Protein AF-0000000073347108 (afdb_homodimer)

Foldseek 3Di:
DPDPPPPPPPPPPPPVPLDQDQPDVGFRFFWDFFAFAIAHSNHADFAEEAEDELLQDFPVCLLLLLVLVVLLQGQEYEYEQQQCQQPVDVPHGDCDGSNVPVSSQVSSVVVNGAYEYEYAVQQLLLWFQSSDHLCLLVPPPDFAQWLGPSNVVVSLVSSLVVLVVCVVSLQERNSPHRYQEYEYHEQLVVFLVVRPVRSVVSQQVRLVSVVVSPSRHAYEYENDQCRDDRHWYAYADAQCLPVPPGTNDSTHYHEAAEHEQWDFDFWQADDIGDDLLSSLLRVVSCLLSSHRYHYYVHQEFAAQFDQTGAFRTHRFTSQHHCQGNQSDGAPPNSVQSSLSSLLVVLQTCQSRPFDWDKADFDPFWIKIKRHDPPDQFIKIKIFGRAQPAWDWTDFPHDIDTAGHGKIFIGSRSPDGLDMSNFRQGWGWDKDWAFFPQFPQWWKWKDFFDFDFAAPFDALADDWQCVQQSVVFFKKKKKFKDADAPQFADPDPVFAKKKKWKKQDAKKWKDKQRHTFDIDGATPVRRIDMDMGGDDDDHGMMMIMMMGGGNGQHSDHTRSSPRTITTQWIWMARTPVGIGTSRRRTMHMDHDTPLVVLLCLAPNSVVVDDIGTDDFWDAFFMKMKTWGFDGDDDFWKKKFQPFAAWWWKHKNSTTQGIDGFNSHYPVGGTNDGITTDGCVSHDRGTIMMMITGRHTTDRRPMGMIGMDGQKMKDKGFQSDFFRSQQWDADPNDIDGPDDDGARKRKDAGPPFFAFQDWPDKFKADWDDDRVDIGDDPFGQPCGRVLCCVFGHGGRIGIGGDDCVSRADVHNRHPPGGIMIMTITGTDNDHNPPPVD/DPDPPPPPPPPPPPPPPLDQPQDPVGFRFFWDFFAFAIAHSNHADFAEEAEDELLQDFPVCLLLLLVLVVLLLGQEYEYEQQQCQQPVDVPHGDCDGSNVPVSSQVSSVVVNGAYEYEYAVQQLLLWFQSSDHLCLLVPPPDFAQWLGPSNVVVSLVSSLVVLVVCVVSLQESNSVHRYQEYEYHEQLVVFLVVRPPRSVVSQQVRLVSVVVSPSRHAYEYENDQCRDDRHWYAYADQQCLVVPPGTNDSTHYHEAAEHEQWDFDFWQADDIGDDLLSSLLRVLSCLLSSHRYHYYVHQEFAAQFDQTGAFRTHRFTSQHHCQGNQSDGAPPNSVQSSLSSLLVNLQTCQSRPFDWDKADFDPFWIKIKRHDPPDQFIKIKIFGQAQPAWDWTDFPHDIDTAGHGKIFIGSRSPDGLDMSNFRQGWGFDKDWAFFPQFPQWWKWKDFFDFDFAAPFDALADDWQCVQQSVVFFKKKKKFKDADAPQFADPDPVFAKKKKWKKQDAKKWKDKQRHTFDIDGATPVRRIDMDMGGDDDDHGMMMIMMMGGGNGQHSDHTRSSPRTITTQWIWMARTPVGIGTSRRRTMHMDHDTPLVVLLCQAPNSVVVDDIGTDDFWDAFFMKMKTWGFDGDDDFWKKKFQPFAAWWWKHKNSTTQGIDGFNSHYPVGGTNDGITTDGCVSHDRGTIMMMITGRHTTDRRPMGMIGMDGQKMKWKGFQSDFFRSQQWDDDPNDIDGPDDDGARKRKTAGPPFFAFQDWPDKFKADWDDDRVDIDDDPFGQPCGRVLCCVFGHGGRIGIGGDDCVSRADVHDRHPPGGIMIMTITGTDNDHNVPPVD

Radius of gyration: 40.81 Å; Cα contacts (8 Å, |Δi|>4): 4301; chains: 2; bounding box: 75×127×116 Å

Secondary structure (DSSP, 8-state):
--------------------EE-TTS-EESEEE-SS-EEETTEE--EEEEEE-GGGS-GGGHHHHHHHHHHTT--EEEEE--HHHH-SBTTB---SGGG-HHHHHHHHHHTT-EEEEEEES---TTBGGGG--GGGGGSTT--TTSS-HHHHHHHHHHHHHHHHHHHHTT-BGGGTSSEEEEEEEESTHHHHHHHTHHHHHHHHHHHHHHHHT--SS-EEEET-TT--TTPEEEEESS-HHHH----SSTTS-EEEEEEESS---BTTPPP----HHHHHHHHHHHHHTTEEEEEEEEEE--B--TT-B-TTB-SB--TTSSB-TTS-B-TTHHHHHHHHHHHHHHTHHHHHHSEEEEEE-SSSEEEEEEE-TTSS-EEEEEEE--SS--EEEEETTEEEEE-TT-EEEETTSS---EESSS--S-EEEEEEEE-SS--S---EEEEPPPPS-PPEEESSPPPHHHHHTTS-SEEEEEEEEEE-GGGS---TT---EEEEEESSSEEEEEETTEEEEEEE--SS---EEEEEE----SEEEEEEEEEE------SSS-GGG---SEEEEEEEEETTEEEE-TTS-EEEEES-HHHHTTTTSHHHHTTS--EE--SPBPSSEEEEEEEPPPSSSS-EEEE-TT--EEEEEETTEEEEEEESS-B-TTSSBS--EEEE-GGG--SS-EEEEEEESSSB-GGG-EEEEEEEEEEEEEEETTPPPPGGGEEEETTEEEESSSS---EEEEE-GGG-EEEEEEEEEEES-EEETTEEE--S-B-TTHHHHHHHHHTT-SEEEEE--HHHH--SS-SSTTS--EEEEEEEEESS-TTTTT-/--------------------EE-TTS-EESEEE-SS-EEETTEE--EEEEEE-GGGS-GGGHHHHHHHHHHTT--EEEEE--HHHH-SBTTB---SGGG-HHHHHHHHHHTT-EEEEEEES---TTBGGGG--GGGGGSTT--TTSS-HHHHHHHHHHHHHHHHHHHHTT-BGGGTSSEEEEEEEESTHHHHHHHTHHHHHHHHHHHHHHHHT--SS-EEEET-TT--TTPEEEEESS-HHHH----SSTTS-EEEEEEESS---BTTPPP----HHHHHHHHHHHHHTTEEEEEEEEEE--B--TT-B-TTB-SB--TTSSB-TTS-B-TTHHHHHHHHHHHHHHTHHHHHHSEEEEEE-SSSEEEEEEE-TTSS-EEEEEEE--SS--EEEEETTEEEEE-TT-EEEETTSS---EESSS--S-EEEEEEEE-SS--S---EEEEPPPPS-PPEEESSPPPHHHHHTTS-SEEEEEEEEEE-GGGS---TT---EEEEEESSSEEEEEETTEEEEEEE--SS---EEEEEE----SEEEEEEEEEE------SSS-GGG---SEEEEEEEEETTEEEE-TTS-EEEEES-HHHHTTTTSHHHHTTS--EE--SPBPSSEEEEEEEPPPSSSS-EEEE-TT--EEEEEETTEEEEEEESS-B-TTSSBS--EEEE-GGG--SS-EEEEEEESSSB-GGG-EEEEEEEEEEEEEEETTPPPPGGGEEEETTEEEESSTT---EEEEE-GGG-EEEEEEEEEEES-EEETTEEE--S-B-TTHHHHHHHHHTT-SEEEEE--HHHH--SS-SSTTS--EEEEEEEEESS-TTSTT-

InterPro domains:
  IPR000008 C2 domain [PF00168] (180-281)
  IPR000008 C2 domain [PF00168] (337-440)
  IPR000008 C2 domain [PR00360] (197-209)
  IPR000008 C2 domain [PR00360] (224-237)
  IPR000008 C2 domain [PR00360] (246-254)
  IPR000008 C2 domain [PS50004] (160-282)
  IPR000008 C2 domain [PS50004] (320-438)
  IPR000008 C2 domain [SM00239] (181-281)
  IPR000008 C2 domain [SM00239] (338-437)
  IPR031468 Synaptotagmin-like mitochondrial-lipid-binding domain [PS51847] (1-169)
  IPR035892 C2 domain superfamily [G3DSA:2.60.40.150] (175-332)
  IPR035892 C2 domain superfamily [G3DSA:2.60.40.150] (338-457)
  IPR035892 C2 domain superfamily [SSF49562] (176-312)
  IPR035892 C2 domain superfamily [SSF49562] (337-456)
  IPR039010 Synaptotagmin, SMP domain [PF17047] (1-168)
  IPR045050 Synaptotagmin, plant [PTHR10774] (1-454)

pLDDT: mean 92.5, std 13.21, range [17.56, 98.88]

Sequence (1670 aa):
MAGKNHVFLIATLLSLLVSSVVAHGGKQVGVTYDERSLIINGKRELLFSGSIHYPRSTPDMWPELILKAKRGGLNVIQTYVFWNIHEPEQGKFNFEGPYDLVKFIKTIGENGMFATLRLGPFIQAEWNHGGLPYWLREIPDIIFRSDNAPFKHHMEKFVTKIIDMMKEEKLFASQGGPIILSQIENEYNTVQLAYKNLGVSYIQWAGNMALGLNTGVPWVMCKQKDAPGPVINTCNGRHCGDTFTGPNKPNKPSLWTENWTAQFRVFGDPPSQRSAEDTAFSVARWFSKNGSLVNYYMYHGGTNFDRTAASFVTTRYYDEAPLDEYGLQREPKWGHLKDLHRALNLCKKALLWGNPNVQKLSADVEARLYEQPGTKVCAAFLASNNSKEAETVKFRGQEYYLPARSISILPDCKTVVYNTMTVVSQHNSRNFVKSRKTNKLEWNMYSETIPAQLQVDSSLPKELYNLTKDKTDYVWFTTTINVDRRDMNERKRINPVLRVASLGHAMVAFVNGEFIGSAHGSQIEKSFVLQHSVDLKPGINFVTLLGTLVGLPDSGAYMEHRYAGPRGVSILGLNTGTLDLTSNGWGHQVGLSGETAKLFTKEGGGKVTWTKVQKAGPPVTWYKTHFDAPEGKSPVAVRMTGMNKGMIWINGKSIGRYWMTYVSPLGEPTQSEYHIPRSYLKPTDNLMVIFEEEEANPEKIEILTVNRDTICSYVTEYHPPSVKSWERKNNKFTPVVDNAKPAAHLKCPNQKKIIAVQFASFGDPLGTCGDYAVGTCHSLVSKQVVEEHCLGKTSCDIPIDKGLFAGKKDDCPGISKTLAVQVKCSTKDPKRSANMAGKNHVFLIATLLSLLVSSVVAHGGKQVGVTYDERSLIINGKRELLFSGSIHYPRSTPDMWPELILKAKRGGLNVIQTYVFWNIHEPEQGKFNFEGPYDLVKFIKTIGENGMFATLRLGPFIQAEWNHGGLPYWLREIPDIIFRSDNAPFKHHMEKFVTKIIDMMKEEKLFASQGGPIILSQIENEYNTVQLAYKNLGVSYIQWAGNMALGLNTGVPWVMCKQKDAPGPVINTCNGRHCGDTFTGPNKPNKPSLWTENWTAQFRVFGDPPSQRSAEDTAFSVARWFSKNGSLVNYYMYHGGTNFDRTAASFVTTRYYDEAPLDEYGLQREPKWGHLKDLHRALNLCKKALLWGNPNVQKLSADVEARLYEQPGTKVCAAFLASNNSKEAETVKFRGQEYYLPARSISILPDCKTVVYNTMTVVSQHNSRNFVKSRKTNKLEWNMYSETIPAQLQVDSSLPKELYNLTKDKTDYVWFTTTINVDRRDMNERKRINPVLRVASLGHAMVAFVNGEFIGSAHGSQIEKSFVLQHSVDLKPGINFVTLLGTLVGLPDSGAYMEHRYAGPRGVSILGLNTGTLDLTSNGWGHQVGLSGETAKLFTKEGGGKVTWTKVQKAGPPVTWYKTHFDAPEGKSPVAVRMTGMNKGMIWINGKSIGRYWMTYVSPLGEPTQSEYHIPRSYLKPTDNLMVIFEEEEANPEKIEILTVNRDTICSYVTEYHPPSVKSWERKNNKFTPVVDNAKPAAHLKCPNQKKIIAVQFASFGDPLGTCGDYAVGTCHSLVSKQVVEEHCLGKTSCDIPIDKGLFAGKKDDCPGISKTLAVQVKCSTKDPKRSAN

Solvent-accessible surface area (backbone atoms only — not comparable to full-atom values): 85707 Å² total; per-residue (Å²): 128,81,80,76,78,75,78,79,76,78,77,77,76,74,71,80,70,76,77,64,53,66,51,91,93,65,60,47,44,22,39,51,68,32,46,59,32,55,26,53,47,79,38,76,61,81,42,36,28,30,25,47,49,60,71,25,47,50,67,87,47,47,65,58,49,51,48,53,42,42,74,35,52,34,48,29,41,29,31,70,46,54,44,23,72,30,32,61,43,90,91,45,72,45,60,56,75,52,47,24,57,67,58,53,53,48,54,39,35,75,68,73,24,32,28,35,45,32,47,20,55,48,56,29,83,61,21,29,37,8,19,45,34,61,68,60,69,72,41,83,89,51,40,66,92,33,63,28,71,63,36,49,52,55,50,52,51,52,52,49,51,52,51,50,53,39,55,77,68,37,33,30,25,49,60,73,25,31,30,52,35,36,28,49,47,50,52,47,58,82,39,29,71,84,48,48,70,37,21,56,53,25,53,45,47,52,41,51,54,55,61,70,64,64,66,51,40,49,42,32,23,43,40,23,77,80,42,38,84,84,33,38,28,25,34,63,43,70,47,44,52,78,64,52,90,65,42,77,47,83,58,42,32,40,38,31,68,31,29,50,32,40,49,74,47,34,67,34,32,62,69,55,34,31,40,47,38,54,54,37,34,26,51,53,42,20,48,67,67,56,34,30,35,44,18,32,35,34,30,33,31,16,35,30,40,45,80,42,21,7,42,38,35,36,28,60,26,32,57,52,14,34,18,20,50,80,62,45,79,33,37,37,36,31,44,41,45,22,48,45,42,51,50,50,58,59,19,41,66,16,70,74,69,25,49,75,48,77,42,79,70,52,98,47,30,35,34,34,34,16,34,32,89,97,55,85,46,25,19,28,36,42,35,31,71,33,69,83,52,60,50,72,46,68,56,96,91,39,80,44,80,40,58,39,48,18,36,36,38,13,42,67,61,71,54,69,42,44,44,31,66,54,57,56,41,31,30,34,33,82,43,81,39,76,30,83,62,42,66,89,73,62,49,29,32,40,67,59,81,75,69,53,74,52,69,65,79,35,49,43,65,66,52,40,59,77,65,32,58,82,73,43,48,38,32,38,39,16,32,68,45,77,35,42,69,77,38,51,55,82,51,86,88,43,62,32,26,42,37,37,36,26,45,18,40,31,38,41,36,26,46,69,81,36,81,59,52,69,42,56,40,43,70,90,51,31,48,37,70,39,65,34,58,52,85,81,54,69,40,79,36,27,42,26,35,39,40,31,56,45,43,40,66,37,71,74,67,54,58,77,74,63,72,30,22,59,76,38,35,33,37,36,29,23,24,78,23,72,44,74,47,37,72,55,35,22,8,71,41,77,45,50,70,54,64,75,49,35,44,46,29,77,73,25,42,67,75,56,79,70,39,75,62,87,60,61,42,59,52,40,22,35,36,39,36,58,40,40,46,54,72,82,82,57,46,34,29,38,34,50,46,57,44,43,36,36,40,39,21,39,66,52,43,51,52,11,55,49,45,42,68,42,48,11,67,83,72,40,42,51,50,60,68,43,66,42,61,68,87,61,55,42,77,56,72,31,41,38,24,35,43,30,60,45,68,29,34,69,83,60,45,45,57,26,33,42,46,59,48,40,39,16,30,61,39,42,80,81,37,60,32,61,49,79,40,44,49,66,55,95,89,38,80,44,68,73,45,93,80,74,55,26,45,40,41,46,70,37,71,93,74,14,24,27,57,40,77,76,42,46,29,40,20,45,51,41,78,49,69,92,51,67,43,82,43,94,30,56,27,90,44,24,47,59,50,49,42,75,59,29,57,70,28,41,53,34,68,46,68,75,43,68,74,75,44,34,65,98,56,72,68,50,77,94,55,82,47,26,41,36,40,31,34,37,42,36,84,65,66,62,82,59,73,78,108,129,81,76,78,76,76,78,78,77,78,77,77,77,75,73,81,72,76,77,66,54,66,51,92,91,67,60,47,43,23,40,50,67,32,45,59,33,54,27,53,46,78,37,77,63,82,42,35,27,29,25,46,49,61,72,25,47,51,67,87,47,45,65,58,50,53,47,53,40,43,72,35,52,33,47,29,41,28,33,70,47,53,44,22,71,31,31,61,46,92,91,45,72,44,59,55,74,53,47,24,57,67,60,54,54,48,53,39,37,74,68,74,24,33,28,35,44,31,46,20,56,48,56,27,83,61,21,28,37,8,18,44,33,58,68,59,68,72,42,83,88,52,42,66,90,33,64,26,71,63,38,48,52,55,48,50,52,53,53,49,52,54,51,50,53,38,54,75,68,35,33,30,24,50,61,72,25,30,29,52,35,37,28,50,47,50,52,47,58,82,38,29,70,82,47,47,70,38,22,57,53,25,52,46,47,51,40,52,53,55,61,71,64,66,66,53,42,51,43,31,24,42,40,21,80,79,42,38,84,85,33,38,29,26,32,63,44,67,45,45,52,79,66,52,88,64,42,77,46,82,58,42,32,39,38,31,67,30,30,50,33,40,50,74,46,36,66,33,32,62,69,53,34,32,39,47,39,54,53,35,32,27,51,53,43,20,48,65,66,55,34,32,35,44,19,31,37,36,27,33,33,16,35,28,40,46,79,40,22,7,42,38,35,36,28,60,27,32,57,53,14,32,19,21,50,80,62,45,79,32,36,37,36,32,43,41,45,22,49,46,44,50,50,50,57,60,20,40,67,15,70,76,69,25,49,77,48,78,45,80,69,51,98,46,30,33,34,34,33,17,35,33,88,96,53,85,45,24,20,27,36,42,34,30,70,34,70,84,52,59,50,73,45,70,57,98,88,39,80,44,80,40,58,39,48,19,36,35,38,12,43,65,61,70,52,69,40,44,44,30,65,55,54,57,41,32,30,34,33,82,43,80,39,75,30,83,62,42,66,88,71,60,49,29,33,41,68,62,82,72,70,52,74,51,71,65,79,36,48,43,66,66,54,39,58,75,65,32,60,82,75,43,48,38,32,38,38,18,31,67,44,76,36,44,68,78,36,52,54,83,52,87,87,42,62,34,26,43,37,37,36,26,45,18,41,30,38,40,37,28,47,70,79,37,83,60,51,68,41,59,39,43,69,88,50,30,48,39,70,38,66,35,58,50,86,82,55,69,38,79,37,26,40,27,35,39,40,31,57,46,42,39,65,37,71,74,66,55,57,78,75,63,72,28,23,58,76,38,35,34,38,36,29,24,25,78,23,70,43,73,47,38,74,54,36,21,7,72,41,79,44,51,72,54,64,76,48,35,44,46,29,77,74,25,43,66,76,56,80,69,39,74,61,87,61,61,41,60,52,41,22,36,36,37,35,57,41,40,47,56,73,83,83,59,46,35,29,38,34,51,44,58,43,43,37,36,39,38,22,40,65,51,41,49,53,10,54,48,44,42,67,42,48,10,67,83,74,40,42,51,50,60,69,43,66,41,62,65,89,62,54,43,75,57,72,30,41,39,24,36,43,29,59,44,69,29,34,71,82,60,46,44,55,26,34,42,46,60,47,39,39,17,29,62,39,42,79,81,36,59,33,61,51,79,38,43,47,67,55,95,89,38,80,44,68,75,44,92,82,74,55,27,45,40,41,46,70,39,72,93,74,14,24,27,56,40,75,77,41,45,30,40,19,45,50,40,74,48,68,91,52,66,43,84,43,96,30,56,28,90,45,26,47,60,51,50,42,73,57,29,58,72,28,41,53,34,68,46,68,74,44,68,74,76,43,34,67,99,55,72,66,50,75,94,53,81,47,26,40,36,39,30,33,36,40,36,83,66,67,61,86,59,72,78,110

Structure (mmCIF, N/CA/C/O backbone):
data_AF-0000000073347108-model_v1
#
loop_
_entity.id
_entity.type
_entity.pdbx_description
1 polymer Beta-galactosidase
#
loop_
_atom_site.group_PDB
_atom_site.id
_atom_site.type_symbol
_atom_site.label_atom_id
_atom_site.label_alt_id
_atom_site.label_comp_id
_atom_site.label_asym_id
_atom_site.label_entity_id
_atom_site.label_seq_id
_atom_site.pdbx_PDB_ins_code
_atom_site.Cartn_x
_atom_site.Cartn_y
_atom_site.Cartn_z
_atom_site.occupancy
_atom_site.B_iso_or_equiv
_atom_site.auth_seq_id
_atom_site.auth_comp_id
_atom_site.auth_asym_id
_atom_site.auth_atom_id
_atom_site.pdbx_PDB_model_num
ATOM 1 N N . MET A 1 1 ? 32.844 -49.062 41.156 1 17.64 1 MET A N 1
ATOM 2 C CA . MET A 1 1 ? 32.562 -50.438 40.75 1 17.64 1 MET A CA 1
ATOM 3 C C . MET A 1 1 ? 31.078 -50.719 40.656 1 17.64 1 MET A C 1
ATOM 5 O O . MET A 1 1 ? 30.641 -51.875 40.625 1 17.64 1 MET A O 1
ATOM 9 N N . ALA A 1 2 ? 30.406 -49.625 41.188 1 25.02 2 ALA A N 1
ATOM 10 C CA . ALA A 1 2 ? 28.969 -49.75 41.469 1 25.02 2 ALA A CA 1
ATOM 11 C C . ALA A 1 2 ? 28.234 -50.344 40.281 1 25.02 2 ALA A C 1
ATOM 13 O O . ALA A 1 2 ? 28.484 -49.938 39.125 1 25.02 2 ALA A O 1
ATOM 14 N N . GLY A 1 3 ? 27.625 -51.531 40.438 1 20.39 3 GLY A N 1
ATOM 15 C CA . GLY A 1 3 ? 27.156 -52.562 39.531 1 20.39 3 GLY A CA 1
ATOM 16 C C . GLY A 1 3 ? 26.094 -52.062 38.562 1 20.39 3 GLY A C 1
ATOM 17 O O . GLY A 1 3 ? 25.125 -51.406 38.969 1 20.39 3 GLY A O 1
ATOM 18 N N . LYS A 1 4 ? 26.562 -51.781 37.344 1 23.02 4 LYS A N 1
ATOM 19 C CA . LYS A 1 4 ? 26.078 -51.188 36.094 1 23.02 4 LYS A CA 1
ATOM 20 C C . LYS A 1 4 ? 24.906 -51.969 35.531 1 23.02 4 LYS A C 1
ATOM 22 O O . LYS A 1 4 ? 25.109 -53 34.844 1 23.02 4 LYS A O 1
ATOM 27 N N . ASN A 1 5 ? 23.844 -52.25 36.5 1 23.44 5 ASN A N 1
ATOM 28 C CA . ASN A 1 5 ? 22.797 -53.219 36.094 1 23.44 5 ASN A CA 1
ATOM 29 C C . ASN A 1 5 ? 22.156 -52.781 34.781 1 23.44 5 ASN A C 1
ATOM 31 O O . ASN A 1 5 ? 21.672 -51.656 34.656 1 23.44 5 ASN A O 1
ATOM 35 N N . HIS A 1 6 ? 22.578 -53.312 33.656 1 26.55 6 HIS A N 1
ATOM 36 C CA . HIS A 1 6 ? 22.25 -53.125 32.25 1 26.55 6 HIS A CA 1
ATOM 37 C C . HIS A 1 6 ? 20.812 -53.531 31.953 1 26.55 6 HIS A C 1
ATOM 39 O O . HIS A 1 6 ? 20.438 -54.688 32.094 1 26.55 6 HIS A O 1
ATOM 45 N N . VAL A 1 7 ? 19.766 -52.781 32.469 1 29.39 7 VAL A N 1
ATOM 46 C CA . VAL A 1 7 ? 18.375 -53.094 32.188 1 29.39 7 VAL A CA 1
ATOM 47 C C . VAL A 1 7 ? 18.141 -53.188 30.688 1 29.39 7 VAL A C 1
ATOM 49 O O . VAL A 1 7 ? 18.484 -52.25 29.938 1 29.39 7 VAL A O 1
ATOM 52 N N . PHE A 1 8 ? 18.156 -54.406 30.125 1 26.48 8 PHE A N 1
ATOM 53 C CA . PHE A 1 8 ? 17.891 -54.844 28.766 1 26.48 8 PHE A CA 1
ATOM 54 C C . PHE A 1 8 ? 16.5 -54.438 28.312 1 26.48 8 PHE A C 1
ATOM 56 O O . PHE A 1 8 ? 15.5 -54.906 28.844 1 26.48 8 PHE A O 1
ATOM 63 N N . LEU A 1 9 ? 16.297 -53.156 28.078 1 26.41 9 LEU A N 1
ATOM 64 C CA . LEU A 1 9 ? 15.016 -52.656 27.562 1 26.41 9 LEU A CA 1
ATOM 65 C C . LEU A 1 9 ? 14.648 -53.344 26.25 1 26.41 9 LEU A C 1
ATOM 67 O O . LEU A 1 9 ? 15.367 -53.219 25.266 1 26.41 9 LEU A O 1
ATOM 71 N N . ILE A 1 10 ? 13.953 -54.531 26.297 1 26.42 10 ILE A N 1
ATOM 72 C CA . ILE A 1 10 ? 13.398 -55.281 25.172 1 26.42 10 ILE A CA 1
ATOM 73 C C . ILE A 1 10 ? 12.445 -54.375 24.375 1 26.42 10 ILE A C 1
ATOM 75 O O . ILE A 1 10 ? 11.43 -53.906 24.906 1 26.42 10 ILE A O 1
ATOM 79 N N . ALA A 1 11 ? 12.891 -53.531 23.453 1 26.88 11 ALA A N 1
ATOM 80 C CA . ALA A 1 11 ? 12.164 -52.719 22.484 1 26.88 11 ALA A CA 1
ATOM 81 C C . ALA A 1 11 ? 11.242 -53.594 21.641 1 26.88 11 ALA A C 1
ATOM 83 O O . ALA A 1 11 ? 11.711 -54.406 20.828 1 26.88 11 ALA A O 1
ATOM 84 N N . THR A 1 12 ? 10.117 -54.125 22.234 1 25.66 12 THR A N 1
ATOM 85 C CA . THR A 1 12 ? 9.086 -54.781 21.469 1 25.66 12 THR A CA 1
ATOM 86 C C . THR A 1 12 ? 8.711 -53.969 20.234 1 25.66 12 THR A C 1
ATOM 88 O O . THR A 1 12 ? 8.312 -52.812 20.359 1 25.66 12 THR A O 1
ATOM 91 N N . LEU A 1 13 ? 9.328 -54.188 19.109 1 28.56 13 LEU A N 1
ATOM 92 C CA . LEU A 1 13 ? 9.039 -53.719 17.781 1 28.56 13 LEU A CA 1
ATOM 93 C C . LEU A 1 13 ? 7.578 -53.969 17.406 1 28.56 13 LEU A C 1
ATOM 95 O O . LEU A 1 13 ? 7.18 -55.125 17.219 1 28.56 13 LEU A O 1
ATOM 99 N N . LEU A 1 14 ? 6.648 -53.344 18.094 1 27.56 14 LEU A N 1
ATOM 100 C CA . LEU A 1 14 ? 5.262 -53.438 17.656 1 27.56 14 LEU A CA 1
ATOM 101 C C . LEU A 1 14 ? 5.121 -53.031 16.203 1 27.56 14 LEU A C 1
ATOM 103 O O . LEU A 1 14 ? 5.273 -51.844 15.883 1 27.56 14 LEU A O 1
ATOM 107 N N . SER A 1 15 ? 5.59 -53.781 15.234 1 29.36 15 SER A N 1
ATOM 108 C CA . SER A 1 15 ? 5.184 -53.625 13.844 1 29.36 15 SER A CA 1
ATOM 109 C C . SER A 1 15 ? 3.67 -53.5 13.719 1 29.36 15 SER A C 1
ATOM 111 O O . SER A 1 15 ? 2.928 -54.375 14.172 1 29.36 15 SER A O 1
ATOM 113 N N . LEU A 1 16 ? 3.16 -52.344 13.914 1 32.72 16 LEU A N 1
ATOM 114 C CA . LEU A 1 16 ? 1.756 -52.094 13.617 1 32.72 16 LEU A CA 1
ATOM 115 C C . LEU A 1 16 ? 1.359 -52.719 12.281 1 32.72 16 LEU A C 1
ATOM 117 O O . LEU A 1 16 ? 1.812 -52.281 11.227 1 32.72 16 LEU A O 1
ATOM 121 N N . LEU A 1 17 ? 1.052 -54.031 12.266 1 32.81 17 LEU A N 1
ATOM 122 C CA . LEU A 1 17 ? 0.407 -54.812 11.203 1 32.81 17 LEU A CA 1
ATOM 123 C C . LEU A 1 17 ? -0.901 -54.156 10.773 1 32.81 17 LEU A C 1
ATOM 125 O O . LEU A 1 17 ? -1.858 -54.094 11.547 1 32.81 17 LEU A O 1
ATOM 129 N N . VAL A 1 18 ? -0.839 -53.062 10.031 1 39.25 18 VAL A N 1
ATOM 130 C CA . VAL A 1 18 ? -2.035 -52.719 9.281 1 39.25 18 VAL A CA 1
ATOM 131 C C . VAL A 1 18 ? -2.646 -53.969 8.648 1 39.25 18 VAL A C 1
ATOM 133 O O . VAL A 1 18 ? -1.957 -54.719 7.969 1 39.25 18 VAL A O 1
ATOM 136 N N . SER A 1 19 ? -3.703 -54.5 9.266 1 36.09 19 SER A N 1
ATOM 137 C CA . SER A 1 19 ? -4.449 -55.719 9.008 1 36.09 19 SER A CA 1
ATOM 138 C C . SER A 1 19 ? -4.875 -55.812 7.543 1 36.09 19 SER A C 1
ATOM 140 O O . SER A 1 19 ? -5.562 -54.906 7.035 1 36.09 19 SER A O 1
ATOM 142 N N . SER A 1 20 ? -4.062 -56.281 6.684 1 39.22 20 SER A N 1
ATOM 143 C CA . SER A 1 20 ? -4.566 -56.812 5.41 1 39.22 20 SER A CA 1
ATOM 144 C C . SER A 1 20 ? -5.703 -57.781 5.621 1 39.22 20 SER A C 1
ATOM 146 O O . SER A 1 20 ? -5.582 -58.719 6.422 1 39.22 20 SER A O 1
ATOM 148 N N . VAL A 1 21 ? -6.926 -57.375 5.562 1 40.53 21 VAL A N 1
ATOM 149 C CA . VAL A 1 21 ? -8 -58.344 5.574 1 40.53 21 VAL A CA 1
ATOM 150 C C . VAL A 1 21 ? -7.93 -59.219 4.305 1 40.53 21 VAL A C 1
ATOM 152 O O . VAL A 1 21 ? -7.844 -58.688 3.197 1 40.53 21 VAL A O 1
ATOM 155 N N . VAL A 1 22 ? -7.496 -60.438 4.348 1 42.28 22 VAL A N 1
ATOM 156 C CA . VAL A 1 22 ? -7.609 -61.406 3.281 1 42.28 22 VAL A CA 1
ATOM 157 C C . VAL A 1 22 ? -9.078 -61.75 3.049 1 42.28 2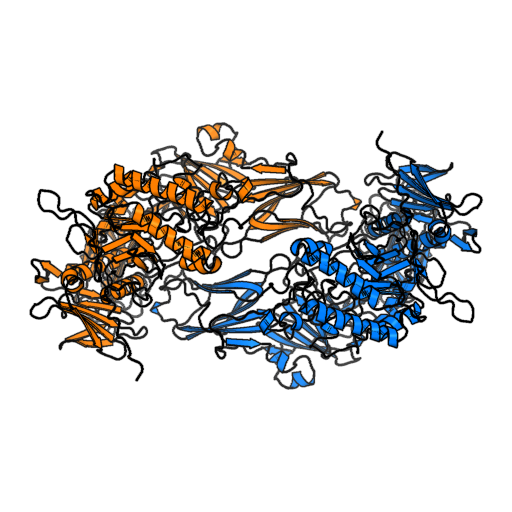2 VAL A C 1
ATOM 159 O O . VAL A 1 22 ? -9.742 -62.312 3.938 1 42.28 22 VAL A O 1
ATOM 162 N N . ALA A 1 23 ? -9.875 -61.156 2.158 1 43 23 ALA A N 1
ATOM 163 C CA . ALA A 1 23 ? -11.203 -61.656 1.793 1 43 23 ALA A CA 1
ATOM 164 C C . ALA A 1 23 ? -11.133 -63.094 1.335 1 43 23 ALA A C 1
ATOM 166 O O . ALA A 1 23 ? -10.07 -63.594 0.947 1 43 23 ALA A O 1
ATOM 167 N N . HIS A 1 24 ? -12.312 -63.906 1.367 1 38.38 24 HIS A N 1
ATOM 168 C CA . HIS A 1 24 ? -12.406 -65.312 1.088 1 38.38 24 HIS A CA 1
ATOM 169 C C . HIS A 1 24 ? -11.547 -65.688 -0.11 1 38.38 24 HIS A C 1
ATOM 171 O O . HIS A 1 24 ? -10.922 -66.75 -0.118 1 38.38 24 HIS A O 1
ATOM 177 N N . GLY A 1 25 ? -11.75 -65.25 -1.381 1 42.19 25 GLY A N 1
ATOM 178 C CA . GLY A 1 25 ? -11.133 -65.75 -2.586 1 42.19 25 GLY A CA 1
ATOM 179 C C . GLY A 1 25 ? -9.711 -65.25 -2.789 1 42.19 25 GLY A C 1
ATOM 180 O O . GLY A 1 25 ? -9.18 -65.375 -3.898 1 42.19 25 GLY A O 1
ATOM 181 N N . GLY A 1 26 ? -8.828 -65 -1.837 1 46.34 26 GLY A N 1
ATOM 182 C CA . GLY A 1 26 ? -7.395 -64.875 -1.636 1 46.34 26 GLY A CA 1
ATOM 183 C C . GLY A 1 26 ? -6.891 -63.469 -1.944 1 46.34 26 GLY A C 1
ATOM 184 O O . GLY A 1 26 ? -5.68 -63.25 -1.979 1 46.34 26 GLY A O 1
ATOM 185 N N . LYS A 1 27 ? -7.508 -62.656 -2.715 1 57.78 27 LYS A N 1
ATOM 186 C CA . LYS A 1 27 ? -6.848 -61.438 -3.189 1 57.78 27 LYS A CA 1
ATOM 187 C C . LYS A 1 27 ? -6.73 -60.406 -2.074 1 57.78 27 LYS A C 1
ATOM 189 O O . LYS A 1 27 ? -7.695 -60.156 -1.344 1 57.78 27 LYS A O 1
ATOM 194 N N . GLN A 1 28 ? -5.551 -60 -1.565 1 67.94 28 GLN A N 1
ATOM 195 C CA . GLN A 1 28 ? -5.242 -59 -0.556 1 67.94 28 GLN A CA 1
ATOM 196 C C . GLN A 1 28 ? -5.812 -57.625 -0.943 1 67.94 28 GLN A C 1
ATOM 198 O O . GLN A 1 28 ? -5.602 -57.156 -2.064 1 67.94 28 GLN A O 1
ATOM 203 N N . VAL A 1 29 ? -6.836 -57.156 -0.248 1 77.06 29 VAL A N 1
ATOM 204 C CA . VAL A 1 29 ? -7.469 -55.844 -0.49 1 77.06 29 VAL A CA 1
ATOM 205 C C . VAL A 1 29 ? -6.969 -54.844 0.529 1 77.06 29 VAL A C 1
ATOM 207 O O . VAL A 1 29 ? -6.828 -55.156 1.714 1 77.06 29 VAL A O 1
ATOM 210 N N . GLY A 1 30 ? -6.449 -53.656 0.03 1 88.69 30 GLY A N 1
ATOM 211 C CA . GLY A 1 30 ? -6.043 -52.594 0.92 1 88.69 30 GLY A CA 1
ATOM 212 C C . GLY A 1 30 ? -4.727 -51.969 0.521 1 88.69 30 GLY A C 1
ATOM 213 O O . GLY A 1 30 ? -4.176 -52.25 -0.541 1 88.69 30 GLY A O 1
ATOM 214 N N . VAL A 1 31 ? -4.332 -50.938 1.249 1 97.12 31 VAL A N 1
ATOM 215 C CA . VAL A 1 31 ? -3.092 -50.219 0.989 1 97.12 31 VAL A CA 1
ATOM 216 C C . VAL A 1 31 ? -2.205 -50.25 2.232 1 97.12 31 VAL A C 1
ATOM 218 O O . VAL A 1 31 ? -2.652 -49.906 3.328 1 97.12 31 VAL A O 1
ATOM 221 N N . THR A 1 32 ? -1.06 -50.75 2.104 1 96.25 32 THR A N 1
ATOM 222 C CA . THR A 1 32 ? -0.026 -50.688 3.131 1 96.25 32 THR A CA 1
ATOM 223 C C . THR A 1 32 ? 1.228 -50 2.594 1 96.25 32 THR A C 1
ATOM 225 O O . THR A 1 32 ? 1.224 -49.469 1.481 1 96.25 32 THR A O 1
ATOM 228 N N . TYR A 1 33 ? 2.246 -49.844 3.498 1 97.31 33 TYR A N 1
ATOM 229 C CA . TYR A 1 33 ? 3.48 -49.25 3.012 1 97.31 33 TYR A CA 1
ATOM 230 C C . TYR A 1 33 ? 4.684 -49.75 3.795 1 97.31 33 TYR A C 1
ATOM 232 O O . TYR A 1 33 ? 4.535 -50.312 4.887 1 97.31 33 TYR A O 1
ATOM 240 N N . ASP A 1 34 ? 5.773 -49.625 3.26 1 96.56 34 ASP A N 1
ATOM 241 C CA . ASP A 1 34 ? 7.066 -49.781 3.92 1 96.56 34 ASP A CA 1
ATOM 242 C C . ASP A 1 34 ? 8.039 -48.688 3.473 1 96.56 34 ASP A C 1
ATOM 244 O O . ASP A 1 34 ? 7.617 -47.656 2.945 1 96.56 34 ASP A O 1
ATOM 248 N N . GLU A 1 35 ? 9.273 -48.781 3.818 1 95.5 35 GLU A N 1
ATOM 249 C CA . GLU A 1 35 ? 10.25 -47.75 3.568 1 95.5 35 GLU A CA 1
ATOM 250 C C . GLU A 1 35 ? 10.422 -47.5 2.072 1 95.5 35 GLU A C 1
ATOM 252 O O . GLU A 1 35 ? 10.898 -46.438 1.666 1 95.5 35 GLU A O 1
ATOM 257 N N . ARG A 1 36 ? 9.938 -48.406 1.247 1 95.38 36 ARG A N 1
ATOM 258 C CA . ARG A 1 36 ? 10.211 -48.281 -0.184 1 95.38 36 ARG A CA 1
ATOM 259 C C . ARG A 1 36 ? 9.039 -47.656 -0.92 1 95.38 36 ARG A C 1
ATOM 261 O O . ARG A 1 36 ? 9.234 -46.875 -1.854 1 95.38 36 ARG A O 1
ATOM 268 N N . SER A 1 37 ? 7.836 -48.156 -0.626 1 97.12 37 SER A N 1
ATOM 269 C CA . SER A 1 37 ? 6.699 -47.688 -1.419 1 97.12 37 SER A CA 1
ATOM 270 C C . SER A 1 37 ? 5.379 -48.062 -0.747 1 97.12 37 SER A C 1
ATOM 272 O O . SER A 1 37 ? 5.363 -48.719 0.292 1 97.12 37 SER A O 1
ATOM 274 N N . LEU A 1 38 ? 4.32 -47.531 -1.294 1 97.5 38 LEU A N 1
ATOM 275 C CA . LEU A 1 38 ? 2.988 -48.062 -1.02 1 97.5 38 LEU A CA 1
ATOM 276 C C . LEU A 1 38 ? 2.818 -49.438 -1.644 1 97.5 38 LEU A C 1
ATOM 278 O O . LEU A 1 38 ? 3.443 -49.75 -2.66 1 97.5 38 LEU A O 1
ATOM 282 N N . ILE A 1 39 ? 2.053 -50.25 -1.01 1 97.19 39 ILE A N 1
ATOM 283 C CA . ILE A 1 39 ? 1.638 -51.531 -1.495 1 97.19 39 ILE A CA 1
ATOM 284 C C . ILE A 1 39 ? 0.117 -51.594 -1.628 1 97.19 39 ILE A C 1
ATOM 286 O O . ILE A 1 39 ? -0.601 -51.562 -0.625 1 97.19 39 ILE A O 1
ATOM 290 N N . ILE A 1 40 ? -0.378 -51.625 -2.885 1 96.69 40 ILE A N 1
ATOM 291 C CA . ILE A 1 40 ? -1.807 -51.531 -3.17 1 96.69 40 ILE A CA 1
ATOM 292 C C . ILE A 1 40 ? -2.318 -52.906 -3.596 1 96.69 40 ILE A C 1
ATOM 294 O O . ILE A 1 40 ? -1.9 -53.438 -4.629 1 96.69 40 ILE A O 1
ATOM 298 N N . ASN A 1 41 ? -3.199 -53.438 -2.799 1 92.62 41 ASN A N 1
ATOM 299 C CA . ASN A 1 41 ? -3.729 -54.781 -3.053 1 92.62 41 ASN A CA 1
ATOM 300 C C . ASN A 1 41 ? -2.611 -55.812 -3.225 1 92.62 41 ASN A C 1
ATOM 302 O O . ASN A 1 41 ? -2.648 -56.625 -4.148 1 92.62 41 ASN A O 1
ATOM 306 N N . GLY A 1 42 ? -1.573 -55.562 -2.568 1 92.25 42 GLY A N 1
ATOM 307 C CA . GLY A 1 42 ? -0.476 -56.531 -2.51 1 92.25 42 GLY A CA 1
ATOM 308 C C . GLY A 1 42 ? 0.585 -56.281 -3.566 1 92.25 42 GLY A C 1
ATOM 309 O O . GLY A 1 42 ? 1.568 -57 -3.65 1 92.25 42 GLY A O 1
ATOM 310 N N . LYS A 1 43 ? 0.434 -55.281 -4.273 1 94.38 43 LYS A N 1
ATOM 311 C CA . LYS A 1 43 ? 1.367 -55.031 -5.367 1 94.38 43 LYS A CA 1
ATOM 312 C C . LYS A 1 43 ? 2.016 -53.656 -5.219 1 94.38 43 LYS A C 1
ATOM 314 O O . LYS A 1 43 ? 1.352 -52.688 -4.84 1 94.38 43 LYS A O 1
ATOM 319 N N . ARG A 1 44 ? 3.311 -53.656 -5.555 1 94.88 44 ARG A N 1
ATOM 320 C CA . ARG A 1 44 ? 4.016 -52.375 -5.629 1 94.88 44 ARG A CA 1
ATOM 321 C C . ARG A 1 44 ? 3.863 -51.75 -7.012 1 94.88 44 ARG A C 1
ATOM 323 O O . ARG A 1 44 ? 3.809 -52.469 -8.016 1 94.88 44 ARG A O 1
ATOM 330 N N . GLU A 1 45 ? 3.719 -50.469 -6.969 1 92.62 45 GLU A N 1
ATOM 331 C CA . GLU A 1 45 ? 3.641 -49.719 -8.211 1 92.62 45 GLU A CA 1
ATOM 332 C C . GLU A 1 45 ? 4.371 -48.375 -8.094 1 92.62 45 GLU A C 1
ATOM 334 O O . GLU A 1 45 ? 4.492 -47.812 -6.996 1 92.62 45 GLU A O 1
ATOM 339 N N . LEU A 1 46 ? 4.98 -47.906 -9.188 1 97.06 46 LEU A N 1
ATOM 340 C CA . LEU A 1 46 ? 5.352 -46.5 -9.266 1 97.06 46 LEU A CA 1
ATOM 341 C C . LEU A 1 46 ? 4.125 -45.625 -9.484 1 97.06 46 LEU A C 1
ATOM 343 O O . LEU A 1 46 ? 3.311 -45.906 -10.367 1 97.06 46 LEU A O 1
ATOM 347 N N . LEU A 1 47 ? 3.998 -44.688 -8.672 1 98.62 47 LEU A N 1
ATOM 348 C CA . LEU A 1 47 ? 2.779 -43.875 -8.734 1 98.62 47 LEU A CA 1
ATOM 349 C C . LEU A 1 47 ? 3.061 -42.5 -9.344 1 98.62 47 LEU A C 1
ATOM 351 O O . LEU A 1 47 ? 3.885 -41.75 -8.828 1 98.62 47 LEU A O 1
ATOM 355 N N . PHE A 1 48 ? 2.463 -42.25 -10.461 1 98.81 48 PHE A N 1
ATOM 356 C CA . PHE A 1 48 ? 2.457 -40.969 -11.141 1 98.81 48 PHE A CA 1
ATOM 357 C C . PHE A 1 48 ? 1.104 -40.281 -10.992 1 98.81 48 PHE A C 1
ATOM 359 O O . PHE A 1 48 ? 0.114 -40.719 -11.594 1 98.81 48 PHE A O 1
ATOM 366 N N . SER A 1 49 ? 1.148 -39.188 -10.203 1 98.81 49 SER A N 1
ATOM 367 C CA . SER A 1 49 ? -0.089 -38.531 -9.789 1 98.81 49 SER A CA 1
ATOM 368 C C . SER A 1 49 ? -0.185 -37.125 -10.359 1 98.81 49 SER A C 1
ATOM 370 O O . SER A 1 49 ? 0.834 -36.469 -10.57 1 98.81 49 SER A O 1
ATOM 372 N N . GLY A 1 50 ? -1.379 -36.688 -10.719 1 98.81 50 GLY A N 1
ATOM 373 C CA . GLY A 1 50 ? -1.656 -35.344 -11.148 1 98.81 50 GLY A CA 1
ATOM 374 C C . GLY A 1 50 ? -2.863 -34.719 -10.461 1 98.81 50 GLY A C 1
ATOM 375 O O . GLY A 1 50 ? -3.9 -35.375 -10.328 1 98.81 50 GLY A O 1
ATOM 376 N N . SER A 1 51 ? -2.719 -33.469 -10.055 1 98.75 51 SER A N 1
ATOM 377 C CA . SER A 1 51 ? -3.811 -32.75 -9.391 1 98.75 51 SER A CA 1
ATOM 378 C C . SER A 1 51 ? -4.812 -32.219 -10.406 1 98.75 51 SER A C 1
ATOM 380 O O . SER A 1 51 ? -4.441 -31.484 -11.32 1 98.75 51 SER A O 1
ATOM 382 N N . ILE A 1 52 ? -5.996 -32.594 -10.297 1 98.69 52 ILE A N 1
ATOM 383 C CA . ILE A 1 52 ? -7.172 -32.062 -10.969 1 98.69 52 ILE A CA 1
ATOM 384 C C . ILE A 1 52 ? -8.25 -31.734 -9.938 1 98.69 52 ILE A C 1
ATOM 386 O O . ILE A 1 52 ? -8.75 -32.625 -9.25 1 98.69 52 ILE A O 1
ATOM 390 N N . HIS A 1 53 ? -8.602 -30.484 -9.812 1 98.31 53 HIS A N 1
ATOM 391 C CA . HIS A 1 53 ? -9.641 -30.062 -8.875 1 98.31 53 HIS A CA 1
ATOM 392 C C . HIS A 1 53 ? -11 -30 -9.555 1 98.31 53 HIS A C 1
ATOM 394 O O . HIS A 1 53 ? -11.211 -29.219 -10.484 1 98.31 53 HIS A O 1
ATOM 400 N N . TYR A 1 54 ? -11.914 -30.719 -9.07 1 98.25 54 TYR A N 1
ATOM 401 C CA . TYR A 1 54 ? -13.18 -30.938 -9.75 1 98.25 54 TYR A CA 1
ATOM 402 C C . TYR A 1 54 ? -13.992 -29.641 -9.82 1 98.25 54 TYR A C 1
ATOM 404 O O . TYR A 1 54 ? -14.688 -29.391 -10.812 1 98.25 54 TYR A O 1
ATOM 412 N N . PRO A 1 55 ? -13.867 -28.719 -8.828 1 97.88 55 PRO A N 1
ATOM 413 C CA . PRO A 1 55 ? -14.688 -27.516 -8.969 1 97.88 55 PRO A CA 1
ATOM 414 C C . PRO A 1 55 ? -14.125 -26.547 -10.008 1 97.88 55 PRO A C 1
ATOM 416 O O . PRO A 1 55 ? -14.797 -25.562 -10.367 1 97.88 55 PRO A O 1
ATOM 419 N N . ARG A 1 56 ? -12.922 -26.75 -10.562 1 98.19 56 ARG A N 1
ATOM 420 C CA . ARG A 1 56 ? -12.289 -25.812 -11.492 1 98.19 56 ARG A CA 1
ATOM 421 C C . ARG A 1 56 ? -12.547 -26.234 -12.938 1 98.19 56 ARG A C 1
ATOM 423 O O . ARG A 1 56 ? -11.977 -25.672 -13.867 1 98.19 56 ARG A O 1
ATOM 430 N N . SER A 1 57 ? -13.312 -27.219 -13.156 1 97.94 57 SER A N 1
ATOM 431 C CA . SER A 1 57 ? -13.836 -27.656 -14.445 1 97.94 57 SER A CA 1
ATOM 432 C C . SER A 1 57 ? -15.281 -28.125 -14.32 1 97.94 57 SER A C 1
ATOM 434 O O . SER A 1 57 ? -15.82 -28.203 -13.211 1 97.94 57 SER A O 1
ATOM 436 N N . THR A 1 58 ? -15.969 -28.391 -15.422 1 97.5 58 THR A N 1
ATOM 437 C CA . THR A 1 58 ? -17.344 -28.875 -15.383 1 97.5 58 THR A CA 1
ATOM 438 C C . THR A 1 58 ? -17.391 -30.391 -15.438 1 97.5 58 THR A C 1
ATOM 440 O O . THR A 1 58 ? -16.453 -31.031 -15.922 1 97.5 58 THR A O 1
ATOM 443 N N . PRO A 1 59 ? -18.453 -30.969 -14.883 1 97.88 59 PRO A N 1
ATOM 444 C CA . PRO A 1 59 ? -18.562 -32.438 -14.914 1 97.88 59 PRO A CA 1
ATOM 445 C C . PRO A 1 59 ? -18.422 -33 -16.328 1 97.88 59 PRO A C 1
ATOM 447 O O . PRO A 1 59 ? -17.875 -34.094 -16.5 1 97.88 59 PRO A O 1
ATOM 450 N N . ASP A 1 60 ? -18.828 -32.281 -17.328 1 97.06 60 ASP A N 1
ATOM 451 C CA . ASP A 1 60 ? -18.719 -32.75 -18.703 1 97.06 60 ASP A CA 1
ATOM 452 C C . ASP A 1 60 ? -17.266 -32.844 -19.156 1 97.06 60 ASP A C 1
ATOM 454 O O . ASP A 1 60 ? -16.938 -33.594 -20.094 1 97.06 60 ASP A O 1
ATOM 458 N N . MET A 1 61 ? -16.406 -32.156 -18.484 1 97.88 61 MET A N 1
ATOM 459 C CA . MET A 1 61 ? -14.992 -32.125 -18.859 1 97.88 61 MET A CA 1
ATOM 460 C C . MET A 1 61 ? -14.227 -33.25 -18.141 1 97.88 61 MET A C 1
ATOM 462 O O . MET A 1 61 ? -13.141 -33.625 -18.594 1 97.88 61 MET A O 1
ATOM 466 N N . TRP A 1 62 ? -14.742 -33.781 -17.031 1 98.5 62 TRP A N 1
ATOM 467 C CA . TRP A 1 62 ? -14 -34.656 -16.125 1 98.5 62 TRP A CA 1
ATOM 468 C C . TRP A 1 62 ? -13.508 -35.906 -16.875 1 98.5 62 TRP A C 1
ATOM 470 O O . TRP A 1 62 ? -12.328 -36.25 -16.797 1 98.5 62 TRP A O 1
ATOM 480 N N . PRO A 1 63 ? -14.398 -36.594 -17.625 1 98 63 PRO A N 1
ATOM 481 C CA . PRO A 1 63 ? -13.945 -37.844 -18.266 1 98 63 PRO A CA 1
ATOM 482 C C . PRO A 1 63 ? -12.766 -37.625 -19.219 1 98 63 PRO A C 1
ATOM 484 O O . PRO A 1 63 ? -11.789 -38.375 -19.172 1 98 63 PRO A O 1
ATOM 487 N N . GLU A 1 64 ? -12.859 -36.594 -19.969 1 97.38 64 GLU A N 1
ATOM 488 C CA . GLU A 1 64 ? -11.789 -36.344 -20.938 1 97.38 64 GLU A CA 1
ATOM 489 C C . GLU A 1 64 ? -10.5 -35.906 -20.234 1 97.38 64 GLU A C 1
ATOM 491 O O . GLU A 1 64 ? -9.406 -36.281 -20.656 1 97.38 64 GLU A O 1
ATOM 496 N N . LEU A 1 65 ? -10.602 -35.094 -19.219 1 98.62 65 LEU A N 1
ATOM 497 C CA . LEU A 1 65 ? -9.43 -34.656 -18.453 1 98.62 65 LEU A CA 1
ATOM 498 C C . LEU A 1 65 ? -8.719 -35.875 -17.859 1 98.62 65 LEU A C 1
ATOM 500 O O . LEU A 1 65 ? -7.492 -35.969 -17.938 1 98.62 65 LEU A O 1
ATOM 504 N N . ILE A 1 66 ? -9.469 -36.781 -17.266 1 98.75 66 ILE A N 1
ATOM 505 C CA . ILE A 1 66 ? -8.922 -37.969 -16.625 1 98.75 66 ILE A CA 1
ATOM 506 C C . ILE A 1 66 ? -8.305 -38.906 -17.672 1 98.75 66 ILE A C 1
ATOM 508 O O . ILE A 1 66 ? -7.227 -39.469 -17.453 1 98.75 66 ILE A O 1
ATOM 512 N N . LEU A 1 67 ? -8.945 -39.031 -18.797 1 98.25 67 LEU A N 1
ATOM 513 C CA . LEU A 1 67 ? -8.43 -39.875 -19.875 1 98.25 67 LEU A CA 1
ATOM 514 C C . LEU A 1 67 ? -7.105 -39.312 -20.406 1 98.25 67 LEU A C 1
ATOM 516 O O . LEU A 1 67 ? -6.168 -40.062 -20.641 1 98.25 67 LEU A O 1
ATOM 520 N N . LYS A 1 68 ? -7.102 -38 -20.609 1 98.12 68 LYS A N 1
ATOM 521 C CA . LYS A 1 68 ? -5.871 -37.406 -21.094 1 98.12 68 LYS A CA 1
ATOM 522 C C . LYS A 1 68 ? -4.746 -37.531 -20.062 1 98.12 68 LYS A C 1
ATOM 524 O O . LYS A 1 68 ? -3.58 -37.688 -20.438 1 98.12 68 LYS A O 1
ATOM 529 N N . ALA A 1 69 ? -5.102 -37.469 -18.797 1 98.81 69 ALA A N 1
ATOM 530 C CA . ALA A 1 69 ? -4.109 -37.719 -17.75 1 98.81 69 ALA A CA 1
ATOM 531 C C . ALA A 1 69 ? -3.588 -39.156 -17.812 1 98.81 69 ALA A C 1
ATOM 533 O O . ALA A 1 69 ? -2.377 -39.375 -17.734 1 98.81 69 ALA A O 1
ATOM 534 N N . LYS A 1 70 ? -4.5 -40.125 -17.969 1 98.69 70 LYS A N 1
ATOM 535 C CA . LYS A 1 70 ? -4.121 -41.5 -18.094 1 98.69 70 LYS A CA 1
ATOM 536 C C . LYS A 1 70 ? -3.225 -41.75 -19.312 1 98.69 70 LYS A C 1
ATOM 538 O O . LYS A 1 70 ? -2.197 -42.406 -19.219 1 98.69 70 LYS A O 1
ATOM 543 N N . ARG A 1 71 ? -3.621 -41.125 -20.375 1 97.75 71 ARG A N 1
ATOM 544 C CA . ARG A 1 71 ? -2.828 -41.25 -21.594 1 97.75 71 ARG A CA 1
ATOM 545 C C . ARG A 1 71 ? -1.455 -40.594 -21.422 1 97.75 71 ARG A C 1
ATOM 547 O O . ARG A 1 71 ? -0.495 -40.969 -22.094 1 97.75 71 ARG A O 1
ATOM 554 N N . GLY A 1 72 ? -1.398 -39.688 -20.547 1 98.25 72 GLY A N 1
ATOM 555 C CA . GLY A 1 72 ? -0.13 -39.031 -20.219 1 98.25 72 GLY A CA 1
ATOM 556 C C . GLY A 1 72 ? 0.754 -39.906 -19.328 1 98.25 72 GLY A C 1
ATOM 557 O O . GLY A 1 72 ? 1.878 -39.5 -19 1 98.25 72 GLY A O 1
ATOM 558 N N . GLY A 1 73 ? 0.274 -41 -18.906 1 98.25 73 GLY A N 1
ATOM 559 C CA . GLY A 1 73 ? 1.068 -41.938 -18.141 1 98.25 73 GLY A CA 1
ATOM 560 C C . GLY A 1 73 ? 0.737 -41.938 -16.656 1 98.25 73 GLY A C 1
ATOM 561 O O . GLY A 1 73 ? 1.327 -42.688 -15.883 1 98.25 73 GLY A O 1
ATOM 562 N N . LEU A 1 74 ? -0.205 -41.125 -16.266 1 98.88 74 LEU A N 1
ATOM 563 C CA . LEU A 1 74 ? -0.583 -41.094 -14.859 1 98.88 74 LEU A CA 1
ATOM 564 C C . LEU A 1 74 ? -1.413 -42.312 -14.484 1 98.88 74 LEU A C 1
ATOM 566 O O . LEU A 1 74 ? -2.051 -42.906 -15.352 1 98.88 74 LEU A O 1
ATOM 570 N N . ASN A 1 75 ? -1.326 -42.656 -13.203 1 98.69 75 ASN A N 1
ATOM 571 C CA . ASN A 1 75 ? -2.186 -43.719 -12.695 1 98.69 75 ASN A CA 1
ATOM 572 C C . ASN A 1 75 ? -2.885 -43.312 -11.406 1 98.69 75 ASN A C 1
ATOM 574 O O . ASN A 1 75 ? -3.654 -44.062 -10.828 1 98.69 75 ASN A O 1
ATOM 578 N N . VAL A 1 76 ? -2.666 -42.062 -10.938 1 98.81 76 VAL A N 1
ATOM 579 C CA . VAL A 1 76 ? -3.34 -41.531 -9.758 1 98.81 76 VAL A CA 1
ATOM 580 C C . VAL A 1 76 ? -3.83 -40.125 -10.062 1 98.81 76 VAL A C 1
ATOM 582 O O . VAL A 1 76 ? -3.133 -39.344 -10.711 1 98.81 76 VAL A O 1
ATOM 585 N N . ILE A 1 77 ? -5.047 -39.75 -9.711 1 98.88 77 ILE A N 1
ATOM 586 C CA . ILE A 1 77 ? -5.547 -38.375 -9.68 1 98.88 77 ILE A CA 1
ATOM 587 C C . ILE A 1 77 ? -5.648 -37.906 -8.234 1 98.88 77 ILE A C 1
ATOM 589 O O . ILE A 1 77 ? -6.168 -38.625 -7.375 1 98.88 77 ILE A O 1
ATOM 593 N N . GLN A 1 78 ? -5.078 -36.75 -7.965 1 98.75 78 GLN A N 1
ATOM 594 C CA . GLN A 1 78 ? -5.176 -36.125 -6.652 1 98.75 78 GLN A CA 1
ATOM 595 C C . GLN A 1 78 ? -6.145 -34.938 -6.68 1 98.75 78 GLN A C 1
ATOM 597 O O . GLN A 1 78 ? -6.148 -34.156 -7.629 1 98.75 78 GLN A O 1
ATOM 602 N N . THR A 1 79 ? -6.988 -34.781 -5.672 1 98.56 79 THR A N 1
ATOM 603 C CA . THR A 1 79 ? -7.883 -33.625 -5.586 1 98.56 79 THR A CA 1
ATOM 604 C C . THR A 1 79 ? -8.102 -33.219 -4.133 1 98.56 79 THR A C 1
ATOM 606 O O . THR A 1 79 ? -7.957 -34.062 -3.225 1 98.56 79 THR A O 1
ATOM 609 N N . TYR A 1 80 ? -8.406 -32 -3.924 1 98.44 80 TYR A N 1
ATOM 610 C CA . TYR A 1 80 ? -8.82 -31.484 -2.625 1 98.44 80 TYR A CA 1
ATOM 611 C C . TYR A 1 80 ? -10.328 -31.641 -2.434 1 98.44 80 TYR A C 1
ATOM 613 O O . TYR A 1 80 ? -11.062 -31.891 -3.393 1 98.44 80 TYR A O 1
ATOM 621 N N . VAL A 1 81 ? -10.703 -31.562 -1.209 1 98.62 81 VAL A N 1
ATOM 622 C CA . VAL A 1 81 ? -12.094 -31.344 -0.839 1 98.62 81 VAL A CA 1
ATOM 623 C C . VAL A 1 81 ? -12.289 -29.906 -0.371 1 98.62 81 VAL A C 1
ATOM 625 O O . VAL A 1 81 ? -11.586 -29.438 0.529 1 98.62 81 VAL A O 1
ATOM 628 N N . PHE A 1 82 ? -13.234 -29.203 -0.988 1 98.31 82 PHE A N 1
ATOM 629 C CA . PHE A 1 82 ? -13.406 -27.781 -0.773 1 98.31 82 PHE A CA 1
ATOM 630 C C . PHE A 1 82 ? -14.562 -27.5 0.179 1 98.31 82 PHE A C 1
ATOM 632 O O . PHE A 1 82 ? -15.719 -27.453 -0.24 1 98.31 82 PHE A O 1
ATOM 639 N N . TRP A 1 83 ? -14.273 -27.281 1.45 1 98.5 83 TRP A N 1
ATOM 640 C CA . TRP A 1 83 ? -15.273 -27.219 2.506 1 98.5 83 TRP A CA 1
ATOM 641 C C . TRP A 1 83 ? -16.297 -26.125 2.213 1 98.5 83 TRP A C 1
ATOM 643 O O . TRP A 1 83 ? -17.516 -26.344 2.342 1 98.5 83 TRP A O 1
ATOM 653 N N . ASN A 1 84 ? -15.914 -24.953 1.807 1 97.75 84 ASN A N 1
ATOM 654 C CA . ASN A 1 84 ? -16.812 -23.812 1.688 1 97.75 84 ASN A CA 1
ATOM 655 C C . ASN A 1 84 ? -17.875 -24.047 0.618 1 97.75 84 ASN A C 1
ATOM 657 O O . ASN A 1 84 ? -19 -23.547 0.733 1 97.75 84 ASN A O 1
ATOM 661 N N . ILE A 1 85 ? -17.578 -24.812 -0.436 1 97.25 85 ILE A N 1
ATOM 662 C CA . ILE A 1 85 ? -18.609 -25.047 -1.453 1 97.25 85 ILE A CA 1
ATOM 663 C C . ILE A 1 85 ? -19.5 -26.219 -1.039 1 97.25 85 ILE A C 1
ATOM 665 O O . ILE A 1 85 ? -20.609 -26.344 -1.53 1 97.25 85 ILE A O 1
ATOM 669 N N . HIS A 1 86 ? -19.031 -27.109 -0.194 1 98.12 86 HIS A N 1
ATOM 670 C CA . HIS A 1 86 ? -19.797 -28.266 0.229 1 98.12 86 HIS A CA 1
ATOM 671 C C . HIS A 1 86 ? -20.672 -27.938 1.435 1 98.12 86 HIS A C 1
ATOM 673 O O . HIS A 1 86 ? -21.641 -28.641 1.711 1 98.12 86 HIS A O 1
ATOM 679 N N . GLU A 1 87 ? -20.297 -26.922 2.189 1 98.12 87 GLU A N 1
ATOM 680 C CA . GLU A 1 87 ? -21.094 -26.438 3.303 1 98.12 87 GLU A CA 1
ATOM 681 C C . GLU A 1 87 ? -21.125 -24.906 3.326 1 98.12 87 GLU A C 1
ATOM 683 O O . GLU A 1 87 ? -20.688 -24.281 4.301 1 98.12 87 GLU A O 1
ATOM 688 N N . PRO A 1 88 ? -21.703 -24.297 2.289 1 95.75 88 PRO A N 1
ATOM 689 C CA . PRO A 1 88 ? -21.703 -22.828 2.189 1 95.75 88 PRO A CA 1
ATOM 690 C C . PRO A 1 88 ? -22.422 -22.172 3.357 1 95.75 88 PRO A C 1
ATOM 692 O O . PRO A 1 88 ? -22.109 -21.031 3.715 1 95.75 88 PRO A O 1
ATOM 695 N N . GLU A 1 89 ? -23.438 -22.859 3.904 1 96.19 89 GLU A N 1
ATOM 696 C CA . GLU A 1 89 ? -24.125 -22.5 5.145 1 96.19 89 GLU A CA 1
ATOM 697 C C . GLU A 1 89 ? -24 -23.609 6.184 1 96.19 89 GLU A C 1
ATOM 699 O O . GLU A 1 89 ? -24.016 -24.797 5.836 1 96.19 89 GLU A O 1
ATOM 704 N N . GLN A 1 90 ? -23.844 -23.203 7.387 1 96.56 90 GLN A N 1
ATOM 705 C CA . GLN A 1 90 ? -23.609 -24.203 8.438 1 96.56 90 GLN A CA 1
ATOM 706 C C . GLN A 1 90 ? -24.703 -25.266 8.438 1 96.56 90 GLN A C 1
ATOM 708 O O . GLN A 1 90 ? -25.891 -24.938 8.547 1 96.56 90 GLN A O 1
ATOM 713 N N . GLY A 1 91 ? -24.281 -26.438 8.234 1 96.38 91 GLY A N 1
ATOM 714 C CA . GLY A 1 91 ? -25.203 -27.562 8.32 1 96.38 91 GLY A CA 1
ATOM 715 C C . GLY A 1 91 ? -25.859 -27.891 6.996 1 96.38 91 GLY A C 1
ATOM 716 O O . GLY A 1 91 ? -26.531 -28.922 6.871 1 96.38 91 GLY A O 1
ATOM 717 N N . LYS A 1 92 ? -25.688 -27.125 6.035 1 97.12 92 LYS A N 1
ATOM 718 C CA . LYS A 1 92 ? -26.266 -27.375 4.719 1 97.12 92 LYS A CA 1
ATOM 719 C C . LYS A 1 92 ? -25.203 -27.812 3.721 1 97.12 92 LYS A C 1
ATOM 721 O O . LYS A 1 92 ? -24.422 -26.984 3.232 1 97.12 92 LYS A O 1
ATOM 726 N N . PHE A 1 93 ? -25.266 -29.062 3.346 1 97.38 93 PHE A N 1
ATOM 727 C CA . PHE A 1 93 ? -24.234 -29.641 2.486 1 97.38 93 PHE A CA 1
ATOM 728 C C . PHE A 1 93 ? -24.703 -29.688 1.038 1 97.38 93 PHE A C 1
ATOM 730 O O . PHE A 1 93 ? -25.906 -29.859 0.773 1 97.38 93 PHE A O 1
ATOM 737 N N . ASN A 1 94 ? -23.812 -29.484 0.156 1 96.62 94 ASN A N 1
ATOM 738 C CA . ASN A 1 94 ? -24.047 -29.562 -1.282 1 96.62 94 ASN A CA 1
ATOM 739 C C . ASN A 1 94 ? -23 -30.422 -1.979 1 96.62 94 ASN A C 1
ATOM 741 O O . ASN A 1 94 ? -21.812 -30.094 -1.977 1 96.62 94 ASN A O 1
ATOM 745 N N . PHE A 1 95 ? -23.422 -31.547 -2.592 1 97.62 95 PHE A N 1
ATOM 746 C CA . PHE A 1 95 ? -22.531 -32.438 -3.336 1 97.62 95 PHE A CA 1
ATOM 747 C C . PHE A 1 95 ? -23.109 -32.75 -4.715 1 97.62 95 PHE A C 1
ATOM 749 O O . PHE A 1 95 ? -22.953 -33.844 -5.227 1 97.62 95 PHE A O 1
ATOM 756 N N . GLU A 1 96 ? -23.75 -31.781 -5.328 1 95.94 96 GLU A N 1
ATOM 757 C CA . GLU A 1 96 ? -24.422 -31.969 -6.609 1 95.94 96 GLU A CA 1
ATOM 758 C C . GLU A 1 96 ? -23.766 -31.125 -7.707 1 95.94 96 GLU A C 1
ATOM 760 O O . GLU A 1 96 ? -23 -30.203 -7.414 1 95.94 96 GLU A O 1
ATOM 765 N N . GLY A 1 97 ? -24.047 -31.547 -8.93 1 93.94 97 GLY A N 1
ATOM 766 C CA . GLY A 1 97 ? -23.547 -30.75 -10.047 1 93.94 97 GLY A CA 1
ATOM 767 C C . GLY A 1 97 ? -22.031 -30.703 -10.117 1 93.94 97 GLY A C 1
ATOM 768 O O . GLY A 1 97 ? -21.359 -31.734 -10.062 1 93.94 97 GLY A O 1
ATOM 769 N N . PRO A 1 98 ? -21.547 -29.438 -10.258 1 94.81 98 PRO A N 1
ATOM 770 C CA . PRO A 1 98 ? -20.094 -29.281 -10.336 1 94.81 98 PRO A CA 1
ATOM 771 C C . PRO A 1 98 ? -19.391 -29.641 -9.023 1 94.81 98 PRO A C 1
ATOM 773 O O . PRO A 1 98 ? -18.172 -29.75 -8.984 1 94.81 98 PRO A O 1
ATOM 776 N N . TYR A 1 99 ? -20.172 -29.906 -7.992 1 97.12 99 TYR A N 1
ATOM 777 C CA . TYR A 1 99 ? -19.594 -30.203 -6.684 1 97.12 99 TYR A CA 1
ATOM 778 C C . TYR A 1 99 ? -19.828 -31.656 -6.305 1 97.12 99 TYR A C 1
ATOM 780 O O . TYR A 1 99 ? -19.656 -32.031 -5.145 1 97.12 99 TYR A O 1
ATOM 788 N N . ASP A 1 100 ? -20.188 -32.469 -7.277 1 98.12 100 ASP A N 1
ATOM 789 C CA . ASP A 1 100 ? -20.406 -33.875 -7.059 1 98.12 100 ASP A CA 1
ATOM 790 C C . ASP A 1 100 ? -19.094 -34.625 -6.883 1 98.12 100 ASP A C 1
ATOM 792 O O . ASP A 1 100 ? -18.609 -35.281 -7.82 1 98.12 100 ASP A O 1
ATOM 796 N N . LEU A 1 101 ? -18.609 -34.594 -5.703 1 98.56 101 LEU A N 1
ATOM 797 C CA . LEU A 1 101 ? -17.328 -35.219 -5.355 1 98.56 101 LEU A CA 1
ATOM 798 C C . LEU A 1 101 ? -17.359 -36.719 -5.613 1 98.56 101 LEU A C 1
ATOM 800 O O . LEU A 1 101 ? -16.406 -37.281 -6.156 1 98.56 101 LEU A O 1
ATOM 804 N N . VAL A 1 102 ? -18.422 -37.375 -5.227 1 98.62 102 VAL A N 1
ATOM 805 C CA . VAL A 1 102 ? -18.547 -38.844 -5.391 1 98.62 102 VAL A CA 1
ATOM 806 C C . VAL A 1 102 ? -18.469 -39.188 -6.871 1 98.62 102 VAL A C 1
ATOM 808 O O . VAL A 1 102 ? -17.734 -40.094 -7.258 1 98.62 102 VAL A O 1
ATOM 811 N N . LYS A 1 103 ? -19.188 -38.438 -7.672 1 98.62 103 LYS A N 1
ATOM 812 C CA . LYS A 1 103 ? -19.156 -38.688 -9.109 1 98.62 103 LYS A CA 1
ATOM 813 C C . LYS A 1 103 ? -17.75 -38.531 -9.664 1 98.62 103 LYS A C 1
ATOM 815 O O . LYS A 1 103 ? -17.312 -39.312 -10.516 1 98.62 103 LYS A O 1
ATOM 820 N N . PHE A 1 104 ? -17.109 -37.531 -9.305 1 98.44 104 PHE A N 1
ATOM 821 C CA . PHE A 1 104 ? -15.758 -37.281 -9.766 1 98.44 104 PHE A CA 1
ATOM 822 C C . PHE A 1 104 ? -14.836 -38.438 -9.422 1 98.44 104 PHE A C 1
ATOM 824 O O . PHE A 1 104 ? -14.086 -38.906 -10.266 1 98.44 104 PHE A O 1
ATOM 831 N N . ILE A 1 105 ? -14.852 -38.938 -8.133 1 98.81 105 ILE A N 1
ATOM 832 C CA . ILE A 1 105 ? -14.008 -40.031 -7.684 1 98.81 105 ILE A CA 1
ATOM 833 C C . ILE A 1 105 ? -14.375 -41.312 -8.445 1 98.81 105 ILE A C 1
ATOM 835 O O . ILE A 1 105 ? -13.5 -42.062 -8.844 1 98.81 105 ILE A O 1
ATOM 839 N N . LYS A 1 106 ? -15.633 -41.531 -8.617 1 98.69 106 LYS A N 1
ATOM 840 C CA . LYS A 1 106 ? -16.078 -42.688 -9.391 1 98.69 106 LYS A CA 1
ATOM 841 C C . LYS A 1 106 ? -15.547 -42.625 -10.82 1 98.69 106 LYS A C 1
ATOM 843 O O . LYS A 1 106 ? -15.156 -43.656 -11.383 1 98.69 106 LYS A O 1
ATOM 848 N N . THR A 1 107 ? -15.57 -41.406 -11.398 1 98.62 107 THR A N 1
ATOM 849 C CA . THR A 1 107 ? -15.047 -41.219 -12.742 1 98.62 107 THR A CA 1
ATOM 850 C C . THR A 1 107 ? -13.57 -41.625 -12.812 1 98.62 107 THR A C 1
ATOM 852 O O . THR A 1 107 ? -13.133 -42.219 -13.789 1 98.62 107 THR A O 1
ATOM 855 N N . ILE A 1 108 ? -12.82 -41.312 -11.789 1 98.81 108 ILE A N 1
ATOM 856 C CA . ILE A 1 108 ? -11.422 -41.719 -11.703 1 98.81 108 ILE A CA 1
ATOM 857 C C . ILE A 1 108 ? -11.32 -43.25 -11.719 1 98.81 108 ILE A C 1
ATOM 859 O O . ILE A 1 108 ? -10.586 -43.812 -12.523 1 98.81 108 ILE A O 1
ATOM 863 N N . GLY A 1 109 ? -12.102 -43.938 -10.883 1 98.19 109 GLY A N 1
ATOM 864 C CA . GLY A 1 109 ? -12.094 -45.375 -10.781 1 98.19 109 GLY A CA 1
ATOM 865 C C . GLY A 1 109 ? -12.531 -46.062 -12.062 1 98.19 109 GLY A C 1
ATOM 866 O O . GLY A 1 109 ? -11.977 -47.094 -12.445 1 98.19 109 GLY A O 1
ATOM 867 N N . GLU A 1 110 ? -13.477 -45.5 -12.727 1 97.56 110 GLU A N 1
ATOM 868 C CA . GLU A 1 110 ? -14.008 -46.062 -13.961 1 97.56 110 GLU A CA 1
ATOM 869 C C . GLU A 1 110 ? -12.961 -46.062 -15.07 1 97.56 110 GLU A C 1
ATOM 871 O O . GLU A 1 110 ? -13.031 -46.844 -16 1 97.56 110 GLU A O 1
ATOM 876 N N . ASN A 1 111 ? -12.039 -45.219 -14.898 1 97.56 111 ASN A N 1
ATOM 877 C CA . ASN A 1 111 ? -10.953 -45.156 -15.875 1 97.56 111 ASN A CA 1
ATOM 878 C C . ASN A 1 111 ? -9.742 -45.969 -15.406 1 97.56 111 ASN A C 1
ATOM 880 O O . ASN A 1 111 ? -8.664 -45.844 -15.984 1 97.56 111 ASN A O 1
ATOM 884 N N . GLY A 1 112 ? -9.914 -46.719 -14.352 1 96.56 112 GLY A N 1
ATOM 885 C CA . GLY A 1 112 ? -8.867 -47.594 -13.883 1 96.56 112 GLY A CA 1
ATOM 886 C C . GLY A 1 112 ? -7.734 -46.875 -13.18 1 96.56 112 GLY A C 1
ATOM 887 O O . GLY A 1 112 ? -6.602 -47.344 -13.141 1 96.56 112 GLY A O 1
ATOM 888 N N . MET A 1 113 ? -8 -45.719 -12.688 1 98.19 113 MET A N 1
ATOM 889 C CA . MET A 1 113 ? -6.977 -44.938 -12 1 98.19 113 MET A CA 1
ATOM 890 C C . MET A 1 113 ? -7.238 -44.875 -10.5 1 98.19 113 MET A C 1
ATOM 892 O O . MET A 1 113 ? -8.359 -45.156 -10.055 1 98.19 113 MET A O 1
ATOM 896 N N . PHE A 1 114 ? -6.23 -44.625 -9.688 1 98.5 114 PHE A N 1
ATOM 897 C CA . PHE A 1 114 ? -6.336 -44.438 -8.25 1 98.5 114 PHE A CA 1
ATOM 898 C C . PHE A 1 114 ? -6.59 -42.969 -7.926 1 98.5 114 PHE A C 1
ATOM 900 O O . PHE A 1 114 ? -6.434 -42.094 -8.789 1 98.5 114 PHE A O 1
ATOM 907 N N . ALA A 1 115 ? -7.016 -42.75 -6.707 1 98.75 115 ALA A N 1
ATOM 908 C CA . ALA A 1 115 ? -7.277 -41.375 -6.254 1 98.75 115 ALA A CA 1
ATOM 909 C C . ALA A 1 115 ? -6.59 -41.094 -4.918 1 98.75 115 ALA A C 1
ATOM 911 O O . ALA A 1 115 ? -6.52 -41.969 -4.055 1 98.75 115 ALA A O 1
ATOM 912 N N . THR A 1 116 ? -5.984 -39.969 -4.762 1 98.69 116 THR A N 1
ATOM 913 C CA . THR A 1 116 ? -5.625 -39.406 -3.471 1 98.69 116 THR A CA 1
ATOM 914 C C . THR A 1 116 ? -6.629 -38.312 -3.064 1 98.69 116 THR A C 1
ATOM 916 O O . THR A 1 116 ? -6.867 -37.375 -3.814 1 98.69 116 THR A O 1
ATOM 919 N N . LEU A 1 117 ? -7.18 -38.469 -1.938 1 98.69 117 LEU A N 1
ATOM 920 C CA . LEU A 1 117 ? -8.18 -37.531 -1.436 1 98.69 117 LEU A CA 1
ATOM 921 C C . LEU A 1 117 ? -7.582 -36.625 -0.372 1 98.69 117 LEU A C 1
ATOM 923 O O . LEU A 1 117 ? -7.285 -37.062 0.74 1 98.69 117 LEU A O 1
ATOM 927 N N . ARG A 1 118 ? -7.457 -35.375 -0.69 1 98.5 118 ARG A N 1
ATOM 928 C CA . ARG A 1 118 ? -6.918 -34.406 0.251 1 98.5 118 ARG A CA 1
ATOM 929 C C . ARG A 1 118 ? -8.039 -33.625 0.957 1 98.5 118 ARG A C 1
ATOM 931 O O . ARG A 1 118 ? -8.57 -32.656 0.419 1 98.5 118 ARG A O 1
ATOM 938 N N . LEU A 1 119 ? -8.281 -33.969 2.17 1 96.94 119 LEU A N 1
ATOM 939 C CA . LEU A 1 119 ? -9.453 -33.5 2.896 1 96.94 119 LEU A CA 1
ATOM 940 C C . LEU A 1 119 ? -9.203 -32.094 3.475 1 96.94 119 LEU A C 1
ATOM 942 O O . LEU A 1 119 ? -10.148 -31.328 3.678 1 96.94 119 LEU A O 1
ATOM 946 N N . GLY A 1 120 ? -8.023 -31.797 3.764 1 91.38 120 GLY A N 1
ATOM 947 C CA . GLY A 1 120 ? -7.762 -30.531 4.438 1 91.38 120 GLY A CA 1
ATOM 948 C C . GLY A 1 120 ? -8.039 -30.578 5.93 1 91.38 120 GLY A C 1
ATOM 949 O O . GLY A 1 120 ? -7.535 -31.453 6.629 1 91.38 120 GLY A O 1
ATOM 950 N N . PRO A 1 121 ? -8.805 -29.625 6.562 1 90.25 121 PRO A N 1
ATOM 951 C CA . PRO A 1 121 ? -9.883 -28.906 5.871 1 90.25 121 PRO A CA 1
ATOM 952 C C . PRO A 1 121 ? -9.398 -27.625 5.199 1 90.25 121 PRO A C 1
ATOM 954 O O . PRO A 1 121 ? -10.109 -27.047 4.371 1 90.25 121 PRO A O 1
ATOM 957 N N . PHE A 1 122 ? -8.258 -27.094 5.746 1 96 122 PHE A N 1
ATOM 958 C CA . PHE A 1 122 ? -7.613 -26.016 5.008 1 96 122 PHE A CA 1
ATOM 959 C C . PHE A 1 122 ? -6.832 -26.562 3.818 1 96 122 PHE A C 1
ATOM 961 O O . PHE A 1 122 ? -6.047 -27.5 3.963 1 96 122 PHE A O 1
ATOM 968 N N . ILE A 1 123 ? -7.043 -25.938 2.664 1 97.38 123 ILE A N 1
ATOM 969 C CA . ILE A 1 123 ? -6.422 -26.531 1.486 1 97.38 123 ILE A CA 1
ATOM 970 C C . ILE A 1 123 ? -5.57 -25.5 0.769 1 97.38 123 ILE A C 1
ATOM 972 O O . ILE A 1 123 ? -4.773 -25.828 -0.111 1 97.38 123 ILE A O 1
ATOM 976 N N . GLN A 1 124 ? -5.621 -24.203 1.096 1 96.19 124 GLN A N 1
ATOM 977 C CA . GLN A 1 124 ? -4.988 -23.094 0.396 1 96.19 124 GLN A CA 1
ATOM 978 C C . GLN A 1 124 ? -5.43 -23.031 -1.064 1 96.19 124 GLN A C 1
ATOM 980 O O . GLN A 1 124 ? -6.461 -22.438 -1.387 1 96.19 124 GLN A O 1
ATOM 985 N N . ALA A 1 125 ? -4.812 -23.859 -1.929 1 96.94 125 ALA A N 1
ATOM 986 C CA . ALA A 1 125 ? -5.148 -24.078 -3.332 1 96.94 125 ALA A CA 1
ATOM 987 C C . ALA A 1 125 ? -5.477 -22.75 -4.031 1 96.94 125 ALA A C 1
ATOM 989 O O . ALA A 1 125 ? -6.145 -22.75 -5.066 1 96.94 125 ALA A O 1
ATOM 990 N N . GLU A 1 126 ? -5.039 -21.547 -3.332 1 97.88 126 GLU A N 1
ATOM 991 C CA . GLU A 1 126 ? -5.402 -20.234 -3.852 1 97.88 126 GLU A CA 1
ATOM 992 C C . GLU A 1 126 ? -6.906 -20.141 -4.102 1 97.88 126 GLU A C 1
ATOM 994 O O . GLU A 1 126 ? -7.34 -19.5 -5.059 1 97.88 126 GLU A O 1
ATOM 999 N N . TRP A 1 127 ? -7.574 -20.844 -3.273 1 98.06 127 TRP A N 1
ATOM 1000 C CA . TRP A 1 127 ? -9.031 -20.891 -3.277 1 98.06 127 TRP A CA 1
ATOM 1001 C C . TRP A 1 127 ? -9.617 -19.969 -2.215 1 98.06 127 TRP A C 1
ATOM 1003 O O . TRP A 1 127 ? -9.039 -19.812 -1.139 1 98.06 127 TRP A O 1
ATOM 1013 N N . ASN A 1 128 ? -10.727 -19.375 -2.525 1 98 128 ASN A N 1
ATOM 1014 C CA . ASN A 1 128 ? -11.398 -18.438 -1.637 1 98 128 ASN A CA 1
ATOM 1015 C C . ASN A 1 128 ? -11.43 -18.953 -0.199 1 98 128 ASN A C 1
ATOM 1017 O O . ASN A 1 128 ? -11.961 -20.031 0.068 1 98 128 ASN A O 1
ATOM 1021 N N . HIS A 1 129 ? -10.75 -18.219 0.727 1 97.62 129 HIS A N 1
ATOM 1022 C CA . HIS A 1 129 ? -10.68 -18.484 2.162 1 97.62 129 HIS A CA 1
ATOM 1023 C C . HIS A 1 129 ? -9.938 -19.781 2.457 1 97.62 129 HIS A C 1
ATOM 1025 O O . HIS A 1 129 ? -10.125 -20.375 3.52 1 97.62 129 HIS A O 1
ATOM 1031 N N . GLY A 1 130 ? -9.211 -20.344 1.499 1 97.56 130 GLY A N 1
ATOM 1032 C CA . GLY A 1 130 ? -8.5 -21.594 1.671 1 97.56 130 GLY A CA 1
ATOM 1033 C C . GLY A 1 130 ? -9.422 -22.797 1.799 1 97.56 130 GLY A C 1
ATOM 1034 O O . GLY A 1 130 ? -9.086 -23.766 2.465 1 97.56 130 GLY A O 1
ATOM 1035 N N . GLY A 1 131 ? -10.648 -22.688 1.313 1 97.94 131 GLY A N 1
ATOM 1036 C CA . GLY A 1 131 ? -11.625 -23.75 1.357 1 97.94 131 GLY A CA 1
ATOM 1037 C C . GLY A 1 131 ? -12.508 -23.703 2.594 1 97.94 131 GLY A C 1
ATOM 1038 O O . GLY A 1 131 ? -13.508 -24.422 2.678 1 97.94 131 GLY A O 1
ATOM 1039 N N . LEU A 1 132 ? -12.188 -22.844 3.553 1 98.12 132 LEU A N 1
ATOM 1040 C CA . LEU A 1 132 ? -12.984 -22.719 4.773 1 98.12 132 LEU A CA 1
ATOM 1041 C C . LEU A 1 132 ? -14.242 -21.891 4.527 1 98.12 132 LEU A C 1
ATOM 1043 O O . LEU A 1 132 ? -14.18 -20.844 3.883 1 98.12 132 LEU A O 1
ATOM 1047 N N . PRO A 1 133 ? -15.375 -22.359 5.004 1 97.69 133 PRO A N 1
ATOM 1048 C CA . PRO A 1 133 ? -16.578 -21.531 4.863 1 97.69 133 PRO A CA 1
ATOM 1049 C C . PRO A 1 133 ? -16.5 -20.234 5.668 1 97.69 133 PRO A C 1
ATOM 1051 O O . PRO A 1 133 ? -15.961 -20.219 6.777 1 97.69 133 PRO A O 1
ATOM 1054 N N . TYR A 1 134 ? -17.094 -19.188 5.094 1 96.75 134 TYR A N 1
ATOM 1055 C CA . TYR A 1 134 ? -17.031 -17.891 5.762 1 96.75 134 TYR A CA 1
ATOM 1056 C C . TYR A 1 134 ? -17.672 -17.969 7.145 1 96.75 134 TYR A C 1
ATOM 1058 O O . TYR A 1 134 ? -17.219 -17.297 8.078 1 96.75 134 TYR A O 1
ATOM 1066 N N . TRP A 1 135 ? -18.812 -18.719 7.309 1 97.31 135 TRP A N 1
ATOM 1067 C CA . TRP A 1 135 ? -19.609 -18.719 8.539 1 97.31 135 TRP A CA 1
ATOM 1068 C C . TRP A 1 135 ? -18.766 -19.172 9.727 1 97.31 135 TRP A C 1
ATOM 1070 O O . TRP A 1 135 ? -19.109 -18.906 10.875 1 97.31 135 TRP A O 1
ATOM 1080 N N . LEU A 1 136 ? -17.594 -19.859 9.547 1 97.88 136 LEU A N 1
ATOM 1081 C CA . LEU A 1 136 ? -16.688 -20.219 10.625 1 97.88 136 LEU A CA 1
ATOM 1082 C C . LEU A 1 136 ? -16.188 -18.969 11.352 1 97.88 136 LEU A C 1
ATOM 1084 O O . LEU A 1 136 ? -15.977 -19 12.57 1 97.88 136 LEU A O 1
ATOM 1088 N N . ARG A 1 137 ? -16 -17.891 10.625 1 96.62 137 ARG A N 1
ATOM 1089 C CA . ARG A 1 137 ? -15.5 -16.641 11.195 1 96.62 137 ARG A CA 1
ATOM 1090 C C . ARG A 1 137 ? -16.453 -16.094 12.25 1 96.62 137 ARG A C 1
ATOM 1092 O O . ARG A 1 137 ? -16.062 -15.32 13.117 1 96.62 137 ARG A O 1
ATOM 1099 N N . GLU A 1 138 ? -17.703 -16.453 12.141 1 96.06 138 GLU A N 1
ATOM 1100 C CA . GLU A 1 138 ? -18.734 -15.898 13.008 1 96.06 138 GLU A CA 1
ATOM 1101 C C . GLU A 1 138 ? -18.891 -16.734 14.273 1 96.06 138 GLU A C 1
ATOM 1103 O O . GLU A 1 138 ? -19.656 -16.375 15.172 1 96.06 138 GLU A O 1
ATOM 1108 N N . ILE A 1 139 ? -18.172 -17.828 14.359 1 97.38 139 ILE A N 1
ATOM 1109 C CA . ILE A 1 139 ? -18.188 -18.656 15.562 1 97.38 139 ILE A CA 1
ATOM 1110 C C . ILE A 1 139 ? -17.406 -17.969 16.672 1 97.38 139 ILE A C 1
ATOM 1112 O O . ILE A 1 139 ? -16.234 -17.609 16.5 1 97.38 139 ILE A O 1
ATOM 1116 N N . PRO A 1 140 ? -18.031 -17.719 17.812 1 96 140 PRO A N 1
ATOM 1117 C CA . PRO A 1 140 ? -17.359 -17 18.891 1 96 140 PRO A CA 1
ATOM 1118 C C . PRO A 1 140 ? -16.047 -17.656 19.312 1 96 140 PRO A C 1
ATOM 1120 O O . PRO A 1 140 ? -15.977 -18.875 19.469 1 96 140 PRO A O 1
ATOM 1123 N N . ASP A 1 141 ? -14.984 -16.906 19.438 1 94.94 141 ASP A N 1
ATOM 1124 C CA . ASP A 1 141 ? -13.688 -17.266 20 1 94.94 141 ASP A CA 1
ATOM 1125 C C . ASP A 1 141 ? -12.945 -18.266 19.125 1 94.94 141 ASP A C 1
ATOM 1127 O O . ASP A 1 141 ? -12.031 -18.953 19.578 1 94.94 141 ASP A O 1
ATOM 1131 N N . ILE A 1 142 ? -13.336 -18.359 17.938 1 97.44 142 ILE A N 1
ATOM 1132 C CA . ILE A 1 142 ? -12.688 -19.328 17.062 1 97.44 142 ILE A CA 1
ATOM 1133 C C . ILE A 1 142 ? -11.273 -18.859 16.734 1 97.44 142 ILE A C 1
ATOM 1135 O O . ILE A 1 142 ? -11.031 -17.656 16.562 1 97.44 142 ILE A O 1
ATOM 1139 N N . ILE A 1 143 ? -10.289 -19.703 16.734 1 97.44 143 ILE A N 1
ATOM 1140 C CA . ILE A 1 143 ? -8.953 -19.547 16.188 1 97.44 143 ILE A CA 1
ATOM 1141 C C . ILE A 1 143 ? -8.695 -20.641 15.133 1 97.44 143 ILE A C 1
ATOM 1143 O O . ILE A 1 143 ? -8.664 -21.828 15.453 1 97.44 143 ILE A O 1
ATOM 1147 N N . PHE A 1 144 ? -8.555 -20.25 13.875 1 97.31 144 PHE A N 1
ATOM 1148 C CA . PHE A 1 144 ? -8.398 -21.203 12.781 1 97.31 144 PHE A CA 1
ATOM 1149 C C . PHE A 1 144 ? -7.102 -21.984 12.938 1 97.31 144 PHE A C 1
ATOM 1151 O O . PHE A 1 144 ? -6.066 -21.422 13.312 1 97.31 144 PHE A O 1
ATOM 1158 N N . ARG A 1 145 ? -7.191 -23.344 12.688 1 97.31 145 ARG A N 1
ATOM 1159 C CA . ARG A 1 145 ? -6.055 -24.234 12.523 1 97.31 145 ARG A CA 1
ATOM 1160 C C . ARG A 1 145 ? -5.148 -24.203 13.75 1 97.31 145 ARG A C 1
ATOM 1162 O O . ARG A 1 145 ? -3.932 -24.047 13.633 1 97.31 145 ARG A O 1
ATOM 1169 N N . SER A 1 146 ? -5.711 -24.234 14.805 1 97.44 146 SER A N 1
ATOM 1170 C CA . SER A 1 146 ? -5.039 -24.281 16.094 1 97.44 146 SER A CA 1
ATOM 1171 C C . SER A 1 146 ? -5.777 -25.203 17.078 1 97.44 146 SER A C 1
ATOM 1173 O O . SER A 1 146 ? -6.879 -25.672 16.781 1 97.44 146 SER A O 1
ATOM 1175 N N . ASP A 1 147 ? -5.039 -25.531 18.203 1 98.06 147 ASP A N 1
ATOM 1176 C CA . ASP A 1 147 ? -5.719 -26.266 19.266 1 98.06 147 ASP A CA 1
ATOM 1177 C C . ASP A 1 147 ? -6.809 -25.406 19.906 1 98.06 147 ASP A C 1
ATOM 1179 O O . ASP A 1 147 ? -6.652 -24.922 21.031 1 98.06 147 ASP A O 1
ATOM 1183 N N . ASN A 1 148 ? -7.883 -25.203 19.219 1 98.19 148 ASN A N 1
ATOM 1184 C CA . ASN A 1 148 ? -9.055 -24.406 19.547 1 98.19 148 ASN A CA 1
ATOM 1185 C C . ASN A 1 148 ? -10.336 -25.234 19.469 1 98.19 148 ASN A C 1
ATOM 1187 O O . ASN A 1 148 ? -10.648 -25.812 18.422 1 98.19 148 ASN A O 1
ATOM 1191 N N . ALA A 1 149 ? -11.07 -25.312 20.547 1 98.19 149 ALA A N 1
ATOM 1192 C CA . ALA A 1 149 ? -12.195 -26.234 20.703 1 98.19 149 ALA A CA 1
ATOM 1193 C C . ALA A 1 149 ? -13.234 -26.016 19.609 1 98.19 149 ALA A C 1
ATOM 1195 O O . ALA A 1 149 ? -13.672 -26.969 18.953 1 98.19 149 ALA A O 1
ATOM 1196 N N . PRO A 1 150 ? -13.609 -24.75 19.344 1 98.06 150 PRO A N 1
ATOM 1197 C CA . PRO A 1 150 ? -14.609 -24.547 18.297 1 98.06 150 PRO A CA 1
ATOM 1198 C C . PRO A 1 150 ? -14.109 -25 16.922 1 98.06 150 PRO A C 1
ATOM 1200 O O . PRO A 1 150 ? -14.852 -25.641 16.172 1 98.06 150 PRO A O 1
ATOM 1203 N N . PHE A 1 151 ? -12.922 -24.719 16.609 1 98.19 151 PHE A N 1
ATOM 1204 C CA . PHE A 1 151 ? -12.398 -25.109 15.312 1 98.19 151 PHE A CA 1
ATOM 1205 C C . PHE A 1 151 ? -12.32 -26.625 15.172 1 98.19 151 PHE A C 1
ATOM 1207 O O . PHE A 1 151 ? -12.742 -27.172 14.156 1 98.19 151 PHE A O 1
ATOM 1214 N N . LYS A 1 152 ? -11.766 -27.266 16.172 1 98.5 152 LYS A N 1
ATOM 1215 C CA . LYS A 1 152 ? -11.625 -28.719 16.172 1 98.5 152 LYS A CA 1
ATOM 1216 C C . LYS A 1 152 ? -12.984 -29.391 16.031 1 98.5 152 LYS A C 1
ATOM 1218 O O . LYS A 1 152 ? -13.109 -30.391 15.312 1 98.5 152 LYS A O 1
ATOM 1223 N N . HIS A 1 153 ? -13.945 -28.812 16.672 1 98.38 153 HIS A N 1
ATOM 1224 C CA . HIS A 1 153 ? -15.289 -29.375 16.609 1 98.38 153 HIS A CA 1
ATOM 1225 C C . HIS A 1 153 ? -15.82 -29.391 15.18 1 98.38 153 HIS A C 1
ATOM 1227 O O . HIS A 1 153 ? -16.266 -30.422 14.68 1 98.38 153 HIS A O 1
ATOM 1233 N N . HIS A 1 154 ? -15.758 -28.25 14.523 1 98.25 154 HIS A N 1
ATOM 1234 C CA . HIS A 1 154 ? -16.312 -28.125 13.18 1 98.25 154 HIS A CA 1
ATOM 1235 C C . HIS A 1 154 ? -15.453 -28.859 12.156 1 98.25 154 HIS A C 1
ATOM 1237 O O . HIS A 1 154 ? -15.977 -29.422 11.188 1 98.25 154 HIS A O 1
ATOM 1243 N N . MET A 1 155 ? -14.156 -28.891 12.367 1 98.31 155 MET A N 1
ATOM 1244 C CA . MET A 1 155 ? -13.258 -29.672 11.516 1 98.31 155 MET A CA 1
ATOM 1245 C C . MET A 1 155 ? -13.602 -31.156 11.57 1 98.31 155 MET A C 1
ATOM 1247 O O . MET A 1 155 ? -13.727 -31.812 10.531 1 98.31 155 MET A O 1
ATOM 1251 N N . GLU A 1 156 ? -13.711 -31.703 12.766 1 98.44 156 GLU A N 1
ATOM 1252 C CA . GLU A 1 156 ? -14.016 -33.125 12.938 1 98.44 156 GLU A CA 1
ATOM 1253 C C . GLU A 1 156 ? -15.352 -33.5 12.289 1 98.44 156 GLU A C 1
ATOM 1255 O O . GLU A 1 156 ? -15.469 -34.531 11.648 1 98.44 156 GLU A O 1
ATOM 1260 N N . LYS A 1 157 ? -16.281 -32.562 12.445 1 98.25 157 LYS A N 1
ATOM 1261 C CA . LYS A 1 157 ? -17.594 -32.812 11.859 1 98.25 157 LYS A CA 1
ATOM 1262 C C . LYS A 1 157 ? -17.516 -32.906 10.336 1 98.25 157 LYS A C 1
ATOM 1264 O O . LYS A 1 157 ? -18.094 -33.781 9.727 1 98.25 157 LYS A O 1
ATOM 1269 N N . PHE A 1 158 ? -16.922 -31.984 9.758 1 97.88 158 PHE A N 1
ATOM 1270 C CA . PHE A 1 158 ? -16.812 -31.922 8.305 1 97.88 158 PHE A CA 1
ATOM 1271 C C . PHE A 1 158 ? -16.031 -33.125 7.766 1 97.88 158 PHE A C 1
ATOM 1273 O O . PHE A 1 158 ? -16.469 -33.781 6.82 1 97.88 158 PHE A O 1
ATOM 1280 N N . VAL A 1 159 ? -14.852 -33.438 8.367 1 98.56 159 VAL A N 1
ATOM 1281 C CA . VAL A 1 159 ? -14 -34.531 7.91 1 98.56 159 VAL A CA 1
ATOM 1282 C C . VAL A 1 159 ? -14.742 -35.844 8.031 1 98.56 159 VAL A C 1
ATOM 1284 O O . VAL A 1 159 ? -14.711 -36.688 7.117 1 98.56 159 VAL A O 1
ATOM 1287 N N . THR A 1 160 ? -15.414 -36.031 9.141 1 98.31 160 THR A N 1
ATOM 1288 C CA . THR A 1 160 ? -16.188 -37.25 9.352 1 98.31 160 THR A CA 1
ATOM 1289 C C . THR A 1 160 ? -17.281 -37.375 8.289 1 98.31 160 THR A C 1
ATOM 1291 O O . THR A 1 160 ? -17.516 -38.469 7.758 1 98.31 160 THR A O 1
ATOM 1294 N N . LYS A 1 161 ? -17.922 -36.25 8.047 1 98.12 161 LYS A N 1
ATOM 1295 C CA . LYS A 1 161 ? -18.969 -36.219 7.031 1 98.12 161 LYS A CA 1
ATOM 1296 C C . LYS A 1 161 ? -18.438 -36.719 5.688 1 98.12 161 LYS A C 1
ATOM 1298 O O . LYS A 1 161 ? -19.062 -37.562 5.043 1 98.12 161 LYS A O 1
ATOM 1303 N N . ILE A 1 162 ? -17.359 -36.25 5.207 1 98.5 162 ILE A N 1
ATOM 1304 C CA . ILE A 1 162 ? -16.766 -36.625 3.922 1 98.5 162 ILE A CA 1
ATOM 1305 C C . ILE A 1 162 ? -16.359 -38.094 3.947 1 98.5 162 ILE A C 1
ATOM 1307 O O . ILE A 1 162 ? -16.625 -38.844 2.996 1 98.5 162 ILE A O 1
ATOM 1311 N N . ILE A 1 163 ? -15.703 -38.531 5.043 1 98.44 163 ILE A N 1
ATOM 1312 C CA . ILE A 1 163 ? -15.219 -39.906 5.16 1 98.44 163 ILE A CA 1
ATOM 1313 C C . ILE A 1 163 ? -16.406 -40.875 5.117 1 98.44 163 ILE A C 1
ATOM 1315 O O . ILE A 1 163 ? -16.359 -41.906 4.422 1 98.44 163 ILE A O 1
ATOM 1319 N N . ASP A 1 164 ? -17.422 -40.562 5.871 1 98.25 164 ASP A N 1
ATOM 1320 C CA . ASP A 1 164 ? -18.609 -41.406 5.879 1 98.25 164 ASP A CA 1
ATOM 1321 C C . ASP A 1 164 ? -19.219 -41.5 4.484 1 98.25 164 ASP A C 1
ATOM 1323 O O . ASP A 1 164 ? -19.656 -42.562 4.062 1 98.25 164 ASP A O 1
ATOM 1327 N N . MET A 1 165 ? -19.266 -40.406 3.807 1 98.38 165 MET A N 1
ATOM 1328 C CA . MET A 1 165 ? -19.797 -40.406 2.447 1 98.38 165 MET A CA 1
ATOM 1329 C C . MET A 1 165 ? -18.969 -41.312 1.535 1 98.38 165 MET A C 1
ATOM 1331 O O . MET A 1 165 ? -19.516 -42.062 0.73 1 98.38 165 MET A O 1
ATOM 1335 N N . MET A 1 166 ? -17.688 -41.25 1.603 1 98.56 166 MET A N 1
ATOM 1336 C CA . MET A 1 166 ? -16.812 -42.094 0.803 1 98.56 166 MET A CA 1
ATOM 1337 C C . MET A 1 166 ? -16.984 -43.562 1.173 1 98.56 166 MET A C 1
ATOM 1339 O O . MET A 1 166 ? -16.984 -44.438 0.3 1 98.56 166 MET A O 1
ATOM 1343 N N . LYS A 1 167 ? -17.125 -43.875 2.488 1 98.25 167 LYS A N 1
ATOM 1344 C CA . LYS A 1 167 ? -17.344 -45.25 2.949 1 98.25 167 LYS A CA 1
ATOM 1345 C C . LYS A 1 167 ? -18.656 -45.812 2.412 1 98.25 167 LYS A C 1
ATOM 1347 O O . LYS A 1 167 ? -18.703 -46.938 1.937 1 98.25 167 LYS A O 1
ATOM 1352 N N . GLU A 1 168 ? -19.594 -44.969 2.541 1 98.38 168 GLU A N 1
ATOM 1353 C CA . GLU A 1 168 ? -20.922 -45.406 2.092 1 98.38 168 GLU A CA 1
ATOM 1354 C C . GLU A 1 168 ? -20.906 -45.781 0.611 1 98.38 168 GLU A C 1
ATOM 1356 O O . GLU A 1 168 ? -21.594 -46.719 0.195 1 98.38 168 GLU A O 1
ATOM 1361 N N . GLU A 1 169 ? -20.141 -45.094 -0.142 1 98.25 169 GLU A N 1
ATOM 1362 C CA . GLU A 1 169 ? -20.062 -45.312 -1.581 1 98.25 169 GLU A CA 1
ATOM 1363 C C . GLU A 1 169 ? -18.953 -46.312 -1.924 1 98.25 169 GLU A C 1
ATOM 1365 O O . GLU A 1 169 ? -18.688 -46.562 -3.1 1 98.25 169 GLU A O 1
ATOM 1370 N N . LYS A 1 170 ? -18.266 -46.875 -0.92 1 97.94 170 LYS A N 1
ATOM 1371 C CA . LYS A 1 170 ? -17.219 -47.906 -1.048 1 97.94 170 LYS A CA 1
ATOM 1372 C C . LYS A 1 170 ? -16.094 -47.406 -1.948 1 97.94 170 LYS A C 1
ATOM 1374 O O . LYS A 1 170 ? -15.68 -48.094 -2.877 1 97.94 170 LYS A O 1
ATOM 1379 N N . LEU A 1 171 ? -15.617 -46.219 -1.68 1 98.44 171 LEU A N 1
ATOM 1380 C CA . LEU A 1 171 ? -14.664 -45.594 -2.582 1 98.44 171 LEU A CA 1
ATOM 1381 C C . LEU A 1 171 ? -13.242 -45.781 -2.082 1 98.44 171 LEU A C 1
ATOM 1383 O O . LEU A 1 171 ? -12.281 -45.531 -2.826 1 98.44 171 LEU A O 1
ATOM 1387 N N . PHE A 1 172 ? -13.055 -46.188 -0.852 1 98.12 172 PHE A N 1
ATOM 1388 C CA . PHE A 1 172 ? -11.703 -46.469 -0.361 1 98.12 172 PHE A CA 1
ATOM 1389 C C . PHE A 1 172 ? -11.172 -47.781 -0.919 1 98.12 172 PHE A C 1
ATOM 1391 O O . PHE A 1 172 ? -11.922 -48.719 -1.093 1 98.12 172 PHE A O 1
ATOM 1398 N N . ALA A 1 173 ? -9.906 -47.781 -1.136 1 97.31 173 ALA A N 1
ATOM 1399 C CA . ALA A 1 173 ? -9.273 -49 -1.655 1 97.31 173 ALA A CA 1
ATOM 1400 C C . ALA A 1 173 ? -9.539 -50.188 -0.749 1 97.31 173 ALA A C 1
ATOM 1402 O O . ALA A 1 173 ? -9.656 -51.312 -1.224 1 97.31 173 ALA A O 1
ATOM 1403 N N . SER A 1 174 ? -9.68 -50 0.539 1 94.31 174 SER A N 1
ATOM 1404 C CA . SER A 1 174 ? -9.992 -51.031 1.502 1 94.31 174 SER A CA 1
ATOM 1405 C C . SER A 1 174 ? -11.359 -51.656 1.218 1 94.31 174 SER A C 1
ATOM 1407 O O . SER A 1 174 ? -11.656 -52.75 1.672 1 94.31 174 SER A O 1
ATOM 1409 N N . GLN A 1 175 ? -12.117 -51 0.454 1 95.56 175 GLN A N 1
ATOM 1410 C CA . GLN A 1 175 ? -13.453 -51.469 0.08 1 95.56 175 GLN A CA 1
ATOM 1411 C C . GLN A 1 175 ? -13.508 -51.844 -1.399 1 95.56 175 GLN A C 1
ATOM 1413 O O . GLN A 1 175 ? -14.586 -52.094 -1.938 1 95.56 175 GLN A O 1
ATOM 1418 N N . GLY A 1 176 ? -12.406 -51.75 -2.031 1 95.06 176 GLY A N 1
ATOM 1419 C CA . GLY A 1 176 ? -12.352 -52.031 -3.455 1 95.06 176 GLY A CA 1
ATOM 1420 C C . GLY A 1 176 ? -12.43 -50.781 -4.32 1 95.06 176 GLY A C 1
ATOM 1421 O O . GLY A 1 176 ? -12.492 -50.875 -5.547 1 95.06 176 GLY A O 1
ATOM 1422 N N . GLY A 1 177 ? -12.445 -49.656 -3.75 1 97.25 177 GLY A N 1
ATOM 1423 C CA . GLY A 1 177 ? -12.562 -48.406 -4.484 1 97.25 177 GLY A CA 1
ATOM 1424 C C . GLY A 1 177 ? -11.219 -47.844 -4.906 1 97.25 177 GLY A C 1
ATOM 1425 O O . GLY A 1 177 ? -10.18 -48.438 -4.684 1 97.25 177 GLY A O 1
ATOM 1426 N N . PRO A 1 178 ? -11.234 -46.625 -5.496 1 98.19 178 PRO A N 1
ATOM 1427 C CA . PRO A 1 178 ? -10.023 -46.062 -6.098 1 98.19 178 PRO A CA 1
ATOM 1428 C C . PRO A 1 178 ? -9.18 -45.25 -5.105 1 98.19 178 PRO A C 1
ATOM 1430 O O . PRO A 1 178 ? -8.016 -44.969 -5.367 1 98.19 178 PRO A O 1
ATOM 1433 N N . ILE A 1 179 ? -9.664 -44.844 -3.936 1 98.75 179 ILE A N 1
ATOM 1434 C CA . ILE A 1 179 ? -8.922 -43.969 -3.025 1 98.75 179 ILE A CA 1
ATOM 1435 C C . ILE A 1 179 ? -7.832 -44.781 -2.316 1 98.75 179 ILE A C 1
ATOM 1437 O O . ILE A 1 179 ? -8.133 -45.656 -1.509 1 98.75 179 ILE A O 1
ATOM 1441 N N . ILE A 1 180 ? -6.605 -44.406 -2.551 1 98.38 180 ILE A N 1
ATOM 1442 C CA . ILE A 1 180 ? -5.512 -45.219 -2.01 1 98.38 180 ILE A CA 1
ATOM 1443 C C . ILE A 1 180 ? -4.777 -44.406 -0.93 1 98.38 180 ILE A C 1
ATOM 1445 O O . ILE A 1 180 ? -3.969 -44.969 -0.184 1 98.38 180 ILE A O 1
ATOM 1449 N N . LEU A 1 181 ? -5.004 -43.094 -0.875 1 98.19 181 LEU A N 1
ATOM 1450 C CA . LEU A 1 181 ? -4.363 -42.188 0.071 1 98.19 181 LEU A CA 1
ATOM 1451 C C . LEU A 1 181 ? -5.324 -41.094 0.506 1 98.19 181 LEU A C 1
ATOM 1453 O O . LEU A 1 181 ? -6.121 -40.625 -0.298 1 98.19 181 LEU A O 1
ATOM 1457 N N . SER A 1 182 ? -5.223 -40.719 1.78 1 98.25 182 SER A N 1
ATOM 1458 C CA . SER A 1 182 ? -5.973 -39.594 2.312 1 98.25 182 SER A CA 1
ATOM 1459 C C . SER A 1 182 ? -5.047 -38.562 2.979 1 98.25 182 SER A C 1
ATOM 1461 O O . SER A 1 182 ? -4.02 -38.938 3.549 1 98.25 182 SER A O 1
ATOM 1463 N N . GLN A 1 183 ? -5.395 -37.281 2.865 1 98.5 183 GLN A N 1
ATOM 1464 C CA . GLN A 1 183 ? -4.582 -36.25 3.494 1 98.5 183 GLN A CA 1
ATOM 1465 C C . GLN A 1 183 ? -5.398 -35.469 4.504 1 98.5 183 GLN A C 1
ATOM 1467 O O . GLN A 1 183 ? -6.527 -35.062 4.219 1 98.5 183 GLN A O 1
ATOM 1472 N N . ILE A 1 184 ? -4.805 -35.25 5.684 1 98.25 184 ILE A N 1
ATOM 1473 C CA . ILE A 1 184 ? -5.363 -34.375 6.691 1 98.25 184 ILE A CA 1
ATOM 1474 C C . ILE A 1 184 ? -4.465 -33.125 6.848 1 98.25 184 ILE A C 1
ATOM 1476 O O . ILE A 1 184 ? -3.244 -33.25 6.707 1 98.25 184 ILE A O 1
ATOM 1480 N N . GLU A 1 185 ? -5.051 -31.938 7.035 1 96.69 185 GLU A N 1
ATOM 1481 C CA . GLU A 1 185 ? -4.348 -30.656 7.094 1 96.69 185 GLU A CA 1
ATOM 1482 C C . GLU A 1 185 ? -3.463 -30.453 5.867 1 96.69 185 GLU A C 1
ATOM 1484 O O . GLU A 1 185 ? -3.369 -31.344 5.012 1 96.69 185 GLU A O 1
ATOM 1489 N N . ASN A 1 186 ? -2.936 -29.219 5.73 1 97.19 186 ASN A N 1
ATOM 1490 C CA . ASN A 1 186 ? -2.131 -28.875 4.562 1 97.19 186 ASN A CA 1
ATOM 1491 C C . ASN A 1 186 ? -1.139 -27.766 4.879 1 97.19 186 ASN A C 1
ATOM 1493 O O . ASN A 1 186 ? -1.53 -26.688 5.352 1 97.19 186 ASN A O 1
ATOM 1497 N N . GLU A 1 187 ? 0.076 -27.984 4.691 1 96.19 187 GLU A N 1
ATOM 1498 C CA . GLU A 1 187 ? 1.149 -27 4.773 1 96.19 187 GLU A CA 1
ATOM 1499 C C . GLU A 1 187 ? 1.125 -26.281 6.113 1 96.19 187 GLU A C 1
ATOM 1501 O O . GLU A 1 187 ? 1.315 -25.062 6.164 1 96.19 187 GLU A O 1
ATOM 1506 N N . TYR A 1 188 ? 0.891 -26.969 7.156 1 96.31 188 TYR A N 1
ATOM 1507 C CA . TYR A 1 188 ? 0.688 -26.328 8.453 1 96.31 188 TYR A CA 1
ATOM 1508 C C . TYR A 1 188 ? 2.014 -25.891 9.062 1 96.31 188 TYR A C 1
ATOM 1510 O O . TYR A 1 188 ? 2.066 -24.906 9.812 1 96.31 188 TYR A O 1
ATOM 1518 N N . ASN A 1 189 ? 3.125 -26.578 8.727 1 93.75 189 ASN A N 1
ATOM 1519 C CA . ASN A 1 189 ? 4.438 -26.219 9.258 1 93.75 189 ASN A CA 1
ATOM 1520 C C . ASN A 1 189 ? 4.75 -24.75 9.055 1 93.75 189 ASN A C 1
ATOM 1522 O O . ASN A 1 189 ? 5.465 -24.141 9.859 1 93.75 189 ASN A O 1
ATOM 1526 N N . THR A 1 190 ? 4.234 -24.203 8.062 1 88.5 190 THR A N 1
ATOM 1527 C CA . THR A 1 190 ? 4.543 -22.812 7.691 1 88.5 190 THR A CA 1
ATOM 1528 C C . THR A 1 190 ? 3.926 -21.844 8.688 1 88.5 190 THR A C 1
ATOM 1530 O O . THR A 1 190 ? 4.402 -20.719 8.836 1 88.5 190 THR A O 1
ATOM 1533 N N . VAL A 1 191 ? 2.859 -22.188 9.391 1 93 191 VAL A N 1
ATOM 1534 C CA . VAL A 1 191 ? 2.164 -21.281 10.281 1 93 191 VAL A CA 1
ATOM 1535 C C . VAL A 1 191 ? 2.262 -21.781 11.719 1 93 191 VAL A C 1
ATOM 1537 O O . VAL A 1 191 ? 1.912 -21.062 12.664 1 93 191 VAL A O 1
ATOM 1540 N N . GLN A 1 192 ? 2.748 -23.016 11.906 1 94.81 192 GLN A N 1
ATOM 1541 C CA . GLN A 1 192 ? 2.736 -23.688 13.195 1 94.81 192 GLN A CA 1
ATOM 1542 C C . GLN A 1 192 ? 3.43 -22.844 14.266 1 94.81 192 GLN A C 1
ATOM 1544 O O . GLN A 1 192 ? 2.941 -22.734 15.391 1 94.81 192 GLN A O 1
ATOM 1549 N N . LEU A 1 193 ? 4.52 -22.234 13.922 1 92.56 193 LEU A N 1
ATOM 1550 C CA . LEU A 1 193 ? 5.32 -21.469 14.883 1 92.56 193 LEU A CA 1
ATOM 1551 C C . LEU A 1 193 ? 4.527 -20.297 15.445 1 92.56 193 LEU A C 1
ATOM 1553 O O . LEU A 1 193 ? 4.707 -19.922 16.609 1 92.56 193 LEU A O 1
ATOM 1557 N N . ALA A 1 194 ? 3.689 -19.734 14.625 1 93.12 194 ALA A N 1
ATOM 1558 C CA . ALA A 1 194 ? 2.898 -18.594 15.055 1 93.12 194 ALA A CA 1
ATOM 1559 C C . ALA A 1 194 ? 1.976 -18.969 16.219 1 93.12 194 ALA A C 1
ATOM 1561 O O . ALA A 1 194 ? 1.603 -18.109 17.016 1 93.12 194 ALA A O 1
ATOM 1562 N N . TYR A 1 195 ? 1.63 -20.219 16.312 1 96.12 195 TYR A N 1
ATOM 1563 C CA . TYR A 1 195 ? 0.679 -20.672 17.328 1 96.12 195 TYR A CA 1
ATOM 1564 C C . TYR A 1 195 ? 1.4 -21.312 18.5 1 96.12 195 TYR A C 1
ATOM 1566 O O . TYR A 1 195 ? 0.765 -21.734 19.469 1 96.12 195 TYR A O 1
ATOM 1574 N N . LYS A 1 196 ? 2.719 -21.531 18.469 1 94.75 196 LYS A N 1
ATOM 1575 C CA . LYS A 1 196 ? 3.533 -22.094 19.547 1 94.75 196 LYS A CA 1
ATOM 1576 C C . LYS A 1 196 ? 3.002 -23.469 19.984 1 94.75 196 LYS A C 1
ATOM 1578 O O . LYS A 1 196 ? 2.777 -24.344 19.141 1 94.75 196 LYS A O 1
ATOM 1583 N N . ASN A 1 197 ? 2.697 -23.656 21.203 1 95.94 197 ASN A N 1
ATOM 1584 C CA . ASN A 1 197 ? 2.271 -24.953 21.734 1 95.94 197 ASN A CA 1
ATOM 1585 C C . ASN A 1 197 ? 0.885 -25.328 21.234 1 95.94 197 ASN A C 1
ATOM 1587 O O . ASN A 1 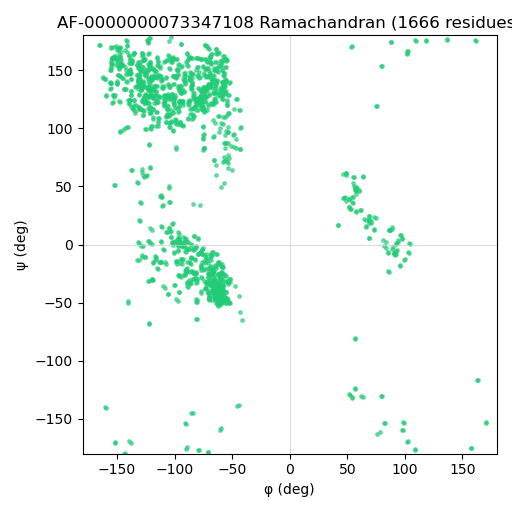197 ? 0.58 -26.516 21.078 1 95.94 197 ASN A O 1
ATOM 1591 N N . LEU A 1 198 ? 0.13 -24.359 20.906 1 96.88 198 LEU A N 1
ATOM 1592 C CA . LEU A 1 198 ? -1.206 -24.625 20.391 1 96.88 198 LEU A CA 1
ATOM 1593 C C . LEU A 1 198 ? -1.134 -25.234 18.984 1 96.88 198 LEU A C 1
ATOM 1595 O O . LEU A 1 198 ? -2.01 -26.016 18.594 1 96.88 198 LEU A O 1
ATOM 1599 N N . GLY A 1 199 ? -0.047 -24.875 18.266 1 97.31 199 GLY A N 1
ATOM 1600 C CA . GLY A 1 199 ? 0.164 -25.484 16.969 1 97.31 199 GLY A CA 1
ATOM 1601 C C . GLY A 1 199 ? 0.615 -26.938 17.047 1 97.31 199 GLY A C 1
ATOM 1602 O O . GLY A 1 199 ? 0.15 -27.781 16.281 1 97.31 199 GLY A O 1
ATOM 1603 N N . VAL A 1 200 ? 1.421 -27.25 17.984 1 96.56 200 VAL A N 1
ATOM 1604 C CA . VAL A 1 200 ? 1.957 -28.594 18.172 1 96.56 200 VAL A CA 1
ATOM 1605 C C . VAL A 1 200 ? 0.837 -29.547 18.578 1 96.56 200 VAL A C 1
ATOM 1607 O O . VAL A 1 200 ? 0.687 -30.625 18 1 96.56 200 VAL A O 1
ATOM 1610 N N . SER A 1 201 ? 0.074 -29.109 19.516 1 97.94 201 SER A N 1
ATOM 1611 C CA . SER A 1 201 ? -1.018 -29.953 19.984 1 97.94 201 SER A CA 1
ATOM 1612 C C . SER A 1 201 ? -2.082 -30.125 18.906 1 97.94 201 SER A C 1
ATOM 1614 O O . SER A 1 201 ? -2.701 -31.188 18.812 1 97.94 201 SER A O 1
ATOM 1616 N N . TYR A 1 202 ? -2.27 -29.141 18.125 1 97.94 202 TYR A N 1
ATOM 1617 C CA . TYR A 1 202 ? -3.258 -29.188 17.062 1 97.94 202 TYR A CA 1
ATOM 1618 C C . TYR A 1 202 ? -2.896 -30.25 16.031 1 97.94 202 TYR A C 1
ATOM 1620 O O . TYR A 1 202 ? -3.744 -31.047 15.633 1 97.94 202 TYR A O 1
ATOM 1628 N N . ILE A 1 203 ? -1.687 -30.25 15.648 1 97.5 203 ILE A N 1
ATOM 1629 C CA . ILE A 1 203 ? -1.283 -31.156 14.586 1 97.5 203 ILE A CA 1
ATOM 1630 C C . ILE A 1 203 ? -1.329 -32.594 15.094 1 97.5 203 ILE A C 1
ATOM 1632 O O . ILE A 1 203 ? -1.657 -33.531 14.344 1 97.5 203 ILE A O 1
ATOM 1636 N N . GLN A 1 204 ? -1.017 -32.875 16.344 1 97.69 204 GLN A N 1
ATOM 1637 C CA . GLN A 1 204 ? -1.149 -34.188 16.953 1 97.69 204 GLN A CA 1
ATOM 1638 C C . GLN A 1 204 ? -2.609 -34.656 17 1 97.69 204 GLN A C 1
ATOM 1640 O O . GLN A 1 204 ? -2.928 -35.781 16.641 1 97.69 204 GLN A O 1
ATOM 1645 N N . TRP A 1 205 ? -3.354 -33.719 17.406 1 98.38 205 TRP A N 1
ATOM 1646 C CA . TRP A 1 205 ? -4.781 -34.031 17.469 1 98.38 205 TRP A CA 1
ATOM 1647 C C . TRP A 1 205 ? -5.328 -34.375 16.094 1 98.38 205 TRP A C 1
ATOM 1649 O O . TRP A 1 205 ? -6.074 -35.344 15.93 1 98.38 205 TRP A O 1
ATOM 1659 N N . ALA A 1 206 ? -5.023 -33.594 15.078 1 98.31 206 ALA A N 1
ATOM 1660 C CA . ALA A 1 206 ? -5.523 -33.781 13.719 1 98.31 206 ALA A CA 1
ATOM 1661 C C . ALA A 1 206 ? -5.137 -35.156 13.172 1 98.31 206 ALA A C 1
ATOM 1663 O O . ALA A 1 206 ? -5.957 -35.844 12.555 1 98.31 206 ALA A O 1
ATOM 1664 N N . GLY A 1 207 ? -3.881 -35.531 13.406 1 98.12 207 GLY A N 1
ATOM 1665 C CA . GLY A 1 207 ? -3.43 -36.844 13 1 98.12 207 GLY A CA 1
ATOM 1666 C C . GLY A 1 207 ? -4.188 -37.969 13.688 1 98.12 207 GLY A C 1
ATOM 1667 O O . GLY A 1 207 ? -4.625 -38.938 13.031 1 98.12 207 GLY A O 1
ATOM 1668 N N . ASN A 1 208 ? -4.379 -37.844 14.969 1 97.88 208 ASN A N 1
ATOM 1669 C CA . ASN A 1 208 ? -5.086 -38.875 15.734 1 97.88 208 ASN A CA 1
ATOM 1670 C C . ASN A 1 208 ? -6.555 -38.969 15.328 1 97.88 208 ASN A C 1
ATOM 1672 O O . ASN A 1 208 ? -7.113 -40.062 15.25 1 97.88 208 ASN A O 1
ATOM 1676 N N . MET A 1 209 ? -7.082 -37.812 15.164 1 98.19 209 MET A N 1
ATOM 1677 C CA . MET A 1 209 ? -8.469 -37.75 14.711 1 98.19 209 MET A CA 1
ATOM 1678 C C . MET A 1 209 ? -8.625 -38.469 13.375 1 98.19 209 MET A C 1
ATOM 1680 O O . MET A 1 209 ? -9.539 -39.281 13.203 1 98.19 209 MET A O 1
ATOM 1684 N N . ALA A 1 210 ? -7.785 -38.25 12.461 1 98.31 210 ALA A N 1
ATOM 1685 C CA . ALA A 1 210 ? -7.816 -38.875 11.141 1 98.31 210 ALA A CA 1
ATOM 1686 C C . ALA A 1 210 ? -7.672 -40.375 11.25 1 98.31 210 ALA A C 1
ATOM 1688 O O . ALA A 1 210 ? -8.43 -41.125 10.625 1 98.31 210 ALA A O 1
ATOM 1689 N N . LEU A 1 211 ? -6.715 -40.875 12 1 97.69 211 LEU A N 1
ATOM 1690 C CA . LEU A 1 211 ? -6.469 -42.281 12.188 1 97.69 211 LEU A CA 1
ATOM 1691 C C . LEU A 1 211 ? -7.684 -42.969 12.805 1 97.69 211 LEU A C 1
ATOM 1693 O O . LEU A 1 211 ? -7.996 -44.125 12.461 1 97.69 211 LEU A O 1
ATOM 1697 N N . GLY A 1 212 ? -8.312 -42.25 13.656 1 97.62 212 GLY A N 1
ATOM 1698 C CA . GLY A 1 212 ? -9.469 -42.781 14.359 1 97.62 212 GLY A CA 1
ATOM 1699 C C . GLY A 1 212 ? -10.664 -43 13.453 1 97.62 212 GLY A C 1
ATOM 1700 O O . GLY A 1 212 ? -11.602 -43.719 13.82 1 97.62 212 GLY A O 1
ATOM 1701 N N . LEU A 1 213 ? -10.617 -42.469 12.281 1 97.56 213 LEU A N 1
ATOM 1702 C CA . LEU A 1 213 ? -11.758 -42.594 11.375 1 97.56 213 LEU A CA 1
ATOM 1703 C C . LEU A 1 213 ? -11.703 -43.906 10.586 1 97.56 213 LEU A C 1
ATOM 1705 O O . LEU A 1 213 ? -12.656 -44.25 9.883 1 97.56 213 LEU A O 1
ATOM 1709 N N . ASN A 1 214 ? -10.648 -44.625 10.609 1 95.56 214 ASN A N 1
ATOM 1710 C CA . ASN A 1 214 ? -10.492 -45.969 10.102 1 95.56 214 ASN A CA 1
ATOM 1711 C C . ASN A 1 214 ? -10.898 -46.094 8.633 1 95.56 214 ASN A C 1
ATOM 1713 O O . ASN A 1 214 ? -11.742 -46.906 8.266 1 95.56 214 ASN A O 1
ATOM 1717 N N . THR A 1 215 ? -10.234 -45.312 7.809 1 95.69 215 THR A N 1
ATOM 1718 C CA . THR A 1 215 ? -10.531 -45.312 6.379 1 95.69 215 THR A CA 1
ATOM 1719 C C . THR A 1 215 ? -9.938 -46.531 5.691 1 95.69 215 THR A C 1
ATOM 1721 O O . THR A 1 215 ? -10.336 -46.875 4.574 1 95.69 215 THR A O 1
ATOM 1724 N N . GLY A 1 216 ? -8.984 -47.156 6.277 1 94.94 216 GLY A N 1
ATOM 1725 C CA . GLY A 1 216 ? -8.336 -48.344 5.711 1 94.94 216 GLY A CA 1
ATOM 1726 C C . GLY A 1 216 ? -7.246 -48 4.711 1 94.94 216 GLY A C 1
ATOM 1727 O O . GLY A 1 216 ? -6.672 -48.875 4.078 1 94.94 216 GLY A O 1
ATOM 1728 N N . VAL A 1 217 ? -6.926 -46.812 4.445 1 97.5 217 VAL A N 1
ATOM 1729 C CA . VAL A 1 217 ? -5.812 -46.375 3.605 1 97.5 217 VAL A CA 1
ATOM 1730 C C . VAL A 1 217 ? -4.887 -45.469 4.406 1 97.5 217 VAL A C 1
ATOM 1732 O O . VAL A 1 217 ? -5.301 -44.875 5.398 1 97.5 217 VAL A O 1
ATOM 1735 N N . PRO A 1 218 ? -3.584 -45.344 4.047 1 97.94 218 PRO A N 1
ATOM 1736 C CA . PRO A 1 218 ? -2.658 -44.469 4.773 1 97.94 218 PRO A CA 1
ATOM 1737 C C . PRO A 1 218 ? -3.062 -43 4.715 1 97.94 218 PRO A C 1
ATOM 1739 O O . PRO A 1 218 ? -3.67 -42.562 3.732 1 97.94 218 PRO A O 1
ATOM 1742 N N . TRP A 1 219 ? -2.719 -42.25 5.82 1 98.19 219 TRP A N 1
ATOM 1743 C CA . TRP A 1 219 ? -2.887 -40.812 5.891 1 98.19 219 TRP A CA 1
ATOM 1744 C C . TRP A 1 219 ? -1.561 -40.094 5.656 1 98.19 219 TRP A C 1
ATOM 1746 O O . TRP A 1 219 ? -0.503 -40.594 6.059 1 98.19 219 TRP A O 1
ATOM 1756 N N . VAL A 1 220 ? -1.654 -38.938 4.996 1 98.5 220 VAL A N 1
ATOM 1757 C CA . VAL A 1 220 ? -0.46 -38.125 4.777 1 98.5 220 VAL A CA 1
ATOM 1758 C C . VAL A 1 220 ? -0.7 -36.719 5.277 1 98.5 220 VAL A C 1
ATOM 1760 O O . VAL A 1 220 ? -1.846 -36.312 5.488 1 98.5 220 VAL A O 1
ATOM 1763 N N . MET A 1 221 ? 0.369 -36 5.555 1 98.06 221 MET A N 1
ATOM 1764 C CA . MET A 1 221 ? 0.394 -34.531 5.746 1 98.06 221 MET A CA 1
ATOM 1765 C C . MET A 1 221 ? 1.425 -33.875 4.828 1 98.06 221 MET A C 1
ATOM 1767 O O . MET A 1 221 ? 2.611 -34.219 4.891 1 98.06 221 MET A O 1
ATOM 1771 N N . CYS A 1 222 ? 0.904 -32.969 4.012 1 97.25 222 CYS A N 1
ATOM 1772 C CA . CYS A 1 222 ? 1.765 -32.281 3.068 1 97.25 222 CYS A CA 1
ATOM 1773 C C . CYS A 1 222 ? 2.594 -31.219 3.777 1 97.25 222 CYS A C 1
ATOM 1775 O O . CYS A 1 222 ? 2.045 -30.344 4.461 1 97.25 222 CYS A O 1
ATOM 1777 N N . LYS A 1 223 ? 3.92 -31.25 3.625 1 95.19 223 LYS A N 1
ATOM 1778 C CA . LYS A 1 223 ? 4.852 -30.281 4.176 1 95.19 223 LYS A CA 1
ATOM 1779 C C . LYS A 1 223 ? 4.711 -30.172 5.691 1 95.19 223 LYS A C 1
ATOM 1781 O O . LYS A 1 223 ? 4.523 -29.078 6.23 1 95.19 223 LYS A O 1
ATOM 1786 N N . GLN A 1 224 ? 4.668 -31.328 6.34 1 96.69 224 GLN A N 1
ATOM 1787 C CA . GLN A 1 224 ? 4.629 -31.422 7.797 1 96.69 224 GLN A CA 1
ATOM 1788 C C . GLN A 1 224 ? 5.75 -32.312 8.32 1 96.69 224 GLN A C 1
ATOM 1790 O O . GLN A 1 224 ? 5.586 -33.531 8.406 1 96.69 224 GLN A O 1
ATOM 1795 N N . LYS A 1 225 ? 6.797 -31.781 8.773 1 94.25 225 LYS A N 1
ATOM 1796 C CA . LYS A 1 225 ? 8 -32.5 9.141 1 94.25 225 LYS A CA 1
ATOM 1797 C C . LYS A 1 225 ? 7.734 -33.469 10.305 1 94.25 225 LYS A C 1
ATOM 1799 O O . LYS A 1 225 ? 8.297 -34.562 10.359 1 94.25 225 LYS A O 1
ATOM 1804 N N . ASP A 1 226 ? 6.887 -33.094 11.188 1 93.69 226 ASP A N 1
ATOM 1805 C CA . ASP A 1 226 ? 6.637 -33.875 12.398 1 93.69 226 ASP A CA 1
ATOM 1806 C C . ASP A 1 226 ? 5.242 -34.5 12.375 1 93.69 226 ASP A C 1
ATOM 1808 O O . ASP A 1 226 ? 4.512 -34.438 13.367 1 93.69 226 ASP A O 1
ATOM 1812 N N . ALA A 1 227 ? 4.816 -35.031 11.164 1 96.38 227 ALA A N 1
ATOM 1813 C CA . ALA A 1 227 ? 3.529 -35.719 11.078 1 96.38 227 ALA A CA 1
ATOM 1814 C C . ALA A 1 227 ? 3.412 -36.812 12.141 1 96.38 227 ALA A C 1
ATOM 1816 O O . ALA A 1 227 ? 4.352 -37.562 12.352 1 96.38 227 ALA A O 1
ATOM 1817 N N . PRO A 1 228 ? 2.264 -36.969 12.781 1 95.69 228 PRO A N 1
ATOM 1818 C CA . PRO A 1 228 ? 2.146 -37.844 13.945 1 95.69 228 PRO A CA 1
ATOM 1819 C C . PRO A 1 228 ? 2.018 -39.344 13.562 1 95.69 228 PRO A C 1
ATOM 1821 O O . PRO A 1 228 ? 1.359 -39.656 12.57 1 95.69 228 PRO A O 1
ATOM 1824 N N . GLY A 1 229 ? 2.598 -40.156 14.422 1 95 229 GLY A N 1
ATOM 1825 C CA . GLY A 1 229 ? 2.375 -41.594 14.336 1 95 229 GLY A CA 1
ATOM 1826 C C . GLY A 1 229 ? 2.631 -42.156 12.953 1 95 229 GLY A C 1
ATOM 1827 O O . GLY A 1 229 ? 3.686 -41.906 12.359 1 95 229 GLY A O 1
ATOM 1828 N N . PRO A 1 230 ? 1.629 -42.906 12.461 1 96.44 230 PRO A N 1
ATOM 1829 C CA . PRO A 1 230 ? 1.802 -43.531 11.148 1 96.44 230 PRO A CA 1
ATOM 1830 C C . PRO A 1 230 ? 1.482 -42.594 9.992 1 96.44 230 PRO A C 1
ATOM 1832 O O . PRO A 1 230 ? 1.623 -42.969 8.82 1 96.44 230 PRO A O 1
ATOM 1835 N N . VAL A 1 231 ? 1.037 -41.375 10.297 1 98.12 231 VAL A N 1
ATOM 1836 C CA . VAL A 1 231 ? 0.779 -40.406 9.234 1 98.12 231 VAL A CA 1
ATOM 1837 C C . VAL A 1 231 ? 2.08 -40.094 8.5 1 98.12 231 VAL A C 1
ATOM 1839 O O . VAL A 1 231 ? 3.098 -39.781 9.133 1 98.12 231 VAL A O 1
ATOM 1842 N N . ILE A 1 232 ? 2.051 -40.156 7.207 1 98.38 232 ILE A N 1
ATOM 1843 C CA . ILE A 1 232 ? 3.264 -40.031 6.41 1 98.38 232 ILE A CA 1
ATOM 1844 C C . ILE A 1 232 ? 3.5 -38.531 6.102 1 98.38 232 ILE A C 1
ATOM 1846 O O . ILE A 1 232 ? 2.609 -37.844 5.598 1 98.38 232 ILE A O 1
ATOM 1850 N N . ASN A 1 233 ? 4.672 -37.969 6.48 1 98.06 233 ASN A N 1
ATOM 1851 C CA . ASN A 1 233 ? 5.062 -36.625 6.02 1 98.06 233 ASN A CA 1
ATOM 1852 C C . ASN A 1 233 ? 5.492 -36.656 4.555 1 98.06 233 ASN A C 1
ATOM 1854 O O . ASN A 1 233 ? 6.207 -37.562 4.129 1 98.06 233 ASN A O 1
ATOM 1858 N N . THR A 1 234 ? 5.047 -35.75 3.789 1 98.12 234 THR A N 1
ATOM 1859 C CA . THR A 1 234 ? 5.352 -35.75 2.361 1 98.12 234 THR A CA 1
ATOM 1860 C C . THR A 1 234 ? 6.043 -34.438 1.955 1 98.12 234 THR A C 1
ATOM 1862 O O . THR A 1 234 ? 6.055 -33.469 2.719 1 98.12 234 THR A O 1
ATOM 1865 N N . CYS A 1 235 ? 6.652 -34.438 0.778 1 97.38 235 CYS A N 1
ATOM 1866 C CA . CYS A 1 235 ? 7.395 -33.281 0.265 1 97.38 235 CYS A CA 1
ATOM 1867 C C . CYS A 1 235 ? 6.492 -32.375 -0.573 1 97.38 235 CYS A C 1
ATOM 1869 O O . CYS A 1 235 ? 5.523 -32.844 -1.172 1 97.38 235 CYS A O 1
ATOM 1871 N N . ASN A 1 236 ? 6.719 -31.125 -0.501 1 96.19 236 ASN A N 1
ATOM 1872 C CA . ASN A 1 236 ? 6.148 -30.047 -1.309 1 96.19 236 ASN A CA 1
ATOM 1873 C C . ASN A 1 236 ? 7.223 -29.078 -1.788 1 96.19 236 ASN A C 1
ATOM 1875 O O . ASN A 1 236 ? 7.93 -28.484 -0.976 1 96.19 236 ASN A O 1
ATOM 1879 N N . GLY A 1 237 ? 7.359 -28.938 -3.098 1 93.19 237 GLY A N 1
ATOM 1880 C CA . GLY A 1 237 ? 8.359 -28.047 -3.674 1 93.19 237 GLY A CA 1
ATOM 1881 C C . GLY A 1 237 ? 8.727 -28.422 -5.102 1 93.19 237 GLY A C 1
ATOM 1882 O O . GLY A 1 237 ? 8.242 -29.406 -5.637 1 93.19 237 GLY A O 1
ATOM 1883 N N . ARG A 1 238 ? 9.641 -27.797 -5.703 1 92.56 238 ARG A N 1
ATOM 1884 C CA . ARG A 1 238 ? 9.984 -27.953 -7.113 1 92.56 238 ARG A CA 1
ATOM 1885 C C . ARG A 1 238 ? 11.031 -29.047 -7.297 1 92.56 238 ARG A C 1
ATOM 1887 O O . ARG A 1 238 ? 11.031 -29.75 -8.305 1 92.56 238 ARG A O 1
ATOM 1894 N N . HIS A 1 239 ? 11.914 -29.172 -6.312 1 94.06 239 HIS A N 1
ATOM 1895 C CA . HIS A 1 239 ? 13.047 -30.062 -6.465 1 94.06 239 HIS A CA 1
ATOM 1896 C C . HIS A 1 239 ? 13.211 -30.969 -5.242 1 94.06 239 HIS A C 1
ATOM 1898 O O . HIS A 1 239 ? 14.305 -31.062 -4.676 1 94.06 239 HIS A O 1
ATOM 1904 N N . CYS A 1 240 ? 12.164 -31.594 -4.938 1 96.75 240 CYS A N 1
ATOM 1905 C CA . CYS A 1 240 ? 12.102 -32.406 -3.734 1 96.75 240 CYS A CA 1
ATOM 1906 C C . CYS A 1 240 ? 13.172 -33.5 -3.76 1 96.75 240 CYS A C 1
ATOM 1908 O O . CYS A 1 240 ? 13.625 -33.969 -2.709 1 96.75 240 CYS A O 1
ATOM 1910 N N . GLY A 1 241 ? 13.688 -33.938 -4.941 1 96.81 241 GLY A N 1
ATOM 1911 C CA . GLY A 1 241 ? 14.773 -34.906 -5.004 1 96.81 241 GLY A CA 1
ATOM 1912 C C . GLY A 1 241 ? 16.016 -34.438 -4.254 1 96.81 241 GLY A C 1
ATOM 1913 O O . GLY A 1 241 ? 16.781 -35.281 -3.742 1 96.81 241 GLY A O 1
ATOM 1914 N N . ASP A 1 242 ? 16.156 -33.188 -4.137 1 95.12 242 ASP A N 1
ATOM 1915 C CA . ASP A 1 242 ? 17.359 -32.656 -3.523 1 95.12 242 ASP A CA 1
ATOM 1916 C C . ASP A 1 242 ? 17.031 -31.906 -2.234 1 95.12 242 ASP A C 1
ATOM 1918 O O . ASP A 1 242 ? 17.938 -31.609 -1.444 1 95.12 242 ASP A O 1
ATOM 1922 N N . THR A 1 243 ? 15.734 -31.609 -1.967 1 93.94 243 THR A N 1
ATOM 1923 C CA . THR A 1 243 ? 15.43 -30.719 -0.857 1 93.94 243 THR A CA 1
ATOM 1924 C C . THR A 1 243 ? 14.664 -31.438 0.24 1 93.94 243 THR A C 1
ATOM 1926 O O . THR A 1 243 ? 14.602 -30.969 1.377 1 93.94 243 THR A O 1
ATOM 1929 N N . PHE A 1 244 ? 14.008 -32.594 -0.106 1 95.75 244 PHE A N 1
ATOM 1930 C CA . PHE A 1 244 ? 13.266 -33.344 0.896 1 95.75 244 PHE A CA 1
ATOM 1931 C C . PHE A 1 244 ? 14.211 -33.906 1.949 1 95.75 244 PHE A C 1
ATOM 1933 O O . PHE A 1 244 ? 15.219 -34.531 1.615 1 95.75 244 PHE A O 1
ATOM 1940 N N . THR A 1 245 ? 13.914 -33.719 3.223 1 93.19 245 THR A N 1
ATOM 1941 C CA . THR A 1 245 ? 14.773 -34.188 4.309 1 93.19 245 THR A CA 1
ATOM 1942 C C . THR A 1 245 ? 14.484 -35.656 4.637 1 93.19 245 THR A C 1
ATOM 1944 O O . THR A 1 245 ? 15.164 -36.25 5.473 1 93.19 245 THR A O 1
ATOM 1947 N N . GLY A 1 246 ? 13.484 -36.188 3.961 1 94.44 246 GLY A N 1
ATOM 1948 C CA . GLY A 1 246 ? 13.172 -37.625 4.133 1 94.44 246 GLY A CA 1
ATOM 1949 C C . GLY A 1 246 ? 11.969 -37.844 5.023 1 94.44 246 GLY A C 1
ATOM 1950 O O . GLY A 1 246 ? 11.438 -36.906 5.625 1 94.44 246 GLY A O 1
ATOM 1951 N N . PRO A 1 247 ? 11.469 -39.094 4.977 1 96.25 247 PRO A N 1
ATOM 1952 C CA . PRO A 1 247 ? 10.406 -39.469 5.91 1 96.25 247 PRO A CA 1
ATOM 1953 C C . PRO A 1 247 ? 10.82 -39.312 7.371 1 96.25 247 PRO A C 1
ATOM 1955 O O . PRO A 1 247 ? 12 -39.469 7.699 1 96.25 247 PRO A O 1
ATOM 1958 N N . ASN A 1 248 ? 9.867 -39.031 8.25 1 96.12 248 ASN A N 1
ATOM 1959 C CA . ASN A 1 248 ? 10.219 -38.781 9.641 1 96.12 248 ASN A CA 1
ATOM 1960 C C . ASN A 1 248 ? 10.312 -40.062 10.453 1 96.12 248 ASN A C 1
ATOM 1962 O O . ASN A 1 248 ? 10.555 -40.031 11.656 1 96.12 248 ASN A O 1
ATOM 1966 N N . LYS A 1 249 ? 10.07 -41.25 9.805 1 95.94 249 LYS A N 1
ATOM 1967 C CA . LYS A 1 249 ? 10.336 -42.594 10.328 1 95.94 249 LYS A CA 1
ATOM 1968 C C . LYS A 1 249 ? 10.906 -43.5 9.242 1 95.94 249 LYS A C 1
ATOM 1970 O O . LYS A 1 249 ? 10.547 -43.375 8.07 1 95.94 249 LYS A O 1
ATOM 1975 N N . PRO A 1 250 ? 11.727 -44.438 9.602 1 94.44 250 PRO A N 1
ATOM 1976 C CA . PRO A 1 250 ? 12.445 -45.219 8.609 1 94.44 250 PRO A CA 1
ATOM 1977 C C . PRO A 1 250 ? 11.531 -46.188 7.84 1 94.44 250 PRO A C 1
ATOM 1979 O O . PRO A 1 250 ? 11.891 -46.656 6.762 1 94.44 250 PRO A O 1
ATOM 1982 N N . ASN A 1 251 ? 10.406 -46.5 8.367 1 96 251 ASN A N 1
ATOM 1983 C CA . ASN A 1 251 ? 9.523 -47.469 7.719 1 96 251 ASN A CA 1
ATOM 1984 C C . ASN A 1 251 ? 8.539 -46.781 6.773 1 96 251 ASN A C 1
ATOM 1986 O O . ASN A 1 251 ? 7.645 -47.406 6.227 1 96 251 ASN A O 1
ATOM 1990 N N . LYS A 1 252 ? 8.633 -45.469 6.586 1 97.69 252 LYS A N 1
ATOM 1991 C CA . LYS A 1 252 ? 7.73 -44.719 5.727 1 97.69 252 LYS A CA 1
ATOM 1992 C C . LYS A 1 252 ? 8.352 -44.438 4.363 1 97.69 252 LYS A C 1
ATOM 1994 O O . LYS A 1 252 ? 9.562 -44.25 4.258 1 97.69 252 LYS A O 1
ATOM 1999 N N . PRO A 1 253 ? 7.551 -44.438 3.342 1 97.5 253 PRO A N 1
ATOM 2000 C CA . PRO A 1 253 ? 8.07 -44.188 1.998 1 97.5 253 PRO A CA 1
ATOM 2001 C C . PRO A 1 253 ? 8.258 -42.688 1.722 1 97.5 253 PRO A C 1
ATOM 2003 O O . PRO A 1 253 ? 7.723 -41.844 2.449 1 97.5 253 PRO A O 1
ATOM 2006 N N . SER A 1 254 ? 9.078 -42.312 0.724 1 97.5 254 SER A N 1
ATOM 2007 C CA . SER A 1 254 ? 9.211 -40.969 0.221 1 97.5 254 SER A CA 1
ATOM 2008 C C . SER A 1 254 ? 8.125 -40.625 -0.799 1 97.5 254 SER A C 1
ATOM 2010 O O . SER A 1 254 ? 8.102 -41.188 -1.893 1 97.5 254 SER A O 1
ATOM 2012 N N . LEU A 1 255 ? 7.23 -39.719 -0.367 1 98.44 255 LEU A N 1
ATOM 2013 C CA . LEU A 1 255 ? 6.125 -39.312 -1.22 1 98.44 255 LEU A CA 1
ATOM 2014 C C . LEU A 1 255 ? 6.199 -37.812 -1.515 1 98.44 255 LEU A C 1
ATOM 2016 O O . LEU A 1 255 ? 6.531 -37 -0.632 1 98.44 255 LEU A O 1
ATOM 2020 N N . TRP A 1 256 ? 6.043 -37.406 -2.76 1 98.5 256 TRP A N 1
ATOM 2021 C CA . TRP A 1 256 ? 6.008 -36.031 -3.242 1 98.5 256 TRP A CA 1
ATOM 2022 C C . TRP A 1 256 ? 4.594 -35.625 -3.652 1 98.5 256 TRP A C 1
ATOM 2024 O O . TRP A 1 256 ? 4.137 -35.969 -4.746 1 98.5 256 TRP A O 1
ATOM 2034 N N . THR A 1 257 ? 3.955 -34.781 -2.783 1 97.69 257 THR A N 1
ATOM 2035 C CA . THR A 1 257 ? 2.525 -34.594 -2.982 1 97.69 257 THR A CA 1
ATOM 2036 C C . THR A 1 257 ? 2.27 -33.281 -3.748 1 97.69 257 THR A C 1
ATOM 2038 O O . THR A 1 257 ? 1.168 -33.062 -4.25 1 97.69 257 THR A O 1
ATOM 2041 N N . GLU A 1 258 ? 3.225 -32.406 -3.85 1 97.62 258 GLU A N 1
ATOM 2042 C CA . GLU A 1 258 ? 3.047 -31.203 -4.668 1 97.62 258 GLU A CA 1
ATOM 2043 C C . GLU A 1 258 ? 4.328 -30.844 -5.41 1 97.62 258 GLU A C 1
ATOM 2045 O O . GLU A 1 258 ? 5.238 -30.234 -4.84 1 97.62 258 GLU A O 1
ATOM 2050 N N . ASN A 1 259 ? 4.418 -31.141 -6.602 1 97.62 259 ASN A N 1
ATOM 2051 C CA . ASN A 1 259 ? 5.402 -30.656 -7.562 1 97.62 259 ASN A CA 1
ATOM 2052 C C . ASN A 1 259 ? 4.836 -29.547 -8.438 1 97.62 259 ASN A C 1
ATOM 2054 O O . ASN A 1 259 ? 4.09 -29.812 -9.383 1 97.62 259 ASN A O 1
ATOM 2058 N N . TRP A 1 260 ? 5.23 -28.391 -8.203 1 95.88 260 TRP A N 1
ATOM 2059 C CA . TRP A 1 260 ? 4.656 -27.234 -8.891 1 95.88 260 TRP A CA 1
ATOM 2060 C C . TRP A 1 260 ? 5.082 -27.203 -10.359 1 95.88 260 TRP A C 1
ATOM 2062 O O . TRP A 1 260 ? 6.277 -27.125 -10.664 1 95.88 260 TRP A O 1
ATOM 2072 N N . THR A 1 261 ? 4.152 -27.266 -11.164 1 95.19 261 THR A N 1
ATOM 2073 C CA . THR A 1 261 ? 4.438 -27.328 -12.594 1 95.19 261 THR A CA 1
ATOM 2074 C C . THR A 1 261 ? 4.613 -25.938 -13.188 1 95.19 261 THR A C 1
ATOM 2076 O O . THR A 1 261 ? 5.047 -25.781 -14.328 1 95.19 261 THR A O 1
ATOM 2079 N N . ALA A 1 262 ? 4.195 -24.984 -12.523 1 91.12 262 ALA A N 1
ATOM 2080 C CA . ALA A 1 262 ? 4.387 -23.562 -12.758 1 91.12 262 ALA A CA 1
ATOM 2081 C C . ALA A 1 262 ? 4.148 -22.75 -11.484 1 91.12 262 ALA A C 1
ATOM 2083 O O . ALA A 1 262 ? 4.633 -23.125 -10.414 1 91.12 262 ALA A O 1
ATOM 2084 N N . GLN A 1 263 ? 3.529 -21.641 -11.641 1 89.62 263 GLN A N 1
ATOM 2085 C CA . GLN A 1 263 ? 3.072 -20.828 -10.516 1 89.62 263 GLN A CA 1
ATOM 2086 C C . GLN A 1 263 ? 1.713 -20.203 -10.812 1 89.62 263 GLN A C 1
ATOM 2088 O O . GLN A 1 263 ? 1.447 -19.781 -11.945 1 89.62 263 GLN A O 1
ATOM 2093 N N . PHE A 1 264 ? 0.896 -20.203 -9.758 1 93.75 264 PHE A N 1
ATOM 2094 C CA . PHE A 1 264 ? -0.361 -19.484 -9.938 1 93.75 264 PHE A CA 1
ATOM 2095 C C . PHE A 1 264 ? -0.11 -18 -10.148 1 93.75 264 PHE A C 1
ATOM 2097 O O . PHE A 1 264 ? 0.942 -17.484 -9.766 1 93.75 264 PHE A O 1
ATOM 2104 N N . ARG A 1 265 ? -1.039 -17.359 -10.758 1 95.31 265 ARG A N 1
ATOM 2105 C CA . ARG A 1 265 ? -0.886 -15.922 -10.992 1 95.31 265 ARG A CA 1
ATOM 2106 C C . ARG A 1 265 ? -1.981 -15.133 -10.281 1 95.31 265 ARG A C 1
ATOM 2108 O O . ARG A 1 265 ? -3.086 -15.641 -10.078 1 95.31 265 ARG A O 1
ATOM 2115 N N . VAL A 1 266 ? -1.634 -13.953 -9.922 1 96.88 266 VAL A N 1
ATOM 2116 C CA . VAL A 1 266 ? -2.586 -12.977 -9.414 1 96.88 266 VAL A CA 1
ATOM 2117 C C . VAL A 1 266 ? -2.693 -11.805 -10.391 1 96.88 266 VAL A C 1
ATOM 2119 O O . VAL A 1 266 ? -1.841 -11.641 -11.266 1 96.88 266 VAL A O 1
ATOM 2122 N N . PHE A 1 267 ? -3.779 -11.078 -10.336 1 97.69 267 PHE A N 1
ATOM 2123 C CA . PHE A 1 267 ? -3.887 -9.891 -11.172 1 97.69 267 PHE A CA 1
ATOM 2124 C C . PHE A 1 267 ? -2.689 -8.969 -10.961 1 97.69 267 PHE A C 1
ATOM 2126 O O . PHE A 1 267 ? -2.316 -8.68 -9.82 1 97.69 267 PHE A O 1
ATOM 2133 N N . GLY A 1 268 ? -2.059 -8.578 -12.031 1 95.81 268 GLY A N 1
ATOM 2134 C CA . GLY A 1 268 ? -0.861 -7.754 -11.992 1 95.81 268 GLY A CA 1
ATOM 2135 C C . GLY A 1 268 ? 0.413 -8.539 -12.234 1 95.81 268 GLY A C 1
ATOM 2136 O O . GLY A 1 268 ? 1.481 -7.953 -12.43 1 95.81 268 GLY A O 1
ATOM 2137 N N . ASP A 1 269 ? 0.335 -9.867 -12.32 1 95.62 269 ASP A N 1
ATOM 2138 C CA . ASP A 1 269 ? 1.514 -10.711 -12.516 1 95.62 269 ASP A CA 1
ATOM 2139 C C . ASP A 1 269 ? 1.875 -10.82 -13.992 1 95.62 269 ASP A C 1
ATOM 2141 O O . ASP A 1 269 ? 0.992 -10.852 -14.852 1 95.62 269 ASP A O 1
ATOM 2145 N N . PRO A 1 270 ? 3.182 -10.93 -14.25 1 92.94 270 PRO A N 1
ATOM 2146 C CA . PRO A 1 270 ? 3.604 -11.398 -15.57 1 92.94 270 PRO A CA 1
ATOM 2147 C C . PRO A 1 270 ? 3.373 -12.898 -15.766 1 92.94 270 PRO A C 1
ATOM 2149 O O . PRO A 1 270 ? 2.977 -13.594 -14.828 1 92.94 270 PRO A O 1
ATOM 2152 N N . PRO A 1 271 ? 3.568 -13.359 -16.969 1 89.75 271 PRO A N 1
ATOM 2153 C CA . PRO A 1 271 ? 3.42 -14.797 -17.203 1 89.75 271 PRO A CA 1
ATOM 2154 C C . PRO A 1 271 ? 4.367 -15.625 -16.344 1 89.75 271 PRO A C 1
ATOM 2156 O O . PRO A 1 271 ? 5.516 -15.234 -16.125 1 89.75 271 PRO A O 1
ATOM 2159 N N . SER A 1 272 ? 3.814 -16.719 -15.852 1 87.69 272 SER A N 1
ATOM 2160 C CA . SER A 1 272 ? 4.578 -17.672 -15.055 1 87.69 272 SER A CA 1
ATOM 2161 C C . SER A 1 272 ? 4.781 -18.984 -15.805 1 87.69 272 SER A C 1
ATOM 2163 O O . SER A 1 272 ? 3.887 -19.438 -16.516 1 87.69 272 SER A O 1
ATOM 2165 N N . GLN A 1 273 ? 6.031 -19.484 -15.758 1 86.5 273 GLN A N 1
ATOM 2166 C CA . GLN A 1 273 ? 6.273 -20.75 -16.422 1 86.5 273 GLN A CA 1
ATOM 2167 C C . GLN A 1 273 ? 7.332 -21.562 -15.695 1 86.5 273 GLN A C 1
ATOM 2169 O O . GLN A 1 273 ? 8.031 -21.047 -14.82 1 86.5 273 GLN A O 1
ATOM 2174 N N . ARG A 1 274 ? 7.301 -22.781 -15.953 1 91.25 274 ARG A N 1
ATOM 2175 C CA . ARG A 1 274 ? 8.344 -23.766 -15.672 1 91.25 274 ARG A CA 1
ATOM 2176 C C . ARG A 1 274 ? 8.523 -24.719 -16.844 1 91.25 274 ARG A C 1
ATOM 2178 O O . ARG A 1 274 ? 7.551 -25.266 -17.359 1 91.25 274 ARG A O 1
ATOM 2185 N N . SER A 1 275 ? 9.711 -24.891 -17.297 1 91.44 275 SER A N 1
ATOM 2186 C CA . SER A 1 275 ? 9.945 -25.656 -18.516 1 91.44 275 SER A CA 1
ATOM 2187 C C . SER A 1 275 ? 9.648 -27.141 -18.312 1 91.44 275 SER A C 1
ATOM 2189 O O . SER A 1 275 ? 9.648 -27.625 -17.172 1 91.44 275 SER A O 1
ATOM 2191 N N . ALA A 1 276 ? 9.375 -27.828 -19.391 1 95.19 276 ALA A N 1
ATOM 2192 C CA . ALA A 1 276 ? 9.219 -29.281 -19.375 1 95.19 276 ALA A CA 1
ATOM 2193 C C . ALA A 1 276 ? 10.492 -29.953 -18.891 1 95.19 276 ALA A C 1
ATOM 2195 O O . ALA A 1 276 ? 10.43 -30.922 -18.125 1 95.19 276 ALA A O 1
ATOM 2196 N N . GLU A 1 277 ? 11.633 -29.422 -19.281 1 94.69 277 GLU A N 1
ATOM 2197 C CA . GLU A 1 277 ? 12.93 -30 -18.969 1 94.69 277 GLU A CA 1
ATOM 2198 C C . GLU A 1 277 ? 13.203 -29.953 -17.469 1 94.69 277 GLU A C 1
ATOM 2200 O O . GLU A 1 277 ? 13.641 -30.938 -16.875 1 94.69 277 GLU A O 1
ATOM 2205 N N . ASP A 1 278 ? 12.906 -28.828 -16.875 1 94.06 278 ASP A N 1
ATOM 2206 C CA . ASP A 1 278 ? 13.125 -28.688 -15.438 1 94.06 278 ASP A CA 1
ATOM 2207 C C . ASP A 1 278 ? 12.219 -29.625 -14.648 1 94.06 278 ASP A C 1
ATOM 2209 O O . ASP A 1 278 ? 12.656 -30.234 -13.672 1 94.06 278 ASP A O 1
ATOM 2213 N N . THR A 1 279 ? 10.977 -29.656 -15.031 1 96.75 279 THR A N 1
ATOM 2214 C CA . THR A 1 279 ? 10.031 -30.547 -14.367 1 96.75 279 THR A CA 1
ATOM 2215 C C . THR A 1 279 ? 10.477 -32 -14.5 1 96.75 279 THR A C 1
ATOM 2217 O O . THR A 1 279 ? 10.445 -32.75 -13.523 1 96.75 279 THR A O 1
ATOM 2220 N N . ALA A 1 280 ? 10.891 -32.375 -15.688 1 98.12 280 ALA A N 1
ATOM 2221 C CA . ALA A 1 280 ? 11.344 -33.75 -15.938 1 98.12 280 ALA A CA 1
ATOM 2222 C C . ALA A 1 280 ? 12.578 -34.062 -15.109 1 98.12 280 ALA A C 1
ATOM 2224 O O . ALA A 1 280 ? 12.68 -35.156 -14.547 1 98.12 280 ALA A O 1
ATOM 2225 N N . PHE A 1 281 ? 13.516 -33.188 -15.109 1 97.19 281 PHE A N 1
ATOM 2226 C CA . PHE A 1 281 ? 14.727 -33.375 -14.312 1 97.19 281 PHE A CA 1
ATOM 2227 C C . PHE A 1 281 ? 14.375 -33.625 -12.852 1 97.19 281 PHE A C 1
ATOM 2229 O O . PHE A 1 281 ? 14.898 -34.562 -12.242 1 97.19 281 PHE A O 1
ATOM 2236 N N . SER A 1 282 ? 13.484 -32.812 -12.336 1 97.25 282 SER A N 1
ATOM 2237 C CA . SER A 1 282 ? 13.125 -32.938 -10.922 1 97.25 282 SER A CA 1
ATOM 2238 C C . SER A 1 282 ? 12.469 -34.281 -10.625 1 97.25 282 SER A C 1
ATOM 2240 O O . SER A 1 282 ? 12.727 -34.875 -9.578 1 97.25 282 SER A O 1
ATOM 2242 N N . VAL A 1 283 ? 11.648 -34.719 -11.484 1 98.69 283 VAL A N 1
ATOM 2243 C CA . VAL A 1 283 ? 10.938 -36 -11.281 1 98.69 283 VAL A CA 1
ATOM 2244 C C . VAL A 1 283 ? 11.906 -37.156 -11.398 1 98.69 283 VAL A C 1
ATOM 2246 O O . VAL A 1 283 ? 11.898 -38.062 -10.57 1 98.69 283 VAL A O 1
ATOM 2249 N N . ALA A 1 284 ? 12.75 -37.125 -12.438 1 98.75 284 ALA A N 1
ATOM 2250 C CA . ALA A 1 284 ? 13.75 -38.188 -12.594 1 98.75 284 ALA A CA 1
ATOM 2251 C C . ALA A 1 284 ? 14.68 -38.25 -11.383 1 98.75 284 ALA A C 1
ATOM 2253 O O . ALA A 1 284 ? 15.016 -39.344 -10.906 1 98.75 284 ALA A O 1
ATOM 2254 N N . ARG A 1 285 ? 15.055 -37.094 -10.953 1 98.44 285 ARG A N 1
ATOM 2255 C CA . ARG A 1 285 ? 15.898 -37 -9.766 1 98.44 285 ARG A CA 1
ATOM 2256 C C . ARG A 1 285 ? 15.211 -37.594 -8.547 1 98.44 285 ARG A C 1
ATOM 2258 O O . ARG A 1 285 ? 15.836 -38.344 -7.777 1 98.44 285 ARG A O 1
ATOM 2265 N N . TRP A 1 286 ? 13.953 -37.375 -8.344 1 98.5 286 TRP A N 1
ATOM 2266 C CA . TRP A 1 286 ? 13.164 -37.875 -7.223 1 98.5 286 TRP A CA 1
ATOM 2267 C C . TRP A 1 286 ? 13.125 -39.375 -7.211 1 98.5 286 TRP A C 1
ATOM 2269 O O . TRP A 1 286 ? 13.438 -40 -6.199 1 98.5 286 TRP A O 1
ATOM 2279 N N . PHE A 1 287 ? 12.852 -40.031 -8.328 1 98.44 287 PHE A N 1
ATOM 2280 C CA . PHE A 1 287 ? 12.75 -41.5 -8.391 1 98.44 287 PHE A CA 1
ATOM 2281 C C . PHE A 1 287 ? 14.125 -42.125 -8.312 1 98.44 287 PHE A C 1
ATOM 2283 O O . PHE A 1 287 ? 14.273 -43.219 -7.758 1 98.44 287 PHE A O 1
ATOM 2290 N N . SER A 1 288 ? 15.148 -41.438 -8.82 1 98.06 288 SER A N 1
ATOM 2291 C CA . SER A 1 288 ? 16.516 -41.969 -8.727 1 98.06 288 SER A CA 1
ATOM 2292 C C . SER A 1 288 ? 17 -41.938 -7.281 1 98.06 288 SER A C 1
ATOM 2294 O O . SER A 1 288 ? 17.969 -42.625 -6.949 1 98.06 288 SER A O 1
ATOM 2296 N N . LYS A 1 289 ? 16.375 -41.156 -6.469 1 96.81 289 LYS A N 1
ATOM 2297 C CA . LYS A 1 289 ? 16.766 -41.062 -5.066 1 96.81 289 LYS A CA 1
ATOM 2298 C C . LYS A 1 289 ? 15.727 -41.688 -4.148 1 96.81 289 LYS A C 1
ATOM 2300 O O . LYS A 1 289 ? 15.391 -41.125 -3.102 1 96.81 289 LYS A O 1
ATOM 2305 N N . ASN A 1 290 ? 15.086 -42.719 -4.602 1 93.81 290 ASN A N 1
ATOM 2306 C CA . ASN A 1 290 ? 14.25 -43.625 -3.812 1 93.81 290 ASN A CA 1
ATOM 2307 C C . ASN A 1 290 ? 12.82 -43.094 -3.691 1 93.81 290 ASN A C 1
ATOM 2309 O O . ASN A 1 290 ? 12.055 -43.562 -2.854 1 93.81 290 ASN A O 1
ATOM 2313 N N . GLY A 1 291 ? 12.422 -42.094 -4.461 1 97.38 291 GLY A N 1
ATOM 2314 C CA . GLY A 1 291 ? 11.023 -41.688 -4.516 1 97.38 291 GLY A CA 1
ATOM 2315 C C . GLY A 1 291 ? 10.125 -42.75 -5.117 1 97.38 291 GLY A C 1
ATOM 2316 O O . GLY A 1 291 ? 10.555 -43.531 -5.977 1 97.38 291 GLY A O 1
ATOM 2317 N N . SER A 1 292 ? 8.852 -42.75 -4.664 1 97.5 292 SER A N 1
ATOM 2318 C CA . SER A 1 292 ? 7.961 -43.781 -5.172 1 97.5 292 SER A CA 1
ATOM 2319 C C . SER A 1 292 ? 6.637 -43.188 -5.648 1 97.5 292 SER A C 1
ATOM 2321 O O . SER A 1 292 ? 5.855 -43.844 -6.324 1 97.5 292 SER A O 1
ATOM 2323 N N . LEU A 1 293 ? 6.348 -41.938 -5.312 1 98.5 293 LEU A N 1
ATOM 2324 C CA . LEU A 1 293 ? 5.16 -41.219 -5.77 1 98.5 293 LEU A CA 1
ATOM 2325 C C . LEU A 1 293 ? 5.484 -39.781 -6.051 1 98.5 293 LEU A C 1
ATOM 2327 O O . LEU A 1 293 ? 6.191 -39.125 -5.277 1 98.5 293 LEU A O 1
ATOM 2331 N N . VAL A 1 294 ? 5.035 -39.25 -7.164 1 98.69 294 VAL A N 1
ATOM 2332 C CA . VAL A 1 294 ? 5.09 -37.812 -7.469 1 98.69 294 VAL A CA 1
ATOM 2333 C C . VAL A 1 294 ? 3.709 -37.312 -7.887 1 98.69 294 VAL A C 1
ATOM 2335 O O . VAL A 1 294 ? 2.977 -38.031 -8.586 1 98.69 294 VAL A O 1
ATOM 2338 N N . ASN A 1 295 ? 3.348 -36.188 -7.34 1 98.81 295 ASN A N 1
ATOM 2339 C CA . ASN A 1 295 ? 2.119 -35.531 -7.777 1 98.81 295 ASN A CA 1
ATOM 2340 C C . ASN A 1 295 ? 2.4 -34.188 -8.422 1 98.81 295 ASN A C 1
ATOM 2342 O O . ASN A 1 295 ? 2.971 -33.281 -7.781 1 98.81 295 ASN A O 1
ATOM 2346 N N . TYR A 1 296 ? 1.963 -34.062 -9.688 1 98.62 296 TYR A N 1
ATOM 2347 C CA . TYR A 1 296 ? 2.053 -32.781 -10.375 1 98.62 296 TYR A CA 1
ATOM 2348 C C . TYR A 1 296 ? 0.968 -31.812 -9.883 1 98.62 296 TYR A C 1
ATOM 2350 O O . TYR A 1 296 ? -0.222 -32.125 -9.953 1 98.62 296 TYR A O 1
ATOM 2358 N N . TYR A 1 297 ? 1.413 -30.656 -9.32 1 97.75 297 TYR A N 1
ATOM 2359 C CA . TYR A 1 297 ? 0.504 -29.609 -8.898 1 97.75 297 TYR A CA 1
ATOM 2360 C C . TYR A 1 297 ? 0.736 -28.328 -9.703 1 97.75 297 TYR A C 1
ATOM 2362 O O . TYR A 1 297 ? 1.737 -27.641 -9.508 1 97.75 297 TYR A O 1
ATOM 2370 N N . MET A 1 298 ? -0.096 -28.078 -10.648 1 97.44 298 MET A N 1
ATOM 2371 C CA . MET A 1 298 ? -1.276 -28.812 -11.086 1 97.44 298 MET A CA 1
ATOM 2372 C C . MET A 1 298 ? -0.983 -29.609 -12.359 1 97.44 298 MET A C 1
ATOM 2374 O O . MET A 1 298 ? 0.002 -29.344 -13.047 1 97.44 298 MET A O 1
ATOM 2378 N N . TYR A 1 299 ? -1.808 -30.641 -12.539 1 98.62 299 TYR A N 1
ATOM 2379 C CA . TYR A 1 299 ? -1.815 -31.266 -13.852 1 98.62 299 TYR A CA 1
ATOM 2380 C C . TYR A 1 299 ? -2.824 -30.578 -14.773 1 98.62 299 TYR A C 1
ATOM 2382 O O . TYR A 1 299 ? -2.6 -30.484 -15.984 1 98.62 299 TYR A O 1
ATOM 2390 N N . HIS A 1 300 ? -3.865 -30.188 -14.242 1 98.38 300 HIS A N 1
ATOM 2391 C CA . HIS A 1 300 ? -4.867 -29.297 -14.828 1 98.38 300 HIS A CA 1
ATOM 2392 C C . HIS A 1 300 ? -5.316 -28.25 -13.828 1 98.38 300 HIS A C 1
ATOM 2394 O O . HIS A 1 300 ? -5.93 -28.562 -12.812 1 98.38 300 HIS A O 1
ATOM 2400 N N . GLY A 1 301 ? -5.035 -27 -14.164 1 95.62 301 GLY A N 1
ATOM 2401 C CA . GLY A 1 301 ? -5.398 -25.922 -13.25 1 95.62 301 GLY A CA 1
ATOM 2402 C C . GLY A 1 301 ? -6.859 -25.531 -13.352 1 95.62 301 GLY A C 1
ATOM 2403 O O . GLY A 1 301 ? -7.523 -25.312 -12.336 1 95.62 301 GLY A O 1
ATOM 2404 N N . GLY A 1 302 ? -7.297 -25.312 -14.547 1 97.69 302 GLY A N 1
ATOM 2405 C CA . GLY A 1 302 ? -8.695 -25.016 -14.805 1 97.69 302 GLY A CA 1
ATOM 2406 C C . GLY A 1 302 ? -9.047 -23.562 -14.562 1 97.69 302 GLY A C 1
ATOM 2407 O O . GLY A 1 302 ? -8.242 -22.672 -14.852 1 97.69 302 GLY A O 1
ATOM 2408 N N . THR A 1 303 ? -10.336 -23.344 -14.242 1 98.38 303 THR A N 1
ATOM 2409 C CA . THR A 1 303 ? -10.914 -22.016 -14.125 1 98.38 303 THR A CA 1
ATOM 2410 C C . THR A 1 303 ? -11.523 -21.812 -12.742 1 98.38 303 THR A C 1
ATOM 2412 O O . THR A 1 303 ? -12.25 -22.672 -12.242 1 98.38 303 THR A O 1
ATOM 2415 N N . ASN A 1 304 ? -11.172 -20.75 -12.062 1 98.38 304 ASN A N 1
ATOM 2416 C CA . ASN A 1 304 ? -11.914 -20.328 -10.875 1 98.38 304 ASN A CA 1
ATOM 2417 C C . ASN A 1 304 ? -13.242 -19.672 -11.258 1 98.38 304 ASN A C 1
ATOM 2419 O O . ASN A 1 304 ? -13.305 -18.453 -11.461 1 98.38 304 ASN A O 1
ATOM 2423 N N . PHE A 1 305 ? -14.266 -20.453 -11.32 1 98.06 305 PHE A N 1
ATOM 2424 C CA . PHE A 1 305 ? -15.586 -19.938 -11.68 1 98.06 305 PHE A CA 1
ATOM 2425 C C . PHE A 1 305 ? -16.156 -19.094 -10.539 1 98.06 305 PHE A C 1
ATOM 2427 O O . PHE A 1 305 ? -15.719 -19.219 -9.391 1 98.06 305 PHE A O 1
ATOM 2434 N N . ASP A 1 306 ? -17.078 -18.219 -10.875 1 97.19 306 ASP A N 1
ATOM 2435 C CA . ASP A 1 306 ? -17.766 -17.406 -9.883 1 97.19 306 ASP A CA 1
ATOM 2436 C C . ASP A 1 306 ? -16.766 -16.656 -9 1 97.19 306 ASP A C 1
ATOM 2438 O O . ASP A 1 306 ? -15.875 -15.984 -9.516 1 97.19 306 ASP A O 1
ATOM 2442 N N . ARG A 1 307 ? -16.906 -16.672 -7.73 1 97.38 307 ARG A N 1
ATOM 2443 C CA . ARG A 1 307 ? -16.047 -15.945 -6.793 1 97.38 307 ARG A CA 1
ATOM 2444 C C . ARG A 1 307 ? -15.203 -16.906 -5.965 1 97.38 307 ARG A C 1
ATOM 2446 O O . ARG A 1 307 ? -15.055 -16.719 -4.754 1 97.38 307 ARG A O 1
ATOM 2453 N N . THR A 1 308 ? -14.656 -17.922 -6.633 1 98 308 THR A N 1
ATOM 2454 C CA . THR A 1 308 ? -14.016 -19 -5.879 1 98 308 THR A CA 1
ATOM 2455 C C . THR A 1 308 ? -12.523 -18.734 -5.73 1 98 308 THR A C 1
ATOM 2457 O O . THR A 1 308 ? -11.844 -19.391 -4.938 1 98 308 THR A O 1
ATOM 2460 N N . ALA A 1 309 ? -11.969 -17.797 -6.465 1 98.06 309 ALA A N 1
ATOM 2461 C CA . ALA A 1 309 ? -10.547 -17.484 -6.371 1 98.06 309 ALA A CA 1
ATOM 2462 C C . ALA A 1 309 ? -10.227 -16.781 -5.055 1 98.06 309 ALA A C 1
ATOM 2464 O O . ALA A 1 309 ? -11.031 -15.984 -4.562 1 98.06 309 ALA A O 1
ATOM 2465 N N . ALA A 1 310 ? -9.062 -17.078 -4.531 1 98 310 ALA A N 1
ATOM 2466 C CA . ALA A 1 310 ? -8.586 -16.359 -3.359 1 98 310 ALA A CA 1
ATOM 2467 C C . ALA A 1 310 ? -8.195 -14.922 -3.725 1 98 310 ALA A C 1
ATOM 2469 O O . ALA A 1 310 ? -8.375 -14.5 -4.867 1 98 310 ALA A O 1
ATOM 2470 N N . SER A 1 311 ? -7.707 -14.203 -2.699 1 97.56 311 SER A N 1
ATOM 2471 C CA . SER A 1 311 ? -7.445 -12.773 -2.838 1 97.56 311 SER A CA 1
ATOM 2472 C C . SER A 1 311 ? -6.551 -12.492 -4.039 1 97.56 311 SER A C 1
ATOM 2474 O O . SER A 1 311 ? -5.387 -12.898 -4.066 1 97.56 311 SER A O 1
ATOM 2476 N N . PHE A 1 312 ? -7.117 -11.82 -5.062 1 97.81 312 PHE A N 1
ATOM 2477 C CA . PHE A 1 312 ? -6.48 -11.266 -6.25 1 97.81 312 PHE A CA 1
ATOM 2478 C C . PHE A 1 312 ? -5.992 -12.375 -7.172 1 97.81 312 PHE A C 1
ATOM 2480 O O . PHE A 1 312 ? -5.344 -12.117 -8.18 1 97.81 312 PHE A O 1
ATOM 2487 N N . VAL A 1 313 ? -6.273 -13.641 -6.891 1 98.19 313 VAL A N 1
ATOM 2488 C CA . VAL A 1 313 ? -5.91 -14.742 -7.77 1 98.19 313 VAL A CA 1
ATOM 2489 C C . VAL A 1 313 ? -6.723 -14.664 -9.062 1 98.19 313 VAL A C 1
ATOM 2491 O O . VAL A 1 313 ? -7.922 -14.383 -9.031 1 98.19 313 VAL A O 1
ATOM 2494 N N . THR A 1 314 ? -6.133 -14.906 -10.156 1 98.06 314 THR A N 1
ATOM 2495 C CA . THR A 1 314 ? -6.797 -14.789 -11.453 1 98.06 314 THR A CA 1
ATOM 2496 C C . THR A 1 314 ? -7.852 -15.883 -11.617 1 98.06 314 THR A C 1
ATOM 2498 O O . THR A 1 314 ? -7.824 -16.891 -10.914 1 98.06 314 THR A O 1
ATOM 2501 N N . THR A 1 315 ? -8.734 -15.648 -12.508 1 98.56 315 THR A N 1
ATOM 2502 C CA . THR A 1 315 ? -9.766 -16.609 -12.875 1 98.56 315 THR A CA 1
ATOM 2503 C C . THR A 1 315 ? -9.141 -17.828 -13.547 1 98.56 315 THR A C 1
ATOM 2505 O O . THR A 1 315 ? -9.547 -18.969 -13.281 1 98.56 315 THR A O 1
ATOM 2508 N N . ARG A 1 316 ? -8.188 -17.594 -14.32 1 97.56 316 ARG A N 1
ATOM 2509 C CA . ARG A 1 316 ? -7.375 -18.672 -14.852 1 97.56 316 ARG A CA 1
ATOM 2510 C C . ARG A 1 316 ? -6.41 -19.203 -13.797 1 97.56 316 ARG A C 1
ATOM 2512 O O . ARG A 1 316 ? -5.668 -18.438 -13.188 1 97.56 316 ARG A O 1
ATOM 2519 N N . TYR A 1 317 ? -6.469 -20.5 -13.602 1 97 317 TYR A N 1
ATOM 2520 C CA . TYR A 1 317 ? -5.625 -21.094 -12.57 1 97 317 TYR A CA 1
ATOM 2521 C C . TYR A 1 317 ? -4.609 -22.047 -13.18 1 97 317 TYR A C 1
ATOM 2523 O O . TYR A 1 317 ? -4.98 -22.969 -13.914 1 97 317 TYR A O 1
ATOM 2531 N N . TYR A 1 318 ? -3.225 -21.922 -12.969 1 91.94 318 TYR A N 1
ATOM 2532 C CA . TYR A 1 318 ? -2.133 -22.781 -13.414 1 91.94 318 TYR A CA 1
ATOM 2533 C C . TYR A 1 318 ? -2.256 -23.094 -14.898 1 91.94 318 TYR A C 1
ATOM 2535 O O . TYR A 1 318 ? -2.23 -24.266 -15.289 1 91.94 318 TYR A O 1
ATOM 2543 N N . ASP A 1 319 ? -2.203 -22.094 -15.688 1 88.31 319 ASP A N 1
ATOM 2544 C CA . ASP A 1 319 ? -2.418 -22.281 -17.125 1 88.31 319 ASP A CA 1
ATOM 2545 C C . ASP A 1 319 ? -1.218 -22.969 -17.766 1 88.31 319 ASP A C 1
ATOM 2547 O O . ASP A 1 319 ? -1.327 -23.5 -18.875 1 88.31 319 ASP A O 1
ATOM 2551 N N . GLU A 1 320 ? -0.116 -23.094 -17.125 1 91.31 320 GLU A N 1
ATOM 2552 C CA . GLU A 1 320 ? 1.092 -23.672 -17.703 1 91.31 320 GLU A CA 1
ATOM 2553 C C . GLU A 1 320 ? 1.286 -25.125 -17.234 1 91.31 320 GLU A C 1
ATOM 2555 O O . GLU A 1 320 ? 2.381 -25.672 -17.359 1 91.31 320 GLU A O 1
ATOM 2560 N N . ALA A 1 321 ? 0.25 -25.734 -16.75 1 96.5 321 ALA A N 1
ATOM 2561 C CA . ALA A 1 321 ? 0.261 -27.156 -16.406 1 96.5 321 ALA A CA 1
ATOM 2562 C C . ALA A 1 321 ? 0.268 -28.016 -17.656 1 96.5 321 ALA A C 1
ATOM 2564 O O . ALA A 1 321 ? 0.101 -27.516 -18.766 1 96.5 321 ALA A O 1
ATOM 2565 N N . PRO A 1 322 ? 0.468 -29.328 -17.547 1 98.06 322 PRO A N 1
ATOM 2566 C CA . PRO A 1 322 ? 0.475 -30.219 -18.703 1 98.06 322 PRO A CA 1
ATOM 2567 C C . PRO A 1 322 ? -0.825 -30.172 -19.5 1 98.06 322 PRO A C 1
ATOM 2569 O O . PRO A 1 322 ? -0.811 -30.328 -20.719 1 98.06 322 PRO A O 1
ATOM 2572 N N . LEU A 1 323 ? -1.874 -30 -18.781 1 98.38 323 LEU A N 1
ATOM 2573 C CA . LEU A 1 323 ? -3.131 -29.625 -19.406 1 98.38 323 LEU A CA 1
ATOM 2574 C C . LEU A 1 323 ? -3.463 -28.172 -19.125 1 98.38 323 LEU A C 1
ATOM 2576 O O . LEU A 1 323 ? -3.412 -27.734 -17.969 1 98.38 323 LEU A O 1
ATOM 2580 N N . ASP A 1 324 ? -3.738 -27.438 -20.203 1 96.81 324 ASP A N 1
ATOM 2581 C CA . ASP A 1 324 ? -3.988 -26.016 -19.984 1 96.81 324 ASP A CA 1
ATOM 2582 C C . ASP A 1 324 ? -5.406 -25.781 -19.469 1 96.81 324 ASP A C 1
ATOM 2584 O O . ASP A 1 324 ? -6.117 -26.719 -19.125 1 96.81 324 ASP A O 1
ATOM 2588 N N . GLU A 1 325 ? -5.809 -24.578 -19.281 1 97.62 325 GLU A N 1
ATOM 2589 C CA . GLU A 1 325 ? -7.09 -24.203 -18.688 1 97.62 325 GLU A CA 1
ATOM 2590 C C . GLU A 1 325 ? -8.25 -24.875 -19.406 1 97.62 325 GLU A C 1
ATOM 2592 O O . GLU A 1 325 ? -9.258 -25.234 -18.797 1 97.62 325 GLU A O 1
ATOM 2597 N N . TYR A 1 326 ? -8.109 -25.109 -20.734 1 97.94 326 TYR A N 1
ATOM 2598 C CA . TYR A 1 326 ? -9.195 -25.562 -21.594 1 97.94 326 TYR A CA 1
ATOM 2599 C C . TYR A 1 326 ? -9.203 -27.094 -21.688 1 97.94 326 TYR A C 1
ATOM 2601 O O . TYR A 1 326 ? -10.047 -27.672 -22.375 1 97.94 326 TYR A O 1
ATOM 2609 N N . GLY A 1 327 ? -8.242 -27.766 -21.031 1 97.44 327 GLY A N 1
ATOM 2610 C CA . GLY A 1 327 ? -8.133 -29.219 -21.062 1 97.44 327 GLY A CA 1
ATOM 2611 C C . GLY A 1 327 ? -7.32 -29.719 -22.25 1 97.44 327 GLY A C 1
ATOM 2612 O O . GLY A 1 327 ? -7.332 -30.922 -22.547 1 97.44 327 GLY A O 1
ATOM 2613 N N . LEU A 1 328 ? -6.648 -28.828 -22.906 1 97.38 328 LEU A N 1
ATOM 2614 C CA . LEU A 1 328 ? -5.836 -29.219 -24.047 1 97.38 328 LEU A CA 1
ATOM 2615 C C . LEU A 1 328 ? -4.434 -29.625 -23.609 1 97.38 328 LEU A C 1
ATOM 2617 O O . LEU A 1 328 ? -3.871 -29.016 -22.688 1 97.38 328 LEU A O 1
ATOM 2621 N N . GLN A 1 329 ? -3.881 -30.594 -24.281 1 97.31 329 GLN A N 1
ATOM 2622 C CA . GLN A 1 329 ? -2.52 -31.031 -24 1 97.31 329 GLN A CA 1
ATOM 2623 C C . GLN A 1 329 ? -1.506 -29.953 -24.359 1 97.31 329 GLN A C 1
ATOM 2625 O O . GLN A 1 329 ? -1.415 -29.531 -25.516 1 97.31 329 GLN A O 1
ATOM 2630 N N . ARG A 1 330 ? -0.797 -29.562 -23.422 1 96.25 330 ARG A N 1
ATOM 2631 C CA . ARG A 1 330 ? 0.234 -28.562 -23.656 1 96.25 330 ARG A CA 1
ATOM 2632 C C . ARG A 1 330 ? 1.591 -29.219 -23.891 1 96.25 330 ARG A C 1
ATOM 2634 O O . ARG A 1 330 ? 2.277 -29.609 -22.953 1 96.25 330 ARG A O 1
ATOM 2641 N N . GLU A 1 331 ? 1.991 -29.25 -25.094 1 96.06 331 GLU A N 1
ATOM 2642 C CA . GLU A 1 331 ? 3.303 -29.766 -25.484 1 96.06 331 GLU A CA 1
ATOM 2643 C C . GLU A 1 331 ? 4.367 -28.672 -25.391 1 96.06 331 GLU A C 1
ATOM 2645 O O . GLU A 1 331 ? 4.074 -27.484 -25.594 1 96.06 331 GLU A O 1
ATOM 2650 N N . PRO A 1 332 ? 5.617 -28.953 -25.094 1 95.56 332 PRO A N 1
ATOM 2651 C CA . PRO A 1 332 ? 6.086 -30.328 -24.953 1 95.56 332 PRO A CA 1
ATOM 2652 C C . PRO A 1 332 ? 5.934 -30.875 -23.531 1 95.56 332 PRO A C 1
ATOM 2654 O O . PRO A 1 332 ? 6.258 -32.031 -23.25 1 95.56 332 PRO A O 1
ATOM 2657 N N . LYS A 1 333 ? 5.383 -30.109 -22.609 1 96.81 333 LYS A N 1
ATOM 2658 C CA . LYS A 1 333 ? 5.379 -30.531 -21.203 1 96.81 333 LYS A CA 1
ATOM 2659 C C . LYS A 1 333 ? 4.613 -31.844 -21.031 1 96.81 333 LYS A C 1
ATOM 2661 O O . LYS A 1 333 ? 5.121 -32.781 -20.438 1 96.81 333 LYS A O 1
ATOM 2666 N N . TRP A 1 334 ? 3.434 -31.922 -21.562 1 98.19 334 TRP A N 1
ATOM 2667 C CA . TRP A 1 334 ? 2.615 -33.125 -21.453 1 98.19 334 TRP A CA 1
ATOM 2668 C C . TRP A 1 334 ? 3.344 -34.344 -22.031 1 98.19 334 TRP A C 1
ATOM 2670 O O . TRP A 1 334 ? 3.467 -35.375 -21.375 1 98.19 334 TRP A O 1
ATOM 2680 N N . GLY A 1 335 ? 3.863 -34.188 -23.234 1 98 335 GLY A N 1
ATOM 2681 C CA . GLY A 1 335 ? 4.492 -35.312 -23.938 1 98 335 GLY A CA 1
ATOM 2682 C C . GLY A 1 335 ? 5.824 -35.719 -23.328 1 98 335 GLY A C 1
ATOM 2683 O O . GLY A 1 335 ? 6.133 -36.906 -23.266 1 98 335 GLY A O 1
ATOM 2684 N N . HIS A 1 336 ? 6.582 -34.719 -22.969 1 98.25 336 HIS A N 1
ATOM 2685 C CA . HIS A 1 336 ? 7.891 -35 -22.391 1 98.25 336 HIS A CA 1
ATOM 2686 C C . HIS A 1 336 ? 7.754 -35.75 -21.078 1 98.25 336 HIS A C 1
ATOM 2688 O O . HIS A 1 336 ? 8.539 -36.656 -20.781 1 98.25 336 HIS A O 1
ATOM 2694 N N . LEU A 1 337 ? 6.781 -35.406 -20.266 1 98.81 337 LEU A N 1
ATOM 2695 C CA . LEU A 1 337 ? 6.539 -36.094 -19 1 98.81 337 LEU A CA 1
ATOM 2696 C C . LEU A 1 337 ? 5.938 -37.469 -19.25 1 98.81 337 LEU A C 1
ATOM 2698 O O . LEU A 1 337 ? 6.23 -38.438 -18.516 1 98.81 337 LEU A O 1
ATOM 2702 N N . LYS A 1 338 ? 5.066 -37.594 -20.234 1 98.56 338 LYS A N 1
ATOM 2703 C CA . LYS A 1 338 ? 4.562 -38.906 -20.641 1 98.56 338 LYS A CA 1
ATOM 2704 C C . LYS A 1 338 ? 5.711 -39.844 -20.969 1 98.56 338 LYS A C 1
ATOM 2706 O O . LYS A 1 338 ? 5.723 -41 -20.516 1 98.56 338 LYS A O 1
ATOM 2711 N N . ASP A 1 339 ? 6.688 -39.375 -21.75 1 98.31 339 ASP A N 1
ATOM 2712 C CA . ASP A 1 339 ? 7.859 -40.156 -22.109 1 98.31 339 ASP A CA 1
ATOM 2713 C C . ASP A 1 339 ? 8.664 -40.531 -20.859 1 98.31 339 ASP A C 1
ATOM 2715 O O . ASP A 1 339 ? 9.195 -41.656 -20.766 1 98.31 339 ASP A O 1
ATOM 2719 N N . LEU A 1 340 ? 8.766 -39.594 -19.984 1 98.81 340 LEU A N 1
ATOM 2720 C CA . LEU A 1 340 ? 9.461 -39.875 -18.734 1 98.81 340 LEU A CA 1
ATOM 2721 C C . LEU A 1 340 ? 8.789 -41 -17.953 1 98.81 340 LEU A C 1
ATOM 2723 O O . LEU A 1 340 ? 9.461 -41.906 -17.438 1 98.81 340 LEU A O 1
ATOM 2727 N N . HIS A 1 341 ? 7.469 -40.969 -17.812 1 98.69 341 HIS A N 1
ATOM 2728 C CA . HIS A 1 341 ? 6.727 -42 -17.109 1 98.69 341 HIS A CA 1
ATOM 2729 C C . HIS A 1 341 ? 6.973 -43.375 -17.734 1 98.69 341 HIS A C 1
ATOM 2731 O O . HIS A 1 341 ? 7.137 -44.375 -17.031 1 98.69 341 HIS A O 1
ATOM 2737 N N . ARG A 1 342 ? 7 -43.375 -19.031 1 97.94 342 ARG A N 1
ATOM 2738 C CA . ARG A 1 342 ? 7.277 -44.656 -19.734 1 97.94 342 ARG A CA 1
ATOM 2739 C C . ARG A 1 342 ? 8.68 -45.156 -19.406 1 97.94 342 ARG A C 1
ATOM 2741 O O . ARG A 1 342 ? 8.867 -46.344 -19.125 1 97.94 342 ARG A O 1
ATOM 2748 N N . ALA A 1 343 ? 9.648 -44.25 -19.453 1 98.44 343 ALA A N 1
ATOM 2749 C CA . ALA A 1 343 ? 11.031 -44.625 -19.156 1 98.44 343 ALA A CA 1
ATOM 2750 C C . ALA A 1 343 ? 11.141 -45.156 -17.734 1 98.44 343 ALA A C 1
ATOM 2752 O O . ALA A 1 343 ? 11.836 -46.156 -17.5 1 98.44 343 ALA A O 1
ATOM 2753 N N . LEU A 1 344 ? 10.516 -44.531 -16.797 1 98.56 344 LEU A N 1
ATOM 2754 C CA . LEU A 1 344 ? 10.539 -44.969 -15.406 1 98.56 344 LEU A CA 1
ATOM 2755 C C . LEU A 1 344 ? 9.859 -46.344 -15.258 1 98.56 344 LEU A C 1
ATOM 2757 O O . LEU A 1 344 ? 10.312 -47.188 -14.484 1 98.56 344 LEU A O 1
ATOM 2761 N N . ASN A 1 345 ? 8.773 -46.531 -15.977 1 97.12 345 ASN A N 1
ATOM 2762 C CA . ASN A 1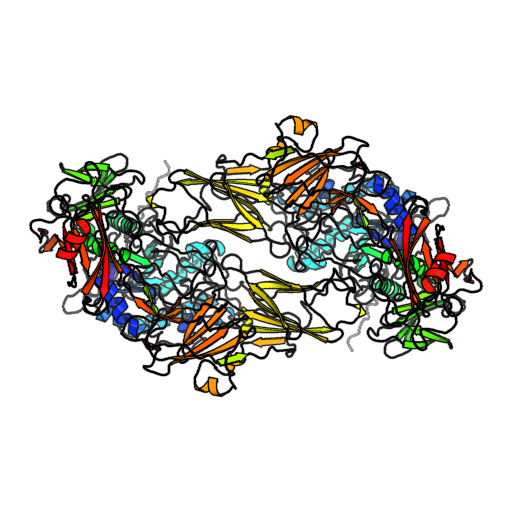 345 ? 8.086 -47.812 -15.93 1 97.12 345 ASN A CA 1
ATOM 2763 C C . ASN A 1 345 ? 8.977 -48.938 -16.453 1 97.12 345 ASN A C 1
ATOM 2765 O O . ASN A 1 345 ? 8.898 -50.094 -15.977 1 97.12 345 ASN A O 1
ATOM 2769 N N . LEU A 1 346 ? 9.805 -48.625 -17.438 1 96.88 346 LEU A N 1
ATOM 2770 C CA . LEU A 1 346 ? 10.758 -49.625 -17.938 1 96.88 346 LEU A CA 1
ATOM 2771 C C . LEU A 1 346 ? 11.758 -50 -16.844 1 96.88 346 LEU A C 1
ATOM 2773 O O . LEU A 1 346 ? 12.375 -51.062 -16.906 1 96.88 346 LEU A O 1
ATOM 2777 N N . CYS A 1 347 ? 11.891 -49.156 -15.875 1 97 347 CYS A N 1
ATOM 2778 C CA . CYS A 1 347 ? 12.836 -49.375 -14.789 1 97 347 CYS A CA 1
ATOM 2779 C C . CYS A 1 347 ? 12.125 -49.875 -13.547 1 97 347 CYS A C 1
ATOM 2781 O O . CYS A 1 347 ? 12.75 -50.062 -12.5 1 97 347 CYS A O 1
ATOM 2783 N N . LYS A 1 348 ? 10.852 -50.094 -13.555 1 95.94 348 LYS A N 1
ATOM 2784 C CA . LYS A 1 348 ? 9.984 -50.312 -12.406 1 95.94 348 LYS A CA 1
ATOM 2785 C C . LYS A 1 348 ? 10.516 -51.406 -11.5 1 95.94 348 LYS A C 1
ATOM 2787 O O . LYS A 1 348 ? 10.641 -51.219 -10.289 1 95.94 348 LYS A O 1
ATOM 2792 N N . LYS A 1 349 ? 10.875 -52.594 -12.023 1 94.69 349 LYS A N 1
ATOM 2793 C CA . LYS A 1 349 ? 11.336 -53.719 -11.219 1 94.69 349 LYS A CA 1
ATOM 2794 C C . LYS A 1 349 ? 12.617 -53.375 -10.461 1 94.69 349 LYS A C 1
ATOM 2796 O O . LYS A 1 349 ? 12.742 -53.656 -9.273 1 94.69 349 LYS A O 1
ATOM 2801 N N . ALA A 1 350 ? 13.531 -52.781 -11.172 1 96 350 ALA A N 1
ATOM 2802 C CA . ALA A 1 350 ? 14.789 -52.375 -10.539 1 96 350 ALA A CA 1
ATOM 2803 C C . ALA A 1 350 ? 14.547 -51.344 -9.445 1 96 350 ALA A C 1
ATOM 2805 O O . ALA A 1 350 ? 15.125 -51.438 -8.359 1 96 350 ALA A O 1
ATOM 2806 N N . LEU A 1 351 ? 13.672 -50.375 -9.727 1 96.94 351 LEU A N 1
ATOM 2807 C CA . LEU A 1 351 ? 13.406 -49.281 -8.797 1 96.94 351 LEU A CA 1
ATOM 2808 C C . LEU A 1 351 ? 12.719 -49.781 -7.535 1 96.94 351 LEU A C 1
ATOM 2810 O O . LEU A 1 351 ? 12.977 -49.281 -6.438 1 96.94 351 LEU A O 1
ATOM 2814 N N . LEU A 1 352 ? 11.844 -50.781 -7.68 1 95.69 352 LEU A N 1
ATOM 2815 C CA . LEU A 1 352 ? 11.023 -51.219 -6.555 1 95.69 352 LEU A CA 1
ATOM 2816 C C . LEU A 1 352 ? 11.719 -52.344 -5.781 1 95.69 352 LEU A C 1
ATOM 2818 O O . LEU A 1 352 ? 11.508 -52.5 -4.578 1 95.69 352 LEU A O 1
ATOM 2822 N N . TRP A 1 353 ? 12.641 -53.156 -6.402 1 94.38 353 TRP A N 1
ATOM 2823 C CA . TRP A 1 353 ? 13.172 -54.344 -5.734 1 94.38 353 TRP A CA 1
ATOM 2824 C C . TRP A 1 353 ? 14.695 -54.344 -5.777 1 94.38 353 TRP A C 1
ATOM 2826 O O . TRP A 1 353 ? 15.336 -55.156 -5.102 1 94.38 353 TRP A O 1
ATOM 2836 N N . GLY A 1 354 ? 15.273 -53.469 -6.543 1 95.31 354 GLY A N 1
ATOM 2837 C CA . GLY A 1 354 ? 16.719 -53.406 -6.648 1 95.31 354 GLY A CA 1
ATOM 2838 C C . GLY A 1 354 ? 17.375 -52.719 -5.473 1 95.31 354 GLY A C 1
ATOM 2839 O O . GLY A 1 354 ? 16.734 -51.938 -4.77 1 95.31 354 GLY A O 1
ATOM 2840 N N . ASN A 1 355 ? 18.703 -53 -5.281 1 95.5 355 ASN A N 1
ATOM 2841 C CA . ASN A 1 355 ? 19.516 -52.312 -4.289 1 95.5 355 ASN A CA 1
ATOM 2842 C C . ASN A 1 355 ? 20.125 -51.031 -4.852 1 95.5 355 ASN A C 1
ATOM 2844 O O . ASN A 1 355 ? 20.797 -51.062 -5.887 1 95.5 355 ASN A O 1
ATOM 2848 N N . PRO A 1 356 ? 19.844 -49.938 -4.176 1 95.62 356 PRO A N 1
ATOM 2849 C CA . PRO A 1 356 ? 20.391 -48.688 -4.676 1 95.62 356 PRO A CA 1
ATOM 2850 C C . PRO A 1 356 ? 21.891 -48.562 -4.438 1 95.62 356 PRO A C 1
ATOM 2852 O O . PRO A 1 356 ? 22.406 -49.031 -3.43 1 95.62 356 PRO A O 1
ATOM 2855 N N . ASN A 1 357 ? 22.578 -47.969 -5.305 1 95.62 357 ASN A N 1
ATOM 2856 C CA . ASN A 1 357 ? 23.984 -47.625 -5.215 1 95.62 357 ASN A CA 1
ATOM 2857 C C . ASN A 1 357 ? 24.312 -46.375 -6.016 1 95.62 357 ASN A C 1
ATOM 2859 O O . ASN A 1 357 ? 23.562 -46 -6.914 1 95.62 357 ASN A O 1
ATOM 2863 N N . VAL A 1 358 ? 25.328 -45.688 -5.648 1 97.25 358 VAL A N 1
ATOM 2864 C CA . VAL A 1 358 ? 25.75 -44.469 -6.344 1 97.25 358 VAL A CA 1
ATOM 2865 C C . VAL A 1 358 ? 27.219 -44.594 -6.758 1 97.25 358 VAL A C 1
ATOM 2867 O O . VAL A 1 358 ? 28.062 -45 -5.957 1 97.25 358 VAL A O 1
ATOM 2870 N N . GLN A 1 359 ? 27.484 -44.344 -7.969 1 97 359 GLN A N 1
ATOM 2871 C CA . GLN A 1 359 ? 28.844 -44.312 -8.508 1 97 359 GLN A CA 1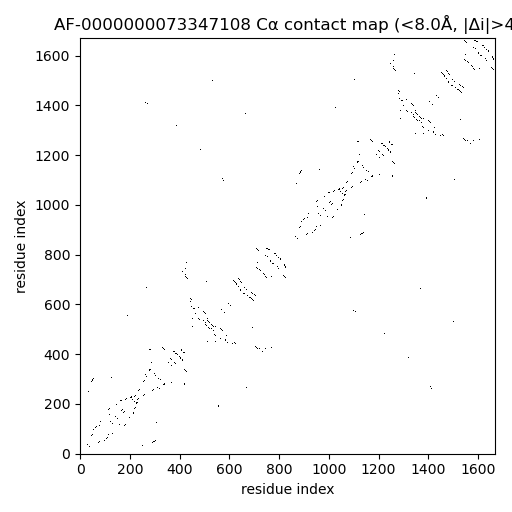
ATOM 2872 C C . GLN A 1 359 ? 29.203 -42.938 -9.055 1 97 359 GLN A C 1
ATOM 2874 O O . GLN A 1 359 ? 28.484 -42.406 -9.898 1 97 359 GLN A O 1
ATOM 2879 N N . LYS A 1 360 ? 30.297 -42.438 -8.602 1 97 360 LYS A N 1
ATOM 2880 C CA . LYS A 1 360 ? 30.797 -41.188 -9.156 1 97 360 LYS A CA 1
ATOM 2881 C C . LYS A 1 360 ? 31.547 -41.406 -10.461 1 97 360 LYS A C 1
ATOM 2883 O O . LYS A 1 360 ? 32.5 -42.188 -10.516 1 97 360 LYS A O 1
ATOM 2888 N N . LEU A 1 361 ? 31.109 -40.781 -11.477 1 97.19 361 LEU A N 1
ATOM 2889 C CA . LEU A 1 361 ? 31.734 -40.938 -12.781 1 97.19 361 LEU A CA 1
ATOM 2890 C C . LEU A 1 361 ? 32.688 -39.781 -13.094 1 97.19 361 LEU A C 1
ATOM 2892 O O . LEU A 1 361 ? 33.625 -39.969 -13.852 1 97.19 361 LEU A O 1
ATOM 2896 N N . SER A 1 362 ? 32.344 -38.562 -12.633 1 95.94 362 SER A N 1
ATOM 2897 C CA . SER A 1 362 ? 33.156 -37.375 -12.703 1 95.94 362 SER A CA 1
ATOM 2898 C C . SER A 1 362 ? 32.844 -36.406 -11.555 1 95.94 362 SER A C 1
ATOM 2900 O O . SER A 1 362 ? 32.156 -36.781 -10.609 1 95.94 362 SER A O 1
ATOM 2902 N N . ALA A 1 363 ? 33.406 -35.188 -11.664 1 94 363 ALA A N 1
ATOM 2903 C CA . ALA A 1 363 ? 33.219 -34.188 -10.609 1 94 363 ALA A CA 1
ATOM 2904 C C . ALA A 1 363 ? 31.734 -33.844 -10.484 1 94 363 ALA A C 1
ATOM 2906 O O . ALA A 1 363 ? 31.234 -33.594 -9.383 1 94 363 ALA A O 1
ATOM 2907 N N . ASP A 1 364 ? 30.984 -33.844 -11.656 1 94.75 364 ASP A N 1
ATOM 2908 C CA . ASP A 1 364 ? 29.609 -33.344 -11.625 1 94.75 364 ASP A CA 1
ATOM 2909 C C . ASP A 1 364 ? 28.625 -34.438 -12.117 1 94.75 364 ASP A C 1
ATOM 2911 O O . ASP A 1 364 ? 27.438 -34.156 -12.305 1 94.75 364 ASP A O 1
ATOM 2915 N N . VAL A 1 365 ? 29.094 -35.625 -12.43 1 96.69 365 VAL A N 1
ATOM 2916 C CA . VAL A 1 365 ? 28.219 -36.656 -12.969 1 96.69 365 VAL A CA 1
ATOM 2917 C C . VAL A 1 365 ? 28.234 -37.875 -12.062 1 96.69 365 VAL A C 1
ATOM 2919 O O . VAL A 1 365 ? 29.297 -38.312 -11.625 1 96.69 365 VAL A O 1
ATOM 2922 N N . GLU A 1 366 ? 27.141 -38.375 -11.781 1 97.81 366 GLU A N 1
ATOM 2923 C CA . GLU A 1 366 ? 26.984 -39.594 -11 1 97.81 366 GLU A CA 1
ATOM 2924 C C . GLU A 1 366 ? 26.031 -40.562 -11.68 1 97.81 366 GLU A C 1
ATOM 2926 O O . GLU A 1 366 ? 25.188 -40.156 -12.492 1 97.81 366 GLU A O 1
ATOM 2931 N N . ALA A 1 367 ? 26.219 -41.812 -11.398 1 98.25 367 ALA A N 1
ATOM 2932 C CA . ALA A 1 367 ? 25.266 -42.844 -11.766 1 98.25 367 ALA A CA 1
ATOM 2933 C C . ALA A 1 367 ? 24.547 -43.375 -10.531 1 98.25 367 ALA A C 1
ATOM 2935 O O . ALA A 1 367 ? 25.188 -43.875 -9.594 1 98.25 367 ALA A O 1
ATOM 2936 N N . ARG A 1 368 ? 23.344 -43.25 -10.516 1 98.19 368 ARG A N 1
ATOM 2937 C CA . ARG A 1 368 ? 22.516 -43.906 -9.5 1 98.19 368 ARG A CA 1
ATOM 2938 C C . ARG A 1 368 ? 21.969 -45.219 -10.016 1 98.19 368 ARG A C 1
ATOM 2940 O O . ARG A 1 368 ? 21.266 -45.281 -11.031 1 98.19 368 ARG A O 1
ATOM 2947 N N . LEU A 1 369 ? 22.266 -46.281 -9.281 1 97.38 369 LEU A N 1
ATOM 2948 C CA . LEU A 1 369 ? 22 -47.625 -9.75 1 97.38 369 LEU A CA 1
ATOM 2949 C C . LEU A 1 369 ? 20.984 -48.312 -8.844 1 97.38 369 LEU A C 1
ATOM 2951 O O . LEU A 1 369 ? 20.969 -48.094 -7.633 1 97.38 369 LEU A O 1
ATOM 2955 N N . TYR A 1 370 ? 20.172 -49.094 -9.461 1 97.69 370 TYR A N 1
ATOM 2956 C CA . TYR A 1 370 ? 19.31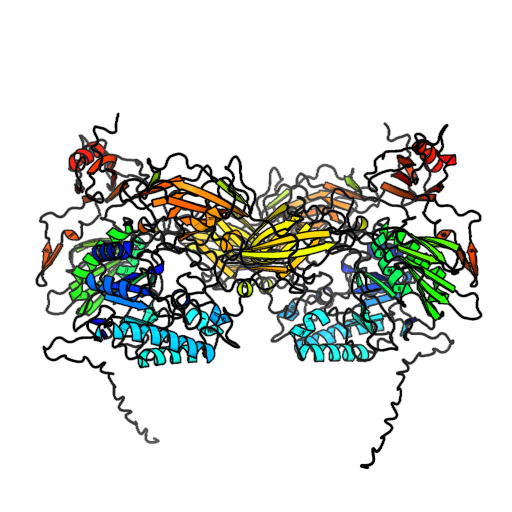2 -50.094 -8.812 1 97.69 370 TYR A CA 1
ATOM 2957 C C . TYR A 1 370 ? 19.516 -51.469 -9.43 1 97.69 370 TYR A C 1
ATOM 2959 O O . TYR A 1 370 ? 19.25 -51.656 -10.617 1 97.69 370 TYR A O 1
ATOM 2967 N N . GLU A 1 371 ? 20.031 -52.344 -8.609 1 95.75 371 GLU A N 1
ATOM 2968 C CA . GLU A 1 371 ? 20.359 -53.688 -9.141 1 95.75 371 GLU A CA 1
ATOM 2969 C C . GLU A 1 371 ? 19.969 -54.781 -8.156 1 95.75 371 GLU A C 1
ATOM 2971 O O . GLU A 1 371 ? 19.938 -54.562 -6.945 1 95.75 371 GLU A O 1
ATOM 2976 N N . GLN A 1 372 ? 19.578 -55.875 -8.758 1 93.06 372 GLN A N 1
ATOM 2977 C CA . GLN A 1 372 ? 19.391 -57.094 -7.977 1 93.06 372 GLN A CA 1
ATOM 2978 C C . GLN A 1 372 ? 20.531 -58.094 -8.234 1 93.06 372 GLN A C 1
ATOM 2980 O O . GLN A 1 372 ? 20.578 -58.719 -9.289 1 93.06 372 GLN A O 1
ATOM 2985 N N . PRO A 1 373 ? 21.312 -58.281 -7.199 1 89.31 373 PRO A N 1
ATOM 2986 C CA . PRO A 1 373 ? 22.453 -59.188 -7.406 1 89.31 373 PRO A CA 1
ATOM 2987 C C . PRO A 1 373 ? 22.016 -60.562 -7.906 1 89.31 373 PRO A C 1
ATOM 2989 O O . PRO A 1 373 ? 21.016 -61.125 -7.438 1 89.31 373 PRO A O 1
ATOM 2992 N N . GLY A 1 374 ? 22.719 -61.094 -8.766 1 89 374 GLY A N 1
ATOM 2993 C CA . GLY A 1 374 ? 22.469 -62.438 -9.266 1 89 374 GLY A CA 1
ATOM 2994 C C . GLY A 1 374 ? 21.422 -62.469 -10.359 1 89 374 GLY A C 1
ATOM 2995 O O . GLY A 1 374 ? 21.125 -63.562 -10.891 1 89 374 GLY A O 1
ATOM 2996 N N . THR A 1 375 ? 20.844 -61.281 -10.656 1 90.5 375 THR A N 1
ATOM 2997 C CA . THR A 1 375 ? 19.844 -61.219 -11.719 1 90.5 375 THR A CA 1
ATOM 2998 C C . THR A 1 375 ? 20.234 -60.219 -12.781 1 90.5 375 THR A C 1
ATOM 3000 O O . THR A 1 375 ? 21.297 -59.594 -12.68 1 90.5 375 THR A O 1
ATOM 3003 N N . LYS A 1 376 ? 19.453 -60.156 -13.82 1 88.75 376 LYS A N 1
ATOM 3004 C CA . LYS A 1 376 ? 19.688 -59.188 -14.891 1 88.75 376 LYS A CA 1
ATOM 3005 C C . LYS A 1 376 ? 18.938 -57.875 -14.641 1 88.75 376 LYS A C 1
ATOM 3007 O O . LYS A 1 376 ? 18.969 -56.969 -15.469 1 88.75 376 LYS A O 1
ATOM 3012 N N . VAL A 1 377 ? 18.344 -57.844 -13.469 1 93.25 377 VAL A N 1
ATOM 3013 C CA . VAL A 1 377 ? 17.562 -56.656 -13.125 1 93.25 377 VAL A CA 1
ATOM 3014 C C . VAL A 1 377 ? 18.516 -55.5 -12.773 1 93.25 377 VAL A C 1
ATOM 3016 O O . VAL A 1 377 ? 19.266 -55.594 -11.797 1 93.25 377 VAL A O 1
ATOM 3019 N N . CYS A 1 378 ? 18.422 -54.438 -13.648 1 95.38 378 CYS A N 1
ATOM 3020 C CA . CYS A 1 378 ? 19.281 -53.281 -13.453 1 95.38 378 CYS A CA 1
ATOM 3021 C C . CYS A 1 378 ? 18.688 -52.031 -14.078 1 95.38 378 CYS A C 1
ATOM 3023 O O . CYS A 1 378 ? 18.047 -52.125 -15.133 1 95.38 378 CYS A O 1
ATOM 3025 N N . ALA A 1 379 ? 18.781 -50.969 -13.43 1 97.62 379 ALA A N 1
ATOM 3026 C CA . ALA A 1 379 ? 18.5 -49.625 -13.977 1 97.62 379 ALA A CA 1
ATOM 3027 C C . ALA A 1 379 ? 19.531 -48.625 -13.516 1 97.62 379 ALA A C 1
ATOM 3029 O O . ALA A 1 379 ? 20.016 -48.688 -12.391 1 97.62 379 ALA A O 1
ATOM 3030 N N . ALA A 1 380 ? 19.891 -47.719 -14.375 1 98.5 380 ALA A N 1
ATOM 3031 C CA . ALA A 1 380 ? 20.844 -46.656 -14.039 1 98.5 380 ALA A CA 1
ATOM 3032 C C . ALA A 1 380 ? 20.312 -45.281 -14.445 1 98.5 380 ALA A C 1
ATOM 3034 O O . ALA A 1 380 ? 19.688 -45.125 -15.5 1 98.5 380 ALA A O 1
ATOM 3035 N N . PHE A 1 381 ? 20.531 -44.344 -13.648 1 98.81 381 PHE A N 1
ATOM 3036 C CA . PHE A 1 381 ? 20.297 -42.938 -13.914 1 98.81 381 PHE A CA 1
ATOM 3037 C C . PHE A 1 381 ? 21.594 -42.156 -13.945 1 98.81 381 PHE A C 1
ATOM 3039 O O . PHE A 1 381 ? 22.219 -41.938 -12.906 1 98.81 381 PHE A O 1
ATOM 3046 N N . LEU A 1 382 ? 22.047 -41.75 -15.125 1 98.56 382 LEU A N 1
ATOM 3047 C CA . LEU A 1 382 ? 23.219 -40.906 -15.25 1 98.56 382 LEU A CA 1
ATOM 3048 C C . LEU A 1 382 ? 22.859 -39.438 -15.125 1 98.56 382 LEU A C 1
ATOM 3050 O O . LEU A 1 382 ? 22.219 -38.875 -16.016 1 98.56 382 LEU A O 1
ATOM 3054 N N . ALA A 1 383 ? 23.297 -38.844 -14.07 1 97.94 383 ALA A N 1
ATOM 3055 C CA . ALA A 1 383 ? 22.859 -37.5 -13.742 1 97.94 383 ALA A CA 1
ATOM 3056 C C . ALA A 1 383 ? 24.031 -36.5 -13.797 1 97.94 383 ALA A C 1
ATOM 3058 O O . ALA A 1 383 ? 25.047 -36.688 -13.125 1 97.94 383 ALA A O 1
ATOM 3059 N N . SER A 1 384 ? 23.891 -35.5 -14.594 1 96.12 384 SER A N 1
ATOM 3060 C CA . SER A 1 384 ? 24.812 -34.375 -14.602 1 96.12 384 SER A CA 1
ATOM 3061 C C . SER A 1 384 ? 24.312 -33.25 -13.711 1 96.12 384 SER A C 1
ATOM 3063 O O . SER A 1 384 ? 23.219 -32.688 -13.938 1 96.12 384 SER A O 1
ATOM 3065 N N . ASN A 1 385 ? 25.094 -32.875 -12.812 1 91.56 385 ASN A N 1
ATOM 3066 C CA . ASN A 1 385 ? 24.75 -31.75 -11.922 1 91.56 385 ASN A CA 1
ATOM 3067 C C . ASN A 1 385 ? 25.406 -30.453 -12.359 1 91.56 385 ASN A C 1
ATOM 3069 O O . ASN A 1 385 ? 25.266 -29.422 -11.695 1 91.56 385 ASN A O 1
ATOM 3073 N N . ASN A 1 386 ? 26.125 -30.516 -13.5 1 88.5 386 ASN A N 1
ATOM 3074 C CA . ASN A 1 386 ? 26.719 -29.328 -14.094 1 88.5 386 ASN A CA 1
ATOM 3075 C C . ASN A 1 386 ? 25.688 -28.547 -14.906 1 88.5 386 ASN A C 1
ATOM 3077 O O . ASN A 1 386 ? 25.234 -29.016 -15.953 1 88.5 386 ASN A O 1
ATOM 3081 N N . SER A 1 387 ? 25.391 -27.391 -14.523 1 81.31 387 SER A N 1
ATOM 3082 C CA . SER A 1 387 ? 24.344 -26.625 -15.172 1 81.31 387 SER A CA 1
ATOM 3083 C C . SER A 1 387 ? 24.891 -25.828 -16.359 1 81.31 387 SER A C 1
ATOM 3085 O O . SER A 1 387 ? 24.125 -25.266 -17.141 1 81.31 387 SER A O 1
ATOM 3087 N N . LYS A 1 388 ? 26.188 -25.828 -16.641 1 78 388 LYS A N 1
ATOM 3088 C CA . LYS A 1 388 ? 26.797 -24.953 -17.609 1 78 388 LYS A CA 1
ATOM 3089 C C . LYS A 1 388 ? 27.156 -25.703 -18.891 1 78 388 LYS A C 1
ATOM 3091 O O . LYS A 1 388 ? 26.969 -25.188 -20 1 78 388 LYS A O 1
ATOM 3096 N N . GLU A 1 389 ? 27.703 -26.922 -18.625 1 85.75 389 GLU A N 1
ATOM 3097 C CA . GLU A 1 389 ? 28.297 -27.594 -19.781 1 85.75 389 GLU A CA 1
ATOM 3098 C C . GLU A 1 389 ? 27.844 -29.047 -19.859 1 85.75 389 GLU A C 1
ATOM 3100 O O . GLU A 1 389 ? 27.609 -29.688 -18.844 1 85.75 389 GLU A O 1
ATOM 3105 N N . ALA A 1 390 ? 27.703 -29.516 -21.094 1 89.44 390 ALA A N 1
ATOM 3106 C CA . ALA A 1 390 ? 27.516 -30.938 -21.344 1 89.44 390 ALA A CA 1
ATOM 3107 C C . ALA A 1 390 ? 28.812 -31.719 -21.109 1 89.44 390 ALA A C 1
ATOM 3109 O O . ALA A 1 390 ? 29.891 -31.141 -21.094 1 89.44 390 ALA A O 1
ATOM 3110 N N . GLU A 1 391 ? 28.672 -33.031 -20.891 1 92.94 391 GLU A N 1
ATOM 3111 C CA . GLU A 1 391 ? 29.828 -33.875 -20.672 1 92.94 391 GLU A CA 1
ATOM 3112 C C . GLU A 1 391 ? 29.594 -35.281 -21.219 1 92.94 391 GLU A C 1
ATOM 3114 O O . GLU A 1 391 ? 28.453 -35.75 -21.25 1 92.94 391 GLU A O 1
ATOM 3119 N N . THR A 1 392 ? 30.688 -35.844 -21.734 1 94.5 392 THR A N 1
ATOM 3120 C CA . THR A 1 392 ? 30.672 -37.25 -22.078 1 94.5 392 THR A CA 1
ATOM 3121 C C . THR A 1 392 ? 31.391 -38.094 -21.031 1 94.5 392 THR A C 1
ATOM 3123 O O . THR A 1 392 ? 32.531 -37.781 -20.672 1 94.5 392 THR A O 1
ATOM 3126 N N . VAL A 1 393 ? 30.766 -39.125 -20.578 1 96.5 393 VAL A N 1
ATOM 3127 C CA . VAL A 1 393 ? 31.344 -39.938 -19.516 1 96.5 393 VAL A CA 1
ATOM 3128 C C . VAL A 1 393 ? 31.359 -41.406 -19.922 1 96.5 393 VAL A C 1
ATOM 3130 O O . VAL A 1 393 ? 30.609 -41.812 -20.828 1 96.5 393 VAL A O 1
ATOM 3133 N N . LYS A 1 394 ? 32.25 -42.125 -19.25 1 96.31 394 LYS A N 1
ATOM 3134 C CA . LYS A 1 394 ? 32.312 -43.562 -19.438 1 96.31 394 LYS A CA 1
ATOM 3135 C C . LYS A 1 394 ? 31.594 -44.312 -18.312 1 96.31 394 LYS A C 1
ATOM 3137 O O . LYS A 1 394 ? 31.875 -44.062 -17.141 1 96.31 394 LYS A O 1
ATOM 3142 N N . PHE A 1 395 ? 30.719 -45.188 -18.609 1 97.12 395 PHE A N 1
ATOM 3143 C CA . PHE A 1 395 ? 29.969 -46.031 -17.672 1 97.12 395 PHE A CA 1
ATOM 3144 C C . PHE A 1 395 ? 29.891 -47.438 -18.188 1 97.12 395 PHE A C 1
ATOM 3146 O O . PHE A 1 395 ? 29.422 -47.688 -19.297 1 97.12 395 PHE A O 1
ATOM 3153 N N . ARG A 1 396 ? 30.469 -48.406 -17.406 1 95.81 396 ARG A N 1
ATOM 3154 C CA . ARG A 1 396 ? 30.5 -49.812 -17.703 1 95.81 396 ARG A CA 1
ATOM 3155 C C . ARG A 1 396 ? 31.031 -50.062 -19.125 1 95.81 396 ARG A C 1
ATOM 3157 O O . ARG A 1 396 ? 30.438 -50.844 -19.891 1 95.81 396 ARG A O 1
ATOM 3164 N N . GLY A 1 397 ? 32 -49.312 -19.484 1 94.38 397 GLY A N 1
ATOM 3165 C CA . GLY A 1 397 ? 32.781 -49.562 -20.703 1 94.38 397 GLY A CA 1
ATOM 3166 C C . GLY A 1 397 ? 32.219 -48.812 -21.906 1 94.38 397 GLY A C 1
ATOM 3167 O O . GLY A 1 397 ? 32.781 -48.875 -23 1 94.38 397 GLY A O 1
ATOM 3168 N N . GLN A 1 398 ? 31.156 -48.031 -21.781 1 95.69 398 GLN A N 1
ATOM 3169 C CA . GLN A 1 398 ? 30.547 -47.281 -22.875 1 95.69 398 GLN A CA 1
ATOM 3170 C C . GLN A 1 398 ? 30.547 -45.781 -22.578 1 95.69 398 GLN A C 1
ATOM 3172 O O . GLN A 1 398 ? 30.5 -45.375 -21.422 1 95.69 398 GLN A O 1
ATOM 3177 N N . GLU A 1 399 ? 30.578 -45.031 -23.656 1 95.56 399 GLU A N 1
ATOM 3178 C CA . GLU A 1 399 ? 30.547 -43.594 -23.516 1 95.56 399 GLU A CA 1
ATOM 3179 C C . GLU A 1 399 ? 29.125 -43.031 -23.672 1 95.56 399 GLU A C 1
ATOM 3181 O O . GLU A 1 399 ? 28.391 -43.469 -24.562 1 95.56 399 GLU A O 1
ATOM 3186 N N . TYR A 1 400 ? 28.766 -42.125 -22.766 1 95.69 400 TYR A N 1
ATOM 3187 C CA . TYR A 1 400 ? 27.453 -41.5 -22.781 1 95.69 400 TYR A CA 1
ATOM 3188 C C . TYR A 1 400 ? 27.578 -39.969 -22.781 1 95.69 400 TYR A C 1
ATOM 3190 O O . TYR A 1 400 ? 28.234 -39.406 -21.906 1 95.69 400 TYR A O 1
ATOM 3198 N N . TYR A 1 401 ? 26.938 -39.375 -23.734 1 92.94 401 TYR A N 1
ATOM 3199 C CA . TYR A 1 401 ? 26.828 -37.938 -23.75 1 92.94 401 TYR A CA 1
ATOM 3200 C C . TYR A 1 401 ? 25.688 -37.438 -22.859 1 92.94 401 TYR A C 1
ATOM 3202 O O . TYR A 1 401 ? 24.562 -37.906 -23 1 92.94 401 TYR A O 1
ATOM 3210 N N . LEU A 1 402 ? 25.953 -36.5 -21.953 1 94.94 402 LEU A N 1
ATOM 3211 C CA . LEU A 1 402 ? 24.953 -35.938 -21.062 1 94.94 402 LEU A CA 1
ATOM 3212 C C . LEU A 1 402 ? 24.875 -34.406 -21.234 1 94.94 402 LEU A C 1
ATOM 3214 O O . LEU A 1 402 ? 25.859 -33.719 -20.969 1 94.94 402 LEU A O 1
ATOM 3218 N N . PRO A 1 403 ? 23.703 -33.875 -21.703 1 91.81 403 PRO A N 1
ATOM 3219 C CA . PRO A 1 403 ? 23.531 -32.438 -21.656 1 91.81 403 PRO A CA 1
ATOM 3220 C C . PRO A 1 403 ? 23.688 -31.859 -20.25 1 91.81 403 PRO A C 1
ATOM 3222 O O . PRO A 1 403 ? 23.641 -32.594 -19.266 1 91.81 403 PRO A O 1
ATOM 3225 N N . ALA A 1 404 ? 23.906 -30.5 -20.234 1 89.94 404 ALA A N 1
ATOM 3226 C CA . ALA A 1 404 ? 24 -29.828 -18.938 1 89.94 404 ALA A CA 1
ATOM 3227 C C . ALA A 1 404 ? 22.719 -30.047 -18.125 1 89.94 404 ALA A C 1
ATOM 3229 O O . ALA A 1 404 ? 21.609 -29.984 -18.656 1 89.94 404 ALA A O 1
ATOM 3230 N N . ARG A 1 405 ? 22.922 -30.344 -16.797 1 91.62 405 ARG A N 1
ATOM 3231 C CA . ARG A 1 405 ? 21.844 -30.516 -15.828 1 91.62 405 ARG A CA 1
ATOM 3232 C C . ARG A 1 405 ? 20.766 -31.453 -16.375 1 91.62 405 ARG A C 1
ATOM 3234 O O . ARG A 1 405 ? 19.594 -31.062 -16.484 1 91.62 405 ARG A O 1
ATOM 3241 N N . SER A 1 406 ? 21.078 -32.562 -16.656 1 95.88 406 SER A N 1
ATOM 3242 C CA . SER A 1 406 ? 20.172 -33.562 -17.234 1 95.88 406 SER A CA 1
ATOM 3243 C C . SER A 1 406 ? 20.375 -34.938 -16.641 1 95.88 406 SER A C 1
ATOM 3245 O O . SER A 1 406 ? 21.375 -35.188 -15.961 1 95.88 406 SER A O 1
ATOM 3247 N N . ILE A 1 407 ? 19.406 -35.781 -16.828 1 98.38 407 ILE A N 1
ATOM 3248 C CA . ILE A 1 407 ? 19.469 -37.188 -16.406 1 98.38 407 ILE A CA 1
ATOM 3249 C C . ILE A 1 407 ? 19.109 -38.094 -17.578 1 98.38 407 ILE A C 1
ATOM 3251 O O . ILE A 1 407 ? 18.031 -37.938 -18.172 1 98.38 407 ILE A O 1
ATOM 3255 N N . SER A 1 408 ? 20.031 -39 -17.906 1 98.38 408 SER A N 1
ATOM 3256 C CA . SER A 1 408 ? 19.719 -40.094 -18.844 1 98.38 408 SER A CA 1
ATOM 3257 C C . SER A 1 408 ? 19.281 -41.344 -18.125 1 98.38 408 SER A C 1
ATOM 3259 O O . SER A 1 408 ? 19.922 -41.781 -17.156 1 98.38 408 SER A O 1
ATOM 3261 N N . ILE A 1 409 ? 18.234 -41.969 -18.547 1 98.69 409 ILE A N 1
ATOM 3262 C CA . ILE A 1 409 ? 17.688 -43.156 -17.906 1 98.69 409 ILE A CA 1
ATOM 3263 C C . ILE A 1 409 ? 18.047 -44.406 -18.719 1 98.69 409 ILE A C 1
ATOM 3265 O O . ILE A 1 409 ? 17.781 -44.469 -19.922 1 98.69 409 ILE A O 1
ATOM 3269 N N . LEU A 1 410 ? 18.625 -45.375 -18.062 1 98.06 410 LEU A N 1
ATOM 3270 C CA . LEU A 1 410 ? 19.047 -46.656 -18.641 1 98.06 410 LEU A CA 1
ATOM 3271 C C . LEU A 1 410 ? 18.375 -47.812 -17.938 1 98.06 410 LEU A C 1
ATOM 3273 O O . LEU A 1 410 ? 18.875 -48.344 -16.953 1 98.06 410 LEU A O 1
ATOM 3277 N N . PRO A 1 411 ? 17.281 -48.406 -18.516 1 97.19 411 PRO A N 1
ATOM 3278 C CA . PRO A 1 411 ? 16.5 -49.438 -17.828 1 97.19 411 PRO A CA 1
ATOM 3279 C C . PRO A 1 411 ? 17.25 -50.75 -17.719 1 97.19 411 PRO A C 1
ATOM 3281 O O . PRO A 1 411 ? 16.844 -51.625 -16.969 1 97.19 411 PRO A O 1
ATOM 3284 N N . ASP A 1 412 ? 18.375 -50.938 -18.547 1 95.44 412 ASP A N 1
ATOM 3285 C CA . ASP A 1 412 ? 19.188 -52.156 -18.516 1 95.44 412 ASP A CA 1
ATOM 3286 C C . ASP A 1 412 ? 20.641 -51.844 -18.141 1 95.44 412 ASP A C 1
ATOM 3288 O O . ASP A 1 412 ? 21.531 -52.656 -18.391 1 95.44 412 ASP A O 1
ATOM 3292 N N . CYS A 1 413 ? 20.906 -50.625 -17.656 1 96.25 413 CYS A N 1
ATOM 3293 C CA . CYS A 1 413 ? 22.219 -50.125 -17.266 1 96.25 413 CYS A CA 1
ATOM 3294 C C . CYS A 1 413 ? 23.156 -50.031 -18.469 1 96.25 413 CYS A C 1
ATOM 3296 O O . CYS A 1 413 ? 24.375 -50 -18.328 1 96.25 413 CYS A O 1
ATOM 3298 N N . LYS A 1 414 ? 22.531 -49.969 -19.594 1 95.06 414 LYS A N 1
ATOM 3299 C CA . LYS A 1 414 ? 23.359 -49.875 -20.797 1 95.06 414 LYS A CA 1
ATOM 3300 C C . LYS A 1 414 ? 22.75 -48.906 -21.812 1 95.06 414 LYS A C 1
ATOM 3302 O O . LYS A 1 414 ? 23.422 -48 -22.312 1 95.06 414 LYS A O 1
ATOM 3307 N N . THR A 1 415 ? 21.453 -49.062 -22.125 1 94.56 415 THR A N 1
ATOM 3308 C CA . THR A 1 415 ? 20.781 -48.344 -23.203 1 94.56 415 THR A CA 1
ATOM 3309 C C . THR A 1 415 ? 20.078 -47.094 -22.688 1 94.56 415 THR A C 1
ATOM 3311 O O . THR A 1 415 ? 19.234 -47.188 -21.797 1 94.56 415 THR A O 1
ATOM 3314 N N . VAL A 1 416 ? 20.438 -45.938 -23.266 1 96 416 VAL A N 1
ATOM 3315 C CA . VAL A 1 416 ? 19.703 -44.719 -22.938 1 96 416 VAL A CA 1
ATOM 3316 C C . VAL A 1 416 ? 18.359 -44.688 -23.656 1 96 416 VAL A C 1
ATOM 3318 O O . VAL A 1 416 ? 18.312 -44.719 -24.891 1 96 416 VAL A O 1
ATOM 3321 N N . VAL A 1 417 ? 17.266 -44.562 -22.891 1 96.5 417 VAL A N 1
ATOM 3322 C CA . VAL A 1 417 ? 15.953 -44.594 -23.531 1 96.5 417 VAL A CA 1
ATOM 3323 C C . VAL A 1 417 ? 15.312 -43.188 -23.422 1 96.5 417 VAL A C 1
ATOM 3325 O O . VAL A 1 417 ? 14.305 -42.906 -24.078 1 96.5 417 VAL A O 1
ATOM 3328 N N . TYR A 1 418 ? 15.875 -42.375 -22.547 1 97.31 418 TYR A N 1
ATOM 3329 C CA . TYR A 1 418 ? 15.305 -41.062 -22.25 1 97.31 418 TYR A CA 1
ATOM 3330 C C . TYR A 1 418 ? 16.344 -40.156 -21.625 1 97.31 418 TYR A C 1
ATOM 3332 O O . TYR A 1 418 ? 17.203 -40.594 -20.859 1 97.31 418 TYR A O 1
ATOM 3340 N N . ASN A 1 419 ? 16.281 -38.906 -21.984 1 97.75 419 ASN A N 1
ATOM 3341 C CA . ASN A 1 419 ? 17.031 -37.844 -21.312 1 97.75 419 ASN A CA 1
ATOM 3342 C C . ASN A 1 419 ? 16.141 -36.656 -20.969 1 97.75 419 ASN A C 1
ATOM 3344 O O . ASN A 1 419 ? 15.297 -36.25 -21.781 1 97.75 419 ASN A O 1
ATOM 3348 N N . THR A 1 420 ? 16.312 -36.031 -19.797 1 97.38 420 THR A N 1
ATOM 3349 C CA . THR A 1 420 ? 15.398 -35 -19.297 1 97.38 420 THR A CA 1
ATOM 3350 C C . THR A 1 420 ? 15.555 -33.688 -20.062 1 97.38 420 THR A C 1
ATOM 3352 O O . THR A 1 420 ? 14.656 -32.844 -20.047 1 97.38 420 THR A O 1
ATOM 3355 N N . MET A 1 421 ? 16.656 -33.469 -20.703 1 94.69 421 MET A N 1
ATOM 3356 C CA . MET A 1 421 ? 16.922 -32.188 -21.375 1 94.69 421 MET A CA 1
ATOM 3357 C C . MET A 1 421 ? 16.562 -32.281 -22.859 1 94.69 421 MET A C 1
ATOM 3359 O O . MET A 1 421 ? 16.344 -31.266 -23.516 1 94.69 421 MET A O 1
ATOM 3363 N N . THR A 1 422 ? 16.609 -33.438 -23.438 1 94.62 422 THR A N 1
ATOM 3364 C CA . THR A 1 422 ? 16.344 -33.625 -24.859 1 94.62 422 THR A CA 1
ATOM 3365 C C . THR A 1 422 ? 14.883 -34.031 -25.094 1 94.62 422 THR A C 1
ATOM 3367 O O . THR A 1 422 ? 14.516 -35.188 -24.938 1 94.62 422 THR A O 1
ATOM 3370 N N . VAL A 1 423 ? 14.094 -33.125 -25.578 1 95.81 423 VAL A N 1
ATOM 3371 C CA . VAL A 1 423 ? 12.656 -33.312 -25.734 1 95.81 423 VAL A CA 1
ATOM 3372 C C . VAL A 1 423 ? 12.367 -33.938 -27.094 1 95.81 423 VAL A C 1
ATOM 3374 O O . VAL A 1 423 ? 12.453 -33.281 -28.125 1 95.81 423 VAL A O 1
ATOM 3377 N N . VAL A 1 424 ? 11.984 -35.156 -27.047 1 95.25 424 VAL A N 1
ATOM 3378 C CA . VAL A 1 424 ? 11.68 -35.906 -28.266 1 95.25 424 VAL A CA 1
ATOM 3379 C C . VAL A 1 424 ? 10.219 -35.656 -28.656 1 95.25 424 VAL A C 1
ATOM 3381 O O . VAL A 1 424 ? 9.891 -35.656 -29.844 1 95.25 424 VAL A O 1
ATOM 3384 N N . SER A 1 425 ? 9.383 -35.5 -27.672 1 94.88 425 SER A N 1
ATOM 3385 C CA . SER A 1 425 ? 7.965 -35.219 -27.922 1 94.88 425 SER A CA 1
ATOM 3386 C C . SER A 1 425 ? 7.762 -33.938 -28.703 1 94.88 425 SER A C 1
ATOM 3388 O O . SER A 1 425 ? 8.625 -33.062 -28.703 1 94.88 425 SER A O 1
ATOM 3390 N N . GLN A 1 426 ? 6.648 -33.906 -29.375 1 95.44 426 GLN A N 1
ATOM 3391 C CA . GLN A 1 426 ? 6.359 -32.719 -30.188 1 95.44 426 GLN A CA 1
ATOM 3392 C C . GLN A 1 426 ? 6.098 -31.516 -29.312 1 95.44 426 GLN A C 1
ATOM 3394 O O . GLN A 1 426 ? 5.914 -31.641 -28.094 1 95.44 426 GLN A O 1
ATOM 3399 N N . HIS A 1 427 ? 6.156 -30.344 -29.906 1 95.12 427 HIS A N 1
ATOM 3400 C CA . HIS A 1 427 ? 5.738 -29.062 -29.344 1 95.12 427 HIS A CA 1
ATOM 3401 C C . HIS A 1 427 ? 4.438 -28.578 -29.969 1 95.12 427 HIS A C 1
ATOM 3403 O O . HIS A 1 427 ? 3.984 -29.125 -30.969 1 95.12 427 HIS A O 1
ATOM 3409 N N . ASN A 1 428 ? 3.801 -27.719 -29.234 1 95.31 428 ASN A N 1
ATOM 3410 C CA . ASN A 1 428 ? 2.654 -27.047 -29.844 1 95.31 428 ASN A CA 1
ATOM 3411 C C . ASN A 1 428 ? 2.461 -25.641 -29.297 1 95.31 428 ASN A C 1
ATOM 3413 O O . ASN A 1 428 ? 3.164 -25.234 -28.359 1 95.31 428 ASN A O 1
ATOM 3417 N N . SER A 1 429 ? 1.646 -24.875 -29.938 1 92.19 429 SER A N 1
ATOM 3418 C CA . SER A 1 429 ? 1.271 -23.547 -29.484 1 92.19 429 SER A CA 1
ATOM 3419 C C . SER A 1 429 ? -0.244 -23.359 -29.484 1 92.19 429 SER A C 1
ATOM 3421 O O . SER A 1 429 ? -0.943 -23.969 -30.297 1 92.19 429 SER A O 1
ATOM 3423 N N . ARG A 1 430 ? -0.682 -22.531 -28.547 1 93.56 430 ARG A N 1
ATOM 3424 C CA . ARG A 1 430 ? -2.109 -22.25 -28.438 1 93.56 430 ARG A CA 1
ATOM 3425 C C . ARG A 1 430 ? -2.52 -21.141 -29.391 1 93.56 430 ARG A C 1
ATOM 3427 O O . ARG A 1 430 ? -1.817 -20.125 -29.531 1 93.56 430 ARG A O 1
ATOM 3434 N N . ASN A 1 431 ? -3.66 -21.344 -30.047 1 94.31 431 ASN A N 1
ATOM 3435 C CA . ASN A 1 431 ? -4.254 -20.344 -30.922 1 94.31 431 ASN A CA 1
ATOM 3436 C C . ASN A 1 431 ? -5.66 -19.953 -30.469 1 94.31 431 ASN A C 1
ATOM 3438 O O . ASN A 1 431 ? -6.438 -20.812 -30.047 1 94.31 431 ASN A O 1
ATOM 3442 N N . PHE A 1 432 ? -5.863 -18.703 -30.438 1 96.06 432 PHE A N 1
ATOM 3443 C CA . PHE A 1 432 ? -7.215 -18.172 -30.312 1 96.06 432 PHE A CA 1
ATOM 3444 C C . PHE A 1 432 ? -7.742 -17.703 -31.656 1 96.06 432 PHE A C 1
ATOM 3446 O O . PHE A 1 432 ? -7.141 -16.844 -32.312 1 96.06 432 PHE A O 1
ATOM 3453 N N . VAL A 1 433 ? -8.859 -18.297 -32 1 95.44 433 VAL A N 1
ATOM 3454 C CA . VAL A 1 433 ? -9.391 -18.016 -33.344 1 95.44 433 VAL A CA 1
ATOM 3455 C C . VAL A 1 433 ? -10.797 -17.422 -33.219 1 95.44 433 VAL A C 1
ATOM 3457 O O . VAL A 1 433 ? -11.672 -18.016 -32.562 1 95.44 433 VAL A O 1
ATOM 3460 N N . LYS A 1 434 ? -11.039 -16.312 -33.844 1 95.5 434 LYS A N 1
ATOM 3461 C CA . LYS A 1 434 ? -12.367 -15.703 -33.844 1 95.5 434 LYS A CA 1
ATOM 3462 C C . LYS A 1 434 ? -13.414 -16.625 -34.438 1 95.5 434 LYS A C 1
ATOM 3464 O O . LYS A 1 434 ? -13.188 -17.219 -35.5 1 95.5 434 LYS A O 1
ATOM 3469 N N . SER A 1 435 ? -14.492 -16.766 -33.719 1 94.81 435 SER A N 1
ATOM 3470 C CA . SER A 1 435 ? -15.57 -17.594 -34.25 1 94.81 435 SER A CA 1
ATOM 3471 C C . SER A 1 435 ? -16.188 -16.969 -35.5 1 94.81 435 SER A C 1
ATOM 3473 O O . SER A 1 435 ? -16.422 -15.766 -35.562 1 94.81 435 SER A O 1
ATOM 3475 N N . ARG A 1 436 ? -16.531 -17.75 -36.469 1 89.06 436 ARG A N 1
ATOM 3476 C CA . ARG A 1 436 ? -17.172 -17.281 -37.688 1 89.06 436 ARG A CA 1
ATOM 3477 C C . ARG A 1 436 ? -18.672 -17.141 -37.5 1 89.06 436 ARG A C 1
ATOM 3479 O O . ARG A 1 436 ? -19.344 -16.422 -38.25 1 89.06 436 ARG A O 1
ATOM 3486 N N . LYS A 1 437 ? -19.109 -17.875 -36.594 1 87.88 437 LYS A N 1
ATOM 3487 C CA . LYS A 1 437 ? -20.547 -17.891 -36.344 1 87.88 437 LYS A CA 1
ATOM 3488 C C . LYS A 1 437 ? -20.969 -16.688 -35.469 1 87.88 437 LYS A C 1
ATOM 3490 O O . LYS A 1 437 ? -22.141 -16.328 -35.438 1 87.88 437 LYS A O 1
ATOM 3495 N N . THR A 1 438 ? -20 -16.266 -34.781 1 77.06 438 THR A N 1
ATOM 3496 C CA . THR A 1 438 ? -20.344 -15.195 -33.844 1 77.06 438 THR A CA 1
ATOM 3497 C C . THR A 1 438 ? -19.969 -13.836 -34.438 1 77.06 438 THR A C 1
ATOM 3499 O O . THR A 1 438 ? -18.781 -13.562 -34.688 1 77.06 438 THR A O 1
ATOM 3502 N N . ASN A 1 439 ? -20.797 -13.219 -35.312 1 67.69 439 ASN A N 1
ATOM 3503 C CA . ASN A 1 439 ? -20.625 -11.922 -35.969 1 67.69 439 ASN A CA 1
ATOM 3504 C C . ASN A 1 439 ? -20.516 -10.789 -34.938 1 67.69 439 ASN A C 1
ATOM 3506 O O . ASN A 1 439 ? -20.25 -11.039 -33.781 1 67.69 439 ASN A O 1
ATOM 3510 N N . LYS A 1 440 ? -20.812 -9.625 -35.406 1 78.94 440 LYS A N 1
ATOM 3511 C CA . LYS A 1 440 ? -20.844 -8.398 -34.625 1 78.94 440 LYS A CA 1
ATOM 3512 C C . LYS A 1 440 ? -21.891 -8.484 -33.531 1 78.94 440 LYS A C 1
ATOM 3514 O O . LYS A 1 440 ? -23.062 -8.695 -33.781 1 78.94 440 LYS A O 1
ATOM 3519 N N . LEU A 1 441 ? -21.375 -8.555 -32.25 1 93 441 LEU A N 1
ATOM 3520 C CA . LEU A 1 441 ? -22.25 -8.641 -31.062 1 93 441 LEU A CA 1
ATOM 3521 C C . LEU A 1 441 ? -23 -7.332 -30.859 1 93 441 LEU A C 1
ATOM 3523 O O . LEU A 1 441 ? -22.406 -6.262 -30.797 1 93 441 LEU A O 1
ATOM 3527 N N . GLU A 1 442 ? -24.281 -7.383 -30.859 1 95.19 442 GLU A N 1
ATOM 3528 C CA . GLU A 1 442 ? -25.109 -6.227 -30.516 1 95.19 442 GLU A CA 1
ATOM 3529 C C . GLU A 1 442 ? -25.266 -6.094 -29 1 95.19 442 GLU A C 1
ATOM 3531 O O . GLU A 1 442 ? -25.75 -7.016 -28.344 1 95.19 442 GLU A O 1
ATOM 3536 N N . TRP A 1 443 ? -24.922 -4.945 -28.547 1 97.88 443 TRP A N 1
ATOM 3537 C CA . TRP A 1 443 ? -24.875 -4.789 -27.094 1 97.88 443 TRP A CA 1
ATOM 3538 C C . TRP A 1 443 ? -25.984 -3.855 -26.609 1 97.88 443 TRP A C 1
ATOM 3540 O O . TRP A 1 443 ? -26.281 -2.854 -27.25 1 97.88 443 TRP A O 1
ATOM 3550 N N . ASN A 1 444 ? -26.547 -4.184 -25.453 1 98.31 444 ASN A N 1
ATOM 3551 C CA . ASN A 1 444 ? -27.422 -3.328 -24.656 1 98.31 444 ASN A CA 1
ATOM 3552 C C . ASN A 1 444 ? -26.859 -3.127 -23.25 1 98.31 444 ASN A C 1
ATOM 3554 O O . ASN A 1 444 ? -26.047 -3.926 -22.781 1 98.31 444 ASN A O 1
ATOM 3558 N N . MET A 1 445 ? -27.219 -2.057 -22.641 1 98.5 445 MET A N 1
ATOM 3559 C CA . MET A 1 445 ? -26.672 -1.798 -21.312 1 98.5 445 MET A CA 1
ATOM 3560 C C . MET A 1 445 ? -27.75 -1.291 -20.359 1 98.5 445 MET A C 1
ATOM 3562 O O . MET A 1 445 ? -28.781 -0.799 -20.797 1 98.5 445 MET A O 1
ATOM 3566 N N . TYR A 1 446 ? -27.5 -1.487 -19.109 1 98.12 446 TYR A N 1
ATOM 3567 C CA . TYR A 1 446 ? -28.25 -0.971 -17.969 1 98.12 446 TYR A CA 1
ATOM 3568 C C . TYR A 1 446 ? -27.312 -0.517 -16.859 1 98.12 446 TYR A C 1
ATOM 3570 O O . TYR A 1 446 ? -26.5 -1.303 -16.359 1 98.12 446 TYR A O 1
ATOM 3578 N N . SER A 1 447 ? -27.438 0.7 -16.438 1 96.62 447 SER A N 1
ATOM 3579 C CA . SER A 1 447 ? -26.562 1.241 -15.414 1 96.62 447 SER A CA 1
ATOM 3580 C C . SER A 1 447 ? -27.203 1.147 -14.031 1 96.62 447 SER A C 1
ATOM 3582 O O . SER A 1 447 ? -28.391 1.473 -13.867 1 96.62 447 SER A O 1
ATOM 3584 N N . GLU A 1 448 ? -26.438 0.64 -13.008 1 95.31 448 GLU A N 1
ATOM 3585 C CA . GLU A 1 448 ? -26.875 0.637 -11.617 1 95.31 448 GLU A CA 1
ATOM 3586 C C . GLU A 1 448 ? -27.203 2.047 -11.141 1 95.31 448 GLU A C 1
ATOM 3588 O O . GLU A 1 448 ? -26.578 3.016 -11.555 1 95.31 448 GLU A O 1
ATOM 3593 N N . THR A 1 449 ? -28.172 2.08 -10.312 1 93.44 449 THR A N 1
ATOM 3594 C CA . THR A 1 449 ? -28.422 3.352 -9.633 1 93.44 449 THR A CA 1
ATOM 3595 C C . THR A 1 449 ? -27.391 3.576 -8.523 1 93.44 449 THR A C 1
ATOM 3597 O O . THR A 1 449 ? -27.203 2.713 -7.664 1 93.44 449 THR A O 1
ATOM 3600 N N . ILE A 1 450 ? -26.703 4.648 -8.57 1 96.38 450 ILE A N 1
ATOM 3601 C CA . ILE A 1 450 ? -25.797 5.023 -7.492 1 96.38 450 ILE A CA 1
ATOM 3602 C C . ILE A 1 450 ? -26.609 5.586 -6.32 1 96.38 450 ILE A C 1
ATOM 3604 O O . ILE A 1 450 ? -27.25 6.625 -6.449 1 96.38 450 ILE A O 1
ATOM 3608 N N . PRO A 1 451 ? -26.531 4.914 -5.203 1 96.19 451 PRO A N 1
ATOM 3609 C CA . PRO A 1 451 ? -27.344 5.438 -4.098 1 96.19 451 PRO A CA 1
ATOM 3610 C C . PRO A 1 451 ? -26.812 6.766 -3.559 1 96.19 451 PRO A C 1
ATOM 3612 O O . PRO A 1 451 ? -25.594 6.934 -3.406 1 96.19 451 PRO A O 1
ATOM 3615 N N . ALA A 1 452 ? -27.672 7.676 -3.338 1 88.38 452 ALA A N 1
ATOM 3616 C CA . ALA A 1 452 ? -27.266 8.953 -2.762 1 88.38 452 ALA A CA 1
ATOM 3617 C C . ALA A 1 452 ? -27.094 8.844 -1.248 1 88.38 452 ALA A C 1
ATOM 3619 O O . ALA A 1 452 ? -26.016 9.109 -0.716 1 88.38 452 ALA A O 1
ATOM 3620 N N . GLN A 1 453 ? -28.141 8.578 -0.508 1 90.31 453 GLN A N 1
ATOM 3621 C CA . GLN A 1 453 ? -28.078 8.398 0.938 1 90.31 453 GLN A CA 1
ATOM 3622 C C . GLN A 1 453 ? -28.875 7.176 1.376 1 90.31 453 GLN A C 1
ATOM 3624 O O . GLN A 1 453 ? -30.094 7.137 1.205 1 90.31 453 GLN A O 1
ATOM 3629 N N . LEU A 1 454 ? -28.172 6.258 1.831 1 96.56 454 LEU A N 1
ATOM 3630 C CA . LEU A 1 454 ? -28.781 5.102 2.477 1 96.56 454 LEU A CA 1
ATOM 3631 C C . LEU A 1 454 ? -29.062 5.383 3.947 1 96.56 454 LEU A C 1
ATOM 3633 O O . LEU A 1 454 ? -28.531 6.336 4.516 1 96.56 454 LEU A O 1
ATOM 3637 N N . GLN A 1 455 ? -29.984 4.578 4.551 1 97.25 455 GLN A N 1
ATOM 3638 C CA . GLN A 1 455 ? -30.234 4.715 5.98 1 97.25 455 GLN A CA 1
ATOM 3639 C C . GLN A 1 455 ? -28.953 4.496 6.789 1 97.25 455 GLN A C 1
ATOM 3641 O O . GLN A 1 455 ? -28.266 3.486 6.609 1 97.25 455 GLN A O 1
ATOM 3646 N N . VAL A 1 456 ? -28.672 5.48 7.598 1 97.56 456 VAL A N 1
ATOM 3647 C CA . VAL A 1 456 ? -27.484 5.367 8.453 1 97.56 456 VAL A CA 1
ATOM 3648 C C . VAL A 1 456 ? -27.688 4.234 9.453 1 97.56 456 VAL A C 1
ATOM 3650 O O . VAL A 1 456 ? -28.656 4.223 10.211 1 97.56 456 VAL A O 1
ATOM 3653 N N . ASP A 1 457 ? -26.812 3.303 9.5 1 98.06 457 ASP A N 1
ATOM 3654 C CA . ASP A 1 457 ? -26.984 2.156 10.391 1 98.06 457 ASP A CA 1
ATOM 3655 C C . ASP A 1 457 ? -25.734 1.952 11.266 1 98.06 457 ASP A C 1
ATOM 3657 O O . ASP A 1 457 ? -25.688 1.028 12.078 1 98.06 457 ASP A O 1
ATOM 3661 N N . SER A 1 458 ? -24.703 2.814 11.07 1 97.62 458 SER A N 1
ATOM 3662 C CA . SER A 1 458 ? -23.484 2.766 11.867 1 97.62 458 SER A CA 1
ATOM 3663 C C . SER A 1 458 ? -22.781 4.117 11.883 1 97.62 458 SER A C 1
ATOM 3665 O O . SER A 1 458 ? -22.891 4.898 10.938 1 97.62 458 SER A O 1
ATOM 3667 N N . SER A 1 459 ? -22.094 4.414 12.945 1 97 459 SER A N 1
ATOM 3668 C CA . SER A 1 459 ? -21.328 5.652 13.016 1 97 459 SER A CA 1
ATOM 3669 C C . SER A 1 459 ? -20.094 5.598 12.102 1 97 459 SER A C 1
ATOM 3671 O O . SER A 1 459 ? -19.703 6.617 11.539 1 97 459 SER A O 1
ATOM 3673 N N . LEU A 1 460 ? -19.531 4.344 11.977 1 97.5 460 LEU A N 1
ATOM 3674 C CA . LEU A 1 460 ? -18.328 4.094 11.18 1 97.5 460 LEU A CA 1
ATOM 3675 C C . LEU A 1 460 ? -18.641 3.199 9.984 1 97.5 460 LEU A C 1
ATOM 3677 O O . LEU A 1 460 ? -19.641 2.467 10 1 97.5 460 LEU A O 1
ATOM 3681 N N . PRO A 1 461 ? -17.844 3.289 8.875 1 98 461 PRO A N 1
ATOM 3682 C CA . PRO A 1 461 ? -17.984 2.244 7.859 1 98 461 PRO A CA 1
ATOM 3683 C C . PRO A 1 461 ? -17.766 0.841 8.422 1 98 461 PRO A C 1
ATOM 3685 O O . PRO A 1 461 ? -16.781 0.597 9.133 1 98 461 PRO A O 1
ATOM 3688 N N . LYS A 1 462 ? -18.672 -0.015 8.141 1 97.94 462 LYS A N 1
ATOM 3689 C CA . LYS A 1 462 ? -18.578 -1.387 8.625 1 97.94 462 LYS A CA 1
ATOM 3690 C C . LYS A 1 462 ? -17.562 -2.195 7.82 1 97.94 462 LYS A C 1
ATOM 3692 O O . LYS A 1 462 ? -17.25 -1.845 6.68 1 97.94 462 LYS A O 1
ATOM 3697 N N . GLU A 1 463 ? -17.109 -3.291 8.461 1 96.94 463 GLU A N 1
ATOM 3698 C CA . GLU A 1 463 ? -16.078 -4.164 7.895 1 96.94 463 GLU A CA 1
ATOM 3699 C C . GLU A 1 463 ? -16.641 -4.992 6.742 1 96.94 463 GLU A C 1
ATOM 3701 O O . GLU A 1 463 ? -17.719 -5.574 6.855 1 96.94 463 GLU A O 1
ATOM 3706 N N . LEU A 1 464 ? -15.875 -5.051 5.641 1 96.88 464 LEU A N 1
ATOM 3707 C CA . LEU A 1 464 ? -16.375 -5.527 4.359 1 96.88 464 LEU A CA 1
ATOM 3708 C C . LEU A 1 464 ? -16.625 -7.035 4.395 1 96.88 464 LEU A C 1
ATOM 3710 O O . LEU A 1 464 ? -17.594 -7.527 3.83 1 96.88 464 LEU A O 1
ATOM 3714 N N . TYR A 1 465 ? -15.719 -7.867 4.93 1 97 465 TYR A N 1
ATOM 3715 C CA . TYR A 1 465 ? -15.922 -9.312 4.996 1 97 465 TYR A CA 1
ATOM 3716 C C . TYR A 1 465 ? -17.203 -9.648 5.75 1 97 465 TYR A C 1
ATOM 3718 O O . TYR A 1 465 ? -17.984 -10.492 5.309 1 97 465 TYR A O 1
ATOM 3726 N N . ASN A 1 466 ? -17.391 -8.961 6.859 1 95.69 466 ASN A N 1
ATOM 3727 C CA . ASN A 1 466 ? -18.562 -9.203 7.707 1 95.69 466 ASN A CA 1
ATOM 3728 C C . ASN A 1 466 ? -19.859 -8.797 7.012 1 95.69 466 ASN A C 1
ATOM 3730 O O . ASN A 1 466 ? -20.906 -9.398 7.242 1 95.69 466 ASN A O 1
ATOM 3734 N N . LEU A 1 467 ? -19.797 -7.762 6.258 1 97.38 467 LEU A N 1
ATOM 3735 C CA . LEU A 1 467 ? -20.969 -7.297 5.543 1 97.38 467 LEU A CA 1
ATOM 3736 C C . LEU A 1 467 ? -21.344 -8.266 4.426 1 97.38 467 LEU A C 1
ATOM 3738 O O . LEU A 1 467 ? -22.516 -8.633 4.285 1 97.38 467 LEU A O 1
ATOM 3742 N N . THR A 1 468 ? -20.344 -8.656 3.639 1 97.62 468 THR A N 1
ATOM 3743 C CA . THR A 1 468 ? -20.641 -9.453 2.453 1 97.62 468 THR A CA 1
ATOM 3744 C C . THR A 1 468 ? -20.922 -10.906 2.832 1 97.62 468 THR A C 1
ATOM 3746 O O . THR A 1 468 ? -21.75 -11.562 2.207 1 97.62 468 THR A O 1
ATOM 3749 N N . LYS A 1 469 ? -20.141 -11.477 3.807 1 96.5 469 LYS A N 1
ATOM 3750 C CA . LYS A 1 469 ? -20.266 -12.852 4.281 1 96.5 469 LYS A CA 1
ATOM 3751 C C . LYS A 1 469 ? -20.109 -13.844 3.137 1 96.5 469 LYS A C 1
ATOM 3753 O O . LYS A 1 469 ? -20.812 -14.852 3.08 1 96.5 469 LYS A O 1
ATOM 3758 N N . ASP A 1 470 ? -19.344 -13.406 2.145 1 95.94 470 ASP A N 1
ATOM 3759 C CA . ASP A 1 470 ? -19 -14.203 0.968 1 95.94 470 ASP A CA 1
ATOM 3760 C C . ASP A 1 470 ? -20.234 -14.43 0.087 1 95.94 470 ASP A C 1
ATOM 3762 O O . ASP A 1 470 ? -20.312 -15.422 -0.639 1 95.94 470 ASP A O 1
ATOM 3766 N N . LYS A 1 471 ? -21.219 -13.578 0.165 1 96 471 LYS A N 1
ATOM 3767 C CA . LYS A 1 471 ? -22.422 -13.711 -0.663 1 96 471 LYS A CA 1
ATOM 3768 C C . LYS A 1 471 ? -22.328 -12.836 -1.91 1 96 471 LYS A C 1
ATOM 3770 O O . LYS A 1 471 ? -23.016 -13.078 -2.904 1 96 471 LYS A O 1
ATOM 3775 N N . THR A 1 472 ? -21.594 -11.82 -1.841 1 97.62 472 THR A N 1
ATOM 3776 C CA . THR A 1 472 ? -21.312 -10.883 -2.92 1 97.62 472 THR A CA 1
ATOM 3777 C C . THR A 1 472 ? -19.938 -10.227 -2.709 1 97.62 472 THR A C 1
ATOM 3779 O O . THR A 1 472 ? -19.359 -10.336 -1.628 1 97.62 472 THR A O 1
ATOM 3782 N N . ASP A 1 473 ? -19.438 -9.664 -3.748 1 98.12 473 ASP A N 1
ATOM 3783 C CA . ASP A 1 473 ? -18.172 -8.938 -3.643 1 98.12 473 ASP A CA 1
ATOM 3784 C C . ASP A 1 473 ? -18.422 -7.449 -3.396 1 98.12 473 ASP A C 1
ATOM 3786 O O . ASP A 1 473 ? -17.469 -6.688 -3.172 1 98.12 473 ASP A O 1
ATOM 3790 N N . TYR A 1 474 ? -19.703 -6.992 -3.34 1 98.56 474 TYR A N 1
ATOM 3791 C CA . TYR A 1 474 ? -19.953 -5.562 -3.465 1 98.56 474 TYR A CA 1
ATOM 3792 C C . TYR A 1 474 ? -20.766 -5.043 -2.279 1 98.56 474 TYR A C 1
ATOM 3794 O O . TYR A 1 474 ? -21.719 -5.688 -1.838 1 98.56 474 TYR A O 1
ATOM 3802 N N . VAL A 1 475 ? -20.328 -3.904 -1.762 1 98.56 475 VAL A N 1
ATOM 3803 C CA . VAL A 1 475 ? -21.094 -3.18 -0.748 1 98.56 475 VAL A CA 1
ATOM 3804 C C . VAL A 1 475 ? -21.062 -1.683 -1.051 1 98.56 475 VAL A C 1
ATOM 3806 O O . VAL A 1 475 ? -19.984 -1.118 -1.312 1 98.56 475 VAL A O 1
ATOM 3809 N N . TRP A 1 476 ? -22.266 -1.078 -0.995 1 98.62 476 TRP A N 1
ATOM 3810 C CA . TRP A 1 476 ? -22.359 0.377 -1.064 1 98.62 476 TRP A CA 1
ATOM 3811 C C . TRP A 1 476 ? -22.172 1 0.316 1 98.62 476 TRP A C 1
ATOM 3813 O O . TRP A 1 476 ? -22.734 0.516 1.301 1 98.62 476 TRP A O 1
ATOM 3823 N N . PHE A 1 477 ? -21.359 2.035 0.458 1 98.69 477 PHE A N 1
ATOM 3824 C CA . PHE A 1 477 ? -21.203 2.912 1.612 1 98.69 477 PHE A CA 1
ATOM 3825 C C . PHE A 1 477 ? -21.656 4.332 1.275 1 98.69 477 PHE A C 1
ATOM 3827 O O . PHE A 1 477 ? -21.203 4.906 0.281 1 98.69 477 PHE A O 1
ATOM 3834 N N . THR A 1 478 ? -22.531 4.918 2.062 1 98.56 478 THR A N 1
ATOM 3835 C CA . THR A 1 478 ? -22.938 6.293 1.793 1 98.56 478 THR A CA 1
ATOM 3836 C C . THR A 1 478 ? -22.859 7.141 3.059 1 98.56 478 THR A C 1
ATOM 3838 O O . THR A 1 478 ? -23.062 6.633 4.164 1 98.56 478 THR A O 1
ATOM 3841 N N . THR A 1 479 ? -22.484 8.344 2.934 1 98.19 479 THR A N 1
ATOM 3842 C CA . THR A 1 479 ? -22.594 9.375 3.961 1 98.19 479 THR A CA 1
ATOM 3843 C C . THR A 1 479 ? -22.844 10.742 3.332 1 98.19 479 THR A C 1
ATOM 3845 O O . THR A 1 479 ? -22.844 10.883 2.105 1 98.19 479 THR A O 1
ATOM 3848 N N . THR A 1 480 ? -23.25 11.695 4.109 1 96.62 480 THR A N 1
ATOM 3849 C CA . THR A 1 480 ? -23.531 13.039 3.617 1 96.62 480 THR A CA 1
ATOM 3850 C C . THR A 1 480 ? -22.719 14.078 4.391 1 96.62 480 THR A C 1
ATOM 3852 O O . THR A 1 480 ? -22.328 13.836 5.535 1 96.62 480 THR A O 1
ATOM 3855 N N . ILE A 1 481 ? -22.406 15.086 3.711 1 93.62 481 ILE A N 1
ATOM 3856 C CA . ILE A 1 481 ? -21.766 16.234 4.371 1 93.62 481 ILE A CA 1
ATOM 3857 C C . ILE A 1 481 ? -22.516 17.516 3.996 1 93.62 481 ILE A C 1
ATOM 3859 O O . ILE A 1 481 ? -22.969 17.656 2.865 1 93.62 481 ILE A O 1
ATOM 3863 N N . ASN A 1 482 ? -22.672 18.266 4.891 1 91.19 482 ASN A N 1
ATOM 3864 C CA . ASN A 1 482 ? -23.219 19.609 4.66 1 91.19 482 ASN A CA 1
ATOM 3865 C C . ASN A 1 482 ? -22.109 20.656 4.582 1 91.19 482 ASN A C 1
ATOM 3867 O O . ASN A 1 482 ? -21.359 20.844 5.543 1 91.19 482 ASN A O 1
ATOM 3871 N N . VAL A 1 483 ? -22.016 21.266 3.438 1 88.19 483 VAL A N 1
ATOM 3872 C CA . VAL A 1 483 ? -20.969 22.25 3.199 1 88.19 483 VAL A CA 1
ATOM 3873 C C . VAL A 1 483 ? -21.578 23.625 2.953 1 88.19 483 VAL A C 1
ATOM 3875 O O . VAL A 1 483 ? -22.547 23.75 2.193 1 88.19 483 VAL A O 1
ATOM 3878 N N . ASP A 1 484 ? -21.078 24.562 3.619 1 84.56 484 ASP A N 1
ATOM 3879 C CA . ASP A 1 484 ? -21.5 25.953 3.385 1 84.56 484 ASP A CA 1
ATOM 3880 C C . ASP A 1 484 ? -20.516 26.672 2.473 1 84.56 484 ASP A C 1
ATOM 3882 O O . ASP A 1 484 ? -19.375 26.234 2.297 1 84.56 484 ASP A O 1
ATOM 3886 N N . ARG A 1 485 ? -20.984 27.719 1.886 1 77.06 485 ARG A N 1
ATOM 3887 C CA . ARG A 1 485 ? -20.125 28.516 1.008 1 77.06 485 ARG A CA 1
ATOM 3888 C C . ARG A 1 485 ? -18.859 28.953 1.728 1 77.06 485 ARG A C 1
ATOM 3890 O O . ARG A 1 485 ? -17.781 29.047 1.114 1 77.06 485 ARG A O 1
ATOM 3897 N N . ARG A 1 486 ? -18.984 29.156 2.967 1 76.12 486 ARG A N 1
ATOM 3898 C CA . ARG A 1 486 ? -17.844 29.609 3.756 1 76.12 486 ARG A CA 1
ATOM 3899 C C . ARG A 1 486 ? -16.781 28.516 3.879 1 76.12 486 ARG A C 1
ATOM 3901 O O . ARG A 1 486 ? -15.617 28.797 4.145 1 76.12 486 ARG A O 1
ATOM 3908 N N . ASP A 1 487 ? -17.266 27.281 3.75 1 83.75 487 ASP A N 1
ATOM 3909 C CA . ASP A 1 487 ? -16.359 26.156 3.877 1 83.75 487 ASP A CA 1
ATOM 3910 C C . ASP A 1 487 ? -15.516 25.969 2.615 1 83.75 487 ASP A C 1
ATOM 3912 O O . ASP A 1 487 ? -14.477 25.297 2.641 1 83.75 487 ASP A O 1
ATOM 3916 N N . MET A 1 488 ? -15.977 26.562 1.603 1 82.69 488 MET A N 1
ATOM 3917 C CA . MET A 1 488 ? -15.312 26.375 0.314 1 82.69 488 MET A CA 1
ATOM 3918 C C . MET A 1 488 ? -14.273 27.469 0.08 1 82.69 488 MET A C 1
ATOM 3920 O O . MET A 1 488 ? -14.461 28.609 0.504 1 82.69 488 MET A O 1
ATOM 3924 N N . ASN A 1 489 ? -13.195 27.031 -0.521 1 76.88 489 ASN A N 1
ATOM 3925 C CA . ASN A 1 489 ? -12.117 27.953 -0.82 1 76.88 489 ASN A CA 1
ATOM 3926 C C . ASN A 1 489 ? -12.266 28.562 -2.213 1 76.88 489 ASN A C 1
ATOM 3928 O O . ASN A 1 489 ? -12.688 27.875 -3.148 1 76.88 489 ASN A O 1
ATOM 3932 N N . GLU A 1 490 ? -11.93 29.859 -2.219 1 71.69 490 GLU A N 1
ATOM 3933 C CA . GLU A 1 490 ? -12.047 30.547 -3.496 1 71.69 490 GLU A CA 1
ATOM 3934 C C . GLU A 1 490 ? -10.703 30.609 -4.223 1 71.69 490 GLU A C 1
ATOM 3936 O O . GLU A 1 490 ? -10.633 31.047 -5.371 1 71.69 490 GLU A O 1
ATOM 3941 N N . ARG A 1 491 ? -9.711 30.141 -3.521 1 74.88 491 ARG A N 1
ATOM 3942 C CA . ARG A 1 491 ? -8.406 30.125 -4.176 1 74.88 491 ARG A CA 1
ATOM 3943 C C . ARG A 1 491 ? -8.352 29.078 -5.281 1 74.88 491 ARG A C 1
ATOM 3945 O O . ARG A 1 491 ? -8.648 27.906 -5.047 1 74.88 491 ARG A O 1
ATOM 3952 N N . LYS A 1 492 ? -7.957 29.438 -6.426 1 68.69 492 LYS A N 1
ATOM 3953 C CA . LYS A 1 492 ? -7.953 28.594 -7.617 1 68.69 492 LYS A CA 1
ATOM 3954 C C . LYS A 1 492 ? -7.074 27.359 -7.418 1 68.69 492 LYS A C 1
ATOM 3956 O O . LYS A 1 492 ? -7.352 26.297 -7.973 1 68.69 492 LYS A O 1
ATOM 3961 N N . ARG A 1 493 ? -6.109 27.406 -6.637 1 74.12 493 ARG A N 1
ATOM 3962 C CA . ARG A 1 493 ? -5.137 26.328 -6.543 1 74.12 493 ARG A CA 1
ATOM 3963 C C . ARG A 1 493 ? -5.531 25.328 -5.457 1 74.12 493 ARG A C 1
ATOM 3965 O O . ARG A 1 493 ? -4.855 24.312 -5.262 1 74.12 493 ARG A O 1
ATOM 3972 N N . ILE A 1 494 ? -6.594 25.594 -4.824 1 82.69 494 ILE A N 1
ATOM 3973 C CA . ILE A 1 494 ? -7.035 24.688 -3.768 1 82.69 494 ILE A CA 1
ATOM 3974 C C . ILE A 1 494 ? -8.43 24.156 -4.094 1 82.69 494 ILE A C 1
ATOM 3976 O O . ILE A 1 494 ? -9.383 24.922 -4.238 1 82.69 494 ILE A O 1
ATOM 3980 N N . ASN A 1 495 ? -8.461 22.891 -4.332 1 89.12 495 ASN A N 1
ATOM 3981 C CA . ASN A 1 495 ? -9.719 22.172 -4.469 1 89.12 495 ASN A CA 1
ATOM 3982 C C . ASN A 1 495 ? -9.844 21.062 -3.42 1 89.12 495 ASN A C 1
ATOM 3984 O O . ASN A 1 495 ? -8.852 20.453 -3.035 1 89.12 495 ASN A O 1
ATOM 3988 N N . PRO A 1 496 ? -11.094 20.906 -2.977 1 93.38 496 PRO A N 1
ATOM 3989 C CA . PRO A 1 496 ? -11.266 19.812 -2.023 1 93.38 496 PRO A CA 1
ATOM 3990 C C . PRO A 1 496 ? -10.82 18.469 -2.592 1 93.38 496 PRO A C 1
ATOM 3992 O O . PRO A 1 496 ? -10.93 18.234 -3.799 1 93.38 496 PRO A O 1
ATOM 3995 N N . VAL A 1 497 ? -10.312 17.609 -1.769 1 96.06 497 VAL A N 1
ATOM 3996 C CA . VAL A 1 497 ? -9.859 16.281 -2.133 1 96.06 497 VAL A CA 1
ATOM 3997 C C . VAL A 1 497 ? -10.508 15.242 -1.216 1 96.06 497 VAL A C 1
ATOM 3999 O O . VAL A 1 497 ? -10.477 15.383 0.009 1 96.06 497 VAL A O 1
ATOM 4002 N N . LEU A 1 498 ? -11.156 14.266 -1.762 1 97.62 498 LEU A N 1
ATOM 4003 C CA . LEU A 1 498 ? -11.609 13.102 -1.007 1 97.62 498 LEU A CA 1
ATOM 4004 C C . LEU A 1 498 ? -10.469 12.109 -0.801 1 97.62 498 LEU A C 1
ATOM 4006 O O . LEU A 1 498 ? -9.805 11.719 -1.76 1 97.62 498 LEU A O 1
ATOM 4010 N N . ARG A 1 499 ? -10.211 11.766 0.399 1 97.56 499 ARG A N 1
ATOM 4011 C CA . ARG A 1 499 ? -9.219 10.75 0.742 1 97.56 499 ARG A CA 1
ATOM 4012 C C . ARG A 1 499 ? -9.867 9.578 1.48 1 97.56 499 ARG A C 1
ATOM 4014 O O . ARG A 1 499 ? -10.508 9.773 2.516 1 97.56 499 ARG A O 1
ATOM 4021 N N . VAL A 1 500 ? -9.688 8.344 1.023 1 98.19 500 VAL A N 1
ATOM 4022 C CA . VAL A 1 500 ? -10.211 7.141 1.658 1 98.19 500 VAL A CA 1
ATOM 4023 C C . VAL A 1 500 ? -9.078 6.133 1.872 1 98.19 500 VAL A C 1
ATOM 4025 O O . VAL A 1 500 ? -8.5 5.633 0.908 1 98.19 500 VAL A O 1
ATOM 4028 N N . ALA A 1 501 ? -8.719 5.891 3.086 1 97.56 501 ALA A N 1
ATOM 4029 C CA . ALA A 1 501 ? -7.844 4.77 3.424 1 97.56 501 ALA A CA 1
ATOM 4030 C C . ALA A 1 501 ? -8.641 3.477 3.572 1 97.56 501 ALA A C 1
ATOM 4032 O O . ALA A 1 501 ? -9.648 3.441 4.277 1 97.56 501 ALA A O 1
ATOM 4033 N N . SER A 1 502 ? -8.195 2.414 2.914 1 97.75 502 SER A N 1
ATOM 4034 C CA . SER A 1 502 ? -8.914 1.146 2.939 1 97.75 502 SER A CA 1
ATOM 4035 C C . SER A 1 502 ? -7.977 -0.015 3.262 1 97.75 502 SER A C 1
ATOM 4037 O O . SER A 1 502 ? -6.812 -0.012 2.852 1 97.75 502 SER A O 1
ATOM 4039 N N . LEU A 1 503 ? -8.461 -1.021 3.963 1 97.06 503 LEU A N 1
ATOM 4040 C CA . LEU A 1 503 ? -7.727 -2.248 4.246 1 97.06 503 LEU A CA 1
ATOM 4041 C C . LEU A 1 503 ? -7.828 -3.225 3.082 1 97.06 503 LEU A C 1
ATOM 4043 O O . LEU A 1 503 ? -7.297 -4.336 3.15 1 97.06 503 LEU A O 1
ATOM 4047 N N . GLY A 1 504 ? -8.414 -2.719 2.027 1 95.38 504 GLY A N 1
ATOM 4048 C CA . GLY A 1 504 ? -8.609 -3.551 0.853 1 95.38 504 GLY A CA 1
ATOM 4049 C C . GLY A 1 504 ? -10.07 -3.744 0.495 1 95.38 504 GLY A C 1
ATOM 4050 O O . GLY A 1 504 ? -10.961 -3.285 1.217 1 95.38 504 GLY A O 1
ATOM 4051 N N . HIS A 1 505 ? -10.477 -4.414 -0.637 1 96.94 505 HIS A N 1
ATOM 4052 C CA . HIS A 1 505 ? -9.516 -4.809 -1.66 1 96.94 505 HIS A CA 1
ATOM 4053 C C . HIS A 1 505 ? -9.461 -3.783 -2.789 1 96.94 505 HIS A C 1
ATOM 4055 O O . HIS A 1 505 ? -8.391 -3.529 -3.352 1 96.94 505 HIS A O 1
ATOM 4061 N N . ALA A 1 506 ? -10.617 -3.244 -3.219 1 98.19 506 ALA A N 1
ATOM 4062 C CA . ALA A 1 506 ? -10.766 -2.236 -4.266 1 98.19 506 ALA A CA 1
ATOM 4063 C C . ALA A 1 506 ? -11.977 -1.343 -3.996 1 98.19 506 ALA A C 1
ATOM 4065 O O . ALA A 1 506 ? -12.781 -1.631 -3.109 1 98.19 506 ALA A O 1
ATOM 4066 N N . MET A 1 507 ? -12.055 -0.257 -4.766 1 97.94 507 MET A N 1
ATOM 4067 C CA . MET A 1 507 ? -13.133 0.69 -4.504 1 97.94 507 MET A CA 1
ATOM 4068 C C . MET A 1 507 ? -13.352 1.609 -5.699 1 97.94 507 MET A C 1
ATOM 4070 O O . MET A 1 507 ? -12.406 1.938 -6.418 1 97.94 507 MET A O 1
ATOM 4074 N N . VAL A 1 508 ? -14.625 1.938 -5.934 1 97.81 508 VAL A N 1
ATOM 4075 C CA . VAL A 1 508 ? -15.031 3.025 -6.816 1 97.81 508 VAL A CA 1
ATOM 4076 C C . VAL A 1 508 ? -15.75 4.105 -6.008 1 97.81 508 VAL A C 1
ATOM 4078 O O . VAL A 1 508 ? -16.547 3.799 -5.117 1 97.81 508 VAL A O 1
ATOM 4081 N N . ALA A 1 509 ? -15.43 5.293 -6.273 1 98.19 509 ALA A N 1
ATOM 4082 C CA . ALA A 1 509 ? -15.977 6.375 -5.461 1 98.19 509 ALA A CA 1
ATOM 4083 C C . ALA A 1 509 ? -16.781 7.348 -6.316 1 98.19 509 ALA A C 1
ATOM 4085 O O . ALA A 1 509 ? -16.422 7.629 -7.461 1 98.19 509 ALA A O 1
ATOM 4086 N N . PHE A 1 510 ? -17.844 7.867 -5.73 1 98.06 510 PHE A N 1
ATOM 4087 C CA . PHE A 1 510 ? -18.719 8.883 -6.316 1 98.06 510 PHE A CA 1
ATOM 4088 C C . PHE A 1 510 ? -18.969 10.023 -5.332 1 98.06 510 PHE A C 1
ATOM 4090 O O . PHE A 1 510 ? -19.062 9.789 -4.125 1 98.06 510 PHE A O 1
ATOM 4097 N N . VAL A 1 511 ? -19.031 11.18 -5.82 1 97.75 511 VAL A N 1
ATOM 4098 C CA . VAL A 1 511 ? -19.5 12.336 -5.066 1 97.75 511 VAL A CA 1
ATOM 4099 C C . VAL A 1 511 ? -20.625 13.023 -5.836 1 97.75 511 VAL A C 1
ATOM 4101 O O . VAL A 1 511 ? -20.469 13.383 -7.004 1 97.75 511 VAL A O 1
ATOM 4104 N N . ASN A 1 512 ? -21.766 13.148 -5.18 1 96.94 512 ASN A N 1
ATOM 4105 C CA . ASN A 1 512 ? -22.969 13.711 -5.797 1 96.94 512 ASN A CA 1
ATOM 4106 C C . ASN A 1 512 ? -23.328 12.992 -7.094 1 96.94 512 ASN A C 1
ATOM 4108 O O . ASN A 1 512 ? -23.641 13.625 -8.094 1 96.94 512 ASN A O 1
ATOM 4112 N N . GLY A 1 513 ? -23.094 11.711 -7.082 1 95.75 513 GLY A N 1
ATOM 4113 C CA . GLY A 1 513 ? -23.484 10.867 -8.203 1 95.75 513 GLY A CA 1
ATOM 4114 C C . GLY A 1 513 ? -22.453 10.828 -9.312 1 95.75 513 GLY A C 1
ATOM 4115 O O . GLY A 1 513 ? -22.547 10.023 -10.234 1 95.75 513 GLY A O 1
ATOM 4116 N N . GLU A 1 514 ? -21.453 11.641 -9.188 1 95.5 514 GLU A N 1
ATOM 4117 C CA . GLU A 1 514 ? -20.422 11.703 -10.219 1 95.5 514 GLU A CA 1
ATOM 4118 C C . GLU A 1 514 ? -19.234 10.82 -9.859 1 95.5 514 GLU A C 1
ATOM 4120 O O . GLU A 1 514 ? -18.75 10.852 -8.727 1 95.5 514 GLU A O 1
ATOM 4125 N N . PHE A 1 515 ? -18.812 10.117 -10.898 1 96.44 515 PHE A N 1
ATOM 4126 C CA . PHE A 1 515 ? -17.641 9.266 -10.727 1 96.44 515 PHE A CA 1
ATOM 4127 C C . PHE A 1 515 ? -16.391 10.102 -10.461 1 96.44 515 PHE A C 1
ATOM 4129 O O . PHE A 1 515 ? -16.078 11.016 -11.219 1 96.44 515 PHE A O 1
ATOM 4136 N N . ILE A 1 516 ? -15.625 9.719 -9.375 1 95.44 516 ILE A N 1
ATOM 4137 C CA . ILE A 1 516 ? -14.438 10.492 -9.039 1 95.44 516 ILE A CA 1
ATOM 4138 C C . ILE A 1 516 ? -13.188 9.68 -9.344 1 95.44 516 ILE A C 1
ATOM 4140 O O . ILE A 1 516 ? -12.148 10.234 -9.711 1 95.44 516 ILE A O 1
ATOM 4144 N N . GLY A 1 517 ? -13.25 8.375 -9.133 1 95.69 517 GLY A N 1
ATOM 4145 C CA . GLY A 1 517 ? -12.094 7.527 -9.383 1 95.69 517 GLY A CA 1
ATOM 4146 C C . GLY A 1 517 ? -12.18 6.18 -8.688 1 95.69 517 GLY A C 1
ATOM 4147 O O . GLY A 1 517 ? -13.188 5.867 -8.047 1 95.69 517 GLY A O 1
ATOM 4148 N N . SER A 1 518 ? -11.211 5.309 -8.945 1 97 518 SER A N 1
ATOM 4149 C CA . SER A 1 518 ? -11.102 3.986 -8.336 1 97 518 SER A CA 1
ATOM 4150 C C . SER A 1 518 ? -9.695 3.738 -7.797 1 97 518 SER A C 1
ATOM 4152 O O . SER A 1 518 ? -8.758 4.465 -8.133 1 97 518 SER A O 1
ATOM 4154 N N . ALA A 1 519 ? -9.539 2.881 -6.895 1 97 519 ALA A N 1
ATOM 4155 C CA . ALA A 1 519 ? -8.258 2.436 -6.344 1 97 519 ALA A CA 1
ATOM 4156 C C . ALA A 1 519 ? -8.344 0.986 -5.875 1 97 519 ALA A C 1
ATOM 4158 O O . ALA A 1 519 ? -9.438 0.453 -5.672 1 97 519 ALA A O 1
ATOM 4159 N N . HIS A 1 520 ? -7.227 0.351 -5.785 1 97.25 520 HIS A N 1
ATOM 4160 C CA . HIS A 1 520 ? -7.188 -1.029 -5.316 1 97.25 520 HIS A CA 1
ATOM 4161 C C . HIS A 1 520 ? -5.836 -1.364 -4.695 1 97.25 520 HIS A C 1
ATOM 4163 O O . HIS A 1 520 ? -4.844 -0.671 -4.941 1 97.25 520 HIS A O 1
ATOM 4169 N N . GLY A 1 521 ? -5.801 -2.412 -3.902 1 96.38 521 GLY A N 1
ATOM 4170 C CA . GLY A 1 521 ? -4.562 -2.996 -3.41 1 96.38 521 GLY A CA 1
ATOM 4171 C C . GLY A 1 521 ? -4.02 -4.09 -4.309 1 96.38 521 GLY A C 1
ATOM 4172 O O . GLY A 1 521 ? -4.16 -4.023 -5.531 1 96.38 521 GLY A O 1
ATOM 4173 N N . SER A 1 522 ? -3.262 -4.996 -3.703 1 95.12 522 SER A N 1
ATOM 4174 C CA . SER A 1 522 ? -2.678 -6.156 -4.367 1 95.12 522 SER A CA 1
ATOM 4175 C C . SER A 1 522 ? -2.705 -7.383 -3.459 1 95.12 522 SER A C 1
ATOM 4177 O O . SER A 1 522 ? -3.162 -7.305 -2.316 1 95.12 522 SER A O 1
ATOM 4179 N N . GLN A 1 523 ? -2.283 -8.398 -4.055 1 95.94 523 GLN A N 1
ATOM 4180 C CA . GLN A 1 523 ? -2.209 -9.625 -3.266 1 95.94 523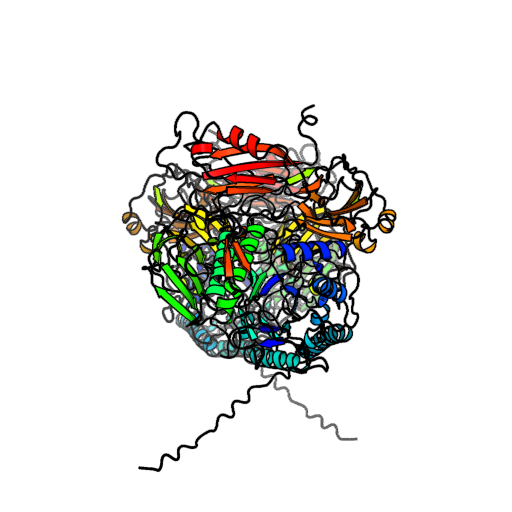 GLN A CA 1
ATOM 4181 C C . GLN A 1 523 ? -1.229 -9.469 -2.105 1 95.94 523 GLN A C 1
ATOM 4183 O O . GLN A 1 523 ? -1.481 -9.961 -1.003 1 95.94 523 GLN A O 1
ATOM 4188 N N . ILE A 1 524 ? -0.153 -8.82 -2.326 1 93.56 524 ILE A N 1
ATOM 4189 C CA . ILE A 1 524 ? 0.931 -8.688 -1.358 1 93.56 524 ILE A CA 1
ATOM 4190 C C . ILE A 1 524 ? 0.592 -7.586 -0.356 1 93.56 524 ILE A C 1
ATOM 4192 O O . ILE A 1 524 ? 0.726 -7.777 0.855 1 93.56 524 ILE A O 1
ATOM 4196 N N . GLU A 1 525 ? 0.138 -6.445 -0.839 1 93 525 GLU A N 1
ATOM 4197 C CA . GLU A 1 525 ? -0.296 -5.312 -0.026 1 93 525 GLU A CA 1
ATOM 4198 C C . GLU A 1 525 ? -1.752 -4.953 -0.312 1 93 525 GLU A C 1
ATOM 4200 O O . GLU A 1 525 ? -2.035 -4.152 -1.205 1 93 525 GLU A O 1
ATOM 4205 N N . LYS A 1 526 ? -2.664 -5.348 0.548 1 94.25 526 LYS A N 1
ATOM 4206 C CA . LYS A 1 526 ? -4.09 -5.219 0.266 1 94.25 526 LYS A CA 1
ATOM 4207 C C . LYS A 1 526 ? -4.578 -3.801 0.542 1 94.25 526 LYS A C 1
ATOM 4209 O O . LYS A 1 526 ? -5.512 -3.322 -0.109 1 94.25 526 LYS A O 1
ATOM 4214 N N . SER A 1 527 ? -3.939 -3.143 1.493 1 95.5 527 SER A N 1
ATOM 4215 C CA . SER A 1 527 ? -4.375 -1.798 1.857 1 95.5 527 SER A CA 1
ATOM 4216 C C . SER A 1 527 ? -4.008 -0.785 0.779 1 95.5 527 SER A C 1
ATOM 4218 O O . SER A 1 527 ? -3.033 -0.976 0.048 1 95.5 527 SER A O 1
ATOM 4220 N N . PHE A 1 528 ? -4.82 0.256 0.695 1 96.12 528 PHE A N 1
ATOM 4221 C CA . PHE A 1 528 ? -4.566 1.316 -0.272 1 96.12 528 PHE A CA 1
ATOM 4222 C C . PHE A 1 528 ? -5.203 2.627 0.179 1 96.12 528 PHE A C 1
ATOM 4224 O O . PHE A 1 528 ? -5.945 2.654 1.161 1 96.12 528 PHE A O 1
ATOM 4231 N N . VAL A 1 529 ? -4.859 3.705 -0.501 1 96.31 529 VAL A N 1
ATOM 4232 C CA . VAL A 1 529 ? -5.457 5.016 -0.277 1 96.31 529 VAL A CA 1
ATOM 4233 C C . VAL A 1 529 ? -6.012 5.562 -1.59 1 96.31 529 VAL A C 1
ATOM 4235 O O . VAL A 1 529 ? -5.301 5.625 -2.594 1 96.31 529 VAL A O 1
ATOM 4238 N N . LEU A 1 530 ? -7.281 5.879 -1.642 1 97.5 530 LEU A N 1
ATOM 4239 C CA . LEU A 1 530 ? -7.926 6.574 -2.75 1 97.5 530 LEU A CA 1
ATOM 4240 C C . LEU A 1 530 ? -7.957 8.078 -2.498 1 97.5 530 LEU A C 1
ATOM 4242 O O . LEU A 1 530 ? -8.469 8.531 -1.473 1 97.5 530 LEU A O 1
ATOM 4246 N N . GLN A 1 531 ? -7.391 8.867 -3.391 1 96.56 531 GLN A N 1
ATOM 4247 C CA . GLN A 1 531 ? -7.395 10.32 -3.287 1 96.56 531 GLN A CA 1
ATOM 4248 C C . GLN A 1 531 ? -7.734 10.969 -4.629 1 96.56 531 GLN A C 1
ATOM 4250 O O . GLN A 1 531 ? -7.055 10.727 -5.629 1 96.56 531 GLN A O 1
ATOM 4255 N N . HIS A 1 532 ? -8.758 11.789 -4.617 1 96.5 532 HIS A N 1
ATOM 4256 C CA . HIS A 1 532 ? -9.148 12.484 -5.832 1 96.5 532 HIS A CA 1
ATOM 4257 C C . HIS A 1 532 ? -9.773 13.844 -5.512 1 96.5 532 HIS A C 1
ATOM 4259 O O . HIS A 1 532 ? -10.438 14 -4.488 1 96.5 532 HIS A O 1
ATOM 4265 N N . SER A 1 533 ? -9.516 14.828 -6.426 1 95.25 533 SER A N 1
ATOM 4266 C CA . SER A 1 533 ? -10.219 16.109 -6.332 1 95.25 533 SER A CA 1
ATOM 4267 C C . SER A 1 533 ? -11.719 15.922 -6.527 1 95.25 533 SER A C 1
ATOM 4269 O O . SER A 1 533 ? -12.148 15.094 -7.332 1 95.25 533 SER A O 1
ATOM 4271 N N . VAL A 1 534 ? -12.484 16.656 -5.781 1 95.38 534 VAL A N 1
ATOM 4272 C CA . VAL A 1 534 ? -13.938 16.516 -5.883 1 95.38 534 VAL A CA 1
ATOM 4273 C C . VAL A 1 534 ? -14.57 17.906 -6 1 95.38 534 VAL A C 1
ATOM 4275 O O . VAL A 1 534 ? -14.016 18.891 -5.504 1 95.38 534 VAL A O 1
ATOM 4278 N N . ASP A 1 535 ? -15.688 17.953 -6.633 1 92 535 ASP A N 1
ATOM 4279 C CA . ASP A 1 535 ? -16.5 19.156 -6.715 1 92 535 ASP A CA 1
ATOM 4280 C C . ASP A 1 535 ? -17.641 19.125 -5.707 1 92 535 ASP A C 1
ATOM 4282 O O . ASP A 1 535 ? -18.609 18.375 -5.875 1 92 535 ASP A O 1
ATOM 4286 N N . LEU A 1 536 ? -17.5 19.906 -4.742 1 93.62 536 LEU A N 1
ATOM 4287 C CA . LEU A 1 536 ? -18.547 20.031 -3.744 1 93.62 536 LEU A CA 1
ATOM 4288 C C . LEU A 1 536 ? -19.438 21.234 -4.043 1 93.62 536 LEU A C 1
ATOM 4290 O O . LEU A 1 536 ? -19.047 22.125 -4.789 1 93.62 536 LEU A O 1
ATOM 4294 N N . LYS A 1 537 ? -20.656 21.188 -3.584 1 91.94 537 LYS A N 1
ATOM 4295 C CA . LYS A 1 537 ? -21.609 22.297 -3.686 1 91.94 537 LYS A CA 1
ATOM 4296 C C . LYS A 1 537 ? -22.109 22.719 -2.307 1 91.94 537 LYS A C 1
ATOM 4298 O O . LYS A 1 537 ? -22.094 21.922 -1.366 1 91.94 537 LYS A O 1
ATOM 4303 N N . PRO A 1 538 ? -22.453 23.984 -2.193 1 89.62 538 PRO A N 1
ATOM 4304 C CA . PRO A 1 538 ? -23.109 24.375 -0.938 1 89.62 538 PRO A CA 1
ATOM 4305 C C . PRO A 1 538 ? -24.344 23.531 -0.64 1 89.62 538 PRO A C 1
ATOM 4307 O O . PRO A 1 538 ? -25.125 23.219 -1.55 1 89.62 538 PRO A O 1
ATOM 4310 N N . GLY A 1 539 ? -24.531 23.219 0.566 1 91.69 539 GLY A N 1
ATOM 4311 C CA . GLY A 1 539 ? -25.609 22.328 0.962 1 91.69 539 GLY A CA 1
ATOM 4312 C C . GLY A 1 539 ? -25.156 20.906 1.17 1 91.69 539 GLY A C 1
ATOM 4313 O O . GLY A 1 539 ? -24.016 20.656 1.58 1 91.69 539 GLY A O 1
ATOM 4314 N N . ILE A 1 540 ? -26.094 20.062 0.963 1 94.44 540 ILE A N 1
ATOM 4315 C CA . ILE A 1 540 ? -25.844 18.656 1.233 1 94.44 540 ILE A CA 1
ATOM 4316 C C . ILE A 1 540 ? -25.109 18.016 0.051 1 94.44 540 ILE A C 1
ATOM 4318 O O . ILE A 1 540 ? -25.5 18.203 -1.102 1 94.44 540 ILE A O 1
ATOM 4322 N N . ASN A 1 541 ? -23.984 17.406 0.299 1 96.81 541 ASN A N 1
ATOM 4323 C CA . ASN A 1 541 ? -23.234 16.609 -0.651 1 96.81 541 ASN A CA 1
ATOM 4324 C C . ASN A 1 541 ? -23.234 15.125 -0.267 1 96.81 541 ASN A C 1
ATOM 4326 O O . ASN A 1 541 ? -23.219 14.789 0.917 1 96.81 541 ASN A O 1
ATOM 4330 N N . PHE A 1 542 ? -23.266 14.297 -1.267 1 97.75 542 PHE A N 1
ATOM 4331 C CA . PHE A 1 542 ? -23.344 12.859 -1.045 1 97.75 542 PHE A CA 1
ATOM 4332 C C . PHE A 1 542 ? -22.031 12.18 -1.406 1 97.75 542 PHE A C 1
ATOM 4334 O O . PHE A 1 542 ? -21.547 12.32 -2.527 1 97.75 542 PHE A O 1
ATOM 4341 N N . VAL A 1 543 ? -21.406 11.477 -0.467 1 98.19 543 VAL A N 1
ATOM 4342 C CA . VAL A 1 543 ? -20.25 10.625 -0.719 1 98.19 543 VAL A CA 1
ATOM 4343 C C . VAL A 1 543 ? -20.703 9.164 -0.805 1 98.19 543 VAL A C 1
ATOM 4345 O O . VAL A 1 543 ? -21.297 8.633 0.135 1 98.19 543 VAL A O 1
ATOM 4348 N N . THR A 1 544 ? -20.453 8.57 -1.906 1 98.5 544 THR A N 1
ATOM 4349 C CA . THR A 1 544 ? -20.859 7.191 -2.148 1 98.5 544 THR A CA 1
ATOM 4350 C C . THR A 1 544 ? -19.656 6.352 -2.582 1 98.5 544 THR A C 1
ATOM 4352 O O . THR A 1 544 ? -18.969 6.695 -3.545 1 98.5 544 THR A O 1
ATOM 4355 N N . LEU A 1 545 ? -19.391 5.266 -1.872 1 98.56 545 LEU A N 1
ATOM 4356 C CA . LEU A 1 545 ? -18.312 4.336 -2.176 1 98.56 545 LEU A CA 1
ATOM 4357 C C . LEU A 1 545 ? -18.859 2.949 -2.5 1 98.56 545 LEU A C 1
ATOM 4359 O O . LEU A 1 545 ? -19.797 2.482 -1.854 1 98.56 545 LEU A O 1
ATOM 4363 N N . LEU A 1 546 ? -18.359 2.354 -3.486 1 98.56 546 LEU A N 1
ATOM 4364 C CA . LEU A 1 546 ? -18.594 0.936 -3.742 1 98.56 546 LEU A CA 1
ATOM 4365 C C . LEU A 1 546 ? -17.359 0.107 -3.367 1 98.56 546 LEU A C 1
ATOM 4367 O O . LEU A 1 546 ? -16.375 0.086 -4.102 1 98.56 546 LEU A O 1
ATOM 4371 N N . GLY A 1 547 ? -17.422 -0.537 -2.168 1 98.25 547 GLY A N 1
ATOM 4372 C CA . GLY A 1 547 ? -16.375 -1.475 -1.781 1 98.25 547 GLY A CA 1
ATOM 4373 C C . GLY A 1 547 ? -16.469 -2.803 -2.508 1 98.25 547 GLY A C 1
ATOM 4374 O O . GLY A 1 547 ? -17.562 -3.355 -2.664 1 98.25 547 GLY A O 1
ATOM 4375 N N . THR A 1 548 ? -15.297 -3.26 -2.963 1 98.19 548 THR A N 1
ATOM 4376 C CA . THR A 1 548 ? -15.25 -4.496 -3.732 1 98.19 548 THR A CA 1
ATOM 4377 C C . THR A 1 548 ? -14.242 -5.473 -3.131 1 98.19 548 THR A C 1
ATOM 4379 O O . THR A 1 548 ? -13.078 -5.125 -2.936 1 98.19 548 THR A O 1
ATOM 4382 N N . LEU A 1 549 ? -14.719 -6.703 -2.873 1 97.75 549 LEU A N 1
ATOM 4383 C CA . LEU A 1 549 ? -13.812 -7.789 -2.516 1 97.75 549 LEU A CA 1
ATOM 4384 C C . LEU A 1 549 ? -13.266 -8.477 -3.764 1 97.75 549 LEU A C 1
ATOM 4386 O O . LEU A 1 549 ? -13.984 -8.625 -4.758 1 97.75 549 LEU A O 1
ATOM 4390 N N . VAL A 1 550 ? -12.055 -8.852 -3.688 1 97.75 550 VAL A N 1
ATOM 4391 C CA . VAL A 1 550 ? -11.43 -9.695 -4.703 1 97.75 550 VAL A CA 1
ATOM 4392 C C . VAL A 1 550 ? -10.922 -10.984 -4.066 1 97.75 550 VAL A C 1
ATOM 4394 O O . VAL A 1 550 ? -9.711 -11.219 -3.994 1 97.75 550 VAL A O 1
ATOM 4397 N N . GLY A 1 551 ? -11.82 -11.797 -3.594 1 97.31 551 GLY A N 1
ATOM 4398 C CA . GLY A 1 551 ? -11.508 -13.055 -2.934 1 97.31 551 GLY A CA 1
ATOM 4399 C C . GLY A 1 551 ? -11.094 -12.883 -1.485 1 97.31 551 GLY A C 1
ATOM 4400 O O . GLY A 1 551 ? -10.508 -11.859 -1.121 1 97.31 551 GLY A O 1
ATOM 4401 N N . LEU A 1 552 ? -11.297 -13.883 -0.678 1 97.25 552 LEU A N 1
ATOM 4402 C CA . LEU A 1 552 ? -10.875 -13.906 0.717 1 97.25 552 LEU A CA 1
ATOM 4403 C C . LEU A 1 552 ? -9.461 -14.469 0.847 1 97.25 552 LEU A C 1
ATOM 4405 O O . LEU A 1 552 ? -8.984 -15.164 -0.051 1 97.25 552 LEU A O 1
ATOM 4409 N N . PRO A 1 553 ? -8.781 -14.141 1.938 1 95.12 553 PRO A N 1
ATOM 4410 C CA . PRO A 1 553 ? -7.418 -14.648 2.115 1 95.12 553 PRO A CA 1
ATOM 4411 C C . PRO A 1 553 ? -7.363 -16.156 2.264 1 95.12 553 PRO A C 1
ATOM 4413 O O . PRO A 1 553 ? -8.258 -16.766 2.861 1 95.12 553 PRO A O 1
ATOM 4416 N N . ASP A 1 554 ? -6.215 -16.703 1.794 1 96.5 554 ASP A N 1
ATOM 4417 C CA . ASP A 1 554 ? -6.07 -18.156 1.82 1 96.5 554 ASP A CA 1
ATOM 4418 C C . ASP A 1 554 ? -4.742 -18.562 2.445 1 96.5 554 ASP A C 1
ATOM 4420 O O . ASP A 1 554 ? -4.227 -19.641 2.166 1 96.5 554 ASP A O 1
ATOM 4424 N N . SER A 1 555 ? -4.105 -17.719 3.219 1 93.5 555 SER A N 1
ATOM 4425 C CA . SER A 1 555 ? -2.82 -18.062 3.816 1 93.5 555 SER A CA 1
ATOM 4426 C C . SER A 1 555 ? -2.572 -17.281 5.098 1 93.5 555 SER A C 1
ATOM 4428 O O . SER A 1 555 ? -3.232 -16.266 5.344 1 93.5 555 SER A O 1
ATOM 4430 N N . GLY A 1 556 ? -1.754 -17.859 5.902 1 91.69 556 GLY A N 1
ATOM 4431 C CA . GLY A 1 556 ? -1.302 -17.172 7.094 1 91.69 556 GLY A CA 1
ATOM 4432 C C . GLY A 1 556 ? -2.004 -17.625 8.359 1 91.69 556 GLY A C 1
ATOM 4433 O O . GLY A 1 556 ? -3.037 -18.297 8.297 1 91.69 556 GLY A O 1
ATOM 4434 N N . ALA A 1 557 ? -1.405 -17.281 9.492 1 94.75 557 ALA A N 1
ATOM 4435 C CA . ALA A 1 557 ? -1.983 -17.562 10.797 1 94.75 557 ALA A CA 1
ATOM 4436 C C . ALA A 1 557 ? -3.061 -16.547 11.156 1 94.75 557 ALA A C 1
ATOM 4438 O O . ALA A 1 557 ? -3.098 -15.453 10.594 1 94.75 557 ALA A O 1
ATOM 4439 N N . TYR A 1 558 ? -3.979 -16.922 11.945 1 95.31 558 TYR A N 1
ATOM 4440 C CA . TYR A 1 558 ? -5.008 -16.047 12.492 1 95.31 558 TYR A CA 1
ATOM 4441 C C . TYR A 1 558 ? -5.789 -15.359 11.375 1 95.31 558 TYR A C 1
ATOM 4443 O O . TYR A 1 558 ? -5.949 -14.133 11.383 1 95.31 558 TYR A O 1
ATOM 4451 N N . MET A 1 559 ? -6.219 -16.062 10.398 1 94.5 559 MET A N 1
ATOM 4452 C CA . MET A 1 559 ? -6.953 -15.523 9.25 1 94.5 559 MET A CA 1
ATOM 4453 C C . MET A 1 559 ? -8.234 -14.836 9.703 1 94.5 559 MET A C 1
ATOM 4455 O O . MET A 1 559 ? -8.742 -13.953 9.016 1 94.5 559 MET A O 1
ATOM 4459 N N . GLU A 1 560 ? -8.75 -15.266 10.945 1 94.38 560 GLU A N 1
ATOM 4460 C CA . GLU A 1 560 ? -9.969 -14.664 11.492 1 94.38 560 GLU A CA 1
ATOM 4461 C C . GLU A 1 560 ? -9.727 -13.219 11.906 1 94.38 560 GLU A C 1
ATOM 4463 O O . GLU A 1 560 ? -10.672 -12.461 12.133 1 94.38 560 GLU A O 1
ATOM 4468 N N . HIS A 1 561 ? -8.469 -12.758 11.891 1 93.25 561 HIS A N 1
ATOM 4469 C CA . HIS A 1 561 ? -8.148 -11.383 12.258 1 93.25 561 HIS A CA 1
ATOM 4470 C C . HIS A 1 561 ? -7.828 -10.539 11.031 1 93.25 561 HIS A C 1
ATOM 4472 O O . HIS A 1 561 ? -7.277 -9.445 11.148 1 93.25 561 HIS A O 1
ATOM 4478 N N . ARG A 1 562 ? -8.133 -11.016 9.898 1 94.69 562 ARG A N 1
ATOM 4479 C CA . ARG A 1 562 ? -7.984 -10.234 8.672 1 94.69 562 ARG A CA 1
ATOM 4480 C C . ARG A 1 562 ? -9.266 -9.461 8.352 1 94.69 562 ARG A C 1
ATOM 4482 O O . ARG A 1 562 ? -10.367 -9.977 8.547 1 94.69 562 ARG A O 1
ATOM 4489 N N . TYR A 1 563 ? -9.102 -8.195 7.906 1 95.69 563 TYR A N 1
ATOM 4490 C CA . TYR A 1 563 ? -10.242 -7.32 7.668 1 95.69 563 TYR A CA 1
ATOM 4491 C C . TYR A 1 563 ? -10.094 -6.574 6.348 1 95.69 563 TYR A C 1
ATOM 4493 O O . TYR A 1 563 ? -9.023 -6.594 5.73 1 95.69 563 TYR A O 1
ATOM 4501 N N . ALA A 1 564 ? -11.227 -5.969 5.859 1 97.19 564 ALA A N 1
ATOM 4502 C CA . ALA A 1 564 ? -11.234 -5.195 4.617 1 97.19 564 ALA A CA 1
ATOM 4503 C C . ALA A 1 564 ? -12.234 -4.047 4.695 1 97.19 564 ALA A C 1
ATOM 4505 O O . ALA A 1 564 ? -13.109 -4.035 5.566 1 97.19 564 ALA A O 1
ATOM 4506 N N . GLY A 1 565 ? -12.008 -3.082 3.773 1 97.75 565 GLY A N 1
ATOM 4507 C CA . GLY A 1 565 ? -12.938 -1.968 3.67 1 97.75 565 GLY A CA 1
ATOM 4508 C C . GLY A 1 565 ? -12.352 -0.657 4.168 1 97.75 565 GLY A C 1
ATOM 4509 O O . GLY A 1 565 ? -11.219 -0.62 4.656 1 97.75 565 GLY A O 1
ATOM 4510 N N . PRO A 1 566 ? -13.141 0.391 3.998 1 97.56 566 PRO A N 1
ATOM 4511 C CA . PRO A 1 566 ? -12.656 1.713 4.406 1 97.56 566 PRO A CA 1
ATOM 4512 C C . PRO A 1 566 ? -12.43 1.817 5.914 1 97.56 566 PRO A C 1
ATOM 4514 O O . PRO A 1 566 ? -13.266 1.369 6.699 1 97.56 566 PRO A O 1
ATOM 4517 N N . ARG A 1 567 ? -11.297 2.381 6.285 1 95.56 567 ARG A N 1
ATOM 4518 C CA . ARG A 1 567 ? -10.977 2.553 7.699 1 95.56 567 ARG A CA 1
ATOM 4519 C C . ARG A 1 567 ? -10.82 4.027 8.055 1 95.56 567 ARG A C 1
ATOM 4521 O O . ARG A 1 567 ? -10.812 4.395 9.227 1 95.56 567 ARG A O 1
ATOM 4528 N N . GLY A 1 568 ? -10.664 4.891 7.051 1 96.25 568 GLY A N 1
ATOM 4529 C CA . GLY A 1 568 ? -10.578 6.332 7.23 1 96.25 568 GLY A CA 1
ATOM 4530 C C . GLY A 1 568 ? -11.031 7.117 6.016 1 96.25 568 GLY A C 1
ATOM 4531 O O . GLY A 1 568 ? -10.609 6.836 4.895 1 96.25 568 GLY A O 1
ATOM 4532 N N . VAL A 1 569 ? -11.938 8.086 6.199 1 97.56 569 VAL A N 1
ATOM 4533 C CA . VAL A 1 569 ? -12.461 8.914 5.117 1 97.56 569 VAL A CA 1
ATOM 4534 C C . VAL A 1 569 ? -12.383 10.383 5.52 1 97.56 569 VAL A C 1
ATOM 4536 O O . VAL A 1 569 ? -12.828 10.766 6.609 1 97.56 569 VAL A O 1
ATOM 4539 N N . SER A 1 570 ? -11.797 11.188 4.656 1 96.25 570 SER A N 1
ATOM 4540 C CA . SER A 1 570 ? -11.672 12.602 4.98 1 96.25 570 SER A CA 1
ATOM 4541 C C . SER A 1 570 ? -11.812 13.469 3.734 1 96.25 570 SER A C 1
ATOM 4543 O O . SER A 1 570 ? -11.625 12.992 2.615 1 96.25 570 SER A O 1
ATOM 4545 N N . ILE A 1 571 ? -12.219 14.695 3.9 1 95.5 571 ILE A N 1
ATOM 4546 C CA . ILE A 1 571 ? -12.172 15.734 2.883 1 95.5 571 ILE A CA 1
ATOM 4547 C C . ILE A 1 571 ? -11.094 16.75 3.238 1 95.5 571 ILE A C 1
ATOM 4549 O O . ILE A 1 571 ? -11.109 17.328 4.328 1 95.5 571 ILE A O 1
ATOM 4553 N N . LEU A 1 572 ? -10.211 16.953 2.363 1 92.69 572 LEU A N 1
ATOM 4554 C CA . LEU A 1 572 ? -9.133 17.938 2.525 1 92.69 572 LEU A CA 1
ATOM 4555 C C . LEU A 1 572 ? -9.43 19.203 1.749 1 92.69 572 LEU A C 1
ATOM 4557 O O . LEU A 1 572 ? -10.266 19.203 0.841 1 92.69 572 LEU A O 1
ATOM 4561 N N . GLY A 1 573 ? -8.781 20.328 2.117 1 89.19 573 GLY A N 1
ATOM 4562 C CA . GLY A 1 573 ? -8.766 21.531 1.309 1 89.19 573 GLY A CA 1
ATOM 4563 C C . GLY A 1 573 ? -9.922 22.469 1.607 1 89.19 573 GLY A C 1
ATOM 4564 O O . GLY A 1 573 ? -10.219 23.375 0.82 1 89.19 573 GLY A O 1
ATOM 4565 N N . LEU A 1 574 ? -10.633 22.297 2.711 1 89.75 574 LEU A N 1
ATOM 4566 C CA . LEU A 1 574 ? -11.703 23.203 3.105 1 89.75 574 LEU A CA 1
ATOM 4567 C C . LEU A 1 574 ? -11.156 24.359 3.926 1 89.75 574 LEU A C 1
ATOM 4569 O O . LEU A 1 574 ? -10.086 24.25 4.531 1 89.75 574 LEU A O 1
ATOM 4573 N N . ASN A 1 575 ? -11.961 25.438 3.99 1 87 575 ASN A N 1
ATOM 4574 C CA . ASN A 1 575 ? -11.57 26.609 4.766 1 87 575 ASN A CA 1
ATOM 4575 C C . ASN A 1 575 ? -11.547 26.297 6.262 1 87 575 ASN A C 1
ATOM 4577 O O . ASN A 1 575 ? -10.898 27.016 7.031 1 87 575 ASN A O 1
ATOM 4581 N N . THR A 1 576 ? -12.227 25.297 6.613 1 83.69 576 THR A N 1
ATOM 4582 C CA . THR A 1 576 ? -12.289 24.922 8.023 1 83.69 576 THR A CA 1
ATOM 4583 C C . THR A 1 576 ? -11.273 23.828 8.336 1 83.69 576 THR A C 1
ATOM 4585 O O . THR A 1 576 ? -11.25 23.297 9.453 1 83.69 576 THR A O 1
ATOM 4588 N N . GLY A 1 577 ? -10.477 23.469 7.254 1 86.12 577 GLY A N 1
ATOM 4589 C CA . GLY A 1 577 ? -9.5 22.406 7.434 1 86.12 577 GLY A CA 1
ATOM 4590 C C . GLY A 1 577 ? -9.984 21.047 6.953 1 86.12 577 GLY A C 1
ATOM 4591 O O . GLY A 1 577 ? -10.82 20.969 6.055 1 86.12 577 GLY A O 1
ATOM 4592 N N . THR A 1 578 ? -9.336 20.016 7.465 1 88.5 578 THR A N 1
ATOM 4593 C CA . THR A 1 578 ? -9.688 18.656 7.082 1 88.5 578 THR A CA 1
ATOM 4594 C C . THR A 1 578 ? -10.945 18.203 7.809 1 88.5 578 THR A C 1
ATOM 4596 O O . THR A 1 578 ? -11.055 18.359 9.031 1 88.5 578 THR A O 1
ATOM 4599 N N . LEU A 1 579 ? -11.828 17.766 7.062 1 91.88 579 LEU A N 1
ATOM 4600 C CA . LEU A 1 579 ? -13.039 17.172 7.633 1 91.88 579 LEU A CA 1
ATOM 4601 C C . LEU A 1 579 ? -12.922 15.664 7.715 1 91.88 579 LEU A C 1
ATOM 4603 O O . LEU A 1 579 ? -12.781 14.984 6.691 1 91.88 579 LEU A O 1
ATOM 4607 N N . ASP A 1 580 ? -12.906 15.109 8.867 1 92.81 580 ASP A N 1
ATOM 4608 C CA . ASP A 1 580 ? -12.883 13.664 9.078 1 92.81 580 ASP A CA 1
ATOM 4609 C C . ASP A 1 580 ? -14.297 13.086 9.023 1 92.81 580 ASP A C 1
ATOM 4611 O O . ASP A 1 580 ? -15.141 13.414 9.852 1 92.81 580 ASP A O 1
ATOM 4615 N N . LEU A 1 581 ? -14.531 12.242 8.102 1 96.69 581 LEU A N 1
ATOM 4616 C CA . LEU A 1 581 ? -15.844 11.656 7.887 1 96.69 581 LEU A CA 1
ATOM 4617 C C . LEU A 1 581 ? -15.898 10.227 8.422 1 96.69 581 LEU A C 1
ATOM 4619 O O . LEU A 1 581 ? -16.875 9.508 8.195 1 96.69 581 LEU A O 1
ATOM 4623 N N . THR A 1 582 ? -14.898 9.789 9.07 1 95.56 582 THR A N 1
ATOM 4624 C CA . THR A 1 582 ? -14.828 8.391 9.484 1 95.56 582 THR A CA 1
ATOM 4625 C C . THR A 1 582 ? -16 8.047 10.406 1 95.56 582 THR A C 1
ATOM 4627 O O . THR A 1 582 ? -16.641 7.004 10.234 1 95.56 582 THR A O 1
ATOM 4630 N N . SER A 1 583 ? -16.312 8.898 11.375 1 95.31 583 SER A N 1
ATOM 4631 C CA . SER A 1 583 ? -17.438 8.695 12.289 1 95.31 583 SER A CA 1
ATOM 4632 C C . SER A 1 583 ? -18.609 9.602 11.938 1 95.31 583 SER A C 1
ATOM 4634 O O . SER A 1 583 ? -19.188 10.25 12.812 1 95.31 583 SER A O 1
ATOM 4636 N N . ASN A 1 584 ? -19 9.664 10.727 1 95.56 584 ASN A N 1
ATOM 4637 C CA . ASN A 1 584 ? -19.984 10.617 10.227 1 95.56 584 ASN A CA 1
ATOM 4638 C C . ASN A 1 584 ? -21.344 9.961 10.016 1 95.56 584 ASN A C 1
ATOM 4640 O O . ASN A 1 584 ? -22.281 10.602 9.523 1 95.56 584 ASN A O 1
ATOM 4644 N N . GLY A 1 585 ? -21.594 8.789 10.469 1 96.94 585 GLY A N 1
ATOM 4645 C CA . GLY A 1 585 ? -22.797 8.062 10.125 1 96.94 585 GLY A CA 1
ATOM 4646 C C . GLY A 1 585 ? -22.781 7.496 8.719 1 96.94 585 GLY A C 1
ATOM 4647 O O . GLY A 1 585 ? -22.641 8.242 7.746 1 96.94 585 GLY A O 1
ATOM 4648 N N . TRP A 1 586 ? -22.875 6.273 8.609 1 98.19 586 TRP A N 1
ATOM 4649 C CA . TRP A 1 586 ? -22.734 5.59 7.324 1 98.19 586 TRP A CA 1
ATOM 4650 C C . TRP A 1 586 ? -23.906 4.637 7.09 1 98.19 586 TRP A C 1
ATOM 4652 O O . TRP A 1 586 ? -24.359 3.965 8.016 1 98.19 586 TRP A O 1
ATOM 4662 N N . GLY A 1 587 ? -24.469 4.707 5.91 1 98.56 587 GLY A N 1
ATOM 4663 C CA . GLY A 1 587 ? -25.422 3.707 5.43 1 98.56 587 GLY A CA 1
ATOM 4664 C C . GLY A 1 587 ? -24.766 2.652 4.551 1 98.56 587 GLY A C 1
ATOM 4665 O O . GLY A 1 587 ? -23.812 2.938 3.83 1 98.56 587 GLY A O 1
ATOM 4666 N N . HIS A 1 588 ? -25.281 1.449 4.625 1 98.62 588 HIS A N 1
ATOM 4667 C CA . HIS A 1 588 ? -24.703 0.345 3.867 1 98.62 588 HIS A CA 1
ATOM 4668 C C . HIS A 1 588 ? -25.766 -0.416 3.096 1 98.62 588 HIS A C 1
ATOM 4670 O O . HIS A 1 588 ? -26.891 -0.598 3.59 1 98.62 588 HIS A O 1
ATOM 4676 N N . GLN A 1 589 ? -25.469 -0.823 1.96 1 98.31 589 GLN A N 1
ATOM 4677 C CA . GLN A 1 589 ? -26.266 -1.761 1.182 1 98.31 589 GLN A CA 1
ATOM 4678 C C . GLN A 1 589 ? -25.406 -2.889 0.622 1 98.31 589 GLN A C 1
ATOM 4680 O O . GLN A 1 589 ? -24.484 -2.643 -0.149 1 98.31 589 GLN A O 1
ATOM 4685 N N . VAL A 1 590 ? -25.734 -4.094 1.038 1 98.12 590 VAL A N 1
ATOM 4686 C CA . VAL A 1 590 ? -25 -5.273 0.59 1 98.12 590 VAL A CA 1
ATOM 4687 C C . VAL A 1 590 ? -25.5 -5.703 -0.787 1 98.12 590 VAL A C 1
ATOM 4689 O O . VAL A 1 590 ? -26.688 -5.922 -0.976 1 98.12 590 VAL A O 1
ATOM 4692 N N . GLY A 1 591 ? -24.547 -5.793 -1.741 1 97.94 591 GLY A N 1
ATOM 4693 C CA . GLY A 1 591 ? -24.875 -6.25 -3.082 1 97.94 591 GLY A CA 1
ATOM 4694 C C . GLY A 1 591 ? -25.312 -5.129 -4 1 97.94 591 GLY A C 1
ATOM 4695 O O . GLY A 1 591 ? -25.391 -3.971 -3.586 1 97.94 591 GLY A O 1
ATOM 4696 N N . LEU A 1 592 ? -25.516 -5.422 -5.266 1 97.94 592 LEU A N 1
ATOM 4697 C CA . LEU A 1 592 ? -26 -4.535 -6.312 1 97.94 592 LEU A CA 1
ATOM 4698 C C . LEU A 1 592 ? -27.469 -4.832 -6.637 1 97.94 592 LEU A C 1
ATOM 4700 O O . LEU A 1 592 ? -27.938 -5.953 -6.43 1 97.94 592 LEU A O 1
ATOM 4704 N N . SER A 1 593 ? -28.188 -3.824 -7.078 1 96.69 593 SER A N 1
ATOM 4705 C CA . SER A 1 593 ? -29.562 -4.043 -7.512 1 96.69 593 SER A CA 1
ATOM 4706 C C . SER A 1 593 ? -29.625 -5.066 -8.641 1 96.69 593 SER A C 1
ATOM 4708 O O . SER A 1 593 ? -30.562 -5.871 -8.703 1 96.69 593 SER A O 1
ATOM 4710 N N . GLY A 1 594 ? -28.688 -4.965 -9.531 1 97.69 594 GLY A N 1
ATOM 4711 C CA . GLY A 1 594 ? -28.641 -5.922 -10.625 1 97.69 594 GLY A CA 1
ATOM 4712 C C . GLY A 1 594 ? -28.438 -7.352 -10.156 1 97.69 594 GLY A C 1
ATOM 4713 O O . GLY A 1 594 ? -28.938 -8.289 -10.781 1 97.69 594 GLY A O 1
ATOM 4714 N N . GLU A 1 595 ? -27.609 -7.574 -9.102 1 97.44 595 GLU A N 1
ATOM 4715 C CA . GLU A 1 595 ? -27.453 -8.906 -8.516 1 97.44 595 GLU A CA 1
ATOM 4716 C C . GLU A 1 595 ? -28.766 -9.406 -7.922 1 97.44 595 GLU A C 1
ATOM 4718 O O . GLU A 1 595 ? -29.156 -10.562 -8.117 1 97.44 595 GLU A O 1
ATOM 4723 N N . THR A 1 596 ? -29.422 -8.516 -7.207 1 96.56 596 THR A N 1
ATOM 4724 C CA . THR A 1 596 ? -30.688 -8.859 -6.578 1 96.56 596 THR A CA 1
ATOM 4725 C C . THR A 1 596 ? -31.734 -9.242 -7.629 1 96.56 596 THR A C 1
ATOM 4727 O O . THR A 1 596 ? -32.469 -10.203 -7.445 1 96.56 596 THR A O 1
ATOM 4730 N N . ALA A 1 597 ? -31.719 -8.484 -8.711 1 97.5 597 ALA A N 1
ATOM 4731 C CA . ALA A 1 597 ? -32.656 -8.734 -9.797 1 97.5 597 ALA A CA 1
ATOM 4732 C C . ALA A 1 597 ? -32.188 -9.898 -10.672 1 97.5 597 ALA A C 1
ATOM 4734 O O . ALA A 1 597 ? -32.938 -10.352 -11.555 1 97.5 597 ALA A O 1
ATOM 4735 N N . LYS A 1 598 ? -30.984 -10.414 -10.484 1 98 598 LYS A N 1
ATOM 4736 C CA . LYS A 1 598 ? -30.391 -11.492 -11.266 1 98 598 LYS A CA 1
ATOM 4737 C C . LYS A 1 598 ? -30.375 -11.156 -12.75 1 98 598 LYS A C 1
ATOM 4739 O O . LYS A 1 598 ? -30.828 -11.945 -13.578 1 98 598 LYS A O 1
ATOM 4744 N N . LEU A 1 599 ? -29.875 -9.992 -13.055 1 98.25 599 LEU A N 1
ATOM 4745 C CA . LEU A 1 599 ? -29.875 -9.492 -14.422 1 98.25 599 LEU A CA 1
ATOM 4746 C C . LEU A 1 599 ? -29.125 -10.438 -15.352 1 98.25 599 LEU A C 1
ATOM 4748 O O . LEU A 1 599 ? -29.281 -10.375 -16.578 1 98.25 599 LEU A O 1
ATOM 4752 N N . PHE A 1 600 ? -28.344 -11.297 -14.789 1 97.88 600 PHE A N 1
ATOM 4753 C CA . PHE A 1 600 ? -27.5 -12.203 -15.578 1 97.88 600 PHE A CA 1
ATOM 4754 C C . PHE A 1 600 ? -28.312 -13.398 -16.062 1 97.88 600 PHE A C 1
ATOM 4756 O O . PHE A 1 600 ? -27.797 -14.258 -16.781 1 97.88 600 PHE A O 1
ATOM 4763 N N . THR A 1 601 ? -29.578 -13.508 -15.711 1 97.94 601 THR A N 1
ATOM 4764 C CA . THR A 1 601 ? -30.5 -14.531 -16.203 1 97.94 601 THR A CA 1
ATOM 4765 C C . THR A 1 601 ? -31.469 -13.938 -17.219 1 97.94 601 THR A C 1
ATOM 4767 O O . THR A 1 601 ? -31.625 -12.719 -17.312 1 97.94 601 THR A O 1
ATOM 4770 N N . LYS A 1 602 ? -32.062 -14.852 -17.953 1 95.94 602 LYS A N 1
ATOM 4771 C CA . LYS A 1 602 ? -33.094 -14.406 -18.906 1 95.94 602 LYS A CA 1
ATOM 4772 C C . LYS A 1 602 ? -34.281 -13.75 -18.188 1 95.94 602 LYS A C 1
ATOM 4774 O O . LYS A 1 602 ? -34.75 -12.688 -18.594 1 95.94 602 LYS A O 1
ATOM 4779 N N . GLU A 1 603 ? -34.75 -14.352 -17.172 1 96.75 603 GLU A N 1
ATOM 4780 C CA . GLU A 1 603 ? -35.844 -13.844 -16.391 1 96.75 603 GLU A CA 1
ATOM 4781 C C . GLU A 1 603 ? -35.531 -12.5 -15.758 1 96.75 603 GLU A C 1
ATOM 4783 O O . GLU A 1 603 ? -36.312 -11.562 -15.805 1 96.75 603 GLU A O 1
ATOM 4788 N N . GLY A 1 604 ? -34.406 -12.438 -15.172 1 97.25 604 GLY A N 1
ATOM 4789 C CA . GLY A 1 604 ? -33.969 -11.211 -14.516 1 97.25 604 GLY A CA 1
ATOM 4790 C C . GLY A 1 604 ? -33.781 -10.055 -15.484 1 97.25 604 GLY A C 1
ATOM 4791 O O . GLY A 1 604 ? -34.125 -8.906 -15.164 1 97.25 604 GLY A O 1
ATOM 4792 N N . GLY A 1 605 ? -33.219 -10.336 -16.672 1 95.69 605 GLY A N 1
ATOM 4793 C CA . GLY A 1 605 ? -33 -9.32 -17.688 1 95.69 605 GLY A CA 1
ATOM 4794 C C . GLY A 1 605 ? -34.281 -8.633 -18.109 1 95.69 605 GLY A C 1
ATOM 4795 O O . GLY A 1 605 ? -34.25 -7.492 -18.578 1 95.69 605 GLY A O 1
ATOM 4796 N N . GLY A 1 606 ? -35.344 -9.297 -17.953 1 95.38 606 GLY A N 1
ATOM 4797 C CA . GLY A 1 606 ? -36.625 -8.75 -18.359 1 95.38 606 GLY A CA 1
ATOM 4798 C C . GLY A 1 606 ? -37.188 -7.758 -17.359 1 95.38 606 GLY A C 1
ATOM 4799 O O . GLY A 1 606 ? -38.156 -7.055 -17.656 1 95.38 606 GLY A O 1
ATOM 4800 N N . LYS A 1 607 ? -36.562 -7.637 -16.234 1 96.31 607 LYS A N 1
ATOM 4801 C CA . LYS A 1 607 ? -37.094 -6.812 -15.156 1 96.31 607 LYS A CA 1
ATOM 4802 C C . LYS A 1 607 ? -36.688 -5.352 -15.328 1 96.31 607 LYS A C 1
ATOM 4804 O O . LYS A 1 607 ? -37.219 -4.473 -14.633 1 96.31 607 LYS A O 1
ATOM 4809 N N . VAL A 1 608 ? -35.75 -5.133 -16.266 1 97.25 608 VAL A N 1
ATOM 4810 C CA . VAL A 1 608 ? -35.25 -3.77 -16.453 1 97.25 608 VAL A CA 1
ATOM 4811 C C . VAL A 1 608 ? -35.344 -3.395 -17.938 1 97.25 608 VAL A C 1
ATOM 4813 O O . VAL A 1 608 ? -35.594 -4.254 -18.781 1 97.25 608 VAL A O 1
ATOM 4816 N N . THR A 1 609 ? -35.219 -2.092 -18.188 1 96.81 609 THR A N 1
ATOM 4817 C CA . THR A 1 609 ? -35.156 -1.606 -19.562 1 96.81 609 THR A CA 1
ATOM 4818 C C . THR A 1 609 ? -33.719 -1.411 -20.016 1 96.81 609 THR A C 1
ATOM 4820 O O . THR A 1 609 ? -33 -0.616 -19.422 1 96.81 609 THR A O 1
ATOM 4823 N N . TRP A 1 610 ? -33.375 -2.115 -21 1 97.81 610 TRP A N 1
ATOM 4824 C CA . TRP A 1 610 ? -32.031 -2.02 -21.547 1 97.81 610 TRP A CA 1
ATOM 4825 C C . TRP A 1 610 ? -31.953 -0.979 -22.672 1 97.81 610 TRP A C 1
ATOM 4827 O O . TRP A 1 610 ? -32.938 -0.774 -23.391 1 97.81 610 TRP A O 1
ATOM 4837 N N . THR A 1 611 ? -30.844 -0.35 -22.781 1 97.56 611 THR A N 1
ATOM 4838 C CA . THR A 1 611 ? -30.609 0.604 -23.859 1 97.56 611 THR A CA 1
ATOM 4839 C C . THR A 1 611 ? -29.469 0.143 -24.75 1 97.56 611 THR A C 1
ATOM 4841 O O . THR A 1 611 ? -28.484 -0.409 -24.281 1 97.56 611 THR A O 1
ATOM 4844 N N . LYS A 1 612 ? -29.609 0.429 -26.031 1 97.19 612 LYS A N 1
ATOM 4845 C CA . LYS A 1 612 ? -28.562 0.065 -26.969 1 97.19 612 LYS A CA 1
ATOM 4846 C C . LYS A 1 612 ? -27.266 0.81 -26.672 1 97.19 612 LYS A C 1
ATOM 4848 O O . LYS A 1 612 ? -27.281 2.004 -26.359 1 97.19 612 LYS A O 1
ATOM 4853 N N . VAL A 1 613 ? -26.203 0.13 -26.781 1 96.75 613 VAL A N 1
ATOM 4854 C CA . VAL A 1 613 ? -24.906 0.734 -26.516 1 96.75 613 VAL A CA 1
ATOM 4855 C C . VAL A 1 613 ? -24.453 1.556 -27.719 1 96.75 613 VAL A C 1
ATOM 4857 O O . VAL A 1 613 ? -24.344 1.029 -28.828 1 96.75 613 VAL A O 1
ATOM 4860 N N . GLN A 1 614 ? -24.141 2.812 -27.5 1 93.44 614 GLN A N 1
ATOM 4861 C CA . GLN A 1 614 ? -23.609 3.693 -28.547 1 93.44 614 GLN A CA 1
ATOM 4862 C C . GLN A 1 614 ? -22.219 4.199 -28.188 1 93.44 614 GLN A C 1
ATOM 4864 O O . GLN A 1 614 ? -21.453 4.574 -29.062 1 93.44 614 GLN A O 1
ATOM 4869 N N . LYS A 1 615 ? -21.969 4.332 -27 1 93.5 615 LYS A N 1
ATOM 4870 C CA . LYS A 1 615 ? -20.688 4.746 -26.453 1 93.5 615 LYS A CA 1
ATOM 4871 C C . LYS A 1 615 ? -20.391 4.016 -25.141 1 93.5 615 LYS A C 1
ATOM 4873 O O . LYS A 1 615 ? -21.172 3.18 -24.703 1 93.5 615 LYS A O 1
ATOM 4878 N N . ALA A 1 616 ? -19.25 4.359 -24.609 1 95.88 616 ALA A N 1
ATOM 4879 C CA . ALA A 1 616 ? -18.875 3.74 -23.344 1 95.88 616 ALA A CA 1
ATOM 4880 C C . ALA A 1 616 ? -19.906 4.02 -22.266 1 95.88 616 ALA A C 1
ATOM 4882 O O . ALA A 1 616 ? -20.375 5.152 -22.125 1 95.88 616 ALA A O 1
ATOM 4883 N N . GLY A 1 617 ? -20.359 2.953 -21.609 1 96.44 617 GLY A N 1
ATOM 4884 C CA . GLY A 1 617 ? -21.25 3.127 -20.469 1 96.44 617 GLY A CA 1
ATOM 4885 C C . GLY A 1 617 ? -20.547 3.691 -19.25 1 96.44 617 GLY A C 1
ATOM 4886 O O . GLY A 1 617 ? -19.328 3.527 -19.094 1 96.44 617 GLY A O 1
ATOM 4887 N N . PRO A 1 618 ? -21.281 4.414 -18.375 1 96.5 618 PRO A N 1
ATOM 4888 C CA . PRO A 1 618 ? -20.688 4.883 -17.125 1 96.5 618 PRO A CA 1
ATOM 4889 C C . PRO A 1 618 ? -20.281 3.74 -16.188 1 96.5 618 PRO A C 1
ATOM 4891 O O . PRO A 1 618 ? -20.594 2.58 -16.469 1 96.5 618 PRO A O 1
ATOM 4894 N N . PRO A 1 619 ? -19.516 4.043 -15.141 1 97.25 619 PRO A N 1
ATOM 4895 C CA . PRO A 1 619 ? -19.172 2.986 -14.188 1 97.25 619 PRO A CA 1
ATOM 4896 C C . PRO A 1 619 ? -20.406 2.291 -13.609 1 97.25 619 PRO A C 1
ATOM 4898 O O . PRO A 1 619 ? -21.484 2.889 -13.539 1 97.25 619 PRO A O 1
ATOM 4901 N N . VAL A 1 620 ? -20.219 1.013 -13.211 1 98.12 620 VAL A N 1
ATOM 4902 C CA . VAL A 1 620 ? -21.234 0.177 -12.578 1 98.12 620 VAL A CA 1
ATOM 4903 C C . VAL A 1 620 ? -22.391 -0.058 -13.555 1 98.12 620 VAL A C 1
ATOM 4905 O O . VAL A 1 620 ? -23.531 0.251 -13.242 1 98.12 620 VAL A O 1
ATOM 4908 N N . THR A 1 621 ? -22.031 -0.593 -14.625 1 98.44 621 THR A N 1
ATOM 4909 C CA . THR A 1 621 ? -22.969 -0.815 -15.727 1 98.44 621 THR A CA 1
ATOM 4910 C C . THR A 1 621 ? -23.031 -2.297 -16.078 1 98.44 621 THR A C 1
ATOM 4912 O O . THR A 1 621 ? -22.016 -2.988 -16.094 1 98.44 621 THR A O 1
ATOM 4915 N N . TRP A 1 622 ? -24.266 -2.785 -16.344 1 98.62 622 TRP A N 1
ATOM 4916 C CA . TRP A 1 622 ? -24.516 -4.121 -16.875 1 98.62 622 TRP A CA 1
ATOM 4917 C C . TRP A 1 622 ? -24.641 -4.09 -18.391 1 98.62 622 TRP A C 1
ATOM 4919 O O . TRP A 1 622 ? -25.312 -3.223 -18.938 1 98.62 622 TRP A O 1
ATOM 4929 N N . TYR A 1 623 ? -23.953 -4.938 -19.031 1 98.75 623 TYR A N 1
ATOM 4930 C CA . TYR A 1 623 ? -24.062 -5.121 -20.469 1 98.75 623 TYR A CA 1
ATOM 4931 C C . TYR A 1 623 ? -24.625 -6.496 -20.812 1 98.75 623 TYR A C 1
ATOM 4933 O O . TYR A 1 623 ? -24.359 -7.473 -20.094 1 98.75 623 TYR A O 1
ATOM 4941 N N . LYS A 1 624 ? -25.406 -6.656 -21.875 1 98.31 624 LYS A N 1
ATOM 4942 C CA . LYS A 1 624 ? -25.875 -7.965 -22.328 1 98.31 624 LYS A CA 1
ATOM 4943 C C . LYS A 1 624 ? -25.828 -8.07 -23.844 1 98.31 624 LYS A C 1
ATOM 4945 O O . LYS A 1 624 ? -25.938 -7.062 -24.547 1 98.31 624 LYS A O 1
ATOM 4950 N N . THR A 1 625 ? -25.641 -9.172 -24.312 1 97.88 625 THR A N 1
ATOM 4951 C CA . THR A 1 625 ? -25.703 -9.523 -25.734 1 97.88 625 THR A CA 1
ATOM 4952 C C . THR A 1 625 ? -26.125 -10.977 -25.906 1 97.88 625 THR A C 1
ATOM 4954 O O . THR A 1 625 ? -26.297 -11.703 -24.938 1 97.88 625 THR A O 1
ATOM 4957 N N . HIS A 1 626 ? -26.391 -11.375 -27.078 1 96.75 626 HIS A N 1
ATOM 4958 C CA . HIS A 1 626 ? -26.703 -12.75 -27.469 1 96.75 626 HIS A CA 1
ATOM 4959 C C . HIS A 1 626 ? -25.797 -13.211 -28.609 1 96.75 626 HIS A C 1
ATOM 4961 O O . HIS A 1 626 ? -25.391 -12.414 -29.438 1 96.75 626 HIS A O 1
ATOM 4967 N N . PHE A 1 627 ? -25.484 -14.469 -28.609 1 97 627 PHE A N 1
ATOM 4968 C CA . PHE A 1 627 ? -24.672 -15.031 -29.672 1 97 627 PHE A CA 1
ATOM 4969 C C . PHE A 1 627 ? -24.969 -16.516 -29.859 1 97 627 PHE A C 1
ATOM 4971 O O . PHE A 1 627 ? -25.531 -17.156 -28.984 1 97 627 PHE A O 1
ATOM 4978 N N . ASP A 1 628 ? -24.641 -17.078 -30.969 1 96 628 ASP A N 1
ATOM 4979 C CA . ASP A 1 628 ? -24.75 -18.516 -31.219 1 96 628 ASP A CA 1
ATOM 4980 C C . ASP A 1 628 ? -23.469 -19.25 -30.812 1 96 628 ASP A C 1
ATOM 4982 O O . ASP A 1 628 ? -22.391 -18.656 -30.797 1 96 628 ASP A O 1
ATOM 4986 N N . ALA A 1 629 ? -23.656 -20.5 -30.5 1 96.56 629 ALA A N 1
ATOM 4987 C CA . ALA A 1 629 ? -22.484 -21.297 -30.125 1 96.56 629 ALA A CA 1
ATOM 4988 C C . ALA A 1 629 ? -21.469 -21.344 -31.266 1 96.56 629 ALA A C 1
ATOM 4990 O O . ALA A 1 629 ? -21.844 -21.531 -32.438 1 96.56 629 ALA A O 1
ATOM 4991 N N . PRO A 1 630 ? -20.234 -21.141 -30.969 1 96.5 630 PRO A N 1
ATOM 4992 C CA . PRO A 1 630 ? -19.203 -21.234 -32.031 1 96.5 630 PRO A CA 1
ATOM 4993 C C . PRO A 1 630 ? -19.188 -22.609 -32.688 1 96.5 630 PRO A C 1
ATOM 4995 O O . PRO A 1 630 ? -19.594 -23.609 -32.094 1 96.5 630 PRO A O 1
ATOM 4998 N N . GLU A 1 631 ? -18.672 -22.672 -33.844 1 93.19 631 GLU A N 1
ATOM 4999 C CA . GLU A 1 631 ? -18.609 -23.891 -34.656 1 93.19 631 GLU A CA 1
ATOM 5000 C C . GLU A 1 631 ? -17.656 -24.906 -34.031 1 93.19 631 GLU A C 1
ATOM 5002 O O . GLU A 1 631 ? -16.812 -24.562 -33.219 1 93.19 631 GLU A O 1
ATOM 5007 N N . GLY A 1 632 ? -17.891 -26.172 -34.375 1 91.62 632 GLY A N 1
ATOM 5008 C CA . GLY A 1 632 ? -16.969 -27.234 -34 1 91.62 632 GLY A CA 1
ATOM 5009 C C . GLY A 1 632 ? -17.062 -27.641 -32.562 1 91.62 632 GLY A C 1
ATOM 5010 O O . GLY A 1 632 ? -18.109 -27.438 -31.906 1 91.62 632 GLY A O 1
ATOM 5011 N N . LYS A 1 633 ? -16.016 -28.344 -32.062 1 93.06 633 LYS A N 1
ATOM 5012 C CA . LYS A 1 633 ? -16.031 -28.891 -30.719 1 93.06 633 LYS A CA 1
ATOM 5013 C C . LYS A 1 633 ? -14.898 -28.328 -29.891 1 93.06 633 LYS A C 1
ATOM 5015 O O . LYS A 1 633 ? -14.781 -28.625 -28.688 1 93.06 633 LYS A O 1
ATOM 5020 N N . SER A 1 634 ? -14.102 -27.453 -30.484 1 95.38 634 SER A N 1
ATOM 5021 C CA . SER A 1 634 ? -12.984 -26.859 -29.75 1 95.38 634 SER A CA 1
ATOM 5022 C C . SER A 1 634 ? -13.477 -26.031 -28.562 1 95.38 634 SER A C 1
ATOM 5024 O O . SER A 1 634 ? -14.594 -25.516 -28.578 1 95.38 634 SER A O 1
ATOM 5026 N N . PRO A 1 635 ? -12.656 -25.922 -27.5 1 97.56 635 PRO A N 1
ATOM 5027 C CA . PRO A 1 635 ? -13.031 -25.047 -26.391 1 97.56 635 PRO A CA 1
ATOM 5028 C C . PRO A 1 635 ? -13.305 -23.609 -26.844 1 97.56 635 PRO A C 1
ATOM 5030 O O . PRO A 1 635 ? -12.867 -23.203 -27.922 1 97.56 635 PRO A O 1
ATOM 5033 N N . VAL A 1 636 ? -14.047 -22.875 -26 1 98.38 636 VAL A N 1
ATOM 5034 C CA . VAL A 1 636 ? -14.484 -21.516 -26.328 1 98.38 636 VAL A CA 1
ATOM 5035 C C . VAL A 1 636 ? -13.992 -20.547 -25.266 1 98.38 636 VAL A C 1
ATOM 5037 O O . VAL A 1 636 ? -13.898 -20.891 -24.094 1 98.38 636 VAL A O 1
ATOM 5040 N N . ALA A 1 637 ? -13.625 -19.359 -25.688 1 98.44 637 ALA A N 1
ATOM 5041 C CA . ALA A 1 637 ? -13.211 -18.281 -24.797 1 98.44 637 ALA A CA 1
ATOM 5042 C C . ALA A 1 637 ? -13.789 -16.938 -25.25 1 98.44 637 ALA A C 1
ATOM 5044 O O . ALA A 1 637 ? -14.219 -16.797 -26.391 1 98.44 637 ALA A O 1
ATOM 5045 N N . VAL A 1 638 ? -13.836 -16.016 -24.312 1 98.5 638 VAL A N 1
ATOM 5046 C CA . VAL A 1 638 ? -14.195 -14.633 -24.641 1 98.5 638 VAL A CA 1
ATOM 5047 C C . VAL A 1 638 ? -13.031 -13.703 -24.312 1 98.5 638 VAL A C 1
ATOM 5049 O O . VAL A 1 638 ? -12.406 -13.828 -23.266 1 98.5 638 VAL A O 1
ATOM 5052 N N . ARG A 1 639 ? -12.625 -12.891 -25.219 1 98.19 639 ARG A N 1
ATOM 5053 C CA . ARG A 1 639 ? -11.609 -11.867 -25 1 98.19 639 ARG A CA 1
ATOM 5054 C C . ARG A 1 639 ? -12.25 -10.531 -24.641 1 98.19 639 ARG A C 1
ATOM 5056 O O . ARG A 1 639 ? -13.078 -10.008 -25.406 1 98.19 639 ARG A O 1
ATOM 5063 N N . MET A 1 640 ? -11.789 -9.859 -23.594 1 98.38 640 MET A N 1
ATOM 5064 C CA . MET A 1 640 ? -12.508 -8.734 -23 1 98.38 640 MET A CA 1
ATOM 5065 C C . MET A 1 640 ? -11.852 -7.414 -23.375 1 98.38 640 MET A C 1
ATOM 5067 O O . MET A 1 640 ? -11.805 -6.484 -22.562 1 98.38 640 MET A O 1
ATOM 5071 N N . THR A 1 641 ? -11.367 -7.297 -24.531 1 97.25 641 THR A N 1
ATOM 5072 C CA . THR A 1 641 ? -10.75 -6.059 -24.984 1 97.25 641 THR A CA 1
ATOM 5073 C C . THR A 1 641 ? -11.727 -4.891 -24.891 1 97.25 641 THR A C 1
ATOM 5075 O O . THR A 1 641 ? -12.875 -5.004 -25.312 1 97.25 641 THR A O 1
ATOM 5078 N N . GLY A 1 642 ? -11.273 -3.834 -24.375 1 97.19 642 GLY A N 1
ATOM 5079 C CA . GLY A 1 642 ? -12.102 -2.646 -24.219 1 97.19 642 GLY A CA 1
ATOM 5080 C C . GLY A 1 642 ? -12.727 -2.521 -22.844 1 97.19 642 GLY A C 1
ATOM 5081 O O . GLY A 1 642 ? -13.211 -1.45 -22.469 1 97.19 642 GLY A O 1
ATOM 5082 N N . MET A 1 643 ? -12.789 -3.582 -22.109 1 98.31 643 MET A N 1
ATOM 5083 C CA . MET A 1 643 ? -13.375 -3.586 -20.766 1 98.31 643 MET A CA 1
ATOM 5084 C C . MET A 1 643 ? -12.297 -3.381 -19.703 1 98.31 643 MET A C 1
ATOM 5086 O O . MET A 1 643 ? -11.102 -3.373 -20.016 1 98.31 643 MET A O 1
ATOM 5090 N N . ASN A 1 644 ? -12.68 -3.213 -18.453 1 97.88 644 ASN A N 1
ATOM 5091 C CA . ASN A 1 644 ? -11.719 -2.906 -17.391 1 97.88 644 ASN A CA 1
ATOM 5092 C C . ASN A 1 644 ? -11.758 -3.947 -16.281 1 97.88 644 ASN A C 1
ATOM 5094 O O . ASN A 1 644 ? -10.852 -4.777 -16.172 1 97.88 644 ASN A O 1
ATOM 5098 N N . LYS A 1 645 ? -12.773 -4.039 -15.531 1 97.62 645 LYS A N 1
ATOM 5099 C CA . LYS A 1 645 ? -12.883 -4.93 -14.383 1 97.62 645 LYS A CA 1
ATOM 5100 C C . LYS A 1 645 ? -14.336 -5.258 -14.07 1 97.62 645 LYS A C 1
ATOM 5102 O O . LYS A 1 645 ? -15.188 -4.359 -14.023 1 97.62 645 LYS A O 1
ATOM 5107 N N . GLY A 1 646 ? -14.586 -6.523 -13.836 1 98.25 646 GLY A N 1
ATOM 5108 C CA . GLY A 1 646 ? -15.953 -6.902 -13.523 1 98.25 646 GLY A CA 1
ATOM 5109 C C . GLY A 1 646 ? -16.172 -8.406 -13.508 1 98.25 646 GLY A C 1
ATOM 5110 O O . GLY A 1 646 ? -15.281 -9.156 -13.094 1 98.25 646 GLY A O 1
ATOM 5111 N N . MET A 1 647 ? -17.438 -8.828 -13.789 1 98.5 647 MET A N 1
ATOM 5112 C CA . MET A 1 647 ? -17.859 -10.227 -13.773 1 98.5 647 MET A CA 1
ATOM 5113 C C . MET A 1 647 ? -18.547 -10.602 -15.086 1 98.5 647 MET A C 1
ATOM 5115 O O . MET A 1 647 ? -19.156 -9.742 -15.734 1 98.5 647 MET A O 1
ATOM 5119 N N . ILE A 1 648 ? -18.484 -11.859 -15.445 1 98.81 648 ILE A N 1
ATOM 5120 C CA . ILE A 1 648 ? -19.094 -12.344 -16.688 1 98.81 648 ILE A CA 1
ATOM 5121 C C . ILE A 1 648 ? -20.016 -13.531 -16.391 1 98.81 648 ILE A C 1
ATOM 5123 O O . ILE A 1 648 ? -19.656 -14.414 -15.602 1 98.81 648 ILE A O 1
ATOM 5127 N N . TRP A 1 649 ? -21.188 -13.594 -17.016 1 98.81 649 TRP A N 1
ATOM 5128 C CA . TRP A 1 649 ? -22.109 -14.719 -16.953 1 98.81 649 TRP A CA 1
ATOM 5129 C C . TRP A 1 649 ? -22.5 -15.195 -18.344 1 98.81 649 TRP A C 1
ATOM 5131 O O . TRP A 1 649 ? -22.688 -14.383 -19.25 1 98.81 649 TRP A O 1
ATOM 5141 N N . ILE A 1 650 ? -22.594 -16.469 -18.531 1 98.75 650 ILE A N 1
ATOM 5142 C CA . ILE A 1 650 ? -23.109 -17.125 -19.734 1 98.75 650 ILE A CA 1
ATOM 5143 C C . ILE A 1 650 ? -24.344 -17.953 -19.375 1 98.75 650 ILE A C 1
ATOM 5145 O O . ILE A 1 650 ? -24.25 -18.922 -18.609 1 98.75 650 ILE A O 1
ATOM 5149 N N . ASN A 1 651 ? -25.5 -17.578 -19.938 1 98.25 651 ASN A N 1
ATOM 5150 C CA . ASN A 1 651 ? -26.766 -18.25 -19.656 1 98.25 651 ASN A CA 1
ATOM 5151 C C . ASN A 1 651 ? -26.984 -18.406 -18.156 1 98.25 651 ASN A C 1
ATOM 5153 O O . ASN A 1 651 ? -27.359 -19.484 -17.688 1 98.25 651 ASN A O 1
ATOM 5157 N N . GLY A 1 652 ? -26.594 -17.422 -17.453 1 97.94 652 GLY A N 1
ATOM 5158 C CA . GLY A 1 652 ? -26.859 -17.359 -16.016 1 97.94 652 GLY A CA 1
ATOM 5159 C C . GLY A 1 652 ? -25.75 -17.969 -15.18 1 97.94 652 GLY A C 1
ATOM 5160 O O . GLY A 1 652 ? -25.75 -17.844 -13.953 1 97.94 652 GLY A O 1
ATOM 5161 N N . LYS A 1 653 ? -24.781 -18.578 -15.758 1 97.75 653 LYS A N 1
ATOM 5162 C CA . LYS A 1 653 ? -23.672 -19.188 -15.039 1 97.75 653 LYS A CA 1
ATOM 5163 C C . LYS A 1 653 ? -22.422 -18.297 -15.094 1 97.75 653 LYS A C 1
ATOM 5165 O O . LYS A 1 653 ? -21.984 -17.906 -16.172 1 97.75 653 LYS A O 1
ATOM 5170 N N . SER A 1 654 ? -21.859 -18.016 -13.953 1 98.12 654 SER A N 1
ATOM 5171 C CA . SER A 1 654 ? -20.719 -17.125 -13.883 1 98.12 654 SER A CA 1
ATOM 5172 C C . SER A 1 654 ? -19.438 -17.812 -14.352 1 98.12 654 SER A C 1
ATOM 5174 O O . SER A 1 654 ? -19.156 -18.953 -13.953 1 98.12 654 SER A O 1
ATOM 5176 N N . ILE A 1 655 ? -18.688 -17.141 -15.188 1 98.56 655 ILE A N 1
ATOM 5177 C CA . ILE A 1 655 ? -17.406 -17.703 -15.602 1 98.56 655 ILE A CA 1
ATOM 5178 C C . ILE A 1 655 ? -16.266 -16.953 -14.938 1 98.56 655 ILE A C 1
ATOM 5180 O O . ILE A 1 655 ? -15.102 -17.109 -15.312 1 98.56 655 ILE A O 1
ATOM 5184 N N . GLY A 1 656 ? -16.609 -16.094 -13.953 1 98.12 656 GLY A N 1
ATOM 5185 C CA . GLY A 1 656 ? -15.594 -15.539 -13.078 1 98.12 656 GLY A CA 1
ATOM 5186 C C . GLY A 1 656 ? -15.336 -14.062 -13.328 1 98.12 656 GLY A C 1
ATOM 5187 O O . GLY A 1 656 ? -16.031 -13.43 -14.117 1 98.12 656 GLY A O 1
ATOM 5188 N N . ARG A 1 657 ? -14.344 -13.484 -12.617 1 98.5 657 ARG A N 1
ATOM 5189 C CA . ARG A 1 657 ? -13.938 -12.086 -12.648 1 98.5 657 ARG A CA 1
ATOM 5190 C C . ARG A 1 657 ? -12.945 -11.828 -13.789 1 98.5 657 ARG A C 1
ATOM 5192 O O . ARG A 1 657 ? -12.07 -12.648 -14.047 1 98.5 657 ARG A O 1
ATOM 5199 N N . TYR A 1 658 ? -13.117 -10.688 -14.445 1 98.44 658 TYR A N 1
ATOM 5200 C CA . TYR A 1 658 ? -12.086 -10.219 -15.367 1 98.44 658 TYR A CA 1
ATOM 5201 C C . TYR A 1 658 ? -11.492 -8.898 -14.906 1 98.44 658 TYR A C 1
ATOM 5203 O O . TYR A 1 658 ? -12.148 -8.125 -14.203 1 98.44 658 TYR A O 1
ATOM 5211 N N . TRP A 1 659 ? -10.289 -8.68 -15.195 1 98.5 659 TRP A N 1
ATOM 5212 C CA . TRP A 1 659 ? -9.586 -7.445 -14.852 1 98.5 659 TRP A CA 1
ATOM 5213 C C . TRP A 1 659 ? -8.539 -7.105 -15.906 1 98.5 659 TRP A C 1
ATOM 5215 O O . TRP A 1 659 ? -7.379 -7.5 -15.781 1 98.5 659 TRP A O 1
ATOM 5225 N N . MET A 1 660 ? -8.898 -6.219 -16.828 1 98.19 660 MET A N 1
ATOM 5226 C CA . MET A 1 660 ? -8.07 -5.906 -17.984 1 98.19 660 MET A CA 1
ATOM 5227 C C . MET A 1 660 ? -7.121 -4.75 -17.688 1 98.19 660 MET A C 1
ATOM 5229 O O . MET A 1 660 ? -6.055 -4.637 -18.297 1 98.19 660 MET A O 1
ATOM 5233 N N . THR A 1 661 ? -7.434 -3.955 -16.734 1 97.25 661 THR A N 1
ATOM 5234 C CA . THR A 1 661 ? -6.66 -2.746 -16.469 1 97.25 661 THR A CA 1
ATOM 5235 C C . THR A 1 661 ? -5.598 -2.994 -15.406 1 97.25 661 THR A C 1
ATOM 5237 O O . THR A 1 661 ? -4.77 -2.123 -15.133 1 97.25 661 THR A O 1
ATOM 5240 N N . TYR A 1 662 ? -5.625 -4.062 -14.703 1 96.94 662 TYR A N 1
ATOM 5241 C CA . TYR A 1 662 ? -4.496 -4.434 -13.859 1 96.94 662 TYR A CA 1
ATOM 5242 C C . TYR A 1 662 ? -3.348 -4.984 -14.695 1 96.94 662 TYR A C 1
ATOM 5244 O O . TYR A 1 662 ? -3.27 -6.188 -14.938 1 96.94 662 TYR A O 1
ATOM 5252 N N . VAL A 1 663 ? -2.406 -4.156 -15.062 1 95.94 663 VAL A N 1
ATOM 5253 C CA . VAL A 1 663 ? -1.363 -4.461 -16.031 1 95.94 663 VAL A CA 1
ATOM 5254 C C . VAL A 1 663 ? -0.108 -4.945 -15.312 1 95.94 663 VAL A C 1
ATOM 5256 O O . VAL A 1 663 ? 0.252 -4.418 -14.258 1 95.94 663 VAL A O 1
ATOM 5259 N N . SER A 1 664 ? 0.51 -5.996 -15.836 1 94.94 664 SER A N 1
ATOM 5260 C CA . SER A 1 664 ? 1.78 -6.496 -15.32 1 94.94 664 SER A CA 1
ATOM 5261 C C . SER A 1 664 ? 2.922 -5.539 -15.641 1 94.94 664 SER A C 1
ATOM 5263 O O . SER A 1 664 ? 2.76 -4.617 -16.438 1 94.94 664 SER A O 1
ATOM 5265 N N . PRO A 1 665 ? 4.133 -5.742 -15.039 1 93.81 665 PRO A N 1
ATOM 5266 C CA . PRO A 1 665 ? 5.289 -4.895 -15.344 1 93.81 665 PRO A CA 1
ATOM 5267 C C . PRO A 1 665 ? 5.734 -5.016 -16.797 1 93.81 665 PRO A C 1
ATOM 5269 O O . PRO A 1 665 ? 6.574 -4.234 -17.266 1 93.81 665 PRO A O 1
ATOM 5272 N N . LEU A 1 666 ? 5.168 -5.961 -17.578 1 94.38 666 LEU A N 1
ATOM 5273 C CA . LEU A 1 666 ? 5.527 -6.145 -18.984 1 94.38 666 LEU A CA 1
ATOM 5274 C C . LEU A 1 666 ? 4.543 -5.422 -19.891 1 94.38 666 LEU A C 1
ATOM 5276 O O . LEU A 1 666 ? 4.621 -5.543 -21.109 1 94.38 666 LEU A O 1
ATOM 5280 N N . GLY A 1 667 ? 3.572 -4.797 -19.328 1 94 667 GLY A N 1
ATOM 5281 C CA . GLY A 1 667 ? 2.707 -3.9 -20.078 1 94 667 GLY A CA 1
ATOM 5282 C C . GLY A 1 667 ? 1.425 -4.562 -20.547 1 94 667 GLY A C 1
ATOM 5283 O O . GLY A 1 667 ? 0.641 -3.957 -21.281 1 94 667 GLY A O 1
ATOM 5284 N N . GLU A 1 668 ? 1.146 -5.793 -20.094 1 94.81 668 GLU A N 1
ATOM 5285 C CA . GLU A 1 668 ? -0.053 -6.52 -20.5 1 94.81 668 GLU A CA 1
ATOM 5286 C C . GLU A 1 668 ? -0.866 -6.957 -19.281 1 94.81 668 GLU A C 1
ATOM 5288 O O . GLU A 1 668 ? -0.312 -7.16 -18.203 1 94.81 668 GLU A O 1
ATOM 5293 N N . PRO A 1 669 ? -2.25 -7.043 -19.531 1 96.38 669 PRO A N 1
ATOM 5294 C CA . PRO A 1 669 ? -3.01 -7.656 -18.438 1 96.38 669 PRO A CA 1
ATOM 5295 C C . PRO A 1 669 ? -2.559 -9.086 -18.141 1 96.38 669 PRO A C 1
ATOM 5297 O O . PRO A 1 669 ? -2.072 -9.781 -19.031 1 96.38 669 PRO A O 1
ATOM 5300 N N . THR A 1 670 ? -2.73 -9.547 -16.953 1 96.06 670 THR A N 1
ATOM 5301 C CA . THR A 1 670 ? -2.389 -10.914 -16.547 1 96.06 670 THR A CA 1
ATOM 5302 C C . THR A 1 670 ? -3.219 -11.922 -17.328 1 96.06 670 THR A C 1
ATOM 5304 O O . THR A 1 670 ? -2.744 -13.023 -17.641 1 96.06 670 THR A O 1
ATOM 5307 N N . GLN A 1 671 ? -4.445 -11.539 -17.547 1 96.88 671 GLN A N 1
ATOM 5308 C CA . GLN A 1 671 ? -5.379 -12.391 -18.281 1 96.88 671 GLN A CA 1
ATOM 5309 C C . GLN A 1 671 ? -6.32 -11.562 -19.156 1 96.88 671 GLN A C 1
ATOM 5311 O O . GLN A 1 671 ? -6.875 -10.555 -18.688 1 96.88 671 GLN A O 1
ATOM 5316 N N . SER A 1 672 ? -6.488 -12.023 -20.453 1 97.56 672 SER A N 1
ATOM 5317 C CA . SER A 1 672 ? -7.367 -11.305 -21.359 1 97.56 672 SER A CA 1
ATOM 5318 C C . SER A 1 672 ? -8.508 -12.188 -21.844 1 97.56 672 SER A C 1
ATOM 5320 O O . SER A 1 672 ? -9.578 -11.695 -22.203 1 97.56 672 SER A O 1
ATOM 5322 N N . GLU A 1 673 ? -8.266 -13.523 -21.938 1 98.19 673 GLU A N 1
ATOM 5323 C CA . GLU A 1 673 ? -9.258 -14.477 -22.406 1 98.19 673 GLU A CA 1
ATOM 5324 C C . GLU A 1 673 ? -9.859 -15.273 -21.25 1 98.19 673 GLU A C 1
ATOM 5326 O O . GLU A 1 673 ? -9.125 -15.773 -20.391 1 98.19 673 GLU A O 1
ATOM 5331 N N . TYR A 1 674 ? -11.117 -15.406 -21.297 1 98.75 674 TYR A N 1
ATOM 5332 C CA . TYR A 1 674 ? -11.812 -16.125 -20.234 1 98.75 674 TYR A CA 1
ATOM 5333 C C . TYR A 1 674 ? -12.594 -17.297 -20.797 1 98.75 674 TYR A C 1
ATOM 5335 O O . TYR A 1 674 ? -13.305 -17.172 -21.797 1 98.75 674 TYR A O 1
ATOM 5343 N N . HIS A 1 675 ? -12.477 -18.438 -20.172 1 98.75 675 HIS A N 1
ATOM 5344 C CA . HIS A 1 675 ? -12.984 -19.719 -20.641 1 98.75 675 HIS A CA 1
ATOM 5345 C C . HIS A 1 675 ? -14.508 -19.781 -20.531 1 98.75 675 HIS A C 1
ATOM 5347 O O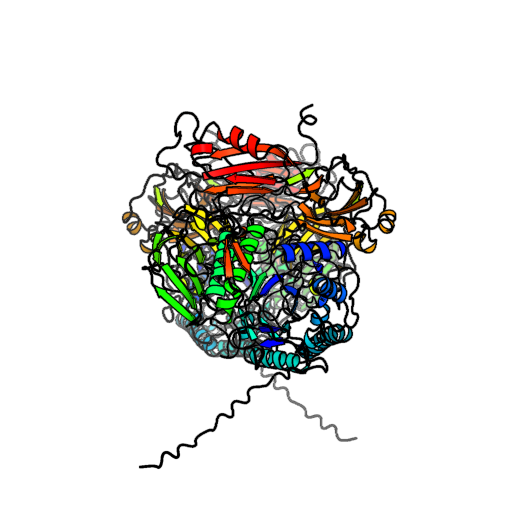 . HIS A 1 675 ? -15.07 -19.516 -19.469 1 98.75 675 HIS A O 1
ATOM 5353 N N . ILE A 1 676 ? -15.156 -20.109 -21.625 1 98.69 676 ILE A N 1
ATOM 5354 C CA . ILE A 1 676 ? -16.562 -20.469 -21.656 1 98.69 676 ILE A CA 1
ATOM 5355 C C . ILE A 1 676 ? -16.703 -21.984 -21.828 1 98.69 676 ILE A C 1
ATOM 5357 O O . ILE A 1 676 ? -16.594 -22.5 -22.938 1 98.69 676 ILE A O 1
ATOM 5361 N N . PRO A 1 677 ? -17.047 -22.688 -20.75 1 98.06 677 PRO A N 1
ATOM 5362 C CA . PRO A 1 677 ? -17.281 -24.109 -20.953 1 98.06 677 PRO A CA 1
ATOM 5363 C C . PRO A 1 677 ? -18.391 -24.391 -21.953 1 98.06 677 PRO A C 1
ATOM 5365 O O . PRO A 1 677 ? -19.453 -23.781 -21.891 1 98.06 677 PRO A O 1
ATOM 5368 N N . ARG A 1 678 ? -18.188 -25.297 -22.906 1 97.19 678 ARG A N 1
ATOM 5369 C CA . ARG A 1 678 ? -19.188 -25.594 -23.922 1 97.19 678 ARG A CA 1
ATOM 5370 C C . ARG A 1 678 ? -20.484 -26.094 -23.266 1 97.19 678 ARG A C 1
ATOM 5372 O O . ARG A 1 678 ? -21.578 -25.875 -23.797 1 97.19 678 ARG A O 1
ATOM 5379 N N . SER A 1 679 ? -20.406 -26.766 -22.094 1 97.31 679 SER A N 1
ATOM 5380 C CA . SER A 1 679 ? -21.578 -27.25 -21.391 1 97.31 679 SER A CA 1
ATOM 5381 C C . SER A 1 679 ? -22.469 -26.109 -20.922 1 97.31 679 SER A C 1
ATOM 5383 O O . SER A 1 679 ? -23.625 -26.312 -20.578 1 97.31 679 SER A O 1
ATOM 5385 N N . TYR A 1 680 ? -21.922 -24.875 -20.859 1 97.94 680 TYR A N 1
ATOM 5386 C CA . TYR A 1 680 ? -22.703 -23.703 -20.484 1 97.94 680 TYR A CA 1
ATOM 5387 C C . TYR A 1 680 ? -23.484 -23.156 -21.672 1 97.94 680 TYR A C 1
ATOM 5389 O O . TYR A 1 680 ? -24.391 -22.344 -21.516 1 97.94 680 TYR A O 1
ATOM 5397 N N . LEU A 1 681 ? -23.172 -23.625 -22.875 1 97.88 681 LEU A N 1
ATOM 5398 C CA . LEU A 1 681 ? -23.719 -23.047 -24.094 1 97.88 681 LEU A CA 1
ATOM 5399 C C . LEU A 1 681 ? -24.906 -23.859 -24.594 1 97.88 681 LEU A C 1
ATOM 5401 O O . LEU A 1 681 ? -24.953 -25.078 -24.391 1 97.88 681 LEU A O 1
ATOM 5405 N N . LYS A 1 682 ? -25.781 -23.156 -25.234 1 97.06 682 LYS A N 1
ATOM 5406 C CA . LYS A 1 682 ? -26.812 -23.688 -26.109 1 97.06 682 LYS A CA 1
ATOM 5407 C C . LYS A 1 682 ? -26.422 -23.516 -27.578 1 97.06 682 LYS A C 1
ATOM 5409 O O . LYS A 1 682 ? -25.531 -22.734 -27.906 1 97.06 682 LYS A O 1
ATOM 5414 N N . PRO A 1 683 ? -27.062 -24.281 -28.406 1 95.75 683 PRO A N 1
ATOM 5415 C CA . PRO A 1 683 ? -26.688 -24.141 -29.812 1 95.75 683 PRO A CA 1
ATOM 5416 C C . PRO A 1 683 ? -26.875 -22.734 -30.344 1 95.75 683 PRO A C 1
ATOM 5418 O O . PRO A 1 683 ? -26.078 -22.25 -31.141 1 95.75 683 PRO A O 1
ATOM 5421 N N . THR A 1 684 ? -28.016 -22.109 -29.875 1 95.19 684 THR A N 1
ATOM 5422 C CA . THR A 1 684 ? -28.297 -20.75 -30.359 1 95.19 684 THR A CA 1
ATOM 5423 C C . THR A 1 684 ? -28.766 -19.859 -29.219 1 95.19 684 THR A C 1
ATOM 5425 O O . THR A 1 684 ? -29.188 -20.344 -28.172 1 95.19 684 THR A O 1
ATOM 5428 N N . ASP A 1 685 ? -28.609 -18.594 -29.469 1 95.69 685 ASP A N 1
ATOM 5429 C CA . ASP A 1 685 ? -29.188 -17.547 -28.625 1 95.69 685 ASP A CA 1
ATOM 5430 C C . ASP A 1 685 ? -28.672 -17.625 -27.203 1 95.69 685 ASP A C 1
ATOM 5432 O O . ASP A 1 685 ? -29.453 -17.672 -26.25 1 95.69 685 ASP A O 1
ATOM 5436 N N . ASN A 1 686 ? -27.391 -17.781 -27.047 1 97.75 686 ASN A N 1
ATOM 5437 C CA . ASN A 1 686 ? -26.781 -17.766 -25.719 1 97.75 686 ASN A CA 1
ATOM 5438 C C . ASN A 1 686 ? -26.719 -16.344 -25.156 1 97.75 686 ASN A C 1
ATOM 5440 O O . ASN A 1 686 ? -26.281 -15.414 -25.828 1 97.75 686 ASN A O 1
ATOM 5444 N N . LEU A 1 687 ? -27.125 -16.188 -23.969 1 98.31 687 LEU A N 1
ATOM 5445 C CA . LEU A 1 687 ? -27.094 -14.906 -23.281 1 98.31 687 LEU A CA 1
ATOM 5446 C C . LEU A 1 687 ? -25.766 -14.695 -22.578 1 98.31 687 LEU A C 1
ATOM 5448 O O . LEU A 1 687 ? -25.344 -15.523 -21.766 1 98.31 687 LEU A O 1
ATOM 5452 N N . MET A 1 688 ? -25.062 -13.656 -22.922 1 98.44 688 MET A N 1
ATOM 5453 C CA . MET A 1 688 ? -23.906 -13.195 -22.156 1 98.44 688 MET A CA 1
ATOM 5454 C C . MET A 1 688 ? -24.219 -11.891 -21.438 1 98.44 688 MET A C 1
ATOM 5456 O O . MET A 1 688 ? -24.703 -10.938 -22.047 1 98.44 688 MET A O 1
ATOM 5460 N N . VAL A 1 689 ? -23.984 -11.828 -20.156 1 98.81 689 VAL A N 1
ATOM 5461 C CA . VAL A 1 689 ? -24.156 -10.609 -19.359 1 98.81 689 VAL A CA 1
ATOM 5462 C C . VAL A 1 689 ? -22.844 -10.273 -18.656 1 98.81 689 VAL A C 1
ATOM 5464 O O . VAL A 1 689 ? -22.141 -11.164 -18.156 1 98.81 689 VAL A O 1
ATOM 5467 N N . ILE A 1 690 ? -22.453 -8.984 -18.719 1 98.75 690 ILE A N 1
ATOM 5468 C CA . ILE A 1 690 ? -21.25 -8.477 -18.094 1 98.75 690 ILE A CA 1
ATOM 5469 C C . ILE A 1 690 ? -21.594 -7.379 -17.094 1 98.75 690 ILE A C 1
ATOM 5471 O O . ILE A 1 690 ? -22.375 -6.477 -17.406 1 98.75 690 ILE A O 1
ATOM 5475 N N . PHE A 1 691 ? -21.125 -7.473 -15.898 1 98.5 691 PHE A N 1
ATOM 5476 C CA . PHE A 1 691 ? -21.109 -6.324 -15 1 98.5 691 PHE A CA 1
ATOM 5477 C C . PHE A 1 691 ? -19.75 -5.625 -15.039 1 98.5 691 PHE A C 1
ATOM 5479 O O . PHE A 1 691 ? -18.719 -6.258 -14.82 1 98.5 691 PHE A O 1
ATOM 5486 N N . GLU A 1 692 ? -19.734 -4.379 -15.344 1 98.75 692 GLU A N 1
ATOM 5487 C CA . GLU A 1 692 ? -18.531 -3.555 -15.453 1 98.75 692 GLU A CA 1
ATOM 5488 C C . GLU A 1 692 ? -18.484 -2.494 -14.359 1 98.75 692 GLU A C 1
ATOM 5490 O O . GLU A 1 692 ? -19.453 -1.739 -14.18 1 98.75 692 GLU A O 1
ATOM 5495 N N . GLU A 1 693 ? -17.359 -2.438 -13.617 1 98.12 693 GLU A N 1
ATOM 5496 C CA . GLU A 1 693 ? -17.234 -1.542 -12.477 1 98.12 693 GLU A CA 1
ATOM 5497 C C . GLU A 1 693 ? -16.812 -0.141 -12.914 1 98.12 693 GLU A C 1
ATOM 5499 O O . GLU A 1 693 ? -17.031 0.832 -12.188 1 98.12 693 GLU A O 1
ATOM 5504 N N . GLU A 1 694 ? -16.188 -0.036 -14.047 1 96.94 694 GLU A N 1
ATOM 5505 C CA . GLU A 1 694 ? -15.648 1.236 -14.523 1 96.94 694 GLU A CA 1
ATOM 5506 C C . GLU A 1 694 ? -16.219 1.601 -15.891 1 96.94 694 GLU A C 1
ATOM 5508 O O . GLU A 1 694 ? -17.031 0.853 -16.453 1 96.94 694 GLU A O 1
ATOM 5513 N N . GLU A 1 695 ? -15.906 2.801 -16.359 1 96.88 695 GLU A N 1
ATOM 5514 C CA . GLU A 1 695 ? -16.359 3.219 -17.672 1 96.88 695 GLU A CA 1
ATOM 5515 C C . GLU A 1 695 ? -15.727 2.365 -18.781 1 96.88 695 GLU A C 1
ATOM 5517 O O . GLU A 1 695 ? -14.508 2.217 -18.828 1 96.88 695 GLU A O 1
ATOM 5522 N N . ALA A 1 696 ? -16.609 1.731 -19.578 1 97.56 696 ALA A N 1
ATOM 5523 C CA . ALA A 1 696 ? -16.047 0.853 -20.594 1 97.56 696 ALA A CA 1
ATOM 5524 C C . ALA A 1 696 ? -17 0.698 -21.781 1 97.56 696 ALA A C 1
ATOM 5526 O O . ALA A 1 696 ? -18.188 1.018 -21.672 1 97.56 696 ALA A O 1
ATOM 5527 N N . ASN A 1 697 ? -16.469 0.277 -22.906 1 97.62 697 ASN A N 1
ATOM 5528 C CA . ASN A 1 697 ? -17.188 -0.037 -24.125 1 97.62 697 ASN A CA 1
ATOM 5529 C C . ASN A 1 697 ? -16.969 -1.485 -24.562 1 97.62 697 ASN A C 1
ATOM 5531 O O . ASN A 1 697 ? -15.836 -1.876 -24.875 1 97.62 697 ASN A O 1
ATOM 5535 N N . PRO A 1 698 ? -18.016 -2.289 -24.625 1 97.75 698 PRO A N 1
ATOM 5536 C CA . PRO A 1 698 ? -17.859 -3.717 -24.922 1 97.75 698 PRO A CA 1
ATOM 5537 C C . PRO A 1 698 ? -17.672 -3.998 -26.406 1 97.75 698 PRO A C 1
ATOM 5539 O O . PRO A 1 698 ? -17.547 -5.156 -26.812 1 97.75 698 PRO A O 1
ATOM 5542 N N . GLU A 1 699 ? -17.547 -3.053 -27.281 1 95.88 699 GLU A N 1
ATOM 5543 C CA . GLU A 1 699 ? -17.578 -3.188 -28.734 1 95.88 699 GLU A CA 1
ATOM 5544 C C . GLU A 1 699 ? -16.453 -4.098 -29.219 1 95.88 699 GLU A C 1
ATOM 5546 O O . GLU A 1 699 ? -16.594 -4.773 -30.234 1 95.88 699 GLU A O 1
ATOM 5551 N N . LYS A 1 700 ? -15.383 -4.156 -28.531 1 96.19 700 LYS A N 1
ATOM 5552 C CA . LYS A 1 700 ? -14.211 -4.871 -29.031 1 96.19 700 LYS A CA 1
ATOM 5553 C C . LYS A 1 700 ? -14.148 -6.285 -28.453 1 96.19 700 LYS A C 1
ATOM 5555 O O . LYS A 1 700 ? -13.172 -7.008 -28.672 1 96.19 700 LYS A O 1
ATOM 5560 N N . ILE A 1 701 ? -15.133 -6.707 -27.734 1 97.62 701 ILE A N 1
ATOM 5561 C CA . ILE A 1 701 ? -15.18 -8.055 -27.172 1 97.62 701 ILE A CA 1
ATOM 5562 C C . ILE A 1 701 ? -15.328 -9.078 -28.297 1 97.62 701 ILE A C 1
ATOM 5564 O O . ILE A 1 701 ? -16.078 -8.859 -29.234 1 97.62 701 ILE A O 1
ATOM 5568 N N . GLU A 1 702 ? -14.648 -10.227 -28.203 1 96.88 702 GLU A N 1
ATOM 5569 C CA . GLU A 1 702 ? -14.68 -11.281 -29.203 1 96.88 702 GLU A CA 1
ATOM 5570 C C . GLU A 1 702 ? -14.914 -12.648 -28.562 1 96.88 702 GLU A C 1
ATOM 5572 O O . GLU A 1 702 ? -14.383 -12.93 -27.484 1 96.88 702 GLU A O 1
ATOM 5577 N N . ILE A 1 703 ? -15.719 -13.445 -29.219 1 97.94 703 ILE A N 1
ATOM 5578 C CA . ILE A 1 703 ? -15.852 -14.859 -28.891 1 97.94 703 ILE A CA 1
ATOM 5579 C C . ILE A 1 703 ? -14.867 -15.672 -29.719 1 97.94 703 ILE A C 1
ATOM 5581 O O . ILE A 1 703 ? -14.812 -15.523 -30.953 1 97.94 703 ILE A O 1
ATOM 5585 N N . LEU A 1 704 ? -14.125 -16.562 -29.062 1 97.88 704 LEU A N 1
ATOM 5586 C CA . LEU A 1 704 ? -13.016 -17.266 -29.703 1 97.88 704 LEU A CA 1
ATOM 5587 C C . LEU A 1 704 ? -13.141 -18.766 -29.516 1 97.88 704 LEU A C 1
ATOM 5589 O O . LEU A 1 704 ? -13.719 -19.234 -28.531 1 97.88 704 LEU A O 1
ATOM 5593 N N . THR A 1 705 ? -12.656 -19.516 -30.453 1 97.06 705 THR A N 1
ATOM 5594 C CA . THR A 1 705 ? -12.336 -20.922 -30.234 1 97.06 705 THR A CA 1
ATOM 5595 C C . THR A 1 705 ? -10.852 -21.109 -29.953 1 97.06 705 THR A C 1
ATOM 5597 O O . THR A 1 705 ? -10.031 -20.297 -30.391 1 97.06 705 THR A O 1
ATOM 5600 N N . VAL A 1 706 ? -10.562 -22.109 -29.203 1 97.69 706 VAL A N 1
ATOM 5601 C CA . VAL A 1 706 ? -9.18 -22.312 -28.781 1 97.69 706 VAL A CA 1
ATOM 5602 C C . VAL A 1 706 ? -8.672 -23.656 -29.297 1 97.69 706 VAL A C 1
ATOM 5604 O O . VAL A 1 706 ? -9.406 -24.641 -29.281 1 97.69 706 VAL A O 1
ATOM 5607 N N . ASN A 1 707 ? -7.508 -23.672 -29.844 1 95.5 707 ASN A N 1
ATOM 5608 C CA . ASN A 1 707 ? -6.887 -24.922 -30.25 1 95.5 707 ASN A CA 1
ATOM 5609 C C . ASN A 1 707 ? -5.371 -24.875 -30.109 1 95.5 707 ASN A C 1
ATOM 5611 O O . ASN A 1 707 ? -4.812 -23.844 -29.75 1 95.5 707 ASN A O 1
ATOM 5615 N N . ARG A 1 708 ? -4.793 -26 -30.234 1 94.62 708 ARG A N 1
ATOM 5616 C CA . ARG A 1 708 ? -3.34 -26.109 -30.297 1 94.62 708 ARG A CA 1
ATOM 5617 C C . ARG A 1 708 ? -2.898 -26.828 -31.562 1 94.62 708 ARG A C 1
ATOM 5619 O O . ARG A 1 708 ? -2.143 -27.812 -31.5 1 94.62 708 ARG A O 1
ATOM 5626 N N . ASP A 1 709 ? -3.283 -26.234 -32.688 1 94 709 ASP A N 1
ATOM 5627 C CA . ASP A 1 709 ? -3.117 -26.875 -34 1 94 709 ASP A CA 1
ATOM 5628 C C . ASP A 1 709 ? -1.772 -26.516 -34.625 1 94 709 ASP A C 1
ATOM 5630 O O . ASP A 1 709 ? -1.444 -26.984 -35.719 1 94 709 ASP A O 1
ATOM 5634 N N . THR A 1 710 ? -1.089 -25.672 -34.031 1 94.56 710 THR A N 1
ATOM 5635 C CA . THR A 1 710 ? 0.29 -25.422 -34.438 1 94.56 710 THR A CA 1
ATOM 5636 C C . THR A 1 710 ? 1.232 -26.438 -33.781 1 94.56 710 THR A C 1
ATOM 5638 O O . THR A 1 710 ? 1.462 -26.391 -32.562 1 94.56 710 THR A O 1
ATOM 5641 N N . ILE A 1 711 ? 1.73 -27.328 -34.594 1 96.69 711 ILE A N 1
ATOM 5642 C CA . ILE A 1 711 ? 2.537 -28.438 -34.094 1 96.69 711 ILE A CA 1
ATOM 5643 C C . ILE A 1 711 ? 3.99 -28.266 -34.531 1 96.69 711 ILE A C 1
ATOM 5645 O O . ILE A 1 711 ? 4.262 -27.859 -35.656 1 96.69 711 ILE A O 1
ATOM 5649 N N . CYS A 1 712 ? 4.871 -28.5 -33.625 1 96.75 712 CYS A N 1
ATOM 5650 C CA . CYS A 1 712 ? 6.285 -28.281 -33.906 1 96.75 712 CYS A CA 1
ATOM 5651 C C . CYS A 1 712 ? 7.129 -29.438 -33.375 1 96.75 712 CYS A C 1
ATOM 5653 O O . CYS A 1 712 ? 6.621 -30.312 -32.688 1 96.75 712 CYS A O 1
ATOM 5655 N N . SER A 1 713 ? 8.289 -29.5 -33.844 1 95.94 713 SER A N 1
ATOM 5656 C CA . SER A 1 713 ? 9.328 -30.359 -33.312 1 95.94 713 SER A CA 1
ATOM 5657 C C . SER A 1 713 ? 10.695 -29.672 -33.344 1 95.94 713 SER A C 1
ATOM 5659 O O . SER A 1 713 ? 10.922 -28.781 -34.156 1 95.94 713 SER A O 1
ATOM 5661 N N . TYR A 1 714 ? 11.5 -30 -32.469 1 93.88 714 TYR A N 1
ATOM 5662 C CA . TYR A 1 714 ? 12.867 -29.5 -32.344 1 93.88 714 TYR A CA 1
ATOM 5663 C C . TYR A 1 714 ? 13.812 -30.609 -31.875 1 93.88 714 TYR A C 1
ATOM 5665 O O . TYR A 1 714 ? 13.906 -30.875 -30.688 1 93.88 714 TYR A O 1
ATOM 5673 N N . VAL A 1 715 ? 14.555 -31.219 -32.781 1 93.56 715 VAL A N 1
ATOM 5674 C CA . VAL A 1 715 ? 15.344 -32.406 -32.469 1 93.56 715 VAL A CA 1
ATOM 5675 C C . VAL A 1 715 ? 16.766 -32.25 -33 1 93.56 715 VAL A C 1
ATOM 5677 O O . VAL A 1 715 ? 16.953 -31.828 -34.156 1 93.56 715 VAL A O 1
ATOM 5680 N N . THR A 1 716 ? 17.734 -32.562 -32.219 1 89.62 716 THR A N 1
ATOM 5681 C CA . THR A 1 716 ? 19.125 -32.531 -32.656 1 89.62 716 THR A CA 1
ATOM 5682 C C . THR A 1 716 ? 19.656 -33.938 -32.938 1 89.62 716 THR A C 1
ATOM 5684 O O . THR A 1 716 ? 18.969 -34.938 -32.656 1 89.62 716 THR A O 1
ATOM 5687 N N . GLU A 1 717 ? 20.906 -34 -33.375 1 84.44 717 GLU A N 1
ATOM 5688 C CA . GLU A 1 717 ? 21.547 -35.25 -33.688 1 84.44 717 GLU A CA 1
ATOM 5689 C C . GLU A 1 717 ? 21.922 -36.031 -32.406 1 84.44 717 GLU A C 1
ATOM 5691 O O . GLU A 1 717 ? 22.172 -37.219 -32.438 1 84.44 717 GLU A O 1
ATOM 5696 N N . TYR A 1 718 ? 21.781 -35.375 -31.25 1 83.5 718 TYR A N 1
ATOM 5697 C CA . TYR A 1 718 ? 22.172 -35.969 -29.984 1 83.5 718 TYR A CA 1
ATOM 5698 C C . TYR A 1 718 ? 20.969 -36.469 -29.219 1 83.5 718 TYR A C 1
ATOM 5700 O O . TYR A 1 718 ? 21.094 -37.062 -28.156 1 83.5 718 TYR A O 1
ATOM 5708 N N . HIS A 1 719 ? 19.812 -36.312 -29.828 1 91.38 719 HIS A N 1
ATOM 5709 C CA . HIS A 1 719 ? 18.609 -36.844 -29.203 1 91.38 719 HIS A CA 1
ATOM 5710 C C . HIS A 1 719 ? 18.594 -38.375 -29.234 1 91.38 719 HIS A C 1
ATOM 5712 O O . HIS A 1 719 ? 19.031 -38.969 -30.219 1 91.38 719 HIS A O 1
ATOM 5718 N N . PRO A 1 720 ? 18.172 -38.938 -28.062 1 90.94 720 PRO A N 1
ATOM 5719 C CA . PRO A 1 720 ? 17.891 -40.344 -28.188 1 90.94 720 PRO A CA 1
ATOM 5720 C C . PRO A 1 720 ? 16.656 -40.625 -29.047 1 90.94 720 PRO A C 1
ATOM 5722 O O . PRO A 1 720 ? 15.859 -39.719 -29.312 1 90.94 720 PRO A O 1
ATOM 5725 N N . PRO A 1 721 ? 16.562 -41.938 -29.516 1 90.94 721 PRO A N 1
ATOM 5726 C CA . PRO A 1 721 ? 15.289 -42.312 -30.125 1 90.94 721 PRO A CA 1
ATOM 5727 C C . PRO A 1 721 ? 14.125 -42.219 -29.141 1 90.94 721 PRO A C 1
ATOM 5729 O O . PRO A 1 721 ? 14.336 -42.094 -27.922 1 90.94 721 PRO A O 1
ATOM 5732 N N . SER A 1 722 ? 12.922 -42.25 -29.75 1 92.31 722 SER A N 1
ATOM 5733 C CA . SER A 1 722 ? 11.727 -42.219 -28.906 1 92.31 722 SER A CA 1
ATOM 5734 C C . SER A 1 722 ? 11.742 -43.406 -27.922 1 92.31 722 SER A C 1
ATOM 5736 O O . SER A 1 722 ? 12.141 -44.5 -28.266 1 92.31 722 SER A O 1
ATOM 5738 N N . VAL A 1 723 ? 11.344 -43.188 -26.703 1 94.62 723 VAL A N 1
ATOM 5739 C CA . VAL A 1 723 ? 11.281 -44.219 -25.672 1 94.62 723 VAL A CA 1
ATOM 5740 C C . VAL A 1 723 ? 10.352 -45.344 -26.109 1 94.62 723 VAL A C 1
ATOM 5742 O O . VAL A 1 723 ? 10.469 -46.469 -25.625 1 94.62 723 VAL A O 1
ATOM 5745 N N . LYS A 1 724 ? 9.492 -45.062 -27.062 1 91.25 724 LYS A N 1
ATOM 5746 C CA . LYS A 1 724 ? 8.562 -46.062 -27.594 1 91.25 724 LYS A CA 1
ATOM 5747 C C . LYS A 1 724 ? 9.305 -47.156 -28.391 1 91.25 724 LYS A C 1
ATOM 5749 O O . LYS A 1 724 ? 8.742 -48.188 -28.688 1 91.25 724 LYS A O 1
ATOM 5754 N N . SER A 1 725 ? 10.547 -46.875 -28.609 1 91 725 SER A N 1
ATOM 5755 C CA . SER A 1 725 ? 11.359 -47.812 -29.375 1 91 725 SER A CA 1
ATOM 5756 C C . SER A 1 725 ? 11.734 -49.031 -28.547 1 91 725 SER A C 1
ATOM 5758 O O . SER A 1 725 ? 12.328 -50 -29.062 1 91 725 SER A O 1
ATOM 5760 N N . TRP A 1 726 ? 11.352 -49.062 -27.281 1 91.75 726 TRP A N 1
ATOM 5761 C CA . TRP A 1 726 ? 11.703 -50.156 -26.391 1 91.75 726 TRP A CA 1
ATOM 5762 C C . TRP A 1 726 ? 10.484 -50.656 -25.609 1 91.75 726 TRP A C 1
ATOM 5764 O O . TRP A 1 726 ? 9.508 -49.906 -25.453 1 91.75 726 TRP A O 1
ATOM 5774 N N . GLU A 1 727 ? 10.5 -51.875 -25.188 1 91.5 727 GLU A N 1
ATOM 5775 C CA . GLU A 1 727 ? 9.469 -52.438 -24.328 1 91.5 727 GLU A CA 1
ATOM 5776 C C . GLU A 1 727 ? 10.062 -53.469 -23.375 1 91.5 727 GLU A C 1
ATOM 5778 O O . GLU A 1 727 ? 11.195 -53.906 -23.562 1 91.5 727 GLU A O 1
ATOM 5783 N N . ARG A 1 728 ? 9.453 -53.688 -22.312 1 88.25 728 ARG A N 1
ATOM 5784 C CA . ARG A 1 728 ? 9.781 -54.75 -21.406 1 88.25 728 ARG A CA 1
ATOM 5785 C C . ARG A 1 728 ? 8.641 -55.781 -21.312 1 88.25 728 ARG A C 1
ATOM 5787 O O . ARG A 1 728 ? 7.512 -55.406 -20.969 1 88.25 728 ARG A O 1
ATOM 5794 N N . LYS A 1 729 ? 8.922 -56.875 -21.75 1 82.62 729 LYS A N 1
ATOM 5795 C CA . LYS A 1 729 ? 7.992 -58 -21.672 1 82.62 729 LYS A CA 1
ATOM 5796 C C . LYS A 1 729 ? 8.617 -59.156 -20.938 1 82.62 729 LYS A C 1
ATOM 5798 O O . LYS A 1 729 ? 9.742 -59.562 -21.234 1 82.62 729 LYS A O 1
ATOM 5803 N N . ASN A 1 730 ? 7.973 -59.812 -20.047 1 76.44 730 ASN A N 1
ATOM 5804 C CA . ASN A 1 730 ? 8.453 -60.938 -19.266 1 76.44 730 ASN A CA 1
ATOM 5805 C C . ASN A 1 730 ? 9.844 -60.688 -18.703 1 76.44 730 ASN A C 1
ATOM 5807 O O . ASN A 1 730 ? 10.75 -61.5 -18.859 1 76.44 730 ASN A O 1
ATOM 5811 N N . ASN A 1 731 ? 10.055 -59.469 -18.266 1 76.88 731 ASN A N 1
ATOM 5812 C CA . ASN A 1 731 ? 11.258 -59.031 -17.578 1 76.88 731 ASN A CA 1
ATOM 5813 C C . ASN A 1 731 ? 12.438 -58.906 -18.547 1 76.88 731 ASN A C 1
ATOM 5815 O O . ASN A 1 731 ? 13.586 -58.812 -18.109 1 76.88 731 ASN A O 1
ATOM 5819 N N . LYS A 1 732 ? 12.07 -58.938 -19.766 1 83.56 732 LYS A N 1
ATOM 5820 C CA . LYS A 1 732 ? 13.125 -58.75 -20.766 1 83.56 732 LYS A CA 1
ATOM 5821 C C . LYS A 1 732 ? 12.984 -57.406 -21.453 1 83.56 732 LYS A C 1
ATOM 5823 O O . LYS A 1 732 ? 11.922 -57.062 -21.969 1 83.56 732 LYS A O 1
ATOM 5828 N N . PHE A 1 733 ? 14.016 -56.656 -21.359 1 88.88 733 PHE A N 1
ATOM 5829 C CA . PHE A 1 733 ? 14.109 -55.344 -22.031 1 88.88 733 PHE A CA 1
ATOM 5830 C C . PHE A 1 733 ? 14.594 -55.531 -23.469 1 88.88 733 PHE A C 1
ATOM 5832 O O . PHE A 1 733 ? 15.695 -56.031 -23.688 1 88.88 733 PHE A O 1
ATOM 5839 N N . THR A 1 734 ? 13.703 -55.156 -24.5 1 88.25 734 THR A N 1
ATOM 5840 C CA . THR A 1 734 ? 14.055 -55.406 -25.891 1 88.25 734 THR A CA 1
ATOM 5841 C C . THR A 1 734 ? 13.664 -54.188 -26.766 1 88.25 734 THR A C 1
ATOM 5843 O O . THR A 1 734 ? 12.695 -53.5 -26.453 1 88.25 734 THR A O 1
ATOM 5846 N N . PRO A 1 735 ? 14.43 -53.938 -27.797 1 88.81 735 PRO A N 1
ATOM 5847 C CA . PRO A 1 735 ? 13.984 -52.938 -28.797 1 88.81 735 PRO A CA 1
ATOM 5848 C C . PRO A 1 735 ? 12.797 -53.438 -29.625 1 88.81 735 PRO A C 1
ATOM 5850 O O . PRO A 1 735 ? 12.719 -54.625 -29.953 1 88.81 735 PRO A O 1
ATOM 5853 N N . VAL A 1 736 ? 11.914 -52.656 -29.828 1 88 736 VAL A N 1
ATOM 5854 C CA . VAL A 1 736 ? 10.75 -53 -30.625 1 88 736 VAL A CA 1
ATOM 5855 C C . VAL A 1 736 ? 10.961 -52.594 -32.062 1 88 736 VAL A C 1
ATOM 5857 O O . VAL A 1 736 ? 10.273 -53.062 -32.969 1 88 736 VAL A O 1
ATOM 5860 N N . VAL A 1 737 ? 11.945 -51.719 -32.25 1 84.75 737 VAL A N 1
ATOM 5861 C CA . VAL A 1 737 ? 12.297 -51.281 -33.594 1 84.75 737 VAL A CA 1
ATOM 5862 C C . VAL A 1 737 ? 13.758 -51.625 -33.875 1 84.75 737 VAL A C 1
ATOM 5864 O O . VAL A 1 737 ? 14.609 -51.531 -33 1 84.75 737 VAL A O 1
ATOM 5867 N N . ASP A 1 738 ? 14.062 -52.156 -35 1 70.94 738 ASP A N 1
ATOM 5868 C CA . ASP A 1 738 ? 15.391 -52.625 -35.344 1 70.94 738 ASP A CA 1
ATOM 5869 C C . ASP A 1 738 ? 16.406 -51.5 -35.344 1 70.94 738 ASP A C 1
ATOM 5871 O O . ASP A 1 738 ? 17.5 -51.625 -34.812 1 70.94 738 ASP A O 1
ATOM 5875 N N . ASN A 1 739 ? 16.156 -50.406 -36.062 1 75.81 739 ASN A N 1
ATOM 5876 C CA . ASN A 1 739 ? 17.094 -49.281 -36.156 1 75.81 739 ASN A CA 1
ATOM 5877 C C . ASN A 1 739 ? 16.469 -47.969 -35.688 1 75.81 739 ASN A C 1
ATOM 5879 O O . ASN A 1 739 ? 16.094 -47.125 -36.5 1 75.81 739 ASN A O 1
ATOM 5883 N N . ALA A 1 740 ? 16.672 -47.938 -34.25 1 81.25 740 ALA A N 1
ATOM 5884 C CA . ALA A 1 740 ? 16.062 -46.719 -33.688 1 81.25 740 ALA A CA 1
ATOM 5885 C C . ALA A 1 740 ? 16.969 -45.5 -33.844 1 81.25 740 ALA A C 1
ATOM 5887 O O . ALA A 1 740 ? 18.125 -45.531 -33.406 1 81.25 740 ALA A O 1
ATOM 5888 N N . LYS A 1 741 ? 16.516 -44.469 -34.562 1 83.69 741 LYS A N 1
ATOM 5889 C CA . LYS A 1 741 ? 17.234 -43.219 -34.75 1 83.69 741 LYS A CA 1
ATOM 5890 C C . LYS A 1 741 ? 16.406 -42.031 -34.25 1 83.69 741 LYS A C 1
ATOM 5892 O O . LYS A 1 741 ? 15.188 -42.125 -34.188 1 83.69 741 LYS A O 1
ATOM 5897 N N . PRO A 1 742 ? 17.203 -41.031 -33.875 1 89.62 742 PRO A N 1
ATOM 5898 C CA . PRO A 1 742 ? 16.469 -39.812 -33.562 1 89.62 742 PRO A CA 1
ATOM 5899 C C . PRO A 1 742 ? 15.609 -39.312 -34.719 1 89.62 742 PRO A C 1
ATOM 5901 O O . PRO A 1 742 ? 16.031 -39.375 -35.875 1 89.62 742 PRO A O 1
ATOM 5904 N N . ALA A 1 743 ? 14.398 -38.906 -34.438 1 92.88 743 ALA A N 1
ATOM 5905 C CA . ALA A 1 743 ? 13.477 -38.406 -35.469 1 92.88 743 ALA A CA 1
ATOM 5906 C C . ALA A 1 743 ? 12.539 -37.344 -34.906 1 92.88 743 ALA A C 1
ATOM 5908 O O . ALA A 1 743 ? 12.297 -37.281 -33.688 1 92.88 743 ALA A O 1
ATOM 5909 N N . ALA A 1 744 ? 12.117 -36.469 -35.781 1 94.81 744 ALA A N 1
ATOM 5910 C CA . ALA A 1 744 ? 11.016 -35.594 -35.469 1 94.81 744 ALA A CA 1
ATOM 5911 C C . ALA A 1 744 ? 9.672 -36.312 -35.594 1 94.81 744 ALA A C 1
ATOM 5913 O O . ALA A 1 744 ? 9.367 -36.844 -36.656 1 94.81 744 ALA A O 1
ATOM 5914 N N . HIS A 1 745 ? 8.969 -36.344 -34.531 1 94.19 745 HIS A N 1
ATOM 5915 C CA . HIS A 1 745 ? 7.648 -36.969 -34.531 1 94.19 745 HIS A CA 1
ATOM 5916 C C . HIS A 1 745 ? 6.539 -35.906 -34.469 1 94.19 745 HIS A C 1
ATOM 5918 O O . HIS A 1 745 ? 6.465 -35.156 -33.5 1 94.19 745 HIS A O 1
ATOM 5924 N N . LEU A 1 746 ? 5.691 -35.875 -35.438 1 96.31 746 LEU A N 1
ATOM 5925 C CA . LEU A 1 746 ? 4.578 -34.938 -35.469 1 96.31 746 LEU A CA 1
ATOM 5926 C C . LEU A 1 746 ? 3.246 -35.656 -35.594 1 96.31 746 LEU A C 1
ATOM 5928 O O . LEU A 1 746 ? 3.131 -36.625 -36.344 1 96.31 746 LEU A O 1
ATOM 5932 N N . LYS A 1 747 ? 2.348 -35.281 -34.812 1 95.62 747 LYS A N 1
ATOM 5933 C CA . LYS A 1 747 ? 0.991 -35.812 -34.844 1 95.62 747 LYS A CA 1
ATOM 5934 C C . LYS A 1 747 ? -0.047 -34.719 -34.656 1 95.62 747 LYS A C 1
ATOM 5936 O O . LYS A 1 747 ? -0.009 -34 -33.625 1 95.62 747 LYS A O 1
ATOM 5941 N N . CYS A 1 748 ? -0.949 -34.594 -35.562 1 95.06 748 CYS A N 1
ATOM 5942 C CA . CYS A 1 748 ? -2.029 -33.594 -35.438 1 95.06 748 CYS A CA 1
ATOM 5943 C C . CYS A 1 748 ? -3.113 -34.094 -34.5 1 95.06 748 CYS A C 1
ATOM 5945 O O . CYS A 1 748 ? -3.412 -35.281 -34.438 1 95.06 748 CYS A O 1
ATOM 5947 N N . PRO A 1 749 ? -3.65 -33.156 -33.75 1 91.19 749 PRO A N 1
ATOM 5948 C CA . PRO A 1 749 ? -4.734 -33.562 -32.875 1 91.19 749 PRO A CA 1
ATOM 5949 C C . PRO A 1 749 ? -6.016 -33.938 -33.594 1 91.19 749 PRO A C 1
ATOM 5951 O O . PRO A 1 749 ? -6.309 -33.344 -34.656 1 91.19 749 PRO A O 1
ATOM 5954 N N . ASN A 1 750 ? -6.785 -34.938 -33.062 1 89 750 ASN A N 1
ATOM 5955 C CA . ASN A 1 750 ? -8.133 -35.281 -33.5 1 89 750 ASN A CA 1
ATOM 5956 C C . ASN A 1 750 ? -8.148 -35.719 -34.969 1 89 750 ASN A C 1
ATOM 5958 O O . ASN A 1 750 ? -9.039 -35.312 -35.719 1 89 750 ASN A O 1
ATOM 5962 N N . GLN A 1 751 ? -7.117 -36.281 -35.438 1 88.69 751 GLN A N 1
ATOM 5963 C CA . GLN A 1 751 ? -7 -36.875 -36.75 1 88.69 751 GLN A CA 1
ATOM 5964 C C . GLN A 1 751 ? -7.023 -35.812 -37.844 1 88.69 751 GLN A C 1
ATOM 5966 O O . GLN A 1 751 ? -7.367 -36.094 -39 1 88.69 751 GLN A O 1
ATOM 5971 N N . LYS A 1 752 ? -6.723 -34.656 -37.406 1 93.25 752 LYS A N 1
ATOM 5972 C CA . LYS A 1 752 ? -6.492 -33.625 -38.406 1 93.25 752 LYS A CA 1
ATOM 5973 C C . LYS A 1 752 ? -5.281 -33.969 -39.281 1 93.25 752 LYS A C 1
ATOM 5975 O O . LYS A 1 752 ? -4.48 -34.844 -38.938 1 93.25 752 LYS A O 1
ATOM 5980 N N . LYS A 1 753 ? -5.219 -33.25 -40.406 1 95.25 753 LYS A N 1
ATOM 5981 C CA . LYS A 1 753 ? -4.105 -33.5 -41.312 1 95.25 753 LYS A CA 1
ATOM 5982 C C . LYS A 1 753 ? -3.16 -32.281 -41.375 1 95.25 753 LYS A C 1
ATOM 5984 O O . LYS A 1 753 ? -3.572 -31.156 -41.125 1 95.25 753 LYS A O 1
ATOM 5989 N N . ILE A 1 754 ? -1.905 -32.594 -41.688 1 96.81 754 ILE A N 1
ATOM 5990 C CA . ILE A 1 754 ? -0.918 -31.531 -41.906 1 96.81 754 ILE A CA 1
ATOM 5991 C C . ILE A 1 754 ? -1.178 -30.875 -43.25 1 96.81 754 ILE A C 1
ATOM 5993 O O . ILE A 1 754 ? -0.979 -31.484 -44.312 1 96.81 754 ILE A O 1
ATOM 5997 N N . ILE A 1 755 ? -1.511 -29.625 -43.219 1 95.06 755 ILE A N 1
ATOM 5998 C CA . ILE A 1 755 ? -1.943 -28.984 -44.438 1 95.06 755 ILE A CA 1
ATOM 5999 C C . ILE A 1 755 ? -0.859 -28.031 -44.938 1 95.06 755 ILE A C 1
ATOM 6001 O O . ILE A 1 755 ? -0.895 -27.578 -46.094 1 95.06 755 ILE A O 1
ATOM 6005 N N . ALA A 1 756 ? 0.031 -27.719 -44.094 1 95.44 756 ALA A N 1
ATOM 6006 C CA . ALA A 1 756 ? 1.105 -26.812 -44.5 1 95.44 756 ALA A CA 1
ATOM 6007 C C . ALA A 1 756 ? 2.352 -27.016 -43.656 1 95.44 756 ALA A C 1
ATOM 6009 O O . ALA A 1 756 ? 2.25 -27.25 -42.438 1 95.44 756 ALA A O 1
ATOM 6010 N N . VAL A 1 757 ? 3.471 -26.984 -44.25 1 97.06 757 VAL A N 1
ATOM 6011 C CA . VAL A 1 757 ? 4.75 -26.859 -43.562 1 97.06 757 VAL A CA 1
ATOM 6012 C C . VAL A 1 757 ? 5.152 -25.391 -43.469 1 97.06 757 VAL A C 1
ATOM 6014 O O . VAL A 1 757 ? 5.637 -24.812 -44.469 1 97.06 757 VAL A O 1
ATOM 6017 N N . GLN A 1 758 ? 4.961 -24.859 -42.344 1 96.12 758 GLN A N 1
ATOM 6018 C CA . GLN A 1 758 ? 5.145 -23.422 -42.156 1 96.12 758 GLN A CA 1
ATOM 6019 C C . GLN A 1 758 ? 6.617 -23.078 -41.969 1 96.12 758 GLN A C 1
ATOM 6021 O O . GLN A 1 758 ? 7.043 -21.953 -42.281 1 96.12 758 GLN A O 1
ATOM 6026 N N . PHE A 1 759 ? 7.336 -23.969 -41.375 1 96.5 759 PHE A N 1
ATOM 6027 C CA . PHE A 1 759 ? 8.766 -23.766 -41.156 1 96.5 759 PHE A CA 1
ATOM 6028 C C . PHE A 1 759 ? 9.5 -25.109 -41.156 1 96.5 759 PHE A C 1
ATOM 6030 O O . PHE A 1 759 ? 8.992 -26.094 -40.594 1 96.5 759 PHE A O 1
ATOM 6037 N N . ALA A 1 760 ? 10.625 -25.172 -41.719 1 96.88 760 ALA A N 1
ATOM 6038 C CA . ALA A 1 760 ? 11.547 -26.297 -41.656 1 96.88 760 ALA A CA 1
ATOM 6039 C C . ALA A 1 760 ? 12.992 -25.859 -41.844 1 96.88 760 ALA A C 1
ATOM 6041 O O . ALA A 1 760 ? 13.297 -25.125 -42.812 1 96.88 760 ALA A O 1
ATOM 6042 N N . SER A 1 761 ? 13.758 -26.234 -40.969 1 95.62 761 SER A N 1
ATOM 6043 C CA . SER A 1 761 ? 15.172 -25.922 -41.094 1 95.62 761 SER A CA 1
ATOM 6044 C C . SER A 1 761 ? 16.047 -27 -40.5 1 95.62 761 SER A C 1
ATOM 6046 O O . SER A 1 761 ? 15.844 -27.391 -39.344 1 95.62 761 SER A O 1
ATOM 6048 N N . PHE A 1 762 ? 16.938 -27.594 -41.188 1 94.5 762 PHE A N 1
ATOM 6049 C CA . PHE A 1 762 ? 17.984 -28.484 -40.719 1 94.5 762 PHE A CA 1
ATOM 6050 C C . PHE A 1 762 ? 19.328 -27.766 -40.688 1 94.5 762 PHE A C 1
ATOM 6052 O O . PHE A 1 762 ? 19.844 -27.359 -41.75 1 94.5 762 PHE A O 1
ATOM 6059 N N . GLY A 1 763 ? 19.781 -27.438 -39.656 1 92.31 763 GLY A N 1
ATOM 6060 C CA . GLY A 1 763 ? 20.953 -26.625 -39.375 1 92.31 763 GLY A CA 1
ATOM 6061 C C . GLY A 1 763 ? 21 -26.078 -37.969 1 92.31 763 GLY A C 1
ATOM 6062 O O . GLY A 1 763 ? 21.078 -26.844 -37 1 92.31 763 GLY A O 1
ATOM 6063 N N . ASP A 1 764 ? 20.953 -24.75 -37.812 1 90.69 764 ASP A N 1
ATOM 6064 C CA . ASP A 1 764 ? 20.969 -24.125 -36.5 1 90.69 764 ASP A CA 1
ATOM 6065 C C . ASP A 1 764 ? 19.797 -23.156 -36.312 1 90.69 764 ASP A C 1
ATOM 6067 O O . ASP A 1 764 ? 20 -22 -35.969 1 90.69 764 ASP A O 1
ATOM 6071 N N . PRO A 1 765 ? 18.594 -23.734 -36.469 1 92.19 765 PRO A N 1
ATOM 6072 C CA . PRO A 1 765 ? 17.406 -22.906 -36.344 1 92.19 765 PRO A CA 1
ATOM 6073 C C . PRO A 1 765 ? 17.312 -22.219 -34.969 1 92.19 765 PRO A C 1
ATOM 6075 O O . PRO A 1 765 ? 17.922 -22.672 -34 1 92.19 765 PRO A O 1
ATOM 6078 N N . LEU A 1 766 ? 16.547 -21.094 -34.938 1 86.38 766 LEU A N 1
ATOM 6079 C CA . LEU A 1 766 ? 16.328 -20.297 -33.75 1 86.38 766 LEU A CA 1
ATOM 6080 C C . LEU A 1 766 ? 14.852 -20.203 -33.406 1 86.38 766 LEU A C 1
ATOM 6082 O O . LEU A 1 766 ? 14 -20.469 -34.25 1 86.38 766 LEU A O 1
ATOM 6086 N N . GLY A 1 767 ? 14.609 -19.906 -32.031 1 83.56 767 GLY A N 1
ATOM 6087 C CA . GLY A 1 767 ? 13.25 -19.562 -31.641 1 83.56 767 GLY A CA 1
ATOM 6088 C C . GLY A 1 767 ? 12.516 -20.703 -30.969 1 83.56 767 GLY A C 1
ATOM 6089 O O . GLY A 1 767 ? 13.141 -21.656 -30.469 1 83.56 767 GLY A O 1
ATOM 6090 N N . THR A 1 768 ? 11.117 -20.484 -30.781 1 86 768 THR A N 1
ATOM 6091 C CA . THR A 1 768 ? 10.234 -21.453 -30.141 1 86 768 THR A CA 1
ATOM 6092 C C . THR A 1 768 ? 9.031 -21.75 -31.031 1 86 768 THR A C 1
ATOM 6094 O O . THR A 1 768 ? 8.797 -21.062 -32.031 1 86 768 THR A O 1
ATOM 6097 N N . CYS A 1 769 ? 8.398 -22.844 -30.703 1 91.25 769 CYS A N 1
ATOM 6098 C CA . CYS A 1 769 ? 7.227 -23.25 -31.469 1 91.25 769 CYS A CA 1
ATOM 6099 C C . CYS A 1 769 ? 6.293 -22.062 -31.688 1 91.25 769 CYS A C 1
ATOM 6101 O O . CYS A 1 769 ? 5.91 -21.375 -30.719 1 91.25 769 CYS A O 1
ATOM 6103 N N . GLY A 1 770 ? 5.98 -21.781 -32.812 1 87 770 GLY A N 1
ATOM 6104 C CA . GLY A 1 770 ? 5.156 -20.656 -33.188 1 87 770 GLY A CA 1
ATOM 6105 C C . GLY A 1 770 ? 5.965 -19.469 -33.688 1 87 770 GLY A C 1
ATOM 6106 O O . GLY A 1 770 ? 5.414 -18.547 -34.281 1 87 770 GLY A O 1
ATOM 6107 N N . ASP A 1 771 ? 7.305 -19.531 -33.469 1 87.5 771 ASP A N 1
ATOM 6108 C CA . ASP A 1 771 ? 8.156 -18.406 -33.844 1 87.5 771 ASP A CA 1
ATOM 6109 C C . ASP A 1 771 ? 9.57 -18.875 -34.156 1 87.5 771 ASP A C 1
ATOM 6111 O O . ASP A 1 771 ? 10.539 -18.344 -33.625 1 87.5 771 ASP A O 1
ATOM 6115 N N . TYR A 1 772 ? 9.703 -19.844 -35 1 91.38 772 TYR A N 1
ATOM 6116 C CA . TYR A 1 772 ? 11.016 -20.312 -35.406 1 91.38 772 TYR A CA 1
ATOM 6117 C C . TYR A 1 772 ? 11.617 -19.406 -36.5 1 91.38 772 TYR A C 1
ATOM 6119 O O . TYR A 1 772 ? 10.883 -18.766 -37.25 1 91.38 772 TYR A O 1
ATOM 6127 N N . ALA A 1 773 ? 12.93 -19.312 -36.531 1 91.56 773 ALA A N 1
ATOM 6128 C CA . ALA A 1 773 ? 13.656 -18.578 -37.562 1 91.56 773 ALA A CA 1
ATOM 6129 C C . ALA A 1 773 ? 14.914 -19.328 -38 1 91.56 773 ALA A C 1
ATOM 6131 O O . ALA A 1 773 ? 15.422 -20.172 -37.281 1 91.56 773 ALA A O 1
ATOM 6132 N N . VAL A 1 774 ? 15.312 -18.984 -39.219 1 92.75 774 VAL A N 1
ATOM 6133 C CA . VAL A 1 774 ? 16.531 -19.578 -39.75 1 92.75 774 VAL A CA 1
ATOM 6134 C C . VAL A 1 774 ? 17.75 -19 -39.062 1 92.75 774 VAL A C 1
ATOM 6136 O O . VAL A 1 774 ? 17.812 -17.797 -38.812 1 92.75 774 VAL A O 1
ATOM 6139 N N . GLY A 1 775 ? 18.594 -19.906 -38.688 1 90.81 775 GLY A N 1
ATOM 6140 C CA . GLY A 1 775 ? 19.828 -19.453 -38.062 1 90.81 775 GLY A CA 1
ATOM 6141 C C . GLY A 1 775 ? 20.906 -19.109 -39.062 1 90.81 775 GLY A C 1
ATOM 6142 O O . GLY A 1 775 ? 20.609 -18.578 -40.156 1 90.81 775 GLY A O 1
ATOM 6143 N N . THR A 1 776 ? 22.203 -19.375 -38.75 1 88.38 776 THR A N 1
ATOM 6144 C CA . THR A 1 776 ? 23.359 -19.031 -39.594 1 88.38 776 THR A CA 1
ATOM 6145 C C . THR A 1 776 ? 23.547 -20.078 -40.688 1 88.38 776 THR A C 1
ATOM 6147 O O . THR A 1 776 ? 24.172 -19.781 -41.719 1 88.38 776 THR A O 1
ATOM 6150 N N . CYS A 1 777 ? 23.094 -21.266 -40.469 1 90 777 CYS A N 1
ATOM 6151 C CA . CYS A 1 777 ? 23.219 -22.344 -41.438 1 90 777 CYS A CA 1
ATOM 6152 C C . CYS A 1 777 ? 21.875 -23.047 -41.656 1 90 777 CYS A C 1
ATOM 6154 O O . CYS A 1 777 ? 21.141 -23.266 -40.688 1 90 777 CYS A O 1
ATOM 6156 N N . HIS A 1 778 ? 21.578 -23.406 -42.875 1 91.75 778 HIS A N 1
ATOM 6157 C CA . HIS A 1 778 ? 20.281 -23.984 -43.25 1 91.75 778 HIS A CA 1
ATOM 6158 C C . HIS A 1 778 ? 20.375 -24.75 -44.562 1 91.75 778 HIS A C 1
ATOM 6160 O O . HIS A 1 778 ? 20.906 -24.234 -45.531 1 91.75 778 HIS A O 1
ATOM 6166 N N . SER A 1 779 ? 19.891 -25.953 -44.438 1 91.81 779 SER A N 1
ATOM 6167 C CA . SER A 1 779 ? 19.781 -26.719 -45.656 1 91.81 779 SER A CA 1
ATOM 6168 C C . SER A 1 779 ? 18.609 -26.234 -46.5 1 91.81 779 SER A C 1
ATOM 6170 O O . SER A 1 779 ? 17.469 -26.234 -46.062 1 91.81 779 SER A O 1
ATOM 6172 N N . LEU A 1 780 ? 18.797 -25.984 -47.75 1 89.56 780 LEU A N 1
ATOM 6173 C CA . LEU A 1 780 ? 17.797 -25.406 -48.625 1 89.56 780 LEU A CA 1
ATOM 6174 C C . LEU A 1 780 ? 16.703 -26.406 -48.969 1 89.56 780 LEU A C 1
ATOM 6176 O O . LEU A 1 780 ? 15.609 -26.031 -49.406 1 89.56 780 LEU A O 1
ATOM 6180 N N . VAL A 1 781 ? 16.969 -27.703 -48.719 1 92.12 781 VAL A N 1
ATOM 6181 C CA . VAL A 1 781 ? 15.992 -28.719 -49.094 1 92.12 781 VAL A CA 1
ATOM 6182 C C . VAL A 1 781 ? 15.133 -29.078 -47.906 1 92.12 781 VAL A C 1
ATOM 6184 O O . VAL A 1 781 ? 14.258 -29.953 -48 1 92.12 781 VAL A O 1
ATOM 6187 N N . SER A 1 782 ? 15.367 -28.484 -46.812 1 94.75 782 SER A N 1
ATOM 6188 C CA . SER A 1 782 ? 14.703 -28.859 -45.562 1 94.75 782 SER A CA 1
ATOM 6189 C C . SER A 1 782 ? 13.188 -28.875 -45.719 1 94.75 782 SER A C 1
ATOM 6191 O O . SER A 1 782 ? 12.531 -29.844 -45.344 1 94.75 782 SER A O 1
ATOM 6193 N N . LYS A 1 783 ? 12.602 -27.844 -46.25 1 95.25 783 LYS A N 1
ATOM 6194 C CA . LYS A 1 783 ? 11.156 -27.75 -46.406 1 95.25 783 LYS A CA 1
ATOM 6195 C C . LYS A 1 783 ? 10.633 -28.844 -47.312 1 95.25 783 LYS A C 1
ATOM 6197 O O . LYS A 1 783 ? 9.594 -29.469 -47.031 1 95.25 783 LYS A O 1
ATOM 6202 N N . GLN A 1 784 ? 11.367 -29.047 -48.406 1 94.5 784 GLN A N 1
ATOM 6203 C CA . GLN A 1 784 ? 10.961 -30.078 -49.375 1 94.5 784 GLN A CA 1
ATOM 6204 C C . GLN A 1 784 ? 10.945 -31.453 -48.719 1 94.5 784 GLN A C 1
ATOM 6206 O O . GLN A 1 784 ? 10.008 -32.219 -48.906 1 94.5 784 GLN A O 1
ATOM 6211 N N . VAL A 1 785 ? 11.938 -31.734 -47.969 1 95.44 785 VAL A N 1
ATOM 6212 C CA . VAL A 1 785 ? 12.055 -33.031 -47.281 1 95.44 785 VAL A CA 1
ATOM 6213 C C . VAL A 1 785 ? 10.883 -33.219 -46.312 1 95.44 785 VAL A C 1
ATOM 6215 O O . VAL A 1 785 ? 10.25 -34.25 -46.281 1 95.44 785 VAL A O 1
ATOM 6218 N N . VAL A 1 786 ? 10.586 -32.188 -45.531 1 96.81 786 VAL A N 1
ATOM 6219 C CA . VAL A 1 786 ? 9.523 -32.281 -44.531 1 96.81 786 VAL A CA 1
ATOM 6220 C C . VAL A 1 786 ? 8.172 -32.438 -45.219 1 96.81 786 VAL A C 1
ATOM 6222 O O . VAL A 1 786 ? 7.309 -33.188 -44.781 1 96.81 786 VAL A O 1
ATOM 6225 N N . GLU A 1 787 ? 7.98 -31.734 -46.312 1 96.56 787 GLU A N 1
ATOM 6226 C CA . GLU A 1 787 ? 6.738 -31.828 -47.062 1 96.56 787 GLU A CA 1
ATOM 6227 C C . GLU A 1 787 ? 6.539 -33.25 -47.625 1 96.56 787 GLU A C 1
ATOM 6229 O O . GLU A 1 787 ? 5.426 -33.781 -47.594 1 96.56 787 GLU A O 1
ATOM 6234 N N . GLU A 1 788 ? 7.574 -33.812 -48.094 1 95.75 788 GLU A N 1
ATOM 6235 C CA . GLU A 1 788 ? 7.496 -35.188 -48.656 1 95.75 788 GLU A CA 1
ATOM 6236 C C . GLU A 1 788 ? 7.129 -36.188 -47.562 1 95.75 788 GLU A C 1
ATOM 6238 O O . GLU A 1 788 ? 6.406 -37.156 -47.812 1 95.75 788 GLU A O 1
ATOM 6243 N N . HIS A 1 789 ? 7.574 -35.906 -46.406 1 96.19 789 HIS A N 1
ATOM 6244 C CA . HIS A 1 789 ? 7.355 -36.844 -45.312 1 96.19 789 HIS A CA 1
ATOM 6245 C C . HIS A 1 789 ? 6.016 -36.625 -44.625 1 96.19 789 HIS A C 1
ATOM 6247 O O . HIS A 1 789 ? 5.414 -37.531 -44.094 1 96.19 789 HIS A O 1
ATOM 6253 N N . CYS A 1 790 ? 5.527 -35.406 -44.562 1 96.56 790 CYS A N 1
ATOM 6254 C CA . CYS A 1 790 ? 4.512 -35.094 -43.562 1 96.56 790 CYS A CA 1
ATOM 6255 C C . CYS A 1 790 ? 3.244 -34.562 -44.219 1 96.56 790 CYS A C 1
ATOM 6257 O O . CYS A 1 790 ? 2.146 -34.719 -43.688 1 96.56 790 CYS A O 1
ATOM 6259 N N . LEU A 1 791 ? 3.357 -33.844 -45.375 1 95.31 791 LEU A N 1
ATOM 6260 C CA . LEU A 1 791 ? 2.221 -33.125 -45.938 1 95.31 791 LEU A CA 1
ATOM 6261 C C . LEU A 1 791 ? 1.08 -34.094 -46.281 1 95.31 791 LEU A C 1
ATOM 6263 O O . LEU A 1 791 ? 1.295 -35.125 -46.906 1 95.31 791 LEU A O 1
ATOM 6267 N N . GLY A 1 792 ? -0.092 -33.781 -45.781 1 94.38 792 GLY A N 1
ATOM 6268 C CA . GLY A 1 792 ? -1.29 -34.531 -46.094 1 94.38 792 GLY A CA 1
ATOM 6269 C C . GLY A 1 792 ? -1.519 -35.688 -45.125 1 94.38 792 GLY A C 1
ATOM 6270 O O . GLY A 1 792 ? -2.549 -36.344 -45.156 1 94.38 792 GLY A O 1
ATOM 6271 N N . LYS A 1 793 ? -0.658 -35.906 -44.188 1 96.12 793 LYS A N 1
ATOM 6272 C CA . LYS A 1 793 ? -0.754 -37 -43.25 1 96.12 793 LYS A CA 1
ATOM 6273 C C . LYS A 1 793 ? -1.232 -36.5 -41.875 1 96.12 793 LYS A C 1
ATOM 6275 O O . LYS A 1 793 ? -1.206 -35.281 -41.625 1 96.12 793 LYS A O 1
ATOM 6280 N N . THR A 1 794 ? -1.75 -37.469 -41.125 1 96.19 794 THR A N 1
ATOM 6281 C CA . THR A 1 794 ? -2.174 -37.125 -39.75 1 96.19 794 THR A CA 1
ATOM 6282 C C . THR A 1 794 ? -0.986 -37.156 -38.812 1 96.19 794 THR A C 1
ATOM 6284 O O . THR A 1 794 ? -1.02 -36.5 -37.75 1 96.19 794 THR A O 1
ATOM 6287 N N . SER A 1 795 ? -0.053 -37.969 -39.125 1 96.25 795 SER A N 1
ATOM 6288 C CA . SER A 1 795 ? 1.183 -38.094 -38.344 1 96.25 795 SER A CA 1
ATOM 6289 C C . SER A 1 795 ? 2.359 -38.438 -39.25 1 96.25 795 SER A C 1
ATOM 6291 O O . SER A 1 795 ? 2.17 -39 -40.344 1 96.25 795 SER A O 1
ATOM 6293 N N . CYS A 1 796 ? 3.537 -38.094 -38.906 1 95.88 796 CYS A N 1
ATOM 6294 C CA . CYS A 1 796 ? 4.723 -38.438 -39.688 1 95.88 796 CYS A CA 1
ATOM 6295 C C . CYS A 1 796 ? 5.969 -38.469 -38.812 1 95.88 796 CYS A C 1
ATOM 6297 O O . CYS A 1 796 ? 5.961 -37.906 -37.719 1 95.88 796 CYS A O 1
ATOM 6299 N N . ASP A 1 797 ? 6.98 -39.125 -39.188 1 94.5 797 ASP A N 1
ATOM 6300 C CA . ASP A 1 797 ? 8.305 -39.188 -38.594 1 94.5 797 ASP A CA 1
ATOM 6301 C C . ASP A 1 797 ? 9.391 -38.812 -39.594 1 94.5 797 ASP A C 1
ATOM 6303 O O . ASP A 1 797 ? 9.406 -39.312 -40.719 1 94.5 797 ASP A O 1
ATOM 6307 N N . ILE A 1 798 ? 10.203 -37.906 -39.219 1 95.12 798 ILE A N 1
ATOM 6308 C CA . ILE A 1 798 ? 11.32 -37.5 -40.062 1 95.12 798 ILE A CA 1
ATOM 6309 C C . ILE A 1 798 ? 12.641 -37.875 -39.375 1 95.12 798 ILE A C 1
ATOM 6311 O O . ILE A 1 798 ? 13.031 -37.219 -38.406 1 95.12 798 ILE A O 1
ATOM 6315 N N . PRO A 1 799 ? 13.32 -38.812 -39.844 1 91.62 799 PRO A N 1
ATOM 6316 C CA . PRO A 1 799 ? 14.578 -39.188 -39.188 1 91.62 799 PRO A CA 1
ATOM 6317 C C . PRO A 1 799 ? 15.656 -38.125 -39.344 1 91.62 799 PRO A C 1
ATOM 6319 O O . PRO A 1 799 ? 15.742 -37.469 -40.406 1 91.62 799 PRO A O 1
ATOM 6322 N N . ILE A 1 800 ? 16.406 -37.969 -38.344 1 90.75 800 ILE A N 1
ATOM 6323 C CA . ILE A 1 800 ? 17.578 -37.125 -38.438 1 90.75 800 ILE A CA 1
ATOM 6324 C C . ILE A 1 800 ? 18.672 -37.844 -39.219 1 90.75 800 ILE A C 1
ATOM 6326 O O . ILE A 1 800 ? 19.391 -38.688 -38.688 1 90.75 800 ILE A O 1
ATOM 6330 N N . ASP A 1 801 ? 18.812 -37.469 -40.469 1 86.25 801 ASP A N 1
ATOM 6331 C CA . ASP A 1 801 ? 19.75 -38.062 -41.406 1 86.25 801 ASP A CA 1
ATOM 6332 C C . ASP A 1 801 ? 20.406 -37 -42.281 1 86.25 801 ASP A C 1
ATOM 6334 O O . ASP A 1 801 ? 19.719 -36.344 -43.062 1 86.25 801 ASP A O 1
ATOM 6338 N N . LYS A 1 802 ? 21.656 -37 -42.188 1 83.81 802 LYS A N 1
ATOM 6339 C CA . LYS A 1 802 ? 22.406 -36 -42.938 1 83.81 802 LYS A CA 1
ATOM 6340 C C . LYS A 1 802 ? 22.188 -36.156 -44.438 1 83.81 802 LYS A C 1
ATOM 6342 O O . LYS A 1 802 ? 22.125 -35.188 -45.188 1 83.81 802 LYS A O 1
ATOM 6347 N N . GLY A 1 803 ? 22.109 -37.406 -44.875 1 85 803 GLY A N 1
ATOM 6348 C CA . GLY A 1 803 ? 21.891 -37.688 -46.281 1 85 803 GLY A CA 1
ATOM 6349 C C . GLY A 1 803 ? 20.547 -37.219 -46.781 1 85 803 GLY A C 1
ATOM 6350 O O . GLY A 1 803 ? 20.438 -36.781 -47.938 1 85 803 GLY A O 1
ATOM 6351 N N . LEU A 1 804 ? 19.625 -37.25 -45.938 1 88.94 804 LEU A N 1
ATOM 6352 C CA . LEU A 1 804 ? 18.281 -36.844 -46.281 1 88.94 804 LEU A CA 1
ATOM 6353 C C . LEU A 1 804 ? 18.203 -35.344 -46.531 1 88.94 804 LEU A C 1
ATOM 6355 O O . LEU A 1 804 ? 17.422 -34.875 -47.375 1 88.94 804 LEU A O 1
ATOM 6359 N N . PHE A 1 805 ? 19.062 -34.625 -45.844 1 89.56 805 PHE A N 1
ATOM 6360 C CA . PHE A 1 805 ? 18.984 -33.156 -45.906 1 89.56 805 PHE A CA 1
ATOM 6361 C C . PHE A 1 805 ? 20.172 -32.594 -46.656 1 89.56 805 PHE A C 1
ATOM 6363 O O . PHE A 1 805 ? 20.312 -31.375 -46.781 1 89.56 805 PHE A O 1
ATOM 6370 N N . ALA A 1 806 ? 21.062 -33.5 -47.031 1 77.19 806 ALA A N 1
ATOM 6371 C CA . ALA A 1 806 ? 22.266 -33.094 -47.75 1 77.19 806 ALA A CA 1
ATOM 6372 C C . ALA A 1 806 ? 21.953 -32.75 -49.188 1 77.19 806 ALA A C 1
ATOM 6374 O O . ALA A 1 806 ? 21.25 -33.5 -49.875 1 77.19 806 ALA A O 1
ATOM 6375 N N . GLY A 1 807 ? 21.516 -31.734 -49.625 1 59.16 807 GLY A N 1
ATOM 6376 C CA . GLY A 1 807 ? 21.406 -31.438 -51.031 1 59.16 807 GLY A CA 1
ATOM 6377 C C . GLY A 1 807 ? 22.641 -31.828 -51.844 1 59.16 807 GLY A C 1
ATOM 6378 O O . GLY A 1 807 ? 23.156 -32.938 -51.688 1 59.16 807 GLY A O 1
ATOM 6379 N N . LYS A 1 808 ? 23.188 -31.188 -52.75 1 59.84 808 LYS A N 1
ATOM 6380 C CA . LYS A 1 808 ? 24.406 -31.359 -53.531 1 59.84 808 LYS A CA 1
ATOM 6381 C C . LYS A 1 808 ? 25.656 -31.172 -52.656 1 59.84 808 LYS A C 1
ATOM 6383 O O . LYS A 1 808 ? 26.688 -31.781 -52.906 1 59.84 808 LYS A O 1
ATOM 6388 N N . LYS A 1 809 ? 25.719 -30.391 -51.5 1 64.62 809 LYS A N 1
ATOM 6389 C CA . LYS A 1 809 ? 26.812 -30.109 -50.594 1 64.62 809 LYS A CA 1
ATOM 6390 C C . LYS A 1 809 ? 26.281 -29.859 -49.188 1 64.62 809 LYS A C 1
ATOM 6392 O O . LYS A 1 809 ? 25.156 -29.359 -49 1 64.62 809 LYS A O 1
ATOM 6397 N N . ASP A 1 810 ? 27.031 -30.453 -48.25 1 67.44 810 ASP A N 1
ATOM 6398 C CA . ASP A 1 810 ? 26.703 -30.125 -46.844 1 67.44 810 ASP A CA 1
ATOM 6399 C C . ASP A 1 810 ? 26.812 -28.625 -46.594 1 67.44 810 ASP A C 1
ATOM 6401 O O . ASP A 1 810 ? 27.906 -28.062 -46.594 1 67.44 810 ASP A O 1
ATOM 6405 N N . ASP A 1 811 ? 25.656 -28.016 -46.531 1 72.88 811 ASP A N 1
ATOM 6406 C CA . ASP A 1 811 ? 25.578 -26.562 -46.375 1 72.88 811 ASP A CA 1
ATOM 6407 C C . ASP A 1 811 ? 26.094 -26.125 -45.031 1 72.88 811 ASP A C 1
ATOM 6409 O O . ASP A 1 811 ? 26.438 -24.953 -44.844 1 72.88 811 ASP A O 1
ATOM 6413 N N . CYS A 1 812 ? 26.094 -27.031 -44.031 1 79.12 812 CYS A N 1
ATOM 6414 C CA . CYS A 1 812 ? 26.438 -26.609 -42.688 1 79.12 812 CYS A CA 1
ATOM 6415 C C . CYS A 1 812 ? 27.531 -27.5 -42.094 1 79.12 812 CYS A C 1
ATOM 6417 O O . CYS A 1 812 ? 27.312 -28.156 -41.062 1 79.12 812 CYS A O 1
ATOM 6419 N N . PRO A 1 813 ? 28.75 -27.453 -42.719 1 77.69 813 PRO A N 1
ATOM 6420 C CA . PRO A 1 813 ? 29.797 -28.328 -42.188 1 77.69 813 PRO A CA 1
ATOM 6421 C C . PRO A 1 813 ? 30.281 -27.875 -40.812 1 77.69 813 PRO A C 1
ATOM 6423 O O . PRO A 1 813 ? 30.391 -26.672 -40.562 1 77.69 813 PRO A O 1
ATOM 6426 N N . GLY A 1 814 ? 30.484 -28.766 -39.812 1 77 814 GLY A N 1
ATOM 6427 C CA . GLY A 1 814 ? 31.125 -28.484 -38.562 1 77 814 GLY A CA 1
ATOM 6428 C C . GLY A 1 814 ? 30.156 -28.078 -37.469 1 77 814 GLY A C 1
ATOM 6429 O O . GLY A 1 814 ? 30.562 -27.812 -36.344 1 77 814 GLY A O 1
ATOM 6430 N N . ILE A 1 815 ? 28.906 -27.922 -37.781 1 80.12 815 ILE A N 1
ATOM 6431 C CA . ILE A 1 815 ? 27.953 -27.5 -36.75 1 80.12 815 ILE A CA 1
ATOM 6432 C C . ILE A 1 815 ? 27.078 -28.688 -36.375 1 80.12 815 ILE A C 1
ATOM 6434 O O . ILE A 1 815 ? 26.797 -29.562 -37.219 1 80.12 815 ILE A O 1
ATOM 6438 N N . SER A 1 816 ? 26.766 -28.719 -35.094 1 82.12 816 SER A N 1
ATOM 6439 C CA . SER A 1 816 ? 25.781 -29.703 -34.656 1 82.12 816 SER A CA 1
ATOM 6440 C C . SER A 1 816 ? 24.422 -29.406 -35.281 1 82.12 816 SER A C 1
ATOM 6442 O O . SER A 1 816 ? 23.922 -28.281 -35.188 1 82.12 816 SER A O 1
ATOM 6444 N N . LYS A 1 817 ? 23.859 -30.375 -35.969 1 88.38 817 LYS A N 1
ATOM 6445 C CA . LYS A 1 817 ? 22.641 -30.156 -36.75 1 88.38 817 LYS A CA 1
ATOM 6446 C C . LYS A 1 817 ? 21.391 -30.328 -35.875 1 88.38 817 LYS A C 1
ATOM 6448 O O . LYS A 1 817 ? 21.344 -31.203 -35.031 1 88.38 817 LYS A O 1
ATOM 6453 N N . THR A 1 818 ? 20.453 -29.391 -36.062 1 92.5 818 THR A N 1
ATOM 6454 C CA . THR A 1 818 ? 19.125 -29.406 -35.469 1 92.5 818 THR A CA 1
ATOM 6455 C C . THR A 1 818 ? 18.047 -29.344 -36.531 1 92.5 818 THR A C 1
ATOM 6457 O O . THR A 1 818 ? 18.172 -28.609 -37.531 1 92.5 818 THR A O 1
ATOM 6460 N N . LEU A 1 819 ? 17.078 -30.125 -36.438 1 94.44 819 LEU A N 1
ATOM 6461 C CA . LEU A 1 819 ? 15.883 -30.031 -37.281 1 94.44 819 LEU A CA 1
ATOM 6462 C C . LEU A 1 819 ? 14.734 -29.375 -36.531 1 94.44 819 LEU A C 1
ATOM 6464 O O . LEU A 1 819 ? 14.273 -29.906 -35.5 1 94.44 819 LEU A O 1
ATOM 6468 N N . ALA A 1 820 ? 14.32 -28.203 -36.938 1 95.5 820 ALA A N 1
ATOM 6469 C CA . ALA A 1 820 ? 13.117 -27.547 -36.438 1 95.5 820 ALA A CA 1
ATOM 6470 C C . ALA A 1 820 ? 12.008 -27.562 -37.5 1 95.5 820 ALA A C 1
ATOM 6472 O O . ALA A 1 820 ? 12.242 -27.188 -38.625 1 95.5 820 ALA A O 1
ATOM 6473 N N . VAL A 1 821 ? 10.867 -28.047 -37.125 1 97.19 821 VAL A N 1
ATOM 6474 C CA . VAL A 1 821 ? 9.727 -28.141 -38.031 1 97.19 821 VAL A CA 1
ATOM 6475 C C . VAL A 1 821 ? 8.492 -27.531 -37.375 1 97.19 821 VAL A C 1
ATOM 6477 O O . VAL A 1 821 ? 8.258 -27.703 -36.188 1 97.19 821 VAL A O 1
ATOM 6480 N N . GLN A 1 822 ? 7.793 -26.75 -38.094 1 96.94 822 GLN A N 1
ATOM 6481 C CA . GLN A 1 822 ? 6.484 -26.234 -37.688 1 96.94 822 GLN A CA 1
ATOM 6482 C C . GLN A 1 822 ? 5.441 -26.5 -38.781 1 96.94 822 GLN A C 1
ATOM 6484 O O . GLN A 1 822 ? 5.637 -26.156 -39.938 1 96.94 822 GLN A O 1
ATOM 6489 N N . VAL A 1 823 ? 4.383 -27.141 -38.438 1 96.81 823 VAL A N 1
ATOM 6490 C CA . VAL A 1 823 ? 3.332 -27.453 -39.406 1 96.81 823 VAL A CA 1
ATOM 6491 C C . VAL A 1 823 ? 1.987 -26.953 -38.875 1 96.81 823 VAL A C 1
ATOM 6493 O O . VAL A 1 823 ? 1.829 -26.688 -37.688 1 96.81 823 VAL A O 1
ATOM 6496 N N . LYS A 1 824 ? 1.089 -26.797 -39.781 1 94.62 824 LYS A N 1
ATOM 6497 C CA . LYS A 1 824 ? -0.286 -26.422 -39.469 1 94.62 824 LYS A CA 1
ATOM 6498 C C . LYS A 1 824 ? -1.24 -27.578 -39.688 1 94.62 824 LYS A C 1
ATOM 6500 O O . LYS A 1 824 ? -1.197 -28.234 -40.75 1 94.62 824 LYS A O 1
ATOM 6505 N N . CYS A 1 825 ? -2.037 -27.906 -38.719 1 95.12 825 CYS A N 1
ATOM 6506 C CA . CYS A 1 825 ? -3.021 -28.969 -38.812 1 95.12 825 CYS A CA 1
ATOM 6507 C C . CYS A 1 825 ? -4.418 -28.422 -39.062 1 95.12 825 CYS A C 1
ATOM 6509 O O . CYS A 1 825 ? -4.77 -27.359 -38.531 1 95.12 825 CYS A O 1
ATOM 6511 N N . SER A 1 826 ? -5.18 -29.031 -39.906 1 91.31 826 SER A N 1
ATOM 6512 C CA . SER A 1 826 ? -6.551 -28.625 -40.188 1 91.31 826 SER A CA 1
ATOM 6513 C C . SER A 1 826 ? -7.387 -29.797 -40.719 1 91.31 826 SER A C 1
ATOM 6515 O O . SER A 1 826 ? -6.84 -30.797 -41.156 1 91.31 826 SER A O 1
ATOM 6517 N N . THR A 1 827 ? -8.703 -29.688 -40.438 1 83 827 THR A N 1
ATOM 6518 C CA . THR A 1 827 ? -9.617 -30.656 -41.031 1 83 827 THR A CA 1
ATOM 6519 C C . THR A 1 827 ? -9.852 -30.359 -42.5 1 83 827 THR A C 1
ATOM 6521 O O . THR A 1 827 ? -10.305 -31.234 -43.25 1 83 827 THR A O 1
ATOM 6524 N N . LYS A 1 828 ? -9.594 -29.016 -42.969 1 71.75 828 LYS A N 1
ATOM 6525 C CA . LYS A 1 828 ? -9.891 -28.625 -44.344 1 71.75 828 LYS A CA 1
ATOM 6526 C C . LYS A 1 828 ? -8.836 -29.141 -45.312 1 71.75 828 LYS A C 1
ATOM 6528 O O . LYS A 1 828 ? -7.66 -29.25 -44.969 1 71.75 828 LYS A O 1
ATOM 6533 N N . ASP A 1 829 ? -9.25 -29.781 -46.312 1 59.44 829 ASP A N 1
ATOM 6534 C CA . ASP A 1 829 ? -8.344 -30.219 -47.375 1 59.44 829 ASP A CA 1
ATOM 6535 C C . ASP A 1 829 ? -7.555 -29.047 -47.938 1 59.44 829 ASP A C 1
ATOM 6537 O O . ASP A 1 829 ? -8.109 -27.953 -48.156 1 59.44 829 ASP A O 1
ATOM 6541 N N . PRO A 1 830 ? -6.16 -28.969 -48 1 52.56 830 PRO A N 1
ATOM 6542 C CA . PRO A 1 830 ? -5.309 -27.859 -48.438 1 52.56 830 PRO A CA 1
ATOM 6543 C C . PRO A 1 830 ? -5.77 -27.266 -49.781 1 52.56 830 PRO A C 1
ATOM 6545 O O . PRO A 1 830 ? -5.352 -26.156 -50.125 1 52.56 830 PRO A O 1
ATOM 6548 N N . LYS A 1 831 ? -6.285 -27.859 -50.812 1 47.19 831 LYS A N 1
ATOM 6549 C CA . LYS A 1 831 ? -6.551 -27.203 -52.094 1 47.19 831 LYS A CA 1
ATOM 6550 C C . LYS A 1 831 ? -7.621 -26.125 -51.938 1 47.19 831 LYS A C 1
ATOM 6552 O O . LYS A 1 831 ? -7.852 -25.344 -52.875 1 47.19 831 LYS A O 1
ATOM 6557 N N . ARG A 1 832 ? -8.555 -26.234 -51.188 1 41.25 832 ARG A N 1
ATOM 6558 C CA . ARG A 1 832 ? -9.641 -25.266 -51.281 1 41.25 832 ARG A CA 1
ATOM 6559 C C . ARG A 1 832 ? -9.328 -24 -50.469 1 41.25 832 ARG A C 1
ATOM 6561 O O . ARG A 1 832 ? -10.094 -23.031 -50.5 1 41.25 832 ARG A O 1
ATOM 6568 N N . SER A 1 833 ? -8.68 -23.906 -49.5 1 35.03 833 SER A N 1
ATOM 6569 C CA . SER A 1 833 ? -8.625 -22.656 -48.75 1 35.03 833 SER A CA 1
ATOM 6570 C C . SER A 1 833 ? -7.816 -21.594 -49.469 1 35.03 833 SER A C 1
ATOM 6572 O O . SER A 1 833 ? -7.605 -20.5 -48.969 1 35.03 833 SER A O 1
ATOM 6574 N N . ALA A 1 834 ? -7.094 -21.906 -50.5 1 36.56 834 ALA A N 1
ATOM 6575 C CA . ALA A 1 834 ? -6.516 -20.766 -51.219 1 36.56 834 ALA A CA 1
ATOM 6576 C C . ALA A 1 834 ? -7.602 -19.922 -51.875 1 36.56 834 ALA A C 1
ATOM 6578 O O . ALA A 1 834 ? -7.312 -18.891 -52.469 1 36.56 834 ALA A O 1
ATOM 6579 N N . ASN A 1 835 ? -8.664 -20.406 -52.344 1 25.98 835 ASN A N 1
ATOM 6580 C CA . ASN A 1 835 ? -9.625 -19.453 -52.906 1 25.98 835 ASN A CA 1
ATOM 6581 C C . ASN A 1 835 ? -10.5 -18.828 -51.812 1 25.98 835 ASN A C 1
ATOM 6583 O O . ASN A 1 835 ? -11.023 -19.547 -50.938 1 25.98 835 ASN A O 1
ATOM 6587 N N . MET B 1 1 ? -36.406 -1.104 61 1 17.56 1 MET B N 1
ATOM 6588 C CA . MET B 1 1 ? -36.094 0.049 61.844 1 17.56 1 MET B CA 1
ATOM 6589 C C . MET B 1 1 ? -34.594 0.325 61.875 1 17.56 1 MET B C 1
ATOM 6591 O O . MET B 1 1 ? -34.125 1.067 62.719 1 17.56 1 MET B O 1
ATOM 6595 N N . ALA B 1 2 ? -33.938 -0.701 61.219 1 24.34 2 ALA B N 1
ATOM 6596 C CA . ALA B 1 2 ? -32.5 -0.894 61.438 1 24.34 2 ALA B CA 1
ATOM 6597 C C . ALA B 1 2 ? -31.719 0.399 61.156 1 24.34 2 ALA B C 1
ATOM 6599 O O . ALA B 1 2 ? -31.938 1.065 60.156 1 24.34 2 ALA B O 1
ATOM 6600 N N . GLY B 1 3 ? -31.156 1.001 62.25 1 19.8 3 GLY B N 1
ATOM 6601 C CA . GLY B 1 3 ? -30.688 2.35 62.531 1 19.8 3 GLY B CA 1
ATOM 6602 C C . GLY B 1 3 ? -29.562 2.805 61.625 1 19.8 3 GLY B C 1
ATOM 6603 O O . GLY B 1 3 ? -28.578 2.086 61.469 1 19.8 3 GLY B O 1
ATOM 6604 N N . LYS B 1 4 ? -30 3.535 60.594 1 24.69 4 LYS B N 1
ATOM 6605 C CA . LYS B 1 4 ? -29.391 4.145 59.438 1 24.69 4 LYS B CA 1
ATOM 6606 C C . LYS B 1 4 ? -28.281 5.102 59.812 1 24.69 4 LYS B C 1
ATOM 6608 O O . LYS B 1 4 ? -28.531 6.254 60.188 1 24.69 4 LYS B O 1
ATOM 6613 N N . ASN B 1 5 ? -27.234 4.488 60.719 1 22.97 5 ASN B N 1
ATOM 6614 C CA . ASN B 1 5 ? -26.234 5.379 61.312 1 22.97 5 ASN B CA 1
ATOM 6615 C C . ASN B 1 5 ? -25.531 6.199 60.25 1 22.97 5 ASN B C 1
ATOM 6617 O O . ASN B 1 5 ? -25.031 5.652 59.25 1 22.97 5 ASN B O 1
ATOM 6621 N N . HIS B 1 6 ? -25.875 7.469 60.031 1 26.39 6 HIS B N 1
ATOM 6622 C CA . HIS B 1 6 ? -25.516 8.547 59.125 1 26.39 6 HIS B CA 1
ATOM 6623 C C . HIS B 1 6 ? -24.062 8.969 59.312 1 26.39 6 HIS B C 1
ATOM 6625 O O . HIS B 1 6 ? -23.719 9.547 60.344 1 26.39 6 HIS B O 1
ATOM 6631 N N . VAL B 1 7 ? -23.047 8.055 59.125 1 29.58 7 VAL B N 1
ATOM 6632 C CA . VAL B 1 7 ? -21.656 8.469 59.344 1 29.58 7 VAL B CA 1
ATOM 6633 C C . VAL B 1 7 ? -21.344 9.672 58.469 1 29.58 7 VAL B C 1
ATOM 6635 O O . VAL B 1 7 ? -21.5 9.625 57.25 1 29.58 7 VAL B O 1
ATOM 6638 N N . PHE B 1 8 ? -21.484 10.883 59 1 26.19 8 PHE B N 1
ATOM 6639 C CA . PHE B 1 8 ? -21.188 12.195 58.469 1 26.19 8 PHE B CA 1
ATOM 6640 C C . PHE B 1 8 ? -19.719 12.305 58.062 1 26.19 8 PHE B C 1
ATOM 6642 O O . PHE B 1 8 ? -18.828 12.25 58.906 1 26.19 8 PHE B O 1
ATOM 6649 N N . LEU B 1 9 ? -19.344 11.703 56.938 1 26.41 9 LEU B N 1
ATOM 6650 C CA . LEU B 1 9 ? -18 11.797 56.375 1 26.41 9 LEU B CA 1
ATOM 6651 C C . LEU B 1 9 ? -17.609 13.258 56.125 1 26.41 9 LEU B C 1
ATOM 6653 O O . LEU B 1 9 ? -18.25 13.953 55.344 1 26.41 9 LEU B O 1
ATOM 6657 N N . ILE B 1 10 ? -17.031 13.969 57.156 1 26.47 10 ILE B N 1
ATOM 6658 C CA . ILE B 1 10 ? -16.469 15.32 57.094 1 26.47 10 ILE B CA 1
ATOM 6659 C C . ILE B 1 10 ? -15.406 15.391 56 1 26.47 10 ILE B C 1
ATOM 6661 O O . ILE B 1 10 ? -14.391 14.695 56.062 1 26.47 10 ILE B O 1
ATOM 6665 N N . ALA B 1 11 ? -15.719 15.664 54.75 1 26.98 11 ALA B N 1
ATOM 6666 C CA . ALA B 1 11 ? -14.875 15.938 53.562 1 26.98 11 ALA B CA 1
ATOM 6667 C C . ALA B 1 11 ? -13.961 17.125 53.844 1 26.98 11 ALA B C 1
ATOM 6669 O O . ALA B 1 11 ? -14.43 18.266 53.938 1 26.98 11 ALA B O 1
ATOM 6670 N N . THR B 1 12 ? -12.914 16.969 54.719 1 25.47 12 THR B N 1
ATOM 6671 C CA . THR B 1 12 ? -11.883 18 54.875 1 25.47 12 THR B CA 1
ATOM 6672 C C . THR B 1 12 ? -11.367 18.438 53.5 1 25.47 12 THR B C 1
ATOM 6674 O O . THR B 1 12 ? -10.891 17.609 52.719 1 25.47 12 THR B O 1
ATOM 6677 N N . LEU B 1 13 ? -11.898 19.484 52.938 1 28.48 13 LEU B N 1
ATOM 6678 C CA . LEU B 1 13 ? -11.5 20.219 51.75 1 28.48 13 LEU B CA 1
ATOM 6679 C C . LEU B 1 13 ? -10.039 20.656 51.844 1 28.48 13 LEU B C 1
ATOM 6681 O O . LEU B 1 13 ? -9.703 21.516 52.656 1 28.48 13 LEU B O 1
ATOM 6685 N N . LEU B 1 14 ? -9.102 19.734 51.844 1 27.53 14 LEU B N 1
ATOM 6686 C CA . LEU B 1 14 ? -7.703 20.141 51.781 1 27.53 14 LEU B CA 1
ATOM 6687 C C . LEU B 1 14 ? -7.457 21.016 50.562 1 27.53 14 LEU B C 1
ATOM 6689 O O . LEU B 1 14 ? -7.527 20.531 49.406 1 27.53 14 LEU B O 1
ATOM 6693 N N . SER B 1 15 ? -7.895 22.266 50.531 1 29.17 15 SER B N 1
ATOM 6694 C CA . SER B 1 15 ? -7.41 23.25 49.562 1 29.17 15 SER B CA 1
ATOM 6695 C C . SER B 1 15 ? -5.887 23.25 49.5 1 29.17 15 SER B C 1
ATOM 6697 O O . SER B 1 15 ? -5.215 23.438 50.5 1 29.17 15 SER B O 1
ATOM 6699 N N . LEU B 1 16 ? -5.32 22.391 48.75 1 32.56 16 LEU B N 1
ATOM 6700 C CA . LEU B 1 16 ? -3.896 22.453 48.438 1 32.56 16 LEU B CA 1
ATOM 6701 C C . LEU B 1 16 ? -3.467 23.875 48.125 1 32.56 16 LEU B C 1
ATOM 6703 O O . LEU B 1 16 ? -3.85 24.438 47.094 1 32.56 16 LEU B O 1
ATOM 6707 N N . LEU B 1 17 ? -3.199 24.719 49.156 1 32.59 17 LEU B N 1
ATOM 6708 C CA . LEU B 1 17 ? -2.531 26.016 49.125 1 32.59 17 LEU B CA 1
ATOM 6709 C C . LEU B 1 17 ? -1.185 25.906 48.438 1 32.59 17 LEU B C 1
ATOM 6711 O O . LEU B 1 17 ? -0.262 25.266 48.938 1 32.59 17 LEU B O 1
ATOM 6715 N N . VAL B 1 18 ? -1.179 25.828 47.125 1 39.12 18 VAL B N 1
ATOM 6716 C CA . VAL B 1 18 ? 0.054 26.172 46.406 1 39.12 18 VAL B CA 1
ATOM 6717 C C . VAL B 1 18 ? 0.654 27.438 47.031 1 39.12 18 VAL B C 1
ATOM 6719 O O . VAL B 1 18 ? -0.027 28.453 47.156 1 39.12 18 VAL B O 1
ATOM 6722 N N . SER B 1 19 ? 1.666 27.281 47.875 1 36.12 19 SER B N 1
ATOM 6723 C CA . SER B 1 19 ? 2.383 28.25 48.719 1 36.12 19 SER B CA 1
ATOM 6724 C C . SER B 1 19 ? 2.893 29.422 47.875 1 36.12 19 SER B C 1
ATOM 6726 O O . SER B 1 19 ? 3.645 29.219 46.938 1 36.12 19 SER B O 1
ATOM 6728 N N . SER B 1 20 ? 2.119 30.406 47.688 1 39.34 20 SER B N 1
ATOM 6729 C CA . SER B 1 20 ? 2.68 31.703 47.281 1 39.34 20 SER B CA 1
ATOM 6730 C C . SER B 1 20 ? 3.779 32.125 48.25 1 39.34 20 SER B C 1
ATOM 6732 O O . SER B 1 20 ? 3.58 32.125 49.469 1 39.34 20 SER B O 1
ATOM 6734 N N . VAL B 1 21 ? 5.008 31.875 47.938 1 40.38 21 VAL B N 1
ATOM 6735 C CA . VAL B 1 21 ? 6.051 32.469 48.781 1 40.38 21 VAL B CA 1
ATOM 6736 C C . VAL B 1 21 ? 6.043 34 48.625 1 40.38 21 VAL B C 1
ATOM 6738 O O . VAL B 1 21 ? 6.055 34.5 47.5 1 40.38 21 VAL B O 1
ATOM 6741 N N . VAL B 1 22 ? 5.594 34.75 49.562 1 41.97 22 VAL B N 1
ATOM 6742 C CA . VAL B 1 22 ? 5.746 36.188 49.656 1 41.97 22 VAL B CA 1
ATOM 6743 C C . VAL B 1 22 ? 7.215 36.531 49.875 1 41.97 22 VAL B C 1
ATOM 6745 O O . VAL B 1 22 ? 7.793 36.188 50.906 1 41.97 22 VAL B O 1
ATOM 6748 N N . ALA B 1 23 ? 8.094 36.812 48.906 1 42.84 23 ALA B N 1
ATOM 6749 C CA . ALA B 1 23 ? 9.422 37.375 49.156 1 42.84 23 ALA B CA 1
ATOM 6750 C C . ALA B 1 23 ? 9.328 38.688 49.969 1 42.84 23 ALA B C 1
ATOM 6752 O O . ALA B 1 23 ? 8.281 39.344 49.969 1 42.84 23 ALA B O 1
ATOM 6753 N N . HIS B 1 24 ? 10.469 39.125 50.719 1 39.5 24 HIS B N 1
ATOM 6754 C CA . HIS B 1 24 ? 10.523 40.25 51.656 1 39.5 24 HIS B CA 1
ATOM 6755 C C . HIS B 1 24 ? 9.797 41.438 51.094 1 39.5 24 HIS B C 1
ATOM 6757 O O . HIS B 1 24 ? 9.109 42.156 51.812 1 39.5 24 HIS B O 1
ATOM 6763 N N . GLY B 1 25 ? 10.047 42.094 49.906 1 42 25 GLY B N 1
ATOM 6764 C CA . GLY B 1 25 ? 9.508 43.375 49.5 1 42 25 GLY B CA 1
ATOM 6765 C C . GLY B 1 25 ? 8.125 43.281 48.875 1 42 25 GLY B C 1
ATOM 6766 O O . GLY B 1 25 ? 7.691 44.188 48.188 1 42 25 GLY B O 1
ATOM 6767 N N . GLY B 1 26 ? 7.168 42.438 49.219 1 46.47 26 GLY B N 1
ATOM 6768 C CA . GLY B 1 26 ? 5.73 42.25 49.125 1 46.47 26 GLY B CA 1
ATOM 6769 C C . GLY B 1 26 ? 5.293 41.594 47.812 1 46.47 26 GLY B C 1
ATOM 6770 O O . GLY B 1 26 ? 4.094 41.531 47.531 1 46.47 26 GLY B O 1
ATOM 6771 N N . LYS B 1 27 ? 6 41.625 46.75 1 58 27 LYS B N 1
ATOM 6772 C CA . LYS B 1 27 ? 5.414 41.219 45.469 1 58 27 LYS B CA 1
ATOM 6773 C C . LYS B 1 27 ? 5.25 39.719 45.375 1 58 27 LYS B C 1
ATOM 6775 O O . LYS B 1 27 ? 6.168 38.969 45.719 1 58 27 LYS B O 1
ATOM 6780 N N . GLN B 1 28 ? 4.059 39.094 45.312 1 68.06 28 GLN B N 1
ATOM 6781 C CA . GLN B 1 28 ? 3.707 37.688 45.188 1 68.06 28 GLN B CA 1
ATOM 6782 C C . GLN B 1 28 ? 4.344 37.094 43.906 1 68.06 28 GLN B C 1
ATOM 6784 O O . GLN B 1 28 ? 4.238 37.688 42.844 1 68.06 28 GLN B O 1
ATOM 6789 N N . VAL B 1 29 ? 5.336 36.219 44.062 1 77.25 29 VAL B N 1
ATOM 6790 C CA . VAL B 1 29 ? 6.027 35.562 42.969 1 77.25 29 VAL B CA 1
ATOM 6791 C C . VAL B 1 29 ? 5.492 34.125 42.781 1 77.25 29 VAL B C 1
ATOM 6793 O O . VAL B 1 29 ? 5.27 33.438 43.781 1 77.25 29 VAL B O 1
ATOM 6796 N N . GLY B 1 30 ? 5.043 33.781 41.531 1 88.5 30 GLY B N 1
ATOM 6797 C CA . GLY B 1 30 ? 4.613 32.438 41.25 1 88.5 30 GLY B CA 1
ATOM 6798 C C . GLY B 1 30 ? 3.344 32.375 40.438 1 88.5 30 GLY B C 1
ATOM 6799 O O . GLY B 1 30 ? 2.842 33.406 39.969 1 88.5 30 GLY B O 1
ATOM 6800 N N . VAL B 1 31 ? 2.939 31.172 40.094 1 97.12 31 VAL B N 1
ATOM 6801 C CA . VAL B 1 31 ? 1.742 30.938 39.281 1 97.12 31 VAL B CA 1
ATOM 6802 C C . VAL B 1 31 ? 0.777 30.031 40.031 1 97.12 31 VAL B C 1
ATOM 6804 O O . VAL B 1 31 ? 1.164 28.953 40.5 1 97.12 31 VAL B O 1
ATOM 6807 N N . THR B 1 32 ? -0.373 30.469 40.25 1 96.31 32 THR B N 1
ATOM 6808 C CA . THR B 1 32 ? -1.467 29.672 40.781 1 96.31 32 THR B CA 1
ATOM 6809 C C . THR B 1 32 ? -2.662 29.688 39.844 1 96.31 32 THR B C 1
ATOM 6811 O O . THR B 1 32 ? -2.574 30.203 38.719 1 96.31 32 THR B O 1
ATOM 6814 N N . TYR B 1 33 ? -3.729 28.922 40.25 1 97.38 33 TYR B N 1
ATOM 6815 C CA . TYR B 1 33 ? -4.91 28.938 39.406 1 97.38 33 TYR B CA 1
ATOM 6816 C C . TYR B 1 33 ? -6.176 28.703 40.219 1 97.38 33 TYR B C 1
ATOM 6818 O O . TYR B 1 33 ? -6.109 28.219 41.344 1 97.38 33 TYR B O 1
ATOM 6826 N N . ASP B 1 34 ? -7.223 29.062 39.688 1 96.56 34 ASP B N 1
ATOM 6827 C CA . ASP B 1 34 ? -8.562 28.672 40.156 1 96.56 34 ASP B CA 1
ATOM 6828 C C . ASP B 1 34 ? -9.469 28.359 38.969 1 96.56 34 ASP B C 1
ATOM 6830 O O . ASP B 1 34 ? -8.984 28.094 37.844 1 96.56 34 ASP B O 1
ATOM 6834 N N . GLU B 1 35 ? -10.727 28.203 39.188 1 95.5 35 GLU B N 1
ATOM 6835 C CA . GLU B 1 35 ? -11.656 27.75 38.156 1 95.5 35 GLU B CA 1
ATOM 6836 C C . GLU B 1 35 ? -11.719 28.75 37 1 95.5 35 GLU B C 1
ATOM 6838 O O . GLU B 1 35 ? -12.125 28.391 35.875 1 95.5 35 GLU B O 1
ATOM 6843 N N . ARG B 1 36 ? -11.219 29.938 37.219 1 95.44 36 ARG B N 1
ATOM 6844 C CA . ARG B 1 36 ? -11.398 30.984 36.219 1 95.44 36 ARG B CA 1
ATOM 6845 C C . ARG B 1 36 ? -10.164 31.109 35.312 1 95.44 36 ARG B C 1
ATOM 6847 O O . ARG B 1 36 ? -10.273 31.344 34.125 1 95.44 36 ARG B O 1
ATOM 6854 N N . SER B 1 37 ? -8.992 31.172 35.969 1 97.19 37 SER B N 1
ATOM 6855 C CA . SER B 1 37 ? -7.793 31.453 35.188 1 97.19 37 SER B CA 1
ATOM 6856 C C . SER B 1 37 ? -6.527 31.125 35.969 1 97.19 37 SER B C 1
ATOM 6858 O O . SER B 1 37 ? -6.598 30.766 37.156 1 97.19 37 SER B O 1
ATOM 6860 N N . LEU B 1 38 ? -5.418 31.188 35.281 1 97.56 38 LEU B N 1
ATOM 6861 C CA . LEU B 1 38 ? -4.125 31.281 35.969 1 97.56 38 LEU B CA 1
ATOM 6862 C C . LEU B 1 38 ? -3.961 32.625 36.625 1 97.56 38 LEU B C 1
ATOM 6864 O O . LEU B 1 38 ? -4.531 33.625 36.188 1 97.56 38 LEU B O 1
ATOM 6868 N N . ILE B 1 39 ? -3.26 32.625 37.688 1 97.25 39 ILE B N 1
ATOM 6869 C CA . ILE B 1 39 ? -2.855 33.844 38.438 1 97.25 39 ILE B CA 1
ATOM 6870 C C . ILE B 1 39 ? -1.331 33.938 38.469 1 97.25 39 ILE B C 1
ATOM 6872 O O . ILE B 1 39 ? -0.677 33.125 39.125 1 97.25 39 ILE B O 1
ATOM 6876 N N . ILE B 1 40 ? -0.759 34.875 37.719 1 96.75 40 ILE B N 1
ATOM 6877 C CA . ILE B 1 40 ? 0.687 35.031 37.562 1 96.75 40 ILE B CA 1
ATOM 6878 C C . ILE B 1 40 ? 1.18 36.219 38.406 1 96.75 40 ILE B C 1
ATOM 6880 O O . ILE B 1 40 ? 0.805 37.344 38.125 1 96.75 40 ILE B O 1
ATOM 6884 N N . ASN B 1 41 ? 1.982 35.906 39.344 1 92.75 41 ASN B N 1
ATOM 6885 C CA . ASN B 1 41 ? 2.484 36.938 40.25 1 92.75 41 ASN B CA 1
ATOM 6886 C C . ASN B 1 41 ? 1.347 37.781 40.875 1 92.75 41 ASN B C 1
ATOM 6888 O O . ASN B 1 41 ? 1.416 39 40.906 1 92.75 41 ASN B O 1
ATOM 6892 N N . GLY B 1 42 ? 0.279 37.156 41.031 1 92.38 42 GLY B N 1
ATOM 6893 C CA . GLY B 1 42 ? -0.849 37.75 41.719 1 92.38 42 GLY B CA 1
ATOM 6894 C C . GLY B 1 42 ? -1.833 38.406 40.812 1 92.38 42 GLY B C 1
ATOM 6895 O O . GLY B 1 42 ? -2.834 38.969 41.25 1 92.38 42 GLY B O 1
ATOM 6896 N N . LYS B 1 43 ? -1.604 38.344 39.594 1 94.44 43 LYS B N 1
ATOM 6897 C CA . LYS B 1 43 ? -2.459 39.031 38.656 1 94.44 43 LYS B CA 1
ATOM 6898 C C . LYS B 1 43 ? -3.072 38.062 37.656 1 94.44 43 LYS B C 1
ATOM 6900 O O . LYS B 1 43 ? -2.404 37.125 37.188 1 94.44 43 LYS B O 1
ATOM 6905 N N . ARG B 1 44 ? -4.344 38.344 37.344 1 94.81 44 ARG B N 1
ATOM 6906 C CA . ARG B 1 44 ? -5.004 37.625 36.281 1 94.81 44 ARG B CA 1
ATOM 6907 C C . ARG B 1 44 ? -4.746 38.281 34.938 1 94.81 44 ARG B C 1
ATOM 6909 O O . ARG B 1 44 ? -4.656 39.5 34.844 1 94.81 44 ARG B O 1
ATOM 6916 N N . GLU B 1 45 ? -4.566 37.406 33.969 1 92.69 45 GLU B N 1
ATOM 6917 C CA . GLU B 1 45 ? -4.387 37.875 32.594 1 92.69 45 GLU B CA 1
ATOM 6918 C C . GLU B 1 45 ? -5.082 36.969 31.609 1 92.69 45 GLU B C 1
ATOM 6920 O O . GLU B 1 45 ? -5.25 35.781 31.875 1 92.69 45 GLU B O 1
ATOM 6925 N N . LEU B 1 46 ? -5.602 37.531 30.516 1 97.06 46 LEU B N 1
ATOM 6926 C CA . LEU B 1 46 ? -5.922 36.688 29.359 1 97.06 46 LEU B CA 1
ATOM 6927 C C . LEU B 1 46 ? -4.652 36.25 28.625 1 97.06 46 LEU B C 1
ATOM 6929 O O . LEU B 1 46 ? -3.791 37.094 28.344 1 97.06 46 LEU B O 1
ATOM 6933 N N . LEU B 1 47 ? -4.547 35.031 28.422 1 98.62 47 LEU B N 1
ATOM 6934 C CA . LEU B 1 47 ? -3.303 34.531 27.844 1 98.62 47 LEU B CA 1
ATOM 6935 C C . LEU B 1 47 ? -3.502 34.125 26.391 1 98.62 47 LEU B C 1
ATOM 6937 O O . LEU B 1 47 ? -4.336 33.281 26.094 1 98.62 47 LEU B O 1
ATOM 6941 N N . PHE B 1 48 ? -2.828 34.812 25.516 1 98.81 48 PHE B N 1
ATOM 6942 C CA . PHE B 1 48 ? -2.74 34.5 24.094 1 98.81 48 PHE B CA 1
ATOM 6943 C C . PHE B 1 48 ? -1.38 33.906 23.75 1 98.81 48 PHE B C 1
ATOM 6945 O O . PHE B 1 48 ? -0.371 34.625 23.75 1 98.81 48 PHE B O 1
ATOM 6952 N N . SER B 1 49 ? -1.437 32.625 23.422 1 98.81 49 SER B N 1
ATOM 6953 C CA . SER B 1 49 ? -0.207 31.844 23.266 1 98.81 49 SER B CA 1
ATOM 6954 C C . SER B 1 49 ? -0.032 31.375 21.812 1 98.81 49 SER B C 1
ATOM 6956 O O . SER B 1 49 ? -1.016 31.141 21.109 1 98.81 49 SER B O 1
ATOM 6958 N N . GLY B 1 50 ? 1.189 31.344 21.328 1 98.81 50 GLY B N 1
ATOM 6959 C CA . GLY B 1 50 ? 1.537 30.797 20.031 1 98.81 50 GLY B CA 1
ATOM 6960 C C . GLY B 1 50 ? 2.715 29.844 20.078 1 98.81 50 GLY B C 1
ATOM 6961 O O . GLY B 1 50 ? 3.717 30.125 20.734 1 98.81 50 GLY B O 1
ATOM 6962 N N . SER B 1 51 ? 2.582 28.75 19.359 1 98.75 51 SER B N 1
ATOM 6963 C CA . SER B 1 51 ? 3.648 27.75 19.312 1 98.75 51 SER B CA 1
ATOM 6964 C C . SER B 1 51 ? 4.73 28.156 18.312 1 98.75 51 SER B C 1
ATOM 6966 O O . SER B 1 51 ? 4.441 28.391 17.141 1 98.75 51 SER B O 1
ATOM 6968 N N . ILE B 1 52 ? 5.898 28.266 18.75 1 98.69 52 ILE B N 1
ATOM 6969 C CA . ILE B 1 52 ? 7.129 28.406 17.969 1 98.69 52 ILE B CA 1
ATOM 6970 C C . ILE B 1 52 ? 8.148 27.375 18.453 1 98.69 52 ILE B C 1
ATOM 6972 O O . ILE B 1 52 ? 8.578 27.406 19.609 1 98.69 52 ILE B O 1
ATOM 6976 N N . HIS B 1 53 ? 8.523 26.469 17.594 1 98.25 53 HIS B N 1
ATOM 6977 C CA . HIS B 1 53 ? 9.516 25.453 17.922 1 98.25 53 HIS B CA 1
ATOM 6978 C C . HIS B 1 53 ? 10.922 25.891 17.531 1 98.25 53 HIS B C 1
ATOM 6980 O O . HIS B 1 53 ? 11.211 26.094 16.359 1 98.25 53 HIS B O 1
ATOM 6986 N N . TYR B 1 54 ? 11.773 25.969 18.469 1 98.25 54 TYR B N 1
ATOM 6987 C CA . TYR B 1 54 ? 13.078 26.594 18.281 1 98.25 54 TYR B CA 1
ATOM 6988 C C . TYR B 1 54 ? 13.93 25.797 17.297 1 98.25 54 TYR B C 1
ATOM 6990 O O . TYR B 1 54 ? 14.695 26.375 16.516 1 98.25 54 TYR B O 1
ATOM 6998 N N . PRO B 1 55 ? 13.773 24.438 17.203 1 97.81 55 PRO B N 1
ATOM 6999 C CA . PRO B 1 55 ? 14.641 23.75 16.234 1 97.81 55 PRO B CA 1
ATOM 7000 C C . PRO B 1 55 ? 14.18 23.938 14.797 1 97.81 55 PRO B C 1
ATOM 7002 O O . PRO B 1 55 ? 14.898 23.578 13.867 1 97.81 55 PRO B O 1
ATOM 7005 N N . ARG B 1 56 ? 13 24.531 14.523 1 98.19 56 ARG B N 1
ATOM 7006 C CA . ARG B 1 56 ? 12.461 24.672 13.172 1 98.19 56 ARG B CA 1
ATOM 7007 C C . ARG B 1 56 ? 12.797 26.047 12.594 1 98.19 56 ARG B C 1
ATOM 7009 O O . ARG B 1 56 ? 12.289 26.422 11.531 1 98.19 56 ARG B O 1
ATOM 7016 N N . SER B 1 57 ? 13.547 26.828 13.258 1 97.94 57 SER B N 1
ATOM 7017 C CA . SER B 1 57 ? 14.141 28.078 12.805 1 97.94 57 SER B CA 1
ATOM 7018 C C . SER B 1 57 ? 15.562 28.234 13.344 1 97.94 57 SER B C 1
ATOM 7020 O O . SER B 1 57 ? 16.016 27.422 14.141 1 97.94 57 SER B O 1
ATOM 7022 N N . THR B 1 58 ? 16.297 29.234 12.891 1 97.44 58 THR B N 1
ATOM 7023 C CA . THR B 1 58 ? 17.656 29.469 13.367 1 97.44 58 THR B CA 1
ATOM 7024 C C . THR B 1 58 ? 17.656 30.484 14.508 1 97.44 58 THR B C 1
ATOM 7026 O O . THR B 1 58 ? 16.734 31.297 14.625 1 97.44 58 THR B O 1
ATOM 7029 N N . PRO B 1 59 ? 18.656 30.391 15.383 1 97.81 59 PRO B N 1
ATOM 7030 C CA . PRO B 1 59 ? 18.734 31.359 16.484 1 97.81 59 PRO B CA 1
ATOM 7031 C C . PRO B 1 59 ? 18.656 32.812 16.016 1 97.81 59 PRO B C 1
ATOM 7033 O O . PRO B 1 59 ? 18.109 33.656 16.719 1 97.81 59 PRO B O 1
ATOM 7036 N N . ASP B 1 60 ? 19.141 33.125 14.859 1 97 60 ASP B N 1
ATOM 7037 C CA . ASP B 1 60 ? 19.125 34.469 14.32 1 97 60 ASP B CA 1
ATOM 7038 C C . ASP B 1 60 ? 17.688 34.906 14.023 1 97 60 ASP B C 1
ATOM 7040 O O . ASP B 1 60 ? 17.406 36.125 13.969 1 97 60 ASP B O 1
ATOM 7044 N N . MET B 1 61 ? 16.812 33.969 13.852 1 97.88 61 MET B N 1
ATOM 7045 C CA . MET B 1 61 ? 15.43 34.281 13.508 1 97.88 61 MET B CA 1
ATOM 7046 C C . MET B 1 61 ? 14.586 34.469 14.766 1 97.88 61 MET B C 1
ATOM 7048 O O . MET B 1 61 ? 13.523 35.094 14.719 1 97.88 61 MET B O 1
ATOM 7052 N N . TRP B 1 62 ? 15.008 33.969 15.93 1 98.5 62 TRP B N 1
ATOM 7053 C CA . TRP B 1 62 ? 14.18 33.844 17.125 1 98.5 62 TRP B CA 1
ATOM 7054 C C . TRP B 1 62 ? 13.703 35.219 17.578 1 98.5 62 TRP B C 1
ATOM 7056 O O . TRP B 1 62 ? 12.508 35.438 17.812 1 98.5 62 TRP B O 1
ATOM 7066 N N . PRO B 1 63 ? 14.609 36.219 17.688 1 98 63 PRO B N 1
ATOM 7067 C CA . PRO B 1 63 ? 14.156 37.531 18.203 1 98 63 PRO B CA 1
ATOM 7068 C C . PRO B 1 63 ? 13.047 38.125 17.359 1 98 63 PRO B C 1
ATOM 7070 O O . PRO B 1 63 ? 12.047 38.625 17.891 1 98 63 PRO B O 1
ATOM 7073 N N . GLU B 1 64 ? 13.219 38.062 16.078 1 97.38 64 GLU B N 1
ATOM 7074 C CA . GLU B 1 64 ? 12.219 38.656 15.211 1 97.38 64 GLU B CA 1
ATOM 7075 C C . GLU B 1 64 ? 10.906 37.875 15.258 1 97.38 64 GLU B C 1
ATOM 7077 O O . GLU B 1 64 ? 9.828 38.5 15.195 1 97.38 64 GLU B O 1
ATOM 7082 N N . LEU B 1 65 ? 10.969 36.562 15.266 1 98.62 65 LEU B N 1
ATOM 7083 C CA . LEU B 1 65 ? 9.766 35.75 15.352 1 98.62 65 LEU B CA 1
ATOM 7084 C C . LEU B 1 65 ? 8.984 36.062 16.625 1 98.62 65 LEU B C 1
ATOM 7086 O O . LEU B 1 65 ? 7.762 36.25 16.578 1 98.62 65 LEU B O 1
ATOM 7090 N N . ILE B 1 66 ? 9.672 36.188 17.75 1 98.75 66 ILE B N 1
ATOM 7091 C CA . ILE B 1 66 ? 9.047 36.469 19.031 1 98.75 66 ILE B CA 1
ATOM 7092 C C . ILE B 1 66 ? 8.469 37.875 19.047 1 98.75 66 ILE B C 1
ATOM 7094 O O . ILE B 1 66 ? 7.363 38.125 19.531 1 98.75 66 ILE B O 1
ATOM 7098 N N . LEU B 1 67 ? 9.172 38.812 18.453 1 98.25 67 LEU B N 1
ATOM 7099 C CA . LEU B 1 67 ? 8.695 40.188 18.375 1 98.25 67 LEU B CA 1
ATOM 7100 C C . LEU B 1 67 ? 7.422 40.281 17.531 1 98.25 67 LEU B C 1
ATOM 7102 O O . LEU B 1 67 ? 6.477 41 17.906 1 98.25 67 LEU B O 1
ATOM 7106 N N . LYS B 1 68 ? 7.465 39.625 16.406 1 98.12 68 LYS B N 1
ATOM 7107 C CA . LYS B 1 68 ? 6.289 39.625 15.555 1 98.12 68 LYS B CA 1
ATOM 7108 C C . LYS B 1 68 ? 5.094 38.969 16.25 1 98.12 68 LYS B C 1
ATOM 7110 O O . LYS B 1 68 ? 3.951 39.375 16.047 1 98.12 68 LYS B O 1
ATOM 7115 N N . ALA B 1 69 ? 5.375 37.938 17.031 1 98.81 69 ALA B N 1
ATOM 7116 C CA . ALA B 1 69 ? 4.312 37.312 17.828 1 98.81 69 ALA B CA 1
ATOM 7117 C C . ALA B 1 69 ? 3.752 38.312 18.844 1 98.81 69 ALA B C 1
ATOM 7119 O O . ALA B 1 69 ? 2.533 38.438 19 1 98.81 69 ALA B O 1
ATOM 7120 N N . LYS B 1 70 ? 4.641 39 19.531 1 98.69 70 LYS B N 1
ATOM 7121 C CA . LYS B 1 70 ? 4.23 40 20.516 1 98.69 70 LYS B CA 1
ATOM 7122 C C . LYS B 1 70 ? 3.402 41.125 19.844 1 98.69 70 LYS B C 1
ATOM 7124 O O . LYS B 1 70 ? 2.354 41.5 20.359 1 98.69 70 LYS B O 1
ATOM 7129 N N . ARG B 1 71 ? 3.889 41.531 18.734 1 97.81 71 ARG B N 1
ATOM 7130 C CA . ARG B 1 71 ? 3.17 42.562 17.984 1 97.81 71 ARG B CA 1
ATOM 7131 C C . ARG B 1 71 ? 1.808 42.031 17.516 1 97.81 71 ARG B C 1
ATOM 7133 O O . ARG B 1 71 ? 0.878 42.844 17.328 1 97.81 71 ARG B O 1
ATOM 7140 N N . GLY B 1 72 ? 1.724 40.781 17.359 1 98.31 72 GLY B N 1
ATOM 7141 C CA . GLY B 1 72 ? 0.458 40.156 17 1 98.31 72 GLY B CA 1
ATOM 7142 C C . GLY B 1 72 ? -0.505 40.062 18.172 1 98.31 72 GLY B C 1
ATOM 7143 O O . GLY B 1 72 ? -1.632 39.562 18 1 98.31 72 GLY B O 1
ATOM 7144 N N . GLY B 1 73 ? -0.086 40.438 19.312 1 98.25 73 GLY B N 1
ATOM 7145 C CA . GLY B 1 73 ? -0.956 40.469 20.469 1 98.25 73 GLY B CA 1
ATOM 7146 C C . GLY B 1 73 ? -0.719 39.312 21.422 1 98.25 73 GLY B C 1
ATOM 7147 O O . GLY B 1 73 ? -1.375 39.219 22.469 1 98.25 73 GLY B O 1
ATOM 7148 N N . LEU B 1 74 ? 0.224 38.469 21.109 1 98.88 74 LEU B N 1
ATOM 7149 C CA . LEU B 1 74 ? 0.515 37.344 22 1 98.88 74 LEU B CA 1
ATOM 7150 C C . LEU B 1 74 ? 1.285 37.812 23.234 1 98.88 74 LEU B C 1
ATOM 7152 O O . LEU B 1 74 ? 1.958 38.844 23.188 1 98.88 74 LEU B O 1
ATOM 7156 N N . ASN B 1 75 ? 1.109 37.062 24.312 1 98.69 75 ASN B N 1
ATOM 7157 C CA . ASN B 1 75 ? 1.905 37.312 25.5 1 98.69 75 ASN B CA 1
ATOM 7158 C C . ASN B 1 75 ? 2.535 36.031 26.047 1 98.69 75 ASN B C 1
ATOM 7160 O O . ASN B 1 75 ? 3.25 36.094 27.047 1 98.69 75 ASN B O 1
ATOM 7164 N N . VAL B 1 76 ? 2.316 34.906 25.391 1 98.81 76 VAL B N 1
ATOM 7165 C CA . VAL B 1 76 ? 2.934 33.625 25.766 1 98.81 76 VAL B CA 1
ATOM 7166 C C . VAL B 1 76 ? 3.488 32.969 24.516 1 98.81 76 VAL B C 1
ATOM 7168 O O . VAL B 1 76 ? 2.857 32.969 23.453 1 98.81 76 VAL B O 1
ATOM 7171 N N . ILE B 1 77 ? 4.684 32.406 24.547 1 98.88 77 ILE B N 1
ATOM 7172 C CA . ILE B 1 77 ? 5.223 31.5 23.547 1 98.88 77 ILE B CA 1
ATOM 7173 C C . ILE B 1 77 ? 5.254 30.094 24.109 1 98.88 77 ILE B C 1
ATOM 7175 O O . ILE B 1 77 ? 5.707 29.875 25.234 1 98.88 77 ILE B O 1
ATOM 7179 N N . GLN B 1 78 ? 4.707 29.172 23.359 1 98.75 78 GLN B N 1
ATOM 7180 C CA . GLN B 1 78 ? 4.742 27.75 23.719 1 98.75 78 GLN B CA 1
ATOM 7181 C C . GLN B 1 78 ? 5.75 26.984 22.859 1 98.75 78 GLN B C 1
ATOM 7183 O O . GLN B 1 78 ? 5.836 27.219 21.656 1 98.75 78 GLN B O 1
ATOM 7188 N N . THR B 1 79 ? 6.531 26.094 23.438 1 98.56 79 THR B N 1
ATOM 7189 C CA . THR B 1 79 ? 7.453 25.266 22.656 1 98.56 79 THR B CA 1
ATOM 7190 C C . THR B 1 79 ? 7.594 23.875 23.297 1 98.56 79 THR B C 1
ATOM 7192 O O . THR B 1 79 ? 7.344 23.703 24.484 1 98.56 79 THR B O 1
ATOM 7195 N N . TYR B 1 80 ? 7.941 22.938 22.516 1 98.44 80 TYR B N 1
ATOM 7196 C CA . TYR B 1 80 ? 8.281 21.594 22.953 1 98.44 80 TYR B CA 1
ATOM 7197 C C . TYR B 1 80 ? 9.766 21.484 23.297 1 98.44 80 TYR B C 1
ATOM 7199 O O . TYR B 1 80 ? 10.555 22.359 22.922 1 98.44 80 TYR B O 1
ATOM 7207 N N . VAL B 1 81 ? 10.055 20.5 24.047 1 98.62 81 VAL B N 1
ATOM 7208 C CA . VAL B 1 81 ? 11.43 20.031 24.203 1 98.62 81 VAL B CA 1
ATOM 7209 C C . VAL B 1 81 ? 11.633 18.75 23.406 1 98.62 81 VAL B C 1
ATOM 7211 O O . VAL B 1 81 ? 10.891 17.781 23.562 1 98.62 81 VAL B O 1
ATOM 7214 N N . PHE B 1 82 ? 12.633 18.75 22.531 1 98.25 82 PHE B N 1
ATOM 7215 C CA . PHE B 1 82 ? 12.836 17.656 21.578 1 98.25 82 PHE B CA 1
ATOM 7216 C C . PHE B 1 82 ? 13.938 16.719 22.047 1 98.25 82 PHE B C 1
ATOM 7218 O O . PHE B 1 82 ? 15.117 16.969 21.812 1 98.25 82 PHE B O 1
ATOM 7225 N N . TRP B 1 83 ? 13.586 15.609 22.656 1 98.5 83 TRP B N 1
ATOM 7226 C CA . TRP B 1 83 ? 14.523 14.727 23.344 1 98.5 83 TRP B CA 1
ATOM 7227 C C . TRP B 1 83 ? 15.602 14.227 22.391 1 98.5 83 TRP B C 1
ATOM 7229 O O . TRP B 1 83 ? 16.781 14.242 22.719 1 98.5 83 TRP B O 1
ATOM 7239 N N . ASN B 1 84 ? 15.273 13.797 21.203 1 97.69 84 ASN B N 1
ATOM 7240 C CA . ASN B 1 84 ? 16.219 13.133 20.312 1 97.69 84 ASN B CA 1
ATOM 7241 C C . ASN B 1 84 ? 17.344 14.07 19.875 1 97.69 84 ASN B C 1
ATOM 7243 O O . ASN B 1 84 ? 18.469 13.633 19.625 1 97.69 84 ASN B O 1
ATOM 7247 N N . ILE B 1 85 ? 17.078 15.383 19.781 1 97.25 85 ILE B N 1
ATOM 7248 C CA . ILE B 1 85 ? 18.156 16.281 19.375 1 97.25 85 ILE B CA 1
ATOM 7249 C C . ILE B 1 85 ? 18.984 16.688 20.594 1 97.25 85 ILE B C 1
ATOM 7251 O O . ILE B 1 85 ? 20.125 17.109 20.453 1 97.25 85 ILE B O 1
ATOM 7255 N N . HIS B 1 86 ? 18.438 16.609 21.797 1 98.12 86 HIS B N 1
ATOM 7256 C CA . HIS B 1 86 ? 19.141 17.016 23 1 98.12 86 HIS B CA 1
ATOM 7257 C C . HIS B 1 86 ? 19.938 15.852 23.578 1 98.12 86 HIS B C 1
ATOM 7259 O O . HIS B 1 86 ? 20.875 16.062 24.359 1 98.12 86 HIS B O 1
ATOM 7265 N N . GLU B 1 87 ? 19.547 14.633 23.25 1 98.12 87 GLU B N 1
ATOM 7266 C CA . GLU B 1 87 ? 20.297 13.438 23.625 1 98.12 87 GLU B CA 1
ATOM 7267 C C . GLU B 1 87 ? 20.375 12.445 22.469 1 98.12 87 GLU B C 1
ATOM 7269 O O . GLU B 1 87 ? 19.906 11.312 22.594 1 98.12 87 GLU B O 1
ATOM 7274 N N . PRO B 1 88 ? 21.031 12.844 21.391 1 95.69 88 PRO B N 1
ATOM 7275 C CA . PRO B 1 88 ? 21.078 11.984 20.203 1 95.69 88 PRO B CA 1
ATOM 7276 C C . PRO B 1 88 ? 21.75 10.633 20.469 1 95.69 88 PRO B C 1
ATOM 7278 O O . PRO B 1 88 ? 21.453 9.641 19.812 1 95.69 88 PRO B O 1
ATOM 7281 N N . GLU B 1 89 ? 22.719 10.633 21.406 1 96.12 89 GLU B N 1
ATOM 7282 C CA . GLU B 1 89 ? 23.328 9.43 21.969 1 96.12 89 GLU B CA 1
ATOM 7283 C C . GLU B 1 89 ? 23.109 9.344 23.469 1 96.12 89 GLU B C 1
ATOM 7285 O O . GLU B 1 89 ? 23.109 10.367 24.172 1 96.12 89 GLU B O 1
ATOM 7290 N N . GLN B 1 90 ? 22.891 8.156 23.922 1 96.5 90 GLN B N 1
ATOM 7291 C CA . GLN B 1 90 ? 22.562 7.984 25.344 1 96.5 90 GLN B CA 1
ATOM 7292 C C . GLN B 1 90 ? 23.625 8.633 26.219 1 96.5 90 GLN B C 1
ATOM 7294 O O . GLN B 1 90 ? 24.812 8.32 26.125 1 96.5 90 GLN B O 1
ATOM 7299 N N . GLY B 1 91 ? 23.188 9.547 26.969 1 96.31 91 GLY B N 1
ATOM 7300 C CA . GLY B 1 91 ? 24.047 10.172 27.953 1 96.31 91 GLY B CA 1
ATOM 7301 C C . GLY B 1 91 ? 24.781 11.391 27.406 1 96.31 91 GLY B C 1
ATOM 7302 O O . GLY B 1 91 ? 25.438 12.117 28.172 1 96.31 91 GLY B O 1
ATOM 7303 N N . LYS B 1 92 ? 24.703 11.656 26.203 1 97.06 92 LYS B N 1
ATOM 7304 C CA . LYS B 1 92 ? 25.344 12.812 25.594 1 97.06 92 LYS B CA 1
ATOM 7305 C C . LYS B 1 92 ? 24.328 13.883 25.219 1 97.06 92 LYS B C 1
ATOM 7307 O O . LYS B 1 92 ? 23.625 13.75 24.234 1 97.06 92 LYS B O 1
ATOM 7312 N N . PHE B 1 93 ? 24.391 14.984 25.953 1 97.38 93 PHE B N 1
ATOM 7313 C CA . PHE B 1 93 ? 23.391 16.031 25.781 1 97.38 93 PHE B CA 1
ATOM 7314 C C . PHE B 1 93 ? 23.953 17.172 24.922 1 97.38 93 PHE B C 1
ATOM 7316 O O . PHE B 1 93 ? 25.156 17.438 24.953 1 97.38 93 PHE B O 1
ATOM 7323 N N . ASN B 1 94 ? 23.125 17.734 24.156 1 96.62 94 ASN B N 1
ATOM 7324 C CA . ASN B 1 94 ? 23.438 18.891 23.297 1 96.62 94 ASN B CA 1
ATOM 7325 C C . ASN B 1 94 ? 22.406 20 23.453 1 96.62 94 ASN B C 1
ATOM 7327 O O . ASN B 1 94 ? 21.234 19.828 23.125 1 96.62 94 ASN B O 1
ATOM 7331 N N . PHE B 1 95 ? 22.828 21.172 23.953 1 97.62 95 PHE B N 1
ATOM 7332 C CA . PHE B 1 95 ? 21.969 22.344 24.109 1 97.62 95 PHE B CA 1
ATOM 7333 C C . PHE B 1 95 ? 22.609 23.578 23.5 1 97.62 95 PHE B C 1
ATOM 7335 O O . PHE B 1 95 ? 22.469 24.688 24.031 1 97.62 95 PHE B O 1
ATOM 7342 N N . GLU B 1 96 ? 23.328 23.422 22.406 1 95.94 96 GLU B N 1
ATOM 7343 C CA . GLU B 1 96 ? 24.062 24.516 21.781 1 95.94 96 GLU B CA 1
ATOM 7344 C C . GLU B 1 96 ? 23.516 24.844 20.406 1 95.94 96 GLU B C 1
ATOM 7346 O O . GLU B 1 96 ? 22.75 24.047 19.828 1 95.94 96 GLU B O 1
ATOM 7351 N N . GLY B 1 97 ? 23.859 26.031 19.953 1 93.94 97 GLY B N 1
ATOM 7352 C CA . GLY B 1 97 ? 23.469 26.406 18.609 1 93.94 97 GLY B CA 1
ATOM 7353 C C . GLY B 1 97 ? 21.953 26.453 18.422 1 93.94 97 GLY B C 1
ATOM 7354 O O . GLY B 1 97 ? 21.25 27.094 19.219 1 93.94 97 GLY B O 1
ATOM 7355 N N . PRO B 1 98 ? 21.531 25.781 17.344 1 94.81 98 PRO B N 1
ATOM 7356 C CA . PRO B 1 98 ? 20.078 25.781 17.078 1 94.81 98 PRO B CA 1
ATOM 7357 C C . PRO B 1 98 ? 19.297 25.016 18.141 1 94.81 98 PRO B C 1
ATOM 7359 O O . PRO B 1 98 ? 18.062 25.094 18.172 1 94.81 98 PRO B O 1
ATOM 7362 N N . TYR B 1 99 ? 19.984 24.375 19.047 1 97.06 99 TYR B N 1
ATOM 7363 C CA . TYR B 1 99 ? 19.328 23.578 20.078 1 97.06 99 TYR B CA 1
ATOM 7364 C C . TYR B 1 99 ? 19.484 24.219 21.453 1 97.06 99 TYR B C 1
ATOM 7366 O O . TYR B 1 99 ? 19.219 23.562 22.469 1 97.06 99 TYR B O 1
ATOM 7374 N N . ASP B 1 100 ? 19.875 25.469 21.469 1 98.12 100 ASP B N 1
ATOM 7375 C CA . ASP B 1 100 ? 20.047 26.203 22.719 1 98.12 100 ASP B CA 1
ATOM 7376 C C . ASP B 1 100 ? 18.688 26.594 23.328 1 98.12 100 ASP B C 1
ATOM 7378 O O . ASP B 1 100 ? 18.25 27.734 23.188 1 98.12 100 ASP B O 1
ATOM 7382 N N . LEU B 1 101 ? 18.125 25.672 24.016 1 98.56 101 LEU B N 1
ATOM 7383 C CA . LEU B 1 101 ? 16.812 25.828 24.625 1 98.56 101 LEU B CA 1
ATOM 7384 C C . LEU B 1 101 ? 16.812 26.984 25.625 1 98.56 101 LEU B C 1
ATOM 7386 O O . LEU B 1 101 ? 15.867 27.781 25.641 1 98.56 101 LEU B O 1
ATOM 7390 N N . VAL B 1 102 ? 17.812 27.078 26.453 1 98.62 102 VAL B N 1
ATOM 7391 C CA . VAL B 1 102 ? 17.922 28.125 27.453 1 98.62 102 VAL B CA 1
ATOM 7392 C C . VAL B 1 102 ? 17.922 29.484 26.781 1 98.62 102 VAL B C 1
ATOM 7394 O O . VAL B 1 102 ? 17.188 30.391 27.203 1 98.62 102 VAL B O 1
ATOM 7397 N N . LYS B 1 103 ? 18.719 29.609 25.75 1 98.56 103 LYS B N 1
ATOM 7398 C CA . LYS B 1 103 ? 18.766 30.875 25.031 1 98.56 103 LYS B CA 1
ATOM 7399 C C . LYS B 1 103 ? 17.406 31.234 24.453 1 98.56 103 LYS B C 1
ATOM 7401 O O . LYS B 1 103 ? 17 32.406 24.484 1 98.56 103 LYS B O 1
ATOM 7406 N N . PHE B 1 104 ? 16.766 30.344 23.891 1 98.44 104 PHE B N 1
ATOM 7407 C CA . PHE B 1 104 ? 15.453 30.578 23.297 1 98.44 104 PHE B CA 1
ATOM 7408 C C . PHE B 1 104 ? 14.477 31.078 24.359 1 98.44 104 PHE B C 1
ATOM 7410 O O . PHE B 1 104 ? 13.766 32.062 24.141 1 98.44 104 PHE B O 1
ATOM 7417 N N . ILE B 1 105 ? 14.398 30.406 25.562 1 98.81 105 ILE B N 1
ATOM 7418 C CA . ILE B 1 105 ? 13.492 30.781 26.641 1 98.81 105 ILE B CA 1
ATOM 7419 C C . ILE B 1 105 ? 13.875 32.188 27.156 1 98.81 105 ILE B C 1
ATOM 7421 O O . ILE B 1 105 ? 13 33 27.438 1 98.81 105 ILE B O 1
ATOM 7425 N N . LYS B 1 106 ? 15.133 32.406 27.297 1 98.69 106 LYS B N 1
ATOM 7426 C CA . LYS B 1 106 ? 15.578 33.75 27.719 1 98.69 106 LYS B CA 1
ATOM 7427 C C . LYS B 1 106 ? 15.148 34.812 26.734 1 98.69 106 LYS B C 1
ATOM 7429 O O . LYS B 1 106 ? 14.758 35.906 27.125 1 98.69 106 LYS B O 1
ATOM 7434 N N . THR B 1 107 ? 15.25 34.469 25.422 1 98.62 107 THR B N 1
ATOM 7435 C CA . THR B 1 107 ? 14.812 35.406 24.391 1 98.62 107 THR B CA 1
ATOM 7436 C C . THR B 1 107 ? 13.336 35.75 24.562 1 98.62 107 THR B C 1
ATOM 7438 O O . THR B 1 107 ? 12.938 36.906 24.375 1 98.62 107 THR B O 1
ATOM 7441 N N . ILE B 1 108 ? 12.531 34.781 24.938 1 98.81 108 ILE B N 1
ATOM 7442 C CA . ILE B 1 108 ? 11.117 35.031 25.203 1 98.81 108 ILE B CA 1
ATOM 7443 C C . ILE B 1 108 ? 10.969 36.031 26.359 1 98.81 108 ILE B C 1
ATOM 7445 O O . ILE B 1 108 ? 10.266 37.031 26.234 1 98.81 108 ILE B O 1
ATOM 7449 N N . GLY B 1 109 ? 11.672 35.781 27.469 1 98.25 109 GLY B N 1
ATOM 7450 C CA . GLY B 1 109 ? 11.617 36.656 28.656 1 98.25 109 GLY B CA 1
ATOM 7451 C C . GLY B 1 109 ? 12.109 38.062 28.391 1 98.25 109 GLY B C 1
ATOM 7452 O O . GLY B 1 109 ? 11.547 39.031 28.906 1 98.25 109 GLY B O 1
ATOM 7453 N N . GLU B 1 110 ? 13.109 38.188 27.578 1 97.62 110 GLU B N 1
ATOM 7454 C CA . GLU B 1 110 ? 13.703 39.469 27.25 1 97.62 110 GLU B CA 1
ATOM 7455 C C . GLU B 1 110 ? 12.727 40.344 26.469 1 97.62 110 GLU B C 1
ATOM 7457 O O . GLU B 1 110 ? 12.828 41.562 26.5 1 97.62 110 GLU B O 1
ATOM 7462 N N . ASN B 1 111 ? 11.828 39.688 25.875 1 97.56 111 ASN B N 1
ATOM 7463 C CA . ASN B 1 111 ? 10.805 40.438 25.141 1 97.56 111 ASN B CA 1
ATOM 7464 C C . ASN B 1 111 ? 9.547 40.625 25.969 1 97.56 111 ASN B C 1
ATOM 7466 O O . ASN B 1 111 ? 8.508 41.031 25.453 1 97.56 111 ASN B O 1
ATOM 7470 N N . GLY B 1 112 ? 9.625 40.312 27.234 1 96.62 112 GLY B N 1
ATOM 7471 C CA . GLY B 1 112 ? 8.523 40.531 28.156 1 96.62 112 GLY B CA 1
ATOM 7472 C C . GLY B 1 112 ? 7.371 39.562 27.969 1 96.62 112 GLY B C 1
ATOM 7473 O O . GLY B 1 112 ? 6.227 39.875 28.297 1 96.62 112 GLY B O 1
ATOM 7474 N N . MET B 1 113 ? 7.637 38.438 27.422 1 98.25 113 MET B N 1
ATOM 7475 C CA . MET B 1 113 ? 6.594 37.438 27.188 1 98.25 113 MET B CA 1
ATOM 7476 C C . MET B 1 113 ? 6.766 36.25 28.141 1 98.25 113 MET B C 1
ATOM 7478 O O . MET B 1 113 ? 7.844 36.031 28.688 1 98.25 113 MET B O 1
ATOM 7482 N N . PHE B 1 114 ? 5.719 35.5 28.375 1 98.56 114 PHE B N 1
ATOM 7483 C CA . PHE B 1 114 ? 5.742 34.25 29.141 1 98.56 114 PHE B CA 1
ATOM 7484 C C . PHE B 1 114 ? 6.012 33.062 28.234 1 98.56 114 PHE B C 1
ATOM 7486 O O . PHE B 1 114 ? 5.938 33.156 27.016 1 98.56 114 PHE B O 1
ATOM 7493 N N . ALA B 1 115 ? 6.367 31.969 28.891 1 98.75 115 ALA B N 1
ATOM 7494 C CA . ALA B 1 115 ? 6.641 30.734 28.141 1 98.75 115 ALA B CA 1
ATOM 7495 C C . ALA B 1 115 ? 5.879 29.547 28.734 1 98.75 115 ALA B C 1
ATOM 7497 O O . ALA B 1 115 ? 5.727 29.453 29.953 1 98.75 115 ALA B O 1
ATOM 7498 N N . THR B 1 116 ? 5.309 28.734 27.938 1 98.69 116 THR B N 1
ATOM 7499 C CA . THR B 1 116 ? 4.887 27.391 28.281 1 98.69 116 THR B CA 1
ATOM 7500 C C . THR B 1 116 ? 5.895 26.359 27.781 1 98.69 116 THR B C 1
ATOM 7502 O O . THR B 1 116 ? 6.215 26.328 26.594 1 98.69 116 THR B O 1
ATOM 7505 N N . LEU B 1 117 ? 6.363 25.562 28.656 1 98.69 117 LEU B N 1
ATOM 7506 C CA . LEU B 1 117 ? 7.359 24.547 28.328 1 98.69 117 LEU B CA 1
ATOM 7507 C C . LEU B 1 117 ? 6.723 23.156 28.25 1 98.69 117 LEU B C 1
ATOM 7509 O O . LEU B 1 117 ? 6.344 22.594 29.281 1 98.69 117 LEU B O 1
ATOM 7513 N N . ARG B 1 118 ? 6.66 22.609 27.078 1 98.5 118 ARG B N 1
ATOM 7514 C CA . ARG B 1 118 ? 6.094 21.281 26.891 1 98.5 118 ARG B CA 1
ATOM 7515 C C . ARG B 1 118 ? 7.195 20.219 26.844 1 98.5 118 ARG B C 1
ATOM 7517 O O . ARG B 1 118 ? 7.793 20 25.781 1 98.5 118 ARG B O 1
ATOM 7524 N N . LEU B 1 119 ? 7.352 19.5 27.891 1 96.94 119 LEU B N 1
ATOM 7525 C CA . LEU B 1 119 ? 8.484 18.594 28.062 1 96.94 119 LEU B CA 1
ATOM 7526 C C . LEU B 1 119 ? 8.242 17.266 27.344 1 96.94 119 LEU B C 1
ATOM 7528 O O . LEU B 1 119 ? 9.188 16.594 26.938 1 96.94 119 LEU B O 1
ATOM 7532 N N . GLY B 1 120 ? 7.039 16.891 27.219 1 90.94 120 GLY B N 1
ATOM 7533 C CA . GLY B 1 120 ? 6.777 15.578 26.656 1 90.94 120 GLY B CA 1
ATOM 7534 C C . GLY B 1 120 ? 6.973 14.453 27.672 1 90.94 120 GLY B C 1
ATOM 7535 O O . GLY B 1 120 ? 6.406 14.492 28.766 1 90.94 120 GLY B O 1
ATOM 7536 N N . PRO B 1 121 ? 7.742 13.344 27.375 1 90.12 121 PRO B N 1
ATOM 7537 C CA . PRO B 1 121 ? 8.883 13.391 26.453 1 90.12 121 PRO B CA 1
ATOM 7538 C C . PRO B 1 121 ? 8.484 13.086 25.016 1 90.12 121 PRO B C 1
ATOM 7540 O O . PRO B 1 121 ? 9.266 13.32 24.094 1 90.12 121 PRO B O 1
ATOM 7543 N N . PHE B 1 122 ? 7.324 12.359 24.891 1 95.81 122 PHE B N 1
ATOM 7544 C CA . PHE B 1 122 ? 6.766 12.25 23.547 1 95.81 122 PHE B CA 1
ATOM 7545 C C . PHE B 1 122 ? 6.043 13.539 23.156 1 95.81 122 PHE B C 1
ATOM 7547 O O . PHE B 1 122 ? 5.219 14.047 23.922 1 95.81 122 PHE B O 1
ATOM 7554 N N . ILE B 1 123 ? 6.34 14.023 21.953 1 97.31 123 ILE B N 1
ATOM 7555 C CA . ILE B 1 123 ? 5.773 15.328 21.625 1 97.31 123 ILE B CA 1
ATOM 7556 C C . ILE B 1 123 ? 5 15.234 20.312 1 97.31 123 ILE B C 1
ATOM 7558 O O . ILE B 1 123 ? 4.25 16.156 19.953 1 97.31 123 ILE B O 1
ATOM 7562 N N . GLN B 1 124 ? 5.082 14.148 19.531 1 96.19 124 GLN B N 1
ATOM 7563 C CA . GLN B 1 124 ? 4.531 13.992 18.188 1 96.19 124 GLN B CA 1
ATOM 7564 C C . GLN B 1 124 ? 5.062 15.07 17.25 1 96.19 124 GLN B C 1
ATOM 7566 O O . GLN B 1 124 ? 6.125 14.906 16.641 1 96.19 124 GLN B O 1
ATOM 7571 N N . ALA B 1 125 ? 4.48 16.281 17.297 1 96.94 125 ALA B N 1
ATOM 7572 C CA . ALA B 1 125 ? 4.902 17.484 16.594 1 96.94 125 ALA B CA 1
ATOM 7573 C C . ALA B 1 125 ? 5.309 17.172 15.156 1 96.94 125 ALA B C 1
ATOM 7575 O O . ALA B 1 125 ? 6.035 17.938 14.523 1 96.94 125 ALA B O 1
ATOM 7576 N N . GLU B 1 126 ? 4.859 15.883 14.641 1 97.88 126 GLU B N 1
ATOM 7577 C CA . GLU B 1 126 ? 5.297 15.43 13.32 1 97.88 126 GLU B CA 1
ATOM 7578 C C . GLU B 1 126 ? 6.812 15.516 13.188 1 97.88 126 GLU B C 1
ATOM 7580 O O . GLU B 1 126 ? 7.328 15.836 12.109 1 97.88 126 GLU B O 1
ATOM 7585 N N . TRP B 1 127 ? 7.398 15.312 14.289 1 98.06 127 TRP B N 1
ATOM 7586 C CA . TRP B 1 127 ? 8.852 15.305 14.422 1 98.06 127 TRP B CA 1
ATOM 7587 C C . TRP B 1 127 ? 9.398 13.883 14.43 1 98.06 127 TRP B C 1
ATOM 7589 O O . TRP B 1 127 ? 8.758 12.969 14.953 1 98.06 127 TRP B O 1
ATOM 7599 N N . ASN B 1 128 ? 10.539 13.703 13.836 1 98 128 ASN B N 1
ATOM 7600 C CA . ASN B 1 128 ? 11.188 12.398 13.719 1 98 128 ASN B CA 1
ATOM 7601 C C . ASN B 1 128 ? 11.109 11.617 15.031 1 98 128 ASN B C 1
ATOM 7603 O O . ASN B 1 128 ? 11.586 12.094 16.062 1 98 128 ASN B O 1
ATOM 7607 N N . HIS B 1 129 ? 10.398 10.469 15.031 1 97.62 129 HIS B N 1
ATOM 7608 C CA . HIS B 1 129 ? 10.227 9.531 16.125 1 97.62 129 HIS B CA 1
ATOM 7609 C C . HIS B 1 129 ? 9.438 10.156 17.266 1 97.62 129 HIS B C 1
ATOM 7611 O O . HIS B 1 129 ? 9.539 9.719 18.422 1 97.62 129 HIS B O 1
ATOM 7617 N N . GLY B 1 130 ? 8.75 11.273 17.047 1 97.5 130 GLY B N 1
ATOM 7618 C CA . GLY B 1 130 ? 7.992 11.969 18.078 1 97.5 130 GLY B CA 1
ATOM 7619 C C . GLY B 1 130 ? 8.867 12.609 19.125 1 97.5 130 GLY B C 1
ATOM 7620 O O . GLY B 1 130 ? 8.461 12.742 20.281 1 97.5 130 GLY B O 1
ATOM 7621 N N . GLY B 1 131 ? 10.133 12.867 18.828 1 97.94 131 GLY B N 1
ATOM 7622 C CA . GLY B 1 131 ? 11.078 13.492 19.734 1 97.94 131 GLY B CA 1
ATOM 7623 C C . GLY B 1 131 ? 11.875 12.484 20.547 1 97.94 131 GLY B C 1
ATOM 7624 O O . GLY B 1 131 ? 12.844 12.852 21.219 1 97.94 131 GLY B O 1
ATOM 7625 N N . LEU B 1 132 ? 11.523 11.203 20.469 1 98.12 132 LEU B N 1
ATOM 7626 C CA . LEU B 1 132 ? 12.242 10.172 21.203 1 98.12 132 LEU B CA 1
ATOM 7627 C C . LEU B 1 132 ? 13.539 9.789 20.484 1 98.12 132 LEU B C 1
ATOM 7629 O O . LEU B 1 132 ? 13.547 9.609 19.266 1 98.12 132 LEU B O 1
ATOM 7633 N N . PRO B 1 133 ? 14.625 9.68 21.219 1 97.62 133 PRO B N 1
ATOM 7634 C CA . PRO B 1 133 ? 15.859 9.227 20.562 1 97.62 133 PRO B CA 1
ATOM 7635 C C . PRO B 1 133 ? 15.766 7.781 20.078 1 97.62 133 PRO B C 1
ATOM 7637 O O . PRO B 1 133 ? 15.164 6.938 20.75 1 97.62 133 PRO B O 1
ATOM 7640 N N . TYR B 1 134 ? 16.422 7.539 18.953 1 96.69 134 TYR B N 1
ATOM 7641 C CA . TYR B 1 134 ? 16.359 6.199 18.375 1 96.69 134 TYR B CA 1
ATOM 7642 C C . TYR B 1 134 ? 16.906 5.164 19.359 1 96.69 134 TYR B C 1
ATOM 7644 O O . TYR B 1 134 ? 16.422 4.031 19.406 1 96.69 134 TYR B O 1
ATOM 7652 N N . TRP B 1 135 ? 18.016 5.484 20.109 1 97.31 135 TRP B N 1
ATOM 7653 C CA . TRP B 1 135 ? 18.734 4.52 20.938 1 97.31 135 TRP B CA 1
ATOM 7654 C C . TRP B 1 135 ? 17.797 3.918 21.984 1 97.31 135 TRP B C 1
ATOM 7656 O O . TRP B 1 135 ? 18.078 2.854 22.531 1 97.31 135 TRP B O 1
ATOM 7666 N N . LEU B 1 136 ? 16.625 4.531 22.328 1 97.81 136 LEU B N 1
ATOM 7667 C CA . LEU B 1 136 ? 15.641 3.953 23.234 1 97.81 136 LEU B CA 1
ATOM 7668 C C . LEU B 1 136 ? 15.133 2.615 22.719 1 97.81 136 LEU B C 1
ATOM 7670 O O . LEU B 1 136 ? 14.836 1.709 23.5 1 97.81 136 LEU B O 1
ATOM 7674 N N . ARG B 1 137 ? 15.023 2.49 21.406 1 96.56 137 ARG B N 1
ATOM 7675 C CA . ARG B 1 137 ? 14.523 1.272 20.766 1 96.56 137 ARG B CA 1
ATOM 7676 C C . ARG B 1 137 ? 15.43 0.085 21.078 1 96.56 137 ARG B C 1
ATOM 7678 O O . ARG B 1 137 ? 14.992 -1.067 21.016 1 96.56 137 ARG B O 1
ATOM 7685 N N . GLU B 1 138 ? 16.672 0.351 21.359 1 96.06 138 GLU B N 1
ATOM 7686 C CA . GLU B 1 138 ? 17.656 -0.706 21.562 1 96.06 138 GLU B CA 1
ATOM 7687 C C . GLU B 1 138 ? 17.719 -1.148 23.016 1 96.06 138 GLU B C 1
ATOM 7689 O O . GLU B 1 138 ? 18.438 -2.092 23.359 1 96.06 138 GLU B O 1
ATOM 7694 N N . ILE B 1 139 ? 16.953 -0.487 23.875 1 97.38 139 ILE B N 1
ATOM 7695 C CA . ILE B 1 139 ? 16.875 -0.887 25.266 1 97.38 139 ILE B CA 1
ATOM 7696 C C . ILE B 1 139 ? 16.047 -2.166 25.391 1 97.38 139 ILE B C 1
ATOM 7698 O O . ILE B 1 139 ? 14.898 -2.221 24.938 1 97.38 139 ILE B O 1
ATOM 7702 N N . PRO B 1 140 ? 16.594 -3.207 25.969 1 96.06 140 PRO B N 1
ATOM 7703 C CA . PRO B 1 140 ? 15.875 -4.484 26.062 1 96.06 140 PRO B CA 1
ATOM 7704 C C . PRO B 1 140 ? 14.523 -4.355 26.75 1 96.06 140 PRO B C 1
ATOM 7706 O O . PRO B 1 140 ? 14.414 -3.684 27.781 1 96.06 140 PRO B O 1
ATOM 7709 N N . ASP B 1 141 ? 13.477 -4.879 26.188 1 95 141 ASP B N 1
ATOM 7710 C CA . ASP B 1 141 ? 12.133 -5.055 26.75 1 95 141 ASP B CA 1
ATOM 7711 C C . ASP B 1 141 ? 11.422 -3.711 26.906 1 95 141 ASP B C 1
ATOM 7713 O O . ASP B 1 141 ? 10.461 -3.6 27.656 1 95 141 ASP B O 1
ATOM 7717 N N . ILE B 1 142 ? 11.883 -2.75 26.234 1 97.44 142 ILE B N 1
ATOM 7718 C CA . ILE B 1 142 ? 11.266 -1.438 26.375 1 97.44 142 ILE B CA 1
ATOM 7719 C C . ILE B 1 142 ? 9.883 -1.447 25.719 1 97.44 142 ILE B C 1
ATOM 7721 O O . ILE B 1 142 ? 9.688 -2.088 24.688 1 97.44 142 ILE B O 1
ATOM 7725 N N . ILE B 1 143 ? 8.883 -0.864 26.312 1 97.44 143 ILE B N 1
ATOM 7726 C CA . ILE B 1 143 ? 7.582 -0.492 25.75 1 97.44 143 ILE B CA 1
ATOM 7727 C C . ILE B 1 143 ? 7.367 1.012 25.906 1 97.44 143 ILE B C 1
ATOM 7729 O O . ILE B 1 143 ? 7.273 1.521 27.031 1 97.44 143 ILE B O 1
ATOM 7733 N N . PHE B 1 144 ? 7.309 1.728 24.797 1 97.31 144 PHE B N 1
ATOM 7734 C CA . PHE B 1 144 ? 7.195 3.18 24.828 1 97.31 144 PHE B CA 1
ATOM 7735 C C . PHE B 1 144 ? 5.867 3.604 25.453 1 97.31 144 PHE B C 1
ATOM 7737 O O . PHE B 1 144 ? 4.828 2.992 25.188 1 97.31 144 PHE B O 1
ATOM 7744 N N . ARG B 1 145 ? 5.934 4.66 26.344 1 97.25 145 ARG B N 1
ATOM 7745 C CA . ARG B 1 145 ? 4.781 5.391 26.859 1 97.25 145 ARG B CA 1
ATOM 7746 C C . ARG B 1 145 ? 3.803 4.453 27.547 1 97.25 145 ARG B C 1
ATOM 7748 O O . ARG B 1 145 ? 2.602 4.477 27.281 1 97.25 145 ARG B O 1
ATOM 7755 N N . SER B 1 146 ? 4.293 3.658 28.297 1 97.44 146 SER B N 1
ATOM 7756 C CA . SER B 1 146 ? 3.533 2.721 29.125 1 97.44 146 SER B CA 1
ATOM 7757 C C . SER B 1 146 ? 4.184 2.533 30.484 1 97.44 146 SER B C 1
ATOM 7759 O O . SER B 1 146 ? 5.285 3.031 30.734 1 97.44 146 SER B O 1
ATOM 7761 N N . ASP B 1 147 ? 3.361 1.885 31.406 1 98.06 147 ASP B N 1
ATOM 7762 C CA . ASP B 1 147 ? 3.951 1.501 32.688 1 98.06 147 ASP B CA 1
ATOM 7763 C C . ASP B 1 147 ? 5.02 0.428 32.5 1 98.06 147 ASP B C 1
ATOM 7765 O O . ASP B 1 147 ? 4.797 -0.742 32.812 1 98.06 147 ASP B O 1
ATOM 7769 N N . ASN B 1 148 ? 6.152 0.794 31.969 1 98.25 148 ASN B N 1
ATOM 7770 C CA . ASN B 1 148 ? 7.328 -0.002 31.641 1 98.25 148 ASN B CA 1
ATOM 7771 C C . ASN B 1 148 ? 8.586 0.544 32.312 1 98.25 148 ASN B C 1
ATOM 7773 O O . ASN B 1 148 ? 8.945 1.705 32.094 1 98.25 148 ASN B O 1
ATOM 7777 N N . ALA B 1 149 ? 9.25 -0.255 33.094 1 98.19 149 ALA B N 1
ATOM 7778 C CA . ALA B 1 149 ? 10.32 0.193 33.969 1 98.19 149 ALA B CA 1
ATOM 7779 C C . ALA B 1 149 ? 11.445 0.854 33.188 1 98.19 149 ALA B C 1
ATOM 7781 O O . ALA B 1 149 ? 11.891 1.951 33.531 1 98.19 149 ALA B O 1
ATOM 7782 N N . PRO B 1 150 ? 11.836 0.262 32.031 1 97.94 150 PRO B N 1
ATOM 7783 C CA . PRO B 1 150 ? 12.914 0.916 31.281 1 97.94 150 PRO B CA 1
ATOM 7784 C C . PRO B 1 150 ? 12.492 2.275 30.719 1 97.94 150 PRO B C 1
ATOM 7786 O O . PRO B 1 150 ? 13.266 3.234 30.781 1 97.94 150 PRO B O 1
ATOM 7789 N N . PHE B 1 151 ? 11.336 2.34 30.219 1 97.88 151 PHE B N 1
ATOM 7790 C CA . PHE B 1 151 ? 10.883 3.6 29.641 1 97.88 151 PHE B CA 1
ATOM 7791 C C . PHE B 1 151 ? 10.773 4.676 30.719 1 97.88 151 PHE B C 1
ATOM 7793 O O . PHE B 1 151 ? 11.242 5.801 30.531 1 97.88 151 PHE B O 1
ATOM 7800 N N . LYS B 1 152 ? 10.172 4.352 31.859 1 98.56 152 LYS B N 1
ATOM 7801 C CA . LYS B 1 152 ? 9.984 5.285 32.969 1 98.56 152 LYS B CA 1
ATOM 7802 C C . LYS B 1 152 ? 11.328 5.797 33.469 1 98.56 152 LYS B C 1
ATOM 7804 O O . LYS B 1 152 ? 11.469 6.98 33.781 1 98.56 152 LYS B O 1
ATOM 7809 N N . HIS B 1 153 ? 12.266 4.895 33.531 1 98.31 153 HIS B N 1
ATOM 7810 C CA . HIS B 1 153 ? 13.594 5.262 34 1 98.31 153 HIS B CA 1
ATOM 7811 C C . HIS B 1 153 ? 14.219 6.348 33.125 1 98.31 153 HIS B C 1
ATOM 7813 O O . HIS B 1 153 ? 14.656 7.379 33.656 1 98.31 153 HIS B O 1
ATOM 7819 N N . HIS B 1 154 ? 14.227 6.141 31.844 1 98.25 154 HIS B N 1
ATOM 7820 C CA . HIS B 1 154 ? 14.859 7.078 30.922 1 98.25 154 HIS B CA 1
ATOM 7821 C C . HIS B 1 154 ? 14.047 8.359 30.781 1 98.25 154 HIS B C 1
ATOM 7823 O O . HIS B 1 154 ? 14.609 9.445 30.641 1 98.25 154 HIS B O 1
ATOM 7829 N N . MET B 1 155 ? 12.734 8.25 30.859 1 98.25 155 MET B N 1
ATOM 7830 C CA . MET B 1 155 ? 11.867 9.422 30.859 1 98.25 155 MET B CA 1
ATOM 7831 C C . MET B 1 155 ? 12.156 10.32 32.062 1 98.25 155 MET B C 1
ATOM 7833 O O . MET B 1 155 ? 12.328 11.531 31.906 1 98.25 155 MET B O 1
ATOM 7837 N N . GLU B 1 156 ? 12.172 9.75 33.25 1 98.38 156 GLU B N 1
ATOM 7838 C CA . GLU B 1 156 ? 12.422 10.516 34.469 1 98.38 156 GLU B CA 1
ATOM 7839 C C . GLU B 1 156 ? 13.781 11.211 34.406 1 98.38 156 GLU B C 1
ATOM 7841 O O . GLU B 1 156 ? 13.906 12.367 34.812 1 98.38 156 GLU B O 1
ATOM 7846 N N . LYS B 1 157 ? 14.727 10.484 33.875 1 98.19 157 LYS B N 1
ATOM 7847 C CA . LYS B 1 157 ? 16.062 11.055 33.781 1 98.19 157 LYS B CA 1
ATOM 7848 C C . LYS B 1 157 ? 16.078 12.273 32.875 1 98.19 157 LYS B C 1
ATOM 7850 O O . LYS B 1 157 ? 16.672 13.305 33.188 1 98.19 157 LYS B O 1
ATOM 7855 N N . PHE B 1 158 ? 15.57 12.148 31.75 1 97.88 158 PHE B N 1
ATOM 7856 C CA . PHE B 1 158 ? 15.547 13.227 30.766 1 97.88 158 PHE B CA 1
ATOM 7857 C C . PHE B 1 158 ? 14.766 14.43 31.297 1 97.88 158 PHE B C 1
ATOM 7859 O O . PHE B 1 158 ? 15.234 15.562 31.219 1 97.88 158 PHE B O 1
ATOM 7866 N N . VAL B 1 159 ? 13.531 14.195 31.844 1 98.56 159 VAL B N 1
ATOM 7867 C CA . VAL B 1 159 ? 12.672 15.273 32.344 1 98.56 159 VAL B CA 1
ATOM 7868 C C . VAL B 1 159 ? 13.367 16 33.469 1 98.56 159 VAL B C 1
ATOM 7870 O O . VAL B 1 159 ? 13.367 17.234 33.531 1 98.56 159 VAL B O 1
ATOM 7873 N N . THR B 1 160 ? 13.961 15.25 34.375 1 98.25 160 THR B N 1
ATOM 7874 C CA . THR B 1 160 ? 14.688 15.844 35.469 1 98.25 160 THR B CA 1
ATOM 7875 C C . THR B 1 160 ? 15.836 16.703 34.969 1 98.25 160 THR B C 1
ATOM 7877 O O . THR B 1 160 ? 16.062 17.812 35.5 1 98.25 160 THR B O 1
ATOM 7880 N N . LYS B 1 161 ? 16.531 16.156 34 1 98.06 161 LYS B N 1
ATOM 7881 C CA . LYS B 1 161 ? 17.641 16.906 33.406 1 98.06 161 LYS B CA 1
ATOM 7882 C C . LYS B 1 161 ? 17.172 18.266 32.906 1 98.06 161 LYS B C 1
ATOM 7884 O O . LYS B 1 161 ? 17.812 19.281 33.188 1 98.06 161 LYS B O 1
ATOM 7889 N N . ILE B 1 162 ? 16.141 18.359 32.156 1 98.5 162 ILE B N 1
ATOM 7890 C CA . ILE B 1 162 ? 15.617 19.594 31.594 1 98.5 162 ILE B CA 1
ATOM 7891 C C . ILE B 1 162 ? 15.164 20.531 32.719 1 98.5 162 ILE B C 1
ATOM 7893 O O . ILE B 1 162 ? 15.461 21.734 32.688 1 98.5 162 ILE B O 1
ATOM 7897 N N . ILE B 1 163 ? 14.422 19.984 33.719 1 98.44 163 ILE B N 1
ATOM 7898 C CA . ILE B 1 163 ? 13.891 20.797 34.812 1 98.44 163 ILE B CA 1
ATOM 7899 C C . ILE B 1 163 ? 15.047 21.406 35.594 1 98.44 163 ILE B C 1
ATOM 7901 O O . ILE B 1 163 ? 15.008 22.594 35.938 1 98.44 163 ILE B O 1
ATOM 7905 N N . ASP B 1 164 ? 16.016 20.594 35.875 1 98.25 164 ASP B N 1
ATOM 7906 C CA . ASP B 1 164 ? 17.172 21.094 36.625 1 98.25 164 ASP B CA 1
ATOM 7907 C C . ASP B 1 164 ? 17.875 22.219 35.844 1 98.25 164 ASP B C 1
ATOM 7909 O O . ASP B 1 164 ? 18.297 23.219 36.438 1 98.25 164 ASP B O 1
ATOM 7913 N N . MET B 1 165 ? 17.984 22.047 34.562 1 98.38 165 MET B N 1
ATOM 7914 C CA . MET B 1 165 ? 18.594 23.062 33.719 1 98.38 165 MET B CA 1
ATOM 7915 C C . MET B 1 165 ? 17.797 24.375 33.781 1 98.38 165 MET B C 1
ATOM 7917 O O . MET B 1 165 ? 18.375 25.453 33.906 1 98.38 165 MET B O 1
ATOM 7921 N N . MET B 1 166 ? 16.547 24.312 33.719 1 98.56 166 MET B N 1
ATOM 7922 C CA . MET B 1 166 ? 15.688 25.5 33.812 1 98.56 166 MET B CA 1
ATOM 7923 C C . MET B 1 166 ? 15.797 26.156 35.188 1 98.56 166 MET B C 1
ATOM 7925 O O . MET B 1 166 ? 15.82 27.375 35.281 1 98.56 166 MET B O 1
ATOM 7929 N N . LYS B 1 167 ? 15.844 25.344 36.281 1 98.31 167 LYS B N 1
ATOM 7930 C CA . LYS B 1 167 ? 15.984 25.859 37.625 1 98.31 167 LYS B CA 1
ATOM 7931 C C . LYS B 1 167 ? 17.312 26.594 37.812 1 98.31 167 LYS B C 1
ATOM 7933 O O . LYS B 1 167 ? 17.359 27.672 38.375 1 98.31 167 LYS B O 1
ATOM 7938 N N . GLU B 1 168 ? 18.266 25.938 37.312 1 98.38 168 GLU B N 1
ATOM 7939 C CA . GLU B 1 168 ? 19.609 26.5 37.406 1 98.38 168 GLU B CA 1
ATOM 7940 C C . GLU B 1 168 ? 19.672 27.875 36.75 1 98.38 168 GLU B C 1
ATOM 7942 O O . GLU B 1 168 ? 20.359 28.781 37.25 1 98.38 168 GLU B O 1
ATOM 7947 N N . GLU B 1 169 ? 18.969 28.047 35.719 1 98.25 169 GLU B N 1
ATOM 7948 C CA . GLU B 1 169 ? 18.984 29.297 34.969 1 98.25 169 GLU B CA 1
ATOM 7949 C C . GLU B 1 169 ? 17.875 30.234 35.438 1 98.25 169 GLU B C 1
ATOM 7951 O O . GLU B 1 169 ? 17.656 31.297 34.875 1 98.25 169 GLU B O 1
ATOM 7956 N N . LYS B 1 170 ? 17.094 29.828 36.469 1 97.94 170 LYS B N 1
ATOM 7957 C CA . LYS B 1 170 ? 16.031 30.609 37.094 1 97.94 170 LYS B CA 1
ATOM 7958 C C . LYS B 1 170 ? 14.969 31.016 36.062 1 97.94 170 LYS B C 1
ATOM 7960 O O . LYS B 1 170 ? 14.602 32.188 36 1 97.94 170 LYS B O 1
ATOM 7965 N N . LEU B 1 171 ? 14.531 30.078 35.312 1 98.44 171 LEU B N 1
ATOM 7966 C CA . LEU B 1 171 ? 13.656 30.391 34.188 1 98.44 171 LEU B CA 1
ATOM 7967 C C . LEU B 1 171 ? 12.195 30.172 34.562 1 98.44 171 LEU B C 1
ATOM 7969 O O . LEU B 1 171 ? 11.297 30.641 33.844 1 98.44 171 LEU B O 1
ATOM 7973 N N . PHE B 1 172 ? 11.922 29.5 35.656 1 98.12 172 PHE B N 1
ATOM 7974 C CA . PHE B 1 172 ? 10.531 29.344 36.094 1 98.12 172 PHE B CA 1
ATOM 7975 C C . PHE B 1 172 ? 10 30.625 36.688 1 98.12 172 PHE B C 1
ATOM 7977 O O . PHE B 1 172 ? 10.734 31.344 37.375 1 98.12 172 PHE B O 1
ATOM 7984 N N . ALA B 1 173 ? 8.758 30.828 36.5 1 97.38 173 ALA B N 1
ATOM 7985 C CA . ALA B 1 173 ? 8.117 32.031 37.031 1 97.38 173 ALA B CA 1
ATOM 7986 C C . ALA B 1 173 ? 8.297 32.094 38.562 1 97.38 173 ALA B C 1
ATOM 7988 O O . ALA B 1 173 ? 8.406 33.156 39.125 1 97.38 173 ALA B O 1
ATOM 7989 N N . SER B 1 174 ? 8.352 30.969 39.219 1 94.38 174 SER B N 1
ATOM 7990 C CA . SER B 1 174 ? 8.578 30.891 40.656 1 94.38 174 SER B CA 1
ATOM 7991 C C . SER B 1 174 ? 9.938 31.453 41.062 1 94.38 174 SER B C 1
ATOM 7993 O O . SER B 1 174 ? 10.172 31.812 42.219 1 94.38 174 SER B O 1
ATOM 7995 N N . GLN B 1 175 ? 10.766 31.609 40.125 1 95.69 175 GLN B N 1
ATOM 7996 C CA . GLN B 1 175 ? 12.109 32.156 40.312 1 95.69 175 GLN B CA 1
ATOM 7997 C C . GLN B 1 175 ? 12.242 33.531 39.656 1 95.69 175 GLN B C 1
ATOM 7999 O O . GLN B 1 175 ? 13.344 34.062 39.594 1 95.69 175 GLN B O 1
ATOM 8004 N N . GLY B 1 176 ? 11.188 33.969 39.125 1 95.06 176 GLY B N 1
ATOM 8005 C CA . GLY B 1 176 ? 11.211 35.25 38.438 1 95.06 176 GLY B CA 1
ATOM 8006 C C . GLY B 1 176 ? 11.383 35.125 36.938 1 95.06 176 GLY B C 1
ATOM 8007 O O . GLY B 1 176 ? 11.508 36.125 36.219 1 95.06 176 GLY B O 1
ATOM 8008 N N . GLY B 1 177 ? 11.383 33.969 36.406 1 97.25 177 GLY B N 1
ATOM 8009 C CA . GLY B 1 177 ? 11.586 33.719 35 1 97.25 177 GLY B CA 1
ATOM 8010 C C . GLY B 1 177 ? 10.297 33.719 34.188 1 97.25 177 GLY B C 1
ATOM 8011 O O . GLY B 1 177 ? 9.219 33.969 34.75 1 97.25 177 GLY B O 1
ATOM 8012 N N . PRO B 1 178 ? 10.391 33.406 32.875 1 98.25 178 PRO B N 1
ATOM 8013 C CA . PRO B 1 178 ? 9.234 33.531 32 1 98.25 178 PRO B CA 1
ATOM 8014 C C . PRO B 1 178 ? 8.359 32.281 31.969 1 98.25 178 PRO B C 1
ATOM 8016 O O . PRO B 1 178 ? 7.211 32.344 31.516 1 98.25 178 PRO B O 1
ATOM 8019 N N . ILE B 1 179 ? 8.773 31.109 32.438 1 98.75 179 ILE B N 1
ATOM 8020 C CA . ILE B 1 179 ? 8 29.875 32.312 1 98.75 179 ILE B CA 1
ATOM 8021 C C . ILE B 1 179 ? 6.844 29.891 33.312 1 98.75 179 ILE B C 1
ATOM 8023 O O . ILE B 1 179 ? 7.066 29.828 34.531 1 98.75 179 ILE B O 1
ATOM 8027 N N . ILE B 1 180 ? 5.648 29.844 32.781 1 98.44 180 ILE B N 1
ATOM 8028 C CA . ILE B 1 180 ? 4.496 29.984 33.656 1 98.44 180 ILE B CA 1
ATOM 8029 C C . ILE B 1 180 ? 3.721 28.672 33.688 1 98.44 180 ILE B C 1
ATOM 8031 O O . ILE B 1 180 ? 2.852 28.469 34.562 1 98.44 180 ILE B O 1
ATOM 8035 N N . LEU B 1 181 ? 3.984 27.781 32.75 1 98.19 181 LEU B N 1
ATOM 8036 C CA . LEU B 1 181 ? 3.312 26.484 32.625 1 98.19 181 LEU B CA 1
ATOM 8037 C C . LEU B 1 181 ? 4.277 25.422 32.094 1 98.19 181 LEU B C 1
ATOM 8039 O O . LEU B 1 181 ? 5.137 25.703 31.266 1 98.19 181 LEU B O 1
ATOM 8043 N N . SER B 1 182 ? 4.105 24.203 32.625 1 98.25 182 SER B N 1
ATOM 8044 C CA . SER B 1 182 ? 4.859 23.047 32.125 1 98.25 182 SER B CA 1
ATOM 8045 C C . SER B 1 182 ? 3.926 21.906 31.719 1 98.25 182 SER B C 1
ATOM 8047 O O . SER B 1 182 ? 2.854 21.734 32.312 1 98.25 182 SER B O 1
ATOM 8049 N N . GLN B 1 183 ? 4.316 21.172 30.688 1 98.5 183 GLN B N 1
ATOM 8050 C CA . GLN B 1 183 ? 3.502 20.047 30.25 1 98.5 183 GLN B CA 1
ATOM 8051 C C . GLN B 1 183 ? 4.281 18.734 30.328 1 98.5 183 GLN B C 1
ATOM 8053 O O . GLN B 1 183 ? 5.438 18.672 29.906 1 98.5 183 GLN B O 1
ATOM 8058 N N . ILE B 1 184 ? 3.617 17.719 30.891 1 98.31 184 ILE B N 1
ATOM 8059 C CA . ILE B 1 184 ? 4.137 16.359 30.875 1 98.31 184 ILE B CA 1
ATOM 8060 C C . ILE B 1 184 ? 3.268 15.484 29.969 1 98.31 184 ILE B C 1
ATOM 8062 O O . ILE B 1 184 ? 2.059 15.703 29.875 1 98.31 184 ILE B O 1
ATOM 8066 N N . GLU B 1 185 ? 3.879 14.555 29.203 1 96.62 185 GLU B N 1
ATOM 8067 C CA . GLU B 1 185 ? 3.211 13.711 28.219 1 96.62 185 GLU B CA 1
ATOM 8068 C C . GLU B 1 185 ? 2.416 14.555 27.219 1 96.62 185 GLU B C 1
ATOM 8070 O O . GLU B 1 185 ? 2.348 15.773 27.359 1 96.62 185 GLU B O 1
ATOM 8075 N N . ASN B 1 186 ? 1.932 13.883 26.172 1 97.19 186 ASN B N 1
ATOM 8076 C CA . ASN B 1 186 ? 1.216 14.586 25.109 1 97.19 186 ASN B CA 1
ATOM 8077 C C . ASN B 1 186 ? 0.241 13.656 24.375 1 97.19 186 ASN B C 1
ATOM 8079 O O . ASN B 1 186 ? 0.633 12.602 23.891 1 97.19 186 ASN B O 1
ATOM 8083 N N . GLU B 1 187 ? -0.966 13.984 24.375 1 96.19 187 GLU B N 1
ATOM 8084 C CA . GLU B 1 187 ? -2.012 13.32 23.594 1 96.19 187 GLU B CA 1
ATOM 8085 C C . GLU B 1 187 ? -2.049 11.828 23.891 1 96.19 187 GLU B C 1
ATOM 8087 O O . GLU B 1 187 ? -2.203 11.016 22.969 1 96.19 187 GLU B O 1
ATOM 8092 N N . TYR B 1 188 ? -1.901 11.461 25.094 1 96.31 188 TYR B N 1
ATOM 8093 C CA . TYR B 1 188 ? -1.761 10.055 25.453 1 96.31 188 TYR B CA 1
ATOM 8094 C C . TYR B 1 188 ? -3.109 9.344 25.406 1 96.31 188 TYR B C 1
ATOM 8096 O O . TYR B 1 188 ? -3.178 8.141 25.125 1 96.31 188 TYR B O 1
ATOM 8104 N N . ASN B 1 189 ? -4.215 10.078 25.656 1 93.69 189 ASN B N 1
ATOM 8105 C CA . ASN B 1 189 ? -5.547 9.477 25.641 1 93.69 189 ASN B CA 1
ATOM 8106 C C . ASN B 1 189 ? -5.801 8.695 24.359 1 93.69 189 ASN B C 1
ATOM 8108 O O . ASN B 1 189 ? -6.539 7.711 24.359 1 93.69 189 ASN B O 1
ATOM 8112 N N . THR B 1 190 ? -5.215 9.078 23.328 1 88.38 190 THR B N 1
ATOM 8113 C CA . THR B 1 190 ? -5.461 8.492 22.016 1 88.38 190 THR B CA 1
ATOM 8114 C C . THR B 1 190 ? -4.875 7.086 21.938 1 88.38 190 THR B C 1
ATOM 8116 O O . THR B 1 190 ? -5.328 6.266 21.141 1 88.38 190 THR B O 1
ATOM 8119 N N . VAL B 1 191 ? -3.857 6.746 22.734 1 93 191 VAL B N 1
ATOM 8120 C CA . VAL B 1 191 ? -3.189 5.453 22.625 1 93 191 VAL B CA 1
ATOM 8121 C C . VAL B 1 191 ? -3.391 4.672 23.922 1 93 191 VAL B C 1
ATOM 8123 O O . VAL B 1 191 ? -3.08 3.48 24 1 93 191 VAL B O 1
ATOM 8126 N N . GLN B 1 192 ? -3.928 5.332 24.969 1 94.81 192 GLN B N 1
ATOM 8127 C CA . GLN B 1 192 ? -4.02 4.77 26.312 1 94.81 192 GLN B CA 1
ATOM 8128 C C . GLN B 1 192 ? -4.75 3.432 26.297 1 94.81 192 GLN B C 1
ATOM 8130 O O . GLN B 1 192 ? -4.332 2.486 26.969 1 94.81 192 GLN B O 1
ATOM 8135 N N . LEU B 1 193 ? -5.793 3.326 25.531 1 92.62 193 LEU B N 1
ATOM 8136 C CA . LEU B 1 193 ? -6.629 2.131 25.516 1 92.62 193 LEU B CA 1
ATOM 8137 C C . LEU B 1 193 ? -5.836 0.924 25.016 1 92.62 193 LEU B C 1
ATOM 8139 O O . LEU B 1 193 ? -6.082 -0.203 25.453 1 92.62 193 LEU B O 1
ATOM 8143 N N . ALA B 1 194 ? -4.938 1.171 24.125 1 93.12 194 ALA B N 1
ATOM 8144 C CA . ALA B 1 194 ? -4.141 0.083 23.562 1 93.12 194 ALA B CA 1
ATOM 8145 C C . ALA B 1 194 ? -3.303 -0.597 24.641 1 93.12 194 ALA B C 1
ATOM 8147 O O . ALA B 1 194 ? -2.961 -1.775 24.516 1 93.12 194 ALA B O 1
ATOM 8148 N N . TYR B 1 195 ? -2.996 0.13 25.688 1 96.06 195 TYR B N 1
ATOM 8149 C CA . TYR B 1 195 ? -2.125 -0.385 26.734 1 96.06 195 TYR B CA 1
ATOM 8150 C C . TYR B 1 195 ? -2.938 -0.869 27.938 1 96.06 195 TYR B C 1
ATOM 8152 O O . TYR B 1 195 ? -2.377 -1.363 28.922 1 96.06 195 TYR B O 1
ATOM 8160 N N . LYS B 1 196 ? -4.25 -0.661 28 1 94.75 196 LYS B N 1
ATOM 8161 C CA . LYS B 1 196 ? -5.145 -1.102 29.078 1 94.75 196 LYS B CA 1
ATOM 8162 C C . LYS B 1 196 ? -4.684 -0.575 30.422 1 94.75 196 LYS B C 1
ATOM 8164 O O . LYS B 1 196 ? -4.438 0.623 30.578 1 94.75 196 LYS B O 1
ATOM 8169 N N . ASN B 1 197 ? -4.465 -1.408 31.375 1 95.94 197 ASN B N 1
ATOM 8170 C CA . ASN B 1 197 ? -4.117 -0.995 32.75 1 95.94 197 ASN B CA 1
ATOM 8171 C C . ASN B 1 197 ? -2.713 -0.402 32.812 1 95.94 197 ASN B C 1
ATOM 8173 O O . ASN B 1 197 ? -2.434 0.454 33.625 1 95.94 197 ASN B O 1
ATOM 8177 N N . LEU B 1 198 ? -1.912 -0.792 31.891 1 96.81 198 LEU B N 1
ATOM 8178 C CA . LEU B 1 198 ? -0.557 -0.254 31.859 1 96.81 198 LEU B CA 1
ATOM 8179 C C . LEU B 1 198 ? -0.561 1.211 31.438 1 96.81 198 LEU B C 1
ATOM 8181 O O . LEU B 1 198 ? 0.316 1.98 31.828 1 96.81 198 LEU B O 1
ATOM 8185 N N . GLY B 1 199 ? -1.594 1.559 30.641 1 97.25 199 GLY B N 1
ATOM 8186 C CA . GLY B 1 199 ? -1.743 2.955 30.25 1 97.25 199 GLY B CA 1
ATOM 8187 C C . GLY B 1 199 ? -2.242 3.83 31.391 1 97.25 199 GLY B C 1
ATOM 8188 O O . GLY B 1 199 ? -1.764 4.949 31.578 1 97.25 199 GLY B O 1
ATOM 8189 N N . VAL B 1 200 ? -3.109 3.336 32.188 1 96.5 200 VAL B N 1
ATOM 8190 C CA . VAL B 1 200 ? -3.697 4.074 33.281 1 96.5 200 VAL B CA 1
ATOM 8191 C C . VAL B 1 200 ? -2.637 4.332 34.375 1 96.5 200 VAL B C 1
ATOM 8193 O O . VAL B 1 200 ? -2.488 5.461 34.844 1 96.5 200 VAL B O 1
ATOM 8196 N N . SER B 1 201 ? -1.93 3.301 34.656 1 97.94 201 SER B N 1
ATOM 8197 C CA . SER B 1 201 ? -0.899 3.451 35.688 1 97.94 201 SER B CA 1
ATOM 8198 C C . SER B 1 201 ? 0.225 4.363 35.219 1 97.94 201 SER B C 1
ATOM 8200 O O . SER B 1 201 ? 0.818 5.098 36 1 97.94 201 SER B O 1
ATOM 8202 N N . TYR B 1 202 ? 0.496 4.332 33.969 1 97.94 202 TYR B N 1
ATOM 8203 C CA . TYR B 1 202 ? 1.549 5.152 33.375 1 97.94 202 TYR B CA 1
ATOM 8204 C C . TYR B 1 202 ? 1.222 6.637 33.5 1 97.94 202 TYR B C 1
ATOM 8206 O O . TYR B 1 202 ? 2.068 7.43 33.906 1 97.94 202 TYR B O 1
ATOM 8214 N N . ILE B 1 203 ? 0.039 6.961 33.188 1 97.5 203 ILE B N 1
ATOM 8215 C CA . ILE B 1 203 ? -0.325 8.375 33.188 1 97.5 203 ILE B CA 1
ATOM 8216 C C . ILE B 1 203 ? -0.353 8.898 34.625 1 97.5 203 ILE B C 1
ATOM 8218 O O . ILE B 1 203 ? -0.002 10.055 34.875 1 97.5 203 ILE B O 1
ATOM 8222 N N . GLN B 1 204 ? -0.753 8.133 35.625 1 97.69 204 GLN B N 1
ATOM 8223 C CA . GLN B 1 204 ? -0.701 8.508 37.031 1 97.69 204 GLN B CA 1
ATOM 8224 C C . GLN B 1 204 ? 0.739 8.711 37.5 1 97.69 204 GLN B C 1
ATOM 8226 O O . GLN B 1 204 ? 1.045 9.703 38.156 1 97.69 204 GLN B O 1
ATOM 8231 N N . TRP B 1 205 ? 1.488 7.781 37.094 1 98.31 205 TRP B N 1
ATOM 8232 C CA . TRP B 1 205 ? 2.898 7.879 37.469 1 98.31 205 TRP B CA 1
ATOM 8233 C C . TRP B 1 205 ? 3.523 9.148 36.875 1 98.31 205 TRP B C 1
ATOM 8235 O O . TRP B 1 205 ? 4.254 9.859 37.562 1 98.31 205 TRP B O 1
ATOM 8245 N N . ALA B 1 206 ? 3.309 9.445 35.625 1 98.31 206 ALA B N 1
ATOM 8246 C CA . ALA B 1 206 ? 3.889 10.594 34.938 1 98.31 206 ALA B CA 1
ATOM 8247 C C . ALA B 1 206 ? 3.494 11.898 35.625 1 98.31 206 ALA B C 1
ATOM 8249 O O . ALA B 1 206 ? 4.328 12.789 35.812 1 98.31 206 ALA B O 1
ATOM 8250 N N . GLY B 1 207 ? 2.211 11.992 35.969 1 98.12 207 GLY B N 1
ATOM 8251 C CA . GLY B 1 207 ? 1.745 13.164 36.688 1 98.12 207 GLY B CA 1
ATOM 8252 C C . GLY B 1 207 ? 2.424 13.336 38.062 1 98.12 207 GLY B C 1
ATOM 8253 O O . GLY B 1 207 ? 2.865 14.43 38.375 1 98.12 207 GLY B O 1
ATOM 8254 N N . ASN B 1 208 ? 2.535 12.266 38.781 1 97.94 208 ASN B N 1
ATOM 8255 C CA . ASN B 1 208 ? 3.162 12.305 40.094 1 97.94 208 ASN B CA 1
ATOM 8256 C C . ASN B 1 208 ? 4.648 12.641 40 1 97.94 208 ASN B C 1
ATOM 8258 O O . ASN B 1 208 ? 5.18 13.383 40.812 1 97.94 208 ASN B O 1
ATOM 8262 N N . MET B 1 209 ? 5.23 12.008 39.031 1 98.12 209 MET B N 1
ATOM 8263 C CA . MET B 1 209 ? 6.641 12.297 38.812 1 98.12 209 MET B CA 1
ATOM 8264 C C . MET B 1 209 ? 6.855 13.781 38.5 1 98.12 209 MET B C 1
ATOM 8266 O O . MET B 1 209 ? 7.754 14.398 39.094 1 98.12 209 MET B O 1
ATOM 8270 N N . ALA B 1 210 ? 6.074 14.352 37.688 1 98.31 210 ALA B N 1
ATOM 8271 C CA . ALA B 1 210 ? 6.168 15.766 37.344 1 98.31 210 ALA B CA 1
ATOM 8272 C C . ALA B 1 210 ? 5.973 16.656 38.562 1 98.31 210 ALA B C 1
ATOM 8274 O O . ALA B 1 210 ? 6.742 17.594 38.781 1 98.31 210 ALA B O 1
ATOM 8275 N N . LEU B 1 211 ? 4.949 16.406 39.344 1 97.69 211 LEU B N 1
ATOM 8276 C CA . LEU B 1 211 ? 4.648 17.188 40.562 1 97.69 211 LEU B CA 1
ATOM 8277 C C . LEU B 1 211 ? 5.801 17.109 41.531 1 97.69 211 LEU B C 1
ATOM 8279 O O . LEU B 1 211 ? 6.102 18.094 42.219 1 97.69 211 LEU B O 1
ATOM 8283 N N . GLY B 1 212 ? 6.395 15.969 41.562 1 97.62 212 GLY B N 1
ATOM 8284 C CA . GLY B 1 212 ? 7.484 15.742 42.5 1 97.62 212 GLY B CA 1
ATOM 8285 C C . GLY B 1 212 ? 8.734 16.547 42.156 1 97.62 212 GLY B C 1
ATOM 8286 O O . GLY B 1 212 ? 9.617 16.688 43 1 97.62 212 GLY B O 1
ATOM 8287 N N . LEU B 1 213 ? 8.781 17.109 41.031 1 97.62 213 LEU B N 1
ATOM 8288 C CA . LEU B 1 213 ? 9.969 17.844 40.594 1 97.62 213 LEU B CA 1
ATOM 8289 C C . LEU B 1 213 ? 9.922 19.297 41.094 1 97.62 213 LEU B C 1
ATOM 8291 O O . LEU B 1 213 ? 10.906 20.016 40.969 1 97.62 213 LEU B O 1
ATOM 8295 N N . ASN B 1 214 ? 8.836 19.766 41.594 1 95.62 214 ASN B N 1
ATOM 8296 C CA . ASN B 1 214 ? 8.672 21.031 42.312 1 95.62 214 ASN B CA 1
ATOM 8297 C C . ASN B 1 214 ? 9.164 22.219 41.469 1 95.62 214 ASN B C 1
ATOM 8299 O O . ASN B 1 214 ? 10.008 23 41.938 1 95.62 214 ASN B O 1
ATOM 8303 N N . THR B 1 215 ? 8.578 22.375 40.312 1 95.81 215 THR B N 1
ATOM 8304 C CA . THR B 1 215 ? 8.969 23.453 39.406 1 95.81 215 THR B CA 1
ATOM 8305 C C . THR B 1 215 ? 8.391 24.781 39.875 1 95.81 215 THR B C 1
ATOM 8307 O O . THR B 1 215 ? 8.852 25.844 39.469 1 95.81 215 THR B O 1
ATOM 8310 N N . GLY B 1 216 ? 7.383 24.766 40.688 1 95 216 GLY B N 1
ATOM 8311 C CA . GLY B 1 216 ? 6.738 25.969 41.188 1 95 216 GLY B CA 1
ATOM 8312 C C . GLY B 1 216 ? 5.73 26.562 40.188 1 95 216 GLY B C 1
ATOM 8313 O O . GLY B 1 216 ? 5.168 27.625 40.438 1 95 216 GLY B O 1
ATOM 8314 N N . VAL B 1 217 ? 5.453 26 39.094 1 97.56 217 VAL B N 1
ATOM 8315 C CA . VAL B 1 217 ? 4.414 26.391 38.156 1 97.56 217 VAL B CA 1
ATOM 8316 C C . VAL B 1 217 ? 3.463 25.234 37.906 1 97.56 217 VAL B C 1
ATOM 8318 O O . VAL B 1 217 ? 3.834 24.062 38.125 1 97.56 217 VAL B O 1
ATOM 8321 N N . PRO B 1 218 ? 2.201 25.453 37.5 1 98 218 PRO B N 1
ATOM 8322 C CA . PRO B 1 218 ? 1.258 24.375 37.25 1 98 218 PRO B CA 1
ATOM 8323 C C . PRO B 1 218 ? 1.709 23.469 36.094 1 98 218 PRO B C 1
ATOM 8325 O O . PRO B 1 218 ? 2.387 23.922 35.188 1 98 218 PRO B O 1
ATOM 8328 N N . TRP B 1 219 ? 1.312 22.156 36.219 1 98.19 219 TRP B N 1
ATOM 8329 C CA . TRP B 1 219 ? 1.52 21.172 35.156 1 98.19 219 TRP B CA 1
ATOM 8330 C C . TRP B 1 219 ? 0.233 20.938 34.375 1 98.19 219 TRP B C 1
ATOM 8332 O O . TRP B 1 219 ? -0.861 20.969 34.969 1 98.19 219 TRP B O 1
ATOM 8342 N N . VAL B 1 220 ? 0.404 20.703 33.094 1 98.5 220 VAL B N 1
ATOM 8343 C CA . VAL B 1 220 ? -0.748 20.375 32.25 1 98.5 220 VAL B CA 1
ATOM 8344 C C . VAL B 1 220 ? -0.495 19.078 31.484 1 98.5 220 VAL B C 1
ATOM 8346 O O . VAL B 1 220 ? 0.646 18.625 31.391 1 98.5 220 VAL B O 1
ATOM 8349 N N . MET B 1 221 ? -1.552 18.438 31.031 1 98.06 221 MET B N 1
ATOM 8350 C CA . MET B 1 221 ? -1.542 17.359 30.047 1 98.06 221 MET B CA 1
ATOM 8351 C C . MET B 1 221 ? -2.494 17.688 28.891 1 98.06 221 MET B C 1
ATOM 8353 O O . MET B 1 221 ? -3.691 17.875 29.109 1 98.06 221 MET B O 1
ATOM 8357 N N . CYS B 1 222 ? -1.9 17.719 27.719 1 97.25 222 CYS B N 1
ATOM 8358 C CA . CYS B 1 222 ? -2.68 18.016 26.516 1 97.25 222 CYS B CA 1
ATOM 8359 C C . CYS B 1 222 ? -3.518 16.812 26.094 1 97.25 222 CYS B C 1
ATOM 8361 O O . CYS B 1 222 ? -2.988 15.719 25.906 1 97.25 222 CYS B O 1
ATOM 8363 N N . LYS B 1 223 ? -4.828 17 25.953 1 95.06 223 LYS B N 1
ATOM 8364 C CA . LYS B 1 223 ? -5.766 15.984 25.5 1 95.06 223 LYS B CA 1
ATOM 8365 C C . LYS B 1 223 ? -5.719 14.75 26.391 1 95.06 223 LYS B C 1
ATOM 8367 O O . LYS B 1 223 ? -5.531 13.625 25.906 1 95.06 223 LYS B O 1
ATOM 8372 N N . GLN B 1 224 ? -5.742 14.977 27.688 1 96.69 224 GLN B N 1
ATOM 8373 C CA . GLN B 1 224 ? -5.801 13.922 28.688 1 96.69 224 GLN B CA 1
ATOM 8374 C C . GLN B 1 224 ? -6.98 14.117 29.641 1 96.69 224 GLN B C 1
ATOM 8376 O O . GLN B 1 224 ? -6.859 14.828 30.641 1 96.69 224 GLN B O 1
ATOM 8381 N N . LYS B 1 225 ? -8.031 13.453 29.453 1 94.25 225 LYS B N 1
ATOM 8382 C CA . LYS B 1 225 ? -9.281 13.672 30.188 1 94.25 225 LYS B CA 1
ATOM 8383 C C . LYS B 1 225 ? -9.117 13.375 31.672 1 94.25 225 LYS B C 1
ATOM 8385 O O . LYS B 1 225 ? -9.711 14.047 32.531 1 94.25 225 LYS B O 1
ATOM 8390 N N . ASP B 1 226 ? -8.312 12.445 32 1 93.69 226 ASP B N 1
ATOM 8391 C CA . ASP B 1 226 ? -8.164 12.008 33.375 1 93.69 226 ASP B CA 1
ATOM 8392 C C . ASP B 1 226 ? -6.789 12.383 33.938 1 93.69 226 ASP B C 1
ATOM 8394 O O . ASP B 1 226 ? -6.125 11.562 34.562 1 93.69 226 ASP B O 1
ATOM 8398 N N . ALA B 1 227 ? -6.309 13.641 33.594 1 96.31 227 ALA B N 1
ATOM 8399 C CA . ALA B 1 227 ? -5.039 14.109 34.156 1 96.31 227 ALA B CA 1
ATOM 8400 C C . ALA B 1 227 ? -5.023 13.984 35.688 1 96.31 227 ALA B C 1
ATOM 8402 O O . ALA B 1 227 ? -5.996 14.328 36.344 1 96.31 227 ALA B O 1
ATOM 8403 N N . PRO B 1 228 ? -3.924 13.578 36.281 1 95.69 228 PRO B N 1
ATOM 8404 C CA . PRO B 1 228 ? -3.904 13.242 37.719 1 95.69 228 PRO B CA 1
ATOM 8405 C C . PRO B 1 228 ? -3.803 14.469 38.625 1 95.69 228 PRO B C 1
ATOM 8407 O O . PRO B 1 228 ? -3.098 15.43 38.281 1 95.69 228 PRO B O 1
ATOM 8410 N N . GLY B 1 229 ? -4.469 14.352 39.75 1 95.12 229 GLY B N 1
ATOM 8411 C CA . GLY B 1 229 ? -4.293 15.328 40.812 1 95.12 229 GLY B CA 1
ATOM 8412 C C . GLY B 1 229 ? -4.48 16.766 40.344 1 95.12 229 GLY B C 1
ATOM 8413 O O . GLY B 1 229 ? -5.488 17.094 39.719 1 95.12 229 GLY B O 1
ATOM 8414 N N . PRO B 1 230 ? -3.475 17.594 40.688 1 96.5 230 PRO B N 1
ATOM 8415 C CA . PRO B 1 230 ? -3.584 19.016 40.312 1 96.5 230 PRO B CA 1
ATOM 8416 C C . PRO B 1 230 ? -3.166 19.281 38.875 1 96.5 230 PRO B C 1
ATOM 8418 O O . PRO B 1 230 ? -3.258 20.422 38.406 1 96.5 230 PRO B O 1
ATOM 8421 N N . VAL B 1 231 ? -2.689 18.25 38.156 1 98.12 231 VAL B N 1
ATOM 8422 C CA . VAL B 1 231 ? -2.336 18.438 36.75 1 98.12 231 VAL B CA 1
ATOM 8423 C C . VAL B 1 231 ? -3.578 18.828 35.938 1 98.12 231 VAL B C 1
ATOM 8425 O O . VAL B 1 231 ? -4.621 18.188 36.062 1 98.12 231 VAL B O 1
ATOM 8428 N N . ILE B 1 232 ? -3.469 19.891 35.188 1 98.38 232 ILE B N 1
ATOM 8429 C CA . ILE B 1 232 ? -4.625 20.438 34.5 1 98.38 232 ILE B CA 1
ATOM 8430 C C . ILE B 1 232 ? -4.797 19.734 33.156 1 98.38 232 ILE B C 1
ATOM 8432 O O . ILE B 1 232 ? -3.854 19.672 32.344 1 98.38 232 ILE B O 1
ATOM 8436 N N . ASN B 1 233 ? -5.973 19.109 32.875 1 98.06 233 ASN B N 1
ATOM 8437 C CA . ASN B 1 233 ? -6.289 18.625 31.531 1 98.06 233 ASN B CA 1
ATOM 8438 C C . ASN B 1 233 ? -6.629 19.781 30.594 1 98.06 233 ASN B C 1
ATOM 8440 O O . ASN B 1 233 ? -7.336 20.719 30.969 1 98.06 233 ASN B O 1
ATOM 8444 N N . THR B 1 234 ? -6.105 19.766 29.422 1 98.12 234 THR B N 1
ATOM 8445 C CA . THR B 1 234 ? -6.316 20.875 28.5 1 98.12 234 THR B CA 1
ATOM 8446 C C . THR B 1 234 ? -6.941 20.375 27.188 1 98.12 234 THR B C 1
ATOM 8448 O O . THR B 1 234 ? -6.98 19.172 26.938 1 98.12 234 THR B O 1
ATOM 8451 N N . CYS B 1 235 ? -7.473 21.297 26.406 1 97.38 235 CYS B N 1
ATOM 8452 C CA . CYS B 1 235 ? -8.141 20.984 25.141 1 97.38 235 CYS B CA 1
ATOM 8453 C C . CYS B 1 235 ? -7.164 21.016 23.984 1 97.38 235 CYS B C 1
ATOM 8455 O O . CYS B 1 235 ? -6.172 21.75 24.016 1 97.38 235 CYS B O 1
ATOM 8457 N N . ASN B 1 236 ? -7.352 20.172 23.031 1 96.19 236 ASN B N 1
ATOM 8458 C CA . ASN B 1 236 ? -6.699 20.094 21.734 1 96.19 236 ASN B CA 1
ATOM 8459 C C . ASN B 1 236 ? -7.711 19.859 20.609 1 96.19 236 ASN B C 1
ATOM 8461 O O . ASN B 1 236 ? -8.445 18.875 20.625 1 96.19 236 ASN B O 1
ATOM 8465 N N . GLY B 1 237 ? -7.766 20.781 19.672 1 93.31 237 GLY B N 1
ATOM 8466 C CA . GLY B 1 237 ? -8.695 20.688 18.547 1 93.31 237 GLY B CA 1
ATOM 8467 C C . GLY B 1 237 ? -8.984 22.031 17.906 1 93.31 237 GLY B C 1
ATOM 8468 O O . GLY B 1 237 ? -8.508 23.062 18.359 1 93.31 237 GLY B O 1
ATOM 8469 N N . ARG B 1 238 ? -9.844 22.125 16.969 1 92.56 238 ARG B N 1
ATOM 8470 C CA . ARG B 1 238 ? -10.102 23.328 16.188 1 92.56 238 ARG B CA 1
ATOM 8471 C C . ARG B 1 238 ? -11.172 24.188 16.844 1 92.56 238 ARG B C 1
ATOM 8473 O O . ARG B 1 238 ? -11.141 25.422 16.734 1 92.56 238 ARG B O 1
ATOM 8480 N N . HIS B 1 239 ? -12.102 23.516 17.516 1 94.12 239 HIS B N 1
ATOM 8481 C CA . HIS B 1 239 ? -13.266 24.234 18.031 1 94.12 239 HIS B CA 1
ATOM 8482 C C . HIS B 1 239 ? -13.531 23.875 19.484 1 94.12 239 HIS B C 1
ATOM 8484 O O . HIS B 1 239 ? -14.656 23.531 19.844 1 94.12 239 HIS B O 1
ATOM 8490 N N . CYS B 1 240 ? -12.523 24.031 20.234 1 96.75 240 CYS B N 1
ATOM 8491 C CA . CYS B 1 240 ? -12.562 23.625 21.641 1 96.75 240 CYS B CA 1
ATOM 8492 C C . CYS B 1 240 ? -13.664 24.375 22.375 1 96.75 240 CYS B C 1
ATOM 8494 O O . CYS B 1 240 ? -14.195 23.875 23.375 1 96.75 240 CYS B O 1
ATOM 8496 N N . GLY B 1 241 ? -14.109 25.562 21.938 1 96.81 241 GLY B N 1
ATOM 8497 C CA . GLY B 1 241 ? -15.227 26.25 22.562 1 96.81 241 GLY B CA 1
ATOM 8498 C C . GLY B 1 241 ? -16.5 25.422 22.609 1 96.81 241 GLY B C 1
ATOM 8499 O O . GLY B 1 241 ? -17.312 25.578 23.516 1 96.81 241 GLY B O 1
ATOM 8500 N N . ASP B 1 242 ? -16.594 24.547 21.719 1 95.12 242 ASP B N 1
ATOM 8501 C CA . ASP B 1 242 ? -17.828 23.766 21.625 1 95.12 242 ASP B CA 1
ATOM 8502 C C . ASP B 1 242 ? -17.562 22.297 21.891 1 95.12 242 ASP B C 1
ATOM 8504 O O . ASP B 1 242 ? -18.5 21.516 22.109 1 95.12 242 ASP B O 1
ATOM 8508 N N . THR B 1 243 ? -16.266 21.844 21.906 1 93.94 243 THR B N 1
ATOM 8509 C CA . THR B 1 243 ? -16.016 20.406 21.938 1 93.94 243 THR B CA 1
ATOM 8510 C C . THR B 1 243 ? -15.344 20.016 23.25 1 93.94 243 THR B C 1
ATOM 8512 O O . THR B 1 243 ? -15.336 18.844 23.609 1 93.94 243 THR B O 1
ATOM 8515 N N . PHE B 1 244 ? -14.703 21 23.953 1 95.75 244 PHE B N 1
ATOM 8516 C CA . PHE B 1 244 ? -14.047 20.703 25.219 1 95.75 244 PHE B CA 1
ATOM 8517 C C . PHE B 1 244 ? -15.07 20.281 26.266 1 95.75 244 PHE B C 1
ATOM 8519 O O . PHE B 1 244 ? -16.078 20.969 26.469 1 95.75 244 PHE B O 1
ATOM 8526 N N . THR B 1 245 ? -14.852 19.172 26.953 1 93.06 245 THR B N 1
ATOM 8527 C CA . THR B 1 245 ? -15.789 18.656 27.938 1 93.06 245 THR B CA 1
ATOM 8528 C C . THR B 1 245 ? -15.57 19.344 29.281 1 93.06 245 THR B C 1
ATOM 8530 O O . THR B 1 245 ? -16.328 19.109 30.234 1 93.06 245 THR B O 1
ATOM 8533 N N . GLY B 1 246 ? -14.555 20.172 29.344 1 94.44 246 GLY B N 1
ATOM 8534 C CA . GLY B 1 246 ? -14.289 20.938 30.562 1 94.44 246 GLY B CA 1
ATOM 8535 C C . GLY B 1 246 ? -13.148 20.359 31.391 1 94.44 246 GLY B C 1
ATOM 8536 O O . GLY B 1 246 ? -12.633 19.281 31.078 1 94.44 246 GLY B O 1
ATOM 8537 N N . PRO B 1 247 ? -12.703 21.203 32.344 1 96.31 247 PRO B N 1
ATOM 8538 C CA . PRO B 1 247 ? -11.711 20.688 33.312 1 96.31 247 PRO B CA 1
ATOM 8539 C C . PRO B 1 247 ? -12.211 19.484 34.094 1 96.31 247 PRO B C 1
ATOM 8541 O O . PRO B 1 247 ? -13.406 19.359 34.344 1 96.31 247 PRO B O 1
ATOM 8544 N N . ASN B 1 248 ? -11.297 18.594 34.5 1 96.19 248 ASN B N 1
ATOM 8545 C CA . ASN B 1 248 ? -11.719 17.359 35.156 1 96.19 248 ASN B CA 1
ATOM 8546 C C . ASN B 1 248 ? -11.906 17.562 36.656 1 96.19 248 ASN B C 1
ATOM 8548 O O . ASN B 1 248 ? -12.234 16.609 37.375 1 96.19 248 ASN B O 1
ATOM 8552 N N . LYS B 1 249 ? -11.656 18.812 37.156 1 95.94 249 LYS B N 1
ATOM 8553 C CA . LYS B 1 249 ? -12 19.281 38.5 1 95.94 249 LYS B CA 1
ATOM 8554 C C . LYS B 1 249 ? -12.523 20.703 38.469 1 95.94 249 LYS B C 1
ATOM 8556 O O . LYS B 1 249 ? -12.094 21.516 37.656 1 95.94 249 LYS B O 1
ATOM 8561 N N . PRO B 1 250 ? -13.398 21.047 39.375 1 94.5 250 PRO B N 1
ATOM 8562 C CA . PRO B 1 250 ? -14.078 22.344 39.312 1 94.5 250 PRO B CA 1
ATOM 8563 C C . PRO B 1 250 ? -13.141 23.516 39.594 1 94.5 250 PRO B C 1
ATOM 8565 O O . PRO B 1 250 ? -13.453 24.656 39.25 1 94.5 250 PRO B O 1
ATOM 8568 N N . ASN B 1 251 ? -12.078 23.297 40.25 1 96.12 251 ASN B N 1
ATOM 8569 C CA . ASN B 1 251 ? -11.18 24.375 40.625 1 96.12 251 ASN B CA 1
ATOM 8570 C C . ASN B 1 251 ? -10.125 24.625 39.562 1 96.12 251 ASN B C 1
ATOM 8572 O O . ASN B 1 251 ? -9.203 25.438 39.781 1 96.12 251 ASN B O 1
ATOM 8576 N N . LYS B 1 252 ? -10.172 23.953 38.438 1 97.69 252 LYS B N 1
ATOM 8577 C CA . LYS B 1 252 ? -9.188 24.094 37.375 1 97.69 252 LYS B CA 1
ATOM 8578 C C . LYS B 1 252 ? -9.719 25 36.25 1 97.69 252 LYS B C 1
ATOM 8580 O O . LYS B 1 252 ? -10.914 24.984 35.969 1 97.69 252 LYS B O 1
ATOM 8585 N N . PRO B 1 253 ? -8.852 25.766 35.656 1 97.5 253 PRO B N 1
ATOM 8586 C CA . PRO B 1 253 ? -9.273 26.641 34.562 1 97.5 253 PRO B CA 1
ATOM 8587 C C . PRO B 1 253 ? -9.398 25.906 33.25 1 97.5 253 PRO B C 1
ATOM 8589 O O . PRO B 1 253 ? -8.875 24.797 33.094 1 97.5 253 PRO B O 1
ATOM 8592 N N . SER B 1 254 ? -10.133 26.453 32.25 1 97.56 254 SER B N 1
ATOM 8593 C CA . SER B 1 254 ? -10.195 25.969 30.891 1 97.56 254 SER B CA 1
ATOM 8594 C C . SER B 1 254 ? -9.039 26.516 30.062 1 97.56 254 SER B C 1
ATOM 8596 O O . SER B 1 254 ? -8.969 27.719 29.797 1 97.56 254 SER B O 1
ATOM 8598 N N . LEU B 1 255 ? -8.133 25.578 29.703 1 98.44 255 LEU B N 1
ATOM 8599 C CA . LEU B 1 255 ? -6.961 25.938 28.906 1 98.44 255 LEU B CA 1
ATOM 8600 C C . LEU B 1 255 ? -6.973 25.203 27.562 1 98.44 255 LEU B C 1
ATOM 8602 O O . LEU B 1 255 ? -7.332 24.031 27.5 1 98.44 255 LEU B O 1
ATOM 8606 N N . TRP B 1 256 ? -6.734 25.906 26.484 1 98.5 256 TRP B N 1
ATOM 8607 C CA . TRP B 1 256 ? -6.629 25.391 25.125 1 98.5 256 TRP B CA 1
ATOM 8608 C C . TRP B 1 256 ? -5.18 25.406 24.641 1 98.5 256 TRP B C 1
ATOM 8610 O O . TRP B 1 256 ? -4.664 26.453 24.25 1 98.5 256 TRP B O 1
ATOM 8620 N N . THR B 1 257 ? -4.566 24.188 24.594 1 97.69 257 THR B N 1
ATOM 8621 C CA . THR B 1 257 ? -3.121 24.156 24.391 1 97.69 257 THR B CA 1
ATOM 8622 C C . THR B 1 257 ? -2.783 23.906 22.922 1 97.69 257 THR B C 1
ATOM 8624 O O . THR B 1 257 ? -1.647 24.125 22.5 1 97.69 257 THR B O 1
ATOM 8627 N N . GLU B 1 258 ? -3.709 23.438 22.109 1 97.62 258 GLU B N 1
ATOM 8628 C CA . GLU B 1 258 ? -3.443 23.297 20.688 1 97.62 258 GLU B CA 1
ATOM 8629 C C . GLU B 1 258 ? -4.668 23.688 19.859 1 97.62 258 GLU B C 1
ATOM 8631 O O . GLU B 1 258 ? -5.582 22.875 19.672 1 97.62 258 GLU B O 1
ATOM 8636 N N . ASN B 1 259 ? -4.684 24.797 19.328 1 97.69 259 ASN B N 1
ATOM 8637 C CA . ASN B 1 259 ? -5.59 25.266 18.281 1 97.69 259 ASN B CA 1
ATOM 8638 C C . ASN B 1 259 ? -4.934 25.203 16.906 1 97.69 259 ASN B C 1
ATOM 8640 O O . ASN B 1 259 ? -4.145 26.078 16.547 1 97.69 259 ASN B O 1
ATOM 8644 N N . TRP B 1 260 ? -5.309 24.281 16.125 1 95.88 260 TRP B N 1
ATOM 8645 C CA . TRP B 1 260 ? -4.656 24.062 14.844 1 95.88 260 TRP B CA 1
ATOM 8646 C C . TRP B 1 260 ? -4.988 25.188 13.859 1 95.88 260 TRP B C 1
ATOM 8648 O O . TRP B 1 260 ? -6.156 25.406 13.531 1 95.88 260 TRP B O 1
ATOM 8658 N N . THR B 1 261 ? -4.008 25.812 13.438 1 95.25 261 THR B N 1
ATOM 8659 C CA . THR B 1 261 ? -4.211 26.969 12.562 1 95.25 261 THR B CA 1
ATOM 8660 C C . THR B 1 261 ? -4.305 26.531 11.109 1 95.25 261 THR B C 1
ATOM 8662 O O . THR B 1 261 ? -4.668 27.328 10.234 1 95.25 261 THR B O 1
ATOM 8665 N N . ALA B 1 262 ? -3.912 25.391 10.828 1 91.25 262 ALA B N 1
ATOM 8666 C CA . ALA B 1 262 ? -4.047 24.672 9.57 1 91.25 262 ALA B CA 1
ATOM 8667 C C . ALA B 1 262 ? -3.863 23.172 9.789 1 91.25 262 ALA B C 1
ATOM 8669 O O . ALA B 1 262 ? -4.434 22.594 10.719 1 91.25 262 ALA B O 1
ATOM 8670 N N . GLN B 1 263 ? -3.18 22.562 8.875 1 89.81 263 GLN B N 1
ATOM 8671 C CA . GLN B 1 263 ? -2.762 21.172 9 1 89.81 263 GLN B CA 1
ATOM 8672 C C . GLN B 1 263 ? -1.369 20.969 8.414 1 89.81 263 GLN B C 1
ATOM 8674 O O . GLN B 1 263 ? -1.021 21.562 7.395 1 89.81 263 GLN B O 1
ATOM 8679 N N . PHE B 1 264 ? -0.624 20.125 9.141 1 93.88 264 PHE B N 1
ATOM 8680 C CA . PHE B 1 264 ? 0.662 19.766 8.555 1 93.88 264 PHE B CA 1
ATOM 8681 C C . PHE B 1 264 ? 0.467 18.984 7.258 1 93.88 264 PHE B C 1
ATOM 8683 O O . PHE B 1 264 ? -0.59 18.391 7.035 1 93.88 264 PHE B O 1
ATOM 8690 N N . ARG B 1 265 ? 1.455 19.016 6.434 1 95.38 265 ARG B N 1
ATOM 8691 C CA . ARG B 1 265 ? 1.363 18.297 5.172 1 95.38 265 ARG B CA 1
ATOM 8692 C C . ARG B 1 265 ? 2.436 17.219 5.086 1 95.38 265 ARG B C 1
ATOM 8694 O O . ARG B 1 265 ? 3.506 17.344 5.684 1 95.38 265 ARG B O 1
ATOM 8701 N N . VAL B 1 266 ? 2.098 16.188 4.383 1 96.88 266 VAL B N 1
ATOM 8702 C CA . VAL B 1 266 ? 3.043 15.141 4.016 1 96.88 266 VAL B CA 1
ATOM 8703 C C . VAL B 1 266 ? 3.244 15.141 2.5 1 96.88 266 VAL B C 1
ATOM 8705 O O . VAL B 1 266 ? 2.455 15.734 1.762 1 96.88 266 VAL B O 1
ATOM 8708 N N . PHE B 1 267 ? 4.355 14.617 2.041 1 97.69 267 PHE B N 1
ATOM 8709 C CA . PHE B 1 267 ? 4.551 14.492 0.603 1 97.69 267 PHE B CA 1
ATOM 8710 C C . PHE B 1 267 ? 3.375 13.773 -0.045 1 97.69 267 PHE B C 1
ATOM 8712 O O . PHE B 1 267 ? 2.941 12.727 0.434 1 97.69 267 PHE B O 1
ATOM 8719 N N . GLY B 1 268 ? 2.82 14.367 -1.07 1 95.81 268 GLY B N 1
ATOM 8720 C CA . GLY B 1 268 ? 1.647 13.836 -1.748 1 95.81 268 GLY B CA 1
ATOM 8721 C C . GLY B 1 268 ? 0.368 14.57 -1.384 1 95.81 268 GLY B C 1
ATOM 8722 O O . GLY B 1 268 ? -0.668 14.375 -2.023 1 95.81 268 GLY B O 1
ATOM 8723 N N . ASP B 1 269 ? 0.417 15.477 -0.411 1 95.69 269 ASP B N 1
ATOM 8724 C CA . ASP B 1 269 ? -0.771 16.203 0.039 1 95.69 269 ASP B CA 1
ATOM 8725 C C . ASP B 1 269 ? -1.044 17.422 -0.843 1 95.69 269 ASP B C 1
ATOM 8727 O O . ASP B 1 269 ? -0.11 18.078 -1.31 1 95.69 269 ASP B O 1
ATOM 8731 N N . PRO B 1 270 ? -2.342 17.719 -0.996 1 92.94 270 PRO B N 1
ATOM 8732 C CA . PRO B 1 270 ? -2.693 19.062 -1.5 1 92.94 270 PRO B CA 1
ATOM 8733 C C . PRO B 1 270 ? -2.496 20.156 -0.457 1 92.94 270 PRO B C 1
ATOM 8735 O O . PRO B 1 270 ? -2.178 19.859 0.699 1 92.94 270 PRO B O 1
ATOM 8738 N N . PRO B 1 271 ? -2.627 21.375 -0.882 1 89.69 271 PRO B N 1
ATOM 8739 C CA . PRO B 1 271 ? -2.502 22.453 0.093 1 89.69 271 PRO B CA 1
ATOM 8740 C C . PRO B 1 271 ? -3.523 22.359 1.224 1 89.69 271 PRO B C 1
ATOM 8742 O O . PRO B 1 271 ? -4.676 21.984 0.988 1 89.69 271 PRO B O 1
ATOM 8745 N N . SER B 1 272 ? -3.025 22.656 2.41 1 87.69 272 SER B N 1
ATOM 8746 C CA . SER B 1 272 ? -3.863 22.672 3.604 1 87.69 272 SER B CA 1
ATOM 8747 C C . SER B 1 272 ? -4.07 24.094 4.109 1 87.69 272 SER B C 1
ATOM 8749 O O . SER B 1 272 ? -3.152 24.922 4.062 1 87.69 272 SER B O 1
ATOM 8751 N N . GLN B 1 273 ? -5.336 24.406 4.438 1 86.44 273 GLN B N 1
ATOM 8752 C CA . GLN B 1 273 ? -5.578 25.75 4.961 1 86.44 273 GLN B CA 1
ATOM 8753 C C . GLN B 1 273 ? -6.707 25.75 5.988 1 86.44 273 GLN B C 1
ATOM 8755 O O . GLN B 1 273 ? -7.445 24.766 6.105 1 86.44 273 GLN B O 1
ATOM 8760 N N . ARG B 1 274 ? -6.703 26.719 6.754 1 91.19 274 ARG B N 1
ATOM 8761 C CA . ARG B 1 274 ? -7.785 27.156 7.629 1 91.19 274 ARG B CA 1
ATOM 8762 C C . ARG B 1 274 ? -7.922 28.672 7.602 1 91.19 274 ARG B C 1
ATOM 8764 O O . ARG B 1 274 ? -6.938 29.406 7.758 1 91.19 274 ARG B O 1
ATOM 8771 N N . SER B 1 275 ? -9.086 29.172 7.379 1 91.56 275 SER B N 1
ATOM 8772 C CA . SER B 1 275 ? -9.273 30.609 7.172 1 91.56 275 SER B CA 1
ATOM 8773 C C . SER B 1 275 ? -9.031 31.391 8.461 1 91.56 275 SER B C 1
ATOM 8775 O O . SER B 1 275 ? -9.117 30.828 9.555 1 91.56 275 SER B O 1
ATOM 8777 N N . ALA B 1 276 ? -8.711 32.625 8.312 1 95.31 276 ALA B N 1
ATOM 8778 C CA . ALA B 1 276 ? -8.609 33.562 9.445 1 95.31 276 ALA B CA 1
ATOM 8779 C C . ALA B 1 276 ? -9.93 33.656 10.203 1 95.31 276 ALA B C 1
ATOM 8781 O O . ALA B 1 276 ? -9.945 33.688 11.438 1 95.31 276 ALA B O 1
ATOM 8782 N N . GLU B 1 277 ? -11.023 33.656 9.461 1 94.75 277 GLU B N 1
ATOM 8783 C CA . GLU B 1 277 ? -12.359 33.812 10.023 1 94.75 277 GLU B CA 1
ATOM 8784 C C . GLU B 1 277 ? -12.727 32.625 10.922 1 94.75 277 GLU B C 1
ATOM 8786 O O . GLU B 1 277 ? -13.227 32.812 12.031 1 94.75 277 GLU B O 1
ATOM 8791 N N . ASP B 1 278 ? -12.422 31.453 10.453 1 94.12 278 ASP B N 1
ATOM 8792 C CA . ASP B 1 278 ? -12.727 30.266 11.242 1 94.12 278 ASP B CA 1
ATOM 8793 C C . ASP B 1 278 ? -11.898 30.219 12.523 1 94.12 278 ASP B C 1
ATOM 8795 O O . ASP B 1 278 ? -12.414 29.875 13.594 1 94.12 278 ASP B O 1
ATOM 8799 N N . THR B 1 279 ? -10.633 30.516 12.391 1 96.81 279 THR B N 1
ATOM 8800 C CA . THR B 1 279 ? -9.766 30.547 13.562 1 96.81 279 THR B CA 1
ATOM 8801 C C . THR B 1 279 ? -10.242 31.594 14.57 1 96.81 279 THR B C 1
ATOM 8803 O O . THR B 1 279 ? -10.297 31.312 15.766 1 96.81 279 THR B O 1
ATOM 8806 N N . ALA B 1 280 ? -10.602 32.75 14.07 1 98.12 280 ALA B N 1
ATOM 8807 C CA . ALA B 1 280 ? -11.078 33.812 14.93 1 98.12 280 ALA B CA 1
ATOM 8808 C C . ALA B 1 280 ? -12.375 33.438 15.633 1 98.12 280 ALA B C 1
ATOM 8810 O O . ALA B 1 280 ? -12.547 33.688 16.828 1 98.12 280 ALA B O 1
ATOM 8811 N N . PHE B 1 281 ? -13.281 32.875 14.891 1 97.19 281 PHE B N 1
ATOM 8812 C CA . PHE B 1 281 ? -14.539 32.438 15.461 1 97.19 281 PHE B CA 1
ATOM 8813 C C . PHE B 1 281 ? -14.297 31.469 16.609 1 97.19 281 PHE B C 1
ATOM 8815 O O . PHE B 1 281 ? -14.891 31.609 17.688 1 97.19 281 PHE B O 1
ATOM 8822 N N . SER B 1 282 ? -13.406 30.531 16.375 1 97.31 282 SER B N 1
ATOM 8823 C CA . SER B 1 282 ? -13.141 29.5 17.391 1 97.31 282 SER B CA 1
ATOM 8824 C C . SER B 1 282 ? -12.555 30.109 18.656 1 97.31 282 SER B C 1
ATOM 8826 O O . SER B 1 282 ? -12.898 29.703 19.766 1 97.31 282 SER B O 1
ATOM 8828 N N . VAL B 1 283 ? -11.688 31.047 18.5 1 98.69 283 VAL B N 1
ATOM 8829 C CA . VAL B 1 283 ? -11.031 31.672 19.641 1 98.69 283 VAL B CA 1
ATOM 8830 C C . VAL B 1 283 ? -12.031 32.531 20.406 1 98.69 283 VAL B C 1
ATOM 8832 O O . VAL B 1 283 ? -12.102 32.5 21.641 1 98.69 283 VAL B O 1
ATOM 8835 N N . ALA B 1 284 ? -12.812 33.344 19.672 1 98.75 284 ALA B N 1
ATOM 8836 C CA . ALA B 1 284 ? -13.836 34.156 20.328 1 98.75 284 ALA B CA 1
ATOM 8837 C C . ALA B 1 284 ? -14.836 33.281 21.078 1 98.75 284 ALA B C 1
ATOM 8839 O O . ALA B 1 284 ? -15.242 33.625 22.188 1 98.75 284 ALA B O 1
ATOM 8840 N N . ARG B 1 285 ? -15.203 32.25 20.453 1 98.44 285 ARG B N 1
ATOM 8841 C CA . ARG B 1 285 ? -16.109 31.281 21.078 1 98.44 285 ARG B CA 1
ATOM 8842 C C . ARG B 1 285 ? -15.516 30.719 22.359 1 98.44 285 ARG B C 1
ATOM 8844 O O . ARG B 1 285 ? -16.219 30.625 23.375 1 98.44 285 ARG B O 1
ATOM 8851 N N . TRP B 1 286 ? -14.273 30.375 22.375 1 98.5 286 TRP B N 1
ATOM 8852 C CA . TRP B 1 286 ? -13.562 29.812 23.531 1 98.5 286 TRP B CA 1
ATOM 8853 C C . TRP B 1 286 ? -13.578 30.766 24.703 1 98.5 286 TRP B C 1
ATOM 8855 O O . TRP B 1 286 ? -13.969 30.406 25.812 1 98.5 286 TRP B O 1
ATOM 8865 N N . PHE B 1 287 ? -13.25 32.031 24.516 1 98.44 287 PHE B N 1
ATOM 8866 C CA . PHE B 1 287 ? -13.195 33.031 25.594 1 98.44 287 PHE B CA 1
ATOM 8867 C C . PHE B 1 287 ? -14.594 33.406 26.062 1 98.44 287 PHE B C 1
ATOM 8869 O O . PHE B 1 287 ? -14.812 33.688 27.234 1 98.44 287 PHE B O 1
ATOM 8876 N N . SER B 1 288 ? -15.562 33.375 25.125 1 98.06 288 SER B N 1
ATOM 8877 C CA . SER B 1 288 ? -16.938 33.656 25.5 1 98.06 288 SER B CA 1
ATOM 8878 C C . SER B 1 288 ? -17.531 32.562 26.375 1 98.06 288 SER B C 1
ATOM 8880 O O . SER B 1 288 ? -18.531 32.781 27.062 1 98.06 288 SER B O 1
ATOM 8882 N N . LYS B 1 289 ? -16.922 31.422 26.344 1 96.81 289 LYS B N 1
ATOM 8883 C CA . LYS B 1 289 ? -17.406 30.281 27.125 1 96.81 289 LYS B CA 1
ATOM 8884 C C . LYS B 1 289 ? -16.438 29.953 28.25 1 96.81 289 LYS B C 1
ATOM 8886 O O . LYS B 1 289 ? -16.156 28.781 28.5 1 96.81 289 LYS B O 1
ATOM 8891 N N . ASN B 1 290 ? -15.797 30.953 28.797 1 93.88 290 ASN B N 1
ATOM 8892 C CA . ASN B 1 290 ? -15.047 30.891 30.047 1 93.88 290 ASN B CA 1
ATOM 8893 C C . ASN B 1 290 ? -13.609 30.422 29.812 1 93.88 290 ASN B C 1
ATOM 8895 O O . ASN B 1 290 ? -12.914 30.062 30.766 1 93.88 290 ASN B O 1
ATOM 8899 N N . GLY B 1 291 ? -13.133 30.375 28.578 1 97.38 291 GLY B N 1
ATOM 8900 C CA . GLY B 1 291 ? -11.727 30.125 28.328 1 97.38 291 GLY B CA 1
ATOM 8901 C C . GLY B 1 291 ? -10.82 31.234 28.828 1 97.38 291 GLY B C 1
ATOM 8902 O O . GLY B 1 291 ? -11.219 32.406 28.844 1 97.38 291 GLY B O 1
ATOM 8903 N N . SER B 1 292 ? -9.578 30.844 29.172 1 97.5 292 SER B N 1
ATOM 8904 C CA . SER B 1 292 ? -8.688 31.875 29.703 1 97.5 292 SER B CA 1
ATOM 8905 C C . SER B 1 292 ? -7.32 31.812 29.031 1 97.5 292 SER B C 1
ATOM 8907 O O . SER B 1 292 ? -6.527 32.75 29.141 1 97.5 292 SER B O 1
ATOM 8909 N N . LEU B 1 293 ? -7.016 30.766 28.312 1 98.56 293 LEU B N 1
ATOM 8910 C CA . LEU B 1 293 ? -5.781 30.625 27.547 1 98.56 293 LEU B CA 1
ATOM 8911 C C . LEU B 1 293 ? -6.043 29.906 26.234 1 98.56 293 LEU B C 1
ATOM 8913 O O . LEU B 1 293 ? -6.781 28.922 26.188 1 98.56 293 LEU B O 1
ATOM 8917 N N . VAL B 1 294 ? -5.516 30.422 25.141 1 98.69 294 VAL B N 1
ATOM 8918 C CA . VAL B 1 294 ? -5.508 29.734 23.859 1 98.69 294 VAL B CA 1
ATOM 8919 C C . VAL B 1 294 ? -4.086 29.703 23.297 1 98.69 294 VAL B C 1
ATOM 8921 O O . VAL B 1 294 ? -3.336 30.672 23.438 1 98.69 294 VAL B O 1
ATOM 8924 N N . ASN B 1 295 ? -3.723 28.547 22.781 1 98.81 295 ASN B N 1
ATOM 8925 C CA . ASN B 1 295 ? -2.449 28.438 22.078 1 98.81 295 ASN B CA 1
ATOM 8926 C C . ASN B 1 295 ? -2.65 28.062 20.609 1 98.81 295 ASN B C 1
ATOM 8928 O O . ASN B 1 295 ? -3.229 27.031 20.297 1 98.81 295 ASN B O 1
ATOM 8932 N N . TYR B 1 296 ? -2.133 28.953 19.734 1 98.62 296 TYR B N 1
ATOM 8933 C CA . TYR B 1 296 ? -2.141 28.656 18.312 1 98.62 296 TYR B CA 1
ATOM 8934 C C . TYR B 1 296 ? -1.06 27.641 17.953 1 98.62 296 TYR B C 1
ATOM 8936 O O . TYR B 1 296 ? 0.124 27.875 18.219 1 98.62 296 TYR B O 1
ATOM 8944 N N . TYR B 1 297 ? -1.498 26.484 17.422 1 97.69 297 TYR B N 1
ATOM 8945 C CA . TYR B 1 297 ? -0.587 25.453 16.922 1 97.69 297 TYR B CA 1
ATOM 8946 C C . TYR B 1 297 ? -0.729 25.281 15.422 1 97.69 297 TYR B C 1
ATOM 8948 O O . TYR B 1 297 ? -1.715 24.703 14.945 1 97.69 297 TYR B O 1
ATOM 8956 N N . MET B 1 298 ? 0.172 25.828 14.68 1 97.44 298 MET B N 1
ATOM 8957 C CA . MET B 1 298 ? 1.358 26.594 15.031 1 97.44 298 MET B CA 1
ATOM 8958 C C . MET B 1 298 ? 1.122 28.094 14.805 1 97.44 298 MET B C 1
ATOM 8960 O O . MET B 1 298 ? 0.191 28.469 14.102 1 97.44 298 MET B O 1
ATOM 8964 N N . TYR B 1 299 ? 1.927 28.859 15.539 1 98.62 299 TYR B N 1
ATOM 8965 C CA . TYR B 1 299 ? 1.995 30.266 15.18 1 98.62 299 TYR B CA 1
ATOM 8966 C C . TYR B 1 299 ? 3.08 30.516 14.133 1 98.62 299 TYR B C 1
ATOM 8968 O O . TYR B 1 299 ? 2.936 31.391 13.273 1 98.62 299 TYR B O 1
ATOM 8976 N N . HIS B 1 300 ? 4.098 29.828 14.242 1 98.38 300 HIS B N 1
ATOM 8977 C CA . HIS B 1 300 ? 5.16 29.688 13.258 1 98.38 300 HIS B CA 1
ATOM 8978 C C . HIS B 1 300 ? 5.578 28.219 13.109 1 98.38 300 HIS B C 1
ATOM 8980 O O . HIS B 1 300 ? 6.113 27.625 14.047 1 98.38 300 HIS B O 1
ATOM 8986 N N . GLY B 1 301 ? 5.363 27.688 11.922 1 95.44 301 GLY B N 1
ATOM 8987 C CA . GLY B 1 301 ? 5.703 26.281 11.711 1 95.44 301 GLY B CA 1
ATOM 8988 C C . GLY B 1 301 ? 7.18 26.062 11.43 1 95.44 301 GLY B C 1
ATOM 8989 O O . GLY B 1 301 ? 7.789 25.141 11.969 1 95.44 301 GLY B O 1
ATOM 8990 N N . GLY B 1 302 ? 7.691 26.828 10.523 1 97.62 302 GLY B N 1
ATOM 8991 C CA . GLY B 1 302 ? 9.117 26.797 10.227 1 97.62 302 GLY B CA 1
ATOM 8992 C C . GLY B 1 302 ? 9.492 25.672 9.281 1 97.62 302 GLY B C 1
ATOM 8993 O O . GLY B 1 302 ? 8.742 25.344 8.359 1 97.62 302 GLY B O 1
ATOM 8994 N N . THR B 1 303 ? 10.758 25.25 9.406 1 98.31 303 THR B N 1
ATOM 8995 C CA . THR B 1 303 ? 11.375 24.297 8.492 1 98.31 303 THR B CA 1
ATOM 8996 C C . THR B 1 303 ? 11.906 23.078 9.258 1 98.31 303 THR B C 1
ATOM 8998 O O . THR B 1 303 ? 12.578 23.219 10.273 1 98.31 303 THR B O 1
ATOM 9001 N N . ASN B 1 304 ? 11.539 21.891 8.844 1 98.38 304 ASN B N 1
ATOM 9002 C CA . ASN B 1 304 ? 12.219 20.688 9.32 1 98.38 304 ASN B CA 1
ATOM 9003 C C . ASN B 1 304 ? 13.586 20.516 8.664 1 98.38 304 ASN B C 1
ATOM 9005 O O . ASN B 1 304 ? 13.695 19.891 7.609 1 98.38 304 ASN B O 1
ATOM 9009 N N . PHE B 1 305 ? 14.594 21.047 9.289 1 98.06 305 PHE B N 1
ATOM 9010 C CA . PHE B 1 305 ? 15.938 20.938 8.742 1 98.06 305 PHE B CA 1
ATOM 9011 C C . PHE B 1 305 ? 16.469 19.516 8.867 1 98.06 305 PHE B C 1
ATOM 9013 O O . PHE B 1 305 ? 15.953 18.719 9.648 1 98.06 305 PHE B O 1
ATOM 9020 N N . ASP B 1 306 ? 17.438 19.188 8.039 1 97.12 306 ASP B N 1
ATOM 9021 C CA . ASP B 1 306 ? 18.094 17.891 8.094 1 97.12 306 ASP B CA 1
ATOM 9022 C C . ASP B 1 306 ? 17.062 16.766 8.008 1 97.12 306 ASP B C 1
ATOM 9024 O O . ASP B 1 306 ? 16.234 16.734 7.098 1 97.12 306 ASP B O 1
ATOM 9028 N N . ARG B 1 307 ? 17.094 15.797 8.844 1 97.31 307 ARG B N 1
ATOM 9029 C CA . ARG B 1 307 ? 16.219 14.641 8.828 1 97.31 307 ARG B CA 1
ATOM 9030 C C . ARG B 1 307 ? 15.289 14.641 10.039 1 97.31 307 ARG B C 1
ATOM 9032 O O . ARG B 1 307 ? 15.07 13.602 10.664 1 97.31 307 ARG B O 1
ATOM 9039 N N . THR B 1 308 ? 14.766 15.836 10.367 1 97.94 308 THR B N 1
ATOM 9040 C CA . THR B 1 308 ? 14.039 15.953 11.633 1 97.94 308 THR B CA 1
ATOM 9041 C C . THR B 1 308 ? 12.547 15.711 11.422 1 97.94 308 THR B C 1
ATOM 9043 O O . THR B 1 308 ? 11.797 15.539 12.391 1 97.94 308 THR B O 1
ATOM 9046 N N . ALA B 1 309 ? 12.078 15.695 10.203 1 98.06 309 ALA B N 1
ATOM 9047 C CA . ALA B 1 309 ? 10.664 15.461 9.938 1 98.06 309 ALA B CA 1
ATOM 9048 C C . ALA B 1 309 ? 10.281 14.008 10.211 1 98.06 309 ALA B C 1
ATOM 9050 O O . ALA B 1 309 ? 11.078 13.094 9.961 1 98.06 309 ALA B O 1
ATOM 9051 N N . ALA B 1 310 ? 9.078 13.836 10.695 1 98 310 ALA B N 1
ATOM 9052 C CA . ALA B 1 310 ? 8.547 12.484 10.844 1 98 310 ALA B CA 1
ATOM 9053 C C . ALA B 1 310 ? 8.227 11.859 9.492 1 98 310 ALA B C 1
ATOM 9055 O O . ALA B 1 310 ? 8.492 12.469 8.445 1 98 310 ALA B O 1
ATOM 9056 N N . SER B 1 311 ? 7.703 10.625 9.562 1 97.56 311 SER B N 1
ATOM 9057 C CA . SER B 1 311 ? 7.496 9.828 8.359 1 97.56 311 SER B CA 1
ATOM 9058 C C . SER B 1 311 ? 6.688 10.594 7.316 1 97.56 311 SER B C 1
ATOM 9060 O O . SER B 1 311 ? 5.52 10.914 7.543 1 97.56 311 SER B O 1
ATOM 9062 N N . PHE B 1 312 ? 7.332 10.93 6.188 1 97.81 312 PHE B N 1
ATOM 9063 C CA . PHE B 1 312 ? 6.789 11.516 4.965 1 97.81 312 PHE B CA 1
ATOM 9064 C C . PHE B 1 312 ? 6.328 12.945 5.203 1 97.81 312 PHE B C 1
ATOM 9066 O O . PHE B 1 312 ? 5.75 13.578 4.312 1 97.81 312 PHE B O 1
ATOM 9073 N N . VAL B 1 313 ? 6.551 13.523 6.367 1 98.19 313 VAL B N 1
ATOM 9074 C CA . VAL B 1 313 ? 6.207 14.914 6.633 1 98.19 313 VAL B CA 1
ATOM 9075 C C . VAL B 1 313 ? 7.102 15.836 5.805 1 98.19 313 VAL B C 1
ATOM 9077 O O . VAL B 1 313 ? 8.305 15.594 5.68 1 98.19 313 VAL B O 1
ATOM 9080 N N . THR B 1 314 ? 6.578 16.859 5.254 1 98.06 314 THR B N 1
ATOM 9081 C CA . THR B 1 314 ? 7.324 17.75 4.383 1 98.06 314 THR B CA 1
ATOM 9082 C C . THR B 1 314 ? 8.352 18.547 5.184 1 98.06 314 THR B C 1
ATOM 9084 O O . THR B 1 314 ? 8.25 18.656 6.406 1 98.06 314 THR B O 1
ATOM 9087 N N . THR B 1 315 ? 9.289 19.062 4.492 1 98.56 315 THR B N 1
ATOM 9088 C CA . THR B 1 315 ? 10.312 19.938 5.07 1 98.56 315 THR B CA 1
ATOM 9089 C C . THR B 1 315 ? 9.695 21.25 5.543 1 98.56 315 THR B C 1
ATOM 9091 O O . THR B 1 315 ? 10.047 21.75 6.605 1 98.56 315 THR B O 1
ATOM 9094 N N . ARG B 1 316 ? 8.797 21.703 4.789 1 97.56 316 ARG B N 1
ATOM 9095 C CA . ARG B 1 316 ? 7.984 22.828 5.238 1 97.56 316 ARG B CA 1
ATOM 9096 C C . ARG B 1 316 ? 6.941 22.375 6.254 1 97.56 316 ARG B C 1
ATOM 9098 O O . ARG B 1 316 ? 6.188 21.438 6.004 1 97.56 316 ARG B O 1
ATOM 9105 N N . TYR B 1 317 ? 6.953 23.047 7.383 1 97 317 TYR B N 1
ATOM 9106 C CA . TYR B 1 317 ? 6.031 22.656 8.445 1 97 317 TYR B CA 1
ATOM 9107 C C . TYR B 1 317 ? 5.023 23.766 8.727 1 97 317 TYR B C 1
ATOM 9109 O O . TYR B 1 317 ? 5.406 24.906 8.992 1 97 317 TYR B O 1
ATOM 9117 N N . TYR B 1 318 ? 3.635 23.547 8.672 1 92 318 TYR B N 1
ATOM 9118 C CA . TYR B 1 318 ? 2.543 24.469 8.977 1 92 318 TYR B CA 1
ATOM 9119 C C . TYR B 1 318 ? 2.742 25.812 8.281 1 92 318 TYR B C 1
ATOM 9121 O O . TYR B 1 318 ? 2.697 26.859 8.922 1 92 318 TYR B O 1
ATOM 9129 N N . ASP B 1 319 ? 2.766 25.781 7.004 1 87.62 319 ASP B N 1
ATOM 9130 C CA . ASP B 1 319 ? 3.064 26.984 6.246 1 87.62 319 ASP B CA 1
ATOM 9131 C C . ASP B 1 319 ? 1.891 27.969 6.285 1 87.62 319 ASP B C 1
ATOM 9133 O O . ASP B 1 319 ? 2.055 29.156 6.004 1 87.62 319 ASP B O 1
ATOM 9137 N N . GLU B 1 320 ? 0.746 27.594 6.734 1 91.25 320 GLU B N 1
ATOM 9138 C CA . GLU B 1 320 ? -0.438 28.438 6.734 1 91.25 320 GLU B CA 1
ATOM 9139 C C . GLU B 1 320 ? -0.705 29.016 8.125 1 91.25 320 GLU B C 1
ATOM 9141 O O . GLU B 1 320 ? -1.805 29.5 8.406 1 91.25 320 GLU B O 1
ATOM 9146 N N . ALA B 1 321 ? 0.281 29 8.977 1 96.5 321 ALA B N 1
ATOM 9147 C CA . ALA B 1 321 ? 0.202 29.641 10.281 1 96.5 321 ALA B CA 1
ATOM 9148 C C . ALA B 1 321 ? 0.25 31.172 10.148 1 96.5 321 ALA B C 1
ATOM 9150 O O . ALA B 1 321 ? 0.506 31.688 9.062 1 96.5 321 ALA B O 1
ATOM 9151 N N . PRO B 1 322 ? -0.002 31.922 11.211 1 98.06 322 PRO B N 1
ATOM 9152 C CA . PRO B 1 322 ? 0.035 33.375 11.156 1 98.06 322 PRO B CA 1
ATOM 9153 C C . PRO B 1 322 ? 1.385 33.938 10.688 1 98.06 322 PRO B C 1
ATOM 9155 O O . PRO B 1 322 ? 1.442 34.969 10.039 1 98.06 322 PRO B O 1
ATOM 9158 N N . LEU B 1 323 ? 2.396 33.25 11.086 1 98.38 323 LEU B N 1
ATOM 9159 C CA . LEU B 1 323 ? 3.703 33.438 10.469 1 98.38 323 LEU B CA 1
ATOM 9160 C C . LEU B 1 323 ? 4.062 32.281 9.555 1 98.38 323 LEU B C 1
ATOM 9162 O O . LEU B 1 323 ? 3.951 31.125 9.945 1 98.38 323 LEU B O 1
ATOM 9166 N N . ASP B 1 324 ? 4.426 32.625 8.328 1 96.75 324 ASP B N 1
ATOM 9167 C CA . ASP B 1 324 ? 4.703 31.547 7.395 1 96.75 324 ASP B CA 1
ATOM 9168 C C . ASP B 1 324 ? 6.098 30.969 7.633 1 96.75 324 ASP B C 1
ATOM 9170 O O . ASP B 1 324 ? 6.754 31.297 8.617 1 96.75 324 ASP B O 1
ATOM 9174 N N . GLU B 1 325 ? 6.52 30.047 6.848 1 97.62 325 GLU B N 1
ATOM 9175 C CA . GLU B 1 325 ? 7.773 29.312 7.023 1 97.62 325 GLU B CA 1
ATOM 9176 C C . GLU B 1 325 ? 8.953 30.281 7.148 1 97.62 325 GLU B C 1
ATOM 9178 O O . GLU B 1 325 ? 9.906 30 7.883 1 97.62 325 GLU B O 1
ATOM 9183 N N . TYR B 1 326 ? 8.898 31.438 6.477 1 97.88 326 TYR B N 1
ATOM 9184 C CA . TYR B 1 326 ? 10.016 32.375 6.352 1 97.88 326 TYR B CA 1
ATOM 9185 C C . TYR B 1 326 ? 9.984 33.406 7.457 1 97.88 326 TYR B C 1
ATOM 9187 O O . TYR B 1 326 ? 10.859 34.281 7.527 1 97.88 326 TYR B O 1
ATOM 9195 N N . GLY B 1 327 ? 8.969 33.375 8.344 1 97.38 327 GLY B N 1
ATOM 9196 C CA . GLY B 1 327 ? 8.812 34.312 9.422 1 97.38 327 GLY B CA 1
ATOM 9197 C C . GLY B 1 327 ? 8.055 35.562 9.008 1 97.38 327 GLY B C 1
ATOM 9198 O O . GLY B 1 327 ? 8.039 36.562 9.734 1 97.38 327 GLY B O 1
ATOM 9199 N N . LEU B 1 328 ? 7.453 35.531 7.867 1 97.38 328 LEU B N 1
ATOM 9200 C CA . LEU B 1 328 ? 6.699 36.656 7.375 1 97.38 328 LEU B CA 1
ATOM 9201 C C . LEU B 1 328 ? 5.258 36.625 7.875 1 97.38 328 LEU B C 1
ATOM 9203 O O . LEU B 1 328 ? 4.664 35.562 7.969 1 97.38 328 LEU B O 1
ATOM 9207 N N . GLN B 1 329 ? 4.723 37.781 8.148 1 97.31 329 GLN B N 1
ATOM 9208 C CA . GLN B 1 329 ? 3.332 37.875 8.586 1 97.31 329 GLN B CA 1
ATOM 9209 C C . GLN B 1 329 ? 2.377 37.5 7.461 1 97.31 329 GLN B C 1
ATOM 9211 O O . GLN B 1 329 ? 2.373 38.125 6.398 1 97.31 329 GLN B O 1
ATOM 9216 N N . ARG B 1 330 ? 1.618 36.531 7.723 1 96.31 330 ARG B N 1
ATOM 9217 C CA . ARG B 1 330 ? 0.632 36.094 6.738 1 96.31 330 ARG B CA 1
ATOM 9218 C C . ARG B 1 330 ? -0.723 36.75 6.996 1 96.31 330 ARG B C 1
ATOM 9220 O O . ARG B 1 330 ? -1.479 36.312 7.859 1 96.31 330 ARG B O 1
ATOM 9227 N N . GLU B 1 331 ? -1.044 37.719 6.234 1 96.12 331 GLU B N 1
ATOM 9228 C CA . GLU B 1 331 ? -2.344 38.375 6.301 1 96.12 331 GLU B CA 1
ATOM 9229 C C . GLU B 1 331 ? -3.379 37.656 5.449 1 96.12 331 GLU B C 1
ATOM 9231 O O . GLU B 1 331 ? -3.037 37.031 4.43 1 96.12 331 GLU B O 1
ATOM 9236 N N . PRO B 1 332 ? -4.656 37.625 5.785 1 95.62 332 PRO B N 1
ATOM 9237 C CA . PRO B 1 332 ? -5.18 38.406 6.906 1 95.62 332 PRO B CA 1
ATOM 9238 C C . PRO B 1 332 ? -5.133 37.656 8.234 1 95.62 332 PRO B C 1
ATOM 9240 O O . PRO B 1 332 ? -5.508 38.219 9.273 1 95.62 332 PRO B O 1
ATOM 9243 N N . LYS B 1 333 ? -4.609 36.438 8.273 1 96.81 333 LYS B N 1
ATOM 9244 C CA . LYS B 1 333 ? -4.711 35.656 9.484 1 96.81 333 LYS B CA 1
ATOM 9245 C C . LYS B 1 333 ? -3.996 36.344 10.648 1 96.81 333 LYS B C 1
ATOM 9247 O O . LYS B 1 333 ? -4.57 36.5 11.727 1 96.81 333 LYS B O 1
ATOM 9252 N N . TRP B 1 334 ? -2.789 36.75 10.453 1 98.19 334 TRP B N 1
ATOM 9253 C CA . TRP B 1 334 ? -2.016 37.406 11.5 1 98.19 334 TRP B CA 1
ATOM 9254 C C . TRP B 1 334 ? -2.74 38.656 12.008 1 98.19 334 TRP B C 1
ATOM 9256 O O . TRP B 1 334 ? -2.926 38.812 13.211 1 98.19 334 TRP B O 1
ATOM 9266 N N . GLY B 1 335 ? -3.184 39.5 11.109 1 98 335 GLY B N 1
ATOM 9267 C CA . GLY B 1 335 ? -3.801 40.781 11.469 1 98 335 GLY B CA 1
ATOM 9268 C C . GLY B 1 335 ? -5.18 40.625 12.086 1 98 335 GLY B C 1
ATOM 9269 O O . GLY B 1 335 ? -5.531 41.312 13.023 1 98 335 GLY B O 1
ATOM 9270 N N . HIS B 1 336 ? -5.926 39.719 11.492 1 98.25 336 HIS B N 1
ATOM 9271 C CA . HIS B 1 336 ? -7.277 39.469 12 1 98.25 336 HIS B CA 1
ATOM 9272 C C . HIS B 1 336 ? -7.246 38.938 13.422 1 98.25 336 HIS B C 1
ATOM 9274 O O . HIS B 1 336 ? -8.078 39.312 14.25 1 98.25 336 HIS B O 1
ATOM 9280 N N . LEU B 1 337 ? -6.316 38.094 13.734 1 98.81 337 LEU B N 1
ATOM 9281 C CA . LEU B 1 337 ? -6.172 37.531 15.086 1 98.81 337 LEU B CA 1
ATOM 9282 C C . LEU B 1 337 ? -5.605 38.594 16.031 1 98.81 337 LEU B C 1
ATOM 9284 O O . LEU B 1 337 ? -5.969 38.656 17.203 1 98.81 337 LEU B O 1
ATOM 9288 N N . LYS B 1 338 ? -4.676 39.406 15.547 1 98.56 338 LYS B N 1
ATOM 9289 C CA . LYS B 1 338 ? -4.191 40.531 16.328 1 98.56 338 LYS B CA 1
ATOM 9290 C C . LYS B 1 338 ? -5.344 41.438 16.781 1 98.56 338 LYS B C 1
ATOM 9292 O O . LYS B 1 338 ? -5.418 41.812 17.953 1 98.56 338 LYS B O 1
ATOM 9297 N N . ASP B 1 339 ? -6.254 41.75 15.844 1 98.31 339 ASP B N 1
ATOM 9298 C CA . ASP B 1 339 ? -7.422 42.562 16.156 1 98.31 339 ASP B CA 1
ATOM 9299 C C . ASP B 1 339 ? -8.32 41.875 17.188 1 98.31 339 ASP B C 1
ATOM 9301 O O . ASP B 1 339 ? -8.891 42.531 18.062 1 98.31 339 ASP B O 1
ATOM 9305 N N . LEU B 1 340 ? -8.438 40.594 17.016 1 98.81 340 LEU B N 1
ATOM 9306 C CA . LEU B 1 340 ? -9.219 39.844 17.969 1 98.81 340 LEU B CA 1
ATOM 9307 C C . LEU B 1 340 ? -8.633 39.938 19.375 1 98.81 340 LEU B C 1
ATOM 9309 O O . LEU B 1 340 ? -9.359 40.125 20.344 1 98.81 340 LEU B O 1
ATOM 9313 N N . HIS B 1 341 ? -7.328 39.781 19.531 1 98.69 341 HIS B N 1
ATOM 9314 C CA . HIS B 1 341 ? -6.664 39.875 20.828 1 98.69 341 HIS B CA 1
ATOM 9315 C C . HIS B 1 341 ? -6.91 41.25 21.453 1 98.69 341 HIS B C 1
ATOM 9317 O O . HIS B 1 341 ? -7.145 41.344 22.672 1 98.69 341 HIS B O 1
ATOM 9323 N N . ARG B 1 342 ? -6.863 42.25 20.641 1 98 342 ARG B N 1
ATOM 9324 C CA . ARG B 1 342 ? -7.133 43.594 21.141 1 98 342 ARG B CA 1
ATOM 9325 C C . ARG B 1 342 ? -8.57 43.688 21.641 1 98 342 ARG B C 1
ATOM 9327 O O . ARG B 1 342 ? -8.812 44.25 22.719 1 98 342 ARG B O 1
ATOM 9334 N N . ALA B 1 343 ? -9.5 43.188 20.859 1 98.44 343 ALA B N 1
ATOM 9335 C CA . ALA B 1 343 ? -10.906 43.219 21.25 1 98.44 343 ALA B CA 1
ATOM 9336 C C . ALA B 1 343 ? -11.133 42.5 22.578 1 98.44 343 ALA B C 1
ATOM 9338 O O . ALA B 1 343 ? -11.867 42.969 23.438 1 98.44 343 ALA B O 1
ATOM 9339 N N . LEU B 1 344 ? -10.539 41.375 22.734 1 98.56 344 LEU B N 1
ATOM 9340 C CA . LEU B 1 344 ? -10.664 40.562 23.953 1 98.56 344 LEU B CA 1
ATOM 9341 C C . LEU B 1 344 ? -10.031 41.312 25.125 1 98.56 344 LEU B C 1
ATOM 9343 O O . LEU B 1 344 ? -10.562 41.281 26.25 1 98.56 344 LEU B O 1
ATOM 9347 N N . ASN B 1 345 ? -8.914 41.969 24.891 1 97.12 345 ASN B N 1
ATOM 9348 C CA . ASN B 1 345 ? -8.273 42.719 25.953 1 97.12 345 ASN B CA 1
ATOM 9349 C C . ASN B 1 345 ? -9.156 43.875 26.422 1 97.12 345 ASN B C 1
ATOM 9351 O O . ASN B 1 345 ? -9.148 44.219 27.609 1 97.12 345 ASN B O 1
ATOM 9355 N N . LEU B 1 346 ? -9.914 44.438 25.5 1 96.94 346 LEU B N 1
ATOM 9356 C CA . LEU B 1 346 ? -10.867 45.469 25.891 1 96.94 346 LEU B CA 1
ATOM 9357 C C . LEU B 1 346 ? -11.953 44.906 26.797 1 96.94 346 LEU B C 1
ATOM 9359 O O . LEU B 1 346 ? -12.594 45.656 27.547 1 96.94 346 LEU B O 1
ATOM 9363 N N . CYS B 1 347 ? -12.117 43.625 26.766 1 97.06 347 CYS B N 1
ATOM 9364 C CA . CYS B 1 347 ? -13.133 42.969 27.562 1 97.06 347 CYS B CA 1
ATOM 9365 C C . CYS B 1 347 ? -12.523 42.312 28.812 1 97.06 347 CYS B C 1
ATOM 9367 O O . CYS B 1 347 ? -13.219 41.656 29.578 1 97.06 347 CYS B O 1
ATOM 9369 N N . LYS B 1 348 ? -11.258 42.438 29.047 1 95.94 348 LYS B N 1
ATOM 9370 C CA . LYS B 1 348 ? -10.469 41.656 30 1 95.94 348 LYS B CA 1
ATOM 9371 C C . LYS B 1 348 ? -11.094 41.688 31.391 1 95.94 348 LYS B C 1
ATOM 9373 O O . LYS B 1 348 ? -11.281 40.625 32 1 95.94 348 LYS B O 1
ATOM 9378 N N . LYS B 1 349 ? -11.453 42.844 31.922 1 94.69 349 LYS B N 1
ATOM 9379 C CA . LYS B 1 349 ? -11.992 42.969 33.281 1 94.69 349 LYS B CA 1
ATOM 9380 C C . LYS B 1 349 ? -13.305 42.188 33.406 1 94.69 349 LYS B C 1
ATOM 9382 O O . LYS B 1 349 ? -13.516 41.469 34.406 1 94.69 349 LYS B O 1
ATOM 9387 N N . ALA B 1 350 ? -14.156 42.375 32.469 1 95.94 350 ALA B N 1
ATOM 9388 C CA . ALA B 1 350 ? -15.438 41.688 32.469 1 95.94 350 ALA B CA 1
ATOM 9389 C C . ALA B 1 350 ? -15.227 40.156 32.375 1 95.94 350 ALA B C 1
ATOM 9391 O O . ALA B 1 350 ? -15.875 39.406 33.094 1 95.94 350 ALA B O 1
ATOM 9392 N N . LEU B 1 351 ? -14.312 39.75 31.516 1 96.88 351 LEU B N 1
ATOM 9393 C CA . LEU B 1 351 ? -14.07 38.312 31.281 1 96.88 351 LEU B CA 1
ATOM 9394 C C . LEU B 1 351 ? -13.477 37.656 32.5 1 96.88 351 LEU B C 1
ATOM 9396 O O . LEU B 1 351 ? -13.773 36.5 32.812 1 96.88 351 LEU B O 1
ATOM 9400 N N . LEU B 1 352 ? -12.617 38.375 33.25 1 95.69 352 LEU B N 1
ATOM 9401 C CA . LEU B 1 352 ? -11.891 37.781 34.344 1 95.69 352 LEU B CA 1
ATOM 9402 C C . LEU B 1 352 ? -12.664 37.906 35.656 1 95.69 352 LEU B C 1
ATOM 9404 O O . LEU B 1 352 ? -12.531 37.062 36.562 1 95.69 352 LEU B O 1
ATOM 9408 N N . TRP B 1 353 ? -13.57 38.938 35.844 1 94.44 353 TRP B N 1
ATOM 9409 C CA . TRP B 1 353 ? -14.188 39.188 37.125 1 94.44 353 TRP B CA 1
ATOM 9410 C C . TRP B 1 353 ? -15.703 39.281 37.031 1 94.44 353 TRP B C 1
ATOM 9412 O O . TRP B 1 353 ? -16.406 39.281 38.031 1 94.44 353 TRP B O 1
ATOM 9422 N N . GLY B 1 354 ? -16.203 39.312 35.812 1 95.38 354 GLY B N 1
ATOM 9423 C CA . GLY B 1 354 ? -17.641 39.406 35.625 1 95.38 354 GLY B CA 1
ATOM 9424 C C . GLY B 1 354 ? -18.344 38.062 35.781 1 95.38 354 GLY B C 1
ATOM 9425 O O . GLY B 1 354 ? -17.734 37 35.688 1 95.38 354 GLY B O 1
ATOM 9426 N N . ASN B 1 355 ? -19.688 38.156 36.031 1 95.5 355 ASN B N 1
ATOM 9427 C CA . ASN B 1 355 ? -20.547 36.969 36.094 1 95.5 355 ASN B CA 1
ATOM 9428 C C . ASN B 1 355 ? -21.078 36.594 34.688 1 95.5 355 ASN B C 1
ATOM 9430 O O . ASN B 1 355 ? -21.672 37.438 34 1 95.5 355 ASN B O 1
ATOM 9434 N N . PRO B 1 356 ? -20.812 35.375 34.312 1 95.62 356 PRO B N 1
ATOM 9435 C CA . PRO B 1 356 ? -21.281 34.969 33 1 95.62 356 PRO B CA 1
ATOM 9436 C C . PRO B 1 356 ? -22.781 34.75 32.938 1 95.62 356 PRO B C 1
ATOM 9438 O O . PRO B 1 356 ? -23.375 34.312 33.938 1 95.62 356 PRO B O 1
ATOM 9441 N N . ASN B 1 357 ? -23.406 35.062 31.906 1 95.69 357 ASN B N 1
ATOM 9442 C CA . ASN B 1 357 ? -24.812 34.812 31.609 1 95.69 357 ASN B CA 1
ATOM 9443 C C . ASN B 1 357 ? -25.047 34.625 30.109 1 95.69 357 ASN B C 1
ATOM 9445 O O . ASN B 1 357 ? -24.234 35.062 29.297 1 95.69 357 ASN B O 1
ATOM 9449 N N . VAL B 1 358 ? -26.062 33.938 29.75 1 97.25 358 VAL B N 1
ATOM 9450 C CA . VAL B 1 358 ? -26.406 33.719 28.359 1 97.25 358 VAL B CA 1
ATOM 9451 C C . VAL B 1 358 ? -27.844 34.156 28.094 1 97.25 358 VAL B C 1
ATOM 9453 O O . VAL B 1 358 ? -28.75 33.812 28.859 1 97.25 358 VAL B O 1
ATOM 9456 N N . GLN B 1 359 ? -28.016 34.938 27.109 1 97 359 GLN B N 1
ATOM 9457 C CA . GLN B 1 359 ? -29.344 35.375 26.672 1 97 359 GLN B CA 1
ATOM 9458 C C . GLN B 1 359 ? -29.609 34.938 25.234 1 97 359 GLN B C 1
ATOM 9460 O O . GLN B 1 359 ? -28.828 35.219 24.328 1 97 359 GLN B O 1
ATOM 9465 N N . LYS B 1 360 ? -30.719 34.281 25.062 1 97 360 LYS B N 1
ATOM 9466 C CA . LYS B 1 360 ? -31.141 33.906 23.719 1 97 360 LYS B CA 1
ATOM 9467 C C . LYS B 1 360 ? -31.828 35.094 23.016 1 97 360 LYS B C 1
ATOM 9469 O O . LYS B 1 360 ? -32.781 35.656 23.531 1 97 360 LYS B O 1
ATOM 9474 N N . LEU B 1 361 ? -31.297 35.438 21.906 1 97.19 361 LEU B N 1
ATOM 9475 C CA . LEU B 1 361 ? -31.844 36.594 21.172 1 97.19 361 LEU B CA 1
ATOM 9476 C C . LEU B 1 361 ? -32.75 36.125 20.031 1 97.19 361 LEU B C 1
ATOM 9478 O O . LEU B 1 361 ? -33.656 36.844 19.609 1 97.19 361 LEU B O 1
ATOM 9482 N N . SER B 1 362 ? -32.375 34.969 19.406 1 95.94 362 SER B N 1
ATOM 9483 C CA . SER B 1 362 ? -33.156 34.281 18.391 1 95.94 362 SER B CA 1
ATOM 9484 C C . SER B 1 362 ? -32.875 32.781 18.391 1 95.94 362 SER B C 1
ATOM 9486 O O . SER B 1 362 ? -32.25 32.281 19.328 1 95.94 362 SER B O 1
ATOM 9488 N N . ALA B 1 363 ? -33.406 32.094 17.344 1 94 363 ALA B N 1
ATOM 9489 C CA . ALA B 1 363 ? -33.25 30.656 17.266 1 94 363 ALA B CA 1
ATOM 9490 C C . ALA B 1 363 ? -31.766 30.297 17.172 1 94 363 ALA B C 1
ATOM 9492 O O . ALA B 1 363 ? -31.328 29.266 17.703 1 94 363 ALA B O 1
ATOM 9493 N N . ASP B 1 364 ? -30.938 31.188 16.484 1 94.81 364 ASP B N 1
ATOM 9494 C CA . ASP B 1 364 ? -29.547 30.797 16.203 1 94.81 364 ASP B CA 1
ATOM 9495 C C . ASP B 1 364 ? -28.578 31.828 16.781 1 94.81 364 ASP B C 1
ATOM 9497 O O . ASP B 1 364 ? -27.375 31.766 16.531 1 94.81 364 ASP B O 1
ATOM 9501 N N . VAL B 1 365 ? -29.062 32.844 17.469 1 96.62 365 VAL B N 1
ATOM 9502 C CA . VAL B 1 365 ? -28.188 33.906 17.969 1 96.62 365 VAL B CA 1
ATOM 9503 C C . VAL B 1 365 ? -28.297 33.969 19.5 1 96.62 365 VAL B C 1
ATOM 9505 O O . VAL B 1 365 ? -29.406 33.938 20.031 1 96.62 365 VAL B O 1
ATOM 9508 N N . GLU B 1 366 ? -27.234 34.031 20.125 1 97.81 366 GLU B N 1
ATOM 9509 C CA . GLU B 1 366 ? -27.172 34.219 21.562 1 97.81 366 GLU B CA 1
ATOM 9510 C C . GLU B 1 366 ? -26.219 35.344 21.953 1 97.81 366 GLU B C 1
ATOM 9512 O O . GLU B 1 366 ? -25.312 35.656 21.188 1 97.81 366 GLU B O 1
ATOM 9517 N N . ALA B 1 367 ? -26.453 35.906 23.062 1 98.25 367 ALA B N 1
ATOM 9518 C CA . ALA B 1 367 ? -25.516 36.844 23.688 1 98.25 367 ALA B CA 1
ATOM 9519 C C . ALA B 1 367 ? -24.891 36.188 24.938 1 98.25 367 ALA B C 1
ATOM 9521 O O . ALA B 1 367 ? -25.609 35.781 25.859 1 98.25 367 ALA B O 1
ATOM 9522 N N . ARG B 1 368 ? -23.688 36.062 24.922 1 98.12 368 ARG B N 1
ATOM 9523 C CA . ARG B 1 368 ? -22.953 35.688 26.125 1 98.12 368 ARG B CA 1
ATOM 9524 C C . ARG B 1 368 ? -22.406 36.906 26.844 1 98.12 368 ARG B C 1
ATOM 9526 O O . ARG B 1 368 ? -21.656 37.688 26.266 1 98.12 368 ARG B O 1
ATOM 9533 N N . LEU B 1 369 ? -22.781 37.031 28.094 1 97.38 369 LEU B N 1
ATOM 9534 C CA . LEU B 1 369 ? -22.531 38.25 28.844 1 97.38 369 LEU B CA 1
ATOM 9535 C C . LEU B 1 369 ? -21.594 37.969 30.031 1 97.38 369 LEU B C 1
ATOM 9537 O O . LEU B 1 369 ? -21.656 36.875 30.625 1 97.38 369 LEU B O 1
ATOM 9541 N N . TYR B 1 370 ? -20.781 38.906 30.281 1 97.69 370 TYR B N 1
ATOM 9542 C CA . TYR B 1 370 ? -20 39 31.5 1 97.69 370 TYR B CA 1
ATOM 9543 C C . TYR B 1 370 ? -20.203 40.375 32.156 1 97.69 370 TYR B C 1
ATOM 9545 O O . TYR B 1 370 ? -19.875 41.406 31.578 1 97.69 370 TYR B O 1
ATOM 9553 N N . GLU B 1 371 ? -20.797 40.312 33.344 1 95.69 371 GLU B N 1
ATOM 9554 C CA . GLU B 1 371 ? -21.125 41.594 34 1 95.69 371 GLU B CA 1
ATOM 9555 C C . GLU B 1 371 ? -20.828 41.531 35.5 1 95.69 371 GLU B C 1
ATOM 9557 O O . GLU B 1 371 ? -20.859 40.438 36.094 1 95.69 371 GLU B O 1
ATOM 9562 N N . GLN B 1 372 ? -20.438 42.688 36 1 93.06 372 GLN B N 1
ATOM 9563 C CA . GLN B 1 372 ? -20.344 42.844 37.438 1 93.06 372 GLN B CA 1
ATOM 9564 C C . GLN B 1 372 ? -21.484 43.719 37.969 1 93.06 372 GLN B C 1
ATOM 9566 O O . GLN B 1 372 ? -21.484 44.938 37.781 1 93.06 372 GLN B O 1
ATOM 9571 N N . PRO B 1 373 ? -22.344 43.062 38.719 1 89.25 373 PRO B N 1
ATOM 9572 C CA . PRO B 1 373 ? -23.5 43.844 39.188 1 89.25 373 PRO B CA 1
ATOM 9573 C C . PRO B 1 373 ? -23.094 45.094 39.969 1 89.25 373 PRO B C 1
ATOM 9575 O O . PRO B 1 373 ? -22.141 45.062 40.75 1 89.25 373 PRO B O 1
ATOM 9578 N N . GLY B 1 374 ? -23.75 46.094 39.781 1 88.94 374 GLY B N 1
ATOM 9579 C CA . GLY B 1 374 ? -23.516 47.344 40.5 1 88.94 374 GLY B CA 1
ATOM 9580 C C . GLY B 1 374 ? -22.391 48.156 39.906 1 88.94 374 GLY B C 1
ATOM 9581 O O . GLY B 1 374 ? -22.094 49.25 40.406 1 88.94 374 GLY B O 1
ATOM 9582 N N . THR B 1 375 ? -21.766 47.625 38.844 1 90.56 375 THR B N 1
ATOM 9583 C CA . THR B 1 375 ? -20.688 48.375 38.188 1 90.56 375 THR B CA 1
ATOM 9584 C C . THR B 1 375 ? -21 48.562 36.688 1 90.56 375 THR B C 1
ATOM 9586 O O . THR B 1 375 ? -22.031 48.125 36.219 1 90.56 375 THR 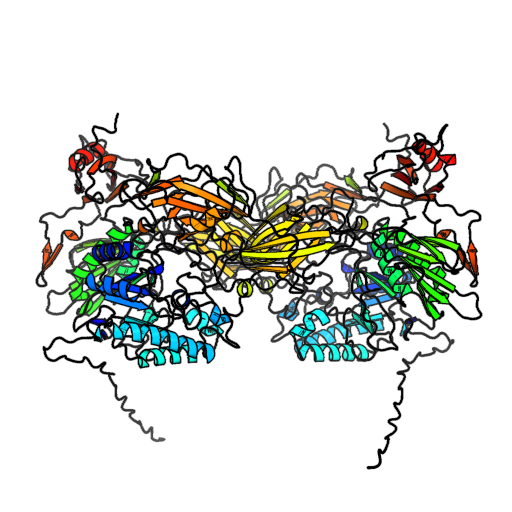B O 1
ATOM 9589 N N . LYS B 1 376 ? -20.141 49.281 36.062 1 88.75 376 LYS B N 1
ATOM 9590 C CA . LYS B 1 376 ? -20.281 49.5 34.625 1 88.75 376 LYS B CA 1
ATOM 9591 C C . LYS B 1 376 ? -19.5 48.469 33.812 1 88.75 376 LYS B C 1
ATOM 9593 O O . LYS B 1 376 ? -19.453 48.5 32.594 1 88.75 376 LYS B O 1
ATOM 9598 N N . VAL B 1 377 ? -18.969 47.5 34.562 1 93.38 377 VAL B N 1
ATOM 9599 C CA . VAL B 1 377 ? -18.188 46.469 33.938 1 93.38 377 VAL B CA 1
ATOM 9600 C C . VAL B 1 377 ? -19.125 45.5 33.219 1 93.38 377 VAL B C 1
ATOM 9602 O O . VAL B 1 377 ? -19.938 44.844 33.844 1 93.38 377 VAL B O 1
ATOM 9605 N N . CYS B 1 378 ? -18.938 45.5 31.844 1 95.38 378 CYS B N 1
ATOM 9606 C CA . CYS B 1 378 ? -19.766 44.625 31.031 1 95.38 378 CYS B CA 1
ATOM 9607 C C . CYS B 1 378 ? -19.094 44.281 29.703 1 95.38 378 CYS B C 1
ATOM 9609 O O . CYS B 1 378 ? -18.391 45.125 29.141 1 95.38 378 CYS B O 1
ATOM 9611 N N . ALA B 1 379 ? -19.188 43.094 29.281 1 97.69 379 ALA B N 1
ATOM 9612 C CA . ALA B 1 379 ? -18.828 42.656 27.938 1 97.69 379 ALA B CA 1
ATOM 9613 C C . ALA B 1 379 ? -19.859 41.688 27.375 1 97.69 379 ALA B C 1
ATOM 9615 O O . ALA B 1 379 ? -20.422 40.875 28.109 1 97.69 379 ALA B O 1
ATOM 9616 N N . ALA B 1 380 ? -20.141 41.781 26.109 1 98.5 380 ALA B N 1
ATOM 9617 C CA . ALA B 1 380 ? -21.078 40.875 25.453 1 98.5 380 ALA B CA 1
ATOM 9618 C C . ALA B 1 380 ? -20.484 40.312 24.172 1 98.5 380 ALA B C 1
ATOM 9620 O O . ALA B 1 380 ? -19.781 41 23.422 1 98.5 380 ALA B O 1
ATOM 9621 N N . PHE B 1 381 ? -20.734 39.094 23.938 1 98.81 381 PHE B N 1
ATOM 9622 C CA . PHE B 1 381 ? -20.422 38.375 22.703 1 98.81 381 PHE B CA 1
ATOM 9623 C C . PHE B 1 381 ? -21.703 37.938 21.984 1 98.81 381 PHE B C 1
ATOM 9625 O O . PHE B 1 381 ? -22.391 37.031 22.453 1 98.81 381 PHE B O 1
ATOM 9632 N N . LEU B 1 382 ? -22.062 38.625 20.906 1 98.56 382 LEU B N 1
ATOM 9633 C CA . LEU B 1 382 ? -23.203 38.219 20.109 1 98.56 382 LEU B CA 1
ATOM 9634 C C . LEU B 1 382 ? -22.797 37.156 19.078 1 98.56 382 LEU B C 1
ATOM 9636 O O . LEU B 1 382 ? -22.094 37.469 18.125 1 98.56 382 LEU B O 1
ATOM 9640 N N . ALA B 1 383 ? -23.281 35.969 19.266 1 97.94 383 ALA B N 1
ATOM 9641 C CA . ALA B 1 383 ? -22.828 34.844 18.469 1 97.94 383 ALA B CA 1
ATOM 9642 C C . ALA B 1 383 ? -23.953 34.312 17.594 1 97.94 383 ALA B C 1
ATOM 9644 O O . ALA B 1 383 ? -25.016 33.938 18.109 1 97.94 383 ALA B O 1
ATOM 9645 N N . SER B 1 384 ? -23.75 34.281 16.328 1 96.12 384 SER B N 1
ATOM 9646 C CA . SER B 1 384 ? -24.625 33.594 15.398 1 96.12 384 SER B CA 1
ATOM 9647 C C . SER B 1 384 ? -24.156 32.156 15.125 1 96.12 384 SER B C 1
ATOM 9649 O O . SER B 1 384 ? -23.031 31.969 14.648 1 96.12 384 SER B O 1
ATOM 9651 N N . ASN B 1 385 ? -24.984 31.25 15.359 1 91.62 385 ASN B N 1
ATOM 9652 C CA . ASN B 1 385 ? -24.656 29.844 15.094 1 91.62 385 ASN B CA 1
ATOM 9653 C C . ASN B 1 385 ? -25.25 29.375 13.773 1 91.62 385 ASN B C 1
ATOM 9655 O O . ASN B 1 385 ? -25.125 28.203 13.414 1 91.62 385 ASN B O 1
ATOM 9659 N N . ASN B 1 386 ? -25.906 30.328 13.062 1 88.56 386 ASN B N 1
ATOM 9660 C CA . ASN B 1 386 ? -26.406 30.047 11.727 1 88.56 386 ASN B CA 1
ATOM 9661 C C . ASN B 1 386 ? -25.312 30.125 10.672 1 88.56 386 ASN B C 1
ATOM 9663 O O . ASN B 1 386 ? -24.797 31.219 10.398 1 88.56 386 ASN B O 1
ATOM 9667 N N . SER B 1 387 ? -25.016 29.078 10.062 1 81 387 SER B N 1
ATOM 9668 C CA . SER B 1 387 ? -23.906 29.047 9.125 1 81 387 SER B CA 1
ATOM 9669 C C . SER B 1 387 ? -24.344 29.469 7.727 1 81 387 SER B C 1
ATOM 9671 O O . SER B 1 387 ? -23.516 29.688 6.844 1 81 387 SER B O 1
ATOM 9673 N N . LYS B 1 388 ? -25.609 29.734 7.473 1 77.81 388 LYS B N 1
ATOM 9674 C CA . LYS B 1 388 ? -26.141 29.938 6.129 1 77.81 388 LYS B CA 1
ATOM 9675 C C . LYS B 1 388 ? -26.438 31.422 5.875 1 77.81 388 LYS B C 1
ATOM 9677 O O . LYS B 1 388 ? -26.172 31.938 4.785 1 77.81 388 LYS B O 1
ATOM 9682 N N . GLU B 1 389 ? -27.031 32 6.926 1 85.69 389 GLU B N 1
ATOM 9683 C CA . GLU B 1 389 ? -27.562 33.344 6.664 1 85.69 389 GLU B CA 1
ATOM 9684 C C . GLU B 1 389 ? -27.156 34.344 7.766 1 85.69 389 GLU B C 1
ATOM 9686 O O . GLU B 1 389 ? -27.016 33.938 8.922 1 85.69 389 GLU B O 1
ATOM 9691 N N . ALA B 1 390 ? -26.953 35.562 7.348 1 89.38 390 ALA B N 1
ATOM 9692 C CA . ALA B 1 390 ? -26.781 36.656 8.305 1 89.38 390 ALA B CA 1
ATOM 9693 C C . ALA B 1 390 ? -28.109 37.031 8.969 1 89.38 390 ALA B C 1
ATOM 9695 O O . ALA B 1 390 ? -29.188 36.656 8.461 1 89.38 390 ALA B O 1
ATOM 9696 N N . GLU B 1 391 ? -28.016 37.688 10.117 1 92.75 391 GLU B N 1
ATOM 9697 C CA . GLU B 1 391 ? -29.219 38.094 10.836 1 92.75 391 GLU B CA 1
ATOM 9698 C C . GLU B 1 391 ? -28.984 39.406 11.586 1 92.75 391 GLU B C 1
ATOM 9700 O O . GLU B 1 391 ? -27.875 39.688 12 1 92.75 391 GLU B O 1
ATOM 9705 N N . THR B 1 392 ? -30.062 40.188 11.625 1 94.44 392 THR B N 1
ATOM 9706 C CA . THR B 1 392 ? -30.078 41.344 12.492 1 94.44 392 THR B CA 1
ATOM 9707 C C . THR B 1 392 ? -30.891 41.094 13.75 1 94.44 392 THR B C 1
ATOM 9709 O O . THR B 1 392 ? -32.031 40.656 13.672 1 94.44 392 THR B O 1
ATOM 9712 N N . VAL B 1 393 ? -30.328 41.375 14.867 1 96.5 393 VAL B N 1
ATOM 9713 C CA . VAL B 1 393 ? -31 41.094 16.125 1 96.5 393 VAL B CA 1
ATOM 9714 C C . VAL B 1 393 ? -31.031 42.344 17 1 96.5 393 VAL B C 1
ATOM 9716 O O . VAL B 1 393 ? -30.25 43.281 16.781 1 96.5 393 VAL B O 1
ATOM 9719 N N . LYS B 1 394 ? -32 42.312 17.938 1 96.25 394 LYS B N 1
ATOM 9720 C CA . LYS B 1 394 ? -32.094 43.375 18.922 1 96.25 394 LYS B CA 1
ATOM 9721 C C . LYS B 1 394 ? -31.469 42.969 20.25 1 96.25 394 LYS B C 1
ATOM 9723 O O . LYS B 1 394 ? -31.797 41.906 20.781 1 96.25 394 LYS B O 1
ATOM 9728 N N . PHE B 1 395 ? -30.594 43.719 20.781 1 97.12 395 PHE B N 1
ATOM 9729 C CA . PHE B 1 395 ? -29.953 43.531 22.062 1 97.12 395 PHE B CA 1
ATOM 9730 C C . PHE B 1 395 ? -29.875 44.844 22.844 1 97.12 395 PHE B C 1
ATOM 9732 O O . PHE B 1 395 ? -29.344 45.844 22.344 1 97.12 395 PHE B O 1
ATOM 9739 N N . ARG B 1 396 ? -30.531 44.875 24.031 1 95.81 396 ARG B N 1
ATOM 9740 C CA . ARG B 1 396 ? -30.594 46 24.938 1 95.81 396 ARG B CA 1
ATOM 9741 C C . ARG B 1 396 ? -31.031 47.25 24.203 1 95.81 396 ARG B C 1
ATOM 9743 O O . ARG B 1 396 ? -30.406 48.312 24.344 1 95.81 396 ARG B O 1
ATOM 9750 N N . GLY B 1 397 ? -31.953 47.094 23.312 1 94.31 397 GLY B N 1
ATOM 9751 C CA . GLY B 1 397 ? -32.656 48.188 22.672 1 94.31 397 GLY B CA 1
ATOM 9752 C C . GLY B 1 397 ? -31.984 48.625 21.375 1 94.31 397 GLY B C 1
ATOM 9753 O O . GLY B 1 397 ? -32.5 49.531 20.703 1 94.31 397 GLY B O 1
ATOM 9754 N N . GLN B 1 398 ? -30.922 48.031 20.938 1 95.69 398 GLN B N 1
ATOM 9755 C CA . GLN B 1 398 ? -30.219 48.344 19.703 1 95.69 398 GLN B CA 1
ATOM 9756 C C . GLN B 1 398 ? -30.203 47.156 18.734 1 95.69 398 GLN B C 1
ATOM 9758 O O . GLN B 1 398 ? -30.219 46.031 19.172 1 95.69 398 GLN B O 1
ATOM 9763 N N . GLU B 1 399 ? -30.141 47.531 17.469 1 95.56 399 GLU B N 1
ATOM 9764 C CA . GLU B 1 399 ? -30.062 46.469 16.438 1 95.56 399 GLU B CA 1
ATOM 9765 C C . GLU B 1 399 ? -28.625 46.219 16.016 1 95.56 399 GLU B C 1
ATOM 9767 O O . GLU B 1 399 ? -27.844 47.156 15.836 1 95.56 399 GLU B O 1
ATOM 9772 N N . TYR B 1 400 ? -28.297 44.906 15.938 1 95.62 400 TYR B N 1
ATOM 9773 C CA . TYR B 1 400 ? -26.953 44.5 15.516 1 95.62 400 TYR B CA 1
ATOM 9774 C C . TYR B 1 400 ? -27.047 43.531 14.336 1 95.62 400 TYR B C 1
ATOM 9776 O O . TYR B 1 400 ? -27.734 42.5 14.406 1 95.62 400 TYR B O 1
ATOM 9784 N N . TYR B 1 401 ? -26.312 43.844 13.312 1 92.88 401 TYR B N 1
ATOM 9785 C CA . TYR B 1 401 ? -26.156 42.938 12.188 1 92.88 401 TYR B CA 1
ATOM 9786 C C . TYR B 1 401 ? -25.062 41.906 12.461 1 92.88 401 TYR B C 1
ATOM 9788 O O . TYR B 1 401 ? -23.938 42.281 12.812 1 92.88 401 TYR B O 1
ATOM 9796 N N . LEU B 1 402 ? -25.359 40.625 12.297 1 94.94 402 LEU B N 1
ATOM 9797 C CA . LEU B 1 402 ? -24.391 39.562 12.477 1 94.94 402 LEU B CA 1
ATOM 9798 C C . LEU B 1 402 ? -24.266 38.719 11.211 1 94.94 402 LEU B C 1
ATOM 9800 O O . LEU B 1 402 ? -25.234 38.094 10.773 1 94.94 402 LEU B O 1
ATOM 9804 N N . PRO B 1 403 ? -23.062 38.688 10.586 1 91.69 403 PRO B N 1
ATOM 9805 C CA . PRO B 1 403 ? -22.844 37.719 9.5 1 91.69 403 PRO B CA 1
ATOM 9806 C C . PRO B 1 403 ? -23.062 36.281 9.938 1 91.69 403 PRO B C 1
ATOM 9808 O O . PRO B 1 403 ? -23.109 36 11.141 1 91.69 403 PRO B O 1
ATOM 9811 N N . ALA B 1 404 ? -23.25 35.406 8.906 1 89.94 404 ALA B N 1
ATOM 9812 C CA . ALA B 1 404 ? -23.391 33.969 9.195 1 89.94 404 ALA B CA 1
ATOM 9813 C C . ALA B 1 404 ? -22.188 33.469 9.961 1 89.94 404 ALA B C 1
ATOM 9815 O O . ALA B 1 404 ? -21.047 33.812 9.648 1 89.94 404 ALA B O 1
ATOM 9816 N N . ARG B 1 405 ? -22.484 32.625 11.031 1 91.5 405 ARG B N 1
ATOM 9817 C CA . ARG B 1 405 ? -21.484 31.969 11.859 1 91.5 405 ARG B CA 1
ATOM 9818 C C . ARG B 1 405 ? -20.391 32.938 12.289 1 91.5 405 ARG B C 1
ATOM 9820 O O . ARG B 1 405 ? -19.219 32.75 11.992 1 91.5 405 ARG B O 1
ATOM 9827 N N . SER B 1 406 ? -20.719 33.906 12.953 1 95.88 406 SER B N 1
ATOM 9828 C CA . SER B 1 406 ? -19.797 34.938 13.391 1 95.88 406 SER B CA 1
ATOM 9829 C C . SER B 1 406 ? -20.094 35.375 14.82 1 95.88 406 SER B C 1
ATOM 9831 O O . SER B 1 406 ? -21.141 35.062 15.375 1 95.88 406 SER B O 1
ATOM 9833 N N . ILE B 1 407 ? -19.141 36.031 15.406 1 98.38 407 ILE B N 1
ATOM 9834 C CA . ILE B 1 407 ? -19.266 36.594 16.734 1 98.38 407 ILE B CA 1
ATOM 9835 C C . ILE B 1 407 ? -18.859 38.062 16.719 1 98.38 407 ILE B C 1
ATOM 9837 O O . ILE B 1 407 ? -17.75 38.406 16.297 1 98.38 407 ILE B O 1
ATOM 9841 N N . SER B 1 408 ? -19.797 38.938 17.172 1 98.38 408 SER B N 1
ATOM 9842 C CA . SER B 1 408 ? -19.453 40.344 17.406 1 98.38 408 SER B CA 1
ATOM 9843 C C . SER B 1 408 ? -19.094 40.594 18.875 1 98.38 408 SER B C 1
ATOM 9845 O O . SER B 1 408 ? -19.812 40.125 19.766 1 98.38 408 SER B O 1
ATOM 9847 N N . ILE B 1 409 ? -18.047 41.281 19.156 1 98.62 409 ILE B N 1
ATOM 9848 C CA . ILE B 1 409 ? -17.578 41.531 20.5 1 98.62 409 ILE B CA 1
ATOM 9849 C C . ILE B 1 409 ? -17.922 42.969 20.922 1 98.62 409 ILE B C 1
ATOM 9851 O O . ILE B 1 409 ? -17.578 43.906 20.219 1 98.62 409 ILE B O 1
ATOM 9855 N N . LEU B 1 410 ? -18.578 43.094 22.047 1 98.06 410 LEU B N 1
ATOM 9856 C CA . LEU B 1 410 ? -19 44.375 22.641 1 98.06 410 LEU B CA 1
ATOM 9857 C C . LEU B 1 410 ? -18.406 44.562 24.016 1 98.06 410 LEU B C 1
ATOM 9859 O O . LEU B 1 410 ? -19 44.156 25.016 1 98.06 410 LEU B O 1
ATOM 9863 N N . PRO B 1 411 ? -17.297 45.344 24.172 1 97.19 411 PRO B N 1
ATOM 9864 C CA . PRO B 1 411 ? -16.609 45.438 25.453 1 97.19 411 PRO B CA 1
ATOM 9865 C C . PRO B 1 411 ? -17.391 46.219 26.484 1 97.19 411 PRO B C 1
ATOM 9867 O O . PRO B 1 411 ? -17.062 46.188 27.672 1 97.19 411 PRO B O 1
ATOM 9870 N N . ASP B 1 412 ? -18.484 47 26.016 1 95.5 412 ASP B N 1
ATOM 9871 C CA . ASP B 1 412 ? -19.328 47.781 26.938 1 95.5 412 ASP B CA 1
ATOM 9872 C C . ASP B 1 412 ? -20.781 47.344 26.828 1 95.5 412 ASP B C 1
ATOM 9874 O O . ASP B 1 412 ? -21.688 48.062 27.234 1 95.5 412 ASP B O 1
ATOM 9878 N N . CYS B 1 413 ? -21.047 46.219 26.203 1 96.25 413 CYS B N 1
ATOM 9879 C CA . CYS B 1 413 ? -22.359 45.625 25.984 1 96.25 413 CYS B CA 1
ATOM 9880 C C . CYS B 1 413 ? -23.203 46.5 25.062 1 96.25 413 CYS B C 1
ATOM 9882 O O . CYS B 1 413 ? -24.438 46.406 25.062 1 96.25 413 CYS B O 1
ATOM 9884 N N . LYS B 1 414 ? -22.516 47.312 24.328 1 95.06 414 LYS B N 1
ATOM 9885 C CA . LYS B 1 414 ? -23.25 48.188 23.438 1 95.06 414 LYS B CA 1
ATOM 9886 C C . LYS B 1 414 ? -22.547 48.344 22.094 1 95.06 414 LYS B C 1
ATOM 9888 O O . LYS B 1 414 ? -23.172 48.156 21.047 1 95.06 414 LYS B O 1
ATOM 9893 N N . THR B 1 415 ? -21.25 48.625 22.109 1 94.56 415 THR B N 1
ATOM 9894 C CA . THR B 1 415 ? -20.484 49 20.922 1 94.56 415 THR B CA 1
ATOM 9895 C C . THR B 1 415 ? -19.781 47.781 20.328 1 94.56 415 THR B C 1
ATOM 9897 O O . THR B 1 415 ? -19 47.125 21.016 1 94.56 415 THR B O 1
ATOM 9900 N N . VAL B 1 416 ? -20.062 47.5 19.062 1 96 416 VAL B N 1
ATOM 9901 C CA . VAL B 1 416 ? -19.328 46.438 18.375 1 96 416 VAL B CA 1
ATOM 9902 C C . VAL B 1 416 ? -17.938 46.938 17.984 1 96 416 VAL B C 1
ATOM 9904 O O . VAL B 1 416 ? -17.797 47.906 17.219 1 96 416 VAL B O 1
ATOM 9907 N N . VAL B 1 417 ? -16.891 46.25 18.438 1 96.5 417 VAL B N 1
ATOM 9908 C CA . VAL B 1 417 ? -15.539 46.719 18.141 1 96.5 417 VAL B CA 1
ATOM 9909 C C . VAL B 1 417 ? -14.859 45.719 17.172 1 96.5 417 VAL B C 1
ATOM 9911 O O . VAL B 1 417 ? -13.82 46.031 16.594 1 96.5 417 VAL B O 1
ATOM 9914 N N . TYR B 1 418 ? -15.453 44.562 17.062 1 97.25 418 TYR B N 1
ATOM 9915 C CA . TYR B 1 418 ? -14.859 43.469 16.281 1 97.25 418 TYR B CA 1
ATOM 9916 C C . TYR B 1 418 ? -15.914 42.438 15.906 1 97.25 418 TYR B C 1
ATOM 9918 O O . TYR B 1 418 ? -16.828 42.156 16.688 1 97.25 418 TYR B O 1
ATOM 9926 N N . ASN B 1 419 ? -15.789 41.906 14.719 1 97.75 419 ASN B N 1
ATOM 9927 C CA . ASN B 1 419 ? -16.547 40.719 14.289 1 97.75 419 ASN B CA 1
ATOM 9928 C C . ASN B 1 419 ? -15.633 39.688 13.641 1 97.75 419 ASN B C 1
ATOM 9930 O O . ASN B 1 419 ? -14.734 40.031 12.875 1 97.75 419 ASN B O 1
ATOM 9934 N N . THR B 1 420 ? -15.875 38.375 13.898 1 97.38 420 THR B N 1
ATOM 9935 C CA . THR B 1 420 ? -14.961 37.312 13.508 1 97.38 420 THR B CA 1
ATOM 9936 C C . THR B 1 420 ? -15.031 37.062 12 1 97.38 420 THR B C 1
ATOM 9938 O O . THR B 1 420 ? -14.109 36.5 11.414 1 97.38 420 THR B O 1
ATOM 9941 N N . MET B 1 421 ? -16.078 37.438 11.344 1 94.69 421 MET B N 1
ATOM 9942 C CA . MET B 1 421 ? -16.266 37.188 9.922 1 94.69 421 MET B CA 1
ATOM 9943 C C . MET B 1 421 ? -15.82 38.344 9.07 1 94.69 421 MET B C 1
ATOM 9945 O O . MET B 1 421 ? -15.516 38.188 7.891 1 94.69 421 MET B O 1
ATOM 9949 N N . THR B 1 422 ? -15.859 39.531 9.586 1 94.62 422 THR B N 1
ATOM 9950 C CA . THR B 1 422 ? -15.516 40.75 8.844 1 94.62 422 THR B CA 1
ATOM 9951 C C . THR B 1 422 ? -14.055 41.125 9.086 1 94.62 422 THR B C 1
ATOM 9953 O O . THR B 1 422 ? -13.734 41.75 10.102 1 94.62 422 THR B O 1
ATOM 9956 N N . VAL B 1 423 ? -13.211 40.906 8.133 1 95.81 423 VAL B N 1
ATOM 9957 C CA . VAL B 1 423 ? -11.766 41.094 8.266 1 95.81 423 VAL B CA 1
ATOM 9958 C C . VAL B 1 423 ? -11.414 42.562 7.914 1 95.81 423 VAL B C 1
ATOM 9960 O O . VAL B 1 423 ? -11.422 42.938 6.742 1 95.81 423 VAL B O 1
ATOM 9963 N N . VAL B 1 424 ? -11.078 43.281 8.906 1 95.25 424 VAL B N 1
ATOM 9964 C CA . VAL B 1 424 ? -10.719 44.688 8.734 1 95.25 424 VAL B CA 1
ATOM 9965 C C . VAL B 1 424 ? -9.234 44.812 8.383 1 95.25 424 VAL B C 1
ATOM 9967 O O . VAL B 1 424 ? -8.836 45.688 7.633 1 95.25 424 VAL B O 1
ATOM 9970 N N . SER B 1 425 ? -8.453 43.906 8.93 1 94.94 425 SER B N 1
ATOM 9971 C CA . SER B 1 425 ? -7.016 43.875 8.672 1 94.94 425 SER B CA 1
ATOM 9972 C C . SER B 1 425 ? -6.719 43.656 7.191 1 94.94 425 SER B C 1
ATOM 9974 O O . SER B 1 425 ? -7.559 43.125 6.461 1 94.94 425 SER B O 1
ATOM 9976 N N . GLN B 1 426 ? -5.566 44.125 6.801 1 95.5 426 GLN B N 1
ATOM 9977 C CA . GLN B 1 426 ? -5.188 43.969 5.398 1 95.5 426 GLN B CA 1
ATOM 9978 C C . GLN B 1 426 ? -4.949 42.531 5.035 1 95.5 426 GLN B C 1
ATOM 9980 O O . GLN B 1 426 ? -4.848 41.656 5.918 1 95.5 426 GLN B O 1
ATOM 9985 N N . HIS B 1 427 ? -4.926 42.219 3.752 1 95.19 427 HIS B N 1
ATOM 9986 C CA . HIS B 1 427 ? -4.508 40.969 3.158 1 95.19 427 HIS B CA 1
ATOM 9987 C C . HIS B 1 427 ? -3.152 41.094 2.471 1 95.19 427 HIS B C 1
ATOM 9989 O O . HIS B 1 427 ? -2.656 42.219 2.277 1 95.19 427 HIS B O 1
ATOM 9995 N N . ASN B 1 428 ? -2.545 39.969 2.307 1 95.38 428 ASN B N 1
ATOM 9996 C CA . ASN B 1 428 ? -1.344 40 1.48 1 95.38 428 ASN B CA 1
ATOM 9997 C C . ASN B 1 428 ? -1.146 38.656 0.765 1 95.38 428 ASN B C 1
ATOM 9999 O O . ASN B 1 428 ? -1.896 37.688 0.995 1 95.38 428 ASN B O 1
ATOM 10003 N N . SER B 1 429 ? -0.262 38.656 -0.174 1 92.25 429 SER B N 1
ATOM 10004 C CA . SER B 1 429 ? 0.124 37.438 -0.89 1 92.25 429 SER B CA 1
ATOM 10005 C C . SER B 1 429 ? 1.641 37.281 -0.93 1 92.25 429 SER B C 1
ATOM 10007 O O . SER B 1 429 ? 2.373 38.25 -0.939 1 92.25 429 SER B O 1
ATOM 10009 N N . ARG B 1 430 ? 2.039 36 -0.947 1 93.62 430 ARG B N 1
ATOM 10010 C CA . ARG B 1 430 ? 3.465 35.688 -1.004 1 93.62 430 ARG B CA 1
ATOM 10011 C C . ARG B 1 430 ? 3.969 35.688 -2.441 1 93.62 430 ARG B C 1
ATOM 10013 O O . ARG B 1 430 ? 3.309 35.188 -3.342 1 93.62 430 ARG B O 1
ATOM 10020 N N . ASN B 1 431 ? 5.141 36.281 -2.629 1 94.38 431 ASN B N 1
ATOM 10021 C CA . ASN B 1 431 ? 5.82 36.312 -3.92 1 94.38 431 ASN B CA 1
ATOM 10022 C C . ASN B 1 431 ? 7.207 35.688 -3.838 1 94.38 431 ASN B C 1
ATOM 10024 O O . ASN B 1 431 ? 7.926 35.875 -2.859 1 94.38 431 ASN B O 1
ATOM 10028 N N . PHE B 1 432 ? 7.449 34.844 -4.762 1 96.06 432 PHE B N 1
ATOM 10029 C CA . PHE B 1 432 ? 8.805 34.375 -5.004 1 96.06 432 PHE B CA 1
ATOM 10030 C C . PHE B 1 432 ? 9.43 35.094 -6.195 1 96.06 432 PHE B C 1
ATOM 10032 O O . PHE B 1 432 ? 8.891 35.062 -7.301 1 96.06 432 PHE B O 1
ATOM 10039 N N . VAL B 1 433 ? 10.547 35.719 -5.891 1 95.5 433 VAL B N 1
ATOM 10040 C CA . VAL B 1 433 ? 11.172 36.531 -6.922 1 95.5 433 VAL B CA 1
ATOM 10041 C C . VAL B 1 433 ? 12.578 36.031 -7.203 1 95.5 433 VAL B C 1
ATOM 10043 O O . VAL B 1 433 ? 13.398 35.875 -6.289 1 95.5 433 VAL B O 1
ATOM 10046 N N . LYS B 1 434 ? 12.898 35.812 -8.453 1 95.5 434 LYS B N 1
ATOM 10047 C CA . LYS B 1 434 ? 14.234 35.344 -8.828 1 95.5 434 LYS B CA 1
ATOM 10048 C C . LYS B 1 434 ? 15.289 36.406 -8.438 1 95.5 434 LYS B C 1
ATOM 10050 O O . LYS B 1 434 ? 15.109 37.594 -8.688 1 95.5 434 LYS B O 1
ATOM 10055 N N . SER B 1 435 ? 16.328 35.906 -7.801 1 94.81 435 SER B N 1
ATOM 10056 C CA . SER B 1 435 ? 17.406 36.812 -7.43 1 94.81 435 SER B CA 1
ATOM 10057 C C . SER B 1 435 ? 18.109 37.375 -8.664 1 94.81 435 SER B C 1
ATOM 10059 O O . SER B 1 435 ? 18.391 36.625 -9.609 1 94.81 435 SER B O 1
ATOM 10061 N N . ARG B 1 436 ? 18.484 38.594 -8.656 1 89.19 436 ARG B N 1
ATOM 10062 C CA . ARG B 1 436 ? 19.219 39.219 -9.75 1 89.19 436 ARG B CA 1
ATOM 10063 C C . ARG B 1 436 ? 20.719 38.938 -9.648 1 89.19 436 ARG B C 1
ATOM 10065 O O . ARG B 1 436 ? 21.438 39.062 -10.633 1 89.19 436 ARG B O 1
ATOM 10072 N N . LYS B 1 437 ? 21.078 38.688 -8.453 1 87.75 437 LYS B N 1
ATOM 10073 C CA . LYS B 1 437 ? 22.5 38.469 -8.203 1 87.75 437 LYS B CA 1
ATOM 10074 C C . LYS B 1 437 ? 22.891 37.031 -8.555 1 87.75 437 LYS B C 1
ATOM 10076 O O . LYS B 1 437 ? 24.078 36.75 -8.734 1 87.75 437 LYS B O 1
ATOM 10081 N N . THR B 1 438 ? 21.891 36.25 -8.516 1 77.25 438 THR B N 1
ATOM 10082 C CA . THR B 1 438 ? 22.203 34.844 -8.727 1 77.25 438 THR B CA 1
ATOM 10083 C C . THR B 1 438 ? 21.922 34.438 -10.164 1 77.25 438 THR B C 1
ATOM 10085 O O . THR B 1 438 ? 20.766 34.5 -10.617 1 77.25 438 THR B O 1
ATOM 10088 N N . ASN B 1 439 ? 22.844 34.656 -11.133 1 67.81 439 ASN B N 1
ATOM 10089 C CA . ASN B 1 439 ? 22.781 34.344 -12.562 1 67.81 439 ASN B CA 1
ATOM 10090 C C . ASN B 1 439 ? 22.609 32.844 -12.789 1 67.81 439 ASN B C 1
ATOM 10092 O O . ASN B 1 439 ? 22.297 32.094 -11.867 1 67.81 439 ASN B O 1
ATOM 10096 N N . LYS B 1 440 ? 22.953 32.469 -13.977 1 79.06 440 LYS B N 1
ATOM 10097 C CA . LYS B 1 440 ? 22.969 31.062 -14.406 1 79.06 440 LYS B CA 1
ATOM 10098 C C . LYS B 1 440 ? 23.953 30.234 -13.578 1 79.06 440 LYS B C 1
ATOM 10100 O O . LYS B 1 440 ? 25.141 30.547 -13.531 1 79.06 440 LYS B O 1
ATOM 10105 N N . LEU B 1 441 ? 23.359 29.328 -12.727 1 93 441 LEU B N 1
ATOM 10106 C CA . LEU B 1 441 ? 24.141 28.453 -11.859 1 93 441 LEU B CA 1
ATOM 10107 C C . LEU B 1 441 ? 24.938 27.438 -12.68 1 93 441 LEU B C 1
ATOM 10109 O O . LEU B 1 441 ? 24.359 26.719 -13.5 1 93 441 LEU B O 1
ATOM 10113 N N . GLU B 1 442 ? 26.203 27.438 -12.555 1 95.19 442 GLU B N 1
ATOM 10114 C CA . GLU B 1 442 ? 27.031 26.406 -13.172 1 95.19 442 GLU B CA 1
ATOM 10115 C C . GLU B 1 442 ? 27.109 25.156 -12.305 1 95.19 442 GLU B C 1
ATOM 10117 O O . GLU B 1 442 ? 27.516 25.234 -11.141 1 95.19 442 GLU B O 1
ATOM 10122 N N . TRP B 1 443 ? 26.781 24.062 -12.914 1 97.88 443 TRP B N 1
ATOM 10123 C CA . TRP B 1 443 ? 26.641 22.859 -12.109 1 97.88 443 TRP B CA 1
ATOM 10124 C C . TRP B 1 443 ? 27.75 21.859 -12.445 1 97.88 443 TRP B C 1
ATOM 10126 O O . TRP B 1 443 ? 28.125 21.703 -13.609 1 97.88 443 TRP B O 1
ATOM 10136 N N . ASN B 1 444 ? 28.234 21.172 -11.43 1 98.31 444 ASN B N 1
ATOM 10137 C CA . ASN B 1 444 ? 29.078 19.984 -11.516 1 98.31 444 ASN B CA 1
ATOM 10138 C C . ASN B 1 444 ? 28.438 18.797 -10.812 1 98.31 444 ASN B C 1
ATOM 10140 O O . ASN B 1 444 ? 27.578 18.969 -9.953 1 98.31 444 ASN B O 1
ATOM 10144 N N . MET B 1 445 ? 28.797 17.625 -11.219 1 98.5 445 MET B N 1
ATOM 10145 C CA . MET B 1 445 ? 28.172 16.453 -10.609 1 98.5 445 MET B CA 1
ATOM 10146 C C . MET B 1 445 ? 29.203 15.367 -10.328 1 98.5 445 MET B C 1
ATOM 10148 O O . MET B 1 445 ? 30.281 15.359 -10.922 1 98.5 445 MET B O 1
ATOM 10152 N N . TYR B 1 446 ? 28.875 14.539 -9.391 1 98.12 446 TYR B N 1
ATOM 10153 C CA . TYR B 1 446 ? 29.562 13.312 -9.016 1 98.12 446 TYR B CA 1
ATOM 10154 C C . TYR B 1 446 ? 28.578 12.195 -8.719 1 98.12 446 TYR B C 1
ATOM 10156 O O . TYR B 1 446 ? 27.703 12.344 -7.852 1 98.12 446 TYR B O 1
ATOM 10164 N N . SER B 1 447 ? 28.719 11.094 -9.391 1 96.69 447 SER B N 1
ATOM 10165 C CA . SER B 1 447 ? 27.797 9.977 -9.211 1 96.69 447 SER B CA 1
ATOM 10166 C C . SER B 1 447 ? 28.344 8.969 -8.211 1 96.69 447 SER B C 1
ATOM 10168 O O . SER B 1 447 ? 29.516 8.602 -8.273 1 96.69 447 SER B O 1
ATOM 10170 N N . GLU B 1 448 ? 27.484 8.516 -7.223 1 95.31 448 GLU B N 1
ATOM 10171 C CA . GLU B 1 448 ? 27.844 7.438 -6.305 1 95.31 448 GLU B CA 1
ATOM 10172 C C . GLU B 1 448 ? 28.188 6.16 -7.062 1 95.31 448 GLU B C 1
ATOM 10174 O O . GLU B 1 448 ? 27.609 5.875 -8.109 1 95.31 448 GLU B O 1
ATOM 10179 N N . THR B 1 449 ? 29.094 5.473 -6.496 1 93.38 449 THR B N 1
ATOM 10180 C CA . THR B 1 449 ? 29.344 4.133 -7.031 1 93.38 449 THR B CA 1
ATOM 10181 C C . THR B 1 449 ? 28.25 3.166 -6.559 1 93.38 449 THR B C 1
ATOM 10183 O O . THR B 1 449 ? 27.984 3.062 -5.363 1 93.38 449 THR B O 1
ATOM 10186 N N . ILE B 1 450 ? 27.594 2.539 -7.469 1 96.38 450 ILE B N 1
ATOM 10187 C CA . ILE B 1 450 ? 26.641 1.494 -7.129 1 96.38 450 ILE B CA 1
ATOM 10188 C C . ILE B 1 450 ? 27.375 0.211 -6.762 1 96.38 450 ILE B C 1
ATOM 10190 O O . ILE B 1 450 ? 28.062 -0.374 -7.602 1 96.38 450 ILE B O 1
ATOM 10194 N N . PRO B 1 451 ? 27.219 -0.221 -5.531 1 96.19 451 PRO B N 1
ATOM 10195 C CA . PRO B 1 451 ? 27.969 -1.431 -5.18 1 96.19 451 PRO B CA 1
ATOM 10196 C C . PRO B 1 451 ? 27.438 -2.676 -5.891 1 96.19 451 PRO B C 1
ATOM 10198 O O . PRO B 1 451 ? 26.234 -2.861 -6 1 96.19 451 PRO B O 1
ATOM 10201 N N . ALA B 1 452 ? 28.312 -3.461 -6.395 1 88.44 452 ALA B N 1
ATOM 10202 C CA . ALA B 1 452 ? 27.891 -4.707 -7.031 1 88.44 452 ALA B CA 1
ATOM 10203 C C . ALA B 1 452 ? 27.641 -5.793 -5.992 1 88.44 452 ALA B C 1
ATOM 10205 O O . ALA B 1 452 ? 26.531 -6.344 -5.93 1 88.44 452 ALA B O 1
ATOM 10206 N N . GLN B 1 453 ? 28.641 -6.227 -5.262 1 90.25 453 GLN B N 1
ATOM 10207 C CA . GLN B 1 453 ? 28.469 -7.215 -4.203 1 90.25 453 GLN B CA 1
ATOM 10208 C C . GLN B 1 453 ? 29.219 -6.793 -2.936 1 90.25 453 GLN B C 1
ATOM 10210 O O . GLN B 1 453 ? 30.438 -6.656 -2.939 1 90.25 453 GLN B O 1
ATOM 10215 N N . LEU B 1 454 ? 28.453 -6.555 -1.979 1 96.56 454 LEU B N 1
ATOM 10216 C CA . LEU B 1 454 ? 28.984 -6.324 -0.64 1 96.56 454 LEU B CA 1
ATOM 10217 C C . LEU B 1 454 ? 29.188 -7.641 0.101 1 96.56 454 LEU B C 1
ATOM 10219 O O . LEU B 1 454 ? 28.641 -8.672 -0.302 1 96.56 454 LEU B O 1
ATOM 10223 N N . GLN B 1 455 ? 30.031 -7.617 1.155 1 97.25 455 GLN B N 1
ATOM 10224 C CA . GLN B 1 455 ? 30.203 -8.812 1.979 1 97.25 455 GLN B CA 1
ATOM 10225 C C . GLN B 1 455 ? 28.875 -9.25 2.582 1 97.25 455 GLN B C 1
ATOM 10227 O O . GLN B 1 455 ? 28.172 -8.445 3.199 1 97.25 455 GLN B O 1
ATOM 10232 N N . VAL B 1 456 ? 28.562 -10.492 2.322 1 97.56 456 VAL B N 1
ATOM 10233 C CA . VAL B 1 456 ? 27.328 -11.039 2.875 1 97.56 456 VAL B CA 1
ATOM 10234 C C . VAL B 1 456 ? 27.422 -11.094 4.398 1 97.56 456 VAL B C 1
ATOM 10236 O O . VAL B 1 456 ? 28.344 -11.695 4.949 1 97.56 456 VAL B O 1
ATOM 10239 N N . ASP B 1 457 ? 26.5 -10.523 5.09 1 98 457 ASP B N 1
ATOM 10240 C CA . ASP B 1 457 ? 26.578 -10.477 6.547 1 98 457 ASP B CA 1
ATOM 10241 C C . ASP B 1 457 ? 25.281 -10.977 7.18 1 98 457 ASP B C 1
ATOM 10243 O O . ASP B 1 457 ? 25.156 -11.008 8.406 1 98 457 ASP B O 1
ATOM 10247 N N . SER B 1 458 ? 24.281 -11.352 6.32 1 97.62 458 SER B N 1
ATOM 10248 C CA . SER B 1 458 ? 23.016 -11.898 6.789 1 97.62 458 SER B CA 1
ATOM 10249 C C . SER B 1 458 ? 22.359 -12.758 5.715 1 97.62 458 SER B C 1
ATOM 10251 O O . SER B 1 458 ? 22.562 -12.531 4.52 1 97.62 458 SER B O 1
ATOM 10253 N N . SER B 1 459 ? 21.609 -13.734 6.117 1 97.06 459 SER B N 1
ATOM 10254 C CA . SER B 1 459 ? 20.875 -14.555 5.16 1 97.06 459 SER B CA 1
ATOM 10255 C C . SER B 1 459 ? 19.703 -13.789 4.547 1 97.06 459 SER B C 1
ATOM 10257 O O . SER B 1 459 ? 19.375 -13.984 3.377 1 97.06 459 SER B O 1
ATOM 10259 N N . LEU B 1 460 ? 19.109 -12.859 5.395 1 97.5 460 LEU B N 1
ATOM 10260 C CA . LEU B 1 460 ? 17.969 -12.055 5.004 1 97.5 460 LEU B CA 1
ATOM 10261 C C . LEU B 1 460 ? 18.328 -10.57 4.953 1 97.5 460 LEU B C 1
ATOM 10263 O O . LEU B 1 460 ? 19.297 -10.148 5.59 1 97.5 460 LEU B O 1
ATOM 10267 N N . PRO B 1 461 ? 17.594 -9.758 4.117 1 98.06 461 PRO B N 1
ATOM 10268 C CA . PRO B 1 461 ? 17.766 -8.312 4.285 1 98.06 461 PRO B CA 1
ATOM 10269 C C . PRO B 1 461 ? 17.484 -7.844 5.711 1 98.06 461 PRO B C 1
ATOM 10271 O O . PRO B 1 461 ? 16.453 -8.203 6.285 1 98.06 461 PRO B O 1
ATOM 10274 N N . LYS B 1 462 ? 18.375 -7.102 6.242 1 97.94 462 LYS B N 1
ATOM 10275 C CA . LYS B 1 462 ? 18.203 -6.605 7.605 1 97.94 462 LYS B CA 1
ATOM 10276 C C . LYS B 1 462 ? 17.219 -5.434 7.648 1 97.94 462 LYS B C 1
ATOM 10278 O O . LYS B 1 462 ? 17 -4.77 6.633 1 97.94 462 LYS B O 1
ATOM 10283 N N . GLU B 1 463 ? 16.688 -5.211 8.859 1 97 463 GLU B N 1
ATOM 10284 C CA . GLU B 1 463 ? 15.672 -4.188 9.109 1 97 463 GLU B CA 1
ATOM 10285 C C . GLU B 1 463 ? 16.281 -2.787 9.047 1 97 463 GLU B C 1
ATOM 10287 O O . GLU B 1 463 ? 17.328 -2.535 9.633 1 97 463 GLU B O 1
ATOM 10292 N N . LEU B 1 464 ? 15.594 -1.881 8.344 1 96.88 464 LEU B N 1
ATOM 10293 C CA . LEU B 1 464 ? 16.156 -0.604 7.926 1 96.88 464 LEU B CA 1
ATOM 10294 C C . LEU B 1 464 ? 16.359 0.323 9.125 1 96.88 464 LEU B C 1
ATOM 10296 O O . LEU B 1 464 ? 17.344 1.045 9.195 1 96.88 464 LEU B O 1
ATOM 10300 N N . TYR B 1 465 ? 15.391 0.462 10.055 1 97 465 TYR B N 1
ATOM 10301 C CA . TYR B 1 465 ? 15.547 1.327 11.219 1 97 465 TYR B CA 1
ATOM 10302 C C . TYR B 1 465 ? 16.766 0.927 12.039 1 97 465 TYR B C 1
ATOM 10304 O O . TYR B 1 465 ? 17.547 1.783 12.461 1 97 465 TYR B O 1
ATOM 10312 N N . ASN B 1 466 ? 16.906 -0.367 12.234 1 95.69 466 ASN B N 1
ATOM 10313 C CA . ASN B 1 466 ? 18.016 -0.899 13.031 1 95.69 466 ASN B CA 1
ATOM 10314 C C . ASN B 1 466 ? 19.359 -0.662 12.352 1 95.69 466 ASN B C 1
ATOM 10316 O O . ASN B 1 466 ? 20.375 -0.481 13.031 1 95.69 466 ASN B O 1
ATOM 10320 N N . LEU B 1 467 ? 19.375 -0.74 11.078 1 97.38 467 LEU B N 1
ATOM 10321 C CA . LEU B 1 467 ? 20.609 -0.524 10.344 1 97.38 467 LEU B CA 1
ATOM 10322 C C . LEU B 1 467 ? 21.031 0.943 10.391 1 97.38 467 LEU B C 1
ATOM 10324 O O . LEU B 1 467 ? 22.188 1.255 10.656 1 97.38 467 LEU B O 1
ATOM 10328 N N . THR B 1 468 ? 20.078 1.827 10.133 1 97.56 468 THR B N 1
ATOM 10329 C CA . THR B 1 468 ? 20.406 3.242 10.008 1 97.56 468 THR B CA 1
ATOM 10330 C C . THR B 1 468 ? 20.625 3.871 11.383 1 97.56 468 THR B C 1
ATOM 10332 O O . THR B 1 468 ? 21.469 4.746 11.539 1 97.56 468 THR B O 1
ATOM 10335 N N . LYS B 1 469 ? 19.766 3.52 12.391 1 96.5 469 LYS B N 1
ATOM 10336 C CA . LYS B 1 469 ? 19.812 4.027 13.766 1 96.5 469 LYS B CA 1
ATOM 10337 C C . LYS B 1 469 ? 19.703 5.547 13.789 1 96.5 469 LYS B C 1
ATOM 10339 O O . LYS B 1 469 ? 20.391 6.211 14.57 1 96.5 469 LYS B O 1
ATOM 10344 N N . ASP B 1 470 ? 19.016 6.051 12.773 1 95.94 470 ASP B N 1
ATOM 10345 C CA . ASP B 1 470 ? 18.734 7.473 12.617 1 95.94 470 ASP B CA 1
ATOM 10346 C C . ASP B 1 470 ? 20.016 8.258 12.312 1 95.94 470 ASP B C 1
ATOM 10348 O O . ASP B 1 470 ? 20.109 9.445 12.625 1 95.94 470 ASP B O 1
ATOM 10352 N N . LYS B 1 471 ? 21.016 7.629 11.766 1 96 471 LYS B N 1
ATOM 10353 C CA . LYS B 1 471 ? 22.25 8.312 11.414 1 96 471 LYS B CA 1
ATOM 10354 C C . LYS B 1 471 ? 22.266 8.711 9.945 1 96 471 LYS B C 1
ATOM 10356 O O . LYS B 1 471 ? 23.016 9.617 9.547 1 96 471 LYS B O 1
ATOM 10361 N N . THR B 1 472 ? 21.578 8.031 9.156 1 97.62 472 THR B N 1
ATOM 10362 C CA . THR B 1 472 ? 21.391 8.266 7.73 1 97.62 472 THR B CA 1
ATOM 10363 C C . THR B 1 472 ? 20.031 7.727 7.273 1 97.62 472 THR B C 1
ATOM 10365 O O . THR B 1 472 ? 19.375 6.984 8.008 1 97.62 472 THR B O 1
ATOM 10368 N N . ASP B 1 473 ? 19.609 8.188 6.145 1 98.12 473 ASP B N 1
ATOM 10369 C CA . ASP B 1 473 ? 18.359 7.676 5.57 1 98.12 473 ASP B CA 1
ATOM 10370 C C . ASP B 1 473 ? 18.641 6.527 4.602 1 98.12 473 ASP B C 1
ATOM 10372 O O . ASP B 1 473 ? 17.703 5.902 4.098 1 98.12 473 ASP B O 1
ATOM 10376 N N . TYR B 1 474 ? 19.922 6.148 4.371 1 98.5 474 TYR B N 1
ATOM 10377 C CA . TYR B 1 474 ? 20.234 5.324 3.207 1 98.5 474 TYR B CA 1
ATOM 10378 C C . TYR B 1 474 ? 20.969 4.059 3.615 1 98.5 474 TYR B C 1
ATOM 10380 O O . TYR B 1 474 ? 21.875 4.102 4.453 1 98.5 474 TYR B O 1
ATOM 10388 N N . VAL B 1 475 ? 20.547 2.947 3.043 1 98.56 475 VAL B N 1
ATOM 10389 C CA . VAL B 1 475 ? 21.266 1.683 3.18 1 98.56 475 VAL B CA 1
ATOM 10390 C C . VAL B 1 475 ? 21.297 0.96 1.834 1 98.56 475 VAL B C 1
ATOM 10392 O O . VAL B 1 475 ? 20.266 0.83 1.167 1 98.56 475 VAL B O 1
ATOM 10395 N N . TRP B 1 476 ? 22.516 0.498 1.481 1 98.62 476 TRP B N 1
ATOM 10396 C CA . TRP B 1 476 ? 22.641 -0.381 0.325 1 98.62 476 TRP B CA 1
ATOM 10397 C C . TRP B 1 476 ? 22.406 -1.835 0.714 1 98.62 476 TRP B C 1
ATOM 10399 O O . TRP B 1 476 ? 22.891 -2.299 1.747 1 98.62 476 TRP B O 1
ATOM 10409 N N . PHE B 1 477 ? 21.609 -2.586 -0.045 1 98.69 477 PHE B N 1
ATOM 10410 C CA . PHE B 1 477 ? 21.406 -4.027 0.007 1 98.69 477 PHE B CA 1
ATOM 10411 C C . PHE B 1 477 ? 21.922 -4.691 -1.269 1 98.69 477 PHE B C 1
ATOM 10413 O O . PHE B 1 477 ? 21.547 -4.289 -2.373 1 98.69 477 PHE B O 1
ATOM 10420 N N . THR B 1 478 ? 22.766 -5.699 -1.156 1 98.62 478 THR B N 1
ATOM 10421 C CA . THR B 1 478 ? 23.219 -6.383 -2.357 1 98.62 478 THR B CA 1
ATOM 10422 C C . THR B 1 478 ? 23.078 -7.895 -2.209 1 98.62 478 THR B C 1
ATOM 10424 O O . THR B 1 478 ? 23.203 -8.43 -1.103 1 98.62 478 THR B O 1
ATOM 10427 N N . THR B 1 479 ? 22.766 -8.562 -3.248 1 98.25 479 THR B N 1
ATOM 10428 C CA . THR B 1 479 ? 22.828 -10.008 -3.379 1 98.25 479 THR B CA 1
ATOM 10429 C C . THR B 1 479 ? 23.156 -10.414 -4.816 1 98.25 479 THR B C 1
ATOM 10431 O O . THR B 1 479 ? 23.234 -9.555 -5.699 1 98.25 479 THR B O 1
ATOM 10434 N N . THR B 1 480 ? 23.547 -11.617 -5.023 1 96.62 480 THR B N 1
ATOM 10435 C CA . THR B 1 480 ? 23.891 -12.109 -6.352 1 96.62 480 THR B CA 1
ATOM 10436 C C . THR B 1 480 ? 23.078 -13.344 -6.703 1 96.62 480 THR B C 1
ATOM 10438 O O . THR B 1 480 ? 22.594 -14.055 -5.812 1 96.62 480 THR B O 1
ATOM 10441 N N . ILE B 1 481 ? 22.828 -13.469 -7.941 1 93.75 481 ILE B N 1
ATOM 10442 C CA . ILE B 1 481 ? 22.188 -14.688 -8.438 1 93.75 481 ILE B CA 1
ATOM 10443 C C . ILE B 1 481 ? 22.984 -15.242 -9.609 1 93.75 481 ILE B C 1
ATOM 10445 O O . ILE B 1 481 ? 23.531 -14.484 -10.414 1 93.75 481 ILE B O 1
ATOM 10449 N N . ASN B 1 482 ? 23.109 -16.422 -9.625 1 91.44 482 ASN B N 1
ATOM 10450 C CA . ASN B 1 482 ? 23.719 -17.109 -10.758 1 91.44 482 ASN B CA 1
ATOM 10451 C C . ASN B 1 482 ? 22.641 -17.703 -11.688 1 91.44 482 ASN B C 1
ATOM 10453 O O . ASN B 1 482 ? 21.844 -18.547 -11.266 1 91.44 482 ASN B O 1
ATOM 10457 N N . VAL B 1 483 ? 22.641 -17.203 -12.891 1 88.38 483 VAL B N 1
ATOM 10458 C CA . VAL B 1 483 ? 21.641 -17.625 -13.859 1 88.38 483 VAL B CA 1
ATOM 10459 C C . VAL B 1 483 ? 22.312 -18.328 -15.031 1 88.38 483 VAL B C 1
ATOM 10461 O O . VAL B 1 483 ? 23.312 -17.844 -15.555 1 88.38 483 VAL B O 1
ATOM 10464 N N . ASP B 1 484 ? 21.797 -19.422 -15.367 1 84.75 484 ASP B N 1
ATOM 10465 C CA . ASP B 1 484 ? 22.266 -20.141 -16.547 1 84.75 484 ASP B CA 1
ATOM 10466 C C . ASP B 1 484 ? 21.359 -19.875 -17.75 1 84.75 484 ASP B C 1
ATOM 10468 O O . ASP B 1 484 ? 20.219 -19.422 -17.594 1 84.75 484 ASP B O 1
ATOM 10472 N N . ARG B 1 485 ? 21.891 -20.109 -18.906 1 77.19 485 ARG B N 1
ATOM 10473 C CA . ARG B 1 485 ? 21.125 -19.922 -20.125 1 77.19 485 ARG B CA 1
ATOM 10474 C C . ARG B 1 485 ? 19.812 -20.703 -20.078 1 77.19 485 ARG B C 1
ATOM 10476 O O . ARG B 1 485 ? 18.797 -20.266 -20.609 1 77.19 485 ARG B O 1
ATOM 10483 N N . ARG B 1 486 ? 19.875 -21.797 -19.453 1 76.31 486 ARG B N 1
ATOM 10484 C CA . ARG B 1 486 ? 18.703 -22.656 -19.375 1 76.31 486 ARG B CA 1
ATOM 10485 C C . ARG B 1 486 ? 17.609 -22.016 -18.516 1 76.31 486 ARG B C 1
ATOM 10487 O O . ARG B 1 486 ? 16.438 -22.359 -18.641 1 76.31 486 ARG B O 1
ATOM 10494 N N . ASP B 1 487 ? 18.062 -21.156 -17.625 1 84.06 487 ASP B N 1
ATOM 10495 C CA . ASP B 1 487 ? 17.109 -20.516 -16.734 1 84.06 487 ASP B CA 1
ATOM 10496 C C . ASP B 1 487 ? 16.344 -19.406 -17.453 1 84.06 487 ASP B C 1
ATOM 10498 O O . ASP B 1 487 ? 15.289 -18.969 -16.984 1 84.06 487 ASP B O 1
ATOM 10502 N N . MET B 1 488 ? 16.891 -19 -18.5 1 83 488 MET B N 1
ATOM 10503 C CA . MET B 1 488 ? 16.297 -17.875 -19.234 1 83 488 MET B CA 1
ATOM 10504 C C . MET B 1 488 ? 15.312 -18.359 -20.281 1 83 488 MET B C 1
ATOM 10506 O O . MET B 1 488 ? 15.508 -19.422 -20.875 1 83 488 MET B O 1
ATOM 10510 N N . ASN B 1 489 ? 14.258 -17.578 -20.391 1 77.31 489 ASN B N 1
ATOM 10511 C CA . ASN B 1 489 ? 13.219 -17.906 -21.359 1 77.31 489 ASN B CA 1
ATOM 10512 C C . ASN B 1 489 ? 13.477 -17.234 -22.703 1 77.31 489 ASN B C 1
ATOM 10514 O O . ASN B 1 489 ? 13.93 -16.094 -22.75 1 77.31 489 ASN B O 1
ATOM 10518 N N . GLU B 1 490 ? 13.18 -18.047 -23.719 1 72.31 490 GLU B N 1
ATOM 10519 C CA . GLU B 1 490 ? 13.398 -17.5 -25.062 1 72.31 490 GLU B CA 1
ATOM 10520 C C . GLU B 1 490 ? 12.109 -16.953 -25.656 1 72.31 490 GLU B C 1
ATOM 10522 O O . GLU B 1 490 ? 12.125 -16.344 -26.719 1 72.31 490 GLU B O 1
ATOM 10527 N N . ARG B 1 491 ? 11.055 -17.172 -24.906 1 75.31 491 ARG B N 1
ATOM 10528 C CA . ARG B 1 491 ? 9.789 -16.625 -25.406 1 75.31 491 ARG B CA 1
ATOM 10529 C C . ARG B 1 491 ? 9.773 -15.109 -25.312 1 75.31 491 ARG B C 1
ATOM 10531 O O . ARG B 1 491 ? 10.016 -14.539 -24.25 1 75.31 491 ARG B O 1
ATOM 10538 N N . LYS B 1 492 ? 9.445 -14.445 -26.344 1 69.31 492 LYS B N 1
ATOM 10539 C CA . LYS B 1 492 ? 9.492 -12.992 -26.469 1 69.31 492 LYS B CA 1
ATOM 10540 C C . LYS B 1 492 ? 8.57 -12.328 -25.453 1 69.31 492 LYS B C 1
ATOM 10542 O O . LYS B 1 492 ? 8.852 -11.227 -24.984 1 69.31 492 LYS B O 1
ATOM 10547 N N . ARG B 1 493 ? 7.551 -12.93 -25.031 1 74.62 493 ARG B N 1
ATOM 10548 C CA . ARG B 1 493 ? 6.551 -12.273 -24.203 1 74.62 493 ARG B CA 1
ATOM 10549 C C . ARG B 1 493 ? 6.848 -12.484 -22.719 1 74.62 493 ARG B C 1
ATOM 10551 O O . ARG B 1 493 ? 6.125 -11.977 -21.859 1 74.62 493 ARG B O 1
ATOM 10558 N N . ILE B 1 494 ? 7.891 -13.164 -22.453 1 83.25 494 ILE B N 1
ATOM 10559 C CA . ILE B 1 494 ? 8.242 -13.414 -21.062 1 83.25 494 ILE B CA 1
ATOM 10560 C C . ILE B 1 494 ? 9.633 -12.859 -20.766 1 83.25 494 ILE B C 1
ATOM 10562 O O . ILE B 1 494 ? 10.617 -13.266 -21.406 1 83.25 494 ILE B O 1
ATOM 10566 N N . ASN B 1 495 ? 9.656 -11.883 -19.953 1 89.44 495 ASN B N 1
ATOM 10567 C CA . ASN B 1 495 ? 10.898 -11.344 -19.406 1 89.44 495 ASN B CA 1
ATOM 10568 C C . ASN B 1 495 ? 10.93 -11.445 -17.891 1 89.44 495 ASN B C 1
ATOM 10570 O O . ASN B 1 495 ? 9.898 -11.312 -17.234 1 89.44 495 ASN B O 1
ATOM 10574 N N . PRO B 1 496 ? 12.141 -11.727 -17.406 1 93.5 496 PRO B N 1
ATOM 10575 C CA . PRO B 1 496 ? 12.219 -11.758 -15.938 1 93.5 496 PRO B CA 1
ATOM 10576 C C . PRO B 1 496 ? 11.773 -10.445 -15.297 1 93.5 496 PRO B C 1
ATOM 10578 O O . PRO B 1 496 ? 11.938 -9.375 -15.891 1 93.5 496 PRO B O 1
ATOM 10581 N N . VAL B 1 497 ? 11.188 -10.516 -14.141 1 96.12 497 VAL B N 1
ATOM 10582 C CA . VAL B 1 497 ? 10.719 -9.367 -13.375 1 96.12 497 VAL B CA 1
ATOM 10583 C C . VAL B 1 497 ? 11.273 -9.43 -11.961 1 96.12 497 VAL B C 1
ATOM 10585 O O . VAL B 1 497 ? 11.164 -10.461 -11.281 1 96.12 497 VAL B O 1
ATOM 10588 N N . LEU B 1 498 ? 11.938 -8.398 -11.516 1 97.69 498 LEU B N 1
ATOM 10589 C CA . LEU B 1 498 ? 12.305 -8.25 -10.109 1 97.69 498 LEU B CA 1
ATOM 10590 C C . LEU B 1 498 ? 11.125 -7.738 -9.289 1 97.69 498 LEU B C 1
ATOM 10592 O O . LEU B 1 498 ? 10.508 -6.734 -9.648 1 97.69 498 LEU B O 1
ATOM 10596 N N . ARG B 1 499 ? 10.773 -8.438 -8.281 1 97.62 499 ARG B N 1
ATOM 10597 C CA . ARG B 1 499 ? 9.734 -8.016 -7.344 1 97.62 499 ARG B CA 1
ATOM 10598 C C . ARG B 1 499 ? 10.297 -7.859 -5.934 1 97.62 499 ARG B C 1
ATOM 10600 O O . ARG B 1 499 ? 10.883 -8.797 -5.383 1 97.62 499 ARG B O 1
ATOM 10607 N N . VAL B 1 500 ? 10.117 -6.711 -5.281 1 98.19 500 VAL B N 1
ATOM 10608 C CA . VAL B 1 500 ? 10.57 -6.445 -3.918 1 98.19 500 VAL B CA 1
ATOM 10609 C C . VAL B 1 500 ? 9.398 -5.934 -3.08 1 98.19 500 VAL B C 1
ATOM 10611 O O . VAL B 1 500 ? 8.859 -4.855 -3.35 1 98.19 500 VAL B O 1
ATOM 10614 N N . ALA B 1 501 ? 8.945 -6.699 -2.148 1 97.56 501 ALA B N 1
ATOM 10615 C CA . ALA B 1 501 ? 8.023 -6.215 -1.128 1 97.56 501 ALA B CA 1
ATOM 10616 C C . ALA B 1 501 ? 8.766 -5.523 0.009 1 97.56 501 ALA B C 1
ATOM 10618 O O . ALA B 1 501 ? 9.734 -6.07 0.546 1 97.56 501 ALA B O 1
ATOM 10619 N N . SER B 1 502 ? 8.344 -4.32 0.39 1 97.75 502 SER B N 1
ATOM 10620 C CA . SER B 1 502 ? 9.016 -3.553 1.431 1 97.75 502 SER B CA 1
ATOM 10621 C C . SER B 1 502 ? 8.031 -3.033 2.467 1 97.75 502 SER B C 1
ATOM 10623 O O . SER B 1 502 ? 6.895 -2.686 2.131 1 97.75 502 SER B O 1
ATOM 10625 N N . LEU B 1 503 ? 8.43 -2.949 3.719 1 97.06 503 LEU B N 1
ATOM 10626 C CA . LEU B 1 503 ? 7.637 -2.363 4.797 1 97.06 503 LEU B CA 1
ATOM 10627 C C . LEU B 1 503 ? 7.785 -0.845 4.812 1 97.06 503 LEU B C 1
ATOM 10629 O O . LEU B 1 503 ? 7.227 -0.173 5.684 1 97.06 503 LEU B O 1
ATOM 10633 N N . GLY B 1 504 ? 8.453 -0.37 3.793 1 95.5 504 GLY B N 1
ATOM 10634 C CA . GLY B 1 504 ? 8.703 1.06 3.695 1 95.5 504 GLY B CA 1
ATOM 10635 C C . GLY B 1 504 ? 10.18 1.409 3.699 1 95.5 504 GLY B C 1
ATOM 10636 O O . GLY B 1 504 ? 11.031 0.531 3.852 1 95.5 504 GLY B O 1
ATOM 10637 N N . HIS B 1 505 ? 10.633 2.695 3.527 1 97 505 HIS B N 1
ATOM 10638 C CA . HIS B 1 505 ? 9.727 3.766 3.119 1 97 505 HIS B CA 1
ATOM 10639 C C . HIS B 1 505 ? 9.781 3.98 1.609 1 97 505 HIS B C 1
ATOM 10641 O O . HIS B 1 505 ? 8.758 4.281 0.987 1 97 505 HIS B O 1
ATOM 10647 N N . ALA B 1 506 ? 10.969 3.939 0.985 1 98.19 506 ALA B N 1
ATOM 10648 C CA . ALA B 1 506 ? 11.219 4.094 -0.446 1 98.19 506 ALA B CA 1
ATOM 10649 C C . ALA B 1 506 ? 12.43 3.279 -0.883 1 98.19 506 ALA B C 1
ATOM 10651 O O . ALA B 1 506 ? 13.172 2.76 -0.045 1 98.19 506 ALA B O 1
ATOM 10652 N N . MET B 1 507 ? 12.594 3.174 -2.205 1 97.94 507 MET B N 1
ATOM 10653 C CA . MET B 1 507 ? 13.688 2.336 -2.695 1 97.94 507 MET B CA 1
ATOM 10654 C C . MET B 1 507 ? 14.008 2.66 -4.148 1 97.94 507 MET B C 1
ATOM 10656 O O . MET B 1 507 ? 13.117 3.031 -4.918 1 97.94 507 MET B O 1
ATOM 10660 N N . VAL B 1 508 ? 15.297 2.592 -4.465 1 97.81 508 VAL B N 1
ATOM 10661 C CA . VAL B 1 508 ? 15.797 2.561 -5.836 1 97.81 508 VAL B CA 1
ATOM 10662 C C . VAL B 1 508 ? 16.484 1.227 -6.105 1 97.81 508 VAL B C 1
ATOM 10664 O O . VAL B 1 508 ? 17.219 0.715 -5.25 1 97.81 508 VAL B O 1
ATOM 10667 N N . ALA B 1 509 ? 16.219 0.679 -7.219 1 98.19 509 ALA B N 1
ATOM 10668 C CA . ALA B 1 509 ? 16.75 -0.653 -7.492 1 98.19 509 ALA B CA 1
ATOM 10669 C C . ALA B 1 509 ? 17.641 -0.645 -8.734 1 98.19 509 ALA B C 1
ATOM 10671 O O . ALA B 1 509 ? 17.359 0.068 -9.703 1 98.19 509 ALA B O 1
ATOM 10672 N N . PHE B 1 510 ? 18.688 -1.454 -8.703 1 98.06 510 PHE B N 1
ATOM 10673 C CA . PHE B 1 510 ? 19.625 -1.68 -9.797 1 98.06 510 PHE B CA 1
ATOM 10674 C C . PHE B 1 510 ? 19.828 -3.172 -10.023 1 98.06 510 PHE B C 1
ATOM 10676 O O . PHE B 1 510 ? 19.844 -3.955 -9.078 1 98.06 510 PHE B O 1
ATOM 10683 N N . VAL B 1 511 ? 19.969 -3.541 -11.227 1 97.81 511 VAL B N 1
ATOM 10684 C CA . VAL B 1 511 ? 20.422 -4.871 -11.602 1 97.81 511 VAL B CA 1
ATOM 10685 C C . VAL B 1 511 ? 21.609 -4.758 -12.547 1 97.81 511 VAL B C 1
ATOM 10687 O O . VAL B 1 511 ? 21.531 -4.078 -13.578 1 97.81 511 VAL B O 1
ATOM 10690 N N . ASN B 1 512 ? 22.719 -5.367 -12.148 1 96.94 512 ASN B N 1
ATOM 10691 C CA . ASN B 1 512 ? 23.969 -5.289 -12.898 1 96.94 512 ASN B CA 1
ATOM 10692 C C . ASN B 1 512 ? 24.391 -3.842 -13.141 1 96.94 512 ASN B C 1
ATOM 10694 O O . ASN B 1 512 ? 24.797 -3.486 -14.25 1 96.94 512 ASN B O 1
ATOM 10698 N N . GLY B 1 513 ? 24.125 -3.021 -12.172 1 95.75 513 GLY B N 1
ATOM 10699 C CA . GLY B 1 513 ? 24.562 -1.635 -12.211 1 95.75 513 GLY B CA 1
ATOM 10700 C C . GLY B 1 513 ? 23.594 -0.731 -12.953 1 95.75 513 GLY B C 1
ATOM 10701 O O . GLY B 1 513 ? 23.719 0.494 -12.914 1 95.75 513 GLY B O 1
ATOM 10702 N N . GLU B 1 514 ? 22.594 -1.315 -13.555 1 95.5 514 GLU B N 1
ATOM 10703 C CA . GLU B 1 514 ? 21.641 -0.535 -14.328 1 95.5 514 GLU B CA 1
ATOM 10704 C C . GLU B 1 514 ? 20.406 -0.21 -13.5 1 95.5 514 GLU B C 1
ATOM 10706 O O . GLU B 1 514 ? 19.844 -1.083 -12.828 1 95.5 514 GLU B O 1
ATOM 10711 N N . PHE B 1 515 ? 20.031 1.056 -13.672 1 96.44 515 PHE B N 1
ATOM 10712 C CA . PHE B 1 515 ? 18.828 1.505 -12.977 1 96.44 515 PHE B CA 1
ATOM 10713 C C . PHE B 1 515 ? 17.594 0.799 -13.523 1 96.44 515 PHE B C 1
ATOM 10715 O O . PHE B 1 515 ? 17.344 0.809 -14.734 1 96.44 515 PHE B O 1
ATOM 10722 N N . ILE B 1 516 ? 16.766 0.233 -12.57 1 95.56 516 ILE B N 1
ATOM 10723 C CA . ILE B 1 516 ? 15.578 -0.494 -13.008 1 95.56 516 ILE B CA 1
ATOM 10724 C C . ILE B 1 516 ? 14.328 0.311 -12.672 1 95.56 516 ILE B C 1
ATOM 10726 O O . ILE B 1 516 ? 13.336 0.272 -13.406 1 95.56 516 ILE B O 1
ATOM 10730 N N . GLY B 1 517 ? 14.336 0.988 -11.523 1 95.69 517 GLY B N 1
ATOM 10731 C CA . GLY B 1 517 ? 13.18 1.759 -11.109 1 95.69 517 GLY B CA 1
ATOM 10732 C C . GLY B 1 517 ? 13.172 2.084 -9.625 1 95.69 517 GLY B C 1
ATOM 10733 O O . GLY B 1 517 ? 14.125 1.755 -8.914 1 95.69 517 GLY B O 1
ATOM 10734 N N . SER B 1 518 ? 12.195 2.85 -9.188 1 97 518 SER B N 1
ATOM 10735 C CA . SER B 1 518 ? 12.008 3.236 -7.793 1 97 518 SER B CA 1
ATOM 10736 C C . SER B 1 518 ? 10.562 3.016 -7.348 1 97 518 SER B C 1
ATOM 10738 O O . SER B 1 518 ? 9.672 2.828 -8.18 1 97 518 SER B O 1
ATOM 10740 N N . ALA B 1 519 ? 10.32 2.879 -6.125 1 97.06 519 ALA B N 1
ATOM 10741 C CA . ALA B 1 519 ? 9 2.777 -5.516 1 97.06 519 ALA B CA 1
ATOM 10742 C C . ALA B 1 519 ? 9 3.344 -4.098 1 97.06 519 ALA B C 1
ATOM 10744 O O . ALA B 1 519 ? 10.062 3.506 -3.49 1 97.06 519 ALA B O 1
ATOM 10745 N N . HIS B 1 520 ? 7.859 3.711 -3.629 1 97.25 520 HIS B N 1
ATOM 10746 C CA . HIS B 1 520 ? 7.75 4.234 -2.273 1 97.25 520 HIS B CA 1
ATOM 10747 C C . HIS B 1 520 ? 6.352 4.012 -1.706 1 97.25 520 HIS B C 1
ATOM 10749 O O . HIS B 1 520 ? 5.398 3.787 -2.459 1 97.25 520 HIS B O 1
ATOM 10755 N N . GLY B 1 521 ? 6.23 4.066 -0.391 1 96.44 521 GLY B N 1
ATOM 10756 C CA . GLY B 1 521 ? 4.949 4.098 0.293 1 96.44 521 GLY B CA 1
ATOM 10757 C C . GLY B 1 521 ? 4.43 5.504 0.524 1 96.44 521 GLY B C 1
ATOM 10758 O O . GLY B 1 521 ? 4.645 6.391 -0.302 1 96.44 521 GLY B O 1
ATOM 10759 N N . SER B 1 522 ? 3.604 5.637 1.553 1 95.12 522 SER B N 1
ATOM 10760 C CA . SER B 1 522 ? 3.025 6.906 1.985 1 95.12 522 SER B CA 1
ATOM 10761 C C . SER B 1 522 ? 2.961 6.992 3.506 1 95.12 522 SER B C 1
ATOM 10763 O O . SER B 1 522 ? 3.35 6.055 4.203 1 95.12 522 SER B O 1
ATOM 10765 N N . GLN B 1 523 ? 2.553 8.125 3.879 1 96 523 GLN B N 1
ATOM 10766 C CA . GLN B 1 523 ? 2.395 8.297 5.316 1 96 523 GLN B CA 1
ATOM 10767 C C . GLN B 1 523 ? 1.348 7.336 5.875 1 96 523 GLN B C 1
ATOM 10769 O O . GLN B 1 523 ? 1.516 6.793 6.973 1 96 523 GLN B O 1
ATOM 10774 N N . ILE B 1 524 ? 0.307 7.125 5.18 1 93.62 524 ILE B N 1
ATOM 10775 C CA . ILE B 1 524 ? -0.829 6.324 5.621 1 93.62 524 ILE B CA 1
ATOM 10776 C C . ILE B 1 524 ? -0.518 4.84 5.434 1 93.62 524 ILE B C 1
ATOM 10778 O O . ILE B 1 524 ? -0.728 4.035 6.344 1 93.62 524 ILE B O 1
ATOM 10782 N N . GLU B 1 525 ? -0.013 4.465 4.273 1 93 525 GLU B N 1
ATOM 10783 C CA . GLU B 1 525 ? 0.405 3.105 3.947 1 93 525 GLU B CA 1
ATOM 10784 C C . GLU B 1 525 ? 1.888 3.055 3.592 1 93 525 GLU B C 1
ATOM 10786 O O . GLU B 1 525 ? 2.258 3.217 2.426 1 93 525 GLU B O 1
ATOM 10791 N N . LYS B 1 526 ? 2.727 2.615 4.504 1 94.38 526 LYS B N 1
ATOM 10792 C CA . LYS B 1 526 ? 4.172 2.705 4.32 1 94.38 526 LYS B CA 1
ATOM 10793 C C . LYS B 1 526 ? 4.688 1.573 3.436 1 94.38 526 LYS B C 1
ATOM 10795 O O . LYS B 1 526 ? 5.676 1.737 2.723 1 94.38 526 LYS B O 1
ATOM 10800 N N . SER B 1 527 ? 4.004 0.446 3.488 1 95.56 527 SER B N 1
ATOM 10801 C CA . SER B 1 527 ? 4.457 -0.706 2.715 1 95.56 527 SER B CA 1
ATOM 10802 C C . SER B 1 527 ? 4.188 -0.513 1.227 1 95.56 527 SER B C 1
ATOM 10804 O O . SER B 1 527 ? 3.256 0.198 0.846 1 95.56 527 SER B O 1
ATOM 10806 N N . PHE B 1 528 ? 5.039 -1.134 0.42 1 96.12 528 PHE B N 1
ATOM 10807 C CA . PHE B 1 528 ? 4.879 -1.062 -1.027 1 96.12 528 PHE B CA 1
ATOM 10808 C C . PHE B 1 528 ? 5.523 -2.266 -1.704 1 96.12 528 PHE B C 1
ATOM 10810 O O . PHE B 1 528 ? 6.203 -3.062 -1.052 1 96.12 528 PHE B O 1
ATOM 10817 N N . VAL B 1 529 ? 5.262 -2.42 -2.996 1 96.31 529 VAL B N 1
ATOM 10818 C CA . VAL B 1 529 ? 5.883 -3.451 -3.822 1 96.31 529 VAL B CA 1
ATOM 10819 C C . VAL B 1 529 ? 6.535 -2.811 -5.043 1 96.31 529 VAL B C 1
ATOM 10821 O O . VAL B 1 529 ? 5.891 -2.057 -5.777 1 96.31 529 VAL B O 1
ATOM 10824 N N . LEU B 1 530 ? 7.816 -3.014 -5.234 1 97.5 530 LEU B N 1
ATOM 10825 C CA . LEU B 1 530 ? 8.547 -2.627 -6.438 1 97.5 530 LEU B CA 1
ATOM 10826 C C . LEU B 1 530 ? 8.609 -3.781 -7.43 1 97.5 530 LEU B C 1
ATOM 10828 O O . LEU B 1 530 ? 9.062 -4.875 -7.094 1 97.5 530 LEU B O 1
ATOM 10832 N N . GLN B 1 531 ? 8.125 -3.58 -8.641 1 96.62 531 GLN B N 1
ATOM 10833 C CA . GLN B 1 531 ? 8.164 -4.59 -9.695 1 96.62 531 GLN B CA 1
ATOM 10834 C C . GLN B 1 531 ? 8.609 -3.982 -11.023 1 96.62 531 GLN B C 1
ATOM 10836 O O . GLN B 1 531 ? 7.98 -3.043 -11.523 1 96.62 531 GLN B O 1
ATOM 10841 N N . HIS B 1 532 ? 9.648 -4.547 -11.586 1 96.56 532 HIS B N 1
ATOM 10842 C CA . HIS B 1 532 ? 10.141 -4.07 -12.875 1 96.56 532 HIS B CA 1
ATOM 10843 C C . HIS B 1 532 ? 10.773 -5.207 -13.672 1 96.56 532 HIS B C 1
ATOM 10845 O O . HIS B 1 532 ? 11.375 -6.117 -13.094 1 96.56 532 HIS B O 1
ATOM 10851 N N . SER B 1 533 ? 10.609 -5.125 -15.023 1 95.38 533 SER B N 1
ATOM 10852 C CA . SER B 1 533 ? 11.336 -6.035 -15.906 1 95.38 533 SER B CA 1
ATOM 10853 C C . SER B 1 533 ? 12.844 -5.816 -15.797 1 95.38 533 SER B C 1
ATOM 10855 O O . SER B 1 533 ? 13.305 -4.684 -15.656 1 95.38 533 SER B O 1
ATOM 10857 N N . VAL B 1 534 ? 13.57 -6.883 -15.82 1 95.44 534 VAL B N 1
ATOM 10858 C CA . VAL B 1 534 ? 15.023 -6.762 -15.695 1 95.44 534 VAL B CA 1
ATOM 10859 C C . VAL B 1 534 ? 15.703 -7.582 -16.797 1 95.44 534 VAL B C 1
ATOM 10861 O O . VAL B 1 534 ? 15.148 -8.578 -17.266 1 95.44 534 VAL B O 1
ATOM 10864 N N . ASP B 1 535 ? 16.859 -7.152 -17.172 1 92.19 535 ASP B N 1
ATOM 10865 C CA . ASP B 1 535 ? 17.719 -7.891 -18.094 1 92.19 535 ASP B CA 1
ATOM 10866 C C . ASP B 1 535 ? 18.797 -8.672 -17.359 1 92.19 535 ASP B C 1
ATOM 10868 O O . ASP B 1 535 ? 19.734 -8.086 -16.828 1 92.19 535 ASP B O 1
ATOM 10872 N N . LEU B 1 536 ? 18.609 -9.906 -17.344 1 93.81 536 LEU B N 1
ATOM 10873 C CA . LEU B 1 536 ? 19.609 -10.789 -16.734 1 93.81 536 LEU B CA 1
ATOM 10874 C C . LEU B 1 536 ? 20.547 -11.352 -17.797 1 93.81 536 LEU B C 1
ATOM 10876 O O . LEU B 1 536 ? 20.234 -11.344 -18.984 1 93.81 536 LEU B O 1
ATOM 10880 N N . LYS B 1 537 ? 21.719 -11.719 -17.391 1 92.19 537 LYS B N 1
ATOM 10881 C CA . LYS B 1 537 ? 22.719 -12.375 -18.234 1 92.19 537 LYS B CA 1
ATOM 10882 C C . LYS B 1 537 ? 23.141 -13.719 -17.656 1 92.19 537 LYS B C 1
ATOM 10884 O O . LYS B 1 537 ? 23.047 -13.93 -16.438 1 92.19 537 LYS B O 1
ATOM 10889 N N . PRO B 1 538 ? 23.516 -14.641 -18.547 1 89.81 538 PRO B N 1
ATOM 10890 C CA . PRO B 1 538 ? 24.094 -15.859 -17.984 1 89.81 538 PRO B CA 1
ATOM 10891 C C . PRO B 1 538 ? 25.297 -15.594 -17.078 1 89.81 538 PRO B C 1
ATOM 10893 O O . PRO B 1 538 ? 26.109 -14.711 -17.359 1 89.81 538 PRO B O 1
ATOM 10896 N N . GLY B 1 539 ? 25.375 -16.328 -16.062 1 91.88 539 GLY B N 1
ATOM 10897 C CA . GLY B 1 539 ? 26.406 -16.094 -15.055 1 91.88 539 GLY B CA 1
ATOM 10898 C C . GLY B 1 539 ? 25.891 -15.328 -13.852 1 91.88 539 GLY B C 1
ATOM 10899 O O . GLY B 1 539 ? 24.734 -15.445 -13.477 1 91.88 539 GLY B O 1
ATOM 10900 N N . ILE B 1 540 ? 26.828 -14.664 -13.273 1 94.5 540 ILE B N 1
ATOM 10901 C CA . ILE B 1 540 ? 26.516 -13.961 -12.031 1 94.5 540 ILE B CA 1
ATOM 10902 C C . ILE B 1 540 ? 25.844 -12.625 -12.344 1 94.5 540 ILE B C 1
ATOM 10904 O O . ILE B 1 540 ? 26.312 -11.867 -13.195 1 94.5 540 ILE B O 1
ATOM 10908 N N . ASN B 1 541 ? 24.688 -12.375 -11.789 1 96.88 541 ASN B N 1
ATOM 10909 C CA . ASN B 1 541 ? 23.969 -11.109 -11.828 1 96.88 541 ASN B CA 1
ATOM 10910 C C . ASN B 1 541 ? 23.922 -10.461 -10.445 1 96.88 541 ASN B C 1
ATOM 10912 O O . ASN B 1 541 ? 23.797 -11.148 -9.438 1 96.88 541 ASN B O 1
ATOM 10916 N N . PHE B 1 542 ? 23.984 -9.172 -10.445 1 97.81 542 PHE B N 1
ATOM 10917 C CA . PHE B 1 542 ? 24.016 -8.422 -9.195 1 97.81 542 PHE B CA 1
ATOM 10918 C C . PHE B 1 542 ? 22.703 -7.672 -8.984 1 97.81 542 PHE B C 1
ATOM 10920 O O . PHE B 1 542 ? 22.281 -6.895 -9.844 1 97.81 542 PHE B O 1
ATOM 10927 N N . VAL B 1 543 ? 22 -7.918 -7.887 1 98.19 543 VAL B N 1
ATOM 10928 C CA . VAL B 1 543 ? 20.844 -7.141 -7.465 1 98.19 543 VAL B CA 1
ATOM 10929 C C . VAL B 1 543 ? 21.25 -6.156 -6.371 1 98.19 543 VAL B C 1
ATOM 10931 O O . VAL B 1 543 ? 21.766 -6.559 -5.328 1 98.19 543 VAL B O 1
ATOM 10934 N N . THR B 1 544 ? 21.062 -4.918 -6.641 1 98.5 544 THR B N 1
ATOM 10935 C CA . THR B 1 544 ? 21.438 -3.857 -5.707 1 98.5 544 THR B CA 1
ATOM 10936 C C . THR B 1 544 ? 20.234 -2.953 -5.414 1 98.5 544 THR B C 1
ATOM 10938 O O . THR B 1 544 ? 19.625 -2.408 -6.336 1 98.5 544 THR B O 1
ATOM 10941 N N . LEU B 1 545 ? 19.906 -2.809 -4.129 1 98.56 545 LEU B N 1
ATOM 10942 C CA . LEU B 1 545 ? 18.812 -1.948 -3.68 1 98.56 545 LEU B CA 1
ATOM 10943 C C . LEU B 1 545 ? 19.344 -0.831 -2.785 1 98.56 545 LEU B C 1
ATOM 10945 O O . LEU B 1 545 ? 20.219 -1.058 -1.955 1 98.56 545 LEU B O 1
ATOM 10949 N N . LEU B 1 546 ? 18.875 0.331 -2.998 1 98.56 546 LEU B N 1
ATOM 10950 C CA . LEU B 1 546 ? 19.094 1.426 -2.057 1 98.56 546 LEU B CA 1
ATOM 10951 C C . LEU B 1 546 ? 17.812 1.703 -1.259 1 98.56 546 LEU B C 1
ATOM 10953 O O . LEU B 1 546 ? 16.875 2.309 -1.774 1 98.56 546 LEU B O 1
ATOM 10957 N N . GLY B 1 547 ? 17.781 1.188 0.009 1 98.25 547 GLY B N 1
ATOM 10958 C CA . GLY B 1 547 ? 16.688 1.523 0.91 1 98.25 547 GLY B CA 1
ATOM 10959 C C . GLY B 1 547 ? 16.781 2.928 1.472 1 98.25 547 GLY B C 1
ATOM 10960 O O . GLY B 1 547 ? 17.875 3.373 1.859 1 98.25 547 GLY B O 1
ATOM 10961 N N . THR B 1 548 ? 15.617 3.617 1.464 1 98.19 548 THR B N 1
ATOM 10962 C CA . THR B 1 548 ? 15.586 5 1.924 1 98.19 548 THR B CA 1
ATOM 10963 C C . THR B 1 548 ? 14.516 5.191 2.994 1 98.19 548 THR B C 1
ATOM 10965 O O . THR B 1 548 ? 13.352 4.855 2.779 1 98.19 548 THR B O 1
ATOM 10968 N N . LEU B 1 549 ? 14.938 5.754 4.137 1 97.75 549 LEU B N 1
ATOM 10969 C CA . LEU B 1 549 ? 13.984 6.203 5.141 1 97.75 549 LEU B CA 1
ATOM 10970 C C . LEU B 1 549 ? 13.492 7.613 4.836 1 97.75 549 LEU B C 1
ATOM 10972 O O . LEU B 1 549 ? 14.258 8.453 4.355 1 97.75 549 LEU B O 1
ATOM 10976 N N . VAL B 1 550 ? 12.266 7.832 5.102 1 97.81 550 VAL B N 1
ATOM 10977 C CA . VAL B 1 550 ? 11.68 9.164 5.062 1 97.81 550 VAL B CA 1
ATOM 10978 C C . VAL B 1 550 ? 11.094 9.516 6.426 1 97.81 550 VAL B C 1
ATOM 10980 O O . VAL B 1 550 ? 9.867 9.625 6.574 1 97.81 550 VAL B O 1
ATOM 10983 N N . GLY B 1 551 ? 11.93 9.664 7.402 1 97.31 551 GLY B N 1
ATOM 10984 C CA . GLY B 1 551 ? 11.531 9.969 8.766 1 97.31 551 GLY B CA 1
ATOM 10985 C C . GLY B 1 551 ? 11.031 8.75 9.531 1 97.31 551 GLY B C 1
ATOM 10986 O O . GLY B 1 551 ? 10.453 7.836 8.938 1 97.31 551 GLY B O 1
ATOM 10987 N N . LEU B 1 552 ? 11.156 8.766 10.828 1 97.31 552 LEU B N 1
ATOM 10988 C CA . LEU B 1 552 ? 10.648 7.715 11.703 1 97.31 552 LEU B CA 1
ATOM 10989 C C . LEU B 1 552 ? 9.219 8.016 12.141 1 97.31 552 LEU B C 1
ATOM 10991 O O . LEU B 1 552 ? 8.773 9.164 12.078 1 97.31 552 LEU B O 1
ATOM 10995 N N . PRO B 1 553 ? 8.484 6.98 12.531 1 95.19 553 PRO B N 1
ATOM 10996 C CA . PRO B 1 553 ? 7.098 7.199 12.945 1 95.19 553 PRO B CA 1
ATOM 10997 C C . PRO B 1 553 ? 6.988 8.055 14.203 1 95.19 553 PRO B C 1
ATOM 10999 O O . PRO B 1 553 ? 7.832 7.957 15.102 1 95.19 553 PRO B O 1
ATOM 11002 N N . ASP B 1 554 ? 5.848 8.797 14.25 1 96.5 554 ASP B N 1
ATOM 11003 C CA . ASP B 1 554 ? 5.66 9.703 15.375 1 96.5 554 ASP B CA 1
ATOM 11004 C C . ASP B 1 554 ? 4.277 9.531 16 1 96.5 554 ASP B C 1
ATOM 11006 O O . ASP B 1 554 ? 3.75 10.461 16.609 1 96.5 554 ASP B O 1
ATOM 11010 N N . SER B 1 555 ? 3.629 8.414 15.805 1 93.62 555 SER B N 1
ATOM 11011 C CA . SER B 1 555 ? 2.297 8.219 16.375 1 93.62 555 SER B CA 1
ATOM 11012 C C . SER B 1 555 ? 1.992 6.738 16.562 1 93.62 555 SER B C 1
ATOM 11014 O O . SER B 1 555 ? 2.658 5.879 15.977 1 93.62 555 SER B O 1
ATOM 11016 N N . GLY B 1 556 ? 1.096 6.527 17.469 1 91.69 556 GLY B N 1
ATOM 11017 C CA . GLY B 1 556 ? 0.589 5.176 17.672 1 91.69 556 GLY B CA 1
ATOM 11018 C C . GLY B 1 556 ? 1.193 4.477 18.875 1 91.69 556 GLY B C 1
ATOM 11019 O O . GLY B 1 556 ? 2.201 4.93 19.422 1 91.69 556 GLY B O 1
ATOM 11020 N N . ALA B 1 557 ? 0.536 3.395 19.281 1 94.88 557 ALA B N 1
ATOM 11021 C CA . ALA B 1 557 ? 1.019 2.553 20.375 1 94.88 557 ALA B CA 1
ATOM 11022 C C . ALA B 1 557 ? 2.102 1.593 19.875 1 94.88 557 ALA B C 1
ATOM 11024 O O . ALA B 1 557 ? 2.207 1.322 18.688 1 94.88 557 ALA B O 1
ATOM 11025 N N . TYR B 1 558 ? 2.955 1.2 20.719 1 95.31 558 TYR B N 1
ATOM 11026 C CA . TYR B 1 558 ? 3.979 0.193 20.469 1 95.31 558 TYR B CA 1
ATOM 11027 C C . TYR B 1 558 ? 4.852 0.593 19.281 1 95.31 558 TYR B C 1
ATOM 11029 O O . TYR B 1 558 ? 5.047 -0.193 18.359 1 95.31 558 TYR B O 1
ATOM 11037 N N . MET B 1 559 ? 5.324 1.772 19.234 1 94.5 559 MET B N 1
ATOM 11038 C CA . MET B 1 559 ? 6.148 2.293 18.141 1 94.5 559 MET B CA 1
ATOM 11039 C C . MET B 1 559 ? 7.422 1.472 17.984 1 94.5 559 MET B C 1
ATOM 11041 O O . MET B 1 559 ? 8 1.421 16.906 1 94.5 559 MET B O 1
ATOM 11045 N N . GLU B 1 560 ? 7.852 0.775 19.141 1 94.38 560 GLU B N 1
ATOM 11046 C CA . GLU B 1 560 ? 9.039 -0.067 19.109 1 94.38 560 GLU B CA 1
ATOM 11047 C C . GLU B 1 560 ? 8.82 -1.299 18.234 1 94.38 560 GLU B C 1
ATOM 11049 O O . GLU B 1 560 ? 9.781 -1.977 17.844 1 94.38 560 GLU B O 1
ATOM 11054 N N . HIS B 1 561 ? 7.586 -1.544 17.797 1 93.25 561 HIS B N 1
ATOM 11055 C CA . HIS B 1 561 ? 7.281 -2.695 16.953 1 93.25 561 HIS B CA 1
ATOM 11056 C C . HIS B 1 561 ? 7.059 -2.275 15.5 1 93.25 561 HIS B C 1
ATOM 11058 O O . HIS B 1 561 ? 6.52 -3.045 14.703 1 93.25 561 HIS B O 1
ATOM 11064 N N . ARG B 1 562 ? 7.426 -1.114 15.156 1 94.75 562 ARG B N 1
ATOM 11065 C CA . ARG B 1 562 ? 7.375 -0.665 13.773 1 94.75 562 ARG B CA 1
ATOM 11066 C C . ARG B 1 562 ? 8.695 -0.945 13.055 1 94.75 562 ARG B C 1
ATOM 11068 O O . ARG B 1 562 ? 9.766 -0.799 13.641 1 94.75 562 ARG B O 1
ATOM 11075 N N . TYR B 1 563 ? 8.602 -1.419 11.789 1 95.69 563 TYR B N 1
ATOM 11076 C CA . TYR B 1 563 ? 9.781 -1.826 11.031 1 95.69 563 TYR B CA 1
ATOM 11077 C C . TYR B 1 563 ? 9.734 -1.284 9.609 1 95.69 563 TYR B C 1
ATOM 11079 O O . TYR B 1 563 ? 8.703 -0.768 9.172 1 95.69 563 TYR B O 1
ATOM 11087 N N . ALA B 1 564 ? 10.914 -1.325 8.906 1 97.25 564 ALA B N 1
ATOM 11088 C CA . ALA B 1 564 ? 11.016 -0.868 7.52 1 97.25 564 ALA B CA 1
ATOM 11089 C C . ALA B 1 564 ? 12.047 -1.69 6.75 1 97.25 564 ALA B C 1
ATOM 11091 O O . ALA B 1 564 ? 12.859 -2.393 7.348 1 97.25 564 ALA B O 1
ATOM 11092 N N . GLY B 1 565 ? 11.906 -1.58 5.41 1 97.75 565 GLY B N 1
ATOM 11093 C CA . GLY B 1 565 ? 12.875 -2.238 4.543 1 97.75 565 GLY B CA 1
ATOM 11094 C C . GLY B 1 565 ? 12.305 -3.441 3.816 1 97.75 565 GLY B C 1
ATOM 11095 O O . GLY B 1 565 ? 11.148 -3.807 4.027 1 97.75 565 GLY B O 1
ATOM 11096 N N . PRO B 1 566 ? 13.133 -4.016 2.953 1 97.56 566 PRO B N 1
ATOM 11097 C CA . PRO B 1 566 ? 12.664 -5.16 2.168 1 97.56 566 PRO B CA 1
ATOM 11098 C C . PRO B 1 566 ? 12.344 -6.379 3.031 1 97.56 566 PRO B C 1
ATOM 11100 O O . PRO B 1 566 ? 13.109 -6.723 3.932 1 97.56 566 PRO B O 1
ATOM 11103 N N . ARG B 1 567 ? 11.211 -6.988 2.758 1 95.56 567 ARG B N 1
ATOM 11104 C CA . ARG B 1 567 ? 10.812 -8.172 3.504 1 95.56 567 ARG B CA 1
ATOM 11105 C C . ARG B 1 567 ? 10.672 -9.383 2.582 1 95.56 567 ARG B C 1
ATOM 11107 O O . ARG B 1 567 ? 10.602 -10.523 3.049 1 95.56 567 ARG B O 1
ATOM 11114 N N . GLY B 1 568 ? 10.609 -9.164 1.278 1 96.31 568 GLY B N 1
ATOM 11115 C CA . GLY B 1 568 ? 10.547 -10.219 0.28 1 96.31 568 GLY B CA 1
ATOM 11116 C C . GLY B 1 568 ? 11.102 -9.805 -1.067 1 96.31 568 GLY B C 1
ATOM 11117 O O . GLY B 1 568 ? 10.742 -8.75 -1.592 1 96.31 568 GLY B O 1
ATOM 11118 N N . VAL B 1 569 ? 12.016 -10.586 -1.634 1 97.62 569 VAL B N 1
ATOM 11119 C CA . VAL B 1 569 ? 12.625 -10.305 -2.93 1 97.62 569 VAL B CA 1
ATOM 11120 C C . VAL B 1 569 ? 12.57 -11.555 -3.811 1 97.62 569 VAL B C 1
ATOM 11122 O O . VAL B 1 569 ? 12.945 -12.641 -3.379 1 97.62 569 VAL B O 1
ATOM 11125 N N . SER B 1 570 ? 12.078 -11.391 -5.016 1 96.31 570 SER B N 1
ATOM 11126 C CA . SER B 1 570 ? 11.969 -12.539 -5.906 1 96.31 570 SER B CA 1
ATOM 11127 C C . SER B 1 570 ? 12.211 -12.141 -7.355 1 96.31 570 SER B C 1
ATOM 11129 O O . SER B 1 570 ? 12.086 -10.969 -7.715 1 96.31 570 SER B O 1
ATOM 11131 N N . ILE B 1 571 ? 12.641 -13.07 -8.164 1 95.62 571 ILE B N 1
ATOM 11132 C CA . ILE B 1 571 ? 12.688 -12.953 -9.617 1 95.62 571 ILE B CA 1
ATOM 11133 C C . ILE B 1 571 ? 11.625 -13.852 -10.242 1 95.62 571 ILE B C 1
ATOM 11135 O O . ILE B 1 571 ? 11.586 -15.055 -9.984 1 95.62 571 ILE B O 1
ATOM 11139 N N . LEU B 1 572 ? 10.797 -13.273 -11.023 1 92.81 572 LEU B N 1
ATOM 11140 C CA . LEU B 1 572 ? 9.75 -13.992 -11.734 1 92.81 572 LEU B CA 1
ATOM 11141 C C . LEU B 1 572 ? 10.133 -14.219 -13.195 1 92.81 572 LEU B C 1
ATOM 11143 O O . LEU B 1 572 ? 11.031 -13.547 -13.711 1 92.81 572 LEU B O 1
ATOM 11147 N N . GLY B 1 573 ? 9.492 -15.195 -13.859 1 89.31 573 GLY B N 1
ATOM 11148 C CA . GLY B 1 573 ? 9.562 -15.344 -15.305 1 89.31 573 GLY B CA 1
ATOM 11149 C C . GLY B 1 573 ? 10.727 -16.219 -15.758 1 89.31 573 GLY B C 1
ATOM 11150 O O . GLY B 1 573 ? 11.094 -16.203 -16.938 1 89.31 573 GLY B O 1
ATOM 11151 N N . LEU B 1 574 ? 11.359 -16.953 -14.859 1 89.88 574 LEU B N 1
ATOM 11152 C CA . LEU B 1 574 ? 12.43 -17.875 -15.242 1 89.88 574 LEU B CA 1
ATOM 11153 C C . LEU B 1 574 ? 11.859 -19.219 -15.641 1 89.88 574 LEU B C 1
ATOM 11155 O O . LEU B 1 574 ? 10.758 -19.578 -15.242 1 89.88 574 LEU B O 1
ATOM 11159 N N . ASN B 1 575 ? 12.688 -19.984 -16.375 1 86.88 575 ASN B N 1
ATOM 11160 C CA . ASN B 1 575 ? 12.289 -21.312 -16.812 1 86.88 575 ASN B CA 1
ATOM 11161 C C . ASN B 1 575 ? 12.148 -22.266 -15.625 1 86.88 575 ASN B C 1
ATOM 11163 O O . ASN B 1 575 ? 11.461 -23.297 -15.719 1 86.88 575 ASN B O 1
ATOM 11167 N N . THR B 1 576 ? 12.781 -21.922 -14.594 1 83.62 576 THR B N 1
ATOM 11168 C CA . THR B 1 576 ? 12.742 -22.781 -13.406 1 83.62 576 THR B CA 1
ATOM 11169 C C . THR B 1 576 ? 11.672 -22.281 -12.43 1 83.62 576 THR B C 1
ATOM 11171 O O . THR B 1 576 ? 11.555 -22.812 -11.32 1 83.62 576 THR B O 1
ATOM 11174 N N . GLY B 1 577 ? 10.938 -21.188 -12.883 1 86.25 577 GLY B N 1
ATOM 11175 C CA . GLY B 1 577 ? 9.914 -20.625 -12.016 1 86.25 577 GLY B CA 1
ATOM 11176 C C . GLY B 1 577 ? 10.391 -19.406 -11.258 1 86.25 577 GLY B C 1
ATOM 11177 O O . GLY B 1 577 ? 11.281 -18.688 -11.719 1 86.25 577 GLY B O 1
ATOM 11178 N N . THR B 1 578 ? 9.688 -19.109 -10.172 1 88.69 578 THR B N 1
ATOM 11179 C CA . THR B 1 578 ? 10.023 -17.953 -9.352 1 88.69 578 THR B CA 1
ATOM 11180 C C . THR B 1 578 ? 11.227 -18.266 -8.453 1 88.69 578 THR B C 1
ATOM 11182 O O . THR B 1 578 ? 11.258 -19.297 -7.781 1 88.69 578 THR B O 1
ATOM 11185 N N . LEU B 1 579 ? 12.133 -17.438 -8.531 1 91.94 579 LEU B N 1
ATOM 11186 C CA . LEU B 1 579 ? 13.289 -17.547 -7.645 1 91.94 579 LEU B CA 1
ATOM 11187 C C . LEU B 1 579 ? 13.125 -16.625 -6.434 1 91.94 579 LEU B C 1
ATOM 11189 O O . LEU B 1 579 ? 13.023 -15.414 -6.578 1 91.94 579 LEU B O 1
ATOM 11193 N N . ASP B 1 580 ? 13.008 -17.172 -5.285 1 92.94 580 ASP B N 1
ATOM 11194 C CA . ASP B 1 580 ? 12.938 -16.406 -4.039 1 92.94 580 ASP B CA 1
ATOM 11195 C C . ASP B 1 580 ? 14.328 -16.031 -3.539 1 92.94 580 ASP B C 1
ATOM 11197 O O . ASP B 1 580 ? 15.125 -16.906 -3.203 1 92.94 580 ASP B O 1
ATOM 11201 N N . LEU B 1 581 ? 14.602 -14.789 -3.457 1 96.75 581 LEU B N 1
ATOM 11202 C CA . LEU B 1 581 ? 15.914 -14.297 -3.057 1 96.75 581 LEU B CA 1
ATOM 11203 C C . LEU B 1 581 ? 15.891 -13.797 -1.615 1 96.75 581 LEU B C 1
ATOM 11205 O O . LEU B 1 581 ? 16.859 -13.195 -1.145 1 96.75 581 LEU B O 1
ATOM 11209 N N . THR B 1 582 ? 14.828 -13.977 -0.925 1 95.62 582 THR B N 1
ATOM 11210 C CA . THR B 1 582 ? 14.688 -13.406 0.41 1 95.62 582 THR B CA 1
ATOM 11211 C C . THR B 1 582 ? 15.789 -13.922 1.335 1 95.62 582 THR B C 1
ATOM 11213 O O . THR B 1 582 ? 16.406 -13.141 2.066 1 95.62 582 THR B O 1
ATOM 11216 N N . SER B 1 583 ? 16.062 -15.219 1.316 1 95.38 583 SER B N 1
ATOM 11217 C CA . SER B 1 583 ? 17.125 -15.812 2.123 1 95.38 583 SER B CA 1
ATOM 11218 C C . SER B 1 583 ? 18.344 -16.172 1.271 1 95.38 583 SER B C 1
ATOM 11220 O O . SER B 1 583 ? 18.875 -17.281 1.364 1 95.38 583 SER B O 1
ATOM 11222 N N . ASN B 1 584 ? 18.828 -15.281 0.486 1 95.56 584 ASN B N 1
ATOM 11223 C CA . ASN B 1 584 ? 19.859 -15.539 -0.506 1 95.56 584 ASN B CA 1
ATOM 11224 C C . ASN B 1 584 ? 21.219 -15.008 -0.051 1 95.56 584 ASN B C 1
ATOM 11226 O O . ASN B 1 584 ? 22.203 -15.07 -0.798 1 95.56 584 ASN B O 1
ATOM 11230 N N . GLY B 1 585 ? 21.406 -14.609 1.152 1 96.94 585 GLY B N 1
ATOM 11231 C CA . GLY B 1 585 ? 22.609 -13.922 1.57 1 96.94 585 GLY B CA 1
ATOM 11232 C C . GLY B 1 585 ? 22.656 -12.477 1.109 1 96.94 585 GLY B C 1
ATOM 11233 O O . GLY B 1 585 ? 22.609 -12.195 -0.09 1 96.94 585 GLY B O 1
ATOM 11234 N N . TRP B 1 586 ? 22.719 -11.617 1.989 1 98.19 586 TRP B N 1
ATOM 11235 C CA . TRP B 1 586 ? 22.641 -10.188 1.69 1 98.19 586 TRP B CA 1
ATOM 11236 C C . TRP B 1 586 ? 23.797 -9.438 2.348 1 98.19 586 TRP B C 1
ATOM 11238 O O . TRP B 1 586 ? 24.172 -9.734 3.484 1 98.19 586 TRP B O 1
ATOM 11248 N N . GLY B 1 587 ? 24.438 -8.578 1.577 1 98.56 587 GLY B N 1
ATOM 11249 C CA . GLY B 1 587 ? 25.391 -7.602 2.096 1 98.56 587 GLY B CA 1
ATOM 11250 C C . GLY B 1 587 ? 24.766 -6.234 2.305 1 98.56 587 GLY B C 1
ATOM 11251 O O . GLY B 1 587 ? 23.875 -5.832 1.562 1 98.56 587 GLY B O 1
ATOM 11252 N N . HIS B 1 588 ? 25.219 -5.535 3.314 1 98.56 588 HIS B N 1
ATOM 11253 C CA . HIS B 1 588 ? 24.656 -4.23 3.643 1 98.56 588 HIS B CA 1
ATOM 11254 C C . HIS B 1 588 ? 25.766 -3.184 3.805 1 98.56 588 HIS B C 1
ATOM 11256 O O . HIS B 1 588 ? 26.828 -3.482 4.332 1 98.56 588 HIS B O 1
ATOM 11262 N N . GLN B 1 589 ? 25.516 -2.031 3.377 1 98.25 589 GLN B N 1
ATOM 11263 C CA . GLN B 1 589 ? 26.344 -0.858 3.656 1 98.25 589 GLN B CA 1
ATOM 11264 C C . GLN B 1 589 ? 25.484 0.319 4.113 1 98.25 589 GLN B C 1
ATOM 11266 O O . GLN B 1 589 ? 24.625 0.784 3.373 1 98.25 589 GLN B O 1
ATOM 11271 N N . VAL B 1 590 ? 25.75 0.754 5.324 1 98.12 590 VAL B N 1
ATOM 11272 C CA . VAL B 1 590 ? 25 1.874 5.898 1 98.12 590 VAL B CA 1
ATOM 11273 C C . VAL B 1 590 ? 25.578 3.191 5.383 1 98.12 590 VAL B C 1
ATOM 11275 O O . VAL B 1 590 ? 26.781 3.439 5.516 1 98.12 590 VAL B O 1
ATOM 11278 N N . GLY B 1 591 ? 24.688 4.012 4.789 1 97.94 591 GLY B N 1
ATOM 11279 C CA . GLY B 1 591 ? 25.094 5.324 4.309 1 97.94 591 GLY B CA 1
ATOM 11280 C C . GLY B 1 591 ? 25.625 5.301 2.889 1 97.94 591 GLY B C 1
ATOM 11281 O O . GLY B 1 591 ? 25.703 4.242 2.268 1 97.94 591 GLY B O 1
ATOM 11282 N N . LEU B 1 592 ? 25.906 6.457 2.32 1 97.94 592 LEU B N 1
ATOM 11283 C CA . LEU B 1 592 ? 26.484 6.68 1.003 1 97.94 592 LEU B CA 1
ATOM 11284 C C . LEU B 1 592 ? 27.953 7.078 1.118 1 97.94 592 LEU B C 1
ATOM 11286 O O . LEU B 1 592 ? 28.375 7.621 2.143 1 97.94 592 LEU B O 1
ATOM 11290 N N . SER B 1 593 ? 28.734 6.766 0.11 1 96.69 593 SER B N 1
ATOM 11291 C CA . SER B 1 593 ? 30.125 7.199 0.087 1 96.69 593 SER B CA 1
ATOM 11292 C C . SER B 1 593 ? 30.234 8.719 0.161 1 96.69 593 SER B C 1
ATOM 11294 O O . SER B 1 593 ? 31.141 9.258 0.801 1 96.69 593 SER B O 1
ATOM 11296 N N . GLY B 1 594 ? 29.359 9.359 -0.541 1 97.69 594 GLY B N 1
ATOM 11297 C CA . GLY B 1 594 ? 29.344 10.812 -0.505 1 97.69 594 GLY B CA 1
ATOM 11298 C C . GLY B 1 594 ? 29.078 11.375 0.878 1 97.69 594 GLY B C 1
ATOM 11299 O O . GLY B 1 594 ? 29.578 12.445 1.231 1 97.69 594 GLY B O 1
ATOM 11300 N N . GLU B 1 595 ? 28.156 10.727 1.665 1 97.44 595 GLU B N 1
ATOM 11301 C CA . GLU B 1 595 ? 27.922 11.125 3.049 1 97.44 595 GLU B CA 1
ATOM 11302 C C . GLU B 1 595 ? 29.188 10.953 3.895 1 97.44 595 GLU B C 1
ATOM 11304 O O . GLU B 1 595 ? 29.547 11.836 4.68 1 97.44 595 GLU B O 1
ATOM 11309 N N . THR B 1 596 ? 29.812 9.828 3.707 1 96.56 596 THR B N 1
ATOM 11310 C CA . THR B 1 596 ? 31.031 9.523 4.453 1 96.56 596 THR B CA 1
ATOM 11311 C C . THR B 1 596 ? 32.125 10.555 4.152 1 96.56 596 THR B C 1
ATOM 11313 O O . THR B 1 596 ? 32.812 11.008 5.055 1 96.56 596 THR B O 1
ATOM 11316 N N . ALA B 1 597 ? 32.219 10.906 2.883 1 97.5 597 ALA B N 1
ATOM 11317 C CA . ALA B 1 597 ? 33.219 11.875 2.447 1 97.5 597 ALA B CA 1
ATOM 11318 C C . ALA B 1 597 ? 32.75 13.297 2.754 1 97.5 597 ALA B C 1
ATOM 11320 O O . ALA B 1 597 ? 33.531 14.25 2.594 1 97.5 597 ALA B O 1
ATOM 11321 N N . LYS B 1 598 ? 31.531 13.516 3.186 1 98 598 LYS B N 1
ATOM 11322 C CA . LYS B 1 598 ? 30.938 14.82 3.477 1 98 598 LYS B CA 1
ATOM 11323 C C . LYS B 1 598 ? 31.047 15.75 2.266 1 98 598 LYS B C 1
ATOM 11325 O O . LYS B 1 598 ? 31.531 16.875 2.379 1 98 598 LYS B O 1
ATOM 11330 N N . LEU B 1 599 ? 30.594 15.266 1.161 1 98.25 599 LEU B N 1
ATOM 11331 C CA . LEU B 1 599 ? 30.703 15.992 -0.097 1 98.25 599 LEU B CA 1
ATOM 11332 C C . LEU B 1 599 ? 29.969 17.328 -0.015 1 98.25 599 LEU B C 1
ATOM 11334 O O . LEU B 1 599 ? 30.203 18.219 -0.832 1 98.25 599 LEU B O 1
ATOM 11338 N N . PHE B 1 600 ? 29.125 17.469 0.957 1 97.88 600 PHE B N 1
ATOM 11339 C CA . PHE B 1 600 ? 28.328 18.688 1.094 1 97.88 600 PHE B CA 1
ATOM 11340 C C . PHE B 1 600 ? 29.125 19.797 1.758 1 97.88 600 PHE B C 1
ATOM 11342 O O . PHE B 1 600 ? 28.625 20.906 1.936 1 97.88 600 PHE B O 1
ATOM 11349 N N . THR B 1 601 ? 30.375 19.562 2.146 1 98 601 THR B N 1
ATOM 11350 C CA . THR B 1 601 ? 31.281 20.562 2.674 1 98 601 THR B CA 1
ATOM 11351 C C . THR B 1 601 ? 32.344 20.938 1.639 1 98 601 THR B C 1
ATOM 11353 O O . THR B 1 601 ? 32.531 20.219 0.657 1 98 601 THR B O 1
ATOM 11356 N N . LYS B 1 602 ? 32.969 22.078 1.902 1 96 602 LYS B N 1
ATOM 11357 C CA . LYS B 1 602 ? 34.062 22.484 1.02 1 96 602 LYS B CA 1
ATOM 11358 C C . LYS B 1 602 ? 35.188 21.469 1.057 1 96 602 LYS B C 1
ATOM 11360 O O . LYS B 1 602 ? 35.719 21.094 0.012 1 96 602 LYS B O 1
ATOM 11365 N N . GLU B 1 603 ? 35.562 21.078 2.186 1 96.75 603 GLU B N 1
ATOM 11366 C CA . GLU B 1 603 ? 36.656 20.109 2.367 1 96.75 603 GLU B CA 1
ATOM 11367 C C . GLU B 1 603 ? 36.312 18.766 1.722 1 96.75 603 GLU B C 1
ATOM 11369 O O . GLU B 1 603 ? 37.156 18.188 1.019 1 96.75 603 GLU B O 1
ATOM 11374 N N . GLY B 1 604 ? 35.156 18.312 1.971 1 97.31 604 GLY B N 1
ATOM 11375 C CA . GLY B 1 604 ? 34.75 17.031 1.419 1 97.31 604 GLY B CA 1
ATOM 11376 C C . GLY B 1 604 ? 34.656 17.047 -0.094 1 97.31 604 GLY B C 1
ATOM 11377 O O . GLY B 1 604 ? 34.969 16.062 -0.749 1 97.31 604 GLY B O 1
ATOM 11378 N N . GLY B 1 605 ? 34.125 18.156 -0.67 1 95.75 605 GLY B N 1
ATOM 11379 C CA . GLY B 1 605 ? 34.031 18.297 -2.113 1 95.75 605 GLY B CA 1
ATOM 11380 C C . GLY B 1 605 ? 35.344 18.141 -2.832 1 95.75 605 GLY B C 1
ATOM 11381 O O . GLY B 1 605 ? 35.406 17.781 -4.008 1 95.75 605 GLY B O 1
ATOM 11382 N N . GLY B 1 606 ? 36.375 18.438 -2.146 1 95.38 606 GLY B N 1
ATOM 11383 C CA . GLY B 1 606 ? 37.688 18.359 -2.744 1 95.38 606 GLY B CA 1
ATOM 11384 C C . GLY B 1 606 ? 38.219 16.953 -2.84 1 95.38 606 GLY B C 1
ATOM 11385 O O . GLY B 1 606 ? 39.25 16.703 -3.508 1 95.38 606 GLY B O 1
ATOM 11386 N N . LYS B 1 607 ? 37.531 16.016 -2.26 1 96.25 607 LYS B N 1
ATOM 11387 C CA . LYS B 1 607 ? 38.031 14.641 -2.17 1 96.25 607 LYS B CA 1
ATOM 11388 C C . LYS B 1 607 ? 37.688 13.852 -3.428 1 96.25 607 LYS B C 1
ATOM 11390 O O . LYS B 1 607 ? 38.188 12.75 -3.633 1 96.25 607 LYS B O 1
ATOM 11395 N N . VAL B 1 608 ? 36.812 14.461 -4.25 1 97.19 608 VAL B N 1
ATOM 11396 C CA . VAL B 1 608 ? 36.375 13.75 -5.453 1 97.19 608 VAL B CA 1
ATOM 11397 C C . VAL B 1 608 ? 36.562 14.641 -6.676 1 97.19 608 VAL B C 1
ATOM 11399 O O . VAL B 1 608 ? 36.844 15.844 -6.543 1 97.19 608 VAL B O 1
ATOM 11402 N N . THR B 1 609 ? 36.5 14.008 -7.84 1 96.75 609 THR B N 1
ATOM 11403 C CA . THR B 1 609 ? 36.562 14.75 -9.094 1 96.75 609 THR B CA 1
ATOM 11404 C C . THR B 1 609 ? 35.156 15.016 -9.625 1 96.75 609 THR B C 1
ATOM 11406 O O . THR B 1 609 ? 34.406 14.078 -9.906 1 96.75 609 THR B O 1
ATOM 11409 N N . TRP B 1 610 ? 34.844 16.234 -9.734 1 97.81 610 TRP B N 1
ATOM 11410 C CA . TRP B 1 610 ? 33.531 16.641 -10.242 1 97.81 610 TRP B CA 1
ATOM 11411 C C . TRP B 1 610 ? 33.562 16.828 -11.758 1 97.81 610 TRP B C 1
ATOM 11413 O O . TRP B 1 610 ? 34.594 17.234 -12.312 1 97.81 610 TRP B O 1
ATOM 11423 N N . THR B 1 611 ? 32.469 16.547 -12.391 1 97.56 611 THR B N 1
ATOM 11424 C CA . THR B 1 611 ? 32.344 16.766 -13.828 1 97.56 611 THR B CA 1
ATOM 11425 C C . THR B 1 611 ? 31.25 17.781 -14.117 1 97.56 611 THR B C 1
ATOM 11427 O O . THR B 1 611 ? 30.219 17.797 -13.453 1 97.56 611 THR B O 1
ATOM 11430 N N . LYS B 1 612 ? 31.469 18.562 -15.141 1 97.19 612 LYS B N 1
ATOM 11431 C CA . LYS B 1 612 ? 30.469 19.547 -15.531 1 97.19 612 LYS B CA 1
ATOM 11432 C C . LYS B 1 612 ? 29.172 18.875 -15.992 1 97.19 612 LYS B C 1
ATOM 11434 O O . LYS B 1 612 ? 29.219 17.875 -16.703 1 97.19 612 LYS B O 1
ATOM 11439 N N . VAL B 1 613 ? 28.109 19.438 -15.609 1 96.62 613 VAL B N 1
ATOM 11440 C CA . VAL B 1 613 ? 26.812 18.875 -15.984 1 96.62 613 VAL B CA 1
ATOM 11441 C C . VAL B 1 613 ? 26.469 19.297 -17.406 1 96.62 613 VAL B C 1
ATOM 11443 O O . VAL B 1 613 ? 26.406 20.484 -17.719 1 96.62 613 VAL B O 1
ATOM 11446 N N . GLN B 1 614 ? 26.172 18.328 -18.25 1 93.31 614 GLN B N 1
ATOM 11447 C CA . GLN B 1 614 ? 25.75 18.594 -19.625 1 93.31 614 GLN B CA 1
ATOM 11448 C C . GLN B 1 614 ? 24.344 18.031 -19.875 1 93.31 614 GLN B C 1
ATOM 11450 O O . GLN B 1 614 ? 23.641 18.5 -20.766 1 93.31 614 GLN B O 1
ATOM 11455 N N . LYS B 1 615 ? 24.031 17.047 -19.25 1 93.44 615 LYS B N 1
ATOM 11456 C CA . LYS B 1 615 ? 22.719 16.391 -19.297 1 93.44 615 LYS B CA 1
ATOM 11457 C C . LYS B 1 615 ? 22.312 15.859 -17.922 1 93.44 615 LYS B C 1
ATOM 11459 O O . LYS B 1 615 ? 23.047 16.031 -16.938 1 93.44 615 LYS B O 1
ATOM 11464 N N . ALA B 1 616 ? 21.156 15.258 -17.922 1 95.75 616 ALA B N 1
ATOM 11465 C CA . ALA B 1 616 ? 20.672 14.688 -16.672 1 95.75 616 ALA B CA 1
ATOM 11466 C C . ALA B 1 616 ? 21.656 13.656 -16.125 1 95.75 616 ALA B C 1
ATOM 11468 O O . ALA B 1 616 ? 22.156 12.812 -16.875 1 95.75 616 ALA B O 1
ATOM 11469 N N . GLY B 1 617 ? 22.031 13.82 -14.859 1 96.31 617 GLY B N 1
ATOM 11470 C CA . GLY B 1 617 ? 22.844 12.812 -14.211 1 96.31 617 GLY B CA 1
ATOM 11471 C C . GLY B 1 617 ? 22.094 11.531 -13.914 1 96.31 617 GLY B C 1
ATOM 11472 O O . GLY B 1 617 ? 20.875 11.547 -13.758 1 96.31 617 GLY B O 1
ATOM 11473 N N . PRO B 1 618 ? 22.797 10.383 -13.867 1 96.44 618 PRO B N 1
ATOM 11474 C CA . PRO B 1 618 ? 22.141 9.133 -13.469 1 96.44 618 PRO B CA 1
ATOM 11475 C C . PRO B 1 618 ? 21.641 9.164 -12.023 1 96.44 618 PRO B C 1
ATOM 11477 O O . PRO B 1 618 ? 21.953 10.102 -11.281 1 96.44 618 PRO B O 1
ATOM 11480 N N . PRO B 1 619 ? 20.828 8.18 -11.633 1 97.31 619 PRO B N 1
ATOM 11481 C CA . PRO B 1 619 ? 20.391 8.133 -10.234 1 97.31 619 PRO B CA 1
ATOM 11482 C C . PRO B 1 619 ? 21.562 8.094 -9.25 1 97.31 619 PRO B C 1
ATOM 11484 O O . PRO B 1 619 ? 22.641 7.625 -9.594 1 97.31 619 PRO B O 1
ATOM 11487 N N . VAL B 1 620 ? 21.312 8.609 -8.039 1 98.12 620 VAL B N 1
ATOM 11488 C CA . VAL B 1 620 ? 22.25 8.633 -6.926 1 98.12 620 VAL B CA 1
ATOM 11489 C C . VAL B 1 620 ? 23.453 9.5 -7.289 1 98.12 620 VAL B C 1
ATOM 11491 O O . VAL B 1 620 ? 24.594 9.031 -7.258 1 98.12 620 VAL B O 1
ATOM 11494 N N . THR B 1 621 ? 23.172 10.68 -7.574 1 98.44 621 THR B N 1
ATOM 11495 C CA . THR B 1 621 ? 24.156 11.641 -8.047 1 98.44 621 THR B CA 1
ATOM 11496 C C . THR B 1 621 ? 24.203 12.859 -7.125 1 98.44 621 THR B C 1
ATOM 11498 O O . THR B 1 621 ? 23.172 13.336 -6.668 1 98.44 621 THR B O 1
ATOM 11501 N N . TRP B 1 622 ? 25.422 13.336 -6.836 1 98.62 622 TRP B N 1
ATOM 11502 C CA . TRP B 1 622 ? 25.672 14.586 -6.133 1 98.62 622 TRP B CA 1
ATOM 11503 C C . TRP B 1 622 ? 25.891 15.734 -7.113 1 98.62 622 TRP B C 1
ATOM 11505 O O . TRP B 1 622 ? 26.625 15.586 -8.094 1 98.62 622 TRP B O 1
ATOM 11515 N N . TYR B 1 623 ? 25.219 16.797 -6.914 1 98.75 623 TYR B N 1
ATOM 11516 C CA . TYR B 1 623 ? 25.406 18.016 -7.684 1 98.75 623 TYR B CA 1
ATOM 11517 C C . TYR B 1 623 ? 25.953 19.125 -6.805 1 98.75 623 TYR B C 1
ATOM 11519 O O . TYR B 1 623 ? 25.625 19.219 -5.621 1 98.75 623 TYR B O 1
ATOM 11527 N N . LYS B 1 624 ? 26.797 20.031 -7.316 1 98.31 624 LYS B N 1
ATOM 11528 C CA . LYS B 1 624 ? 27.25 21.203 -6.57 1 98.31 624 LYS B CA 1
ATOM 11529 C C . LYS B 1 624 ? 27.281 22.438 -7.461 1 98.31 624 LYS B C 1
ATOM 11531 O O . LYS B 1 624 ? 27.484 22.328 -8.672 1 98.31 624 LYS B O 1
ATOM 11536 N N . THR B 1 625 ? 27.109 23.5 -6.918 1 97.88 625 THR B N 1
ATOM 11537 C CA . THR B 1 625 ? 27.25 24.812 -7.547 1 97.88 625 THR B CA 1
ATOM 11538 C C . THR B 1 625 ? 27.625 25.875 -6.52 1 97.88 625 THR B C 1
ATOM 11540 O O . THR B 1 625 ? 27.719 25.578 -5.324 1 97.88 625 THR B O 1
ATOM 11543 N N . HIS B 1 626 ? 27.969 27.016 -6.949 1 96.75 626 HIS B N 1
ATOM 11544 C CA . HIS B 1 626 ? 28.25 28.188 -6.121 1 96.75 626 HIS B CA 1
ATOM 11545 C C . HIS B 1 626 ? 27.406 29.375 -6.543 1 96.75 626 HIS B C 1
ATOM 11547 O O . HIS B 1 626 ? 27.062 29.531 -7.723 1 96.75 626 HIS B O 1
ATOM 11553 N N . PHE B 1 627 ? 27.047 30.188 -5.602 1 97 627 PHE B N 1
ATOM 11554 C CA . PHE B 1 627 ? 26.281 31.391 -5.902 1 97 627 PHE B CA 1
ATOM 11555 C C . PHE B 1 627 ? 26.547 32.469 -4.863 1 97 627 PHE B C 1
ATOM 11557 O O . PHE B 1 627 ? 27.047 32.188 -3.77 1 97 627 PHE B O 1
ATOM 11564 N N . ASP B 1 628 ? 26.281 33.688 -5.145 1 96 628 ASP B N 1
ATOM 11565 C CA . ASP B 1 628 ? 26.359 34.812 -4.199 1 96 628 ASP B CA 1
ATOM 11566 C C . ASP B 1 628 ? 25.047 35 -3.459 1 96 628 ASP B C 1
ATOM 11568 O O . ASP B 1 628 ? 23.984 34.625 -3.971 1 96 628 ASP B O 1
ATOM 11572 N N . ALA B 1 629 ? 25.156 35.562 -2.285 1 96.56 629 ALA B N 1
ATOM 11573 C CA . ALA B 1 629 ? 23.938 35.812 -1.518 1 96.56 629 ALA B CA 1
ATOM 11574 C C . ALA B 1 629 ? 23.016 36.75 -2.271 1 96.56 629 ALA B C 1
ATOM 11576 O O . ALA B 1 629 ? 23.453 37.75 -2.848 1 96.56 629 ALA B O 1
ATOM 11577 N N . PRO B 1 630 ? 21.75 36.438 -2.324 1 96.44 630 PRO B N 1
ATOM 11578 C CA . PRO B 1 630 ? 20.797 37.312 -2.979 1 96.44 630 PRO B CA 1
ATOM 11579 C C . PRO B 1 630 ? 20.781 38.719 -2.357 1 96.44 630 PRO B C 1
ATOM 11581 O O . PRO B 1 630 ? 21.125 38.875 -1.184 1 96.44 630 PRO B O 1
ATOM 11584 N N . GLU B 1 631 ? 20.328 39.656 -3.082 1 93.12 631 GLU B N 1
ATOM 11585 C CA . GLU B 1 631 ? 20.281 41.062 -2.668 1 93.12 631 GLU B CA 1
ATOM 11586 C C . GLU B 1 631 ? 19.266 41.281 -1.551 1 93.12 631 GLU B C 1
ATOM 11588 O O . GLU B 1 631 ? 18.375 40.438 -1.346 1 93.12 631 GLU B O 1
ATOM 11593 N N . GLY B 1 632 ? 19.469 42.312 -0.769 1 91.56 632 GLY B N 1
ATOM 11594 C CA . GLY B 1 632 ? 18.5 42.75 0.223 1 91.56 632 GLY B CA 1
ATOM 11595 C C . GLY B 1 632 ? 18.5 41.906 1.472 1 91.56 632 GLY B C 1
ATOM 11596 O O . GLY B 1 632 ? 19.5 41.25 1.78 1 91.56 632 GLY B O 1
ATOM 11597 N N . LYS B 1 633 ? 17.391 42 2.246 1 93.06 633 LYS B N 1
ATOM 11598 C CA . LYS B 1 633 ? 17.312 41.312 3.533 1 93.06 633 LYS B CA 1
ATOM 11599 C C . LYS B 1 633 ? 16.141 40.344 3.559 1 93.06 633 LYS B C 1
ATOM 11601 O O . LYS B 1 633 ? 15.945 39.594 4.539 1 93.06 633 LYS B O 1
ATOM 11606 N N . SER B 1 634 ? 15.414 40.25 2.459 1 95.44 634 SER B N 1
ATOM 11607 C CA . SER B 1 634 ? 14.273 39.344 2.393 1 95.44 634 SER B CA 1
ATOM 11608 C C . SER B 1 634 ? 14.719 37.906 2.545 1 95.44 634 SER B C 1
ATOM 11610 O O . SER B 1 634 ? 15.852 37.531 2.205 1 95.44 634 SER B O 1
ATOM 11612 N N . PRO B 1 635 ? 13.836 37.031 3.082 1 97.56 635 PRO B N 1
ATOM 11613 C CA . PRO B 1 635 ? 14.164 35.594 3.135 1 97.56 635 PRO B CA 1
ATOM 11614 C C . PRO B 1 635 ? 14.516 35.031 1.765 1 97.56 635 PRO B C 1
ATOM 11616 O O . PRO B 1 635 ? 14.164 35.625 0.737 1 97.56 635 PRO B O 1
ATOM 11619 N N . VAL B 1 636 ? 15.219 33.875 1.79 1 98.38 636 VAL B N 1
ATOM 11620 C CA . VAL B 1 636 ? 15.719 33.25 0.568 1 98.38 636 VAL B CA 1
ATOM 11621 C C . VAL B 1 636 ? 15.188 31.844 0.458 1 98.38 636 VAL B C 1
ATOM 11623 O O . VAL B 1 636 ? 15.016 31.156 1.469 1 98.38 636 VAL B O 1
ATOM 11626 N N . ALA B 1 637 ? 14.883 31.406 -0.745 1 98.44 637 ALA B N 1
ATOM 11627 C CA . ALA B 1 637 ? 14.445 30.047 -1.032 1 98.44 637 ALA B CA 1
ATOM 11628 C C . ALA B 1 637 ? 15.094 29.516 -2.311 1 98.44 637 ALA B C 1
ATOM 11630 O O . ALA B 1 637 ? 15.602 30.297 -3.121 1 98.44 637 ALA B O 1
ATOM 11631 N N . VAL B 1 638 ? 15.117 28.219 -2.424 1 98.5 638 VAL B N 1
ATOM 11632 C CA . VAL B 1 638 ? 15.539 27.562 -3.662 1 98.5 638 VAL B CA 1
ATOM 11633 C C . VAL B 1 638 ? 14.383 26.766 -4.242 1 98.5 638 VAL B C 1
ATOM 11635 O O . VAL B 1 638 ? 13.688 26.047 -3.512 1 98.5 638 VAL B O 1
ATOM 11638 N N . ARG B 1 639 ? 14.055 26.938 -5.469 1 98.19 639 ARG B N 1
ATOM 11639 C CA . ARG B 1 639 ? 13.062 26.141 -6.18 1 98.19 639 ARG B CA 1
ATOM 11640 C C . ARG B 1 639 ? 13.719 25 -6.945 1 98.19 639 ARG B C 1
ATOM 11642 O O . ARG B 1 639 ? 14.602 25.234 -7.773 1 98.19 639 ARG B O 1
ATOM 11649 N N . MET B 1 640 ? 13.219 23.781 -6.816 1 98.38 640 MET B N 1
ATOM 11650 C CA . MET B 1 640 ? 13.93 22.578 -7.254 1 98.38 640 MET B CA 1
ATOM 11651 C C . MET B 1 640 ? 13.344 22.047 -8.555 1 98.38 640 MET B C 1
ATOM 11653 O O . MET B 1 640 ? 13.281 20.828 -8.758 1 98.38 640 MET B O 1
ATOM 11657 N N . THR B 1 641 ? 12.938 22.891 -9.406 1 97.19 641 THR B N 1
ATOM 11658 C CA . THR B 1 641 ? 12.383 22.469 -10.688 1 97.19 641 THR B CA 1
ATOM 11659 C C . THR B 1 641 ? 13.398 21.609 -11.453 1 97.19 641 THR B C 1
ATOM 11661 O O . THR B 1 641 ? 14.57 21.984 -11.57 1 97.19 641 THR B O 1
ATOM 11664 N N . GLY B 1 642 ? 12.945 20.547 -11.984 1 97.19 642 GLY B N 1
ATOM 11665 C CA . GLY B 1 642 ? 13.797 19.656 -12.75 1 97.19 642 GLY B CA 1
ATOM 11666 C C . GLY B 1 642 ? 14.344 18.5 -11.93 1 97.19 642 GLY B C 1
ATOM 11667 O O . GLY B 1 642 ? 14.828 17.516 -12.484 1 97.19 642 GLY B O 1
ATOM 11668 N N . MET B 1 643 ? 14.32 18.594 -10.633 1 98.25 643 MET B N 1
ATOM 11669 C CA . MET B 1 643 ? 14.812 17.547 -9.734 1 98.25 643 MET B CA 1
ATOM 11670 C C . MET B 1 643 ? 13.68 16.641 -9.289 1 98.25 643 MET B C 1
ATOM 11672 O O . MET B 1 643 ? 12.508 16.906 -9.57 1 98.25 643 MET B O 1
ATOM 11676 N N . ASN B 1 644 ? 13.984 15.555 -8.594 1 97.88 644 ASN B N 1
ATOM 11677 C CA . ASN B 1 644 ? 12.969 14.578 -8.219 1 97.88 644 ASN B CA 1
ATOM 11678 C C . ASN B 1 644 ? 12.906 14.383 -6.707 1 97.88 644 ASN B C 1
ATOM 11680 O O . ASN B 1 644 ? 11.969 14.836 -6.059 1 97.88 644 ASN B O 1
ATOM 11684 N N . LYS B 1 645 ? 13.867 13.844 -6.098 1 97.62 645 LYS B N 1
ATOM 11685 C CA . LYS B 1 645 ? 13.875 13.516 -4.676 1 97.62 645 LYS B CA 1
ATOM 11686 C C . LYS B 1 645 ? 15.297 13.445 -4.133 1 97.62 645 LYS B C 1
ATOM 11688 O O . LYS B 1 645 ? 16.172 12.82 -4.738 1 97.62 645 LYS B O 1
ATOM 11693 N N . GLY B 1 646 ? 15.492 14.07 -2.996 1 98.25 646 GLY B N 1
ATOM 11694 C CA . GLY B 1 646 ? 16.828 14.031 -2.418 1 98.25 646 GLY B CA 1
ATOM 11695 C C . GLY B 1 646 ? 17 14.977 -1.239 1 98.25 646 GLY B C 1
ATOM 11696 O O . GLY B 1 646 ? 16.062 15.164 -0.451 1 98.25 646 GLY B O 1
ATOM 11697 N N . MET B 1 647 ? 18.266 15.43 -1.009 1 98.5 647 MET B N 1
ATOM 11698 C CA . MET B 1 647 ? 18.641 16.297 0.1 1 98.5 647 MET B CA 1
ATOM 11699 C C . MET B 1 647 ? 19.406 17.516 -0.405 1 98.5 647 MET B C 1
ATOM 11701 O O . MET B 1 647 ? 20.078 17.453 -1.436 1 98.5 647 MET B O 1
ATOM 11705 N N . ILE B 1 648 ? 19.328 18.609 0.328 1 98.81 648 ILE B N 1
ATOM 11706 C CA . ILE B 1 648 ? 20 19.844 -0.053 1 98.81 648 ILE B CA 1
ATOM 11707 C C . ILE B 1 648 ? 20.859 20.344 1.11 1 98.81 648 ILE B C 1
ATOM 11709 O O . ILE B 1 648 ? 20.422 20.328 2.264 1 98.81 648 ILE B O 1
ATOM 11713 N N . TRP B 1 649 ? 22.062 20.844 0.836 1 98.81 649 TRP B N 1
ATOM 11714 C CA . TRP B 1 649 ? 22.953 21.484 1.807 1 98.81 649 TRP B CA 1
ATOM 11715 C C . TRP B 1 649 ? 23.406 22.859 1.305 1 98.81 649 TRP B C 1
ATOM 11717 O O . TRP B 1 649 ? 23.672 23.031 0.113 1 98.81 649 TRP B O 1
ATOM 11727 N N . ILE B 1 650 ? 23.484 23.812 2.168 1 98.75 650 ILE B N 1
ATOM 11728 C CA . ILE B 1 650 ? 24.047 25.141 1.944 1 98.75 650 ILE B CA 1
ATOM 11729 C C . ILE B 1 650 ? 25.234 25.359 2.885 1 98.75 650 ILE B C 1
ATOM 11731 O O . ILE B 1 650 ? 25.062 25.391 4.105 1 98.75 650 ILE B O 1
ATOM 11735 N N . ASN B 1 651 ? 26.422 25.531 2.309 1 98.25 651 ASN B N 1
ATOM 11736 C CA . ASN B 1 651 ? 27.656 25.688 3.09 1 98.25 651 ASN B CA 1
ATOM 11737 C C . ASN B 1 651 ? 27.766 24.641 4.184 1 98.25 651 ASN B C 1
ATOM 11739 O O . ASN B 1 651 ? 28.078 24.953 5.332 1 98.25 651 ASN B O 1
ATOM 11743 N N . GLY B 1 652 ? 27.375 23.469 3.84 1 97.94 652 GLY B N 1
ATOM 11744 C CA . GLY B 1 652 ? 27.547 22.328 4.723 1 97.94 652 GLY B CA 1
ATOM 11745 C C . GLY B 1 652 ? 26.375 22.094 5.648 1 97.94 652 GLY B C 1
ATOM 11746 O O . GLY B 1 652 ? 26.297 21.078 6.332 1 97.94 652 GLY B O 1
ATOM 11747 N N . LYS B 1 653 ? 25.422 22.953 5.691 1 97.75 653 LYS B N 1
ATOM 11748 C CA . LYS B 1 653 ? 24.25 22.828 6.551 1 97.75 653 LYS B CA 1
ATOM 11749 C C . LYS B 1 653 ? 23.031 22.344 5.754 1 97.75 653 LYS B C 1
ATOM 11751 O O . LYS B 1 653 ? 22.688 22.922 4.73 1 97.75 653 LYS B O 1
ATOM 11756 N N . SER B 1 654 ? 22.406 21.312 6.234 1 98.12 654 SER B N 1
ATOM 11757 C CA . SER B 1 654 ? 21.297 20.719 5.516 1 98.12 654 SER B CA 1
ATOM 11758 C C . SER B 1 654 ? 20.031 21.562 5.664 1 98.12 654 SER B C 1
ATOM 11760 O O . SER B 1 654 ? 19.688 21.984 6.77 1 98.12 654 SER B O 1
ATOM 11762 N N . ILE B 1 655 ? 19.359 21.781 4.559 1 98.56 655 ILE B N 1
ATOM 11763 C CA . ILE B 1 655 ? 18.094 22.5 4.648 1 98.56 655 ILE B CA 1
ATOM 11764 C C . ILE B 1 655 ? 16.922 21.531 4.418 1 98.56 655 ILE B C 1
ATOM 11766 O O . ILE B 1 655 ? 15.781 21.969 4.23 1 98.56 655 ILE B O 1
ATOM 11770 N N . GLY B 1 656 ? 17.234 20.219 4.41 1 98.12 656 GLY B N 1
ATOM 11771 C CA . GLY B 1 656 ? 16.172 19.219 4.473 1 98.12 656 GLY B CA 1
ATOM 11772 C C . GLY B 1 656 ? 15.977 18.484 3.168 1 98.12 656 GLY B C 1
ATOM 11773 O O . GLY B 1 656 ? 16.75 18.656 2.223 1 98.12 656 GLY B O 1
ATOM 11774 N N . ARG B 1 657 ? 14.969 17.594 3.117 1 98.44 657 ARG B N 1
ATOM 11775 C CA . ARG B 1 657 ? 14.602 16.734 1.995 1 98.44 657 ARG B CA 1
ATOM 11776 C C . ARG B 1 657 ? 13.695 17.469 1.012 1 98.44 657 ARG B C 1
ATOM 11778 O O . ARG B 1 657 ? 12.805 18.219 1.419 1 98.44 657 ARG B O 1
ATOM 11785 N N . TYR B 1 658 ? 13.945 17.25 -0.284 1 98.44 658 TYR B N 1
ATOM 11786 C CA . TYR B 1 658 ? 12.992 17.688 -1.294 1 98.44 658 TYR B CA 1
ATOM 11787 C C . TYR B 1 658 ? 12.406 16.5 -2.051 1 98.44 658 TYR B C 1
ATOM 11789 O O . TYR B 1 658 ? 13.047 15.445 -2.15 1 98.44 658 TYR B O 1
ATOM 11797 N N . TRP B 1 659 ? 11.227 16.625 -2.477 1 98.56 659 TRP B N 1
ATOM 11798 C CA . TRP B 1 659 ? 10.547 15.586 -3.25 1 98.56 659 TRP B CA 1
ATOM 11799 C C . TRP B 1 659 ? 9.578 16.203 -4.25 1 98.56 659 TRP B C 1
ATOM 11801 O O . TRP B 1 659 ? 8.398 16.391 -3.949 1 98.56 659 TRP B O 1
ATOM 11811 N N . MET B 1 660 ? 10.016 16.359 -5.5 1 98.19 660 MET B N 1
ATOM 11812 C CA . MET B 1 660 ? 9.273 17.078 -6.531 1 98.19 660 MET B CA 1
ATOM 11813 C C . MET B 1 660 ? 8.344 16.125 -7.289 1 98.19 660 MET B C 1
ATOM 11815 O O . MET B 1 660 ? 7.328 16.562 -7.832 1 98.19 660 MET B O 1
ATOM 11819 N N . THR B 1 661 ? 8.633 14.875 -7.262 1 97.25 661 THR B N 1
ATOM 11820 C CA . THR B 1 661 ? 7.879 13.93 -8.078 1 97.25 661 THR B CA 1
ATOM 11821 C C . THR B 1 661 ? 6.746 13.305 -7.277 1 97.25 661 THR B C 1
ATOM 11823 O O . THR B 1 661 ? 5.93 12.555 -7.824 1 97.25 661 THR B O 1
ATOM 11826 N N . TYR B 1 662 ? 6.688 13.43 -6.004 1 96.94 662 TYR B N 1
ATOM 11827 C CA . TYR B 1 662 ? 5.496 13.055 -5.254 1 96.94 662 TYR B CA 1
ATOM 11828 C C . TYR B 1 662 ? 4.387 14.086 -5.441 1 96.94 662 TYR B C 1
ATOM 11830 O O . TYR B 1 662 ? 4.293 15.047 -4.68 1 96.94 662 TYR B O 1
ATOM 11838 N N . VAL B 1 663 ? 3.5 13.867 -6.355 1 96 663 VAL B N 1
ATOM 11839 C CA . VAL B 1 663 ? 2.512 14.836 -6.812 1 96 663 VAL B CA 1
ATOM 11840 C C . VAL B 1 663 ? 1.197 14.625 -6.062 1 96 663 VAL B C 1
ATOM 11842 O O . VAL B 1 663 ? 0.788 13.492 -5.824 1 96 663 VAL B O 1
ATOM 11845 N N . SER B 1 664 ? 0.582 15.711 -5.633 1 94.88 664 SER B N 1
ATOM 11846 C CA . SER B 1 664 ? -0.734 15.68 -5.004 1 94.88 664 SER B CA 1
ATOM 11847 C C . SER B 1 664 ? -1.823 15.344 -6.02 1 94.88 664 SER B C 1
ATOM 11849 O O . SER B 1 664 ? -1.582 15.367 -7.227 1 94.88 664 SER B O 1
ATOM 11851 N N . PRO B 1 665 ? -3.072 15.039 -5.559 1 93.75 665 PRO B N 1
ATOM 11852 C CA . PRO B 1 665 ? -4.18 14.773 -6.48 1 93.75 665 PRO B CA 1
ATOM 11853 C C . PRO B 1 665 ? -4.539 15.984 -7.336 1 93.75 665 PRO B C 1
ATOM 11855 O O . PRO B 1 665 ? -5.32 15.867 -8.281 1 93.75 665 PRO B O 1
ATOM 11858 N N . LEU B 1 666 ? -3.951 17.172 -7.055 1 94.31 666 LEU B N 1
ATOM 11859 C CA . LEU B 1 666 ? -4.227 18.375 -7.828 1 94.31 666 LEU B CA 1
ATOM 11860 C C . LEU B 1 666 ? -3.164 18.594 -8.898 1 94.31 666 LEU B C 1
ATOM 11862 O O . LEU B 1 666 ? -3.166 19.609 -9.586 1 94.31 666 LEU B O 1
ATOM 11866 N N . GLY B 1 667 ? -2.217 17.734 -8.977 1 93.94 667 GLY B N 1
ATOM 11867 C CA . GLY B 1 667 ? -1.283 17.703 -10.086 1 93.94 667 GLY B CA 1
ATOM 11868 C C . GLY B 1 667 ? 0.008 18.453 -9.797 1 93.94 667 GLY B C 1
ATOM 11869 O O . GLY B 1 667 ? 0.858 18.594 -10.68 1 93.94 667 GLY B O 1
ATOM 11870 N N . GLU B 1 668 ? 0.225 18.891 -8.547 1 94.81 668 GLU B N 1
ATOM 11871 C CA . GLU B 1 668 ? 1.427 19.625 -8.172 1 94.81 668 GLU B CA 1
ATOM 11872 C C . GLU B 1 668 ? 2.148 18.938 -7.012 1 94.81 668 GLU B C 1
ATOM 11874 O O . GLU B 1 668 ? 1.521 18.266 -6.199 1 94.81 668 GLU B O 1
ATOM 11879 N N . PRO B 1 669 ? 3.541 19.156 -7.012 1 96.38 669 PRO B N 1
ATOM 11880 C CA . PRO B 1 669 ? 4.207 18.688 -5.797 1 96.38 669 PRO B CA 1
ATOM 11881 C C . PRO B 1 669 ? 3.693 19.375 -4.535 1 96.38 669 PRO B C 1
ATOM 11883 O O . PRO B 1 669 ? 3.248 20.516 -4.594 1 96.38 669 PRO B O 1
ATOM 11886 N N . THR B 1 670 ? 3.771 18.75 -3.404 1 96 670 THR B N 1
ATOM 11887 C CA . THR B 1 670 ? 3.363 19.312 -2.127 1 96 670 THR B CA 1
ATOM 11888 C C . THR B 1 670 ? 4.211 20.547 -1.788 1 96 670 THR B C 1
ATOM 11890 O O . THR B 1 670 ? 3.723 21.484 -1.172 1 96 670 THR B O 1
ATOM 11893 N N . GLN B 1 671 ? 5.457 20.438 -2.143 1 96.94 671 GLN B N 1
ATOM 11894 C CA . GLN B 1 671 ? 6.41 21.516 -1.893 1 96.94 671 GLN B CA 1
ATOM 11895 C C . GLN B 1 671 ? 7.426 21.625 -3.025 1 96.94 671 GLN B C 1
ATOM 11897 O O . GLN B 1 671 ? 7.98 20.609 -3.469 1 96.94 671 GLN B O 1
ATOM 11902 N N . SER B 1 672 ? 7.66 22.906 -3.484 1 97.56 672 SER B N 1
ATOM 11903 C CA . SER B 1 672 ? 8.617 23.125 -4.566 1 97.56 672 SER B CA 1
ATOM 11904 C C . SER B 1 672 ? 9.758 24.031 -4.121 1 97.56 672 SER B C 1
ATOM 11906 O O . SER B 1 672 ? 10.859 23.953 -4.672 1 97.56 672 SER B O 1
ATOM 11908 N N . GLU B 1 673 ? 9.484 24.953 -3.17 1 98.19 673 GLU B N 1
ATOM 11909 C CA . GLU B 1 673 ? 10.484 25.906 -2.676 1 98.19 673 GLU B CA 1
ATOM 11910 C C . GLU B 1 673 ? 10.984 25.5 -1.29 1 98.19 673 GLU B C 1
ATOM 11912 O O . GLU B 1 673 ? 10.188 25.172 -0.406 1 98.19 673 GLU B O 1
ATOM 11917 N N . TYR B 1 674 ? 12.234 25.578 -1.135 1 98.75 674 TYR B N 1
ATOM 11918 C CA . TYR B 1 674 ? 12.844 25.203 0.133 1 98.75 674 TYR B CA 1
ATOM 11919 C C . TYR B 1 674 ? 13.617 26.359 0.736 1 98.75 674 TYR B C 1
ATOM 11921 O O . TYR B 1 674 ? 14.398 27.016 0.043 1 98.75 674 TYR B O 1
ATOM 11929 N N . HIS B 1 675 ? 13.43 26.609 2 1 98.75 675 HIS B N 1
ATOM 11930 C CA . HIS B 1 675 ? 13.93 27.781 2.717 1 98.75 675 HIS B CA 1
ATOM 11931 C C . HIS B 1 675 ? 15.438 27.703 2.93 1 98.75 675 HIS B C 1
ATOM 11933 O O . HIS B 1 675 ? 15.938 26.703 3.445 1 98.75 675 HIS B O 1
ATOM 11939 N N . ILE B 1 676 ? 16.141 28.719 2.527 1 98.69 676 ILE B N 1
ATOM 11940 C CA . ILE B 1 676 ? 17.531 28.938 2.877 1 98.69 676 ILE B CA 1
ATOM 11941 C C . ILE B 1 676 ? 17.641 30.031 3.932 1 98.69 676 ILE B C 1
ATOM 11943 O O . ILE B 1 676 ? 17.578 31.219 3.605 1 98.69 676 ILE B O 1
ATOM 11947 N N . PRO B 1 677 ? 17.891 29.641 5.18 1 98.06 677 PRO B N 1
ATOM 11948 C CA . PRO B 1 677 ? 18.094 30.703 6.168 1 98.06 677 PRO B CA 1
ATOM 11949 C C . PRO B 1 677 ? 19.25 31.641 5.812 1 98.06 677 PRO B C 1
ATOM 11951 O O . PRO B 1 677 ? 20.328 31.156 5.449 1 98.06 677 PRO B O 1
ATOM 11954 N N . ARG B 1 678 ? 19.078 32.938 5.879 1 97.19 678 ARG B N 1
ATOM 11955 C CA . ARG B 1 678 ? 20.141 33.875 5.535 1 97.19 678 ARG B CA 1
ATOM 11956 C C . ARG B 1 678 ? 21.359 33.656 6.41 1 97.19 678 ARG B C 1
ATOM 11958 O O . ARG B 1 678 ? 22.5 33.906 5.977 1 97.19 678 ARG B O 1
ATOM 11965 N N . SER B 1 679 ? 21.188 33.188 7.664 1 97.25 679 SER B N 1
ATOM 11966 C CA . SER B 1 679 ? 22.312 32.938 8.562 1 97.25 679 SER B CA 1
ATOM 11967 C C . SER B 1 679 ? 23.203 31.828 8.039 1 97.25 679 SER B C 1
ATOM 11969 O O . SER B 1 679 ? 24.328 31.656 8.5 1 97.25 679 SER B O 1
ATOM 11971 N N . TYR B 1 680 ? 22.703 31 7.098 1 97.94 680 TYR B N 1
ATOM 11972 C CA . TYR B 1 680 ? 23.5 29.938 6.492 1 97.94 680 TYR B CA 1
ATOM 11973 C C . TYR B 1 680 ? 24.375 30.484 5.371 1 97.94 680 TYR B C 1
ATOM 11975 O O . TYR B 1 680 ? 25.297 29.812 4.906 1 97.94 680 TYR B O 1
ATOM 11983 N N . LEU B 1 681 ? 24.094 31.703 4.938 1 97.88 681 LEU B N 1
ATOM 11984 C CA . LEU B 1 681 ? 24.75 32.25 3.75 1 97.88 681 LEU B CA 1
ATOM 11985 C C . LEU B 1 681 ? 25.938 33.125 4.137 1 97.88 681 LEU B C 1
ATOM 11987 O O . LEU B 1 681 ? 25.938 33.75 5.207 1 97.88 681 LEU B O 1
ATOM 11991 N N . LYS B 1 682 ? 26.875 33.125 3.25 1 97 682 LYS B N 1
ATOM 11992 C CA . LYS B 1 682 ? 27.938 34.125 3.17 1 97 682 LYS B CA 1
ATOM 11993 C C . LYS B 1 682 ? 27.641 35.156 2.076 1 97 682 LYS B C 1
ATOM 11995 O O . LYS B 1 682 ? 26.797 34.938 1.208 1 97 682 LYS B O 1
ATOM 12000 N N . PRO B 1 683 ? 28.297 36.25 2.174 1 95.75 683 PRO B N 1
ATOM 12001 C CA . PRO B 1 683 ? 28.031 37.25 1.147 1 95.75 683 PRO B CA 1
ATOM 12002 C C . PRO B 1 683 ? 28.297 36.75 -0.267 1 95.75 683 PRO B C 1
ATOM 12004 O O . PRO B 1 683 ? 27.547 37.094 -1.197 1 95.75 683 PRO B O 1
ATOM 12007 N N . THR B 1 684 ? 29.422 35.969 -0.379 1 95.25 684 THR B N 1
ATOM 12008 C CA . THR B 1 684 ? 29.781 35.5 -1.703 1 95.25 684 THR B CA 1
ATOM 12009 C C . THR B 1 684 ? 30.203 34.031 -1.635 1 95.25 684 THR B C 1
ATOM 12011 O O . THR B 1 684 ? 30.547 33.531 -0.564 1 95.25 684 THR B O 1
ATOM 12014 N N . ASP B 1 685 ? 30.094 33.406 -2.783 1 95.69 685 ASP B N 1
ATOM 12015 C CA . ASP B 1 685 ? 30.656 32.062 -3.02 1 95.69 685 ASP B CA 1
ATOM 12016 C C . ASP B 1 685 ? 30.047 31.047 -2.07 1 95.69 685 ASP B C 1
ATOM 12018 O O . ASP B 1 685 ? 30.781 30.312 -1.389 1 95.69 685 ASP B O 1
ATOM 12022 N N . ASN B 1 686 ? 28.75 31.062 -1.93 1 97.75 686 ASN B N 1
ATOM 12023 C CA . ASN B 1 686 ? 28.062 30.062 -1.142 1 97.75 686 ASN B CA 1
ATOM 12024 C C . ASN B 1 686 ? 28.016 28.719 -1.865 1 97.75 686 ASN B C 1
ATOM 12026 O O . ASN B 1 686 ? 27.656 28.641 -3.041 1 97.75 686 ASN B O 1
ATOM 12030 N N . LEU B 1 687 ? 28.359 27.688 -1.209 1 98.31 687 LEU B N 1
ATOM 12031 C CA . LEU B 1 687 ? 28.328 26.328 -1.756 1 98.31 687 LEU B CA 1
ATOM 12032 C C . LEU B 1 687 ? 26.953 25.688 -1.555 1 98.31 687 LEU B C 1
ATOM 12034 O O . LEU B 1 687 ? 26.453 25.625 -0.427 1 98.31 687 LEU B O 1
ATOM 12038 N N . MET B 1 688 ? 26.297 25.312 -2.633 1 98.44 688 MET B N 1
ATOM 12039 C CA . MET B 1 688 ? 25.109 24.469 -2.574 1 98.44 688 MET B CA 1
ATOM 12040 C C . MET B 1 688 ? 25.422 23.062 -3.094 1 98.44 688 MET B C 1
ATOM 12042 O O . MET B 1 688 ? 25.984 22.906 -4.18 1 98.44 688 MET B O 1
ATOM 12046 N N . VAL B 1 689 ? 25.109 22.047 -2.338 1 98.81 689 VAL B N 1
ATOM 12047 C CA . VAL B 1 689 ? 25.266 20.656 -2.758 1 98.81 689 VAL B CA 1
ATOM 12048 C C . VAL B 1 689 ? 23.922 19.953 -2.658 1 98.81 689 VAL B C 1
ATOM 12050 O O . VAL B 1 689 ? 23.172 20.156 -1.701 1 98.81 689 VAL B O 1
ATOM 12053 N N . ILE B 1 690 ? 23.578 19.172 -3.707 1 98.75 690 ILE B N 1
ATOM 12054 C CA . ILE B 1 690 ? 22.344 18.391 -3.779 1 98.75 690 ILE B CA 1
ATOM 12055 C C . ILE B 1 690 ? 22.672 16.922 -3.965 1 98.75 690 ILE B C 1
ATOM 12057 O O . ILE B 1 690 ? 23.5 16.562 -4.801 1 98.75 690 ILE B O 1
ATOM 12061 N N . PHE B 1 691 ? 22.109 16.062 -3.154 1 98.5 691 PHE B N 1
ATOM 12062 C CA . PHE B 1 691 ? 22.078 14.641 -3.463 1 98.5 691 PHE B CA 1
ATOM 12063 C C . PHE B 1 691 ? 20.75 14.266 -4.113 1 98.5 691 PHE B C 1
ATOM 12065 O O . PHE B 1 691 ? 19.688 14.539 -3.561 1 98.5 691 PHE B O 1
ATOM 12072 N N . GLU B 1 692 ? 20.781 13.711 -5.273 1 98.75 692 GLU B N 1
ATOM 12073 C CA . GLU B 1 692 ? 19.625 13.305 -6.055 1 98.75 692 GLU B CA 1
ATOM 12074 C C . GLU B 1 692 ? 19.547 11.781 -6.176 1 98.75 692 GLU B C 1
ATOM 12076 O O . GLU B 1 692 ? 20.516 11.141 -6.59 1 98.75 692 GLU B O 1
ATOM 12081 N N . GLU B 1 693 ? 18.391 11.211 -5.816 1 98.12 693 GLU B N 1
ATOM 12082 C CA . GLU B 1 693 ? 18.203 9.766 -5.781 1 98.12 693 GLU B CA 1
ATOM 12083 C C . GLU B 1 693 ? 17.859 9.219 -7.164 1 98.12 693 GLU B C 1
ATOM 12085 O O . GLU B 1 693 ? 18.062 8.031 -7.434 1 98.12 693 GLU B O 1
ATOM 12090 N N . GLU B 1 694 ? 17.312 10.039 -8 1 97 694 GLU B N 1
ATOM 12091 C CA . GLU B 1 694 ? 16.844 9.602 -9.32 1 97 694 GLU B CA 1
ATOM 12092 C C . GLU B 1 694 ? 17.516 10.406 -10.43 1 97 694 GLU B C 1
ATOM 12094 O O . GLU B 1 694 ? 18.344 11.289 -10.164 1 97 694 GLU B O 1
ATOM 12099 N N . GLU B 1 695 ? 17.25 10.016 -11.672 1 96.88 695 GLU B N 1
ATOM 12100 C CA . GLU B 1 695 ? 17.812 10.75 -12.812 1 96.88 695 GLU B CA 1
ATOM 12101 C C . GLU B 1 695 ? 17.219 12.156 -12.898 1 96.88 695 GLU B C 1
ATOM 12103 O O . GLU B 1 695 ? 16 12.328 -12.898 1 96.88 695 GLU B O 1
ATOM 12108 N N . ALA B 1 696 ? 18.141 13.141 -12.859 1 97.56 696 ALA B N 1
ATOM 12109 C CA . ALA B 1 696 ? 17.609 14.508 -12.867 1 97.56 696 ALA B CA 1
ATOM 12110 C C . ALA B 1 696 ? 18.625 15.484 -13.445 1 97.56 696 ALA B C 1
ATOM 12112 O O . ALA B 1 696 ? 19.812 15.164 -13.547 1 97.56 696 ALA B O 1
ATOM 12113 N N . ASN B 1 697 ? 18.156 16.641 -13.867 1 97.56 697 ASN B N 1
ATOM 12114 C CA . ASN B 1 697 ? 18.938 17.766 -14.367 1 97.56 697 ASN B CA 1
ATOM 12115 C C . ASN B 1 697 ? 18.703 19.031 -13.539 1 97.56 697 ASN B C 1
ATOM 12117 O O . ASN B 1 697 ? 17.594 19.562 -13.523 1 97.56 697 ASN B O 1
ATOM 12121 N N . PRO B 1 698 ? 19.719 19.562 -12.898 1 97.75 698 PRO B N 1
ATOM 12122 C CA . PRO B 1 698 ? 19.547 20.703 -12 1 97.75 698 PRO B CA 1
ATOM 12123 C C . PRO B 1 698 ? 19.438 22.031 -12.742 1 97.75 698 PRO B C 1
ATOM 12125 O O . PRO B 1 698 ? 19.297 23.078 -12.117 1 97.75 698 PRO B O 1
ATOM 12128 N N . GLU B 1 699 ? 19.406 22.109 -14.023 1 95.88 699 GLU B N 1
ATOM 12129 C CA . GLU B 1 699 ? 19.516 23.312 -14.844 1 95.88 699 GLU B CA 1
ATOM 12130 C C . GLU B 1 699 ? 18.391 24.297 -14.531 1 95.88 699 GLU B C 1
ATOM 12132 O O . GLU B 1 699 ? 18.578 25.516 -14.648 1 95.88 699 GLU B O 1
ATOM 12137 N N . LYS B 1 700 ? 17.281 23.844 -14.117 1 96.12 700 LYS B N 1
ATOM 12138 C CA . LYS B 1 700 ? 16.125 24.703 -13.953 1 96.12 700 LYS B CA 1
ATOM 12139 C C . LYS B 1 700 ? 15.977 25.156 -12.508 1 96.12 700 LYS B C 1
ATOM 12141 O O . LYS B 1 700 ? 15 25.812 -12.156 1 96.12 700 LYS B O 1
ATOM 12146 N N . ILE B 1 701 ? 16.906 24.844 -11.664 1 97.56 701 ILE B N 1
ATOM 12147 C CA . ILE B 1 701 ? 16.875 25.281 -10.266 1 97.56 701 ILE B CA 1
ATOM 12148 C C . ILE B 1 701 ? 17.062 26.797 -10.188 1 97.56 701 ILE B C 1
ATOM 12150 O O . ILE B 1 701 ? 17.875 27.359 -10.922 1 97.56 701 ILE B O 1
ATOM 12154 N N . GLU B 1 702 ? 16.344 27.484 -9.297 1 96.88 702 GLU B N 1
ATOM 12155 C CA . GLU B 1 702 ? 16.406 28.922 -9.125 1 96.88 702 GLU B CA 1
ATOM 12156 C C . GLU B 1 702 ? 16.547 29.297 -7.648 1 96.88 702 GLU B C 1
ATOM 12158 O O . GLU B 1 702 ? 15.953 28.672 -6.777 1 96.88 702 GLU B O 1
ATOM 12163 N N . ILE B 1 703 ? 17.375 30.281 -7.406 1 97.94 703 ILE B N 1
ATOM 12164 C CA . ILE B 1 703 ? 17.438 30.922 -6.102 1 97.94 703 ILE B CA 1
ATOM 12165 C C . ILE B 1 703 ? 16.484 32.125 -6.07 1 97.94 703 ILE B C 1
ATOM 12167 O O . ILE B 1 703 ? 16.516 32.969 -6.965 1 97.94 703 ILE B O 1
ATOM 12171 N N . LEU B 1 704 ? 15.688 32.188 -5.008 1 97.88 704 LEU B N 1
ATOM 12172 C CA . LEU B 1 704 ? 14.594 33.156 -4.953 1 97.88 704 LEU B CA 1
ATOM 12173 C C . LEU B 1 704 ? 14.656 33.969 -3.664 1 97.88 704 LEU B C 1
ATOM 12175 O O . LEU B 1 704 ? 15.164 33.5 -2.646 1 97.88 704 LEU B O 1
ATOM 12179 N N . THR B 1 705 ? 14.211 35.188 -3.719 1 97.06 705 THR B N 1
ATOM 12180 C CA . THR B 1 705 ? 13.836 35.938 -2.521 1 97.06 705 THR B CA 1
ATOM 12181 C C . THR B 1 705 ? 12.328 35.875 -2.299 1 97.06 705 THR B C 1
ATOM 12183 O O . THR B 1 705 ? 11.562 35.719 -3.25 1 97.06 705 THR B O 1
ATOM 12186 N N . VAL B 1 706 ? 11.961 35.969 -1.071 1 97.69 706 VAL B N 1
ATOM 12187 C CA . VAL B 1 706 ? 10.555 35.812 -0.725 1 97.69 706 VAL B CA 1
ATOM 12188 C C . VAL B 1 706 ? 10.039 37.062 -0.058 1 97.69 706 VAL B C 1
ATOM 12190 O O . VAL B 1 706 ? 10.734 37.688 0.765 1 97.69 706 VAL B O 1
ATOM 12193 N N . ASN B 1 707 ? 8.906 37.531 -0.462 1 95.56 707 ASN B N 1
ATOM 12194 C CA . ASN B 1 707 ? 8.281 38.656 0.196 1 95.56 707 ASN B CA 1
ATOM 12195 C C . ASN B 1 707 ? 6.758 38.562 0.161 1 95.56 707 ASN B C 1
ATOM 12197 O O . ASN B 1 707 ? 6.207 37.656 -0.448 1 95.56 707 ASN B O 1
ATOM 12201 N N . ARG B 1 708 ? 6.148 39.406 0.898 1 94.69 708 ARG B N 1
ATOM 12202 C CA . ARG B 1 708 ? 4.699 39.562 0.864 1 94.69 708 ARG B CA 1
ATOM 12203 C C . ARG B 1 708 ? 4.32 41 0.583 1 94.69 708 ARG B C 1
ATOM 12205 O O . ARG B 1 708 ? 3.539 41.625 1.324 1 94.69 708 ARG B O 1
ATOM 12212 N N . ASP B 1 709 ? 4.797 41.469 -0.579 1 94.12 709 ASP B N 1
ATOM 12213 C CA . ASP B 1 709 ? 4.695 42.906 -0.92 1 94.12 709 ASP B CA 1
ATOM 12214 C C . ASP B 1 709 ? 3.404 43.188 -1.681 1 94.12 709 ASP B C 1
ATOM 12216 O O . ASP B 1 709 ? 3.133 44.344 -2.037 1 94.12 709 ASP B O 1
ATOM 12220 N N . THR B 1 710 ? 2.705 42.219 -1.991 1 94.75 710 THR B N 1
ATOM 12221 C CA . THR B 1 710 ? 1.362 42.406 -2.525 1 94.75 710 THR B CA 1
ATOM 12222 C C . THR B 1 710 ? 0.351 42.562 -1.395 1 94.75 710 THR B C 1
ATOM 12224 O O . THR B 1 710 ? 0.05 41.625 -0.676 1 94.75 710 THR B O 1
ATOM 12227 N N . ILE B 1 711 ? -0.113 43.812 -1.256 1 96.75 711 ILE B N 1
ATOM 12228 C CA . ILE B 1 711 ? -0.983 44.156 -0.137 1 96.75 711 ILE B CA 1
ATOM 12229 C C . ILE B 1 711 ? -2.4 44.406 -0.646 1 96.75 711 ILE B C 1
ATOM 12231 O O . ILE B 1 711 ? -2.588 45.031 -1.696 1 96.75 711 ILE B O 1
ATOM 12235 N N . CYS B 1 712 ? -3.348 43.875 0.06 1 96.81 712 CYS B N 1
ATOM 12236 C CA . CYS B 1 712 ? -4.734 44 -0.376 1 96.81 712 CYS B CA 1
ATOM 12237 C C . CYS B 1 712 ? -5.645 44.375 0.79 1 96.81 712 CYS B C 1
ATOM 12239 O O . CYS B 1 712 ? -5.215 44.344 1.944 1 96.81 712 CYS B O 1
ATOM 12241 N N . SER B 1 713 ? -6.77 44.781 0.471 1 95.94 713 SER B N 1
ATOM 12242 C CA . SER B 1 713 ? -7.871 44.938 1.409 1 95.94 713 SER B CA 1
ATOM 12243 C C . SER B 1 713 ? -9.203 44.562 0.768 1 95.94 713 SER B C 1
ATOM 12245 O O . SER B 1 713 ? -9.352 44.656 -0.455 1 95.94 713 SER B O 1
ATOM 12247 N N . TYR B 1 714 ? -10.086 44.156 1.52 1 93.81 714 TYR B N 1
ATOM 12248 C CA . TYR B 1 714 ? -11.438 43.75 1.123 1 93.81 714 TYR B CA 1
ATOM 12249 C C . TYR B 1 714 ? -12.445 44.125 2.205 1 93.81 714 TYR B C 1
ATOM 12251 O O . TYR B 1 714 ? -12.625 43.375 3.172 1 93.81 714 TYR B O 1
ATOM 12259 N N . VAL B 1 715 ? -13.148 45.25 2.053 1 93.5 715 VAL B N 1
ATOM 12260 C CA . VAL B 1 715 ? -13.992 45.781 3.117 1 93.5 715 VAL B CA 1
ATOM 12261 C C . VAL B 1 715 ? -15.367 46.125 2.557 1 93.5 715 VAL B C 1
ATOM 12263 O O . VAL B 1 715 ? -15.469 46.781 1.504 1 93.5 715 VAL B O 1
ATOM 12266 N N . THR B 1 716 ? -16.391 45.781 3.246 1 89.62 716 THR B N 1
ATOM 12267 C CA . THR B 1 716 ? -17.766 46.094 2.859 1 89.62 716 THR B CA 1
ATOM 12268 C C . THR B 1 716 ? -18.312 47.219 3.717 1 89.62 716 THR B C 1
ATOM 12270 O O . THR B 1 716 ? -17.688 47.625 4.695 1 89.62 716 THR B O 1
ATOM 12273 N N . GLU B 1 717 ? -19.531 47.656 3.387 1 84.31 717 GLU B N 1
ATOM 12274 C CA . GLU B 1 717 ? -20.188 48.719 4.129 1 84.31 717 GLU B CA 1
ATOM 12275 C C . GLU B 1 717 ? -20.672 48.25 5.492 1 84.31 717 GLU B C 1
ATOM 12277 O O . GLU B 1 717 ? -20.969 49.031 6.375 1 84.31 717 GLU B O 1
ATOM 12282 N N . TYR B 1 718 ? -20.578 46.938 5.73 1 83.38 718 TYR B N 1
ATOM 12283 C CA . TYR B 1 718 ? -21.078 46.344 6.977 1 83.38 718 TYR B CA 1
ATOM 12284 C C . TYR B 1 718 ? -19.938 46.062 7.934 1 83.38 718 TYR B C 1
ATOM 12286 O O . TYR B 1 718 ? -20.156 45.625 9.07 1 83.38 718 TYR B O 1
ATOM 12294 N N . HIS B 1 719 ? -18.75 46.375 7.496 1 91.44 719 HIS B N 1
ATOM 12295 C CA . HIS B 1 719 ? -17.609 46.188 8.383 1 91.44 719 HIS B CA 1
ATOM 12296 C C . HIS B 1 719 ? -17.625 47.188 9.531 1 91.44 719 HIS B C 1
ATOM 12298 O O . HIS B 1 719 ? -18.031 48.344 9.344 1 91.44 719 HIS B O 1
ATOM 12304 N N . PRO B 1 720 ? -17.297 46.656 10.742 1 91 720 PRO B N 1
ATOM 12305 C CA . PRO B 1 720 ? -17.047 47.656 11.781 1 91 720 PRO B CA 1
ATOM 12306 C C . PRO B 1 720 ? -15.773 48.438 11.539 1 91 720 PRO B C 1
ATOM 12308 O O . PRO B 1 720 ? -14.938 48.062 10.719 1 91 720 PRO B O 1
ATOM 12311 N N . PRO B 1 721 ? -15.711 49.656 12.25 1 91 721 PRO B N 1
ATOM 12312 C CA . PRO B 1 721 ? -14.406 50.312 12.234 1 91 721 PRO B CA 1
ATOM 12313 C C . PRO B 1 721 ? -13.305 49.469 12.867 1 91 721 PRO B C 1
ATOM 12315 O O . PRO B 1 721 ? -13.586 48.469 13.531 1 91 721 PRO B O 1
ATOM 12318 N N . SER B 1 722 ? -12.062 49.906 12.57 1 92.44 722 SER B N 1
ATOM 12319 C CA . SER B 1 722 ? -10.922 49.219 13.18 1 92.44 722 SER B CA 1
ATOM 12320 C C . SER B 1 722 ? -11.031 49.219 14.695 1 92.44 722 SER B C 1
ATOM 12322 O O . SER B 1 722 ? -11.438 50.219 15.305 1 92.44 722 SER B O 1
ATOM 12324 N N . VAL B 1 723 ? -10.711 48.125 15.32 1 94.81 723 VAL B N 1
ATOM 12325 C CA . VAL B 1 723 ? -10.734 48 16.781 1 94.81 723 VAL B CA 1
ATOM 12326 C C . VAL B 1 723 ? -9.812 49.031 17.422 1 94.81 723 VAL B C 1
ATOM 12328 O O . VAL B 1 723 ? -9.992 49.375 18.578 1 94.81 723 VAL B O 1
ATOM 12331 N N . LYS B 1 724 ? -8.898 49.562 16.656 1 91.44 724 LYS B N 1
ATOM 12332 C CA . LYS B 1 724 ? -7.969 50.594 17.141 1 91.44 724 LYS B CA 1
ATOM 12333 C C . LYS B 1 724 ? -8.688 51.906 17.422 1 91.44 724 LYS B C 1
ATOM 12335 O O . LYS B 1 724 ? -8.141 52.781 18.078 1 91.44 724 LYS B O 1
ATOM 12340 N N . SER B 1 725 ? -9.906 51.938 17.016 1 91.31 725 SER B N 1
ATOM 12341 C CA . SER B 1 725 ? -10.695 53.156 17.188 1 91.31 725 SER B CA 1
ATOM 12342 C C . SER B 1 725 ? -11.156 53.312 18.641 1 91.31 725 SER B C 1
ATOM 12344 O O . SER B 1 725 ? -11.742 54.312 19 1 91.31 725 SER B O 1
ATOM 12346 N N . TRP B 1 726 ? -10.867 52.344 19.484 1 91.94 726 TRP B N 1
ATOM 12347 C CA . TRP B 1 726 ? -11.305 52.375 20.875 1 91.94 726 TRP B CA 1
ATOM 12348 C C . TRP B 1 726 ? -10.148 52.031 21.812 1 91.94 726 TRP B C 1
ATOM 12350 O O . TRP B 1 726 ? -9.164 51.438 21.406 1 91.94 726 TRP B O 1
ATOM 12360 N N . GLU B 1 727 ? -10.219 52.5 23.016 1 91.75 727 GLU B N 1
ATOM 12361 C CA . GLU B 1 727 ? -9.266 52.156 24.078 1 91.75 727 GLU B CA 1
ATOM 12362 C C . GLU B 1 727 ? -9.938 52.125 25.438 1 91.75 727 GLU B C 1
ATOM 12364 O O . GLU B 1 727 ? -11.07 52.562 25.594 1 91.75 727 GLU B O 1
ATOM 12369 N N . ARG B 1 728 ? -9.398 51.438 26.297 1 88.38 728 ARG B N 1
ATOM 12370 C CA . ARG B 1 728 ? -9.812 51.438 27.703 1 88.38 728 ARG B CA 1
ATOM 12371 C C . ARG B 1 728 ? -8.711 51.969 28.594 1 88.38 728 ARG B C 1
ATOM 12373 O O . ARG B 1 728 ? -7.598 51.438 28.609 1 88.38 728 ARG B O 1
ATOM 12380 N N . LYS B 1 729 ? -9 53.031 29.141 1 82.69 729 LYS B N 1
ATOM 12381 C CA . LYS B 1 729 ? -8.109 53.656 30.109 1 82.69 729 LYS B CA 1
ATOM 12382 C C . LYS B 1 729 ? -8.805 53.875 31.453 1 82.69 729 LYS B C 1
ATOM 12384 O O . LYS B 1 729 ? -9.922 54.375 31.5 1 82.69 729 LYS B O 1
ATOM 12389 N N . ASN B 1 730 ? -8.242 53.562 32.531 1 76.62 730 ASN B N 1
ATOM 12390 C CA . ASN B 1 730 ? -8.797 53.688 33.875 1 76.62 730 ASN B CA 1
ATOM 12391 C C . ASN B 1 730 ? -10.219 53.125 33.938 1 76.62 730 ASN B C 1
ATOM 12393 O O . ASN B 1 730 ? -11.125 53.812 34.406 1 76.62 730 ASN B O 1
ATOM 12397 N N . ASN B 1 731 ? -10.398 52.031 33.281 1 77.25 731 ASN B N 1
ATOM 12398 C CA . ASN B 1 731 ? -11.633 51.25 33.312 1 77.25 731 ASN B CA 1
ATOM 12399 C C . ASN B 1 731 ? -12.742 51.938 32.531 1 77.25 731 ASN B C 1
ATOM 12401 O O . ASN B 1 731 ? -13.922 51.594 32.656 1 77.25 731 ASN B O 1
ATOM 12405 N N . LYS B 1 732 ? -12.32 52.906 31.797 1 84.19 732 LYS B N 1
ATOM 12406 C CA . LYS B 1 732 ? -13.305 53.562 30.953 1 84.19 732 LYS B CA 1
ATOM 12407 C C . LYS B 1 732 ? -13.094 53.219 29.484 1 84.19 732 LYS B C 1
ATOM 12409 O O . LYS B 1 732 ? -11.984 53.406 28.953 1 84.19 732 LYS B O 1
ATOM 12414 N N . PHE B 1 733 ? -14.102 52.719 28.906 1 89.25 733 PHE B N 1
ATOM 12415 C CA . PHE B 1 733 ? -14.117 52.406 27.484 1 89.25 733 PHE B CA 1
ATOM 12416 C C . PHE B 1 733 ? -14.531 53.625 26.672 1 89.25 733 PHE B C 1
ATOM 12418 O O . PHE B 1 733 ? -15.625 54.156 26.844 1 89.25 733 PHE B O 1
ATOM 12425 N N . THR B 1 734 ? -13.57 54.156 25.781 1 88.62 734 THR B N 1
ATOM 12426 C CA . THR B 1 734 ? -13.836 55.406 25.047 1 88.62 734 THR B CA 1
ATOM 12427 C C . THR B 1 734 ? -13.359 55.281 23.609 1 88.62 734 THR B C 1
ATOM 12429 O O . THR B 1 734 ? -12.391 54.594 23.328 1 88.62 734 THR B O 1
ATOM 12432 N N . PRO B 1 735 ? -14.047 55.938 22.688 1 89.12 735 PRO B N 1
ATOM 12433 C CA . PRO B 1 735 ? -13.516 56.062 21.328 1 89.12 735 PRO B CA 1
ATOM 12434 C C . PRO B 1 735 ? -12.297 56.969 21.266 1 89.12 735 PRO B C 1
ATOM 12436 O O . PRO B 1 735 ? -12.234 57.969 21.969 1 89.12 735 PRO B O 1
ATOM 12439 N N . VAL B 1 736 ? -11.375 56.594 20.578 1 88.12 736 VAL B N 1
ATOM 12440 C CA . VAL B 1 736 ? -10.172 57.406 20.422 1 88.12 736 VAL B CA 1
ATOM 12441 C C . VAL B 1 736 ? -10.273 58.25 19.156 1 88.12 736 VAL B C 1
ATOM 12443 O O . VAL B 1 736 ? -9.555 59.25 19 1 88.12 736 VAL B O 1
ATOM 12446 N N . VAL B 1 737 ? -11.227 57.844 18.312 1 84.81 737 VAL B N 1
ATOM 12447 C CA . VAL B 1 737 ? -11.477 58.625 17.094 1 84.81 737 VAL B CA 1
ATOM 12448 C C . VAL B 1 737 ? -12.922 59.094 17.062 1 84.81 737 VAL B C 1
ATOM 12450 O O . VAL B 1 737 ? -13.828 58.375 17.516 1 84.81 737 VAL B O 1
ATOM 12453 N N . ASP B 1 738 ? -13.172 60.312 16.766 1 71.56 738 ASP B N 1
ATOM 12454 C CA . ASP B 1 738 ? -14.492 60.906 16.844 1 71.56 738 ASP B CA 1
ATOM 12455 C C . ASP B 1 738 ? -15.461 60.219 15.875 1 71.56 738 ASP B C 1
ATOM 12457 O O . ASP B 1 738 ? -16.594 59.938 16.234 1 71.56 738 ASP B O 1
ATOM 12461 N N . ASN B 1 739 ? -15.125 60.062 14.609 1 76.38 739 ASN B N 1
ATOM 12462 C CA . ASN B 1 739 ? -16.031 59.469 13.625 1 76.38 739 ASN B CA 1
ATOM 12463 C C . ASN B 1 739 ? -15.398 58.25 12.969 1 76.38 739 ASN B C 1
ATOM 12465 O O . ASN B 1 739 ? -14.953 58.312 11.82 1 76.38 739 ASN B O 1
ATOM 12469 N N . ALA B 1 740 ? -15.68 57.125 13.82 1 81.31 740 ALA B N 1
ATOM 12470 C CA . ALA B 1 740 ? -15.062 55.906 13.305 1 81.31 740 ALA B CA 1
ATOM 12471 C C . ALA B 1 740 ? -15.93 55.281 12.219 1 81.31 740 ALA B C 1
ATOM 12473 O O . ALA B 1 740 ? -17.109 55 12.438 1 81.31 740 ALA B O 1
ATOM 12474 N N . LYS B 1 741 ? -15.406 55.156 10.984 1 83.62 741 LYS B N 1
ATOM 12475 C CA . LYS B 1 741 ? -16.078 54.5 9.852 1 83.62 741 LYS B CA 1
ATOM 12476 C C . LYS B 1 741 ? -15.25 53.344 9.32 1 83.62 741 LYS B C 1
ATOM 12478 O O . LYS B 1 741 ? -14.031 53.281 9.508 1 83.62 741 LYS B O 1
ATOM 12483 N N . PRO B 1 742 ? -16.031 52.438 8.711 1 89.62 742 PRO B N 1
ATOM 12484 C CA . PRO B 1 742 ? -15.273 51.375 8.023 1 89.62 742 PRO B CA 1
ATOM 12485 C C . PRO B 1 742 ? -14.328 51.938 6.953 1 89.62 742 PRO B C 1
ATOM 12487 O O . PRO B 1 742 ? -14.68 52.875 6.242 1 89.62 742 PRO B O 1
ATOM 12490 N N . ALA B 1 743 ? -13.125 51.406 6.922 1 92.94 743 ALA B N 1
ATOM 12491 C CA . ALA B 1 743 ? -12.125 51.875 5.957 1 92.94 743 ALA B CA 1
ATOM 12492 C C . ALA B 1 743 ? -11.195 50.719 5.547 1 92.94 743 ALA B C 1
ATOM 12494 O O . ALA B 1 743 ? -11.031 49.75 6.289 1 92.94 743 ALA B O 1
ATOM 12495 N N . ALA B 1 744 ? -10.703 50.844 4.34 1 94.81 744 ALA B N 1
ATOM 12496 C CA . ALA B 1 744 ? -9.594 50 3.93 1 94.81 744 ALA B CA 1
ATOM 12497 C C . ALA B 1 744 ? -8.266 50.5 4.473 1 94.81 744 ALA B C 1
ATOM 12499 O O . ALA B 1 744 ? -7.91 51.656 4.258 1 94.81 744 ALA B O 1
ATOM 12500 N N . HIS B 1 745 ? -7.629 49.688 5.234 1 94.25 745 HIS B N 1
ATOM 12501 C CA . HIS B 1 745 ? -6.332 50.031 5.797 1 94.25 745 HIS B CA 1
ATOM 12502 C C . HIS B 1 745 ? -5.203 49.281 5.105 1 94.25 745 HIS B C 1
ATOM 12504 O O . HIS B 1 745 ? -5.176 48.062 5.109 1 94.25 745 HIS B O 1
ATOM 12510 N N . LEU B 1 746 ? -4.289 49.969 4.508 1 96.38 746 LEU B N 1
ATOM 12511 C CA . LEU B 1 746 ? -3.145 49.375 3.834 1 96.38 746 LEU B CA 1
ATOM 12512 C C . LEU B 1 746 ? -1.835 49.906 4.418 1 96.38 746 LEU B C 1
ATOM 12514 O O . LEU B 1 746 ? -1.703 51.094 4.688 1 96.38 746 LEU B O 1
ATOM 12518 N N . LYS B 1 747 ? -0.972 49.031 4.68 1 95.69 747 LYS B N 1
ATOM 12519 C CA . LYS B 1 747 ? 0.366 49.375 5.152 1 95.69 747 LYS B CA 1
ATOM 12520 C C . LYS B 1 747 ? 1.423 48.469 4.512 1 95.69 747 LYS B C 1
ATOM 12522 O O . LYS B 1 747 ? 1.343 47.25 4.605 1 95.69 747 LYS B O 1
ATOM 12527 N N . CYS B 1 748 ? 2.385 49.062 3.883 1 95.12 748 CYS B N 1
ATOM 12528 C CA . CYS B 1 748 ? 3.486 48.312 3.273 1 95.12 748 CYS B CA 1
ATOM 12529 C C . CYS B 1 748 ? 4.492 47.875 4.328 1 95.12 748 CYS B C 1
ATOM 12531 O O . CYS B 1 748 ? 4.738 48.594 5.297 1 95.12 748 CYS B O 1
ATOM 12533 N N . PRO B 1 749 ? 5.02 46.688 4.102 1 91.25 749 PRO B N 1
ATOM 12534 C CA . PRO B 1 749 ? 6.031 46.219 5.055 1 91.25 749 PRO B CA 1
ATOM 12535 C C . PRO B 1 749 ? 7.344 47 4.945 1 91.25 749 PRO B C 1
ATOM 12537 O O . PRO B 1 749 ? 7.727 47.438 3.85 1 91.25 749 PRO B O 1
ATOM 12540 N N . ASN B 1 750 ? 8.047 47.219 6.113 1 89 750 ASN B N 1
ATOM 12541 C CA . ASN B 1 750 ? 9.406 47.719 6.199 1 89 750 ASN B CA 1
ATOM 12542 C C . ASN B 1 750 ? 9.5 49.125 5.598 1 89 750 ASN B C 1
ATOM 12544 O O . ASN B 1 750 ? 10.453 49.438 4.871 1 89 750 ASN B O 1
ATOM 12548 N N . GLN B 1 751 ? 8.484 49.875 5.641 1 88.69 751 GLN B N 1
ATOM 12549 C CA . GLN B 1 751 ? 8.43 51.281 5.25 1 88.69 751 GLN B CA 1
ATOM 12550 C C . GLN B 1 751 ? 8.555 51.438 3.736 1 88.69 751 GLN B C 1
ATOM 12552 O O . GLN B 1 751 ? 8.961 52.5 3.246 1 88.69 751 GLN B O 1
ATOM 12557 N N . LYS B 1 752 ? 8.266 50.375 3.119 1 93.31 752 LYS B N 1
ATOM 12558 C CA . LYS B 1 752 ? 8.133 50.5 1.67 1 93.31 752 LYS B CA 1
ATOM 12559 C C . LYS B 1 752 ? 6.969 51.406 1.305 1 93.31 752 LYS B C 1
ATOM 12561 O O . LYS B 1 752 ? 6.117 51.719 2.145 1 93.31 752 LYS B O 1
ATOM 12566 N N . LYS B 1 753 ? 7 51.812 0.023 1 95.31 753 LYS B N 1
ATOM 12567 C CA . LYS B 1 753 ? 5.938 52.719 -0.436 1 95.31 753 LYS B CA 1
ATOM 12568 C C . LYS B 1 753 ? 5.035 52.031 -1.45 1 95.31 753 LYS B C 1
ATOM 12570 O O . LYS B 1 753 ? 5.465 51.094 -2.137 1 95.31 753 LYS B O 1
ATOM 12575 N N . ILE B 1 754 ? 3.797 52.469 -1.488 1 96.88 754 ILE B N 1
ATOM 12576 C CA . ILE B 1 754 ? 2.859 52 -2.506 1 96.88 754 ILE B CA 1
ATOM 12577 C C . ILE B 1 754 ? 3.225 52.594 -3.859 1 96.88 754 ILE B C 1
ATOM 12579 O O . ILE B 1 754 ? 3.08 53.812 -4.066 1 96.88 754 ILE B O 1
ATOM 12583 N N . ILE B 1 755 ? 3.59 51.781 -4.773 1 95.12 755 ILE B N 1
ATOM 12584 C CA . ILE B 1 755 ? 4.121 52.312 -6.023 1 95.12 755 ILE B CA 1
ATOM 12585 C C . ILE B 1 755 ? 3.1 52.094 -7.145 1 95.12 755 ILE B C 1
ATOM 12587 O O . ILE B 1 755 ? 3.221 52.719 -8.219 1 95.12 755 ILE B O 1
ATOM 12591 N N . ALA B 1 756 ? 2.168 51.281 -6.906 1 95.56 756 ALA B N 1
ATOM 12592 C CA . ALA B 1 756 ? 1.151 51.062 -7.93 1 95.56 756 ALA B CA 1
ATOM 12593 C C . ALA B 1 756 ? -0.151 50.562 -7.309 1 95.56 756 ALA B C 1
ATOM 12595 O O . ALA B 1 756 ? -0.134 49.781 -6.355 1 95.56 756 ALA B O 1
ATOM 12596 N N . VAL B 1 757 ? -1.23 51.031 -7.781 1 97.06 757 VAL B N 1
ATOM 12597 C CA . VAL B 1 757 ? -2.547 50.469 -7.523 1 97.06 757 VAL B CA 1
ATOM 12598 C C . VAL B 1 757 ? -2.904 49.469 -8.633 1 97.06 757 VAL B C 1
ATOM 12600 O O . VAL B 1 757 ? -3.295 49.875 -9.727 1 97.06 757 VAL B O 1
ATOM 12603 N N . GLN B 1 758 ? -2.777 48.25 -8.289 1 96.19 758 GLN B N 1
ATOM 12604 C CA . GLN B 1 758 ? -2.928 47.188 -9.297 1 96.19 758 GLN B CA 1
ATOM 12605 C C . GLN B 1 758 ? -4.398 46.875 -9.539 1 96.19 758 GLN B C 1
ATOM 12607 O O . GLN B 1 758 ? -4.77 46.406 -10.617 1 96.19 758 GLN B O 1
ATOM 12612 N N . PHE B 1 759 ? -5.172 47 -8.523 1 96.5 759 PHE B N 1
ATOM 12613 C CA . PHE B 1 759 ? -6.605 46.75 -8.633 1 96.5 759 PHE B CA 1
ATOM 12614 C C . PHE B 1 759 ? -7.379 47.625 -7.633 1 96.5 759 PHE B C 1
ATOM 12616 O O . PHE B 1 759 ? -6.938 47.812 -6.5 1 96.5 759 PHE B O 1
ATOM 12623 N N . ALA B 1 760 ? -8.469 48.156 -8.039 1 96.88 760 ALA B N 1
ATOM 12624 C CA . ALA B 1 760 ? -9.422 48.844 -7.172 1 96.88 760 ALA B CA 1
ATOM 12625 C C . ALA B 1 760 ? -10.836 48.75 -7.734 1 96.88 760 ALA B C 1
ATOM 12627 O O . ALA B 1 760 ? -11.062 49.031 -8.914 1 96.88 760 ALA B O 1
ATOM 12628 N N . SER B 1 761 ? -11.672 48.344 -6.938 1 95.56 761 SER B N 1
ATOM 12629 C CA . SER B 1 761 ? -13.062 48.281 -7.355 1 95.56 761 SER B CA 1
ATOM 12630 C C . SER B 1 761 ? -14.008 48.531 -6.184 1 95.56 761 SER B C 1
ATOM 12632 O O . SER B 1 761 ? -13.891 47.875 -5.137 1 95.56 761 SER B O 1
ATOM 12634 N N . PHE B 1 762 ? -14.875 49.469 -6.234 1 94.44 762 PHE B N 1
ATOM 12635 C CA . PHE B 1 762 ? -15.984 49.688 -5.32 1 94.44 762 PHE B CA 1
ATOM 12636 C C . PHE B 1 762 ? -17.297 49.25 -5.938 1 94.44 762 PHE B C 1
ATOM 12638 O O . PHE B 1 762 ? -17.734 49.812 -6.957 1 94.44 762 PHE B O 1
ATOM 12645 N N . GLY B 1 763 ? -17.812 48.25 -5.559 1 92.31 763 GLY B N 1
ATOM 12646 C CA . GLY B 1 763 ? -18.969 47.562 -6.094 1 92.31 763 GLY B CA 1
ATOM 12647 C C . GLY B 1 763 ? -19.094 46.125 -5.613 1 92.31 763 GLY B C 1
ATOM 12648 O O . GLY B 1 763 ? -19.234 45.875 -4.418 1 92.31 763 GLY B O 1
ATOM 12649 N N . ASP B 1 764 ? -19 45.156 -6.543 1 90.56 764 ASP B N 1
ATOM 12650 C CA . ASP B 1 764 ? -19.094 43.75 -6.176 1 90.56 764 ASP B CA 1
ATOM 12651 C C . ASP B 1 764 ? -17.906 42.969 -6.727 1 90.56 764 ASP B C 1
ATOM 12653 O O . ASP B 1 764 ? -18.094 41.938 -7.398 1 90.56 764 ASP B O 1
ATOM 12657 N N . PRO B 1 765 ? -16.703 43.406 -6.281 1 92.12 765 PRO B N 1
ATOM 12658 C CA . PRO B 1 765 ? -15.5 42.719 -6.773 1 92.12 765 PRO B CA 1
ATOM 12659 C C . PRO B 1 765 ? -15.469 41.25 -6.426 1 92.12 765 PRO B C 1
ATOM 12661 O O . PRO B 1 765 ? -16.156 40.812 -5.5 1 92.12 765 PRO B O 1
ATOM 12664 N N . LEU B 1 766 ? -14.672 40.5 -7.227 1 86.19 766 LEU B N 1
ATOM 12665 C CA . LEU B 1 766 ? -14.516 39.062 -7.062 1 86.19 766 LEU B CA 1
ATOM 12666 C C . LEU B 1 766 ? -13.047 38.688 -6.824 1 86.19 766 LEU B C 1
ATOM 12668 O O . LEU B 1 766 ? -12.156 39.5 -7.105 1 86.19 766 LEU B O 1
ATOM 12672 N N . GLY B 1 767 ? -12.883 37.438 -6.16 1 83.44 767 GLY B N 1
ATOM 12673 C CA . GLY B 1 767 ? -11.539 36.875 -6.086 1 83.44 767 GLY B CA 1
ATOM 12674 C C . GLY B 1 767 ? -10.883 37.062 -4.73 1 83.44 767 GLY B C 1
ATOM 12675 O O . GLY B 1 767 ? -11.57 37.312 -3.732 1 83.44 767 GLY B O 1
ATOM 12676 N N . THR B 1 768 ? -9.492 36.75 -4.703 1 85.94 768 THR B N 1
ATOM 12677 C CA . THR B 1 768 ? -8.688 36.844 -3.494 1 85.94 768 THR B CA 1
ATOM 12678 C C . THR B 1 768 ? -7.441 37.688 -3.752 1 85.94 768 THR B C 1
ATOM 12680 O O . THR B 1 768 ? -7.121 38 -4.902 1 85.94 768 THR B O 1
ATOM 12683 N N . CYS B 1 769 ? -6.871 38.125 -2.658 1 91.25 769 CYS B N 1
ATOM 12684 C CA . CYS B 1 769 ? -5.66 38.938 -2.764 1 91.25 769 CYS B CA 1
ATOM 12685 C C . CYS B 1 769 ? -4.676 38.312 -3.746 1 91.25 769 CYS B C 1
ATOM 12687 O O . CYS B 1 769 ? -4.332 37.125 -3.629 1 91.25 769 CYS B O 1
ATOM 12689 N N . GLY B 1 770 ? -4.281 39 -4.648 1 87.19 770 GLY B N 1
ATOM 12690 C CA . GLY B 1 770 ? -3.396 38.531 -5.703 1 87.19 770 GLY B CA 1
ATOM 12691 C C . GLY B 1 770 ? -4.129 38.188 -6.988 1 87.19 770 GLY B C 1
ATOM 12692 O O . GLY B 1 770 ? -3.508 38.062 -8.047 1 87.19 770 GLY B O 1
ATOM 12693 N N . ASP B 1 771 ? -5.473 38.094 -6.895 1 87.5 771 ASP B N 1
ATOM 12694 C CA . ASP B 1 771 ? -6.262 37.688 -8.055 1 87.5 771 ASP B CA 1
ATOM 12695 C C . ASP B 1 771 ? -7.672 38.281 -7.988 1 87.5 771 ASP B C 1
ATOM 12697 O O . ASP B 1 771 ? -8.656 37.531 -8.102 1 87.5 771 ASP B O 1
ATOM 12701 N N . TYR B 1 772 ? -7.789 39.531 -7.785 1 91.38 772 TYR B N 1
ATOM 12702 C CA . TYR B 1 772 ? -9.086 40.219 -7.766 1 91.38 772 TYR B CA 1
ATOM 12703 C C . TYR B 1 772 ? -9.594 40.469 -9.18 1 91.38 772 TYR B C 1
ATOM 12705 O O . TYR B 1 772 ? -8.797 40.594 -10.117 1 91.38 772 TYR B O 1
ATOM 12713 N N . ALA B 1 773 ? -10.898 40.469 -9.383 1 91.44 773 ALA B N 1
ATOM 12714 C CA . ALA B 1 773 ? -11.539 40.812 -10.656 1 91.44 773 ALA B CA 1
ATOM 12715 C C . ALA B 1 773 ? -12.781 41.656 -10.438 1 91.44 773 ALA B C 1
ATOM 12717 O O . ALA B 1 773 ? -13.367 41.656 -9.352 1 91.44 773 ALA B O 1
ATOM 12718 N N . VAL B 1 774 ? -13.102 42.406 -11.508 1 92.75 774 VAL B N 1
ATOM 12719 C CA . VAL B 1 774 ? -14.297 43.25 -11.461 1 92.75 774 VAL B CA 1
ATOM 12720 C C . VAL B 1 774 ? -15.539 42.344 -11.539 1 92.75 774 VAL B C 1
ATOM 12722 O O . VAL B 1 774 ? -15.586 41.406 -12.312 1 92.75 774 VAL B O 1
ATOM 12725 N N . GLY B 1 775 ? -16.422 42.656 -10.656 1 90.81 775 GLY B N 1
ATOM 12726 C CA . GLY B 1 775 ? -17.688 41.938 -10.688 1 90.81 775 GLY B CA 1
ATOM 12727 C C . GLY B 1 775 ? -18.688 42.531 -11.672 1 90.81 775 GLY B C 1
ATOM 12728 O O . GLY B 1 775 ? -18.297 43 -12.742 1 90.81 775 GLY B O 1
ATOM 12729 N N . THR B 1 776 ? -20.016 42.5 -11.344 1 88.5 776 THR B N 1
ATOM 12730 C CA . THR B 1 776 ? -21.094 42.938 -12.211 1 88.5 776 THR B CA 1
ATOM 12731 C C . THR B 1 776 ? -21.266 44.469 -12.117 1 88.5 776 THR B C 1
ATOM 12733 O O . THR B 1 776 ? -21.797 45.094 -13.031 1 88.5 776 THR B O 1
ATOM 12736 N N . CYS B 1 777 ? -20.859 45.062 -11.047 1 89.94 777 CYS B N 1
ATOM 12737 C CA . CYS B 1 777 ? -20.953 46.5 -10.836 1 89.94 777 CYS B CA 1
ATOM 12738 C C . CYS B 1 777 ? -19.625 47.062 -10.336 1 89.94 777 CYS B C 1
ATOM 12740 O O . CYS B 1 777 ? -18.953 46.438 -9.516 1 89.94 777 CYS B O 1
ATOM 12742 N N . HIS B 1 778 ? -19.25 48.219 -10.812 1 91.75 778 HIS B N 1
ATOM 12743 C CA . HIS B 1 778 ? -17.969 48.844 -10.516 1 91.75 778 HIS B CA 1
ATOM 12744 C C . HIS B 1 778 ? -18 50.344 -10.773 1 91.75 778 HIS B C 1
ATOM 12746 O O . HIS B 1 778 ? -18.453 50.781 -11.828 1 91.75 778 HIS B O 1
ATOM 12752 N N . SER B 1 779 ? -17.562 51 -9.75 1 91.81 779 SER B N 1
ATOM 12753 C CA . SER B 1 779 ? -17.406 52.438 -9.938 1 91.81 779 SER B CA 1
ATOM 12754 C C . SER B 1 779 ? -16.172 52.75 -10.773 1 91.81 779 SER B C 1
ATOM 12756 O O . SER B 1 779 ? -15.055 52.344 -10.422 1 91.81 779 SER B O 1
ATOM 12758 N N . LEU B 1 780 ? -16.266 53.562 -11.766 1 89.62 780 LEU B N 1
ATOM 12759 C CA . LEU B 1 780 ? -15.195 53.812 -12.711 1 89.62 780 LEU B CA 1
ATOM 12760 C C . LEU B 1 780 ? -14.117 54.688 -12.07 1 89.62 780 LEU B C 1
ATOM 12762 O O . LEU B 1 780 ? -12.984 54.75 -12.57 1 89.62 780 LEU B O 1
ATOM 12766 N N . VAL B 1 781 ? -14.43 55.312 -10.93 1 92.19 781 VAL B N 1
ATOM 12767 C CA . VAL B 1 781 ? -13.469 56.219 -10.328 1 92.19 781 VAL B CA 1
ATOM 12768 C C . VAL B 1 781 ? -12.695 55.531 -9.227 1 92.19 781 VAL B C 1
ATOM 12770 O O . VAL B 1 781 ? -11.844 56.125 -8.562 1 92.19 781 VAL B O 1
ATOM 12773 N N . SER B 1 782 ? -12.984 54.312 -9.008 1 94.75 782 SER B N 1
ATOM 12774 C CA . SER B 1 782 ? -12.406 53.562 -7.891 1 94.75 782 SER B CA 1
ATOM 12775 C C . SER B 1 782 ? -10.883 53.656 -7.883 1 94.75 782 SER B C 1
ATOM 12777 O O . SER B 1 782 ? -10.281 53.969 -6.848 1 94.75 782 SER B O 1
ATOM 12779 N N . LYS B 1 783 ? -10.242 53.406 -8.984 1 95.25 783 LYS B N 1
ATOM 12780 C CA . LYS B 1 783 ? -8.781 53.406 -9.062 1 95.25 783 LYS B CA 1
ATOM 12781 C C . LYS B 1 783 ? -8.234 54.812 -8.766 1 95.25 783 LYS B C 1
ATOM 12783 O O . LYS B 1 783 ? -7.242 54.938 -8.055 1 95.25 783 LYS B O 1
ATOM 12788 N N . GLN B 1 784 ? -8.914 55.781 -9.352 1 94.44 784 GLN B N 1
ATOM 12789 C CA . GLN B 1 784 ? -8.477 57.156 -9.141 1 94.44 784 GLN B CA 1
ATOM 12790 C C . GLN B 1 784 ? -8.547 57.531 -7.664 1 94.44 784 GLN B C 1
ATOM 12792 O O . GLN B 1 784 ? -7.625 58.156 -7.133 1 94.44 784 GLN B O 1
ATOM 12797 N N . VAL B 1 785 ? -9.594 57.188 -7.031 1 95.38 785 VAL B N 1
ATOM 12798 C CA . VAL B 1 785 ? -9.781 57.5 -5.621 1 95.38 785 VAL B CA 1
ATOM 12799 C C . VAL B 1 785 ? -8.688 56.812 -4.789 1 95.38 785 VAL B C 1
ATOM 12801 O O . VAL B 1 785 ? -8.094 57.469 -3.914 1 95.38 785 VAL B O 1
ATOM 12804 N N . VAL B 1 786 ? -8.414 55.562 -5.035 1 96.75 786 VAL B N 1
ATOM 12805 C CA . VAL B 1 786 ? -7.418 54.812 -4.27 1 96.75 786 VAL B CA 1
ATOM 12806 C C . VAL B 1 786 ? -6.031 55.406 -4.516 1 96.75 786 VAL B C 1
ATOM 12808 O O . VAL B 1 786 ? -5.219 55.5 -3.592 1 96.75 786 VAL B O 1
ATOM 12811 N N . GLU B 1 787 ? -5.75 55.781 -5.742 1 96.56 787 GLU B N 1
ATOM 12812 C CA . GLU B 1 787 ? -4.461 56.406 -6.062 1 96.56 787 GLU B CA 1
ATOM 12813 C C . GLU B 1 787 ? -4.273 57.719 -5.316 1 96.56 787 GLU B C 1
ATOM 12815 O O . GLU B 1 787 ? -3.184 58 -4.812 1 96.56 787 GLU B O 1
ATOM 12820 N N . GLU B 1 788 ? -5.289 58.469 -5.234 1 95.75 788 GLU B N 1
ATOM 12821 C CA . GLU B 1 788 ? -5.219 59.781 -4.539 1 95.75 788 GLU B CA 1
ATOM 12822 C C . GLU B 1 788 ? -4.953 59.562 -3.049 1 95.75 788 GLU B C 1
ATOM 12824 O O . GLU B 1 788 ? -4.246 60.375 -2.43 1 95.75 788 GLU B O 1
ATOM 12829 N N . HIS B 1 789 ? -5.469 58.5 -2.555 1 96.19 789 HIS B N 1
ATOM 12830 C CA . HIS B 1 789 ? -5.352 58.281 -1.119 1 96.19 789 HIS B CA 1
ATOM 12831 C C . HIS B 1 789 ? -4.051 57.562 -0.78 1 96.19 789 HIS B C 1
ATOM 12833 O O . HIS B 1 789 ? -3.516 57.719 0.32 1 96.19 789 HIS B O 1
ATOM 12839 N N . CYS B 1 790 ? -3.525 56.719 -1.648 1 96.62 790 CYS B N 1
ATOM 12840 C CA . CYS B 1 790 ? -2.566 55.719 -1.178 1 96.62 790 CYS B CA 1
ATOM 12841 C C . CYS B 1 790 ? -1.244 55.844 -1.927 1 96.62 790 CYS B C 1
ATOM 12843 O O . CYS B 1 790 ? -0.188 55.5 -1.387 1 96.62 790 CYS B O 1
ATOM 12845 N N . LEU B 1 791 ? -1.263 56.281 -3.225 1 95.38 791 LEU B N 1
ATOM 12846 C CA . LEU B 1 791 ? -0.07 56.219 -4.062 1 95.38 791 LEU B CA 1
ATOM 12847 C C . LEU B 1 791 ? 1.06 57.062 -3.459 1 95.38 791 LEU B C 1
ATOM 12849 O O . LEU B 1 791 ? 0.852 58.188 -3.072 1 95.38 791 LEU B O 1
ATOM 12853 N N . GLY B 1 792 ? 2.219 56.438 -3.318 1 94.38 792 GLY B N 1
ATOM 12854 C CA . GLY B 1 792 ? 3.408 57.125 -2.832 1 94.38 792 GLY B CA 1
ATOM 12855 C C . GLY B 1 792 ? 3.535 57.094 -1.321 1 94.38 792 GLY B C 1
ATOM 12856 O O . GLY B 1 792 ? 4.547 57.531 -0.771 1 94.38 792 GLY B O 1
ATOM 12857 N N . LYS B 1 793 ? 2.605 56.562 -0.622 1 96.12 793 LYS B N 1
ATOM 12858 C CA . LYS B 1 793 ? 2.604 56.531 0.837 1 96.12 793 LYS B CA 1
ATOM 12859 C C . LYS B 1 793 ? 3.012 55.156 1.346 1 96.12 793 LYS B C 1
ATOM 12861 O O . LYS B 1 793 ? 3.014 54.188 0.587 1 96.12 793 LYS B O 1
ATOM 12866 N N . THR B 1 794 ? 3.439 55.156 2.602 1 96.25 794 THR B N 1
ATOM 12867 C CA . THR B 1 794 ? 3.789 53.906 3.234 1 96.25 794 THR B CA 1
ATOM 12868 C C . THR B 1 794 ? 2.543 53.219 3.785 1 96.25 794 THR B C 1
ATOM 12870 O O . THR B 1 794 ? 2.535 52 3.971 1 96.25 794 THR B O 1
ATOM 12873 N N . SER B 1 795 ? 1.613 54 4.145 1 96.31 795 SER B N 1
ATOM 12874 C CA . SER B 1 795 ? 0.329 53.5 4.641 1 96.31 795 SER B CA 1
ATOM 12875 C C . SER B 1 795 ? -0.8 54.469 4.277 1 96.31 795 SER B C 1
ATOM 12877 O O . SER B 1 795 ? -0.557 55.656 4.008 1 96.31 795 SER B O 1
ATOM 12879 N N . CYS B 1 796 ? -1.987 54 4.148 1 95.94 796 CYS B N 1
ATOM 12880 C CA . CYS B 1 796 ? -3.133 54.844 3.832 1 95.94 796 CYS B CA 1
ATOM 12881 C C . CYS B 1 796 ? -4.43 54.219 4.332 1 95.94 796 CYS B C 1
ATOM 12883 O O . CYS B 1 796 ? -4.477 53.031 4.609 1 95.94 796 CYS B O 1
ATOM 12885 N N . ASP B 1 797 ? -5.43 55 4.555 1 94.5 797 ASP B N 1
ATOM 12886 C CA . ASP B 1 797 ? -6.793 54.625 4.906 1 94.5 797 ASP B CA 1
ATOM 12887 C C . ASP B 1 797 ? -7.801 55.188 3.904 1 94.5 797 ASP B C 1
ATOM 12889 O O . ASP B 1 797 ? -7.758 56.375 3.58 1 94.5 797 ASP B O 1
ATOM 12893 N N . ILE B 1 798 ? -8.609 54.312 3.377 1 95.12 798 ILE B N 1
ATOM 12894 C CA . ILE B 1 798 ? -9.664 54.75 2.463 1 95.12 798 ILE B CA 1
ATOM 12895 C C . ILE B 1 798 ? -11.023 54.5 3.096 1 95.12 798 ILE B C 1
ATOM 12897 O O . ILE B 1 798 ? -11.461 53.344 3.207 1 95.12 798 ILE B O 1
ATOM 12901 N N . PRO B 1 799 ? -11.695 55.5 3.49 1 91.69 799 PRO B N 1
ATOM 12902 C CA . PRO B 1 799 ? -13.008 55.281 4.102 1 91.69 799 PRO B CA 1
ATOM 12903 C C . PRO B 1 799 ? -14.039 54.75 3.107 1 91.69 799 PRO B C 1
ATOM 12905 O O . PRO B 1 799 ? -14.039 55.125 1.938 1 91.69 799 PRO B O 1
ATOM 12908 N N . ILE B 1 800 ? -14.859 53.875 3.594 1 90.81 800 ILE B N 1
ATOM 12909 C CA . ILE B 1 800 ? -15.992 53.438 2.785 1 90.81 800 ILE B CA 1
ATOM 12910 C C . ILE B 1 800 ? -17.062 54.531 2.764 1 90.81 800 ILE B C 1
ATOM 12912 O O . ILE B 1 800 ? -17.828 54.688 3.721 1 90.81 800 ILE B O 1
ATOM 12916 N N . ASP B 1 801 ? -17.094 55.25 1.68 1 86.44 801 ASP B N 1
ATOM 12917 C CA . ASP B 1 801 ? -18 56.375 1.498 1 86.44 801 ASP B CA 1
ATOM 12918 C C . ASP B 1 801 ? -18.562 56.406 0.077 1 86.44 801 ASP B C 1
ATOM 12920 O O . ASP B 1 801 ? -17.812 56.562 -0.888 1 86.44 801 ASP B O 1
ATOM 12924 N N . LYS B 1 802 ? -19.828 56.344 0.058 1 83.62 802 LYS B N 1
ATOM 12925 C CA . LYS B 1 802 ? -20.484 56.312 -1.244 1 83.62 802 LYS B CA 1
ATOM 12926 C C . LYS B 1 802 ? -20.188 57.594 -2.041 1 83.62 802 LYS B C 1
ATOM 12928 O O . LYS B 1 802 ? -20.062 57.531 -3.266 1 83.62 802 LYS B O 1
ATOM 12933 N N . GLY B 1 803 ? -20.109 58.719 -1.356 1 85 803 GLY B N 1
ATOM 12934 C CA . GLY B 1 803 ? -19.828 59.969 -2.018 1 85 803 GLY B CA 1
ATOM 12935 C C . GLY B 1 803 ? -18.438 60.031 -2.619 1 85 803 GLY B C 1
ATOM 12936 O O . GLY B 1 803 ? -18.234 60.625 -3.682 1 85 803 GLY B O 1
ATOM 12937 N N . LEU B 1 804 ? -17.562 59.375 -1.989 1 88.94 804 LEU B N 1
ATOM 12938 C CA . LEU B 1 804 ? -16.188 59.344 -2.441 1 88.94 804 LEU B CA 1
ATOM 12939 C C . LEU B 1 804 ? -16.047 58.562 -3.746 1 88.94 804 LEU B C 1
ATOM 12941 O O . LEU B 1 804 ? -15.203 58.875 -4.582 1 88.94 804 LEU B O 1
ATOM 12945 N N . PHE B 1 805 ? -16.922 57.562 -3.928 1 89.5 805 PHE B N 1
ATOM 12946 C CA . PHE B 1 805 ? -16.797 56.688 -5.082 1 89.5 805 PHE B CA 1
ATOM 12947 C C . PHE B 1 805 ? -17.922 56.938 -6.09 1 89.5 805 PHE B C 1
ATOM 12949 O O . PHE B 1 805 ? -18.016 56.25 -7.109 1 89.5 805 PHE B O 1
ATOM 12956 N N . ALA B 1 806 ? -18.812 57.812 -5.66 1 77.19 806 ALA B N 1
ATOM 12957 C CA . ALA B 1 806 ? -19.953 58.156 -6.512 1 77.19 806 ALA B CA 1
ATOM 12958 C C . ALA B 1 806 ? -19.531 59.062 -7.668 1 77.19 806 ALA B C 1
ATOM 12960 O O . ALA B 1 806 ? -18.828 60.062 -7.461 1 77.19 806 ALA B O 1
ATOM 12961 N N . GLY B 1 807 ? -19.062 58.75 -8.703 1 59.03 807 GLY B N 1
ATOM 12962 C CA . GLY B 1 807 ? -18.844 59.656 -9.82 1 59.03 807 GLY B CA 1
ATOM 12963 C C . GLY B 1 807 ? -20.047 60.531 -10.086 1 59.03 807 GLY B C 1
ATOM 12964 O O . GLY B 1 807 ? -20.594 61.156 -9.156 1 59.03 807 GLY B O 1
ATOM 12965 N N . LYS B 1 808 ? -20.516 60.844 -11.172 1 59.88 808 LYS B N 1
ATOM 12966 C CA . LYS B 1 808 ? -21.703 61.594 -11.617 1 59.88 808 LYS B CA 1
ATOM 12967 C C . LYS B 1 808 ? -22.984 60.844 -11.273 1 59.88 808 LYS B C 1
ATOM 12969 O O . LYS B 1 808 ? -24.016 61.469 -11.016 1 59.88 808 LYS B O 1
ATOM 12974 N N . LYS B 1 809 ? -23.094 59.469 -11.141 1 64.88 809 LYS B N 1
ATOM 12975 C CA . LYS B 1 809 ? -24.219 58.594 -10.836 1 64.88 809 LYS B CA 1
ATOM 12976 C C . LYS B 1 809 ? -23.766 57.344 -10.109 1 64.88 809 LYS B C 1
ATOM 12978 O O . LYS B 1 809 ? -22.641 56.875 -10.32 1 64.88 809 LYS B O 1
ATOM 12983 N N . ASP B 1 810 ? -24.594 57 -9.117 1 67.62 810 ASP B N 1
ATOM 12984 C CA . ASP B 1 810 ? -24.344 55.719 -8.477 1 67.62 810 ASP B CA 1
ATOM 12985 C C . ASP B 1 810 ? -24.422 54.562 -9.484 1 67.62 810 ASP B C 1
ATOM 12987 O O . ASP B 1 810 ? -25.5 54.25 -9.984 1 67.62 810 ASP B O 1
ATOM 12991 N N . ASP B 1 811 ? -23.234 54.094 -9.812 1 73.06 811 ASP B N 1
ATOM 12992 C CA . ASP B 1 811 ? -23.141 53.062 -10.844 1 73.06 811 ASP B CA 1
ATOM 12993 C C . ASP B 1 811 ? -23.719 51.75 -10.359 1 73.06 811 ASP B C 1
ATOM 12995 O O . ASP B 1 811 ? -24.047 50.875 -11.164 1 73.06 811 ASP B O 1
ATOM 12999 N N . CYS B 1 812 ? -23.812 51.562 -9.031 1 79.25 812 CYS B N 1
ATOM 13000 C CA . CYS B 1 812 ? -24.234 50.25 -8.539 1 79.25 812 CYS B CA 1
ATOM 13001 C C . CYS B 1 812 ? -25.391 50.375 -7.543 1 79.25 812 CYS B C 1
ATOM 13003 O O . CYS B 1 812 ? -25.25 50 -6.379 1 79.25 812 CYS B O 1
ATOM 13005 N N . PRO B 1 813 ? -26.547 50.906 -8.047 1 77.69 813 PRO B N 1
ATOM 13006 C CA . PRO B 1 813 ? -27.656 51.062 -7.105 1 77.69 813 PRO B CA 1
ATOM 13007 C C . PRO B 1 813 ? -28.234 49.75 -6.617 1 77.69 813 PRO B C 1
ATOM 13009 O O . PRO B 1 813 ? -28.312 48.781 -7.391 1 77.69 813 PRO B O 1
ATOM 13012 N N . GLY B 1 814 ? -28.5 49.562 -5.328 1 77.06 814 GLY B N 1
ATOM 13013 C CA . GLY B 1 814 ? -29.219 48.406 -4.777 1 77.06 814 GLY B CA 1
ATOM 13014 C C . GLY B 1 814 ? -28.312 47.281 -4.34 1 77.06 814 GLY B C 1
ATOM 13015 O O . GLY B 1 814 ? -28.781 46.25 -3.854 1 77.06 814 GLY B O 1
ATOM 13016 N N . ILE B 1 815 ? -27.047 47.406 -4.57 1 80.06 815 ILE B N 1
ATOM 13017 C CA . ILE B 1 815 ? -26.141 46.312 -4.172 1 80.06 815 ILE B CA 1
ATOM 13018 C C . ILE B 1 815 ? -25.328 46.75 -2.957 1 80.06 815 ILE B C 1
ATOM 13020 O O . ILE B 1 815 ? -25.016 47.938 -2.797 1 80.06 815 ILE B O 1
ATOM 13024 N N . SER B 1 816 ? -25.109 45.781 -2.098 1 82.06 816 SER B N 1
ATOM 13025 C CA . SER B 1 816 ? -24.172 46.031 -1.014 1 82.06 816 SER B CA 1
ATOM 13026 C C . SER B 1 816 ? -22.766 46.281 -1.549 1 82.06 816 SER B C 1
ATOM 13028 O O . SER B 1 816 ? -22.25 45.5 -2.322 1 82.06 816 SER B O 1
ATOM 13030 N N . LYS B 1 817 ? -22.203 47.438 -1.204 1 88.38 817 LYS B N 1
ATOM 13031 C CA . LYS B 1 817 ? -20.953 47.875 -1.796 1 88.38 817 LYS B CA 1
ATOM 13032 C C . LYS B 1 817 ? -19.766 47.281 -1.043 1 88.38 817 LYS B C 1
ATOM 13034 O O . LYS B 1 817 ? -19.781 47.188 0.187 1 88.38 817 LYS B O 1
ATOM 13039 N N . THR B 1 818 ? -18.781 46.781 -1.823 1 92.38 818 THR B N 1
ATOM 13040 C CA . THR B 1 818 ? -17.484 46.281 -1.34 1 92.38 818 THR B CA 1
ATOM 13041 C C . THR B 1 818 ? -16.344 47.031 -2.002 1 92.38 818 THR B C 1
ATOM 13043 O O . THR B 1 818 ? -16.391 47.312 -3.201 1 92.38 818 THR B O 1
ATOM 13046 N N . LEU B 1 819 ? -15.398 47.438 -1.265 1 94.38 819 LEU B N 1
ATOM 13047 C CA . LEU B 1 819 ? -14.156 48 -1.796 1 94.38 819 LEU B CA 1
ATOM 13048 C C . LEU B 1 819 ? -13.039 46.938 -1.742 1 94.38 819 LEU B C 1
ATOM 13050 O O . LEU B 1 819 ? -12.664 46.5 -0.662 1 94.38 819 LEU B O 1
ATOM 13054 N N . ALA B 1 820 ? -12.555 46.5 -2.893 1 95.5 820 ALA B N 1
ATOM 13055 C CA . ALA B 1 820 ? -11.367 45.656 -3.008 1 95.5 820 ALA B CA 1
ATOM 13056 C C . ALA B 1 820 ? -10.195 46.438 -3.594 1 95.5 820 ALA B C 1
ATOM 13058 O O . ALA B 1 820 ? -10.344 47.094 -4.625 1 95.5 820 ALA B O 1
ATOM 13059 N N . VAL B 1 821 ? -9.094 46.438 -2.906 1 97.19 821 VAL B N 1
ATOM 13060 C CA . VAL B 1 821 ? -7.906 47.188 -3.332 1 97.19 821 VAL B CA 1
ATOM 13061 C C . VAL B 1 821 ? -6.695 46.25 -3.316 1 97.19 821 VAL B C 1
ATOM 13063 O O . VAL B 1 821 ? -6.539 45.438 -2.4 1 97.19 821 VAL B O 1
ATOM 13066 N N . GLN B 1 822 ? -5.922 46.281 -4.32 1 96.94 822 GLN B N 1
ATOM 13067 C CA . GLN B 1 822 ? -4.625 45.594 -4.395 1 96.94 822 GLN B CA 1
ATOM 13068 C C . GLN B 1 822 ? -3.525 46.562 -4.801 1 96.94 822 GLN B C 1
ATOM 13070 O O . GLN B 1 822 ? -3.637 47.25 -5.824 1 96.94 822 GLN B O 1
ATOM 13075 N N . VAL B 1 823 ? -2.506 46.688 -4.027 1 96.88 823 VAL B N 1
ATOM 13076 C CA . VAL B 1 823 ? -1.411 47.594 -4.324 1 96.88 823 VAL B CA 1
ATOM 13077 C C . VAL B 1 823 ? -0.085 46.844 -4.305 1 96.88 823 VAL B C 1
ATOM 13079 O O . VAL B 1 823 ? 0.007 45.75 -3.738 1 96.88 823 VAL B O 1
ATOM 13082 N N . LYS B 1 824 ? 0.867 47.406 -4.934 1 94.81 824 LYS B N 1
ATOM 13083 C CA . LYS B 1 824 ? 2.23 46.875 -4.93 1 94.81 824 LYS B CA 1
ATOM 13084 C C . LYS B 1 824 ? 3.16 47.781 -4.117 1 94.81 824 LYS B C 1
ATOM 13086 O O . LYS B 1 824 ? 3.166 49 -4.293 1 94.81 824 LYS B O 1
ATOM 13091 N N . CYS B 1 825 ? 3.885 47.219 -3.201 1 95.19 825 CYS B N 1
ATOM 13092 C CA . CYS B 1 825 ? 4.84 47.938 -2.371 1 95.19 825 CYS B CA 1
ATOM 13093 C C . CYS B 1 825 ? 6.266 47.719 -2.873 1 95.19 825 CYS B C 1
ATOM 13095 O O . CYS B 1 825 ? 6.613 46.656 -3.33 1 95.19 825 CYS B O 1
ATOM 13097 N N . SER B 1 826 ? 7.047 48.75 -2.891 1 91.56 826 SER B N 1
ATOM 13098 C CA . SER B 1 826 ? 8.445 48.656 -3.295 1 91.56 826 SER B CA 1
ATOM 13099 C C . SER B 1 826 ? 9.273 49.781 -2.682 1 91.56 826 SER B C 1
ATOM 13101 O O . SER B 1 826 ? 8.727 50.781 -2.234 1 91.56 826 SER B O 1
ATOM 13103 N N . THR B 1 827 ? 10.57 49.5 -2.518 1 83.31 827 THR B N 1
ATOM 13104 C CA . THR B 1 827 ? 11.492 50.562 -2.086 1 83.31 827 THR B CA 1
ATOM 13105 C C . THR B 1 827 ? 11.828 51.5 -3.244 1 83.31 827 THR B C 1
ATOM 13107 O O . THR B 1 827 ? 12.312 52.594 -3.029 1 83.31 827 THR B O 1
ATOM 13110 N N . LYS B 1 828 ? 11.656 51 -4.57 1 69.31 828 LYS B N 1
ATOM 13111 C CA . LYS B 1 828 ? 12.062 51.781 -5.734 1 69.31 828 LYS B CA 1
ATOM 13112 C C . LYS B 1 828 ? 11.062 52.875 -6.027 1 69.31 828 LYS B C 1
ATOM 13114 O O . LYS B 1 828 ? 9.859 52.719 -5.809 1 69.31 828 LYS B O 1
ATOM 13119 N N . ASP B 1 829 ? 11.438 54.156 -6.176 1 57.56 829 ASP B N 1
ATOM 13120 C CA . ASP B 1 829 ? 10.609 55.281 -6.559 1 57.56 829 ASP B CA 1
ATOM 13121 C C . ASP B 1 829 ? 9.883 55 -7.875 1 57.56 829 ASP B C 1
ATOM 13123 O O . ASP B 1 829 ? 10.461 54.469 -8.812 1 57.56 829 ASP B O 1
ATOM 13127 N N . PRO B 1 830 ? 8.508 55.031 -8.047 1 53.06 830 PRO B N 1
ATOM 13128 C CA . PRO B 1 830 ? 7.676 54.719 -9.219 1 53.06 830 PRO B CA 1
ATOM 13129 C C . PRO B 1 830 ? 8.242 55.312 -10.508 1 53.06 830 PRO B C 1
ATOM 13131 O O . PRO B 1 830 ? 7.906 54.844 -11.602 1 53.06 830 PRO B O 1
ATOM 13134 N N . LYS B 1 831 ? 8.758 56.562 -10.766 1 50.28 831 LYS B N 1
ATOM 13135 C CA . LYS B 1 831 ? 9.172 57.156 -12.031 1 50.28 831 LYS B CA 1
ATOM 13136 C C . LYS B 1 831 ? 10.25 56.312 -12.711 1 50.28 831 LYS B C 1
ATOM 13138 O O . LYS B 1 831 ? 10.555 56.5 -13.891 1 50.28 831 LYS B O 1
ATOM 13143 N N . ARG B 1 832 ? 11.055 55.562 -12.031 1 42.41 832 ARG B N 1
ATOM 13144 C CA . ARG B 1 832 ? 12.156 54.969 -12.781 1 42.41 832 ARG B CA 1
ATOM 13145 C C . ARG B 1 832 ? 11.789 53.594 -13.305 1 42.41 832 ARG B C 1
ATOM 13147 O O . ARG B 1 832 ? 12.586 52.938 -14 1 42.41 832 ARG B O 1
ATOM 13154 N N . SER B 1 833 ? 11.039 52.906 -12.859 1 34.91 833 SER B N 1
ATOM 13155 C CA . SER B 1 833 ? 10.922 51.531 -13.312 1 34.91 833 SER B CA 1
ATOM 13156 C C . SER B 1 833 ? 10.195 51.469 -14.648 1 34.91 833 SER B C 1
ATOM 13158 O O . SER B 1 833 ? 9.945 50.375 -15.156 1 34.91 833 SER B O 1
ATOM 13160 N N . ALA B 1 834 ? 9.539 52.469 -15.086 1 39.31 834 ALA B N 1
ATOM 13161 C CA . ALA B 1 834 ? 8.984 52.312 -16.422 1 39.31 834 ALA B CA 1
ATOM 13162 C C . ALA B 1 834 ? 10.086 52.219 -17.469 1 39.31 834 ALA B C 1
ATOM 13164 O O . ALA B 1 834 ? 9.82 51.969 -18.656 1 39.31 834 ALA B O 1
ATOM 13165 N N . ASN B 1 835 ? 11.188 52.844 -17.328 1 25.02 835 ASN B N 1
ATOM 13166 C CA . ASN B 1 835 ? 12.172 52.625 -18.391 1 25.02 835 ASN B CA 1
ATOM 13167 C C . ASN B 1 835 ? 13 51.375 -18.172 1 25.02 835 ASN B C 1
ATOM 13169 O O . ASN B 1 835 ? 13.516 51.156 -17.062 1 25.02 835 ASN B O 1
#

Organism: Populus trichocarpa (NCBI:txid3694)

Nearest PDB structures (foldseek):
  3w5g-assembly2_B  TM=9.719E-01  e=5.454E-98  Solanum lycopersicum
  6ik8-assembly1_B  TM=9.724E-01  e=2.116E-94  Solanum lycopersicum
  3d3a-assembly1_A  TM=8.013E-01  e=2.004E-42  Bacteroides thetaiotaomicron VPI-5482
  3thc-assembly1_D  TM=7.723E-01  e=8.052E-43  Homo sapiens
  3wf2-assembly1_A  TM=7.658E-01  e=1.788E-42  Homo sapiens